Protein 2DM3 (pdb70)

Solvent-accessible surface area: 7410 Å² total; per-residue (Å²): 129,95,132,30,101,84,34,121,172,0,95,26,108,116,56,30,34,108,83,96,23,67,74,40,110,94,2,167,4,74,5,89,4,51,15,78,92,93,5,101,13,61,11,53,23,91,71,129,113,27,190,78,96,118,26,20,120,49,54,98,128,174,118,13,38,24,10,0,32,0,82,77,1,47,89,167,1,33,20,84,0,49,0,55,0,67,10,186,41,22,107,56,61,30,83,10,89,5,66,27,48,78,128,130,113,45,155,97,120,116

CATH classification: 2.60.40.10

GO terms:
  GO:0005634 nucleus (C, IDA)
  GO:0005884 actin filament (C, IDA)
  GO:0051371 muscle alpha-actinin binding (F, TAS)
  GO:0005515 protein binding (F, IPI)
  GO:0005829 cytosol (C, IDA)
  GO:0015629 actin cytoskeleton (C, IDA)
  GO:0005925 focal adhesion (C, HDA)
  GO:0001725 stress fiber (C, IDA)
  GO:0005925 focal adhesion (C, IDA)
  GO:0030018 Z disc (C, IDA)
  GO:0030027 lamellipodium (C, IDA)

Structure (mmCIF, N/CA/C/O backbone):
data_2DM3
#
_entry.id   2DM3
#
loop_
_atom_site.group_PDB
_atom_site.id
_atom_site.type_symbol
_atom_site.label_atom_id
_atom_site.label_alt_id
_atom_site.label_comp_id
_atom_site.label_asym_id
_atom_site.label_entity_id
_atom_site.label_seq_id
_atom_site.pdbx_PDB_ins_code
_atom_site.Cartn_x
_atom_site.Cartn_y
_atom_site.Cartn_z
_atom_site.occupancy
_atom_site.B_iso_or_equiv
_atom_site.auth_seq_id
_atom_site.auth_comp_id
_atom_site.auth_asym_id
_atom_site.auth_atom_id
_atom_site.pdbx_PDB_model_num
ATOM 1 N N . GLY A 1 1 ? -1.559 38.088 1.812 1.00 0.00 1 GLY A N 1
ATOM 2 C CA . GLY A 1 1 ? -0.182 37.893 1.399 1.00 0.00 1 GLY A CA 1
ATOM 3 C C . GLY A 1 1 ? -0.040 36.819 0.339 1.00 0.00 1 GLY A C 1
ATOM 4 O O . GLY A 1 1 ? -0.401 37.029 -0.819 1.00 0.00 1 GLY A O 1
ATOM 8 N N . SER A 1 2 ? 0.489 35.666 0.734 1.00 0.00 2 SER A N 1
ATOM 9 C CA . SER A 1 2 ? 0.683 34.556 -0.193 1.00 0.00 2 SER A CA 1
ATOM 10 C C . SER A 1 2 ? -0.638 34.152 -0.840 1.00 0.00 2 SER A C 1
ATOM 11 O O . SER A 1 2 ? -1.586 33.767 -0.155 1.00 0.00 2 SER A O 1
ATOM 19 N N . SER A 1 3 ? -0.693 34.243 -2.165 1.00 0.00 3 SER A N 1
ATOM 20 C CA . SER A 1 3 ? -1.899 33.891 -2.906 1.00 0.00 3 SER A CA 1
ATOM 21 C C . SER A 1 3 ? -2.574 32.667 -2.296 1.00 0.00 3 SER A C 1
ATOM 22 O O . SER A 1 3 ? -3.763 32.691 -1.984 1.00 0.00 3 SER A O 1
ATOM 30 N N . GLY A 1 4 ? -1.803 31.596 -2.128 1.00 0.00 4 GLY A N 1
ATOM 31 C CA . GLY A 1 4 ? -2.343 30.376 -1.556 1.00 0.00 4 GLY A CA 1
ATOM 32 C C . GLY A 1 4 ? -1.943 30.190 -0.105 1.00 0.00 4 GLY A C 1
ATOM 33 O O . GLY A 1 4 ? -1.771 31.164 0.628 1.00 0.00 4 GLY A O 1
ATOM 37 N N . SER A 1 5 ? -1.797 28.936 0.311 1.00 0.00 5 SER A N 1
ATOM 38 C CA . SER A 1 5 ? -1.421 28.625 1.685 1.00 0.00 5 SER A CA 1
ATOM 39 C C . SER A 1 5 ? -0.187 27.729 1.720 1.00 0.00 5 SER A C 1
ATOM 40 O O . SER A 1 5 ? 0.165 27.099 0.723 1.00 0.00 5 SER A O 1
ATOM 48 N N . SER A 1 6 ? 0.465 27.676 2.878 1.00 0.00 6 SER A N 1
ATOM 49 C CA . SER A 1 6 ? 1.662 26.860 3.044 1.00 0.00 6 SER A CA 1
ATOM 50 C C . SER A 1 6 ? 1.442 25.455 2.491 1.00 0.00 6 SER A C 1
ATOM 51 O O . SER A 1 6 ? 0.428 24.817 2.769 1.00 0.00 6 SER A O 1
ATOM 59 N N . GLY A 1 7 ? 2.403 24.978 1.705 1.00 0.00 7 GLY A N 1
ATOM 60 C CA . GLY A 1 7 ? 2.297 23.653 1.124 1.00 0.00 7 GLY A CA 1
ATOM 61 C C . GLY A 1 7 ? 3.624 23.144 0.595 1.00 0.00 7 GLY A C 1
ATOM 62 O O . GLY A 1 7 ? 4.340 23.863 -0.101 1.00 0.00 7 GLY A O 1
ATOM 66 N N . PHE A 1 8 ? 3.953 21.900 0.928 1.00 0.00 8 PHE A N 1
ATOM 67 C CA . PHE A 1 8 ? 5.204 21.296 0.485 1.00 0.00 8 PHE A CA 1
ATOM 68 C C . PHE A 1 8 ? 4.939 20.052 -0.358 1.00 0.00 8 PHE A C 1
ATOM 69 O O . PHE A 1 8 ? 3.925 19.376 -0.184 1.00 0.00 8 PHE A O 1
ATOM 86 N N . ARG A 1 9 ? 5.857 19.757 -1.273 1.00 0.00 9 ARG A N 1
ATOM 87 C CA . ARG A 1 9 ? 5.722 18.597 -2.145 1.00 0.00 9 ARG A CA 1
ATOM 88 C C . ARG A 1 9 ? 5.600 17.314 -1.327 1.00 0.00 9 ARG A C 1
ATOM 89 O O . ARG A 1 9 ? 6.130 17.200 -0.222 1.00 0.00 9 ARG A O 1
ATOM 110 N N . PRO A 1 10 ? 4.884 16.325 -1.882 1.00 0.00 10 PRO A N 1
ATOM 111 C CA . PRO A 1 10 ? 4.675 15.033 -1.222 1.00 0.00 10 PRO A CA 1
ATOM 112 C C . PRO A 1 10 ? 5.953 14.203 -1.154 1.00 0.00 10 PRO A C 1
ATOM 113 O O . PRO A 1 10 ? 6.476 13.767 -2.180 1.00 0.00 10 PRO A O 1
ATOM 124 N N . HIS A 1 11 ? 6.450 13.987 0.059 1.00 0.00 11 HIS A N 1
ATOM 125 C CA . HIS A 1 11 ? 7.666 13.208 0.260 1.00 0.00 11 HIS A CA 1
ATOM 126 C C . HIS A 1 11 ? 7.413 12.039 1.207 1.00 0.00 11 HIS A C 1
ATOM 127 O O . HIS A 1 11 ? 7.032 12.233 2.361 1.00 0.00 11 HIS A O 1
ATOM 141 N N . PHE A 1 12 ? 7.626 10.825 0.710 1.00 0.00 12 PHE A N 1
ATOM 142 C CA . PHE A 1 12 ? 7.418 9.624 1.511 1.00 0.00 12 PHE A CA 1
ATOM 143 C C . PHE A 1 12 ? 8.568 9.420 2.493 1.00 0.00 12 PHE A C 1
ATOM 144 O O . PHE A 1 12 ? 9.682 9.070 2.098 1.00 0.00 12 PHE A O 1
ATOM 161 N N . LEU A 1 13 ? 8.292 9.642 3.773 1.00 0.00 13 LEU A N 1
ATOM 162 C CA . LEU A 1 13 ? 9.303 9.483 4.813 1.00 0.00 13 LEU A CA 1
ATOM 163 C C . LEU A 1 13 ? 9.706 8.019 4.961 1.00 0.00 13 LEU A C 1
ATOM 164 O O . LEU A 1 13 ? 10.890 7.685 4.923 1.00 0.00 13 LEU A O 1
ATOM 180 N N . GLN A 1 14 ? 8.713 7.151 5.128 1.00 0.00 14 GLN A N 1
ATOM 181 C CA . GLN A 1 14 ? 8.965 5.723 5.281 1.00 0.00 14 GLN A CA 1
ATOM 182 C C . GLN A 1 14 ? 8.224 4.923 4.214 1.00 0.00 14 GLN A C 1
ATOM 183 O O . GLN A 1 14 ? 6.994 4.888 4.194 1.00 0.00 14 GLN A O 1
ATOM 197 N N . ALA A 1 15 ? 8.981 4.281 3.331 1.00 0.00 15 ALA A N 1
ATOM 198 C CA . ALA A 1 15 ? 8.396 3.480 2.263 1.00 0.00 15 ALA A CA 1
ATOM 199 C C . ALA A 1 15 ? 8.740 2.004 2.432 1.00 0.00 15 ALA A C 1
ATOM 200 O O . ALA A 1 15 ? 9.825 1.644 2.889 1.00 0.00 15 ALA A O 1
ATOM 207 N N . PRO A 1 16 ? 7.796 1.128 2.056 1.00 0.00 16 PRO A N 1
ATOM 208 C CA . PRO A 1 16 ? 7.978 -0.323 2.158 1.00 0.00 16 PRO A CA 1
ATOM 209 C C . PRO A 1 16 ? 9.003 -0.850 1.160 1.00 0.00 16 PRO A C 1
ATOM 210 O O . PRO A 1 16 ? 9.663 -0.077 0.466 1.00 0.00 16 PRO A O 1
ATOM 221 N N . GLY A 1 17 ? 9.130 -2.172 1.092 1.00 0.00 17 GLY A N 1
ATOM 222 C CA . GLY A 1 17 ? 10.077 -2.780 0.175 1.00 0.00 17 GLY A CA 1
ATOM 223 C C . GLY A 1 17 ? 9.598 -4.119 -0.350 1.00 0.00 17 GLY A C 1
ATOM 224 O O . GLY A 1 17 ? 8.539 -4.207 -0.970 1.00 0.00 17 GLY A O 1
ATOM 228 N N . ASP A 1 18 ? 10.381 -5.163 -0.102 1.00 0.00 18 ASP A N 1
ATOM 229 C CA . ASP A 1 18 ? 10.031 -6.505 -0.554 1.00 0.00 18 ASP A CA 1
ATOM 230 C C . ASP A 1 18 ? 9.651 -7.394 0.626 1.00 0.00 18 ASP A C 1
ATOM 231 O O . ASP A 1 18 ? 10.514 -7.847 1.379 1.00 0.00 18 ASP A O 1
ATOM 240 N N . LEU A 1 19 ? 8.355 -7.639 0.781 1.00 0.00 19 LEU A N 1
ATOM 241 C CA . LEU A 1 19 ? 7.859 -8.474 1.870 1.00 0.00 19 LEU A CA 1
ATOM 242 C C . LEU A 1 19 ? 7.466 -9.857 1.361 1.00 0.00 19 LEU A C 1
ATOM 243 O O . LEU A 1 19 ? 7.389 -10.088 0.154 1.00 0.00 19 LEU A O 1
ATOM 259 N N . THR A 1 20 ? 7.217 -10.775 2.290 1.00 0.00 20 THR A N 1
ATOM 260 C CA . THR A 1 20 ? 6.831 -12.135 1.936 1.00 0.00 20 THR A CA 1
ATOM 261 C C . THR A 1 20 ? 5.669 -12.618 2.796 1.00 0.00 20 THR A C 1
ATOM 262 O O . THR A 1 20 ? 5.729 -12.566 4.025 1.00 0.00 20 THR A O 1
ATOM 273 N N . VAL A 1 21 ? 4.611 -13.090 2.144 1.00 0.00 21 VAL A N 1
ATOM 274 C CA . VAL A 1 21 ? 3.435 -13.585 2.850 1.00 0.00 21 VAL A CA 1
ATOM 275 C C . VAL A 1 21 ? 2.882 -14.840 2.184 1.00 0.00 21 VAL A C 1
ATOM 276 O O . VAL A 1 21 ? 2.655 -14.864 0.975 1.00 0.00 21 VAL A O 1
ATOM 289 N N . GLN A 1 22 ? 2.668 -15.881 2.982 1.00 0.00 22 GLN A N 1
ATOM 290 C CA . GLN A 1 22 ? 2.141 -17.140 2.470 1.00 0.00 22 GLN A CA 1
ATOM 291 C C . GLN A 1 22 ? 0.661 -17.011 2.125 1.00 0.00 22 GLN A C 1
ATOM 292 O O . GLN A 1 22 ? -0.140 -16.568 2.946 1.00 0.00 22 GLN A O 1
ATOM 306 N N . GLU A 1 23 ? 0.307 -17.401 0.904 1.00 0.00 23 GLU A N 1
ATOM 307 C CA . GLU A 1 23 ? -1.077 -17.327 0.451 1.00 0.00 23 GLU A CA 1
ATOM 308 C C . GLU A 1 23 ? -2.041 -17.629 1.595 1.00 0.00 23 GLU A C 1
ATOM 309 O O . GLU A 1 23 ? -1.809 -18.536 2.393 1.00 0.00 23 GLU A O 1
ATOM 321 N N . GLY A 1 24 ? -3.124 -16.861 1.667 1.00 0.00 24 GLY A N 1
ATOM 322 C CA . GLY A 1 24 ? -4.106 -17.060 2.716 1.00 0.00 24 GLY A CA 1
ATOM 323 C C . GLY A 1 24 ? -3.655 -16.496 4.048 1.00 0.00 24 GLY A C 1
ATOM 324 O O . GLY A 1 24 ? -4.073 -16.968 5.105 1.00 0.00 24 GLY A O 1
ATOM 328 N N . LYS A 1 25 ? -2.796 -15.482 3.999 1.00 0.00 25 LYS A N 1
ATOM 329 C CA . LYS A 1 25 ? -2.286 -14.852 5.211 1.00 0.00 25 LYS A CA 1
ATOM 330 C C . LYS A 1 25 ? -2.595 -13.358 5.218 1.00 0.00 25 LYS A C 1
ATOM 331 O O . LYS A 1 25 ? -3.099 -12.813 4.235 1.00 0.00 25 LYS A O 1
ATOM 350 N N . LEU A 1 26 ? -2.290 -12.701 6.332 1.00 0.00 26 LEU A N 1
ATOM 351 C CA . LEU A 1 26 ? -2.534 -11.269 6.467 1.00 0.00 26 LEU A CA 1
ATOM 352 C C . LEU A 1 26 ? -1.367 -10.463 5.905 1.00 0.00 26 LEU A C 1
ATOM 353 O O . LEU A 1 26 ? -0.206 -10.744 6.203 1.00 0.00 26 LEU A O 1
ATOM 369 N N . CYS A 1 27 ? -1.684 -9.460 5.094 1.00 0.00 27 CYS A N 1
ATOM 370 C CA . CYS A 1 27 ? -0.662 -8.611 4.492 1.00 0.00 27 CYS A CA 1
ATOM 371 C C . CYS A 1 27 ? -0.924 -7.141 4.802 1.00 0.00 27 CYS A C 1
ATOM 372 O O . CYS A 1 27 ? -1.812 -6.522 4.215 1.00 0.00 27 CYS A O 1
ATOM 380 N N . ARG A 1 28 ? -0.148 -6.589 5.728 1.00 0.00 28 ARG A N 1
ATOM 381 C CA . ARG A 1 28 ? -0.298 -5.193 6.118 1.00 0.00 28 ARG A CA 1
ATOM 382 C C . ARG A 1 28 ? 0.818 -4.339 5.524 1.00 0.00 28 ARG A C 1
ATOM 383 O O . ARG A 1 28 ? 1.954 -4.793 5.386 1.00 0.00 28 ARG A O 1
ATOM 404 N N . MET A 1 29 ? 0.486 -3.101 5.172 1.00 0.00 29 MET A N 1
ATOM 405 C CA . MET A 1 29 ? 1.461 -2.184 4.593 1.00 0.00 29 MET A CA 1
ATOM 406 C C . MET A 1 29 ? 1.323 -0.790 5.198 1.00 0.00 29 MET A C 1
ATOM 407 O O . MET A 1 29 ? 0.213 -0.283 5.364 1.00 0.00 29 MET A O 1
ATOM 421 N N . ASP A 1 30 ? 2.455 -0.178 5.525 1.00 0.00 30 ASP A N 1
ATOM 422 C CA . ASP A 1 30 ? 2.460 1.158 6.111 1.00 0.00 30 ASP A CA 1
ATOM 423 C C . ASP A 1 30 ? 3.302 2.115 5.274 1.00 0.00 30 ASP A C 1
ATOM 424 O O . ASP A 1 30 ? 4.350 1.739 4.749 1.00 0.00 30 ASP A O 1
ATOM 433 N N . CYS A 1 31 ? 2.836 3.354 5.154 1.00 0.00 31 CYS A N 1
ATOM 434 C CA . CYS A 1 31 ? 3.545 4.365 4.378 1.00 0.00 31 CYS A CA 1
ATOM 435 C C . CYS A 1 31 ? 3.164 5.769 4.838 1.00 0.00 31 CYS A C 1
ATOM 436 O O . CYS A 1 31 ? 1.983 6.097 4.952 1.00 0.00 31 CYS A O 1
ATOM 444 N N . LYS A 1 32 ? 4.172 6.593 5.102 1.00 0.00 32 LYS A N 1
ATOM 445 C CA . LYS A 1 32 ? 3.945 7.962 5.550 1.00 0.00 32 LYS A CA 1
ATOM 446 C C . LYS A 1 32 ? 4.375 8.962 4.482 1.00 0.00 32 LYS A C 1
ATOM 447 O O . LYS A 1 32 ? 5.426 8.808 3.860 1.00 0.00 32 LYS A O 1
ATOM 466 N N . VAL A 1 33 ? 3.557 9.990 4.276 1.00 0.00 33 VAL A N 1
ATOM 467 C CA . VAL A 1 33 ? 3.854 11.017 3.286 1.00 0.00 33 VAL A CA 1
ATOM 468 C C . VAL A 1 33 ? 3.690 12.413 3.876 1.00 0.00 33 VAL A C 1
ATOM 469 O O . VAL A 1 33 ? 2.684 12.712 4.519 1.00 0.00 33 VAL A O 1
ATOM 482 N N . SER A 1 34 ? 4.686 13.265 3.652 1.00 0.00 34 SER A N 1
ATOM 483 C CA . SER A 1 34 ? 4.654 14.630 4.165 1.00 0.00 34 SER A CA 1
ATOM 484 C C . SER A 1 34 ? 4.196 15.605 3.084 1.00 0.00 34 SER A C 1
ATOM 485 O O . SER A 1 34 ? 4.598 15.500 1.926 1.00 0.00 34 SER A O 1
ATOM 493 N N . GLY A 1 35 ? 3.351 16.555 3.473 1.00 0.00 35 GLY A N 1
ATOM 494 C CA . GLY A 1 35 ? 2.851 17.536 2.527 1.00 0.00 35 GLY A CA 1
ATOM 495 C C . GLY A 1 35 ? 1.587 18.217 3.012 1.00 0.00 35 GLY A C 1
ATOM 496 O O . GLY A 1 35 ? 0.907 17.716 3.908 1.00 0.00 35 GLY A O 1
ATOM 500 N N . LEU A 1 36 ? 1.270 19.364 2.420 1.00 0.00 36 LEU A N 1
ATOM 501 C CA . LEU A 1 36 ? 0.079 20.116 2.798 1.00 0.00 36 LEU A CA 1
ATOM 502 C C . LEU A 1 36 ? -0.577 20.748 1.574 1.00 0.00 36 LEU A C 1
ATOM 503 O O . LEU A 1 36 ? 0.056 20.959 0.539 1.00 0.00 36 LEU A O 1
ATOM 519 N N . PRO A 1 37 ? -1.876 21.060 1.693 1.00 0.00 37 PRO A N 1
ATOM 520 C CA . PRO A 1 37 ? -2.640 20.813 2.920 1.00 0.00 37 PRO A CA 1
ATOM 521 C C . PRO A 1 37 ? -2.873 19.327 3.168 1.00 0.00 37 PRO A C 1
ATOM 522 O O . PRO A 1 37 ? -3.138 18.909 4.296 1.00 0.00 37 PRO A O 1
ATOM 533 N N . THR A 1 38 ? -2.772 18.531 2.108 1.00 0.00 38 THR A N 1
ATOM 534 C CA . THR A 1 38 ? -2.972 17.091 2.211 1.00 0.00 38 THR A CA 1
ATOM 535 C C . THR A 1 38 ? -2.692 16.400 0.881 1.00 0.00 38 THR A C 1
ATOM 536 O O . THR A 1 38 ? -3.486 16.464 -0.058 1.00 0.00 38 THR A O 1
ATOM 547 N N . PRO A 1 39 ? -1.538 15.723 0.797 1.00 0.00 39 PRO A N 1
ATOM 548 C CA . PRO A 1 39 ? -1.127 15.006 -0.414 1.00 0.00 39 PRO A CA 1
ATOM 549 C C . PRO A 1 39 ? -1.983 13.772 -0.675 1.00 0.00 39 PRO A C 1
ATOM 550 O O . PRO A 1 39 ? -1.978 12.823 0.110 1.00 0.00 39 PRO A O 1
ATOM 561 N N . ASP A 1 40 ? -2.717 13.790 -1.782 1.00 0.00 40 ASP A N 1
ATOM 562 C CA . ASP A 1 40 ? -3.578 12.671 -2.147 1.00 0.00 40 ASP A CA 1
ATOM 563 C C . ASP A 1 40 ? -2.806 11.633 -2.955 1.00 0.00 40 ASP A C 1
ATOM 564 O O . ASP A 1 40 ? -2.190 11.954 -3.972 1.00 0.00 40 ASP A O 1
ATOM 573 N N . LEU A 1 41 ? -2.842 10.387 -2.495 1.00 0.00 41 LEU A N 1
ATOM 574 C CA . LEU A 1 41 ? -2.144 9.300 -3.174 1.00 0.00 41 LEU A CA 1
ATOM 575 C C . LEU A 1 41 ? -3.121 8.211 -3.604 1.00 0.00 41 LEU A C 1
ATOM 576 O O . LEU A 1 41 ? -4.136 7.978 -2.947 1.00 0.00 41 LEU A O 1
ATOM 592 N N . SER A 1 42 ? -2.807 7.544 -4.710 1.00 0.00 42 SER A N 1
ATOM 593 C CA . SER A 1 42 ? -3.658 6.480 -5.229 1.00 0.00 42 SER A CA 1
ATOM 594 C C . SER A 1 42 ? -2.856 5.200 -5.446 1.00 0.00 42 SER A C 1
ATOM 595 O O . SER A 1 42 ? -1.723 5.239 -5.924 1.00 0.00 42 SER A O 1
ATOM 603 N N . TRP A 1 43 ? -3.453 4.068 -5.090 1.00 0.00 43 TRP A N 1
ATOM 604 C CA . TRP A 1 43 ? -2.795 2.776 -5.245 1.00 0.00 43 TRP A CA 1
ATOM 605 C C . TRP A 1 43 ? -2.958 2.249 -6.666 1.00 0.00 43 TRP A C 1
ATOM 606 O O . TRP A 1 43 ? -4.002 2.437 -7.290 1.00 0.00 43 TRP A O 1
ATOM 627 N N . GLN A 1 44 ? -1.921 1.589 -7.171 1.00 0.00 44 GLN A N 1
ATOM 628 C CA . GLN A 1 44 ? -1.952 1.035 -8.519 1.00 0.00 44 GLN A CA 1
ATOM 629 C C . GLN A 1 44 ? -1.258 -0.322 -8.567 1.00 0.00 44 GLN A C 1
ATOM 630 O O . GLN A 1 44 ? -0.106 -0.457 -8.151 1.00 0.00 44 GLN A O 1
ATOM 644 N N . LEU A 1 45 ? -1.965 -1.325 -9.075 1.00 0.00 45 LEU A N 1
ATOM 645 C CA . LEU A 1 45 ? -1.417 -2.673 -9.177 1.00 0.00 45 LEU A CA 1
ATOM 646 C C . LEU A 1 45 ? -1.288 -3.100 -10.635 1.00 0.00 45 LEU A C 1
ATOM 647 O O . LEU A 1 45 ? -2.285 -3.220 -11.348 1.00 0.00 45 LEU A O 1
ATOM 663 N N . ASP A 1 46 ? -0.055 -3.331 -11.072 1.00 0.00 46 ASP A N 1
ATOM 664 C CA . ASP A 1 46 ? 0.205 -3.748 -12.445 1.00 0.00 46 ASP A CA 1
ATOM 665 C C . ASP A 1 46 ? -0.330 -2.719 -13.436 1.00 0.00 46 ASP A C 1
ATOM 666 O O . ASP A 1 46 ? -0.996 -3.068 -14.410 1.00 0.00 46 ASP A O 1
ATOM 675 N N . GLY A 1 47 ? -0.035 -1.448 -13.179 1.00 0.00 47 GLY A N 1
ATOM 676 C CA . GLY A 1 47 ? -0.495 -0.388 -14.057 1.00 0.00 47 GLY A CA 1
ATOM 677 C C . GLY A 1 47 ? -2.007 -0.298 -14.114 1.00 0.00 47 GLY A C 1
ATOM 678 O O . GLY A 1 47 ? -2.583 -0.047 -15.174 1.00 0.00 47 GLY A O 1
ATOM 682 N N . LYS A 1 48 ? -2.655 -0.505 -12.972 1.00 0.00 48 LYS A N 1
ATOM 683 C CA . LYS A 1 48 ? -4.109 -0.447 -12.896 1.00 0.00 48 LYS A CA 1
ATOM 684 C C . LYS A 1 48 ? -4.562 0.083 -11.539 1.00 0.00 48 LYS A C 1
ATOM 685 O O . LYS A 1 48 ? -3.955 -0.192 -10.504 1.00 0.00 48 LYS A O 1
ATOM 704 N N . PRO A 1 49 ? -5.654 0.861 -11.541 1.00 0.00 49 PRO A N 1
ATOM 705 C CA . PRO A 1 49 ? -6.213 1.445 -10.317 1.00 0.00 49 PRO A CA 1
ATOM 706 C C . PRO A 1 49 ? -6.844 0.394 -9.410 1.00 0.00 49 PRO A C 1
ATOM 707 O O . PRO A 1 49 ? -7.951 -0.078 -9.666 1.00 0.00 49 PRO A O 1
ATOM 718 N N . VAL A 1 50 ? -6.131 0.031 -8.348 1.00 0.00 50 VAL A N 1
ATOM 719 C CA . VAL A 1 50 ? -6.621 -0.963 -7.401 1.00 0.00 50 VAL A CA 1
ATOM 720 C C . VAL A 1 50 ? -7.705 -0.378 -6.502 1.00 0.00 50 VAL A C 1
ATOM 721 O O . VAL A 1 50 ? -7.524 0.684 -5.906 1.00 0.00 50 VAL A O 1
ATOM 734 N N . ARG A 1 51 ? -8.830 -1.079 -6.407 1.00 0.00 51 ARG A N 1
ATOM 735 C CA . ARG A 1 51 ? -9.943 -0.628 -5.581 1.00 0.00 51 ARG A CA 1
ATOM 736 C C . ARG A 1 51 ? -10.093 -1.510 -4.344 1.00 0.00 51 ARG A C 1
ATOM 737 O O . ARG A 1 51 ? -9.879 -2.721 -4.385 1.00 0.00 51 ARG A O 1
ATOM 758 N N . PRO A 1 52 ? -10.470 -0.888 -3.216 1.00 0.00 52 PRO A N 1
ATOM 759 C CA . PRO A 1 52 ? -10.657 -1.596 -1.947 1.00 0.00 52 PRO A CA 1
ATOM 760 C C . PRO A 1 52 ? -11.877 -2.510 -1.967 1.00 0.00 52 PRO A C 1
ATOM 761 O O . PRO A 1 52 ? -12.981 -2.079 -2.302 1.00 0.00 52 PRO A O 1
ATOM 772 N N . ASP A 1 53 ? -11.672 -3.772 -1.606 1.00 0.00 53 ASP A N 1
ATOM 773 C CA . ASP A 1 53 ? -12.757 -4.746 -1.581 1.00 0.00 53 ASP A CA 1
ATOM 774 C C . ASP A 1 53 ? -12.753 -5.531 -0.274 1.00 0.00 53 ASP A C 1
ATOM 775 O O . ASP A 1 53 ? -11.917 -5.298 0.599 1.00 0.00 53 ASP A O 1
ATOM 784 N N . SER A 1 54 ? -13.693 -6.462 -0.145 1.00 0.00 54 SER A N 1
ATOM 785 C CA . SER A 1 54 ? -13.800 -7.278 1.059 1.00 0.00 54 SER A CA 1
ATOM 786 C C . SER A 1 54 ? -12.425 -7.757 1.515 1.00 0.00 54 SER A C 1
ATOM 787 O O . SER A 1 54 ? -12.184 -7.940 2.707 1.00 0.00 54 SER A O 1
ATOM 795 N N . ALA A 1 55 ? -11.528 -7.959 0.556 1.00 0.00 55 ALA A N 1
ATOM 796 C CA . ALA A 1 55 ? -10.177 -8.415 0.857 1.00 0.00 55 ALA A CA 1
ATOM 797 C C . ALA A 1 55 ? -9.223 -7.237 1.016 1.00 0.00 55 ALA A C 1
ATOM 798 O O . ALA A 1 55 ? -8.519 -7.125 2.021 1.00 0.00 55 ALA A O 1
ATOM 805 N N . HIS A 1 56 ? -9.202 -6.359 0.018 1.00 0.00 56 HIS A N 1
ATOM 806 C CA . HIS A 1 56 ? -8.333 -5.188 0.047 1.00 0.00 56 HIS A CA 1
ATOM 807 C C . HIS A 1 56 ? -8.975 -4.055 0.843 1.00 0.00 56 HIS A C 1
ATOM 808 O O . HIS A 1 56 ? -10.037 -3.550 0.479 1.00 0.00 56 HIS A O 1
ATOM 822 N N . LYS A 1 57 ? -8.323 -3.661 1.932 1.00 0.00 57 LYS A N 1
ATOM 823 C CA . LYS A 1 57 ? -8.828 -2.587 2.779 1.00 0.00 57 LYS A CA 1
ATOM 824 C C . LYS A 1 57 ? -7.825 -1.442 2.863 1.00 0.00 57 LYS A C 1
ATOM 825 O O . LYS A 1 57 ? -6.695 -1.626 3.315 1.00 0.00 57 LYS A O 1
ATOM 844 N N . MET A 1 58 ? -8.245 -0.259 2.426 1.00 0.00 58 MET A N 1
ATOM 845 C CA . MET A 1 58 ? -7.383 0.916 2.455 1.00 0.00 58 MET A CA 1
ATOM 846 C C . MET A 1 58 ? -7.679 1.778 3.679 1.00 0.00 58 MET A C 1
ATOM 847 O O . MET A 1 58 ? -8.839 2.009 4.023 1.00 0.00 58 MET A O 1
ATOM 861 N N . LEU A 1 59 ? -6.624 2.249 4.334 1.00 0.00 59 LEU A N 1
ATOM 862 C CA . LEU A 1 59 ? -6.770 3.085 5.520 1.00 0.00 59 LEU A CA 1
ATOM 863 C C . LEU A 1 59 ? -6.363 4.525 5.226 1.00 0.00 59 LEU A C 1
ATOM 864 O O . LEU A 1 59 ? -5.454 4.775 4.434 1.00 0.00 59 LEU A O 1
ATOM 880 N N . VAL A 1 60 ? -7.041 5.470 5.870 1.00 0.00 60 VAL A N 1
ATOM 881 C CA . VAL A 1 60 ? -6.749 6.886 5.679 1.00 0.00 60 VAL A CA 1
ATOM 882 C C . VAL A 1 60 ? -6.792 7.639 7.004 1.00 0.00 60 VAL A C 1
ATOM 883 O O . VAL A 1 60 ? -7.861 7.842 7.580 1.00 0.00 60 VAL A O 1
ATOM 896 N N . ARG A 1 61 ? -5.623 8.052 7.483 1.00 0.00 61 ARG A N 1
ATOM 897 C CA . ARG A 1 61 ? -5.527 8.782 8.741 1.00 0.00 61 ARG A CA 1
ATOM 898 C C . ARG A 1 61 ? -5.690 10.282 8.512 1.00 0.00 61 ARG A C 1
ATOM 899 O O . ARG A 1 61 ? -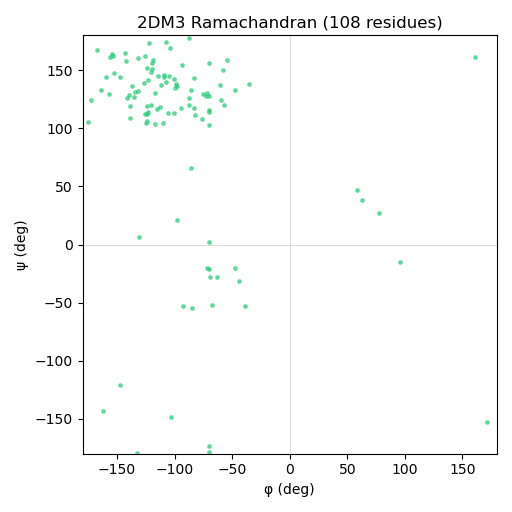5.837 10.734 7.377 1.00 0.00 61 ARG A O 1
ATOM 920 N N . GLU A 1 62 ? -5.661 11.048 9.599 1.00 0.00 62 GLU A N 1
ATOM 921 C CA . GLU A 1 62 ? -5.807 12.496 9.515 1.00 0.00 62 GLU A CA 1
ATOM 922 C C . GLU A 1 62 ? -4.445 13.183 9.558 1.00 0.00 62 GLU A C 1
ATOM 923 O O . GLU A 1 62 ? -4.344 14.363 9.890 1.00 0.00 62 GLU A O 1
ATOM 935 N N . ASN A 1 63 ? -3.400 12.434 9.221 1.00 0.00 63 ASN A N 1
ATOM 936 C CA . ASN A 1 63 ? -2.044 12.970 9.222 1.00 0.00 63 ASN A CA 1
ATOM 937 C C . ASN A 1 63 ? -1.331 12.648 7.912 1.00 0.00 63 ASN A C 1
ATOM 938 O O . ASN A 1 63 ? -0.138 12.911 7.761 1.00 0.00 63 ASN A O 1
ATOM 949 N N . GLY A 1 64 ? -2.071 12.078 6.966 1.00 0.00 64 GLY A N 1
ATOM 950 C CA . GLY A 1 64 ? -1.494 11.731 5.681 1.00 0.00 64 GLY A CA 1
ATOM 951 C C . GLY A 1 64 ? -1.057 10.281 5.614 1.00 0.00 64 GLY A C 1
ATOM 952 O O . GLY A 1 64 ? -0.812 9.747 4.532 1.00 0.00 64 GLY A O 1
ATOM 956 N N . VAL A 1 65 ? -0.959 9.640 6.775 1.00 0.00 65 VAL A N 1
ATOM 957 C CA . VAL A 1 65 ? -0.548 8.243 6.844 1.00 0.00 65 VAL A CA 1
ATOM 958 C C . VAL A 1 65 ? -1.521 7.346 6.088 1.00 0.00 65 VAL A C 1
ATOM 959 O O . VAL A 1 65 ? -2.738 7.506 6.191 1.00 0.00 65 VAL A O 1
ATOM 972 N N . HIS A 1 66 ? -0.978 6.400 5.328 1.00 0.00 66 HIS A N 1
ATOM 973 C CA . HIS A 1 66 ? -1.799 5.476 4.554 1.00 0.00 66 HIS A CA 1
ATOM 974 C C . HIS A 1 66 ? -1.342 4.035 4.767 1.00 0.00 66 HIS A C 1
ATOM 975 O O . HIS A 1 66 ? -0.218 3.788 5.203 1.00 0.00 66 HIS A O 1
ATOM 989 N N . SER A 1 67 ? -2.223 3.089 4.458 1.00 0.00 67 SER A N 1
ATOM 990 C CA . SER A 1 67 ? -1.912 1.673 4.620 1.00 0.00 67 SER A CA 1
ATOM 991 C C . SER A 1 67 ? -2.830 0.813 3.757 1.00 0.00 67 SER A C 1
ATOM 992 O O . SER A 1 67 ? -4.008 1.125 3.581 1.00 0.00 67 SER A O 1
ATOM 1000 N N . LEU A 1 68 ? -2.282 -0.271 3.220 1.00 0.00 68 LEU A N 1
ATOM 1001 C CA . LEU A 1 68 ? -3.050 -1.178 2.375 1.00 0.00 68 LEU A CA 1
ATOM 1002 C C . LEU A 1 68 ? -2.995 -2.604 2.914 1.00 0.00 68 LEU A C 1
ATOM 1003 O O . LEU A 1 68 ? -1.972 -3.281 2.800 1.00 0.00 68 LEU A O 1
ATOM 1019 N N . ILE A 1 69 ? -4.100 -3.054 3.499 1.00 0.00 69 ILE A N 1
ATOM 1020 C CA . ILE A 1 69 ? -4.177 -4.400 4.052 1.00 0.00 69 ILE A CA 1
ATOM 1021 C C . ILE A 1 69 ? -4.912 -5.342 3.105 1.00 0.00 69 ILE A C 1
ATOM 1022 O O . ILE A 1 69 ? -5.888 -4.955 2.461 1.00 0.00 69 ILE A O 1
ATOM 1038 N N . ILE A 1 70 ? -4.439 -6.581 3.027 1.00 0.00 70 ILE A N 1
ATOM 1039 C CA . ILE A 1 70 ? -5.053 -7.580 2.161 1.00 0.00 70 ILE A CA 1
ATOM 1040 C C . ILE A 1 70 ? -5.226 -8.908 2.890 1.00 0.00 70 ILE A C 1
ATOM 1041 O O . ILE A 1 70 ? -4.295 -9.406 3.521 1.00 0.00 70 ILE A O 1
ATOM 1057 N N . GLU A 1 71 ? -6.424 -9.476 2.796 1.00 0.00 71 GLU A N 1
ATOM 1058 C CA . GLU A 1 71 ? -6.719 -10.748 3.447 1.00 0.00 71 GLU A CA 1
ATOM 1059 C C . GLU A 1 71 ? -8.092 -11.267 3.030 1.00 0.00 71 GLU A C 1
ATOM 1060 O O . GLU A 1 71 ? -9.109 -10.587 3.171 1.00 0.00 71 GLU A O 1
ATOM 1072 N N . PRO A 1 72 ? -8.123 -12.500 2.504 1.00 0.00 72 PRO A N 1
ATOM 1073 C CA . PRO A 1 72 ? -6.919 -13.317 2.330 1.00 0.00 72 PRO A CA 1
ATOM 1074 C C . PRO A 1 72 ? -5.999 -12.771 1.244 1.00 0.00 72 PRO A C 1
ATOM 1075 O O . PRO A 1 72 ? -6.285 -11.740 0.635 1.00 0.00 72 PRO A O 1
ATOM 1086 N N . VAL A 1 73 ? -4.893 -13.468 1.005 1.00 0.00 73 VAL A N 1
ATOM 1087 C CA . VAL A 1 73 ? -3.931 -13.053 -0.009 1.00 0.00 73 VAL A CA 1
ATOM 1088 C C . VAL A 1 73 ? -3.818 -14.094 -1.118 1.00 0.00 73 VAL A C 1
ATOM 1089 O O . VAL A 1 73 ? -3.655 -15.285 -0.852 1.00 0.00 73 VAL A O 1
ATOM 1102 N N . THR A 1 74 ? -3.906 -13.636 -2.363 1.00 0.00 74 THR A N 1
ATOM 1103 C CA . THR A 1 74 ? -3.814 -14.526 -3.513 1.00 0.00 74 THR A CA 1
ATOM 1104 C C . THR A 1 74 ? -2.487 -14.350 -4.240 1.00 0.00 74 THR A C 1
ATOM 1105 O O . THR A 1 74 ? -1.699 -13.464 -3.909 1.00 0.00 74 THR A O 1
ATOM 1116 N N . SER A 1 75 ? -2.245 -15.198 -5.235 1.00 0.00 75 SER A N 1
ATOM 1117 C CA . SER A 1 75 ? -1.010 -15.137 -6.008 1.00 0.00 75 SER A CA 1
ATOM 1118 C C . SER A 1 75 ? -0.974 -13.883 -6.877 1.00 0.00 75 SER A C 1
ATOM 1119 O O . SER A 1 75 ? 0.097 -13.366 -7.195 1.00 0.00 75 SER A O 1
ATOM 1127 N N . ARG A 1 76 ? -2.152 -13.400 -7.256 1.00 0.00 76 ARG A N 1
ATOM 1128 C CA . ARG A 1 76 ? -2.257 -12.208 -8.088 1.00 0.00 76 ARG A CA 1
ATOM 1129 C C . ARG A 1 76 ? -1.893 -10.957 -7.294 1.00 0.00 76 ARG A C 1
ATOM 1130 O O . ARG A 1 76 ? -1.557 -9.921 -7.869 1.00 0.00 76 ARG A O 1
ATOM 1151 N N . ASP A 1 77 ? -1.962 -11.061 -5.972 1.00 0.00 77 ASP A N 1
ATOM 1152 C CA . ASP A 1 77 ? -1.639 -9.938 -5.099 1.00 0.00 77 ASP A CA 1
ATOM 1153 C C . ASP A 1 77 ? -0.176 -9.536 -5.249 1.00 0.00 77 ASP A C 1
ATOM 1154 O O . ASP A 1 77 ? 0.185 -8.379 -5.038 1.00 0.00 77 ASP A O 1
ATOM 1163 N N . ALA A 1 78 ? 0.663 -10.500 -5.614 1.00 0.00 78 ALA A N 1
ATOM 1164 C CA . ALA A 1 78 ? 2.087 -10.247 -5.794 1.00 0.00 78 ALA A CA 1
ATOM 1165 C C . ALA A 1 78 ? 2.345 -9.431 -7.056 1.00 0.00 78 ALA A C 1
ATOM 1166 O O . ALA A 1 78 ? 1.846 -9.760 -8.132 1.00 0.00 78 ALA A O 1
ATOM 1173 N N . GLY A 1 79 ? 3.127 -8.365 -6.917 1.00 0.00 79 GLY A N 1
ATOM 1174 C CA . GLY A 1 79 ? 3.436 -7.518 -8.055 1.00 0.00 79 GLY A CA 1
ATOM 1175 C C . GLY A 1 79 ? 4.164 -6.251 -7.653 1.00 0.00 79 GLY A C 1
ATOM 1176 O O . GLY A 1 79 ? 4.863 -6.223 -6.640 1.00 0.00 79 GLY A O 1
ATOM 1180 N N . ILE A 1 80 ? 4.000 -5.199 -8.449 1.00 0.00 80 ILE A N 1
ATOM 1181 C CA . ILE A 1 80 ? 4.648 -3.923 -8.171 1.00 0.00 80 ILE A CA 1
ATOM 1182 C C . ILE A 1 80 ? 3.618 -2.827 -7.923 1.00 0.00 80 ILE A C 1
ATOM 1183 O O . ILE A 1 80 ? 3.006 -2.311 -8.859 1.00 0.00 80 ILE A O 1
ATOM 1199 N N . TYR A 1 81 ? 3.432 -2.473 -6.656 1.00 0.00 81 TYR A N 1
ATOM 1200 C CA . TYR A 1 81 ? 2.475 -1.438 -6.284 1.00 0.00 81 TYR A CA 1
ATOM 1201 C C . TYR A 1 81 ? 3.080 -0.048 -6.462 1.00 0.00 81 TYR A C 1
ATOM 1202 O O . TYR A 1 81 ? 3.990 0.345 -5.731 1.00 0.00 81 TYR A O 1
ATOM 1220 N N . THR A 1 82 ? 2.566 0.692 -7.440 1.00 0.00 82 THR A N 1
ATOM 1221 C CA . THR A 1 82 ? 3.054 2.038 -7.716 1.00 0.00 82 THR A CA 1
ATOM 1222 C C . THR A 1 82 ? 2.062 3.091 -7.238 1.00 0.00 82 THR A C 1
ATOM 1223 O O . THR A 1 82 ? 0.961 3.210 -7.777 1.00 0.00 82 THR A O 1
ATOM 1234 N N . CYS A 1 83 ? 2.458 3.854 -6.225 1.00 0.00 83 CYS A N 1
ATOM 1235 C CA . CYS A 1 83 ? 1.602 4.898 -5.674 1.00 0.00 83 CYS A CA 1
ATOM 1236 C C . CYS A 1 83 ? 2.112 6.281 -6.064 1.00 0.00 83 CYS A C 1
ATOM 1237 O O . CYS A 1 83 ? 3.318 6.531 -6.067 1.00 0.00 83 CYS A O 1
ATOM 1245 N N . ILE A 1 84 ? 1.188 7.176 -6.395 1.00 0.00 84 ILE A N 1
ATOM 1246 C CA . ILE A 1 84 ? 1.545 8.534 -6.788 1.00 0.00 84 ILE A CA 1
ATOM 1247 C C . ILE A 1 84 ? 0.844 9.563 -5.908 1.00 0.00 84 ILE A C 1
ATOM 1248 O O . ILE A 1 84 ? -0.377 9.713 -5.963 1.00 0.00 84 ILE A O 1
ATOM 1264 N N . ALA A 1 85 ? 1.624 10.271 -5.098 1.00 0.00 85 ALA A N 1
ATOM 1265 C CA . ALA A 1 85 ? 1.079 11.289 -4.208 1.00 0.00 85 ALA A CA 1
ATOM 1266 C C . ALA A 1 85 ? 1.148 12.671 -4.849 1.00 0.00 85 ALA A C 1
ATOM 1267 O O . ALA A 1 85 ? 2.231 13.180 -5.138 1.00 0.00 85 ALA A O 1
ATOM 1274 N N . THR A 1 86 ? -0.016 13.275 -5.069 1.00 0.00 86 THR A N 1
ATOM 1275 C CA . THR A 1 86 ? -0.088 14.597 -5.678 1.00 0.00 86 THR A CA 1
ATOM 1276 C C . THR A 1 86 ? -0.596 15.634 -4.682 1.00 0.00 86 THR A C 1
ATOM 1277 O O . THR A 1 86 ? -1.717 15.533 -4.185 1.00 0.00 86 THR A O 1
ATOM 1288 N N . ASN A 1 87 ? 0.236 16.630 -4.395 1.00 0.00 87 ASN A N 1
ATOM 1289 C CA . ASN A 1 87 ? -0.131 17.685 -3.458 1.00 0.00 87 ASN A CA 1
ATOM 1290 C C . ASN A 1 87 ? -0.139 19.046 -4.147 1.00 0.00 87 ASN A C 1
ATOM 1291 O O . ASN A 1 87 ? 0.489 19.229 -5.190 1.00 0.00 87 ASN A O 1
ATOM 1302 N N . ARG A 1 88 ? -0.853 19.999 -3.557 1.00 0.00 88 ARG A N 1
ATOM 1303 C CA . ARG A 1 88 ? -0.944 21.343 -4.114 1.00 0.00 88 ARG A CA 1
ATOM 1304 C C . ARG A 1 88 ? 0.438 21.869 -4.491 1.00 0.00 88 ARG A C 1
ATOM 1305 O O . ARG A 1 88 ? 0.563 22.796 -5.290 1.00 0.00 88 ARG A O 1
ATOM 1326 N N . ALA A 1 89 ? 1.472 21.271 -3.909 1.00 0.00 89 ALA A N 1
ATOM 1327 C CA . ALA A 1 89 ? 2.845 21.678 -4.185 1.00 0.00 89 ALA A CA 1
ATOM 1328 C C . ALA A 1 89 ? 3.382 20.985 -5.432 1.00 0.00 89 ALA A C 1
ATOM 1329 O O . ALA A 1 89 ? 3.852 21.638 -6.363 1.00 0.00 89 ALA A O 1
ATOM 1336 N N . GLY A 1 90 ? 3.311 19.657 -5.444 1.00 0.00 90 GLY A N 1
ATOM 1337 C CA . GLY A 1 90 ? 3.795 18.898 -6.582 1.00 0.00 90 GLY A CA 1
ATOM 1338 C C . GLY A 1 90 ? 3.250 17.484 -6.610 1.00 0.00 90 GLY A C 1
ATOM 1339 O O . GLY A 1 90 ? 2.096 17.250 -6.252 1.00 0.00 90 GLY A O 1
ATOM 1343 N N . GLN A 1 91 ? 4.082 16.540 -7.038 1.00 0.00 91 GLN A N 1
ATOM 1344 C CA . GLN A 1 91 ? 3.675 15.142 -7.114 1.00 0.00 91 GLN A CA 1
ATOM 1345 C C . GLN A 1 91 ? 4.878 14.216 -6.967 1.00 0.00 91 GLN A C 1
ATOM 1346 O O . GLN A 1 91 ? 5.984 14.548 -7.392 1.00 0.00 91 GLN A O 1
ATOM 1360 N N . ASN A 1 92 ? 4.654 13.053 -6.363 1.00 0.00 92 ASN A N 1
ATOM 1361 C CA . ASN A 1 92 ? 5.721 12.079 -6.160 1.00 0.00 92 ASN A CA 1
ATOM 1362 C C . ASN A 1 92 ? 5.197 10.656 -6.328 1.00 0.00 92 ASN A C 1
ATOM 1363 O O . ASN A 1 92 ? 3.988 10.424 -6.321 1.00 0.00 92 ASN A O 1
ATOM 1374 N N . SER A 1 93 ? 6.116 9.707 -6.477 1.00 0.00 93 SER A N 1
ATOM 1375 C CA . SER A 1 93 ? 5.747 8.307 -6.650 1.00 0.00 93 SER A CA 1
ATOM 1376 C C . SER A 1 93 ? 6.870 7.388 -6.179 1.00 0.00 93 SER A C 1
ATOM 1377 O O . SER A 1 93 ? 8.008 7.821 -6.000 1.00 0.00 93 SER A O 1
ATOM 1385 N N . PHE A 1 94 ? 6.541 6.116 -5.980 1.00 0.00 94 PHE A N 1
ATOM 1386 C CA . PHE A 1 94 ? 7.520 5.134 -5.529 1.00 0.00 94 PHE A CA 1
ATOM 1387 C C . PHE A 1 94 ? 7.132 3.730 -5.984 1.00 0.00 94 PHE A C 1
ATOM 1388 O O . PHE A 1 94 ? 5.982 3.479 -6.346 1.00 0.00 94 PHE A O 1
ATOM 1405 N N . SER A 1 95 ? 8.099 2.819 -5.963 1.00 0.00 95 SER A N 1
ATOM 1406 C CA . SER A 1 95 ? 7.861 1.441 -6.376 1.00 0.00 95 SER A CA 1
ATOM 1407 C C . SER A 1 95 ? 8.138 0.474 -5.230 1.00 0.00 95 SER A C 1
ATOM 1408 O O . SER A 1 95 ? 8.897 0.784 -4.310 1.00 0.00 95 SER A O 1
ATOM 1416 N N . LEU A 1 96 ? 7.519 -0.700 -5.291 1.00 0.00 96 LEU A N 1
ATOM 1417 C CA . LEU A 1 96 ? 7.698 -1.715 -4.259 1.00 0.00 96 LEU A CA 1
ATOM 1418 C C . LEU A 1 96 ? 7.390 -3.106 -4.803 1.00 0.00 96 LEU A C 1
ATOM 1419 O O . LEU A 1 96 ? 6.723 -3.247 -5.827 1.00 0.00 96 LEU A O 1
ATOM 1435 N N . GLU A 1 97 ? 7.878 -4.129 -4.109 1.00 0.00 97 GLU A N 1
ATOM 1436 C CA . GLU A 1 97 ? 7.653 -5.509 -4.523 1.00 0.00 97 GLU A CA 1
ATOM 1437 C C . GLU A 1 97 ? 6.994 -6.312 -3.405 1.00 0.00 97 GLU A C 1
ATOM 1438 O O . GLU A 1 97 ? 7.176 -6.017 -2.223 1.00 0.00 97 GLU A O 1
ATOM 1450 N N . LEU A 1 98 ? 6.228 -7.327 -3.787 1.00 0.00 98 LEU A N 1
ATOM 1451 C CA . LEU A 1 98 ? 5.541 -8.174 -2.818 1.00 0.00 98 LEU A CA 1
ATOM 1452 C C . LEU A 1 98 ? 5.606 -9.640 -3.232 1.00 0.00 98 LEU A C 1
ATOM 1453 O O . LEU A 1 98 ? 5.117 -10.018 -4.297 1.00 0.00 98 LEU A O 1
ATOM 1469 N N . VAL A 1 99 ? 6.212 -10.464 -2.382 1.00 0.00 99 VAL A N 1
ATOM 1470 C CA . VAL A 1 99 ? 6.339 -11.890 -2.658 1.00 0.00 99 VAL A CA 1
ATOM 1471 C C . VAL A 1 99 ? 5.279 -12.690 -1.911 1.00 0.00 99 VAL A C 1
ATOM 1472 O O . VAL A 1 99 ? 5.040 -12.468 -0.724 1.00 0.00 99 VAL A O 1
ATOM 1485 N N . VAL A 1 100 ? 4.646 -13.624 -2.613 1.00 0.00 100 VAL A N 1
ATOM 1486 C CA . VAL A 1 100 ? 3.612 -14.461 -2.016 1.00 0.00 100 VAL A CA 1
ATOM 1487 C C . VAL A 1 100 ? 3.917 -15.941 -2.218 1.00 0.00 100 VAL A C 1
ATOM 1488 O O . VAL A 1 100 ? 3.881 -16.444 -3.340 1.00 0.00 100 VAL A O 1
ATOM 1501 N N . ALA A 1 101 ? 4.217 -16.632 -1.124 1.00 0.00 101 ALA A N 1
ATOM 1502 C CA . ALA A 1 101 ? 4.526 -18.056 -1.180 1.00 0.00 101 ALA A CA 1
ATOM 1503 C C . ALA A 1 101 ? 3.258 -18.897 -1.078 1.00 0.00 101 ALA A C 1
ATOM 1504 O O . ALA A 1 101 ? 2.526 -18.816 -0.092 1.00 0.00 101 ALA A O 1
ATOM 1511 N N . ALA A 1 102 ? 3.005 -19.704 -2.103 1.00 0.00 102 ALA A N 1
ATOM 1512 C CA . ALA A 1 102 ? 1.826 -20.561 -2.128 1.00 0.00 102 ALA A CA 1
ATOM 1513 C C . ALA A 1 102 ? 1.754 -21.430 -0.878 1.00 0.00 102 ALA A C 1
ATOM 1514 O O . ALA A 1 102 ? 2.760 -21.652 -0.203 1.00 0.00 102 ALA A O 1
ATOM 1521 N N . LYS A 1 103 ? 0.557 -21.921 -0.572 1.00 0.00 103 LYS A N 1
ATOM 1522 C CA . LYS A 1 103 ? 0.352 -22.768 0.597 1.00 0.00 103 LYS A CA 1
ATOM 1523 C C . LYS A 1 103 ? 1.001 -24.134 0.400 1.00 0.00 103 LYS A C 1
ATOM 1524 O O . LYS A 1 103 ? 1.204 -24.577 -0.730 1.00 0.00 103 LYS A O 1
ATOM 1543 N N . GLU A 1 104 ? 1.323 -24.797 1.507 1.00 0.00 104 GLU A N 1
ATOM 1544 C CA . GLU A 1 104 ? 1.947 -26.113 1.453 1.00 0.00 104 GLU A CA 1
ATOM 1545 C C . GLU A 1 104 ? 0.894 -27.211 1.333 1.00 0.00 104 GLU A C 1
ATOM 1546 O O . GLU A 1 104 ? 0.727 -28.028 2.239 1.00 0.00 104 GLU A O 1
ATOM 1558 N N . SER A 1 105 ? 0.186 -27.223 0.209 1.00 0.00 105 SER A N 1
ATOM 1559 C CA . SER A 1 105 ? -0.854 -28.216 -0.030 1.00 0.00 105 SER A CA 1
ATOM 1560 C C . SER A 1 105 ? -0.276 -29.628 0.010 1.00 0.00 105 SER A C 1
ATOM 1561 O O . SER A 1 105 ? 0.665 -29.946 -0.714 1.00 0.00 105 SER A O 1
ATOM 1569 N N . GLY A 1 106 ? -0.849 -30.471 0.864 1.00 0.00 106 GLY A N 1
ATOM 1570 C CA . GLY A 1 106 ? -0.379 -31.839 0.983 1.00 0.00 106 GLY A CA 1
ATOM 1571 C C . GLY A 1 106 ? -1.331 -32.712 1.776 1.00 0.00 106 GLY A C 1
ATOM 1572 O O . GLY A 1 106 ? -2.254 -32.227 2.430 1.00 0.00 106 GLY A O 1
ATOM 1576 N N . PRO A 1 107 ? -1.111 -34.034 1.723 1.00 0.00 107 PRO A N 1
ATOM 1577 C CA . PRO A 1 107 ? -1.947 -35.005 2.435 1.00 0.00 107 PRO A CA 1
ATOM 1578 C C . PRO A 1 107 ? -1.757 -34.936 3.946 1.00 0.00 107 PRO A C 1
ATOM 1579 O O . PRO A 1 107 ? -2.358 -35.708 4.693 1.00 0.00 107 PRO A O 1
ATOM 1590 N N . SER A 1 108 ? -0.917 -34.007 4.390 1.00 0.00 108 SER A N 1
ATOM 1591 C CA . SER A 1 108 ? -0.645 -33.839 5.813 1.00 0.00 108 SER A CA 1
ATOM 1592 C C . SER A 1 108 ? -1.562 -32.782 6.420 1.00 0.00 108 SER A C 1
ATOM 1593 O O . SER A 1 108 ? -2.049 -31.892 5.723 1.00 0.00 108 SER A O 1
ATOM 1601 N N . SER A 1 109 ? -1.792 -32.887 7.725 1.00 0.00 109 SER A N 1
ATOM 1602 C CA . SER A 1 109 ? -2.654 -31.943 8.428 1.00 0.00 109 SER A CA 1
ATOM 1603 C C . SER A 1 109 ? -1.825 -30.901 9.172 1.00 0.00 109 SER A C 1
ATOM 1604 O O . SER A 1 109 ? -1.119 -31.220 10.127 1.00 0.00 109 SER A O 1
ATOM 1612 N N . GLY A 1 110 ? -1.916 -29.652 8.726 1.00 0.00 110 GLY A N 1
ATOM 1613 C CA . GLY A 1 110 ? -1.170 -28.581 9.360 1.00 0.00 110 GLY A CA 1
ATOM 1614 C C . GLY A 1 110 ? -2.042 -27.711 10.244 1.00 0.00 110 GLY A C 1
ATOM 1615 O O . GLY A 1 110 ? -1.666 -26.590 10.587 1.00 0.00 110 GLY A O 1
ATOM 1619 N N . GLY A 1 1 ? -8.966 37.642 4.510 1.00 0.00 1 GLY A N 2
ATOM 1620 C CA . GLY A 1 1 ? -8.886 38.064 5.896 1.00 0.00 1 GLY A CA 2
ATOM 1621 C C . GLY A 1 1 ? -7.596 37.627 6.562 1.00 0.00 1 GLY A C 2
ATOM 1622 O O . GLY A 1 1 ? -6.678 38.428 6.738 1.00 0.00 1 GLY A O 2
ATOM 1626 N N . SER A 1 2 ? -7.526 36.353 6.934 1.00 0.00 2 SER A N 2
ATOM 1627 C CA . SER A 1 2 ? -6.341 35.812 7.590 1.00 0.00 2 SER A CA 2
ATOM 1628 C C . SER A 1 2 ? -5.229 35.556 6.577 1.00 0.00 2 SER A C 2
ATOM 1629 O O . SER A 1 2 ? -5.415 35.745 5.375 1.00 0.00 2 SER A O 2
ATOM 1637 N N . SER A 1 3 ? -4.073 35.127 7.072 1.00 0.00 3 SER A N 2
ATOM 1638 C CA . SER A 1 3 ? -2.929 34.848 6.212 1.00 0.00 3 SER A CA 2
ATOM 1639 C C . SER A 1 3 ? -2.010 33.811 6.849 1.00 0.00 3 SER A C 2
ATOM 1640 O O . SER A 1 3 ? -1.520 33.999 7.962 1.00 0.00 3 SER A O 2
ATOM 1648 N N . GLY A 1 4 ? -1.781 32.713 6.134 1.00 0.00 4 GLY A N 2
ATOM 1649 C CA . GLY A 1 4 ? -0.922 31.661 6.645 1.00 0.00 4 GLY A CA 2
ATOM 1650 C C . GLY A 1 4 ? -1.314 30.291 6.128 1.00 0.00 4 GLY A C 2
ATOM 1651 O O . GLY A 1 4 ? -1.683 29.409 6.904 1.00 0.00 4 GLY A O 2
ATOM 1655 N N . SER A 1 5 ? -1.236 30.111 4.813 1.00 0.00 5 SER A N 2
ATOM 1656 C CA . SER A 1 5 ? -1.591 28.840 4.193 1.00 0.00 5 SER A CA 2
ATOM 1657 C C . SER A 1 5 ? -0.486 28.366 3.255 1.00 0.00 5 SER A C 2
ATOM 1658 O O . SER A 1 5 ? -0.510 28.647 2.056 1.00 0.00 5 SER A O 2
ATOM 1666 N N . SER A 1 6 ? 0.484 27.645 3.809 1.00 0.00 6 SER A N 2
ATOM 1667 C CA . SER A 1 6 ? 1.601 27.135 3.024 1.00 0.00 6 SER A CA 2
ATOM 1668 C C . SER A 1 6 ? 1.490 25.624 2.839 1.00 0.00 6 SER A C 2
ATOM 1669 O O . SER A 1 6 ? 0.773 24.948 3.576 1.00 0.00 6 SER A O 2
ATOM 1677 N N . GLY A 1 7 ? 2.207 25.101 1.849 1.00 0.00 7 GLY A N 2
ATOM 1678 C CA . GLY A 1 7 ? 2.175 23.674 1.584 1.00 0.00 7 GLY A CA 2
ATOM 1679 C C . GLY A 1 7 ? 3.553 23.106 1.304 1.00 0.00 7 GLY A C 2
ATOM 1680 O O . GLY A 1 7 ? 4.432 23.808 0.805 1.00 0.00 7 GLY A O 2
ATOM 1684 N N . PHE A 1 8 ? 3.742 21.832 1.629 1.00 0.00 8 PHE A N 2
ATOM 1685 C CA . PHE A 1 8 ? 5.023 21.170 1.413 1.00 0.00 8 PHE A CA 2
ATOM 1686 C C . PHE A 1 8 ? 4.907 20.099 0.333 1.00 0.00 8 PHE A C 2
ATOM 1687 O O . PHE A 1 8 ? 3.872 19.444 0.202 1.00 0.00 8 PHE A O 2
ATOM 1704 N N . ARG A 1 9 ? 5.974 19.927 -0.440 1.00 0.00 9 ARG A N 2
ATOM 1705 C CA . ARG A 1 9 ? 5.992 18.937 -1.510 1.00 0.00 9 ARG A CA 2
ATOM 1706 C C . ARG A 1 9 ? 5.801 17.529 -0.952 1.00 0.00 9 ARG A C 2
ATOM 1707 O O . ARG A 1 9 ? 6.324 17.179 0.106 1.00 0.00 9 ARG A O 2
ATOM 1728 N N . PRO A 1 10 ? 5.034 16.703 -1.678 1.00 0.00 10 PRO A N 2
ATOM 1729 C CA . PRO A 1 10 ? 4.756 15.321 -1.276 1.00 0.00 10 PRO A CA 2
ATOM 1730 C C . PRO A 1 10 ? 5.988 14.429 -1.380 1.00 0.00 10 PRO A C 2
ATOM 1731 O O . PRO A 1 10 ? 6.383 14.025 -2.475 1.00 0.00 10 PRO A O 2
ATOM 1742 N N . HIS A 1 11 ? 6.591 14.123 -0.236 1.00 0.00 11 HIS A N 2
ATOM 1743 C CA . HIS A 1 11 ? 7.778 13.276 -0.199 1.00 0.00 11 HIS A CA 2
ATOM 1744 C C . HIS A 1 11 ? 7.581 12.105 0.758 1.00 0.00 11 HIS A C 2
ATOM 1745 O O . HIS A 1 11 ? 7.251 12.296 1.929 1.00 0.00 11 HIS A O 2
ATOM 1759 N N . PHE A 1 12 ? 7.784 10.893 0.253 1.00 0.00 12 PHE A N 2
ATOM 1760 C CA . PHE A 1 12 ? 7.626 9.690 1.063 1.00 0.00 12 PHE A CA 2
ATOM 1761 C C . PHE A 1 12 ? 8.828 9.493 1.982 1.00 0.00 12 PHE A C 2
ATOM 1762 O O . PHE A 1 12 ? 9.913 9.121 1.534 1.00 0.00 12 PHE A O 2
ATOM 1779 N N . LEU A 1 13 ? 8.626 9.745 3.271 1.00 0.00 13 LEU A N 2
ATOM 1780 C CA . LEU A 1 13 ? 9.693 9.596 4.255 1.00 0.00 13 LEU A CA 2
ATOM 1781 C C . LEU A 1 13 ? 9.945 8.124 4.566 1.00 0.00 13 LEU A C 2
ATOM 1782 O O . LEU A 1 13 ? 11.092 7.690 4.670 1.00 0.00 13 LEU A O 2
ATOM 1798 N N . GLN A 1 14 ? 8.866 7.361 4.710 1.00 0.00 14 GLN A N 2
ATOM 1799 C CA . GLN A 1 14 ? 8.972 5.937 5.007 1.00 0.00 14 GLN A CA 2
ATOM 1800 C C . GLN A 1 14 ? 8.214 5.109 3.975 1.00 0.00 14 GLN A C 2
ATOM 1801 O O . GLN A 1 14 ? 6.993 5.213 3.856 1.00 0.00 14 GLN A O 2
ATOM 1815 N N . ALA A 1 15 ? 8.945 4.285 3.231 1.00 0.00 15 ALA A N 2
ATOM 1816 C CA . ALA A 1 15 ? 8.342 3.437 2.211 1.00 0.00 15 ALA A CA 2
ATOM 1817 C C . ALA A 1 15 ? 8.671 1.968 2.452 1.00 0.00 15 ALA A C 2
ATOM 1818 O O . ALA A 1 15 ? 9.743 1.621 2.950 1.00 0.00 15 ALA A O 2
ATOM 1825 N N . PRO A 1 16 ? 7.730 1.083 2.093 1.00 0.00 16 PRO A N 2
ATOM 1826 C CA . PRO A 1 16 ? 7.899 -0.364 2.261 1.00 0.00 16 PRO A CA 2
ATOM 1827 C C . PRO A 1 16 ? 8.943 -0.940 1.311 1.00 0.00 16 PRO A C 2
ATOM 1828 O O . PRO A 1 16 ? 9.524 -0.220 0.500 1.00 0.00 16 PRO A O 2
ATOM 1839 N N . GLY A 1 17 ? 9.177 -2.245 1.417 1.00 0.00 17 GLY A N 2
ATOM 1840 C CA . GLY A 1 17 ? 10.151 -2.896 0.560 1.00 0.00 17 GLY A CA 2
ATOM 1841 C C . GLY A 1 17 ? 9.695 -4.266 0.101 1.00 0.00 17 GLY A C 2
ATOM 1842 O O . GLY A 1 17 ? 8.528 -4.457 -0.243 1.00 0.00 17 GLY A O 2
ATOM 1846 N N . ASP A 1 18 ? 10.617 -5.223 0.093 1.00 0.00 18 ASP A N 2
ATOM 1847 C CA . ASP A 1 18 ? 10.303 -6.583 -0.329 1.00 0.00 18 ASP A CA 2
ATOM 1848 C C . ASP A 1 18 ? 9.828 -7.423 0.853 1.00 0.00 18 ASP A C 2
ATOM 1849 O O . ASP A 1 18 ? 10.626 -7.833 1.697 1.00 0.00 18 ASP A O 2
ATOM 1858 N N . LEU A 1 19 ? 8.525 -7.674 0.907 1.00 0.00 19 LEU A N 2
ATOM 1859 C CA . LEU A 1 19 ? 7.943 -8.464 1.986 1.00 0.00 19 LEU A CA 2
ATOM 1860 C C . LEU A 1 19 ? 7.510 -9.838 1.483 1.00 0.00 19 LEU A C 2
ATOM 1861 O O . LEU A 1 19 ? 7.335 -10.045 0.282 1.00 0.00 19 LEU A O 2
ATOM 1877 N N . THR A 1 20 ? 7.337 -10.775 2.411 1.00 0.00 20 THR A N 2
ATOM 1878 C CA . THR A 1 20 ? 6.923 -12.128 2.062 1.00 0.00 20 THR A CA 2
ATOM 1879 C C . THR A 1 20 ? 5.701 -12.554 2.867 1.00 0.00 20 THR A C 2
ATOM 1880 O O . THR A 1 20 ? 5.667 -12.406 4.089 1.00 0.00 20 THR A O 2
ATOM 1891 N N . VAL A 1 21 ? 4.697 -13.084 2.175 1.00 0.00 21 VAL A N 2
ATOM 1892 C CA . VAL A 1 21 ? 3.473 -13.534 2.827 1.00 0.00 21 VAL A CA 2
ATOM 1893 C C . VAL A 1 21 ? 2.943 -14.809 2.181 1.00 0.00 21 VAL A C 2
ATOM 1894 O O . VAL A 1 21 ? 2.907 -14.927 0.957 1.00 0.00 21 VAL A O 2
ATOM 1907 N N . GLN A 1 22 ? 2.533 -15.761 3.013 1.00 0.00 22 GLN A N 2
ATOM 1908 C CA . GLN A 1 22 ? 2.005 -17.029 2.522 1.00 0.00 22 GLN A CA 2
ATOM 1909 C C . GLN A 1 22 ? 0.548 -16.883 2.098 1.00 0.00 22 GLN A C 2
ATOM 1910 O O . GLN A 1 22 ? -0.241 -16.220 2.771 1.00 0.00 22 GLN A O 2
ATOM 1924 N N . GLU A 1 23 ? 0.197 -17.508 0.978 1.00 0.00 23 GLU A N 2
ATOM 1925 C CA . GLU A 1 23 ? -1.166 -17.446 0.464 1.00 0.00 23 GLU A CA 2
ATOM 1926 C C . GLU A 1 23 ? -2.180 -17.626 1.590 1.00 0.00 23 GLU A C 2
ATOM 1927 O O . GLU A 1 23 ? -2.048 -18.522 2.422 1.00 0.00 23 GLU A O 2
ATOM 1939 N N . GLY A 1 24 ? -3.194 -16.765 1.609 1.00 0.00 24 GLY A N 2
ATOM 1940 C CA . GLY A 1 24 ? -4.216 -16.845 2.636 1.00 0.00 24 GLY A CA 2
ATOM 1941 C C . GLY A 1 24 ? -3.742 -16.299 3.969 1.00 0.00 24 GLY A C 2
ATOM 1942 O O . GLY A 1 24 ? -4.121 -16.804 5.026 1.00 0.00 24 GLY A O 2
ATOM 1946 N N . LYS A 1 25 ? -2.907 -15.266 3.920 1.00 0.00 25 LYS A N 2
ATOM 1947 C CA . LYS A 1 25 ? -2.379 -14.651 5.132 1.00 0.00 25 LYS A CA 2
ATOM 1948 C C . LYS A 1 25 ? -2.634 -13.147 5.134 1.00 0.00 25 LYS A C 2
ATOM 1949 O O . LYS A 1 25 ? -3.072 -12.580 4.132 1.00 0.00 25 LYS A O 2
ATOM 1968 N N . LEU A 1 26 ? -2.355 -12.506 6.263 1.00 0.00 26 LEU A N 2
ATOM 1969 C CA . LEU A 1 26 ? -2.552 -11.066 6.395 1.00 0.00 26 LEU A CA 2
ATOM 1970 C C . LEU A 1 26 ? -1.350 -10.300 5.852 1.00 0.00 26 LEU A C 2
ATOM 1971 O O . LEU A 1 26 ? -0.204 -10.605 6.186 1.00 0.00 26 LEU A O 2
ATOM 1987 N N . CYS A 1 27 ? -1.619 -9.305 5.015 1.00 0.00 27 CYS A N 2
ATOM 1988 C CA . CYS A 1 27 ? -0.559 -8.493 4.426 1.00 0.00 27 CYS A CA 2
ATOM 1989 C C . CYS A 1 27 ? -0.862 -7.007 4.581 1.00 0.00 27 CYS A C 2
ATOM 1990 O O . CYS A 1 27 ? -1.704 -6.457 3.871 1.00 0.00 27 CYS A O 2
ATOM 1998 N N . ARG A 1 28 ? -0.172 -6.362 5.516 1.00 0.00 28 ARG A N 2
ATOM 1999 C CA . ARG A 1 28 ? -0.369 -4.939 5.767 1.00 0.00 28 ARG A CA 2
ATOM 2000 C C . ARG A 1 28 ? 0.879 -4.144 5.397 1.00 0.00 28 ARG A C 2
ATOM 2001 O O . ARG A 1 28 ? 2.002 -4.618 5.565 1.00 0.00 28 ARG A O 2
ATOM 2022 N N . MET A 1 29 ? 0.674 -2.932 4.892 1.00 0.00 29 MET A N 2
ATOM 2023 C CA . MET A 1 29 ? 1.783 -2.070 4.499 1.00 0.00 29 MET A CA 2
ATOM 2024 C C . MET A 1 29 ? 1.680 -0.708 5.178 1.00 0.00 29 MET A C 2
ATOM 2025 O O . MET A 1 29 ? 0.618 -0.327 5.669 1.00 0.00 29 MET A O 2
ATOM 2039 N N . ASP A 1 30 ? 2.791 0.021 5.203 1.00 0.00 30 ASP A N 2
ATOM 2040 C CA . ASP A 1 30 ? 2.825 1.341 5.821 1.00 0.00 30 ASP A CA 2
ATOM 2041 C C . ASP A 1 30 ? 3.640 2.316 4.977 1.00 0.00 30 ASP A C 2
ATOM 2042 O O . ASP A 1 30 ? 4.708 1.971 4.470 1.00 0.00 30 ASP A O 2
ATOM 2051 N N . CYS A 1 31 ? 3.128 3.533 4.829 1.00 0.00 31 CYS A N 2
ATOM 2052 C CA . CYS A 1 31 ? 3.808 4.557 4.044 1.00 0.00 31 CYS A CA 2
ATOM 2053 C C . CYS A 1 31 ? 3.603 5.938 4.659 1.00 0.00 31 CYS A C 2
ATOM 2054 O O . CYS A 1 31 ? 2.474 6.354 4.917 1.00 0.00 31 CYS A O 2
ATOM 2062 N N . LYS A 1 32 ? 4.704 6.644 4.893 1.00 0.00 32 LYS A N 2
ATOM 2063 C CA . LYS A 1 32 ? 4.647 7.979 5.478 1.00 0.00 32 LYS A CA 2
ATOM 2064 C C . LYS A 1 32 ? 4.937 9.046 4.428 1.00 0.00 32 LYS A C 2
ATOM 2065 O O . LYS A 1 32 ? 5.976 9.017 3.769 1.00 0.00 32 LYS A O 2
ATOM 2084 N N . VAL A 1 33 ? 4.012 9.989 4.278 1.00 0.00 33 VAL A N 2
ATOM 2085 C CA . VAL A 1 33 ? 4.169 11.067 3.310 1.00 0.00 33 VAL A CA 2
ATOM 2086 C C . VAL A 1 33 ? 3.907 12.425 3.952 1.00 0.00 33 VAL A C 2
ATOM 2087 O O . VAL A 1 33 ? 2.953 12.590 4.711 1.00 0.00 33 VAL A O 2
ATOM 2100 N N . SER A 1 34 ? 4.761 13.395 3.641 1.00 0.00 34 SER A N 2
ATOM 2101 C CA . SER A 1 34 ? 4.624 14.739 4.191 1.00 0.00 34 SER A CA 2
ATOM 2102 C C . SER A 1 34 ? 4.082 15.703 3.140 1.00 0.00 34 SER A C 2
ATOM 2103 O O . SER A 1 34 ? 4.501 15.678 1.984 1.00 0.00 34 SER A O 2
ATOM 2111 N N . GLY A 1 35 ? 3.145 16.552 3.552 1.00 0.00 35 GLY A N 2
ATOM 2112 C CA . GLY A 1 35 ? 2.560 17.512 2.635 1.00 0.00 35 GLY A CA 2
ATOM 2113 C C . GLY A 1 35 ? 1.344 18.204 3.219 1.00 0.00 35 GLY A C 2
ATOM 2114 O O . GLY A 1 35 ? 0.665 17.655 4.088 1.00 0.00 35 GLY A O 2
ATOM 2118 N N . LEU A 1 36 ? 1.068 19.413 2.744 1.00 0.00 36 LEU A N 2
ATOM 2119 C CA . LEU A 1 36 ? -0.074 20.183 3.225 1.00 0.00 36 LEU A CA 2
ATOM 2120 C C . LEU A 1 36 ? -0.716 20.973 2.089 1.00 0.00 36 LEU A C 2
ATOM 2121 O O . LEU A 1 36 ? -0.071 21.783 1.422 1.00 0.00 36 LEU A O 2
ATOM 2137 N N . PRO A 1 37 ? -2.017 20.736 1.864 1.00 0.00 37 PRO A N 2
ATOM 2138 C CA . PRO A 1 37 ? -2.794 19.775 2.652 1.00 0.00 37 PRO A CA 2
ATOM 2139 C C . PRO A 1 37 ? -2.383 18.332 2.376 1.00 0.00 37 PRO A C 2
ATOM 2140 O O . PRO A 1 37 ? -1.520 18.071 1.537 1.00 0.00 37 PRO A O 2
ATOM 2151 N N . THR A 1 38 ? -3.007 17.398 3.086 1.00 0.00 38 THR A N 2
ATOM 2152 C CA . THR A 1 38 ? -2.705 15.982 2.918 1.00 0.00 38 THR A CA 2
ATOM 2153 C C . THR A 1 38 ? -2.570 15.620 1.443 1.00 0.00 38 THR A C 2
ATOM 2154 O O . THR A 1 38 ? -3.429 15.938 0.620 1.00 0.00 38 THR A O 2
ATOM 2165 N N . PRO A 1 39 ? -1.468 14.938 1.099 1.00 0.00 39 PRO A N 2
ATOM 2166 C CA . PRO A 1 39 ? -1.195 14.517 -0.279 1.00 0.00 39 PRO A CA 2
ATOM 2167 C C . PRO A 1 39 ? -2.141 13.415 -0.746 1.00 0.00 39 PRO A C 2
ATOM 2168 O O . PRO A 1 39 ? -2.255 12.370 -0.106 1.00 0.00 39 PRO A O 2
ATOM 2179 N N . ASP A 1 40 ? -2.816 13.656 -1.864 1.00 0.00 40 ASP A N 2
ATOM 2180 C CA . ASP A 1 40 ? -3.751 12.684 -2.418 1.00 0.00 40 ASP A CA 2
ATOM 2181 C C . ASP A 1 40 ? -3.023 11.669 -3.294 1.00 0.00 40 ASP A C 2
ATOM 2182 O O . ASP A 1 40 ? -2.682 11.955 -4.442 1.00 0.00 40 ASP A O 2
ATOM 2191 N N . LEU A 1 41 ? -2.788 10.482 -2.745 1.00 0.00 41 LEU A N 2
A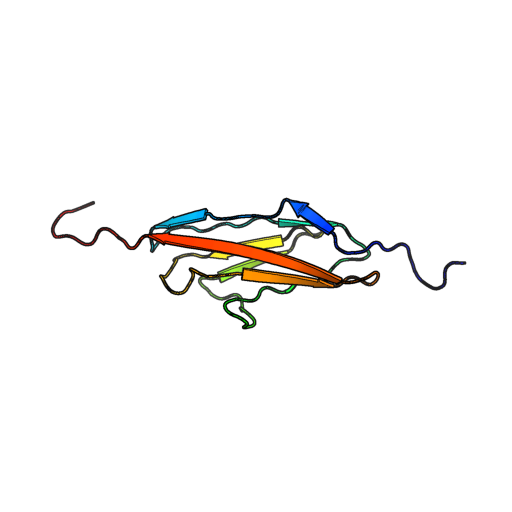TOM 2192 C CA . LEU A 1 41 ? -2.100 9.424 -3.475 1.00 0.00 41 LEU A CA 2
ATOM 2193 C C . LEU A 1 41 ? -3.077 8.334 -3.904 1.00 0.00 41 LEU A C 2
ATOM 2194 O O . LEU A 1 41 ? -4.151 8.185 -3.322 1.00 0.00 41 LEU A O 2
ATOM 2210 N N . SER A 1 42 ? -2.695 7.572 -4.924 1.00 0.00 42 SER A N 2
ATOM 2211 C CA . SER A 1 42 ? -3.538 6.496 -5.431 1.00 0.00 42 SER A CA 2
ATOM 2212 C C . SER A 1 42 ? -2.715 5.238 -5.692 1.00 0.00 42 SER A C 2
ATOM 2213 O O . SER A 1 42 ? -1.672 5.289 -6.343 1.00 0.00 42 SER A O 2
ATOM 2221 N N . TRP A 1 43 ? -3.193 4.109 -5.180 1.00 0.00 43 TRP A N 2
ATOM 2222 C CA . TRP A 1 43 ? -2.502 2.837 -5.357 1.00 0.00 43 TRP A CA 2
ATOM 2223 C C . TRP A 1 43 ? -2.740 2.278 -6.755 1.00 0.00 43 TRP A C 2
ATOM 2224 O O . TRP A 1 43 ? -3.816 2.450 -7.326 1.00 0.00 43 TRP A O 2
ATOM 2245 N N . GLN A 1 44 ? -1.729 1.610 -7.301 1.00 0.00 44 GLN A N 2
ATOM 2246 C CA . GLN A 1 44 ? -1.829 1.027 -8.633 1.00 0.00 44 GLN A CA 2
ATOM 2247 C C . GLN A 1 44 ? -1.143 -0.334 -8.685 1.00 0.00 44 GLN A C 2
ATOM 2248 O O . GLN A 1 44 ? 0.038 -0.458 -8.360 1.00 0.00 44 GLN A O 2
ATOM 2262 N N . LEU A 1 45 ? -1.891 -1.353 -9.096 1.00 0.00 45 LEU A N 2
ATOM 2263 C CA . LEU A 1 45 ? -1.355 -2.706 -9.190 1.00 0.00 45 LEU A CA 2
ATOM 2264 C C . LEU A 1 45 ? -1.180 -3.122 -10.647 1.00 0.00 45 LEU A C 2
ATOM 2265 O O . LEU A 1 45 ? -2.159 -3.349 -11.360 1.00 0.00 45 LEU A O 2
ATOM 2281 N N . ASP A 1 46 ? 0.070 -3.223 -11.083 1.00 0.00 46 ASP A N 2
ATOM 2282 C CA . ASP A 1 46 ? 0.373 -3.616 -12.454 1.00 0.00 46 ASP A CA 2
ATOM 2283 C C . ASP A 1 46 ? 0.011 -2.502 -13.431 1.00 0.00 46 ASP A C 2
ATOM 2284 O O . ASP A 1 46 ? -0.678 -2.732 -14.423 1.00 0.00 46 ASP A O 2
ATOM 2293 N N . GLY A 1 47 ? 0.481 -1.292 -13.141 1.00 0.00 47 GLY A N 2
ATOM 2294 C CA . GLY A 1 47 ? 0.195 -0.159 -14.003 1.00 0.00 47 GLY A CA 2
ATOM 2295 C C . GLY A 1 47 ? -1.287 0.149 -14.083 1.00 0.00 47 GLY A C 2
ATOM 2296 O O . GLY A 1 47 ? -1.717 0.960 -14.903 1.00 0.00 47 GLY A O 2
ATOM 2300 N N . LYS A 1 48 ? -2.072 -0.502 -13.231 1.00 0.00 48 LYS A N 2
ATOM 2301 C CA . LYS A 1 48 ? -3.515 -0.295 -13.209 1.00 0.00 48 LYS A CA 2
ATOM 2302 C C . LYS A 1 48 ? -3.983 0.117 -11.817 1.00 0.00 48 LYS A C 2
ATOM 2303 O O . LYS A 1 48 ? -3.350 -0.190 -10.806 1.00 0.00 48 LYS A O 2
ATOM 2322 N N . PRO A 1 49 ? -5.120 0.827 -11.760 1.00 0.00 49 PRO A N 2
ATOM 2323 C CA . PRO A 1 49 ? -5.699 1.294 -10.497 1.00 0.00 49 PRO A CA 2
ATOM 2324 C C . PRO A 1 49 ? -6.257 0.150 -9.657 1.00 0.00 49 PRO A C 2
ATOM 2325 O O . PRO A 1 49 ? -7.143 -0.583 -10.098 1.00 0.00 49 PRO A O 2
ATOM 2336 N N . VAL A 1 50 ? -5.734 0.002 -8.444 1.00 0.00 50 VAL A N 2
ATOM 2337 C CA . VAL A 1 50 ? -6.181 -1.052 -7.542 1.00 0.00 50 VAL A CA 2
ATOM 2338 C C . VAL A 1 50 ? -7.313 -0.564 -6.645 1.00 0.00 50 VAL A C 2
ATOM 2339 O O . VAL A 1 50 ? -7.092 0.214 -5.717 1.00 0.00 50 VAL A O 2
ATOM 2352 N N . ARG A 1 51 ? -8.526 -1.028 -6.927 1.00 0.00 51 ARG A N 2
ATOM 2353 C CA . ARG A 1 51 ? -9.694 -0.638 -6.146 1.00 0.00 51 ARG A CA 2
ATOM 2354 C C . ARG A 1 51 ? -9.865 -1.547 -4.932 1.00 0.00 51 ARG A C 2
ATOM 2355 O O . ARG A 1 51 ? -9.476 -2.715 -4.942 1.00 0.00 51 ARG A O 2
ATOM 2376 N N . PRO A 1 52 ? -10.460 -1.000 -3.862 1.00 0.00 52 PRO A N 2
ATOM 2377 C CA . PRO A 1 52 ? -10.696 -1.745 -2.621 1.00 0.00 52 PRO A CA 2
ATOM 2378 C C . PRO A 1 52 ? -11.761 -2.823 -2.786 1.00 0.00 52 PRO A C 2
ATOM 2379 O O . PRO A 1 52 ? -12.777 -2.610 -3.449 1.00 0.00 52 PRO A O 2
ATOM 2390 N N . ASP A 1 53 ? -11.524 -3.980 -2.178 1.00 0.00 53 ASP A N 2
ATOM 2391 C CA . ASP A 1 53 ? -12.465 -5.092 -2.256 1.00 0.00 53 ASP A CA 2
ATOM 2392 C C . ASP A 1 53 ? -12.600 -5.784 -0.903 1.00 0.00 53 ASP A C 2
ATOM 2393 O O . ASP A 1 53 ? -11.827 -5.525 0.019 1.00 0.00 53 ASP A O 2
ATOM 2402 N N . SER A 1 54 ? -13.589 -6.666 -0.793 1.00 0.00 54 SER A N 2
ATOM 2403 C CA . SER A 1 54 ? -13.829 -7.393 0.449 1.00 0.00 54 SER A CA 2
ATOM 2404 C C . SER A 1 54 ? -12.513 -7.827 1.088 1.00 0.00 54 SER A C 2
ATOM 2405 O O . SER A 1 54 ? -12.435 -8.029 2.299 1.00 0.00 54 SER A O 2
ATOM 2413 N N . ALA A 1 55 ? -11.480 -7.968 0.263 1.00 0.00 55 ALA A N 2
ATOM 2414 C CA . ALA A 1 55 ? -10.167 -8.376 0.746 1.00 0.00 55 ALA A CA 2
ATOM 2415 C C . ALA A 1 55 ? -9.224 -7.181 0.847 1.00 0.00 55 ALA A C 2
ATOM 2416 O O . ALA A 1 55 ? -8.599 -6.956 1.884 1.00 0.00 55 ALA A O 2
ATOM 2423 N N . HIS A 1 56 ? -9.125 -6.418 -0.237 1.00 0.00 56 HIS A N 2
ATOM 2424 C CA . HIS A 1 56 ? -8.258 -5.246 -0.270 1.00 0.00 56 HIS A CA 2
ATOM 2425 C C . HIS A 1 56 ? -8.923 -4.058 0.419 1.00 0.00 56 HIS A C 2
ATOM 2426 O O . HIS A 1 56 ? -9.877 -3.480 -0.101 1.00 0.00 56 HIS A O 2
ATOM 2440 N N . LYS A 1 57 ? -8.413 -3.699 1.592 1.00 0.00 57 LYS A N 2
ATOM 2441 C CA . LYS A 1 57 ? -8.957 -2.580 2.353 1.00 0.00 57 LYS A CA 2
ATOM 2442 C C . LYS A 1 57 ? -7.947 -1.440 2.440 1.00 0.00 57 LYS A C 2
ATOM 2443 O O . LYS A 1 57 ? -6.821 -1.629 2.900 1.00 0.00 57 LYS A O 2
ATOM 2462 N N . MET A 1 58 ? -8.358 -0.257 1.997 1.00 0.00 58 MET A N 2
ATOM 2463 C CA . MET A 1 58 ? -7.490 0.914 2.028 1.00 0.00 58 MET A CA 2
ATOM 2464 C C . MET A 1 58 ? -7.791 1.783 3.245 1.00 0.00 58 MET A C 2
ATOM 2465 O O . MET A 1 58 ? -8.931 2.199 3.457 1.00 0.00 58 MET A O 2
ATOM 2479 N N . LEU A 1 59 ? -6.763 2.052 4.043 1.00 0.00 59 LEU A N 2
ATOM 2480 C CA . LEU A 1 59 ? -6.918 2.871 5.240 1.00 0.00 59 LEU A CA 2
ATOM 2481 C C . LEU A 1 59 ? -6.375 4.278 5.011 1.00 0.00 59 LEU A C 2
ATOM 2482 O O . LEU A 1 59 ? -5.379 4.464 4.312 1.00 0.00 59 LEU A O 2
ATOM 2498 N N . VAL A 1 60 ? -7.034 5.266 5.608 1.00 0.00 60 VAL A N 2
ATOM 2499 C CA . VAL A 1 60 ? -6.615 6.656 5.472 1.00 0.00 60 VAL A CA 2
ATOM 2500 C C . VAL A 1 60 ? -6.623 7.366 6.821 1.00 0.00 60 VAL A C 2
ATOM 2501 O O . VAL A 1 60 ? -7.683 7.690 7.357 1.00 0.00 60 VAL A O 2
ATOM 2514 N N . ARG A 1 61 ? -5.434 7.606 7.364 1.00 0.00 61 ARG A N 2
ATOM 2515 C CA . ARG A 1 61 ? -5.304 8.278 8.652 1.00 0.00 61 ARG A CA 2
ATOM 2516 C C . ARG A 1 61 ? -5.406 9.792 8.488 1.00 0.00 61 ARG A C 2
ATOM 2517 O O . ARG A 1 61 ? -4.950 10.349 7.490 1.00 0.00 61 ARG A O 2
ATOM 2538 N N . GLU A 1 62 ? -6.008 10.449 9.474 1.00 0.00 62 GLU A N 2
ATOM 2539 C CA . GLU A 1 62 ? -6.170 11.898 9.437 1.00 0.00 62 GLU A CA 2
ATOM 2540 C C . GLU A 1 62 ? -4.841 12.587 9.146 1.00 0.00 62 GLU A C 2
ATOM 2541 O O . GLU A 1 62 ? -4.746 13.422 8.247 1.00 0.00 62 GLU A O 2
ATOM 2553 N N . ASN A 1 63 ? -3.815 12.232 9.913 1.00 0.00 63 ASN A N 2
ATOM 2554 C CA . ASN A 1 63 ? -2.491 12.817 9.739 1.00 0.00 63 ASN A CA 2
ATOM 2555 C C . ASN A 1 63 ? -2.097 12.841 8.265 1.00 0.00 63 ASN A C 2
ATOM 2556 O O . ASN A 1 63 ? -1.677 13.872 7.740 1.00 0.00 63 ASN A O 2
ATOM 2567 N N . GLY A 1 64 ? -2.237 11.697 7.602 1.00 0.00 64 GLY A N 2
ATOM 2568 C CA . GLY A 1 64 ? -1.892 11.608 6.195 1.00 0.00 64 GLY A CA 2
ATOM 2569 C C . GLY A 1 64 ? -1.310 10.258 5.825 1.00 0.00 64 GLY A C 2
ATOM 2570 O O . GLY A 1 64 ? -1.251 9.901 4.648 1.00 0.00 64 GLY A O 2
ATOM 2574 N N . VAL A 1 65 ? -0.876 9.507 6.831 1.00 0.00 65 VAL A N 2
ATOM 2575 C CA . VAL A 1 65 ? -0.294 8.189 6.606 1.00 0.00 65 VAL A CA 2
ATOM 2576 C C . VAL A 1 65 ? -1.320 7.230 6.013 1.00 0.00 65 VAL A C 2
ATOM 2577 O O . VAL A 1 65 ? -2.440 7.115 6.511 1.00 0.00 65 VAL A O 2
ATOM 2590 N N . HIS A 1 66 ? -0.930 6.541 4.944 1.00 0.00 66 HIS A N 2
ATOM 2591 C CA . HIS A 1 66 ? -1.816 5.590 4.282 1.00 0.00 66 HIS A CA 2
ATOM 2592 C C . HIS A 1 66 ? -1.288 4.166 4.426 1.00 0.00 66 HIS A C 2
ATOM 2593 O O . HIS A 1 66 ? -0.080 3.947 4.515 1.00 0.00 66 HIS A O 2
ATOM 2607 N N . SER A 1 67 ? -2.202 3.201 4.447 1.00 0.00 67 SER A N 2
ATOM 2608 C CA . SER A 1 67 ? -1.829 1.798 4.584 1.00 0.00 67 SER A CA 2
ATOM 2609 C C . SER A 1 67 ? -2.769 0.904 3.781 1.00 0.00 67 SER A C 2
ATOM 2610 O O . SER A 1 67 ? -3.972 1.159 3.705 1.00 0.00 67 SER A O 2
ATOM 2618 N N . LEU A 1 68 ? -2.213 -0.144 3.184 1.00 0.00 68 LEU A N 2
ATOM 2619 C CA . LEU A 1 68 ? -3.001 -1.077 2.386 1.00 0.00 68 LEU A CA 2
ATOM 2620 C C . LEU A 1 68 ? -2.979 -2.472 3.000 1.00 0.00 68 LEU A C 2
ATOM 2621 O O . LEU A 1 68 ? -1.952 -3.152 2.984 1.00 0.00 68 LEU A O 2
ATOM 2637 N N . ILE A 1 69 ? -4.118 -2.894 3.539 1.00 0.00 69 ILE A N 2
ATOM 2638 C CA . ILE A 1 69 ? -4.230 -4.210 4.156 1.00 0.00 69 ILE A CA 2
ATOM 2639 C C . ILE A 1 69 ? -5.007 -5.171 3.263 1.00 0.00 69 ILE A C 2
ATOM 2640 O O . ILE A 1 69 ? -6.140 -4.891 2.870 1.00 0.00 69 ILE A O 2
ATOM 2656 N N . ILE A 1 70 ? -4.391 -6.305 2.947 1.00 0.00 70 ILE A N 2
ATOM 2657 C CA . ILE A 1 70 ? -5.026 -7.309 2.103 1.00 0.00 70 ILE A CA 2
ATOM 2658 C C . ILE A 1 70 ? -5.236 -8.614 2.864 1.00 0.00 70 ILE A C 2
ATOM 2659 O O . ILE A 1 70 ? -4.294 -9.177 3.420 1.00 0.00 70 ILE A O 2
ATOM 2675 N N . GLU A 1 71 ? -6.478 -9.089 2.882 1.00 0.00 71 GLU A N 2
ATOM 2676 C CA . GLU A 1 71 ? -6.811 -10.329 3.574 1.00 0.00 71 GLU A CA 2
ATOM 2677 C C . GLU A 1 71 ? -8.208 -10.808 3.190 1.00 0.00 71 GLU A C 2
ATOM 2678 O O . GLU A 1 71 ? -9.197 -10.086 3.322 1.00 0.00 71 GLU A O 2
ATOM 2690 N N . PRO A 1 72 ? -8.293 -12.054 2.703 1.00 0.00 72 PRO A N 2
ATOM 2691 C CA . PRO A 1 72 ? -7.122 -12.922 2.541 1.00 0.00 72 PRO A CA 2
ATOM 2692 C C . PRO A 1 72 ? -6.197 -12.445 1.427 1.00 0.00 72 PRO A C 2
ATOM 2693 O O . PRO A 1 72 ? -6.408 -11.382 0.844 1.00 0.00 72 PRO A O 2
ATOM 2704 N N . VAL A 1 73 ? -5.170 -13.238 1.136 1.00 0.00 73 VAL A N 2
ATOM 2705 C CA . VAL A 1 73 ? -4.213 -12.897 0.091 1.00 0.00 73 VAL A CA 2
ATOM 2706 C C . VAL A 1 73 ? -4.134 -13.997 -0.962 1.00 0.00 73 VAL A C 2
ATOM 2707 O O . VAL A 1 73 ? -4.144 -15.185 -0.638 1.00 0.00 73 VAL A O 2
ATOM 2720 N N . THR A 1 74 ? -4.056 -13.594 -2.226 1.00 0.00 74 THR A N 2
ATOM 2721 C CA . THR A 1 74 ? -3.976 -14.545 -3.328 1.00 0.00 74 THR A CA 2
ATOM 2722 C C . THR A 1 74 ? -2.666 -14.391 -4.093 1.00 0.00 74 THR A C 2
ATOM 2723 O O . THR A 1 74 ? -1.866 -13.502 -3.801 1.00 0.00 74 THR A O 2
ATOM 2734 N N . SER A 1 75 ? -2.454 -15.261 -5.075 1.00 0.00 75 SER A N 2
ATOM 2735 C CA . SER A 1 75 ? -1.239 -15.223 -5.881 1.00 0.00 75 SER A CA 2
ATOM 2736 C C . SER A 1 75 ? -1.200 -13.968 -6.747 1.00 0.00 75 SER A C 2
ATOM 2737 O O . SER A 1 75 ? -0.130 -13.511 -7.150 1.00 0.00 75 SER A O 2
ATOM 2745 N N . ARG A 1 76 ? -2.375 -13.414 -7.028 1.00 0.00 76 ARG A N 2
ATOM 2746 C CA . ARG A 1 76 ? -2.477 -12.212 -7.847 1.00 0.00 76 ARG A CA 2
ATOM 2747 C C . ARG A 1 76 ? -2.064 -10.976 -7.052 1.00 0.00 76 ARG A C 2
ATOM 2748 O O . ARG A 1 76 ? -1.782 -9.924 -7.625 1.00 0.00 76 ARG A O 2
ATOM 2769 N N . ASP A 1 77 ? -2.030 -11.113 -5.732 1.00 0.00 77 ASP A N 2
ATOM 2770 C CA . ASP A 1 77 ? -1.651 -10.008 -4.858 1.00 0.00 77 ASP A CA 2
ATOM 2771 C C . ASP A 1 77 ? -0.200 -9.602 -5.095 1.00 0.00 77 ASP A C 2
ATOM 2772 O O . ASP A 1 77 ? 0.191 -8.469 -4.816 1.00 0.00 77 ASP A O 2
ATOM 2781 N N . ALA A 1 78 ? 0.594 -10.535 -5.610 1.00 0.00 78 ALA A N 2
ATOM 2782 C CA . ALA A 1 78 ? 2.001 -10.274 -5.885 1.00 0.00 78 ALA A CA 2
ATOM 2783 C C . ALA A 1 78 ? 2.164 -9.351 -7.088 1.00 0.00 78 ALA A C 2
ATOM 2784 O O . ALA A 1 78 ? 1.579 -9.585 -8.145 1.00 0.00 78 ALA A O 2
ATOM 2791 N N . GLY A 1 79 ? 2.961 -8.300 -6.920 1.00 0.00 79 GLY A N 2
ATOM 2792 C CA . GLY A 1 79 ? 3.185 -7.358 -8.000 1.00 0.00 79 GLY A CA 2
ATOM 2793 C C . GLY A 1 79 ? 3.870 -6.090 -7.531 1.00 0.00 79 GLY A C 2
ATOM 2794 O O . GLY A 1 79 ? 4.252 -5.978 -6.365 1.00 0.00 79 GLY A O 2
ATOM 2798 N N . ILE A 1 80 ? 4.029 -5.134 -8.440 1.00 0.00 80 ILE A N 2
ATOM 2799 C CA . ILE A 1 80 ? 4.674 -3.868 -8.112 1.00 0.00 80 ILE A CA 2
ATOM 2800 C C . ILE A 1 80 ? 3.641 -2.783 -7.827 1.00 0.00 80 ILE A C 2
ATOM 2801 O O . ILE A 1 80 ? 3.092 -2.177 -8.748 1.00 0.00 80 ILE A O 2
ATOM 2817 N N . TYR A 1 81 ? 3.383 -2.541 -6.547 1.00 0.00 81 TYR A N 2
ATOM 2818 C CA . TYR A 1 81 ? 2.416 -1.528 -6.140 1.00 0.00 81 TYR A CA 2
ATOM 2819 C C . TYR A 1 81 ? 3.014 -0.129 -6.251 1.00 0.00 81 TYR A C 2
ATOM 2820 O O . TYR A 1 81 ? 3.799 0.294 -5.402 1.00 0.00 81 TYR A O 2
ATOM 2838 N N . THR A 1 82 ? 2.635 0.587 -7.305 1.00 0.00 82 THR A N 2
ATOM 2839 C CA . THR A 1 82 ? 3.132 1.939 -7.529 1.00 0.00 82 THR A CA 2
ATOM 2840 C C . THR A 1 82 ? 2.077 2.979 -7.170 1.00 0.00 82 THR A C 2
ATOM 2841 O O . THR A 1 82 ? 0.972 2.970 -7.714 1.00 0.00 82 THR A O 2
ATOM 2852 N N . CYS A 1 83 ? 2.425 3.875 -6.253 1.00 0.00 83 CYS A N 2
ATOM 2853 C CA . CYS A 1 83 ? 1.507 4.923 -5.822 1.00 0.00 83 CYS A CA 2
ATOM 2854 C C . CYS A 1 83 ? 2.042 6.302 -6.194 1.00 0.00 83 CYS A C 2
ATOM 2855 O O . CYS A 1 83 ? 3.251 6.536 -6.174 1.00 0.00 83 CYS A O 2
ATOM 2863 N N . ILE A 1 84 ? 1.134 7.211 -6.535 1.00 0.00 84 ILE A N 2
ATOM 2864 C CA . ILE A 1 84 ? 1.516 8.566 -6.913 1.00 0.00 84 ILE A CA 2
ATOM 2865 C C . ILE A 1 84 ? 0.813 9.599 -6.039 1.00 0.00 84 ILE A C 2
ATOM 2866 O O . ILE A 1 84 ? -0.386 9.838 -6.184 1.00 0.00 84 ILE A O 2
ATOM 2882 N N . ALA A 1 85 ? 1.567 10.209 -5.131 1.00 0.00 85 ALA A N 2
ATOM 2883 C CA . ALA A 1 85 ? 1.018 11.220 -4.236 1.00 0.00 85 ALA A CA 2
ATOM 2884 C C . ALA A 1 85 ? 1.083 12.607 -4.866 1.00 0.00 85 ALA A C 2
ATOM 2885 O O . ALA A 1 85 ? 2.161 13.185 -5.010 1.00 0.00 85 ALA A O 2
ATOM 2892 N N . THR A 1 86 ? -0.077 13.135 -5.243 1.00 0.00 86 THR A N 2
ATOM 2893 C CA . THR A 1 86 ? -0.151 14.453 -5.861 1.00 0.00 86 THR A CA 2
ATOM 2894 C C . THR A 1 86 ? -0.772 15.471 -4.911 1.00 0.00 86 THR A C 2
ATOM 2895 O O . THR A 1 86 ? -1.946 15.370 -4.558 1.00 0.00 86 THR A O 2
ATOM 2906 N N . ASN A 1 87 ? 0.025 16.453 -4.500 1.00 0.00 87 ASN A N 2
ATOM 2907 C CA . ASN A 1 87 ? -0.447 17.490 -3.590 1.00 0.00 87 ASN A CA 2
ATOM 2908 C C . ASN A 1 87 ? -0.374 18.865 -4.247 1.00 0.00 87 ASN A C 2
ATOM 2909 O O . ASN A 1 87 ? 0.446 19.097 -5.136 1.00 0.00 87 ASN A O 2
ATOM 2920 N N . ARG A 1 88 ? -1.237 19.774 -3.804 1.00 0.00 88 ARG A N 2
ATOM 2921 C CA . ARG A 1 88 ? -1.271 21.125 -4.350 1.00 0.00 88 ARG A CA 2
ATOM 2922 C C . ARG A 1 88 ? 0.137 21.616 -4.673 1.00 0.00 88 ARG A C 2
ATOM 2923 O O . ARG A 1 88 ? 0.350 22.313 -5.665 1.00 0.00 88 ARG A O 2
ATOM 2944 N N . ALA A 1 89 ? 1.095 21.249 -3.828 1.00 0.00 89 ALA A N 2
ATOM 2945 C CA . ALA A 1 89 ? 2.483 21.650 -4.025 1.00 0.00 89 ALA A CA 2
ATOM 2946 C C . ALA A 1 89 ? 3.079 20.980 -5.258 1.00 0.00 89 ALA A C 2
ATOM 2947 O O . ALA A 1 89 ? 3.464 21.650 -6.215 1.00 0.00 89 ALA A O 2
ATOM 2954 N N . GLY A 1 90 ? 3.152 19.653 -5.228 1.00 0.00 90 GLY A N 2
ATOM 2955 C CA . GLY A 1 90 ? 3.703 18.915 -6.349 1.00 0.00 90 GLY A CA 2
ATOM 2956 C C . GLY A 1 90 ? 3.151 17.507 -6.444 1.00 0.00 90 GLY A C 2
ATOM 2957 O O . GLY A 1 90 ? 1.963 17.283 -6.212 1.00 0.00 90 GLY A O 2
ATOM 2961 N N . GLN A 1 91 ? 4.014 16.556 -6.788 1.00 0.00 91 GLN A N 2
ATOM 2962 C CA . GLN A 1 91 ? 3.603 15.163 -6.916 1.00 0.00 91 GLN A CA 2
ATOM 2963 C C . GLN A 1 91 ? 4.806 14.230 -6.816 1.00 0.00 91 GLN A C 2
ATOM 2964 O O . GLN A 1 91 ? 5.904 14.569 -7.253 1.00 0.00 91 GLN A O 2
ATOM 2978 N N . ASN A 1 92 ? 4.589 13.053 -6.238 1.00 0.00 92 ASN A N 2
ATOM 2979 C CA . ASN A 1 92 ? 5.656 12.071 -6.080 1.00 0.00 92 ASN A CA 2
ATOM 2980 C C . ASN A 1 92 ? 5.117 10.652 -6.236 1.00 0.00 92 ASN A C 2
ATOM 2981 O O . ASN A 1 92 ? 3.906 10.433 -6.230 1.00 0.00 92 ASN A O 2
ATOM 2992 N N . SER A 1 93 ? 6.026 9.692 -6.376 1.00 0.00 93 SER A N 2
ATOM 2993 C CA . SER A 1 93 ? 5.642 8.294 -6.537 1.00 0.00 93 SER A CA 2
ATOM 2994 C C . SER A 1 93 ? 6.749 7.367 -6.045 1.00 0.00 93 SER A C 2
ATOM 2995 O O . SER A 1 93 ? 7.922 7.741 -6.019 1.00 0.00 93 SER A O 2
ATOM 3003 N N . PHE A 1 94 ? 6.367 6.155 -5.654 1.00 0.00 94 PHE A N 2
ATOM 3004 C CA . PHE A 1 94 ? 7.326 5.174 -5.161 1.00 0.00 94 PHE A CA 2
ATOM 3005 C C . PHE A 1 94 ? 6.974 3.774 -5.657 1.00 0.00 94 PHE A C 2
ATOM 3006 O O . PHE A 1 94 ? 5.834 3.506 -6.037 1.00 0.00 94 PHE A O 2
ATOM 3023 N N . SER A 1 95 ? 7.962 2.885 -5.650 1.00 0.00 95 SER A N 2
ATOM 3024 C CA . SER A 1 95 ? 7.759 1.513 -6.102 1.00 0.00 95 SER A CA 2
ATOM 3025 C C . SER A 1 95 ? 8.039 0.523 -4.976 1.00 0.00 95 SER A C 2
ATOM 3026 O O . SER A 1 95 ? 8.841 0.792 -4.081 1.00 0.00 95 SER A O 2
ATOM 3034 N N . LEU A 1 96 ? 7.372 -0.625 -5.027 1.00 0.00 96 LEU A N 2
ATOM 3035 C CA . LEU A 1 96 ? 7.547 -1.658 -4.012 1.00 0.00 96 LEU A CA 2
ATOM 3036 C C . LEU A 1 96 ? 7.292 -3.044 -4.595 1.00 0.00 96 LEU A C 2
ATOM 3037 O O . LEU A 1 96 ? 6.610 -3.184 -5.609 1.00 0.00 96 LEU A O 2
ATOM 3053 N N . GLU A 1 97 ? 7.844 -4.064 -3.946 1.00 0.00 97 GLU A N 2
ATOM 3054 C CA . GLU A 1 97 ? 7.674 -5.439 -4.400 1.00 0.00 97 GLU A CA 2
ATOM 3055 C C . GLU A 1 97 ? 7.106 -6.314 -3.287 1.00 0.00 97 GLU A C 2
ATOM 3056 O O . GLU A 1 97 ? 7.421 -6.124 -2.111 1.00 0.00 97 GLU A O 2
ATOM 3068 N N . LEU A 1 98 ? 6.268 -7.273 -3.665 1.00 0.00 98 LEU A N 2
ATOM 3069 C CA . LEU A 1 98 ? 5.655 -8.179 -2.699 1.00 0.00 98 LEU A CA 2
ATOM 3070 C C . LEU A 1 98 ? 5.745 -9.625 -3.175 1.00 0.00 98 LEU A C 2
ATOM 3071 O O . LEU A 1 98 ? 5.368 -9.943 -4.303 1.00 0.00 98 LEU A O 2
ATOM 3087 N N . VAL A 1 99 ? 6.247 -10.498 -2.307 1.00 0.00 99 VAL A N 2
ATOM 3088 C CA . VAL A 1 99 ? 6.383 -11.912 -2.637 1.00 0.00 99 VAL A CA 2
ATOM 3089 C C . VAL A 1 99 ? 5.306 -12.743 -1.949 1.00 0.00 99 VAL A C 2
ATOM 3090 O O . VAL A 1 99 ? 4.898 -12.444 -0.827 1.00 0.00 99 VAL A O 2
ATOM 3103 N N . VAL A 1 100 ? 4.849 -13.789 -2.630 1.00 0.00 100 VAL A N 2
ATOM 3104 C CA . VAL A 1 100 ? 3.820 -14.666 -2.084 1.00 0.00 100 VAL A CA 2
ATOM 3105 C C . VAL A 1 100 ? 4.211 -16.132 -2.235 1.00 0.00 100 VAL A C 2
ATOM 3106 O O . VAL A 1 100 ? 4.681 -16.554 -3.290 1.00 0.00 100 VAL A O 2
ATOM 3119 N N . ALA A 1 101 ? 4.012 -16.904 -1.171 1.00 0.00 101 ALA A N 2
ATOM 3120 C CA . ALA A 1 101 ? 4.341 -18.324 -1.186 1.00 0.00 101 ALA A CA 2
ATOM 3121 C C . ALA A 1 101 ? 3.100 -19.178 -0.947 1.00 0.00 101 ALA A C 2
ATOM 3122 O O . ALA A 1 101 ? 2.459 -19.080 0.099 1.00 0.00 101 ALA A O 2
ATOM 3129 N N . ALA A 1 102 ? 2.766 -20.013 -1.925 1.00 0.00 102 ALA A N 2
ATOM 3130 C CA . ALA A 1 102 ? 1.602 -20.885 -1.821 1.00 0.00 102 ALA A CA 2
ATOM 3131 C C . ALA A 1 102 ? 1.660 -21.728 -0.552 1.00 0.00 102 ALA A C 2
ATOM 3132 O O . ALA A 1 102 ? 2.726 -22.196 -0.152 1.00 0.00 102 ALA A O 2
ATOM 3139 N N . LYS A 1 103 ? 0.506 -21.918 0.079 1.00 0.00 103 LYS A N 2
ATOM 3140 C CA . LYS A 1 103 ? 0.424 -22.706 1.304 1.00 0.00 103 LYS A CA 2
ATOM 3141 C C . LYS A 1 103 ? 1.413 -23.866 1.272 1.00 0.00 103 LYS A C 2
ATOM 3142 O O . LYS A 1 103 ? 2.185 -24.061 2.210 1.00 0.00 103 LYS A O 2
ATOM 3161 N N . GLU A 1 104 ? 1.384 -24.633 0.186 1.00 0.00 104 GLU A N 2
ATOM 3162 C CA . GLU A 1 104 ? 2.280 -25.773 0.033 1.00 0.00 104 GLU A CA 2
ATOM 3163 C C . GLU A 1 104 ? 2.231 -26.316 -1.393 1.00 0.00 104 GLU A C 2
ATOM 3164 O O . GLU A 1 104 ? 1.247 -26.125 -2.108 1.00 0.00 104 GLU A O 2
ATOM 3176 N N . SER A 1 105 ? 3.301 -26.993 -1.799 1.00 0.00 105 SER A N 2
ATOM 3177 C CA . SER A 1 105 ? 3.383 -27.559 -3.140 1.00 0.00 105 SER A CA 2
ATOM 3178 C C . SER A 1 105 ? 3.499 -29.080 -3.081 1.00 0.00 105 SER A C 2
ATOM 3179 O O . SER A 1 105 ? 4.412 -29.667 -3.659 1.00 0.00 105 SER A O 2
ATOM 3187 N N . GLY A 1 106 ? 2.564 -29.711 -2.377 1.00 0.00 106 GLY A N 2
ATOM 3188 C CA . GLY A 1 106 ? 2.579 -31.157 -2.255 1.00 0.00 106 GLY A CA 2
ATOM 3189 C C . GLY A 1 106 ? 1.293 -31.702 -1.664 1.00 0.00 106 GLY A C 2
ATOM 3190 O O . GLY A 1 106 ? 1.212 -32.007 -0.474 1.00 0.00 106 GLY A O 2
ATOM 3194 N N . PRO A 1 107 ? 0.258 -31.830 -2.508 1.00 0.00 107 PRO A N 2
ATOM 3195 C CA . PRO A 1 107 ? -1.049 -32.341 -2.084 1.00 0.00 107 PRO A CA 2
ATOM 3196 C C . PRO A 1 107 ? -1.010 -33.829 -1.751 1.00 0.00 107 PRO A C 2
ATOM 3197 O O . PRO A 1 107 ? -0.834 -34.668 -2.635 1.00 0.00 107 PRO A O 2
ATOM 3208 N N . SER A 1 108 ? -1.176 -34.149 -0.472 1.00 0.00 108 SER A N 2
ATOM 3209 C CA . SER A 1 108 ? -1.156 -35.535 -0.022 1.00 0.00 108 SER A CA 2
ATOM 3210 C C . SER A 1 108 ? 0.011 -36.293 -0.649 1.00 0.00 108 SER A C 2
ATOM 3211 O O . SER A 1 108 ? -0.112 -37.468 -0.994 1.00 0.00 108 SER A O 2
ATOM 3219 N N . SER A 1 109 ? 1.142 -35.611 -0.792 1.00 0.00 109 SER A N 2
ATOM 3220 C CA . SER A 1 109 ? 2.331 -36.217 -1.381 1.00 0.00 109 SER A CA 2
ATOM 3221 C C . SER A 1 109 ? 3.214 -36.839 -0.303 1.00 0.00 109 SER A C 2
ATOM 3222 O O . SER A 1 109 ? 3.380 -36.278 0.779 1.00 0.00 109 SER A O 2
ATOM 3230 N N . GLY A 1 110 ? 3.778 -38.003 -0.608 1.00 0.00 110 GLY A N 2
ATOM 3231 C CA . GLY A 1 110 ? 4.637 -38.684 0.343 1.00 0.00 110 GLY A CA 2
ATOM 3232 C C . GLY A 1 110 ? 4.312 -40.159 0.467 1.00 0.00 110 GLY A C 2
ATOM 3233 O O . GLY A 1 110 ? 3.661 -40.733 -0.406 1.00 0.00 110 GLY A O 2
ATOM 3237 N N . GLY A 1 1 ? 8.512 39.702 4.634 1.00 0.00 1 GLY A N 3
ATOM 3238 C CA . GLY A 1 1 ? 8.150 38.779 3.574 1.00 0.00 1 GLY A CA 3
ATOM 3239 C C . GLY A 1 1 ? 6.651 38.687 3.371 1.00 0.00 1 GLY A C 3
ATOM 3240 O O . GLY A 1 1 ? 5.897 39.514 3.884 1.00 0.00 1 GLY A O 3
ATOM 3244 N N . SER A 1 2 ? 6.217 37.681 2.619 1.00 0.00 2 SER A N 3
ATOM 3245 C CA . SER A 1 2 ? 4.798 37.488 2.345 1.00 0.00 2 SER A CA 3
ATOM 3246 C C . SER A 1 2 ? 4.213 36.406 3.247 1.00 0.00 2 SER A C 3
ATOM 3247 O O . SER A 1 2 ? 4.928 35.782 4.031 1.00 0.00 2 SER A O 3
ATOM 3255 N N . SER A 1 3 ? 2.907 36.189 3.130 1.00 0.00 3 SER A N 3
ATOM 3256 C CA . SER A 1 3 ? 2.223 35.186 3.938 1.00 0.00 3 SER A CA 3
ATOM 3257 C C . SER A 1 3 ? 0.842 34.878 3.366 1.00 0.00 3 SER A C 3
ATOM 3258 O O . SER A 1 3 ? 0.206 35.734 2.754 1.00 0.00 3 SER A O 3
ATOM 3266 N N . GLY A 1 4 ? 0.385 33.646 3.571 1.00 0.00 4 GLY A N 3
ATOM 3267 C CA . GLY A 1 4 ? -0.917 33.245 3.071 1.00 0.00 4 GLY A CA 3
ATOM 3268 C C . GLY A 1 4 ? -1.149 31.752 3.190 1.00 0.00 4 GLY A C 3
ATOM 3269 O O . GLY A 1 4 ? -1.713 31.281 4.178 1.00 0.00 4 GLY A O 3
ATOM 3273 N N . SER A 1 5 ? -0.714 31.004 2.181 1.00 0.00 5 SER A N 3
ATOM 3274 C CA . SER A 1 5 ? -0.883 29.556 2.175 1.00 0.00 5 SER A CA 3
ATOM 3275 C C . SER A 1 5 ? 0.377 28.864 1.662 1.00 0.00 5 SER A C 3
ATOM 3276 O O . SER A 1 5 ? 0.772 29.043 0.510 1.00 0.00 5 SER A O 3
ATOM 3284 N N . SER A 1 6 ? 1.004 28.073 2.527 1.00 0.00 6 SER A N 3
ATOM 3285 C CA . SER A 1 6 ? 2.221 27.357 2.165 1.00 0.00 6 SER A CA 3
ATOM 3286 C C . SER A 1 6 ? 1.979 25.851 2.140 1.00 0.00 6 SER A C 3
ATOM 3287 O O . SER A 1 6 ? 0.989 25.361 2.682 1.00 0.00 6 SER A O 3
ATOM 3295 N N . GLY A 1 7 ? 2.891 25.122 1.505 1.00 0.00 7 GLY A N 3
ATOM 3296 C CA . GLY A 1 7 ? 2.759 23.679 1.420 1.00 0.00 7 GLY A CA 3
ATOM 3297 C C . GLY A 1 7 ? 4.090 22.987 1.200 1.00 0.00 7 GLY A C 3
ATOM 3298 O O . GLY A 1 7 ? 5.088 23.632 0.879 1.00 0.00 7 GLY A O 3
ATOM 3302 N N . PHE A 1 8 ? 4.106 21.670 1.375 1.00 0.00 8 PHE A N 3
ATOM 3303 C CA . PHE A 1 8 ? 5.325 20.890 1.196 1.00 0.00 8 PHE A CA 3
ATOM 3304 C C . PHE A 1 8 ? 5.118 19.785 0.164 1.00 0.00 8 PHE A C 3
ATOM 3305 O O . PHE A 1 8 ? 4.084 19.116 0.154 1.00 0.00 8 PHE A O 3
ATOM 3322 N N . ARG A 1 9 ? 6.108 19.601 -0.704 1.00 0.00 9 ARG A N 3
ATOM 3323 C CA . ARG A 1 9 ? 6.034 18.579 -1.741 1.00 0.00 9 ARG A CA 3
ATOM 3324 C C . ARG A 1 9 ? 5.719 17.213 -1.138 1.00 0.00 9 ARG A C 3
ATOM 3325 O O . ARG A 1 9 ? 6.217 16.848 -0.073 1.00 0.00 9 ARG A O 3
ATOM 3346 N N . PRO A 1 10 ? 4.871 16.440 -1.833 1.00 0.00 10 PRO A N 3
ATOM 3347 C CA . PRO A 1 10 ? 4.470 15.103 -1.386 1.00 0.00 10 PRO A CA 3
ATOM 3348 C C . PRO A 1 10 ? 5.613 14.097 -1.471 1.00 0.00 10 PRO A C 3
ATOM 3349 O O . PRO A 1 10 ? 5.897 13.555 -2.540 1.00 0.00 10 PRO A O 3
ATOM 3360 N N . HIS A 1 11 ? 6.264 13.850 -0.339 1.00 0.00 11 HIS A N 3
ATOM 3361 C CA . HIS A 1 11 ? 7.375 12.907 -0.286 1.00 0.00 11 HIS A CA 3
ATOM 3362 C C . HIS A 1 11 ? 7.145 11.856 0.795 1.00 0.00 11 HIS A C 3
ATOM 3363 O O . HIS A 1 11 ? 6.762 12.180 1.920 1.00 0.00 11 HIS A O 3
ATOM 3377 N N . PHE A 1 12 ? 7.380 10.595 0.447 1.00 0.00 12 PHE A N 3
ATOM 3378 C CA . PHE A 1 12 ? 7.196 9.495 1.388 1.00 0.00 12 PHE A CA 3
ATOM 3379 C C . PHE A 1 12 ? 8.388 9.384 2.334 1.00 0.00 12 PHE A C 3
ATOM 3380 O O . PHE A 1 12 ? 9.462 8.922 1.947 1.00 0.00 12 PHE A O 3
ATOM 3397 N N . LEU A 1 13 ? 8.190 9.811 3.576 1.00 0.00 13 LEU A N 3
ATOM 3398 C CA . LEU A 1 13 ? 9.248 9.761 4.580 1.00 0.00 13 LEU A CA 3
ATOM 3399 C C . LEU A 1 13 ? 9.758 8.335 4.762 1.00 0.00 13 LEU A C 3
ATOM 3400 O O . LEU A 1 13 ? 10.953 8.071 4.626 1.00 0.00 13 LEU A O 3
ATOM 3416 N N . GLN A 1 14 ? 8.845 7.420 5.069 1.00 0.00 14 GLN A N 3
ATOM 3417 C CA . GLN A 1 14 ? 9.203 6.020 5.268 1.00 0.00 14 GLN A CA 3
ATOM 3418 C C . GLN A 1 14 ? 8.378 5.113 4.361 1.00 0.00 14 GLN A C 3
ATOM 3419 O O . GLN A 1 14 ? 7.163 4.999 4.519 1.00 0.00 14 GLN A O 3
ATOM 3433 N N . ALA A 1 15 ? 9.047 4.470 3.409 1.00 0.00 15 ALA A N 3
ATOM 3434 C CA . ALA A 1 15 ? 8.376 3.572 2.478 1.00 0.00 15 ALA A CA 3
ATOM 3435 C C . ALA A 1 15 ? 8.923 2.153 2.593 1.00 0.00 15 ALA A C 3
ATOM 3436 O O . ALA A 1 15 ? 10.117 1.937 2.800 1.00 0.00 15 ALA A O 3
ATOM 3443 N N . PRO A 1 16 ? 8.030 1.161 2.458 1.00 0.00 16 PRO A N 3
ATOM 3444 C CA . PRO A 1 16 ? 8.401 -0.255 2.544 1.00 0.00 16 PRO A CA 3
ATOM 3445 C C . PRO A 1 16 ? 9.234 -0.709 1.350 1.00 0.00 16 PRO A C 3
ATOM 3446 O O . PRO A 1 16 ? 9.562 0.087 0.471 1.00 0.00 16 PRO A O 3
ATOM 3457 N N . GLY A 1 17 ? 9.571 -1.995 1.324 1.00 0.00 17 GLY A N 3
ATOM 3458 C CA . GLY A 1 17 ? 10.363 -2.533 0.233 1.00 0.00 17 GLY A CA 3
ATOM 3459 C C . GLY A 1 17 ? 9.875 -3.894 -0.221 1.00 0.00 17 GLY A C 3
ATOM 3460 O O . GLY A 1 17 ? 8.790 -4.014 -0.790 1.00 0.00 17 GLY A O 3
ATOM 3464 N N . ASP A 1 18 ? 10.677 -4.922 0.030 1.00 0.00 18 ASP A N 3
ATOM 3465 C CA . ASP A 1 18 ? 10.322 -6.283 -0.357 1.00 0.00 18 ASP A CA 3
ATOM 3466 C C . ASP A 1 18 ? 9.768 -7.059 0.833 1.00 0.00 18 ASP A C 3
ATOM 3467 O O . ASP A 1 18 ? 10.329 -7.021 1.929 1.00 0.00 18 ASP A O 3
ATOM 3476 N N . LEU A 1 19 ? 8.663 -7.763 0.612 1.00 0.00 19 LEU A N 3
ATOM 3477 C CA . LEU A 1 19 ? 8.032 -8.549 1.666 1.00 0.00 19 LEU A CA 3
ATOM 3478 C C . LEU A 1 19 ? 7.635 -9.930 1.154 1.00 0.00 19 LEU A C 3
ATOM 3479 O O . LEU A 1 19 ? 7.540 -10.152 -0.054 1.00 0.00 19 LEU A O 3
ATOM 3495 N N . THR A 1 20 ? 7.402 -10.855 2.079 1.00 0.00 20 THR A N 3
ATOM 3496 C CA . THR A 1 20 ? 7.014 -12.213 1.722 1.00 0.00 20 THR A CA 3
ATOM 3497 C C . THR A 1 20 ? 5.857 -12.701 2.587 1.00 0.00 20 THR A C 3
ATOM 3498 O O . THR A 1 20 ? 6.000 -12.861 3.799 1.00 0.00 20 THR A O 3
ATOM 3509 N N . VAL A 1 21 ? 4.711 -12.936 1.957 1.00 0.00 21 VAL A N 3
ATOM 3510 C CA . VAL A 1 21 ? 3.529 -13.407 2.670 1.00 0.00 21 VAL A CA 3
ATOM 3511 C C . VAL A 1 21 ? 2.910 -14.612 1.970 1.00 0.00 21 VAL A C 3
ATOM 3512 O O . VAL A 1 21 ? 2.664 -14.583 0.765 1.00 0.00 21 VAL A O 3
ATOM 3525 N N . GLN A 1 22 ? 2.660 -15.669 2.736 1.00 0.00 22 GLN A N 3
ATOM 3526 C CA . GLN A 1 22 ? 2.069 -16.885 2.189 1.00 0.00 22 GLN A CA 3
ATOM 3527 C C . GLN A 1 22 ? 0.631 -16.639 1.743 1.00 0.00 22 GLN A C 3
ATOM 3528 O O . GLN A 1 22 ? -0.050 -15.761 2.272 1.00 0.00 22 GLN A O 3
ATOM 3542 N N . GLU A 1 23 ? 0.178 -17.419 0.767 1.00 0.00 23 GLU A N 3
ATOM 3543 C CA . GLU A 1 23 ? -1.179 -17.283 0.249 1.00 0.00 23 GLU A CA 3
ATOM 3544 C C . GLU A 1 23 ? -2.208 -17.587 1.334 1.00 0.00 23 GLU A C 3
ATOM 3545 O O . GLU A 1 23 ? -2.107 -18.593 2.036 1.00 0.00 23 GLU A O 3
ATOM 3557 N N . GLY A 1 24 ? -3.198 -16.709 1.466 1.00 0.00 24 GLY A N 3
ATOM 3558 C CA . GLY A 1 24 ? -4.231 -16.901 2.468 1.00 0.00 24 GLY A CA 3
ATOM 3559 C C . GLY A 1 24 ? -3.848 -16.318 3.814 1.00 0.00 24 GLY A C 3
ATOM 3560 O O . GLY A 1 24 ? -4.420 -16.681 4.841 1.00 0.00 24 GLY A O 3
ATOM 3564 N N . LYS A 1 25 ? -2.875 -15.413 3.810 1.00 0.00 25 LYS A N 3
ATOM 3565 C CA . LYS A 1 25 ? -2.415 -14.779 5.040 1.00 0.00 25 LYS A CA 3
ATOM 3566 C C . LYS A 1 25 ? -2.655 -13.273 4.998 1.00 0.00 25 LYS A C 3
ATOM 3567 O O . LYS A 1 25 ? -3.069 -12.728 3.974 1.00 0.00 25 LYS A O 3
ATOM 3586 N N . LEU A 1 26 ? -2.391 -12.606 6.116 1.00 0.00 26 LEU A N 3
ATOM 3587 C CA . LEU A 1 26 ? -2.577 -11.162 6.207 1.00 0.00 26 LEU A CA 3
ATOM 3588 C C . LEU A 1 26 ? -1.307 -10.422 5.799 1.00 0.00 26 LEU A C 3
ATOM 3589 O O . LEU A 1 26 ? -0.223 -10.701 6.313 1.00 0.00 26 LEU A O 3
ATOM 3605 N N . CYS A 1 27 ? -1.449 -9.478 4.876 1.00 0.00 27 CYS A N 3
ATOM 3606 C CA . CYS A 1 27 ? -0.312 -8.697 4.400 1.00 0.00 27 CYS A CA 3
ATOM 3607 C C . CYS A 1 27 ? -0.487 -7.220 4.742 1.00 0.00 27 CYS A C 3
ATOM 3608 O O . CYS A 1 27 ? -1.219 -6.499 4.065 1.00 0.00 27 CYS A O 3
ATOM 3616 N N . ARG A 1 28 ? 0.191 -6.778 5.796 1.00 0.00 28 ARG A N 3
ATOM 3617 C CA . ARG A 1 28 ? 0.108 -5.389 6.229 1.00 0.00 28 ARG A CA 3
ATOM 3618 C C . ARG A 1 28 ? 1.134 -4.529 5.496 1.00 0.00 28 ARG A C 3
ATOM 3619 O O . ARG A 1 28 ? 2.226 -4.992 5.170 1.00 0.00 28 ARG A O 3
ATOM 3640 N N . MET A 1 29 ? 0.773 -3.276 5.239 1.00 0.00 29 MET A N 3
ATOM 3641 C CA . MET A 1 29 ? 1.662 -2.352 4.545 1.00 0.00 29 MET A CA 3
ATOM 3642 C C . MET A 1 29 ? 1.339 -0.907 4.913 1.00 0.00 29 MET A C 3
ATOM 3643 O O . MET A 1 29 ? 0.219 -0.440 4.709 1.00 0.00 29 MET A O 3
ATOM 3657 N N . ASP A 1 30 ? 2.327 -0.205 5.457 1.00 0.00 30 ASP A N 3
ATOM 3658 C CA . ASP A 1 30 ? 2.149 1.187 5.852 1.00 0.00 30 ASP A CA 3
ATOM 3659 C C . ASP A 1 30 ? 3.074 2.102 5.056 1.00 0.00 30 ASP A C 3
ATOM 3660 O O . ASP A 1 30 ? 4.073 1.652 4.493 1.00 0.00 30 ASP A O 3
ATOM 3669 N N . CYS A 1 31 ? 2.734 3.385 5.011 1.00 0.00 31 CYS A N 3
ATOM 3670 C CA . CYS A 1 31 ? 3.533 4.363 4.281 1.00 0.00 31 CYS A CA 3
ATOM 3671 C C . CYS A 1 31 ? 3.311 5.767 4.834 1.00 0.00 31 CYS A C 3
ATOM 3672 O O . CYS A 1 31 ? 2.174 6.194 5.038 1.00 0.00 31 CYS A O 3
ATOM 3680 N N . LYS A 1 32 ? 4.405 6.481 5.076 1.00 0.00 32 LYS A N 3
ATOM 3681 C CA . LYS A 1 32 ? 4.332 7.838 5.605 1.00 0.00 32 LYS A CA 3
ATOM 3682 C C . LYS A 1 32 ? 4.605 8.865 4.511 1.00 0.00 32 LYS A C 3
ATOM 3683 O O . LYS A 1 32 ? 5.686 8.889 3.924 1.00 0.00 32 LYS A O 3
ATOM 3702 N N . VAL A 1 33 ? 3.617 9.713 4.242 1.00 0.00 33 VAL A N 3
ATOM 3703 C CA . VAL A 1 33 ? 3.751 10.744 3.220 1.00 0.00 33 VAL A CA 3
ATOM 3704 C C . VAL A 1 33 ? 3.579 12.136 3.817 1.00 0.00 33 VAL A C 3
ATOM 3705 O O . VAL A 1 33 ? 2.586 12.416 4.489 1.00 0.00 33 VAL A O 3
ATOM 3718 N N . SER A 1 34 ? 4.553 13.005 3.568 1.00 0.00 34 SER A N 3
ATOM 3719 C CA . SER A 1 34 ? 4.511 14.369 4.084 1.00 0.00 34 SER A CA 3
ATOM 3720 C C . SER A 1 34 ? 4.030 15.341 3.011 1.00 0.00 34 SER A C 3
ATOM 3721 O O . SER A 1 34 ? 4.333 15.179 1.830 1.00 0.00 34 SER A O 3
ATOM 3729 N N . GLY A 1 35 ? 3.277 16.353 3.433 1.00 0.00 35 GLY A N 3
ATOM 3730 C CA . GLY A 1 35 ? 2.766 17.337 2.497 1.00 0.00 35 GLY A CA 3
ATOM 3731 C C . GLY A 1 35 ? 1.464 17.959 2.964 1.00 0.00 35 GLY A C 3
ATOM 3732 O O . GLY A 1 35 ? 0.693 17.331 3.691 1.00 0.00 35 GLY A O 3
ATOM 3736 N N . LEU A 1 36 ? 1.220 19.197 2.548 1.00 0.00 36 LEU A N 3
ATOM 3737 C CA . LEU A 1 36 ? 0.003 19.905 2.930 1.00 0.00 36 LEU A CA 3
ATOM 3738 C C . LEU A 1 36 ? -0.629 20.591 1.723 1.00 0.00 36 LEU A C 3
ATOM 3739 O O . LEU A 1 36 ? 0.025 20.848 0.712 1.00 0.00 36 LEU A O 3
ATOM 3755 N N . PRO A 1 37 ? -1.930 20.897 1.830 1.00 0.00 37 PRO A N 3
ATOM 3756 C CA . PRO A 1 37 ? -2.719 20.595 3.028 1.00 0.00 37 PRO A CA 3
ATOM 3757 C C . PRO A 1 37 ? -2.955 19.100 3.205 1.00 0.00 37 PRO A C 3
ATOM 3758 O O . PRO A 1 37 ? -3.109 18.612 4.326 1.00 0.00 37 PRO A O 3
ATOM 3769 N N . THR A 1 38 ? -2.983 18.374 2.092 1.00 0.00 38 THR A N 3
ATOM 3770 C CA . THR A 1 38 ? -3.201 16.933 2.124 1.00 0.00 38 THR A CA 3
ATOM 3771 C C . THR A 1 38 ? -2.871 16.297 0.778 1.00 0.00 38 THR A C 3
ATOM 3772 O O . THR A 1 38 ? -3.581 16.476 -0.211 1.00 0.00 38 THR A O 3
ATOM 3783 N N . PRO A 1 39 ? -1.768 15.535 0.738 1.00 0.00 39 PRO A N 3
ATOM 3784 C CA . PRO A 1 39 ? -1.319 14.855 -0.481 1.00 0.00 39 PRO A CA 3
ATOM 3785 C C . PRO A 1 39 ? -2.243 13.710 -0.880 1.00 0.00 39 PRO A C 3
ATOM 3786 O O . PRO A 1 39 ? -2.350 12.710 -0.170 1.00 0.00 39 PRO A O 3
ATOM 3797 N N . ASP A 1 40 ? -2.908 13.863 -2.019 1.00 0.00 40 ASP A N 3
ATOM 3798 C CA . ASP A 1 40 ? -3.823 12.840 -2.514 1.00 0.00 40 ASP A CA 3
ATOM 3799 C C . ASP A 1 40 ? -3.070 11.773 -3.303 1.00 0.00 40 ASP A C 3
ATOM 3800 O O . ASP A 1 40 ? -2.640 12.009 -4.433 1.00 0.00 40 ASP A O 3
ATOM 3809 N N . LEU A 1 41 ? -2.913 10.600 -2.700 1.00 0.00 41 LEU A N 3
ATOM 3810 C CA . LEU A 1 41 ? -2.210 9.496 -3.346 1.00 0.00 41 LEU A CA 3
ATOM 3811 C C . LEU A 1 41 ? -3.175 8.367 -3.694 1.00 0.00 41 LEU A C 3
ATOM 3812 O O . LEU A 1 41 ? -4.210 8.201 -3.051 1.00 0.00 41 LEU A O 3
ATOM 3828 N N . SER A 1 42 ? -2.825 7.592 -4.716 1.00 0.00 42 SER A N 3
ATOM 3829 C CA . SER A 1 42 ? -3.661 6.478 -5.151 1.00 0.00 42 SER A CA 3
ATOM 3830 C C . SER A 1 42 ? -2.855 5.184 -5.207 1.00 0.00 42 SER A C 3
ATOM 3831 O O . SER A 1 42 ? -1.624 5.206 -5.198 1.00 0.00 42 SER A O 3
ATOM 3839 N N . TRP A 1 43 ? -3.558 4.059 -5.264 1.00 0.00 43 TRP A N 3
ATOM 3840 C CA . TRP A 1 43 ? -2.909 2.754 -5.321 1.00 0.00 43 TRP A CA 3
ATOM 3841 C C . TRP A 1 43 ? -3.079 2.121 -6.697 1.00 0.00 43 TRP A C 3
ATOM 3842 O O . TRP A 1 43 ? -4.186 2.068 -7.232 1.00 0.00 43 TRP A O 3
ATOM 3863 N N . GLN A 1 44 ? -1.977 1.642 -7.264 1.00 0.00 44 GLN A N 3
ATOM 3864 C CA . GLN A 1 44 ? -2.006 1.012 -8.579 1.00 0.00 44 GLN A CA 3
ATOM 3865 C C . GLN A 1 44 ? -1.242 -0.307 -8.568 1.00 0.00 44 GLN A C 3
ATOM 3866 O O . GLN A 1 44 ? -0.089 -0.365 -8.139 1.00 0.00 44 GLN A O 3
ATOM 3880 N N . LEU A 1 45 ? -1.890 -1.365 -9.043 1.00 0.00 45 LEU A N 3
ATOM 3881 C CA . LEU A 1 45 ? -1.271 -2.685 -9.088 1.00 0.00 45 LEU A CA 3
ATOM 3882 C C . LEU A 1 45 ? -1.185 -3.197 -10.522 1.00 0.00 45 LEU A C 3
ATOM 3883 O O . LEU A 1 45 ? -2.202 -3.358 -11.197 1.00 0.00 45 LEU A O 3
ATOM 3899 N N . ASP A 1 46 ? 0.036 -3.455 -10.980 1.00 0.00 46 ASP A N 3
ATOM 3900 C CA . ASP A 1 46 ? 0.255 -3.952 -12.333 1.00 0.00 46 ASP A CA 3
ATOM 3901 C C . ASP A 1 46 ? -0.361 -3.012 -13.365 1.00 0.00 46 ASP A C 3
ATOM 3902 O O . ASP A 1 46 ? -1.024 -3.452 -14.303 1.00 0.00 46 ASP A O 3
ATOM 3911 N N . GLY A 1 47 ? -0.138 -1.714 -13.182 1.00 0.00 47 GLY A N 3
ATOM 3912 C CA . GLY A 1 47 ? -0.679 -0.732 -14.104 1.00 0.00 47 GLY A CA 3
ATOM 3913 C C . GLY A 1 47 ? -2.195 -0.727 -14.121 1.00 0.00 47 GLY A C 3
ATOM 3914 O O . GLY A 1 47 ? -2.811 -0.580 -15.177 1.00 0.00 47 GLY A O 3
ATOM 3918 N N . LYS A 1 48 ? -2.799 -0.888 -12.949 1.00 0.00 48 LYS A N 3
ATOM 3919 C CA . LYS A 1 48 ? -4.252 -0.901 -12.832 1.00 0.00 48 LYS A CA 3
ATOM 3920 C C . LYS A 1 48 ? -4.698 -0.288 -11.508 1.00 0.00 48 LYS A C 3
ATOM 3921 O O . LYS A 1 48 ? -4.059 -0.463 -10.470 1.00 0.00 48 LYS A O 3
ATOM 3940 N N . PRO A 1 49 ? -5.819 0.446 -11.543 1.00 0.00 49 PRO A N 3
ATOM 3941 C CA . PRO A 1 49 ? -6.375 1.098 -10.353 1.00 0.00 49 PRO A CA 3
ATOM 3942 C C . PRO A 1 49 ? -6.946 0.096 -9.356 1.00 0.00 49 PRO A C 3
ATOM 3943 O O . PRO A 1 49 ? -8.041 -0.433 -9.549 1.00 0.00 49 PRO A O 3
ATOM 3954 N N . VAL A 1 50 ? -6.197 -0.162 -8.288 1.00 0.00 50 VAL A N 3
ATOM 3955 C CA . VAL A 1 50 ? -6.629 -1.100 -7.259 1.00 0.00 50 VAL A CA 3
ATOM 3956 C C . VAL A 1 50 ? -7.713 -0.489 -6.379 1.00 0.00 50 VAL A C 3
ATOM 3957 O O . VAL A 1 50 ? -7.536 0.593 -5.819 1.00 0.00 50 VAL A O 3
ATOM 3970 N N . ARG A 1 51 ? -8.836 -1.190 -6.259 1.00 0.00 51 ARG A N 3
ATOM 3971 C CA . ARG A 1 51 ? -9.950 -0.716 -5.447 1.00 0.00 51 ARG A CA 3
ATOM 3972 C C . ARG A 1 51 ? -10.134 -1.593 -4.212 1.00 0.00 51 ARG A C 3
ATOM 3973 O O . ARG A 1 51 ? -9.927 -2.807 -4.246 1.00 0.00 51 ARG A O 3
ATOM 3994 N N . PRO A 1 52 ? -10.533 -0.968 -3.095 1.00 0.00 52 PRO A N 3
ATOM 3995 C CA . PRO A 1 52 ? -10.754 -1.672 -1.829 1.00 0.00 52 PRO A CA 3
ATOM 3996 C C . PRO A 1 52 ? -11.980 -2.578 -1.876 1.00 0.00 52 PRO A C 3
ATOM 3997 O O . PRO A 1 52 ? -13.063 -2.152 -2.277 1.00 0.00 52 PRO A O 3
ATOM 4008 N N . ASP A 1 53 ? -11.802 -3.829 -1.464 1.00 0.00 53 ASP A N 3
ATOM 4009 C CA . ASP A 1 53 ? -12.894 -4.795 -1.458 1.00 0.00 53 ASP A CA 3
ATOM 4010 C C . ASP A 1 53 ? -12.903 -5.597 -0.161 1.00 0.00 53 ASP A C 3
ATOM 4011 O O . ASP A 1 53 ? -12.090 -5.361 0.732 1.00 0.00 53 ASP A O 3
ATOM 4020 N N . SER A 1 54 ? -13.830 -6.545 -0.063 1.00 0.00 54 SER A N 3
ATOM 4021 C CA . SER A 1 54 ? -13.948 -7.378 1.127 1.00 0.00 54 SER A CA 3
ATOM 4022 C C . SER A 1 54 ? -12.576 -7.845 1.602 1.00 0.00 54 SER A C 3
ATOM 4023 O O . SER A 1 54 ? -12.375 -8.115 2.786 1.00 0.00 54 SER A O 3
ATOM 4031 N N . ALA A 1 55 ? -11.634 -7.937 0.670 1.00 0.00 55 ALA A N 3
ATOM 4032 C CA . ALA A 1 55 ? -10.279 -8.369 0.992 1.00 0.00 55 ALA A CA 3
ATOM 4033 C C . ALA A 1 55 ? -9.337 -7.176 1.114 1.00 0.00 55 ALA A C 3
ATOM 4034 O O . ALA A 1 55 ? -8.598 -7.053 2.092 1.00 0.00 55 ALA A O 3
ATOM 4041 N N . HIS A 1 56 ? -9.368 -6.299 0.116 1.00 0.00 56 HIS A N 3
ATOM 4042 C CA . HIS A 1 56 ? -8.516 -5.115 0.112 1.00 0.00 56 HIS A CA 3
ATOM 4043 C C . HIS A 1 56 ? -9.168 -3.973 0.887 1.00 0.00 56 HIS A C 3
ATOM 4044 O O . HIS A 1 56 ? -10.189 -3.427 0.467 1.00 0.00 56 HIS A O 3
ATOM 4058 N N . LYS A 1 57 ? -8.574 -3.618 2.021 1.00 0.00 57 LYS A N 3
ATOM 4059 C CA . LYS A 1 57 ? -9.095 -2.542 2.855 1.00 0.00 57 LYS A CA 3
ATOM 4060 C C . LYS A 1 57 ? -8.076 -1.416 2.991 1.00 0.00 57 LYS A C 3
ATOM 4061 O O . LYS A 1 57 ? -7.012 -1.598 3.582 1.00 0.00 57 LYS A O 3
ATOM 4080 N N . MET A 1 58 ? -8.409 -0.253 2.441 1.00 0.00 58 MET A N 3
ATOM 4081 C CA . MET A 1 58 ? -7.522 0.903 2.504 1.00 0.00 58 MET A CA 3
ATOM 4082 C C . MET A 1 58 ? -7.974 1.876 3.589 1.00 0.00 58 MET A C 3
ATOM 4083 O O . MET A 1 58 ? -9.168 2.138 3.744 1.00 0.00 58 MET A O 3
ATOM 4097 N N . LEU A 1 59 ? -7.014 2.410 4.336 1.00 0.00 59 LEU A N 3
ATOM 4098 C CA . LEU A 1 59 ? -7.314 3.354 5.407 1.00 0.00 59 LEU A CA 3
ATOM 4099 C C . LEU A 1 59 ? -6.760 4.738 5.083 1.00 0.00 59 LEU A C 3
ATOM 4100 O O . LEU A 1 59 ? -5.858 4.880 4.257 1.00 0.00 59 LEU A O 3
ATOM 4116 N N . VAL A 1 60 ? -7.304 5.757 5.741 1.00 0.00 60 VAL A N 3
ATOM 4117 C CA . VAL A 1 60 ? -6.862 7.129 5.525 1.00 0.00 60 VAL A CA 3
ATOM 4118 C C . VAL A 1 60 ? -6.722 7.875 6.848 1.00 0.00 60 VAL A C 3
ATOM 4119 O O . VAL A 1 60 ? -7.667 7.949 7.633 1.00 0.00 60 VAL A O 3
ATOM 4132 N N . ARG A 1 61 ? -5.538 8.428 7.086 1.00 0.00 61 ARG A N 3
ATOM 4133 C CA . ARG A 1 61 ? -5.273 9.168 8.314 1.00 0.00 61 ARG A CA 3
ATOM 4134 C C . ARG A 1 61 ? -5.344 10.673 8.068 1.00 0.00 61 ARG A C 3
ATOM 4135 O O . ARG A 1 61 ? -5.204 11.133 6.935 1.00 0.00 61 ARG A O 3
ATOM 4156 N N . GLU A 1 62 ? -5.564 11.432 9.137 1.00 0.00 62 GLU A N 3
ATOM 4157 C CA . GLU A 1 62 ? -5.655 12.884 9.035 1.00 0.00 62 GLU A CA 3
ATOM 4158 C C . GLU A 1 62 ? -4.288 13.496 8.744 1.00 0.00 62 GLU A C 3
ATOM 4159 O O . GLU A 1 62 ? -4.035 13.981 7.643 1.00 0.00 62 GLU A O 3
ATOM 4171 N N . ASN A 1 63 ? -3.410 13.469 9.742 1.00 0.00 63 ASN A N 3
ATOM 4172 C CA . ASN A 1 63 ? -2.069 14.022 9.595 1.00 0.00 63 ASN A CA 3
ATOM 4173 C C . ASN A 1 63 ? -1.539 13.795 8.182 1.00 0.00 63 ASN A C 3
ATOM 4174 O O . ASN A 1 63 ? -1.026 14.714 7.545 1.00 0.00 63 ASN A O 3
ATOM 4185 N N . GLY A 1 64 ? -1.668 12.564 7.698 1.00 0.00 64 GLY A N 3
ATOM 4186 C CA . GLY A 1 64 ? -1.198 12.238 6.364 1.00 0.00 64 GLY A CA 3
ATOM 4187 C C . GLY A 1 64 ? -0.529 10.879 6.301 1.00 0.00 64 GLY A C 3
ATOM 4188 O O . GLY A 1 64 ? 0.684 10.784 6.116 1.00 0.00 64 GLY A O 3
ATOM 4192 N N . VAL A 1 65 ? -1.322 9.823 6.457 1.00 0.00 65 VAL A N 3
ATOM 4193 C CA . VAL A 1 65 ? -0.799 8.463 6.417 1.00 0.00 65 VAL A CA 3
ATOM 4194 C C . VAL A 1 65 ? -1.803 7.506 5.784 1.00 0.00 65 VAL A C 3
ATOM 4195 O O . VAL A 1 65 ? -3.015 7.686 5.914 1.00 0.00 65 VAL A O 3
ATOM 4208 N N . HIS A 1 66 ? -1.292 6.488 5.099 1.00 0.00 66 HIS A N 3
ATOM 4209 C CA . HIS A 1 66 ? -2.145 5.501 4.446 1.00 0.00 66 HIS A CA 3
ATOM 4210 C C . HIS A 1 66 ? -1.680 4.084 4.768 1.00 0.00 66 HIS A C 3
ATOM 4211 O O . HIS A 1 66 ? -0.511 3.859 5.079 1.00 0.00 66 HIS A O 3
ATOM 4225 N N . SER A 1 67 ? -2.605 3.132 4.693 1.00 0.00 67 SER A N 3
ATOM 4226 C CA . SER A 1 67 ? -2.291 1.737 4.981 1.00 0.00 67 SER A CA 3
ATOM 4227 C C . SER A 1 67 ? -3.120 0.802 4.105 1.00 0.00 67 SER A C 3
ATOM 4228 O O . SER A 1 67 ? -4.347 0.891 4.069 1.00 0.00 67 SER A O 3
ATOM 4236 N N . LEU A 1 68 ? -2.439 -0.095 3.400 1.00 0.00 68 LEU A N 3
ATOM 4237 C CA . LEU A 1 68 ? -3.110 -1.049 2.524 1.00 0.00 68 LEU A CA 3
ATOM 4238 C C . LEU A 1 68 ? -3.115 -2.444 3.139 1.00 0.00 68 LEU A C 3
ATOM 4239 O O . LEU A 1 68 ? -2.082 -3.112 3.194 1.00 0.00 68 LEU A O 3
ATOM 4255 N N . ILE A 1 69 ? -4.284 -2.879 3.598 1.00 0.00 69 ILE A N 3
ATOM 4256 C CA . ILE A 1 69 ? -4.423 -4.196 4.205 1.00 0.00 69 ILE A CA 3
ATOM 4257 C C . ILE A 1 69 ? -5.066 -5.184 3.237 1.00 0.00 69 ILE A C 3
ATOM 4258 O O . ILE A 1 69 ? -6.052 -4.864 2.573 1.00 0.00 69 ILE A O 3
ATOM 4274 N N . ILE A 1 70 ? -4.501 -6.384 3.163 1.00 0.00 70 ILE A N 3
ATOM 4275 C CA . ILE A 1 70 ? -5.021 -7.419 2.277 1.00 0.00 70 ILE A CA 3
ATOM 4276 C C . ILE A 1 70 ? -5.170 -8.747 3.012 1.00 0.00 70 ILE A C 3
ATOM 4277 O O . ILE A 1 70 ? -4.181 -9.358 3.415 1.00 0.00 70 ILE A O 3
ATOM 4293 N N . GLU A 1 71 ? -6.413 -9.187 3.181 1.00 0.00 71 GLU A N 3
ATOM 4294 C CA . GLU A 1 71 ? -6.691 -10.444 3.867 1.00 0.00 71 GLU A CA 3
ATOM 4295 C C . GLU A 1 71 ? -8.033 -11.020 3.424 1.00 0.00 71 GLU A C 3
ATOM 4296 O O . GLU A 1 71 ? -9.078 -10.380 3.533 1.00 0.00 71 GLU A O 3
ATOM 4308 N N . PRO A 1 72 ? -8.003 -12.259 2.910 1.00 0.00 72 PRO A N 3
ATOM 4309 C CA . PRO A 1 72 ? -6.764 -13.030 2.775 1.00 0.00 72 PRO A CA 3
ATOM 4310 C C . PRO A 1 72 ? -5.840 -12.459 1.704 1.00 0.00 72 PRO A C 3
ATOM 4311 O O . PRO A 1 72 ? -6.009 -11.321 1.267 1.00 0.00 72 PRO A O 3
ATOM 4322 N N . VAL A 1 73 ? -4.862 -13.257 1.286 1.00 0.00 73 VAL A N 3
ATOM 4323 C CA . VAL A 1 73 ? -3.912 -12.831 0.266 1.00 0.00 73 VAL A CA 3
ATOM 4324 C C . VAL A 1 73 ? -3.828 -13.849 -0.866 1.00 0.00 73 VAL A C 3
ATOM 4325 O O . VAL A 1 73 ? -3.669 -15.047 -0.629 1.00 0.00 73 VAL A O 3
ATOM 4338 N N . THR A 1 74 ? -3.936 -13.365 -2.099 1.00 0.00 74 THR A N 3
ATOM 4339 C CA . THR A 1 74 ? -3.873 -14.232 -3.269 1.00 0.00 74 THR A CA 3
ATOM 4340 C C . THR A 1 74 ? -2.584 -14.008 -4.051 1.00 0.00 74 THR A C 3
ATOM 4341 O O . THR A 1 74 ? -1.876 -13.026 -3.830 1.00 0.00 74 THR A O 3
ATOM 4352 N N . SER A 1 75 ? -2.284 -14.926 -4.965 1.00 0.00 75 SER A N 3
ATOM 4353 C CA . SER A 1 75 ? -1.078 -14.830 -5.778 1.00 0.00 75 SER A CA 3
ATOM 4354 C C . SER A 1 75 ? -1.144 -13.622 -6.708 1.00 0.00 75 SER A C 3
ATOM 4355 O O . SER A 1 75 ? -0.129 -13.192 -7.257 1.00 0.00 75 SER A O 3
ATOM 4363 N N . ARG A 1 76 ? -2.345 -13.079 -6.878 1.00 0.00 76 ARG A N 3
ATOM 4364 C CA . ARG A 1 76 ? -2.545 -11.922 -7.742 1.00 0.00 76 ARG A CA 3
ATOM 4365 C C . ARG A 1 76 ? -2.170 -10.632 -7.018 1.00 0.00 76 ARG A C 3
ATOM 4366 O O . ARG A 1 76 ? -1.934 -9.601 -7.648 1.00 0.00 76 ARG A O 3
ATOM 4387 N N . ASP A 1 77 ? -2.118 -10.698 -5.693 1.00 0.00 77 ASP A N 3
ATOM 4388 C CA . ASP A 1 77 ? -1.771 -9.536 -4.883 1.00 0.00 77 ASP A CA 3
ATOM 4389 C C . ASP A 1 77 ? -0.277 -9.238 -4.970 1.00 0.00 77 ASP A C 3
ATOM 4390 O O . ASP A 1 77 ? 0.162 -8.127 -4.677 1.00 0.00 77 ASP A O 3
ATOM 4399 N N . ALA A 1 78 ? 0.498 -10.239 -5.375 1.00 0.00 78 ALA A N 3
ATOM 4400 C CA . ALA A 1 78 ? 1.941 -10.084 -5.502 1.00 0.00 78 ALA A CA 3
ATOM 4401 C C . ALA A 1 78 ? 2.304 -9.357 -6.792 1.00 0.00 78 ALA A C 3
ATOM 4402 O O . ALA A 1 78 ? 1.729 -9.622 -7.848 1.00 0.00 78 ALA A O 3
ATOM 4409 N N . GLY A 1 79 ? 3.262 -8.439 -6.700 1.00 0.00 79 GLY A N 3
ATOM 4410 C CA . GLY A 1 79 ? 3.684 -7.688 -7.868 1.00 0.00 79 GLY A CA 3
ATOM 4411 C C . GLY A 1 79 ? 4.352 -6.377 -7.503 1.00 0.00 79 GLY A C 3
ATOM 4412 O O . GLY A 1 79 ? 4.915 -6.241 -6.417 1.00 0.00 79 GLY A O 3
ATOM 4416 N N . ILE A 1 80 ? 4.290 -5.410 -8.413 1.00 0.00 80 ILE A N 3
ATOM 4417 C CA . ILE A 1 80 ? 4.894 -4.104 -8.181 1.00 0.00 80 ILE A CA 3
ATOM 4418 C C . ILE A 1 80 ? 3.828 -3.037 -7.960 1.00 0.00 80 ILE A C 3
ATOM 4419 O O . ILE A 1 80 ? 3.085 -2.687 -8.878 1.00 0.00 80 ILE A O 3
ATOM 4435 N N . TYR A 1 81 ? 3.760 -2.521 -6.738 1.00 0.00 81 TYR A N 3
ATOM 4436 C CA . TYR A 1 81 ? 2.785 -1.493 -6.396 1.00 0.00 81 TYR A CA 3
ATOM 4437 C C . TYR A 1 81 ? 3.342 -0.100 -6.671 1.00 0.00 81 TYR A C 3
ATOM 4438 O O . TYR A 1 81 ? 4.268 0.356 -5.999 1.00 0.00 81 TYR A O 3
ATOM 4456 N N . THR A 1 82 ? 2.771 0.574 -7.665 1.00 0.00 82 THR A N 3
ATOM 4457 C CA . THR A 1 82 ? 3.209 1.915 -8.031 1.00 0.00 82 THR A CA 3
ATOM 4458 C C . THR A 1 82 ? 2.226 2.969 -7.535 1.00 0.00 82 THR A C 3
ATOM 4459 O O . THR A 1 82 ? 1.194 3.212 -8.161 1.00 0.00 82 THR A O 3
ATOM 4470 N N . CYS A 1 83 ? 2.553 3.593 -6.409 1.00 0.00 83 CYS A N 3
ATOM 4471 C CA . CYS A 1 83 ? 1.698 4.622 -5.829 1.00 0.00 83 CYS A CA 3
ATOM 4472 C C . CYS A 1 83 ? 2.196 6.015 -6.200 1.00 0.00 83 CYS A C 3
ATOM 4473 O O . CYS A 1 83 ? 3.401 6.250 -6.293 1.00 0.00 83 CYS A O 3
ATOM 4481 N N . ILE A 1 84 ? 1.261 6.935 -6.413 1.00 0.00 84 ILE A N 3
ATOM 4482 C CA . ILE A 1 84 ? 1.605 8.304 -6.775 1.00 0.00 84 ILE A CA 3
ATOM 4483 C C . ILE A 1 84 ? 0.890 9.306 -5.875 1.00 0.00 84 ILE A C 3
ATOM 4484 O O . ILE A 1 84 ? -0.336 9.406 -5.891 1.00 0.00 84 ILE A O 3
ATOM 4500 N N . ALA A 1 85 ? 1.666 10.048 -5.092 1.00 0.00 85 ALA A N 3
ATOM 4501 C CA . ALA A 1 85 ? 1.108 11.046 -4.188 1.00 0.00 85 ALA A CA 3
ATOM 4502 C C . ALA A 1 85 ? 1.132 12.434 -4.820 1.00 0.00 85 ALA A C 3
ATOM 4503 O O . ALA A 1 85 ? 2.198 12.975 -5.116 1.00 0.00 85 ALA A O 3
ATOM 4510 N N . THR A 1 86 ? -0.050 13.007 -5.025 1.00 0.00 86 THR A N 3
ATOM 4511 C CA . THR A 1 86 ? -0.165 14.331 -5.623 1.00 0.00 86 THR A CA 3
ATOM 4512 C C . THR A 1 86 ? -0.723 15.339 -4.625 1.00 0.00 86 THR A C 3
ATOM 4513 O O . THR A 1 86 ? -1.857 15.209 -4.167 1.00 0.00 86 THR A O 3
ATOM 4524 N N . ASN A 1 87 ? 0.081 16.343 -4.293 1.00 0.00 87 ASN A N 3
ATOM 4525 C CA . ASN A 1 87 ? -0.334 17.375 -3.349 1.00 0.00 87 ASN A CA 3
ATOM 4526 C C . ASN A 1 87 ? -0.349 18.747 -4.014 1.00 0.00 87 ASN A C 3
ATOM 4527 O O . ASN A 1 87 ? -0.104 18.869 -5.215 1.00 0.00 87 ASN A O 3
ATOM 4538 N N . ARG A 1 88 ? -0.636 19.778 -3.226 1.00 0.00 88 ARG A N 3
ATOM 4539 C CA . ARG A 1 88 ? -0.683 21.142 -3.738 1.00 0.00 88 ARG A CA 3
ATOM 4540 C C . ARG A 1 88 ? 0.701 21.603 -4.185 1.00 0.00 88 ARG A C 3
ATOM 4541 O O . ARG A 1 88 ? 0.831 22.397 -5.116 1.00 0.00 88 ARG A O 3
ATOM 4562 N N . ALA A 1 89 ? 1.732 21.100 -3.514 1.00 0.00 89 ALA A N 3
ATOM 4563 C CA . ALA A 1 89 ? 3.106 21.458 -3.843 1.00 0.00 89 ALA A CA 3
ATOM 4564 C C . ALA A 1 89 ? 3.555 20.786 -5.136 1.00 0.00 89 ALA A C 3
ATOM 4565 O O . ALA A 1 89 ? 4.009 21.449 -6.067 1.00 0.00 89 ALA A O 3
ATOM 4572 N N . GLY A 1 90 ? 3.424 19.464 -5.187 1.00 0.00 90 GLY A N 3
ATOM 4573 C CA . GLY A 1 90 ? 3.821 18.724 -6.370 1.00 0.00 90 GLY A CA 3
ATOM 4574 C C . GLY A 1 90 ? 3.279 17.308 -6.379 1.00 0.00 90 GLY A C 3
ATOM 4575 O O . GLY A 1 90 ? 2.162 17.063 -5.922 1.00 0.00 90 GLY A O 3
ATOM 4579 N N . GLN A 1 91 ? 4.070 16.376 -6.900 1.00 0.00 91 GLN A N 3
ATOM 4580 C CA . GLN A 1 91 ? 3.660 14.978 -6.967 1.00 0.00 91 GLN A CA 3
ATOM 4581 C C . GLN A 1 91 ? 4.870 14.052 -6.890 1.00 0.00 91 GLN A C 3
ATOM 4582 O O . GLN A 1 91 ? 5.967 14.412 -7.316 1.00 0.00 91 GLN A O 3
ATOM 4596 N N . ASN A 1 92 ? 4.661 12.858 -6.345 1.00 0.00 92 ASN A N 3
ATOM 4597 C CA . ASN A 1 92 ? 5.735 11.881 -6.212 1.00 0.00 92 ASN A CA 3
ATOM 4598 C C . ASN A 1 92 ? 5.201 10.460 -6.368 1.00 0.00 92 ASN A C 3
ATOM 4599 O O . ASN A 1 92 ? 3.992 10.232 -6.316 1.00 0.00 92 ASN A O 3
ATOM 4610 N N . SER A 1 93 ? 6.110 9.509 -6.558 1.00 0.00 93 SER A N 3
ATOM 4611 C CA . SER A 1 93 ? 5.730 8.111 -6.725 1.00 0.00 93 SER A CA 3
ATOM 4612 C C . SER A 1 93 ? 6.802 7.186 -6.157 1.00 0.00 93 SER A C 3
ATOM 4613 O O . SER A 1 93 ? 7.938 7.601 -5.926 1.00 0.00 93 SER A O 3
ATOM 4621 N N . PHE A 1 94 ? 6.432 5.929 -5.935 1.00 0.00 94 PHE A N 3
ATOM 4622 C CA . PHE A 1 94 ? 7.360 4.944 -5.393 1.00 0.00 94 PHE A CA 3
ATOM 4623 C C . PHE A 1 94 ? 6.894 3.526 -5.710 1.00 0.00 94 PHE A C 3
ATOM 4624 O O . PHE A 1 94 ? 5.713 3.205 -5.577 1.00 0.00 94 PHE A O 3
ATOM 4641 N N . SER A 1 95 ? 7.830 2.681 -6.130 1.00 0.00 95 SER A N 3
ATOM 4642 C CA . SER A 1 95 ? 7.516 1.298 -6.470 1.00 0.00 95 SER A CA 3
ATOM 4643 C C . SER A 1 95 ? 8.098 0.339 -5.437 1.00 0.00 95 SER A C 3
ATOM 4644 O O . SER A 1 95 ? 9.147 0.603 -4.848 1.00 0.00 95 SER A O 3
ATOM 4652 N N . LEU A 1 96 ? 7.409 -0.777 -5.221 1.00 0.00 96 LEU A N 3
ATOM 4653 C CA . LEU A 1 96 ? 7.856 -1.778 -4.259 1.00 0.00 96 LEU A CA 3
ATOM 4654 C C . LEU A 1 96 ? 7.571 -3.187 -4.767 1.00 0.00 96 LEU A C 3
ATOM 4655 O O . LEU A 1 96 ? 6.695 -3.388 -5.608 1.00 0.00 96 LEU A O 3
ATOM 4671 N N . GLU A 1 97 ? 8.316 -4.159 -4.250 1.00 0.00 97 GLU A N 3
ATOM 4672 C CA . GLU A 1 97 ? 8.142 -5.550 -4.651 1.00 0.00 97 GLU A CA 3
ATOM 4673 C C . GLU A 1 97 ? 7.474 -6.357 -3.541 1.00 0.00 97 GLU A C 3
ATOM 4674 O O . GLU A 1 97 ? 7.740 -6.145 -2.358 1.00 0.00 97 GLU A O 3
ATOM 4686 N N . LEU A 1 98 ? 6.605 -7.283 -3.932 1.00 0.00 98 LEU A N 3
ATOM 4687 C CA . LEU A 1 98 ? 5.897 -8.122 -2.971 1.00 0.00 98 LEU A CA 3
ATOM 4688 C C . LEU A 1 98 ? 5.895 -9.580 -3.420 1.00 0.00 98 LEU A C 3
ATOM 4689 O O . LEU A 1 98 ? 5.354 -9.915 -4.474 1.00 0.00 98 LEU A O 3
ATOM 4705 N N . VAL A 1 99 ? 6.501 -10.444 -2.612 1.00 0.00 99 VAL A N 3
ATOM 4706 C CA . VAL A 1 99 ? 6.566 -11.866 -2.923 1.00 0.00 99 VAL A CA 3
ATOM 4707 C C . VAL A 1 99 ? 5.500 -12.645 -2.162 1.00 0.00 99 VAL A C 3
ATOM 4708 O O . VAL A 1 99 ? 5.219 -12.359 -0.997 1.00 0.00 99 VAL A O 3
ATOM 4721 N N . VAL A 1 100 ? 4.907 -13.632 -2.826 1.00 0.00 100 VAL A N 3
ATOM 4722 C CA . VAL A 1 100 ? 3.872 -14.455 -2.212 1.00 0.00 100 VAL A CA 3
ATOM 4723 C C . VAL A 1 100 ? 4.113 -15.936 -2.483 1.00 0.00 100 VAL A C 3
ATOM 4724 O O . VAL A 1 100 ? 4.313 -16.343 -3.627 1.00 0.00 100 VAL A O 3
ATOM 4737 N N . ALA A 1 101 ? 4.092 -16.737 -1.423 1.00 0.00 101 ALA A N 3
ATOM 4738 C CA . ALA A 1 101 ? 4.306 -18.173 -1.547 1.00 0.00 101 ALA A CA 3
ATOM 4739 C C . ALA A 1 101 ? 2.989 -18.935 -1.448 1.00 0.00 101 ALA A C 3
ATOM 4740 O O . ALA A 1 101 ? 2.220 -18.744 -0.506 1.00 0.00 101 ALA A O 3
ATOM 4747 N N . ALA A 1 102 ? 2.734 -19.797 -2.426 1.00 0.00 102 ALA A N 3
ATOM 4748 C CA . ALA A 1 102 ? 1.510 -20.589 -2.448 1.00 0.00 102 ALA A CA 3
ATOM 4749 C C . ALA A 1 102 ? 1.320 -21.342 -1.135 1.00 0.00 102 ALA A C 3
ATOM 4750 O O . ALA A 1 102 ? 2.218 -21.380 -0.293 1.00 0.00 102 ALA A O 3
ATOM 4757 N N . LYS A 1 103 ? 0.146 -21.941 -0.967 1.00 0.00 103 LYS A N 3
ATOM 4758 C CA . LYS A 1 103 ? -0.163 -22.694 0.242 1.00 0.00 103 LYS A CA 3
ATOM 4759 C C . LYS A 1 103 ? -0.224 -24.190 -0.049 1.00 0.00 103 LYS A C 3
ATOM 4760 O O . LYS A 1 103 ? -1.272 -24.715 -0.423 1.00 0.00 103 LYS A O 3
ATOM 4779 N N . GLU A 1 104 ? 0.905 -24.870 0.126 1.00 0.00 104 GLU A N 3
ATOM 4780 C CA . GLU A 1 104 ? 0.977 -26.305 -0.118 1.00 0.00 104 GLU A CA 3
ATOM 4781 C C . GLU A 1 104 ? -0.163 -27.035 0.587 1.00 0.00 104 GLU A C 3
ATOM 4782 O O . GLU A 1 104 ? -0.588 -26.643 1.673 1.00 0.00 104 GLU A O 3
ATOM 4794 N N . SER A 1 105 ? -0.654 -28.099 -0.041 1.00 0.00 105 SER A N 3
ATOM 4795 C CA . SER A 1 105 ? -1.748 -28.882 0.523 1.00 0.00 105 SER A CA 3
ATOM 4796 C C . SER A 1 105 ? -1.245 -29.793 1.639 1.00 0.00 105 SER A C 3
ATOM 4797 O O . SER A 1 105 ? -1.407 -31.011 1.581 1.00 0.00 105 SER A O 3
ATOM 4805 N N . GLY A 1 106 ? -0.633 -29.191 2.655 1.00 0.00 106 GLY A N 3
ATOM 4806 C CA . GLY A 1 106 ? -0.115 -29.962 3.770 1.00 0.00 106 GLY A CA 3
ATOM 4807 C C . GLY A 1 106 ? -0.837 -29.660 5.068 1.00 0.00 106 GLY A C 3
ATOM 4808 O O . GLY A 1 106 ? -0.396 -28.838 5.872 1.00 0.00 106 GLY A O 3
ATOM 4812 N N . PRO A 1 107 ? -1.975 -30.334 5.288 1.00 0.00 107 PRO A N 3
ATOM 4813 C CA . PRO A 1 107 ? -2.784 -30.150 6.496 1.00 0.00 107 PRO A CA 3
ATOM 4814 C C . PRO A 1 107 ? -2.101 -30.704 7.741 1.00 0.00 107 PRO A C 3
ATOM 4815 O O . PRO A 1 107 ? -1.395 -31.710 7.678 1.00 0.00 107 PRO A O 3
ATOM 4826 N N . SER A 1 108 ? -2.317 -30.041 8.874 1.00 0.00 108 SER A N 3
ATOM 4827 C CA . SER A 1 108 ? -1.718 -30.467 10.134 1.00 0.00 108 SER A CA 3
ATOM 4828 C C . SER A 1 108 ? -2.796 -30.798 11.162 1.00 0.00 108 SER A C 3
ATOM 4829 O O . SER A 1 108 ? -3.988 -30.773 10.858 1.00 0.00 108 SER A O 3
ATOM 4837 N N . SER A 1 109 ? -2.366 -31.109 12.381 1.00 0.00 109 SER A N 3
ATOM 4838 C CA . SER A 1 109 ? -3.293 -31.450 13.454 1.00 0.00 109 SER A CA 3
ATOM 4839 C C . SER A 1 109 ? -4.400 -30.407 13.567 1.00 0.00 109 SER A C 3
ATOM 4840 O O . SER A 1 109 ? -4.209 -29.242 13.221 1.00 0.00 109 SER A O 3
ATOM 4848 N N . GLY A 1 110 ? -5.561 -30.835 14.055 1.00 0.00 110 GLY A N 3
ATOM 4849 C CA . GLY A 1 110 ? -6.683 -29.927 14.205 1.00 0.00 110 GLY A CA 3
ATOM 4850 C C . GLY A 1 110 ? -6.983 -29.613 15.657 1.00 0.00 110 GLY A C 3
ATOM 4851 O O . GLY A 1 110 ? -8.145 -29.496 16.046 1.00 0.00 110 GLY A O 3
ATOM 4855 N N . GLY A 1 1 ? 3.623 26.602 -9.270 1.00 0.00 1 GLY A N 4
ATOM 4856 C CA . GLY A 1 1 ? 4.241 27.853 -8.871 1.00 0.00 1 GLY A CA 4
ATOM 4857 C C . GLY A 1 1 ? 3.652 28.408 -7.589 1.00 0.00 1 GLY A C 4
ATOM 4858 O O . GLY A 1 1 ? 3.089 29.502 -7.579 1.00 0.00 1 GLY A O 4
ATOM 4862 N N . SER A 1 2 ? 3.780 27.650 -6.504 1.00 0.00 2 SER A N 4
ATOM 4863 C CA . SER A 1 2 ? 3.251 28.070 -5.212 1.00 0.00 2 SER A CA 4
ATOM 4864 C C . SER A 1 2 ? 4.005 29.288 -4.686 1.00 0.00 2 SER A C 4
ATOM 4865 O O . SER A 1 2 ? 5.037 29.156 -4.028 1.00 0.00 2 SER A O 4
ATOM 4873 N N . SER A 1 3 ? 3.481 30.473 -4.982 1.00 0.00 3 SER A N 4
ATOM 4874 C CA . SER A 1 3 ? 4.105 31.716 -4.543 1.00 0.00 3 SER A CA 4
ATOM 4875 C C . SER A 1 3 ? 3.961 31.893 -3.034 1.00 0.00 3 SER A C 4
ATOM 4876 O O . SER A 1 3 ? 3.040 32.556 -2.561 1.00 0.00 3 SER A O 4
ATOM 4884 N N . GLY A 1 4 ? 4.881 31.293 -2.284 1.00 0.00 4 GLY A N 4
ATOM 4885 C CA . GLY A 1 4 ? 4.839 31.396 -0.837 1.00 0.00 4 GLY A CA 4
ATOM 4886 C C . GLY A 1 4 ? 5.102 30.068 -0.154 1.00 0.00 4 GLY A C 4
ATOM 4887 O O . GLY A 1 4 ? 5.237 29.038 -0.815 1.00 0.00 4 GLY A O 4
ATOM 4891 N N . SER A 1 5 ? 5.175 30.091 1.173 1.00 0.00 5 SER A N 4
ATOM 4892 C CA . SER A 1 5 ? 5.428 28.881 1.946 1.00 0.00 5 SER A CA 4
ATOM 4893 C C . SER A 1 5 ? 4.119 28.218 2.362 1.00 0.00 5 SER A C 4
ATOM 4894 O O . SER A 1 5 ? 3.947 27.829 3.517 1.00 0.00 5 SER A O 4
ATOM 4902 N N . SER A 1 6 ? 3.198 28.094 1.412 1.00 0.00 6 SER A N 4
ATOM 4903 C CA . SER A 1 6 ? 1.901 27.482 1.679 1.00 0.00 6 SER A CA 4
ATOM 4904 C C . SER A 1 6 ? 1.865 26.043 1.173 1.00 0.00 6 SER A C 4
ATOM 4905 O O . SER A 1 6 ? 1.429 25.778 0.053 1.00 0.00 6 SER A O 4
ATOM 4913 N N . GLY A 1 7 ? 2.326 25.116 2.007 1.00 0.00 7 GLY A N 4
ATOM 4914 C CA . GLY A 1 7 ? 2.338 23.716 1.627 1.00 0.00 7 GLY A CA 4
ATOM 4915 C C . GLY A 1 7 ? 3.727 23.224 1.271 1.00 0.00 7 GLY A C 4
ATOM 4916 O O . GLY A 1 7 ? 4.648 24.020 1.086 1.00 0.00 7 GLY A O 4
ATOM 4920 N N . PHE A 1 8 ? 3.880 21.907 1.177 1.00 0.00 8 PHE A N 4
ATOM 4921 C CA . PHE A 1 8 ? 5.168 21.309 0.844 1.00 0.00 8 PHE A CA 4
ATOM 4922 C C . PHE A 1 8 ? 5.001 20.201 -0.192 1.00 0.00 8 PHE A C 4
ATOM 4923 O O . PHE A 1 8 ? 3.899 19.695 -0.403 1.00 0.00 8 PHE A O 4
ATOM 4940 N N . ARG A 1 9 ? 6.103 19.831 -0.836 1.00 0.00 9 ARG A N 4
ATOM 4941 C CA . ARG A 1 9 ? 6.080 18.785 -1.851 1.00 0.00 9 ARG A CA 4
ATOM 4942 C C . ARG A 1 9 ? 5.820 17.420 -1.220 1.00 0.00 9 ARG A C 4
ATOM 4943 O O . ARG A 1 9 ? 6.327 17.100 -0.144 1.00 0.00 9 ARG A O 4
ATOM 4964 N N . PRO A 1 10 ? 5.012 16.596 -1.903 1.00 0.00 10 PRO A N 4
ATOM 4965 C CA . PRO A 1 10 ? 4.667 15.253 -1.428 1.00 0.00 10 PRO A CA 4
ATOM 4966 C C . PRO A 1 10 ? 5.852 14.295 -1.484 1.00 0.00 10 PRO A C 4
ATOM 4967 O O . PRO A 1 10 ? 6.344 13.964 -2.563 1.00 0.00 10 PRO A O 4
ATOM 4978 N N . HIS A 1 11 ? 6.306 13.853 -0.316 1.00 0.00 11 HIS A N 4
ATOM 4979 C CA . HIS A 1 11 ? 7.434 12.932 -0.233 1.00 0.00 11 HIS A CA 4
ATOM 4980 C C . HIS A 1 11 ? 7.203 11.887 0.854 1.00 0.00 11 HIS A C 4
ATOM 4981 O O . HIS A 1 11 ? 7.063 12.221 2.031 1.00 0.00 11 HIS A O 4
ATOM 4995 N N . PHE A 1 12 ? 7.164 10.621 0.452 1.00 0.00 12 PHE A N 4
ATOM 4996 C CA . PHE A 1 12 ? 6.949 9.527 1.392 1.00 0.00 12 PHE A CA 4
ATOM 4997 C C . PHE A 1 12 ? 8.147 9.365 2.322 1.00 0.00 12 PHE A C 4
ATOM 4998 O O . PHE A 1 12 ? 9.198 8.863 1.919 1.00 0.00 12 PHE A O 4
ATOM 5015 N N . LEU A 1 13 ? 7.983 9.793 3.569 1.00 0.00 13 LEU A N 4
ATOM 5016 C CA . LEU A 1 13 ? 9.051 9.696 4.558 1.00 0.00 13 LEU A CA 4
ATOM 5017 C C . LEU A 1 13 ? 9.431 8.240 4.809 1.00 0.00 13 LEU A C 4
ATOM 5018 O O . LEU A 1 13 ? 10.606 7.878 4.754 1.00 0.00 13 LEU A O 4
ATOM 5034 N N . GLN A 1 14 ? 8.429 7.411 5.081 1.00 0.00 14 GLN A N 4
ATOM 5035 C CA . GLN A 1 14 ? 8.658 5.994 5.338 1.00 0.00 14 GLN A CA 4
ATOM 5036 C C . GLN A 1 14 ? 7.965 5.131 4.290 1.00 0.00 14 GLN A C 4
ATOM 5037 O O . GLN A 1 14 ? 6.751 5.218 4.104 1.00 0.00 14 GLN A O 4
ATOM 5051 N N . ALA A 1 15 ? 8.744 4.299 3.606 1.00 0.00 15 ALA A N 4
ATOM 5052 C CA . ALA A 1 15 ? 8.204 3.419 2.577 1.00 0.00 15 ALA A CA 4
ATOM 5053 C C . ALA A 1 15 ? 8.642 1.976 2.804 1.00 0.00 15 ALA A C 4
ATOM 5054 O O . ALA A 1 15 ? 9.749 1.703 3.269 1.00 0.00 15 ALA A O 4
ATOM 5061 N N . PRO A 1 16 ? 7.754 1.028 2.470 1.00 0.00 16 PRO A N 4
ATOM 5062 C CA . PRO A 1 16 ? 8.027 -0.404 2.628 1.00 0.00 16 PRO A CA 4
ATOM 5063 C C . PRO A 1 16 ? 9.080 -0.906 1.646 1.00 0.00 16 PRO A C 4
ATOM 5064 O O . PRO A 1 16 ? 9.777 -0.115 1.011 1.00 0.00 16 PRO A O 4
ATOM 5075 N N . GLY A 1 17 ? 9.191 -2.225 1.527 1.00 0.00 17 GLY A N 4
ATOM 5076 C CA . GLY A 1 17 ? 10.162 -2.809 0.620 1.00 0.00 17 GLY A CA 4
ATOM 5077 C C . GLY A 1 17 ? 9.785 -4.214 0.193 1.00 0.00 17 GLY A C 4
ATOM 5078 O O . GLY A 1 17 ? 8.607 -4.518 0.004 1.00 0.00 17 GLY A O 4
ATOM 5082 N N . ASP A 1 18 ? 10.787 -5.073 0.040 1.00 0.00 18 ASP A N 4
ATOM 5083 C CA . ASP A 1 18 ? 10.555 -6.453 -0.368 1.00 0.00 18 ASP A CA 4
ATOM 5084 C C . ASP A 1 18 ? 10.071 -7.294 0.810 1.00 0.00 18 ASP A C 4
ATOM 5085 O O . ASP A 1 18 ? 10.840 -7.608 1.719 1.00 0.00 18 ASP A O 4
ATOM 5094 N N . LEU A 1 19 ? 8.793 -7.654 0.787 1.00 0.00 19 LEU A N 4
ATOM 5095 C CA . LEU A 1 19 ? 8.205 -8.458 1.854 1.00 0.00 19 LEU A CA 4
ATOM 5096 C C . LEU A 1 19 ? 7.665 -9.776 1.308 1.00 0.00 19 LEU A C 4
ATOM 5097 O O . LEU A 1 19 ? 7.378 -9.897 0.116 1.00 0.00 19 LEU A O 4
ATOM 5113 N N . THR A 1 20 ? 7.526 -10.762 2.188 1.00 0.00 20 THR A N 4
ATOM 5114 C CA . THR A 1 20 ? 7.018 -12.071 1.795 1.00 0.00 20 THR A CA 4
ATOM 5115 C C . THR A 1 20 ? 5.835 -12.485 2.662 1.00 0.00 20 THR A C 4
ATOM 5116 O O . THR A 1 20 ? 5.917 -12.469 3.891 1.00 0.00 20 THR A O 4
ATOM 5127 N N . VAL A 1 21 ? 4.734 -12.855 2.015 1.00 0.00 21 VAL A N 4
ATOM 5128 C CA . VAL A 1 21 ? 3.533 -13.276 2.728 1.00 0.00 21 VAL A CA 4
ATOM 5129 C C . VAL A 1 21 ? 2.943 -14.539 2.112 1.00 0.00 21 VAL A C 4
ATOM 5130 O O . VAL A 1 21 ? 2.547 -14.547 0.947 1.00 0.00 21 VAL A O 4
ATOM 5143 N N . GLN A 1 22 ? 2.888 -15.606 2.904 1.00 0.00 22 GLN A N 4
ATOM 5144 C CA . GLN A 1 22 ? 2.346 -16.876 2.436 1.00 0.00 22 GLN A CA 4
ATOM 5145 C C . GLN A 1 22 ? 0.868 -16.741 2.084 1.00 0.00 22 GLN A C 4
ATOM 5146 O O . GLN A 1 22 ? 0.060 -16.318 2.910 1.00 0.00 22 GLN A O 4
ATOM 5160 N N . GLU A 1 23 ? 0.522 -17.102 0.852 1.00 0.00 23 GLU A N 4
ATOM 5161 C CA . GLU A 1 23 ? -0.859 -17.019 0.392 1.00 0.00 23 GLU A CA 4
ATOM 5162 C C . GLU A 1 23 ? -1.830 -17.355 1.520 1.00 0.00 23 GLU A C 4
ATOM 5163 O O . GLU A 1 23 ? -1.561 -18.225 2.347 1.00 0.00 23 GLU A O 4
ATOM 5175 N N . GLY A 1 24 ? -2.960 -16.656 1.548 1.00 0.00 24 GLY A N 4
ATOM 5176 C CA . GLY A 1 24 ? -3.954 -16.892 2.579 1.00 0.00 24 GLY A CA 4
ATOM 5177 C C . GLY A 1 24 ? -3.542 -16.326 3.923 1.00 0.00 24 GLY A C 4
ATOM 5178 O O . GLY A 1 24 ? -3.977 -16.807 4.969 1.00 0.00 24 GLY A O 4
ATOM 5182 N N . LYS A 1 25 ? -2.697 -15.300 3.896 1.00 0.00 25 LYS A N 4
ATOM 5183 C CA . LYS A 1 25 ? -2.225 -14.666 5.121 1.00 0.00 25 LYS A CA 4
ATOM 5184 C C . LYS A 1 25 ? -2.584 -13.184 5.141 1.00 0.00 25 LYS A C 4
ATOM 5185 O O . LYS A 1 25 ? -3.057 -12.636 4.144 1.00 0.00 25 LYS A O 4
ATOM 5204 N N . LEU A 1 26 ? -2.355 -12.539 6.280 1.00 0.00 26 LEU A N 4
ATOM 5205 C CA . LEU A 1 26 ? -2.653 -11.119 6.428 1.00 0.00 26 LEU A CA 4
ATOM 5206 C C . LEU A 1 26 ? -1.517 -10.263 5.875 1.00 0.00 26 LEU A C 4
ATOM 5207 O O . LEU A 1 26 ? -0.353 -10.458 6.225 1.00 0.00 26 LEU A O 4
ATOM 5223 N N . CYS A 1 27 ? -1.864 -9.315 5.012 1.00 0.00 27 CYS A N 4
ATOM 5224 C CA . CYS A 1 27 ? -0.874 -8.428 4.412 1.00 0.00 27 CYS A CA 4
ATOM 5225 C C . CYS A 1 27 ? -1.167 -6.972 4.758 1.00 0.00 27 CYS A C 4
ATOM 5226 O O . CYS A 1 27 ? -2.268 -6.475 4.517 1.00 0.00 27 CYS A O 4
ATOM 5234 N N . ARG A 1 28 ? -0.176 -6.293 5.327 1.00 0.00 28 ARG A N 4
ATOM 5235 C CA . ARG A 1 28 ? -0.329 -4.895 5.710 1.00 0.00 28 ARG A CA 4
ATOM 5236 C C . ARG A 1 28 ? 0.907 -4.087 5.322 1.00 0.00 28 ARG A C 4
ATOM 5237 O O . ARG A 1 28 ? 2.037 -4.544 5.493 1.00 0.00 28 ARG A O 4
ATOM 5258 N N . MET A 1 29 ? 0.682 -2.886 4.800 1.00 0.00 29 MET A N 4
ATOM 5259 C CA . MET A 1 29 ? 1.777 -2.015 4.390 1.00 0.00 29 MET A CA 4
ATOM 5260 C C . MET A 1 29 ? 1.659 -0.645 5.050 1.00 0.00 29 MET A C 4
ATOM 5261 O O . MET A 1 29 ? 0.591 -0.032 5.044 1.00 0.00 29 MET A O 4
ATOM 5275 N N . ASP A 1 30 ? 2.762 -0.170 5.618 1.00 0.00 30 ASP A N 4
ATOM 5276 C CA . ASP A 1 30 ? 2.782 1.128 6.282 1.00 0.00 30 ASP A CA 4
ATOM 5277 C C . ASP A 1 30 ? 3.664 2.114 5.522 1.00 0.00 30 ASP A C 4
ATOM 5278 O O . ASP A 1 30 ? 4.818 1.817 5.212 1.00 0.00 30 ASP A O 4
ATOM 5287 N N . CYS A 1 31 ? 3.113 3.285 5.225 1.00 0.00 31 CYS A N 4
ATOM 5288 C CA . CYS A 1 31 ? 3.849 4.314 4.499 1.00 0.00 31 CYS A CA 4
ATOM 5289 C C . CYS A 1 31 ? 3.427 5.707 4.953 1.00 0.00 31 CYS A C 4
ATOM 5290 O O . CYS A 1 31 ? 2.237 6.014 5.028 1.00 0.00 31 CYS A O 4
ATOM 5298 N N . LYS A 1 32 ? 4.410 6.548 5.258 1.00 0.00 32 LYS A N 4
ATOM 5299 C CA . LYS A 1 32 ? 4.142 7.909 5.706 1.00 0.00 32 LYS A CA 4
ATOM 5300 C C . LYS A 1 32 ? 4.465 8.917 4.607 1.00 0.00 32 LYS A C 4
ATOM 5301 O O . LYS A 1 32 ? 5.480 8.798 3.921 1.00 0.00 32 LYS A O 4
ATOM 5320 N N . VAL A 1 33 ? 3.595 9.909 4.447 1.00 0.00 33 VAL A N 4
ATOM 5321 C CA . VAL A 1 33 ? 3.789 10.940 3.434 1.00 0.00 33 VAL A CA 4
ATOM 5322 C C . VAL A 1 33 ? 3.560 12.331 4.014 1.00 0.00 33 VAL A C 4
ATOM 5323 O O . VAL A 1 33 ? 2.551 12.582 4.672 1.00 0.00 33 VAL A O 4
ATOM 5336 N N . SER A 1 34 ? 4.505 13.232 3.764 1.00 0.00 34 SER A N 4
ATOM 5337 C CA . SER A 1 34 ? 4.408 14.599 4.264 1.00 0.00 34 SER A CA 4
ATOM 5338 C C . SER A 1 34 ? 3.944 15.548 3.164 1.00 0.00 34 SER A C 4
ATOM 5339 O O . SER A 1 34 ? 4.258 15.358 1.990 1.00 0.00 34 SER A O 4
ATOM 5347 N N . GLY A 1 35 ? 3.191 16.573 3.554 1.00 0.00 35 GLY A N 4
ATOM 5348 C CA . GLY A 1 35 ? 2.694 17.538 2.591 1.00 0.00 35 GLY A CA 4
ATOM 5349 C C . GLY A 1 35 ? 1.475 18.285 3.094 1.00 0.00 35 GLY A C 4
ATOM 5350 O O . GLY A 1 35 ? 0.739 17.785 3.946 1.00 0.00 35 GLY A O 4
ATOM 5354 N N . LEU A 1 36 ? 1.260 19.485 2.568 1.00 0.00 36 LEU A N 4
ATOM 5355 C CA . LEU A 1 36 ? 0.122 20.304 2.971 1.00 0.00 36 LEU A CA 4
ATOM 5356 C C . LEU A 1 36 ? -0.442 21.075 1.781 1.00 0.00 36 LEU A C 4
ATOM 5357 O O . LEU A 1 36 ? 0.266 21.812 1.096 1.00 0.00 36 LEU A O 4
ATOM 5373 N N . PRO A 1 37 ? -1.749 20.903 1.530 1.00 0.00 37 PRO A N 4
ATOM 5374 C CA . PRO A 1 37 ? -2.602 20.027 2.339 1.00 0.00 37 PRO A CA 4
ATOM 5375 C C . PRO A 1 37 ? -2.269 18.552 2.142 1.00 0.00 37 PRO A C 4
ATOM 5376 O O . PRO A 1 37 ? -1.348 18.205 1.403 1.00 0.00 37 PRO A O 4
ATOM 5387 N N . THR A 1 38 ? -3.026 17.685 2.809 1.00 0.00 38 THR A N 4
ATOM 5388 C CA . THR A 1 38 ? -2.812 16.247 2.708 1.00 0.00 38 THR A CA 4
ATOM 5389 C C . THR A 1 38 ? -2.612 15.822 1.258 1.00 0.00 38 THR A C 4
ATOM 5390 O O . THR A 1 38 ? -3.422 16.119 0.381 1.00 0.00 38 THR A O 4
ATOM 5401 N N . PRO A 1 39 ? -1.506 15.108 0.997 1.00 0.00 39 PRO A N 4
ATOM 5402 C CA . PRO A 1 39 ? -1.175 14.625 -0.347 1.00 0.00 39 PRO A CA 4
ATOM 5403 C C . PRO A 1 39 ? -2.117 13.521 -0.815 1.00 0.00 39 PRO A C 4
ATOM 5404 O O . PRO A 1 39 ? -2.265 12.495 -0.150 1.00 0.00 39 PRO A O 4
ATOM 5415 N N . ASP A 1 40 ? -2.751 13.738 -1.962 1.00 0.00 40 ASP A N 4
ATOM 5416 C CA . ASP A 1 40 ? -3.678 12.760 -2.520 1.00 0.00 40 ASP A CA 4
ATOM 5417 C C . ASP A 1 40 ? -2.927 11.670 -3.277 1.00 0.00 40 ASP A C 4
ATOM 5418 O O . ASP A 1 40 ? -2.442 11.892 -4.388 1.00 0.00 40 ASP A O 4
ATOM 5427 N N . LEU A 1 41 ? -2.833 10.492 -2.670 1.00 0.00 41 LEU A N 4
ATOM 5428 C CA . LEU A 1 41 ? -2.140 9.366 -3.287 1.00 0.00 41 LEU A CA 4
ATOM 5429 C C . LEU A 1 41 ? -3.134 8.345 -3.829 1.00 0.00 41 LEU A C 4
ATOM 5430 O O . LEU A 1 41 ? -4.251 8.223 -3.325 1.00 0.00 41 LEU A O 4
ATOM 5446 N N . SER A 1 42 ? -2.720 7.611 -4.857 1.00 0.00 42 SER A N 4
ATOM 5447 C CA . SER A 1 42 ? -3.576 6.601 -5.468 1.00 0.00 42 SER A CA 4
ATOM 5448 C C . SER A 1 42 ? -2.791 5.323 -5.749 1.00 0.00 42 SER A C 4
ATOM 5449 O O . SER A 1 42 ? -1.769 5.347 -6.434 1.00 0.00 42 SER A O 4
ATOM 5457 N N . TRP A 1 43 ? -3.278 4.208 -5.215 1.00 0.00 43 TRP A N 4
ATOM 5458 C CA . TRP A 1 43 ? -2.622 2.919 -5.407 1.00 0.00 43 TRP A CA 4
ATOM 5459 C C . TRP A 1 43 ? -2.813 2.420 -6.835 1.00 0.00 43 TRP A C 4
ATOM 5460 O O . TRP A 1 43 ? -3.874 2.608 -7.431 1.00 0.00 43 TRP A O 4
ATOM 5481 N N . GLN A 1 44 ? -1.781 1.783 -7.378 1.00 0.00 44 GLN A N 4
ATOM 5482 C CA . GLN A 1 44 ? -1.836 1.257 -8.736 1.00 0.00 44 GLN A CA 4
ATOM 5483 C C . GLN A 1 44 ? -1.142 -0.098 -8.824 1.00 0.00 44 GLN A C 4
ATOM 5484 O O . GLN A 1 44 ? 0.030 -0.231 -8.471 1.00 0.00 44 GLN A O 4
ATOM 5498 N N . LEU A 1 45 ? -1.872 -1.102 -9.298 1.00 0.00 45 LEU A N 4
ATOM 5499 C CA . LEU A 1 45 ? -1.327 -2.448 -9.432 1.00 0.00 45 LEU A CA 4
ATOM 5500 C C . LEU A 1 45 ? -1.271 -2.869 -10.897 1.00 0.00 45 LEU A C 4
ATOM 5501 O O . LEU A 1 45 ? -2.172 -2.562 -11.677 1.00 0.00 45 LEU A O 4
ATOM 5517 N N . ASP A 1 46 ? -0.207 -3.576 -11.264 1.00 0.00 46 ASP A N 4
ATOM 5518 C CA . ASP A 1 46 ? -0.034 -4.042 -12.635 1.00 0.00 46 ASP A CA 4
ATOM 5519 C C . ASP A 1 46 ? -0.315 -2.920 -13.630 1.00 0.00 46 ASP A C 4
ATOM 5520 O O . ASP A 1 46 ? -0.776 -3.166 -14.744 1.00 0.00 46 ASP A O 4
ATOM 5529 N N . GLY A 1 47 ? -0.033 -1.687 -13.219 1.00 0.00 47 GLY A N 4
ATOM 5530 C CA . GLY A 1 47 ? -0.263 -0.546 -14.086 1.00 0.00 47 GLY A CA 4
ATOM 5531 C C . GLY A 1 47 ? -1.732 -0.196 -14.206 1.00 0.00 47 GLY A C 4
ATOM 5532 O O . GLY A 1 47 ? -2.172 0.328 -15.230 1.00 0.00 47 GLY A O 4
ATOM 5536 N N . LYS A 1 48 ? -2.496 -0.486 -13.158 1.00 0.00 48 LYS A N 4
ATOM 5537 C CA . LYS A 1 48 ? -3.925 -0.199 -13.149 1.00 0.00 48 LYS A CA 4
ATOM 5538 C C . LYS A 1 48 ? -4.366 0.328 -11.788 1.00 0.00 48 LYS A C 4
ATOM 5539 O O . LYS A 1 48 ? -3.791 -0.004 -10.751 1.00 0.00 48 LYS A O 4
ATOM 5558 N N . PRO A 1 49 ? -5.412 1.169 -11.787 1.00 0.00 49 PRO A N 4
ATOM 5559 C CA . PRO A 1 49 ? -5.954 1.758 -10.559 1.00 0.00 49 PRO A CA 4
ATOM 5560 C C . PRO A 1 49 ? -6.657 0.727 -9.684 1.00 0.00 49 PRO A C 4
ATOM 5561 O O . PRO A 1 49 ? -7.787 0.326 -9.964 1.00 0.00 49 PRO A O 4
ATOM 5572 N N . VAL A 1 50 ? -5.983 0.301 -8.620 1.00 0.00 50 VAL A N 4
ATOM 5573 C CA . VAL A 1 50 ? -6.544 -0.683 -7.702 1.00 0.00 50 VAL A CA 4
ATOM 5574 C C . VAL A 1 50 ? -7.619 -0.059 -6.819 1.00 0.00 50 VAL A C 4
ATOM 5575 O O . VAL A 1 50 ? -7.482 1.077 -6.365 1.00 0.00 50 VAL A O 4
ATOM 5588 N N . ARG A 1 51 ? -8.689 -0.810 -6.579 1.00 0.00 51 ARG A N 4
ATOM 5589 C CA . ARG A 1 51 ? -9.788 -0.331 -5.750 1.00 0.00 51 ARG A CA 4
ATOM 5590 C C . ARG A 1 51 ? -9.993 -1.238 -4.541 1.00 0.00 51 ARG A C 4
ATOM 5591 O O . ARG A 1 51 ? -9.793 -2.451 -4.603 1.00 0.00 51 ARG A O 4
ATOM 5612 N N . PRO A 1 52 ? -10.401 -0.638 -3.413 1.00 0.00 52 PRO A N 4
ATOM 5613 C CA . PRO A 1 52 ? -10.642 -1.373 -2.167 1.00 0.00 52 PRO A CA 4
ATOM 5614 C C . PRO A 1 52 ? -11.873 -2.269 -2.252 1.00 0.00 52 PRO A C 4
ATOM 5615 O O . PRO A 1 52 ? -12.958 -1.817 -2.619 1.00 0.00 52 PRO A O 4
ATOM 5626 N N . ASP A 1 53 ? -11.698 -3.541 -1.910 1.00 0.00 53 ASP A N 4
ATOM 5627 C CA . ASP A 1 53 ? -12.795 -4.501 -1.946 1.00 0.00 53 ASP A CA 4
ATOM 5628 C C . ASP A 1 53 ? -12.922 -5.232 -0.613 1.00 0.00 53 ASP A C 4
ATOM 5629 O O . ASP A 1 53 ? -12.165 -4.973 0.323 1.00 0.00 53 ASP A O 4
ATOM 5638 N N . SER A 1 54 ? -13.884 -6.145 -0.533 1.00 0.00 54 SER A N 4
ATOM 5639 C CA . SER A 1 54 ? -14.113 -6.910 0.687 1.00 0.00 54 SER A CA 4
ATOM 5640 C C . SER A 1 54 ? -12.792 -7.381 1.289 1.00 0.00 54 SER A C 4
ATOM 5641 O O . SER A 1 54 ? -12.663 -7.507 2.506 1.00 0.00 54 SER A O 4
ATOM 5649 N N . ALA A 1 55 ? -11.815 -7.638 0.426 1.00 0.00 55 ALA A N 4
ATOM 5650 C CA . ALA A 1 55 ? -10.503 -8.092 0.872 1.00 0.00 55 ALA A CA 4
ATOM 5651 C C . ALA A 1 55 ? -9.516 -6.932 0.946 1.00 0.00 55 ALA A C 4
ATOM 5652 O O . ALA A 1 55 ? -8.888 -6.703 1.980 1.00 0.00 55 ALA A O 4
ATOM 5659 N N . HIS A 1 56 ? -9.383 -6.203 -0.158 1.00 0.00 56 HIS A N 4
ATOM 5660 C CA . HIS A 1 56 ? -8.471 -5.066 -0.217 1.00 0.00 56 HIS A CA 4
ATOM 5661 C C . HIS A 1 56 ? -9.086 -3.842 0.454 1.00 0.00 56 HIS A C 4
ATOM 5662 O O . HIS A 1 56 ? -10.076 -3.288 -0.025 1.00 0.00 56 HIS A O 4
ATOM 5676 N N . LYS A 1 57 ? -8.492 -3.423 1.567 1.00 0.00 57 LYS A N 4
ATOM 5677 C CA . LYS A 1 57 ? -8.979 -2.264 2.305 1.00 0.00 57 LYS A CA 4
ATOM 5678 C C . LYS A 1 57 ? -7.893 -1.200 2.426 1.00 0.00 57 LYS A C 4
ATOM 5679 O O . LYS A 1 57 ? -6.737 -1.510 2.711 1.00 0.00 57 LYS A O 4
ATOM 5698 N N . MET A 1 58 ? -8.274 0.055 2.210 1.00 0.00 58 MET A N 4
ATOM 5699 C CA . MET A 1 58 ? -7.331 1.164 2.298 1.00 0.00 58 MET A CA 4
ATOM 5700 C C . MET A 1 58 ? -7.631 2.037 3.512 1.00 0.00 58 MET A C 4
ATOM 5701 O O . MET A 1 58 ? -8.705 2.631 3.613 1.00 0.00 58 MET A O 4
ATOM 5715 N N . LEU A 1 59 ? -6.676 2.109 4.433 1.00 0.00 59 LEU A N 4
ATOM 5716 C CA . LEU A 1 59 ? -6.838 2.909 5.642 1.00 0.00 59 LEU A CA 4
ATOM 5717 C C . LEU A 1 59 ? -6.157 4.266 5.492 1.00 0.00 59 LEU A C 4
ATOM 5718 O O . LEU A 1 59 ? -5.062 4.365 4.938 1.00 0.00 59 LEU A O 4
ATOM 5734 N N . VAL A 1 60 ? -6.811 5.309 5.992 1.00 0.00 60 VAL A N 4
ATOM 5735 C CA . VAL A 1 60 ? -6.268 6.660 5.917 1.00 0.00 60 VAL A CA 4
ATOM 5736 C C . VAL A 1 60 ? -6.332 7.354 7.273 1.00 0.00 60 VAL A C 4
ATOM 5737 O O . VAL A 1 60 ? -7.407 7.731 7.739 1.00 0.00 60 VAL A O 4
ATOM 5750 N N . ARG A 1 61 ? -5.172 7.521 7.902 1.00 0.00 61 ARG A N 4
ATOM 5751 C CA . ARG A 1 61 ? -5.096 8.169 9.205 1.00 0.00 61 ARG A CA 4
ATOM 5752 C C . ARG A 1 61 ? -5.147 9.687 9.061 1.00 0.00 61 ARG A C 4
ATOM 5753 O O . ARG A 1 61 ? -4.548 10.253 8.147 1.00 0.00 61 ARG A O 4
ATOM 5774 N N . GLU A 1 62 ? -5.866 10.339 9.969 1.00 0.00 62 GLU A N 4
ATOM 5775 C CA . GLU A 1 62 ? -5.995 11.792 9.941 1.00 0.00 62 GLU A CA 4
ATOM 5776 C C . GLU A 1 62 ? -4.630 12.457 9.795 1.00 0.00 62 GLU A C 4
ATOM 5777 O O . GLU A 1 62 ? -4.395 13.218 8.858 1.00 0.00 62 GLU A O 4
ATOM 5789 N N . ASN A 1 63 ? -3.732 12.163 10.730 1.00 0.00 63 ASN A N 4
ATOM 5790 C CA . ASN A 1 63 ? -2.390 12.733 10.707 1.00 0.00 63 ASN A CA 4
ATOM 5791 C C . ASN A 1 63 ? -1.861 12.821 9.279 1.00 0.00 63 ASN A C 4
ATOM 5792 O O . ASN A 1 63 ? -1.354 13.859 8.856 1.00 0.00 63 ASN A O 4
ATOM 5803 N N . GLY A 1 64 ? -1.982 11.722 8.540 1.00 0.00 64 GLY A N 4
ATOM 5804 C CA . GLY A 1 64 ? -1.513 11.696 7.167 1.00 0.00 64 GLY A CA 4
ATOM 5805 C C . GLY A 1 64 ? -0.694 10.458 6.858 1.00 0.00 64 GLY A C 4
ATOM 5806 O O . GLY A 1 64 ? 0.436 10.555 6.378 1.00 0.00 64 GLY A O 4
ATOM 5810 N N . VAL A 1 65 ? -1.264 9.289 7.134 1.00 0.00 65 VAL A N 4
ATOM 5811 C CA . VAL A 1 65 ? -0.579 8.026 6.883 1.00 0.00 65 VAL A CA 4
ATOM 5812 C C . VAL A 1 65 ? -1.526 7.001 6.270 1.00 0.00 65 VAL A C 4
ATOM 5813 O O . VAL A 1 65 ? -2.589 6.713 6.821 1.00 0.00 65 VAL A O 4
ATOM 5826 N N . HIS A 1 66 ? -1.132 6.451 5.125 1.00 0.00 66 HIS A N 4
ATOM 5827 C CA . HIS A 1 66 ? -1.945 5.456 4.436 1.00 0.00 66 HIS A CA 4
ATOM 5828 C C . HIS A 1 66 ? -1.413 4.049 4.691 1.00 0.00 66 HIS A C 4
ATOM 5829 O O . HIS A 1 66 ? -0.250 3.870 5.053 1.00 0.00 66 HIS A O 4
ATOM 5843 N N . SER A 1 67 ? -2.272 3.052 4.500 1.00 0.00 67 SER A N 4
ATOM 5844 C CA . SER A 1 67 ? -1.890 1.662 4.714 1.00 0.00 67 SER A CA 4
ATOM 5845 C C . SER A 1 67 ? -2.785 0.723 3.911 1.00 0.00 67 SER A C 4
ATOM 5846 O O . SER A 1 67 ? -3.989 0.633 4.156 1.00 0.00 67 SER A O 4
ATOM 5854 N N . LEU A 1 68 ? -2.189 0.024 2.952 1.00 0.00 68 LEU A N 4
ATOM 5855 C CA . LEU A 1 68 ? -2.931 -0.910 2.111 1.00 0.00 68 LEU A CA 4
ATOM 5856 C C . LEU A 1 68 ? -2.939 -2.306 2.725 1.00 0.00 68 LEU A C 4
ATOM 5857 O O . LEU A 1 68 ? -1.917 -2.992 2.744 1.00 0.00 68 LEU A O 4
ATOM 5873 N N . ILE A 1 69 ? -4.099 -2.721 3.223 1.00 0.00 69 ILE A N 4
ATOM 5874 C CA . ILE A 1 69 ? -4.241 -4.037 3.833 1.00 0.00 69 ILE A CA 4
ATOM 5875 C C . ILE A 1 69 ? -5.000 -4.990 2.916 1.00 0.00 69 ILE A C 4
ATOM 5876 O O . ILE A 1 69 ? -5.958 -4.595 2.251 1.00 0.00 69 ILE A O 4
ATOM 5892 N N . ILE A 1 70 ? -4.567 -6.246 2.888 1.00 0.00 70 ILE A N 4
ATOM 5893 C CA . ILE A 1 70 ? -5.208 -7.256 2.055 1.00 0.00 70 ILE A CA 4
ATOM 5894 C C . ILE A 1 70 ? -5.375 -8.568 2.813 1.00 0.00 70 ILE A C 4
ATOM 5895 O O . ILE A 1 70 ? -4.405 -9.130 3.322 1.00 0.00 70 ILE A O 4
ATOM 5911 N N . GLU A 1 71 ? -6.611 -9.053 2.881 1.00 0.00 71 GLU A N 4
ATOM 5912 C CA . GLU A 1 71 ? -6.904 -10.300 3.576 1.00 0.00 71 GLU A CA 4
ATOM 5913 C C . GLU A 1 71 ? -8.260 -10.855 3.149 1.00 0.00 71 GLU A C 4
ATOM 5914 O O . GLU A 1 71 ? -9.289 -10.184 3.235 1.00 0.00 71 GLU A O 4
ATOM 5926 N N . PRO A 1 72 ? -8.263 -12.111 2.677 1.00 0.00 72 PRO A N 4
ATOM 5927 C CA . PRO A 1 72 ? -7.045 -12.919 2.569 1.00 0.00 72 PRO A CA 4
ATOM 5928 C C . PRO A 1 72 ? -6.105 -12.408 1.483 1.00 0.00 72 PRO A C 4
ATOM 5929 O O . PRO A 1 72 ? -6.253 -11.287 0.996 1.00 0.00 72 PRO A O 4
ATOM 5940 N N . VAL A 1 73 ? -5.136 -13.237 1.107 1.00 0.00 73 VAL A N 4
ATOM 5941 C CA . VAL A 1 73 ? -4.172 -12.870 0.077 1.00 0.00 73 VAL A CA 4
ATOM 5942 C C . VAL A 1 73 ? -4.028 -13.978 -0.961 1.00 0.00 73 VAL A C 4
ATOM 5943 O O . VAL A 1 73 ? -3.887 -15.152 -0.617 1.00 0.00 73 VAL A O 4
ATOM 5956 N N . THR A 1 74 ? -4.064 -13.597 -2.234 1.00 0.00 74 THR A N 4
ATOM 5957 C CA . THR A 1 74 ? -3.937 -14.557 -3.323 1.00 0.00 74 THR A CA 4
ATOM 5958 C C . THR A 1 74 ? -2.645 -14.339 -4.101 1.00 0.00 74 THR A C 4
ATOM 5959 O O . THR A 1 74 ? -2.100 -13.235 -4.123 1.00 0.00 74 THR A O 4
ATOM 5970 N N . SER A 1 75 ? -2.157 -15.399 -4.739 1.00 0.00 75 SER A N 4
ATOM 5971 C CA . SER A 1 75 ? -0.926 -15.325 -5.515 1.00 0.00 75 SER A CA 4
ATOM 5972 C C . SER A 1 75 ? -0.983 -14.174 -6.516 1.00 0.00 75 SER A C 4
ATOM 5973 O O . SER A 1 75 ? 0.043 -13.738 -7.036 1.00 0.00 75 SER A O 4
ATOM 5981 N N . ARG A 1 76 ? -2.192 -13.688 -6.780 1.00 0.00 76 ARG A N 4
ATOM 5982 C CA . ARG A 1 76 ? -2.385 -12.589 -7.718 1.00 0.00 76 ARG A CA 4
ATOM 5983 C C . ARG A 1 76 ? -1.914 -11.269 -7.115 1.00 0.00 76 ARG A C 4
ATOM 5984 O O . ARG A 1 76 ? -1.377 -10.411 -7.815 1.00 0.00 76 ARG A O 4
ATOM 6005 N N . ASP A 1 77 ? -2.119 -11.114 -5.811 1.00 0.00 77 ASP A N 4
ATOM 6006 C CA . ASP A 1 77 ? -1.715 -9.899 -5.113 1.00 0.00 77 ASP A CA 4
ATOM 6007 C C . ASP A 1 77 ? -0.217 -9.657 -5.266 1.00 0.00 77 ASP A C 4
ATOM 6008 O O . ASP A 1 77 ? 0.278 -8.568 -4.978 1.00 0.00 77 ASP A O 4
ATOM 6017 N N . ALA A 1 78 ? 0.499 -10.679 -5.722 1.00 0.00 78 ALA A N 4
ATOM 6018 C CA . ALA A 1 78 ? 1.940 -10.576 -5.915 1.00 0.00 78 ALA A CA 4
ATOM 6019 C C . ALA A 1 78 ? 2.271 -9.758 -7.159 1.00 0.00 78 ALA A C 4
ATOM 6020 O O . ALA A 1 78 ? 1.933 -10.146 -8.277 1.00 0.00 78 ALA A O 4
ATOM 6027 N N . GLY A 1 79 ? 2.933 -8.623 -6.957 1.00 0.00 79 GLY A N 4
ATOM 6028 C CA . GLY A 1 79 ? 3.297 -7.768 -8.071 1.00 0.00 79 GLY A CA 4
ATOM 6029 C C . GLY A 1 79 ? 3.967 -6.484 -7.622 1.00 0.00 79 GLY A C 4
ATOM 6030 O O . GLY A 1 79 ? 4.606 -6.445 -6.570 1.00 0.00 79 GLY A O 4
ATOM 6034 N N . ILE A 1 80 ? 3.823 -5.433 -8.421 1.00 0.00 80 ILE A N 4
ATOM 6035 C CA . ILE A 1 80 ? 4.420 -4.143 -8.100 1.00 0.00 80 ILE A CA 4
ATOM 6036 C C . ILE A 1 80 ? 3.350 -3.111 -7.759 1.00 0.00 80 ILE A C 4
ATOM 6037 O O . ILE A 1 80 ? 2.493 -2.793 -8.585 1.00 0.00 80 ILE A O 4
ATOM 6053 N N . TYR A 1 81 ? 3.405 -2.591 -6.538 1.00 0.00 81 TYR A N 4
ATOM 6054 C CA . TYR A 1 81 ? 2.441 -1.595 -6.087 1.00 0.00 81 TYR A CA 4
ATOM 6055 C C . TYR A 1 81 ? 2.972 -0.182 -6.309 1.00 0.00 81 TYR A C 4
ATOM 6056 O O . TYR A 1 81 ? 3.821 0.301 -5.559 1.00 0.00 81 TYR A O 4
ATOM 6074 N N . THR A 1 82 ? 2.464 0.478 -7.346 1.00 0.00 82 THR A N 4
ATOM 6075 C CA . THR A 1 82 ? 2.886 1.835 -7.668 1.00 0.00 82 THR A CA 4
ATOM 6076 C C . THR A 1 82 ? 1.893 2.861 -7.135 1.00 0.00 82 THR A C 4
ATOM 6077 O O . THR A 1 82 ? 0.692 2.770 -7.393 1.00 0.00 82 THR A O 4
ATOM 6088 N N . CYS A 1 83 ? 2.401 3.837 -6.390 1.00 0.00 83 CYS A N 4
ATOM 6089 C CA . CYS A 1 83 ? 1.557 4.882 -5.820 1.00 0.00 83 CYS A CA 4
ATOM 6090 C C . CYS A 1 83 ? 1.963 6.255 -6.344 1.00 0.00 83 CYS A C 4
ATOM 6091 O O . CYS A 1 83 ? 3.138 6.505 -6.614 1.00 0.00 83 CYS A O 4
ATOM 6099 N N . ILE A 1 84 ? 0.983 7.141 -6.487 1.00 0.00 84 ILE A N 4
ATOM 6100 C CA . ILE A 1 84 ? 1.238 8.489 -6.980 1.00 0.00 84 ILE A CA 4
ATOM 6101 C C . ILE A 1 84 ? 0.665 9.538 -6.034 1.00 0.00 84 ILE A C 4
ATOM 6102 O O . ILE A 1 84 ? -0.529 9.834 -6.069 1.00 0.00 84 ILE A O 4
ATOM 6118 N N . ALA A 1 85 ? 1.525 10.099 -5.189 1.00 0.00 85 ALA A N 4
ATOM 6119 C CA . ALA A 1 85 ? 1.104 11.118 -4.236 1.00 0.00 85 ALA A CA 4
ATOM 6120 C C . ALA A 1 85 ? 1.194 12.512 -4.848 1.00 0.00 85 ALA A C 4
ATOM 6121 O O . ALA A 1 85 ? 2.287 13.037 -5.067 1.00 0.00 85 ALA A O 4
ATOM 6128 N N . THR A 1 86 ? 0.038 13.109 -5.122 1.00 0.00 86 THR A N 4
ATOM 6129 C CA . THR A 1 86 ? -0.014 14.441 -5.710 1.00 0.00 86 THR A CA 4
ATOM 6130 C C . THR A 1 86 ? -0.626 15.446 -4.741 1.00 0.00 86 THR A C 4
ATOM 6131 O O . THR A 1 86 ? -1.757 15.277 -4.290 1.00 0.00 86 THR A O 4
ATOM 6142 N N . ASN A 1 87 ? 0.130 16.493 -4.427 1.00 0.00 87 ASN A N 4
ATOM 6143 C CA . ASN A 1 87 ? -0.338 17.527 -3.511 1.00 0.00 87 ASN A CA 4
ATOM 6144 C C . ASN A 1 87 ? -0.386 18.886 -4.202 1.00 0.00 87 ASN A C 4
ATOM 6145 O O . ASN A 1 87 ? -0.120 18.994 -5.399 1.00 0.00 87 ASN A O 4
ATOM 6156 N N . ARG A 1 88 ? -0.725 19.920 -3.440 1.00 0.00 88 ARG A N 4
ATOM 6157 C CA . ARG A 1 88 ? -0.807 21.272 -3.979 1.00 0.00 88 ARG A CA 4
ATOM 6158 C C . ARG A 1 88 ? 0.570 21.773 -4.403 1.00 0.00 88 ARG A C 4
ATOM 6159 O O . ARG A 1 88 ? 0.690 22.594 -5.312 1.00 0.00 88 ARG A O 4
ATOM 6180 N N . ALA A 1 89 ? 1.606 21.275 -3.737 1.00 0.00 89 ALA A N 4
ATOM 6181 C CA . ALA A 1 89 ? 2.975 21.671 -4.046 1.00 0.00 89 ALA A CA 4
ATOM 6182 C C . ALA A 1 89 ? 3.480 20.966 -5.300 1.00 0.00 89 ALA A C 4
ATOM 6183 O O . ALA A 1 89 ? 4.002 21.602 -6.214 1.00 0.00 89 ALA A O 4
ATOM 6190 N N . GLY A 1 90 ? 3.322 19.646 -5.336 1.00 0.00 90 GLY A N 4
ATOM 6191 C CA . GLY A 1 90 ? 3.769 18.876 -6.482 1.00 0.00 90 GLY A CA 4
ATOM 6192 C C . GLY A 1 90 ? 3.200 17.471 -6.495 1.00 0.00 90 GLY A C 4
ATOM 6193 O O . GLY A 1 90 ? 2.036 17.264 -6.154 1.00 0.00 90 GLY A O 4
ATOM 6197 N N . GLN A 1 91 ? 4.022 16.505 -6.890 1.00 0.00 91 GLN A N 4
ATOM 6198 C CA . GLN A 1 91 ? 3.593 15.113 -6.948 1.00 0.00 91 GLN A CA 4
ATOM 6199 C C . GLN A 1 91 ? 4.793 14.173 -6.982 1.00 0.00 91 GLN A C 4
ATOM 6200 O O . GLN A 1 91 ? 5.897 14.574 -7.348 1.00 0.00 91 GLN A O 4
ATOM 6214 N N . ASN A 1 92 ? 4.569 12.921 -6.597 1.00 0.00 92 ASN A N 4
ATOM 6215 C CA . ASN A 1 92 ? 5.634 11.924 -6.583 1.00 0.00 92 ASN A CA 4
ATOM 6216 C C . ASN A 1 92 ? 5.057 10.513 -6.538 1.00 0.00 92 ASN A C 4
ATOM 6217 O O . ASN A 1 92 ? 3.851 10.329 -6.374 1.00 0.00 92 ASN A O 4
ATOM 6228 N N . SER A 1 93 ? 5.927 9.518 -6.686 1.00 0.00 93 SER A N 4
ATOM 6229 C CA . SER A 1 93 ? 5.503 8.123 -6.666 1.00 0.00 93 SER A CA 4
ATOM 6230 C C . SER A 1 93 ? 6.623 7.223 -6.153 1.00 0.00 93 SER A C 4
ATOM 6231 O O . SER A 1 93 ? 7.782 7.633 -6.083 1.00 0.00 93 SER A O 4
ATOM 6239 N N . PHE A 1 94 ? 6.269 5.993 -5.796 1.00 0.00 94 PHE A N 4
ATOM 6240 C CA . PHE A 1 94 ? 7.243 5.034 -5.288 1.00 0.00 94 PHE A CA 4
ATOM 6241 C C . PHE A 1 94 ? 6.872 3.612 -5.700 1.00 0.00 94 PHE A C 4
ATOM 6242 O O . PHE A 1 94 ? 5.693 3.268 -5.790 1.00 0.00 94 PHE A O 4
ATOM 6259 N N . SER A 1 95 ? 7.887 2.791 -5.951 1.00 0.00 95 SER A N 4
ATOM 6260 C CA . SER A 1 95 ? 7.668 1.408 -6.358 1.00 0.00 95 SER A CA 4
ATOM 6261 C C . SER A 1 95 ? 8.127 0.443 -5.270 1.00 0.00 95 SER A C 4
ATOM 6262 O O . SER A 1 95 ? 9.061 0.731 -4.520 1.00 0.00 95 SER A O 4
ATOM 6270 N N . LEU A 1 96 ? 7.462 -0.705 -5.188 1.00 0.00 96 LEU A N 4
ATOM 6271 C CA . LEU A 1 96 ? 7.800 -1.715 -4.192 1.00 0.00 96 LEU A CA 4
ATOM 6272 C C . LEU A 1 96 ? 7.502 -3.117 -4.714 1.00 0.00 96 LEU A C 4
ATOM 6273 O O . LEU A 1 96 ? 6.734 -3.286 -5.661 1.00 0.00 96 LEU A O 4
ATOM 6289 N N . GLU A 1 97 ? 8.113 -4.119 -4.089 1.00 0.00 97 GLU A N 4
ATOM 6290 C CA . GLU A 1 97 ? 7.911 -5.506 -4.491 1.00 0.00 97 GLU A CA 4
ATOM 6291 C C . GLU A 1 97 ? 7.313 -6.322 -3.349 1.00 0.00 97 GLU A C 4
ATOM 6292 O O . GLU A 1 97 ? 7.593 -6.067 -2.176 1.00 0.00 97 GLU A O 4
ATOM 6304 N N . LEU A 1 98 ? 6.490 -7.304 -3.698 1.00 0.00 98 LEU A N 4
ATOM 6305 C CA . LEU A 1 98 ? 5.851 -8.158 -2.703 1.00 0.00 98 LEU A CA 4
ATOM 6306 C C . LEU A 1 98 ? 5.822 -9.610 -3.170 1.00 0.00 98 LEU A C 4
ATOM 6307 O O . LEU A 1 98 ? 5.222 -9.931 -4.195 1.00 0.00 98 LEU A O 4
ATOM 6323 N N . VAL A 1 99 ? 6.474 -10.484 -2.409 1.00 0.00 99 VAL A N 4
ATOM 6324 C CA . VAL A 1 99 ? 6.520 -11.903 -2.743 1.00 0.00 99 VAL A CA 4
ATOM 6325 C C . VAL A 1 99 ? 5.423 -12.674 -2.017 1.00 0.00 99 VAL A C 4
ATOM 6326 O O . VAL A 1 99 ? 5.126 -12.405 -0.853 1.00 0.00 99 VAL A O 4
ATOM 6339 N N . VAL A 1 100 ? 4.824 -13.635 -2.712 1.00 0.00 100 VAL A N 4
ATOM 6340 C CA . VAL A 1 100 ? 3.761 -14.448 -2.134 1.00 0.00 100 VAL A CA 4
ATOM 6341 C C . VAL A 1 100 ? 3.966 -15.926 -2.447 1.00 0.00 100 VAL A C 4
ATOM 6342 O O . VAL A 1 100 ? 4.090 -16.313 -3.608 1.00 0.00 100 VAL A O 4
ATOM 6355 N N . ALA A 1 101 ? 4.001 -16.747 -1.402 1.00 0.00 101 ALA A N 4
ATOM 6356 C CA . ALA A 1 101 ? 4.189 -18.183 -1.566 1.00 0.00 101 ALA A CA 4
ATOM 6357 C C . ALA A 1 101 ? 2.854 -18.919 -1.531 1.00 0.00 101 ALA A C 4
ATOM 6358 O O . ALA A 1 101 ? 2.112 -18.834 -0.553 1.00 0.00 101 ALA A O 4
ATOM 6365 N N . ALA A 1 102 ? 2.553 -19.640 -2.606 1.00 0.00 102 ALA A N 4
ATOM 6366 C CA . ALA A 1 102 ? 1.308 -20.392 -2.698 1.00 0.00 102 ALA A CA 4
ATOM 6367 C C . ALA A 1 102 ? 0.991 -21.093 -1.381 1.00 0.00 102 ALA A C 4
ATOM 6368 O O . ALA A 1 102 ? 1.887 -21.371 -0.583 1.00 0.00 102 ALA A O 4
ATOM 6375 N N . LYS A 1 103 ? -0.288 -21.377 -1.160 1.00 0.00 103 LYS A N 4
ATOM 6376 C CA . LYS A 1 103 ? -0.723 -22.047 0.060 1.00 0.00 103 LYS A CA 4
ATOM 6377 C C . LYS A 1 103 ? -0.143 -23.455 0.144 1.00 0.00 103 LYS A C 4
ATOM 6378 O O . LYS A 1 103 ? 0.401 -23.850 1.174 1.00 0.00 103 LYS A O 4
ATOM 6397 N N . GLU A 1 104 ? -0.263 -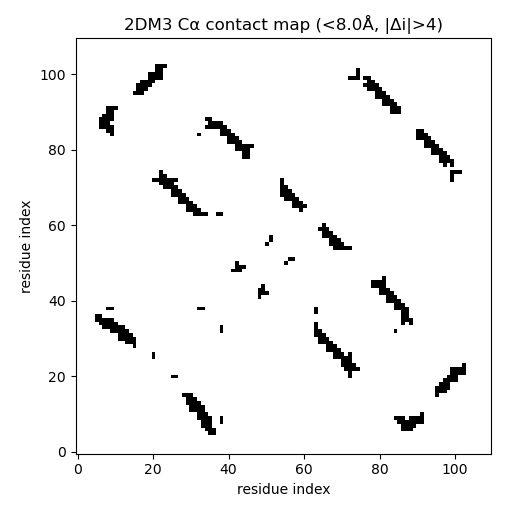24.206 -0.946 1.00 0.00 104 GLU A N 4
ATOM 6398 C CA . GLU A 1 104 ? 0.250 -25.570 -0.994 1.00 0.00 104 GLU A CA 4
ATOM 6399 C C . GLU A 1 104 ? 1.385 -25.688 -2.007 1.00 0.00 104 GLU A C 4
ATOM 6400 O O . GLU A 1 104 ? 1.290 -25.181 -3.124 1.00 0.00 104 GLU A O 4
ATOM 6412 N N . SER A 1 105 ? 2.459 -26.362 -1.607 1.00 0.00 105 SER A N 4
ATOM 6413 C CA . SER A 1 105 ? 3.615 -26.544 -2.477 1.00 0.00 105 SER A CA 4
ATOM 6414 C C . SER A 1 105 ? 3.524 -27.866 -3.232 1.00 0.00 105 SER A C 4
ATOM 6415 O O . SER A 1 105 ? 3.159 -28.895 -2.664 1.00 0.00 105 SER A O 4
ATOM 6423 N N . GLY A 1 106 ? 3.858 -27.830 -4.519 1.00 0.00 106 GLY A N 4
ATOM 6424 C CA . GLY A 1 106 ? 3.807 -29.031 -5.332 1.00 0.00 106 GLY A CA 4
ATOM 6425 C C . GLY A 1 106 ? 3.409 -28.743 -6.766 1.00 0.00 106 GLY A C 4
ATOM 6426 O O . GLY A 1 106 ? 2.651 -27.816 -7.048 1.00 0.00 106 GLY A O 4
ATOM 6430 N N . PRO A 1 107 ? 3.929 -29.551 -7.702 1.00 0.00 107 PRO A N 4
ATOM 6431 C CA . PRO A 1 107 ? 3.639 -29.398 -9.131 1.00 0.00 107 PRO A CA 4
ATOM 6432 C C . PRO A 1 107 ? 2.199 -29.767 -9.472 1.00 0.00 107 PRO A C 4
ATOM 6433 O O . PRO A 1 107 ? 1.913 -30.901 -9.854 1.00 0.00 107 PRO A O 4
ATOM 6444 N N . SER A 1 108 ? 1.297 -28.801 -9.334 1.00 0.00 108 SER A N 4
ATOM 6445 C CA . SER A 1 108 ? -0.114 -29.025 -9.625 1.00 0.00 108 SER A CA 4
ATOM 6446 C C . SER A 1 108 ? -0.732 -29.983 -8.611 1.00 0.00 108 SER A C 4
ATOM 6447 O O . SER A 1 108 ? -1.446 -30.916 -8.977 1.00 0.00 108 SER A O 4
ATOM 6455 N N . SER A 1 109 ? -0.452 -29.744 -7.333 1.00 0.00 109 SER A N 4
ATOM 6456 C CA . SER A 1 109 ? -0.977 -30.586 -6.265 1.00 0.00 109 SER A CA 4
ATOM 6457 C C . SER A 1 109 ? -2.275 -30.011 -5.707 1.00 0.00 109 SER A C 4
ATOM 6458 O O . SER A 1 109 ? -3.308 -30.679 -5.694 1.00 0.00 109 SER A O 4
ATOM 6466 N N . GLY A 1 110 ? -2.213 -28.765 -5.246 1.00 0.00 110 GLY A N 4
ATOM 6467 C CA . GLY A 1 110 ? -3.389 -28.120 -4.693 1.00 0.00 110 GLY A CA 4
ATOM 6468 C C . GLY A 1 110 ? -3.399 -26.624 -4.938 1.00 0.00 110 GLY A C 4
ATOM 6469 O O . GLY A 1 110 ? -3.306 -25.833 -3.999 1.00 0.00 110 GLY A O 4
ATOM 6473 N N . GLY A 1 1 ? 7.537 32.363 -6.691 1.00 0.00 1 GLY A N 5
ATOM 6474 C CA . GLY A 1 1 ? 6.312 31.599 -6.541 1.00 0.00 1 GLY A CA 5
ATOM 6475 C C . GLY A 1 1 ? 5.107 32.481 -6.279 1.00 0.00 1 GLY A C 5
ATOM 6476 O O . GLY A 1 1 ? 5.245 33.604 -5.794 1.00 0.00 1 GLY A O 5
ATOM 6480 N N . SER A 1 2 ? 3.922 31.974 -6.603 1.00 0.00 2 SER A N 5
ATOM 6481 C CA . SER A 1 2 ? 2.689 32.725 -6.405 1.00 0.00 2 SER A CA 5
ATOM 6482 C C . SER A 1 2 ? 2.563 33.193 -4.959 1.00 0.00 2 SER A C 5
ATOM 6483 O O . SER A 1 2 ? 2.678 32.398 -4.026 1.00 0.00 2 SER A O 5
ATOM 6491 N N . SER A 1 3 ? 2.327 34.489 -4.781 1.00 0.00 3 SER A N 5
ATOM 6492 C CA . SER A 1 3 ? 2.190 35.065 -3.448 1.00 0.00 3 SER A CA 5
ATOM 6493 C C . SER A 1 3 ? 1.231 34.239 -2.596 1.00 0.00 3 SER A C 5
ATOM 6494 O O . SER A 1 3 ? 0.024 34.229 -2.832 1.00 0.00 3 SER A O 5
ATOM 6502 N N . GLY A 1 4 ? 1.779 33.546 -1.602 1.00 0.00 4 GLY A N 5
ATOM 6503 C CA . GLY A 1 4 ? 0.960 32.726 -0.729 1.00 0.00 4 GLY A CA 5
ATOM 6504 C C . GLY A 1 4 ? 1.308 31.254 -0.820 1.00 0.00 4 GLY A C 5
ATOM 6505 O O . GLY A 1 4 ? 0.428 30.396 -0.758 1.00 0.00 4 GLY A O 5
ATOM 6509 N N . SER A 1 5 ? 2.596 30.961 -0.970 1.00 0.00 5 SER A N 5
ATOM 6510 C CA . SER A 1 5 ? 3.058 29.582 -1.076 1.00 0.00 5 SER A CA 5
ATOM 6511 C C . SER A 1 5 ? 2.886 28.847 0.250 1.00 0.00 5 SER A C 5
ATOM 6512 O O . SER A 1 5 ? 3.763 28.888 1.113 1.00 0.00 5 SER A O 5
ATOM 6520 N N . SER A 1 6 ? 1.749 28.176 0.405 1.00 0.00 6 SER A N 5
ATOM 6521 C CA . SER A 1 6 ? 1.459 27.436 1.627 1.00 0.00 6 SER A CA 5
ATOM 6522 C C . SER A 1 6 ? 1.290 25.948 1.333 1.00 0.00 6 SER A C 5
ATOM 6523 O O . SER A 1 6 ? 0.173 25.456 1.183 1.00 0.00 6 SER A O 5
ATOM 6531 N N . GLY A 1 7 ? 2.411 25.236 1.252 1.00 0.00 7 GLY A N 5
ATOM 6532 C CA . GLY A 1 7 ? 2.366 23.812 0.977 1.00 0.00 7 GLY A CA 5
ATOM 6533 C C . GLY A 1 7 ? 3.747 23.189 0.923 1.00 0.00 7 GLY A C 5
ATOM 6534 O O . GLY A 1 7 ? 4.723 23.853 0.572 1.00 0.00 7 GLY A O 5
ATOM 6538 N N . PHE A 1 8 ? 3.831 21.909 1.273 1.00 0.00 8 PHE A N 5
ATOM 6539 C CA . PHE A 1 8 ? 5.103 21.197 1.265 1.00 0.00 8 PHE A CA 5
ATOM 6540 C C . PHE A 1 8 ? 5.054 20.006 0.312 1.00 0.00 8 PHE A C 5
ATOM 6541 O O . PHE A 1 8 ? 4.218 19.114 0.460 1.00 0.00 8 PHE A O 5
ATOM 6558 N N . ARG A 1 9 ? 5.954 20.000 -0.665 1.00 0.00 9 ARG A N 5
ATOM 6559 C CA . ARG A 1 9 ? 6.013 18.920 -1.643 1.00 0.00 9 ARG A CA 5
ATOM 6560 C C . ARG A 1 9 ? 5.761 17.570 -0.978 1.00 0.00 9 ARG A C 5
ATOM 6561 O O . ARG A 1 9 ? 6.241 17.292 0.121 1.00 0.00 9 ARG A O 5
ATOM 6582 N N . PRO A 1 10 ? 4.989 16.710 -1.659 1.00 0.00 10 PRO A N 5
ATOM 6583 C CA . PRO A 1 10 ? 4.655 15.375 -1.154 1.00 0.00 10 PRO A CA 5
ATOM 6584 C C . PRO A 1 10 ? 5.860 14.440 -1.146 1.00 0.00 10 PRO A C 5
ATOM 6585 O O . PRO A 1 10 ? 6.320 13.995 -2.199 1.00 0.00 10 PRO A O 5
ATOM 6596 N N . HIS A 1 11 ? 6.368 14.146 0.046 1.00 0.00 11 HIS A N 5
ATOM 6597 C CA . HIS A 1 11 ? 7.519 13.262 0.190 1.00 0.00 11 HIS A CA 5
ATOM 6598 C C . HIS A 1 11 ? 7.199 12.100 1.126 1.00 0.00 11 HIS A C 5
ATOM 6599 O O . HIS A 1 11 ? 6.579 12.286 2.173 1.00 0.00 11 HIS A O 5
ATOM 6613 N N . PHE A 1 12 ? 7.625 10.902 0.740 1.00 0.00 12 PHE A N 5
ATOM 6614 C CA . PHE A 1 12 ? 7.382 9.709 1.544 1.00 0.00 12 PHE A CA 5
ATOM 6615 C C . PHE A 1 12 ? 8.495 9.507 2.567 1.00 0.00 12 PHE A C 5
ATOM 6616 O O . PHE A 1 12 ? 9.605 9.099 2.221 1.00 0.00 12 PHE A O 5
ATOM 6633 N N . LEU A 1 13 ? 8.192 9.795 3.828 1.00 0.00 13 LEU A N 5
ATOM 6634 C CA . LEU A 1 13 ? 9.166 9.645 4.903 1.00 0.00 13 LEU A CA 5
ATOM 6635 C C . LEU A 1 13 ? 9.742 8.233 4.923 1.00 0.00 13 LEU A C 5
ATOM 6636 O O . LEU A 1 13 ? 10.959 8.049 4.911 1.00 0.00 13 LEU A O 5
ATOM 6652 N N . GLN A 1 14 ? 8.860 7.240 4.952 1.00 0.00 14 GLN A N 5
ATOM 6653 C CA . GLN A 1 14 ? 9.281 5.844 4.972 1.00 0.00 14 GLN A CA 5
ATOM 6654 C C . GLN A 1 14 ? 8.384 4.992 4.080 1.00 0.00 14 GLN A C 5
ATOM 6655 O O . GLN A 1 14 ? 7.170 4.940 4.273 1.00 0.00 14 GLN A O 5
ATOM 6669 N N . ALA A 1 15 ? 8.991 4.325 3.104 1.00 0.00 15 ALA A N 5
ATOM 6670 C CA . ALA A 1 15 ? 8.247 3.473 2.183 1.00 0.0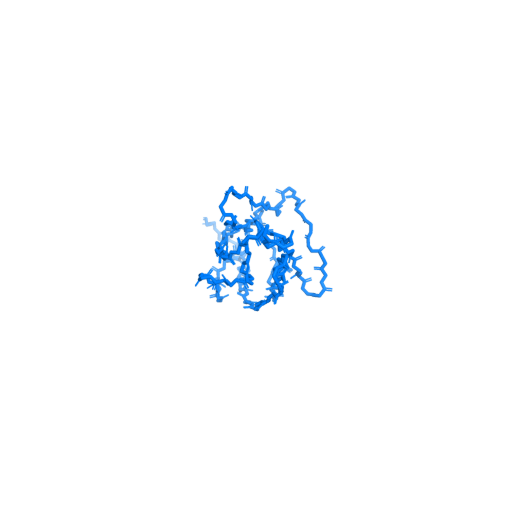0 15 ALA A CA 5
ATOM 6671 C C . ALA A 1 15 ? 8.653 2.012 2.338 1.00 0.00 15 ALA A C 5
ATOM 6672 O O . ALA A 1 15 ? 9.771 1.692 2.745 1.00 0.00 15 ALA A O 5
ATOM 6679 N N . PRO A 1 16 ? 7.726 1.101 2.008 1.00 0.00 16 PRO A N 5
ATOM 6680 C CA . PRO A 1 16 ? 7.964 -0.342 2.102 1.00 0.00 16 PRO A CA 5
ATOM 6681 C C . PRO A 1 16 ? 8.961 -0.835 1.059 1.00 0.00 16 PRO A C 5
ATOM 6682 O O . PRO A 1 16 ? 9.436 -0.063 0.227 1.00 0.00 16 PRO A O 5
ATOM 6693 N N . GLY A 1 17 ? 9.272 -2.127 1.107 1.00 0.00 17 GLY A N 5
ATOM 6694 C CA . GLY A 1 17 ? 10.211 -2.700 0.160 1.00 0.00 17 GLY A CA 5
ATOM 6695 C C . GLY A 1 17 ? 9.807 -4.091 -0.287 1.00 0.00 17 GLY A C 5
ATOM 6696 O O . GLY A 1 17 ? 8.703 -4.291 -0.793 1.00 0.00 17 GLY A O 5
ATOM 6700 N N . ASP A 1 18 ? 10.703 -5.053 -0.101 1.00 0.00 18 ASP A N 5
ATOM 6701 C CA . ASP A 1 18 ? 10.435 -6.433 -0.490 1.00 0.00 18 ASP A CA 5
ATOM 6702 C C . ASP A 1 18 ? 9.955 -7.250 0.706 1.00 0.00 18 ASP A C 5
ATOM 6703 O O . ASP A 1 18 ? 10.702 -7.473 1.659 1.00 0.00 18 ASP A O 5
ATOM 6712 N N . LEU A 1 19 ? 8.704 -7.694 0.649 1.00 0.00 19 LEU A N 5
ATOM 6713 C CA . LEU A 1 19 ? 8.123 -8.486 1.727 1.00 0.00 19 LEU A CA 5
ATOM 6714 C C . LEU A 1 19 ? 7.595 -9.817 1.201 1.00 0.00 19 LEU A C 5
ATOM 6715 O O . LEU A 1 19 ? 7.291 -9.953 0.016 1.00 0.00 19 LEU A O 5
ATOM 6731 N N . THR A 1 20 ? 7.486 -10.798 2.092 1.00 0.00 20 THR A N 5
ATOM 6732 C CA . THR A 1 20 ? 6.994 -12.118 1.719 1.00 0.00 20 THR A CA 5
ATOM 6733 C C . THR A 1 20 ? 5.840 -12.549 2.617 1.00 0.00 20 THR A C 5
ATOM 6734 O O . THR A 1 20 ? 5.926 -12.459 3.842 1.00 0.00 20 THR A O 5
ATOM 6745 N N . VAL A 1 21 ? 4.760 -13.018 2.001 1.00 0.00 21 VAL A N 5
ATOM 6746 C CA . VAL A 1 21 ? 3.588 -13.465 2.745 1.00 0.00 21 VAL A CA 5
ATOM 6747 C C . VAL A 1 21 ? 3.006 -14.737 2.141 1.00 0.00 21 VAL A C 5
ATOM 6748 O O . VAL A 1 21 ? 2.656 -14.771 0.961 1.00 0.00 21 VAL A O 5
ATOM 6761 N N . GLN A 1 22 ? 2.904 -15.781 2.958 1.00 0.00 22 GLN A N 5
ATOM 6762 C CA . GLN A 1 22 ? 2.363 -17.056 2.503 1.00 0.00 22 GLN A CA 5
ATOM 6763 C C . GLN A 1 22 ? 0.880 -16.930 2.167 1.00 0.00 22 GLN A C 5
ATOM 6764 O O . GLN A 1 22 ? 0.082 -16.494 2.995 1.00 0.00 22 GLN A O 5
ATOM 6778 N N . GLU A 1 23 ? 0.521 -17.314 0.946 1.00 0.00 23 GLU A N 5
ATOM 6779 C CA . GLU A 1 23 ? -0.866 -17.242 0.501 1.00 0.00 23 GLU A CA 5
ATOM 6780 C C . GLU A 1 23 ? -1.823 -17.545 1.651 1.00 0.00 23 GLU A C 5
ATOM 6781 O O . GLU A 1 23 ? -1.572 -18.435 2.463 1.00 0.00 23 GLU A O 5
ATOM 6793 N N . GLY A 1 24 ? -2.921 -16.798 1.712 1.00 0.00 24 GLY A N 5
ATOM 6794 C CA . GLY A 1 24 ? -3.898 -17.001 2.765 1.00 0.00 24 GLY A CA 5
ATOM 6795 C C . GLY A 1 24 ? -3.432 -16.459 4.102 1.00 0.00 24 GLY A C 5
ATOM 6796 O O . GLY A 1 24 ? -3.793 -16.985 5.155 1.00 0.00 24 GLY A O 5
ATOM 6800 N N . LYS A 1 25 ? -2.625 -15.404 4.061 1.00 0.00 25 LYS A N 5
ATOM 6801 C CA . LYS A 1 25 ? -2.107 -14.789 5.278 1.00 0.00 25 LYS A CA 5
ATOM 6802 C C . LYS A 1 25 ? -2.391 -13.291 5.293 1.00 0.00 25 LYS A C 5
ATOM 6803 O O . LYS A 1 25 ? -2.878 -12.731 4.310 1.00 0.00 25 LYS A O 5
ATOM 6822 N N . LEU A 1 26 ? -2.083 -12.647 6.413 1.00 0.00 26 LEU A N 5
ATOM 6823 C CA . LEU A 1 26 ? -2.304 -11.212 6.556 1.00 0.00 26 LEU A CA 5
ATOM 6824 C C . LEU A 1 26 ? -1.153 -10.420 5.943 1.00 0.00 26 LEU A C 5
ATOM 6825 O O . LEU A 1 26 ? 0.014 -10.658 6.256 1.00 0.00 26 LEU A O 5
ATOM 6841 N N . CYS A 1 27 ? -1.490 -9.477 5.070 1.00 0.00 27 CYS A N 5
ATOM 6842 C CA . CYS A 1 27 ? -0.485 -8.649 4.414 1.00 0.00 27 CYS A CA 5
ATOM 6843 C C . CYS A 1 27 ? -0.710 -7.172 4.724 1.00 0.00 27 CYS A C 5
ATOM 6844 O O . CYS A 1 27 ? -1.593 -6.535 4.151 1.00 0.00 27 CYS A O 5
ATOM 6852 N N . ARG A 1 28 ? 0.094 -6.636 5.637 1.00 0.00 28 ARG A N 5
ATOM 6853 C CA . ARG A 1 28 ? -0.019 -5.236 6.026 1.00 0.00 28 ARG A CA 5
ATOM 6854 C C . ARG A 1 28 ? 1.017 -4.384 5.299 1.00 0.00 28 ARG A C 5
ATOM 6855 O O . ARG A 1 28 ? 2.043 -4.890 4.845 1.00 0.00 28 ARG A O 5
ATOM 6876 N N . MET A 1 29 ? 0.740 -3.089 5.191 1.00 0.00 29 MET A N 5
ATOM 6877 C CA . MET A 1 29 ? 1.648 -2.167 4.519 1.00 0.00 29 MET A CA 5
ATOM 6878 C C . MET A 1 29 ? 1.380 -0.728 4.950 1.00 0.00 29 MET A C 5
ATOM 6879 O O . MET A 1 29 ? 0.296 -0.193 4.718 1.00 0.00 29 MET A O 5
ATOM 6893 N N . ASP A 1 30 ? 2.373 -0.109 5.579 1.00 0.00 30 ASP A N 5
ATOM 6894 C CA . ASP A 1 30 ? 2.244 1.268 6.041 1.00 0.00 30 ASP A CA 5
ATOM 6895 C C . ASP A 1 30 ? 3.220 2.182 5.307 1.00 0.00 30 ASP A C 5
ATOM 6896 O O . ASP A 1 30 ? 4.343 1.784 4.993 1.00 0.00 30 ASP A O 5
ATOM 6905 N N . CYS A 1 31 ? 2.785 3.407 5.035 1.00 0.00 31 CYS A N 5
ATOM 6906 C CA . CYS A 1 31 ? 3.620 4.378 4.335 1.00 0.00 31 CYS A CA 5
ATOM 6907 C C . CYS A 1 31 ? 3.362 5.789 4.852 1.00 0.00 31 CYS A C 5
ATOM 6908 O O . CYS A 1 31 ? 2.214 6.210 4.997 1.00 0.00 31 CYS A O 5
ATOM 6916 N N . LYS A 1 32 ? 4.438 6.517 5.131 1.00 0.00 32 LYS A N 5
ATOM 6917 C CA . LYS A 1 32 ? 4.331 7.882 5.633 1.00 0.00 32 LYS A CA 5
ATOM 6918 C C . LYS A 1 32 ? 4.609 8.892 4.525 1.00 0.00 32 LYS A C 5
ATOM 6919 O O . LYS A 1 32 ? 5.557 8.738 3.754 1.00 0.00 32 LYS A O 5
ATOM 6938 N N . VAL A 1 33 ? 3.779 9.928 4.452 1.00 0.00 33 VAL A N 5
ATOM 6939 C CA . VAL A 1 33 ? 3.937 10.965 3.439 1.00 0.00 33 VAL A CA 5
ATOM 6940 C C . VAL A 1 33 ? 3.600 12.340 4.005 1.00 0.00 33 VAL A C 5
ATOM 6941 O O . VAL A 1 33 ? 2.536 12.538 4.592 1.00 0.00 33 VAL A O 5
ATOM 6954 N N . SER A 1 34 ? 4.513 13.289 3.823 1.00 0.00 34 SER A N 5
ATOM 6955 C CA . SER A 1 34 ? 4.314 14.646 4.317 1.00 0.00 34 SER A CA 5
ATOM 6956 C C . SER A 1 34 ? 3.803 15.559 3.207 1.00 0.00 34 SER A C 5
ATOM 6957 O O . SER A 1 34 ? 4.025 15.302 2.025 1.00 0.00 34 SER A O 5
ATOM 6965 N N . GLY A 1 35 ? 3.116 16.629 3.598 1.00 0.00 35 GLY A N 5
ATOM 6966 C CA . GLY A 1 35 ? 2.583 17.564 2.626 1.00 0.00 35 GLY A CA 5
ATOM 6967 C C . GLY A 1 35 ? 1.390 18.335 3.155 1.00 0.00 35 GLY A C 5
ATOM 6968 O O . GLY A 1 35 ? 0.675 17.857 4.038 1.00 0.00 35 GLY A O 5
ATOM 6972 N N . LEU A 1 36 ? 1.173 19.530 2.618 1.00 0.00 36 LEU A N 5
ATOM 6973 C CA . LEU A 1 36 ? 0.058 20.369 3.043 1.00 0.00 36 LEU A CA 5
ATOM 6974 C C . LEU A 1 36 ? -0.569 21.086 1.852 1.00 0.00 36 LEU A C 5
ATOM 6975 O O . LEU A 1 36 ? 0.088 21.842 1.135 1.00 0.00 36 LEU A O 5
ATOM 6991 N N . PRO A 1 37 ? -1.871 20.847 1.635 1.00 0.00 37 PRO A N 5
ATOM 6992 C CA . PRO A 1 37 ? -2.662 19.949 2.481 1.00 0.00 37 PRO A CA 5
ATOM 6993 C C . PRO A 1 37 ? -2.263 18.487 2.307 1.00 0.00 37 PRO A C 5
ATOM 6994 O O . PRO A 1 37 ? -1.212 18.182 1.742 1.00 0.00 37 PRO A O 5
ATOM 7005 N N . THR A 1 38 ? -3.109 17.585 2.795 1.00 0.00 38 THR A N 5
ATOM 7006 C CA . THR A 1 38 ? -2.845 16.156 2.694 1.00 0.00 38 THR A CA 5
ATOM 7007 C C . THR A 1 38 ? -2.775 15.711 1.237 1.00 0.00 38 THR A C 5
ATOM 7008 O O . THR A 1 38 ? -3.677 15.969 0.440 1.00 0.00 38 THR A O 5
ATOM 7019 N N . PRO A 1 39 ? -1.679 15.026 0.879 1.00 0.00 39 PRO A N 5
ATOM 7020 C CA . PRO A 1 39 ? -1.465 14.530 -0.484 1.00 0.00 39 PRO A CA 5
ATOM 7021 C C . PRO A 1 39 ? -2.414 13.391 -0.841 1.00 0.00 39 PRO A C 5
ATOM 7022 O O . PRO A 1 39 ? -2.565 12.435 -0.080 1.00 0.00 39 PRO A O 5
ATOM 7033 N N . ASP A 1 40 ? -3.050 13.499 -2.002 1.00 0.00 40 ASP A N 5
ATOM 7034 C CA . ASP A 1 40 ? -3.983 12.476 -2.461 1.00 0.00 40 ASP A CA 5
ATOM 7035 C C . ASP A 1 40 ? -3.295 11.499 -3.409 1.00 0.00 40 ASP A C 5
ATOM 7036 O O . ASP A 1 40 ? -3.168 11.763 -4.605 1.00 0.00 40 ASP A O 5
ATOM 7045 N N . LEU A 1 41 ? -2.851 10.370 -2.867 1.00 0.00 41 LEU A N 5
ATOM 7046 C CA . LEU A 1 41 ? -2.174 9.353 -3.664 1.00 0.00 41 LEU A CA 5
ATOM 7047 C C . LEU A 1 41 ? -3.152 8.271 -4.110 1.00 0.00 41 LEU A C 5
ATOM 7048 O O . LEU A 1 41 ? -4.179 8.046 -3.469 1.00 0.00 41 LEU A O 5
ATOM 7064 N N . SER A 1 42 ? -2.825 7.601 -5.210 1.00 0.00 42 SER A N 5
ATOM 7065 C CA . SER A 1 42 ? -3.675 6.543 -5.743 1.00 0.00 42 SER A CA 5
ATOM 7066 C C . SER A 1 42 ? -2.905 5.230 -5.851 1.00 0.00 42 SER A C 5
ATOM 7067 O O . SER A 1 42 ? -1.781 5.197 -6.352 1.00 0.00 42 SER A O 5
ATOM 7075 N N . TRP A 1 43 ? -3.518 4.152 -5.378 1.00 0.00 43 TRP A N 5
ATOM 7076 C CA . TRP A 1 43 ? -2.891 2.836 -5.421 1.00 0.00 43 TRP A CA 5
ATOM 7077 C C . TRP A 1 43 ? -2.955 2.248 -6.827 1.00 0.00 43 TRP A C 5
ATOM 7078 O O . TRP A 1 43 ? -3.938 2.437 -7.543 1.00 0.00 43 TRP A O 5
ATOM 7099 N N . GLN A 1 44 ? -1.901 1.536 -7.214 1.00 0.00 44 GLN A N 5
ATOM 7100 C CA . GLN A 1 44 ? -1.839 0.922 -8.535 1.00 0.00 44 GLN A CA 5
ATOM 7101 C C . GLN A 1 44 ? -1.143 -0.433 -8.473 1.00 0.00 44 GLN A C 5
ATOM 7102 O O . GLN A 1 44 ? -0.011 -0.541 -7.997 1.00 0.00 44 GLN A O 5
ATOM 7116 N N . LEU A 1 45 ? -1.824 -1.466 -8.956 1.00 0.00 45 LEU A N 5
ATOM 7117 C CA . LEU A 1 45 ? -1.271 -2.816 -8.955 1.00 0.00 45 LEU A CA 5
ATOM 7118 C C . LEU A 1 45 ? -0.936 -3.267 -10.373 1.00 0.00 45 LEU A C 5
ATOM 7119 O O . LEU A 1 45 ? -1.748 -3.131 -11.287 1.00 0.00 45 LEU A O 5
ATOM 7135 N N . ASP A 1 46 ? 0.265 -3.808 -10.547 1.00 0.00 46 ASP A N 5
ATOM 7136 C CA . ASP A 1 46 ? 0.707 -4.283 -11.853 1.00 0.00 46 ASP A CA 5
ATOM 7137 C C . ASP A 1 46 ? 0.377 -3.267 -12.942 1.00 0.00 46 ASP A C 5
ATOM 7138 O O . ASP A 1 46 ? -0.146 -3.621 -13.997 1.00 0.00 46 ASP A O 5
ATOM 7147 N N . GLY A 1 47 ? 0.687 -2.001 -12.676 1.00 0.00 47 GLY A N 5
ATOM 7148 C CA . GLY A 1 47 ? 0.415 -0.953 -13.642 1.00 0.00 47 GLY A CA 5
ATOM 7149 C C . GLY A 1 47 ? -1.064 -0.809 -13.941 1.00 0.00 47 GLY A C 5
ATOM 7150 O O . GLY A 1 47 ? -1.457 -0.622 -15.093 1.00 0.00 47 GLY A O 5
ATOM 7154 N N . LYS A 1 48 ? -1.887 -0.899 -12.902 1.00 0.00 48 LYS A N 5
ATOM 7155 C CA . LYS A 1 48 ? -3.332 -0.779 -13.057 1.00 0.00 48 LYS A CA 5
ATOM 7156 C C . LYS A 1 48 ? -3.971 -0.220 -11.790 1.00 0.00 48 LYS A C 5
ATOM 7157 O O . LYS A 1 48 ? -3.469 -0.403 -10.681 1.00 0.00 48 LYS A O 5
ATOM 7176 N N . PRO A 1 49 ? -5.105 0.477 -11.955 1.00 0.00 49 PRO A N 5
ATOM 7177 C CA . PRO A 1 49 ? -5.837 1.074 -10.835 1.00 0.00 49 PRO A CA 5
ATOM 7178 C C . PRO A 1 49 ? -6.496 0.024 -9.947 1.00 0.00 49 PRO A C 5
ATOM 7179 O O . PRO A 1 49 ? -7.505 -0.575 -10.321 1.00 0.00 49 PRO A O 5
ATOM 7190 N N . VAL A 1 50 ? -5.921 -0.195 -8.769 1.00 0.00 50 VAL A N 5
ATOM 7191 C CA . VAL A 1 50 ? -6.453 -1.172 -7.828 1.00 0.00 50 VAL A CA 5
ATOM 7192 C C . VAL A 1 50 ? -7.614 -0.589 -7.029 1.00 0.00 50 VAL A C 5
ATOM 7193 O O . VAL A 1 50 ? -7.549 0.546 -6.557 1.00 0.00 50 VAL A O 5
ATOM 7206 N N . ARG A 1 51 ? -8.677 -1.374 -6.882 1.00 0.00 51 ARG A N 5
ATOM 7207 C CA . ARG A 1 51 ? -9.853 -0.936 -6.140 1.00 0.00 51 ARG A CA 5
ATOM 7208 C C . ARG A 1 51 ? -10.071 -1.804 -4.904 1.00 0.00 51 ARG A C 5
ATOM 7209 O O . ARG A 1 51 ? -9.776 -2.999 -4.894 1.00 0.00 51 ARG A O 5
ATOM 7230 N N . PRO A 1 52 ? -10.599 -1.189 -3.835 1.00 0.00 52 PRO A N 5
ATOM 7231 C CA . PRO A 1 52 ? -10.868 -1.886 -2.574 1.00 0.00 52 PRO A CA 5
ATOM 7232 C C . PRO A 1 52 ? -12.019 -2.879 -2.694 1.00 0.00 52 PRO A C 5
ATOM 7233 O O . PRO A 1 52 ? -13.002 -2.623 -3.391 1.00 0.00 52 PRO A O 5
ATOM 7244 N N . ASP A 1 53 ? -11.892 -4.011 -2.011 1.00 0.00 53 ASP A N 5
ATOM 7245 C CA . ASP A 1 53 ? -12.923 -5.042 -2.041 1.00 0.00 53 ASP A CA 5
ATOM 7246 C C . ASP A 1 53 ? -13.055 -5.717 -0.679 1.00 0.00 53 ASP A C 5
ATOM 7247 O O . ASP A 1 53 ? -12.332 -5.388 0.261 1.00 0.00 53 ASP A O 5
ATOM 7256 N N . SER A 1 54 ? -13.983 -6.663 -0.581 1.00 0.00 54 SER A N 5
ATOM 7257 C CA . SER A 1 54 ? -14.214 -7.382 0.667 1.00 0.00 54 SER A CA 5
ATOM 7258 C C . SER A 1 54 ? -12.893 -7.817 1.295 1.00 0.00 54 SER A C 5
ATOM 7259 O O . SER A 1 54 ? -12.808 -8.029 2.504 1.00 0.00 54 SER A O 5
ATOM 7267 N N . ALA A 1 55 ? -11.864 -7.948 0.463 1.00 0.00 55 ALA A N 5
ATOM 7268 C CA . ALA A 1 55 ? -10.547 -8.355 0.936 1.00 0.00 55 ALA A CA 5
ATOM 7269 C C . ALA A 1 55 ? -9.599 -7.164 1.013 1.00 0.00 55 ALA A C 5
ATOM 7270 O O . ALA A 1 55 ? -8.967 -6.926 2.043 1.00 0.00 55 ALA A O 5
ATOM 7277 N N . HIS A 1 56 ? -9.503 -6.417 -0.082 1.00 0.00 56 HIS A N 5
ATOM 7278 C CA . HIS A 1 56 ? -8.631 -5.249 -0.138 1.00 0.00 56 HIS A CA 5
ATOM 7279 C C . HIS A 1 56 ? -9.255 -4.070 0.601 1.00 0.00 56 HIS A C 5
ATOM 7280 O O . HIS A 1 56 ? -10.278 -3.529 0.180 1.00 0.00 56 HIS A O 5
ATOM 7294 N N . LYS A 1 57 ? -8.633 -3.675 1.707 1.00 0.00 57 LYS A N 5
ATOM 7295 C CA . LYS A 1 57 ? -9.125 -2.559 2.506 1.00 0.00 57 LYS A CA 5
ATOM 7296 C C . LYS A 1 57 ? -8.076 -1.457 2.607 1.00 0.00 57 LYS A C 5
ATOM 7297 O O . LYS A 1 57 ? -6.983 -1.674 3.131 1.00 0.00 57 LYS A O 5
ATOM 7316 N N . MET A 1 58 ? -8.415 -0.275 2.105 1.00 0.00 58 MET A N 5
ATOM 7317 C CA . MET A 1 58 ? -7.502 0.862 2.142 1.00 0.00 58 MET A CA 5
ATOM 7318 C C . MET A 1 58 ? -7.820 1.776 3.321 1.00 0.00 58 MET A C 5
ATOM 7319 O O . MET A 1 58 ? -8.980 2.114 3.563 1.00 0.00 58 MET A O 5
ATOM 7333 N N . LEU A 1 59 ? -6.784 2.174 4.051 1.00 0.00 59 LEU A N 5
ATOM 7334 C CA . LEU A 1 59 ? -6.953 3.050 5.205 1.00 0.00 59 LEU A CA 5
ATOM 7335 C C . LEU A 1 59 ? -6.477 4.465 4.890 1.00 0.00 59 LEU A C 5
ATOM 7336 O O . LEU A 1 59 ? -5.614 4.664 4.034 1.00 0.00 59 LEU A O 5
ATOM 7352 N N . VAL A 1 60 ? -7.043 5.444 5.589 1.00 0.00 60 VAL A N 5
ATOM 7353 C CA . VAL A 1 60 ? -6.673 6.840 5.386 1.00 0.00 60 VAL A CA 5
ATOM 7354 C C . VAL A 1 60 ? -6.572 7.580 6.715 1.00 0.00 60 VAL A C 5
ATOM 7355 O O . VAL A 1 60 ? -7.581 7.835 7.373 1.00 0.00 60 VAL A O 5
ATOM 7368 N N . ARG A 1 61 ? -5.348 7.922 7.103 1.00 0.00 61 ARG A N 5
ATOM 7369 C CA . ARG A 1 61 ? -5.115 8.633 8.355 1.00 0.00 61 ARG A CA 5
ATOM 7370 C C . ARG A 1 61 ? -5.211 10.142 8.149 1.00 0.00 61 ARG A C 5
ATOM 7371 O O . ARG A 1 61 ? -4.569 10.698 7.259 1.00 0.00 61 ARG A O 5
ATOM 7392 N N . GLU A 1 62 ? -6.018 10.797 8.978 1.00 0.00 62 GLU A N 5
ATOM 7393 C CA . GLU A 1 62 ? -6.198 12.241 8.885 1.00 0.00 62 GLU A CA 5
ATOM 7394 C C . GLU A 1 62 ? -4.862 12.943 8.662 1.00 0.00 62 GLU A C 5
ATOM 7395 O O . GLU A 1 62 ? -4.666 13.623 7.656 1.00 0.00 62 GLU A O 5
ATOM 7407 N N . ASN A 1 63 ? -3.945 12.773 9.610 1.00 0.00 63 ASN A N 5
ATOM 7408 C CA . ASN A 1 63 ? -2.627 13.391 9.519 1.00 0.00 63 ASN A CA 5
ATOM 7409 C C . ASN A 1 63 ? -2.046 13.228 8.117 1.00 0.00 63 ASN A C 5
ATOM 7410 O O . ASN A 1 63 ? -1.535 14.181 7.531 1.00 0.00 63 ASN A O 5
ATOM 7421 N N . GLY A 1 64 ? -2.129 12.012 7.586 1.00 0.00 64 GLY A N 5
ATOM 7422 C CA . GLY A 1 64 ? -1.608 11.746 6.258 1.00 0.00 64 GLY A CA 5
ATOM 7423 C C . GLY A 1 64 ? -0.808 10.460 6.196 1.00 0.00 64 GLY A C 5
ATOM 7424 O O . GLY A 1 64 ? 0.405 10.484 5.987 1.00 0.00 64 GLY A O 5
ATOM 7428 N N . VAL A 1 65 ? -1.487 9.332 6.380 1.00 0.00 65 VAL A N 5
ATOM 7429 C CA . VAL A 1 65 ? -0.832 8.030 6.344 1.00 0.00 65 VAL A CA 5
ATOM 7430 C C . VAL A 1 65 ? -1.786 6.948 5.851 1.00 0.00 65 VAL A C 5
ATOM 7431 O O . VAL A 1 65 ? -2.780 6.636 6.507 1.00 0.00 65 VAL A O 5
ATOM 7444 N N . HIS A 1 66 ? -1.477 6.379 4.690 1.00 0.00 66 HIS A N 5
ATOM 7445 C CA . HIS A 1 66 ? -2.306 5.330 4.108 1.00 0.00 66 HIS A CA 5
ATOM 7446 C C . HIS A 1 66 ? -1.754 3.949 4.448 1.00 0.00 66 HIS A C 5
ATOM 7447 O O . HIS A 1 66 ? -0.577 3.805 4.779 1.00 0.00 66 HIS A O 5
ATOM 7461 N N . SER A 1 67 ? -2.611 2.937 4.365 1.00 0.00 67 SER A N 5
ATOM 7462 C CA . SER A 1 67 ? -2.210 1.568 4.668 1.00 0.00 67 SER A CA 5
ATOM 7463 C C . SER A 1 67 ? -3.062 0.568 3.893 1.00 0.00 67 SER A C 5
ATOM 7464 O O . SER A 1 67 ? -4.274 0.481 4.093 1.00 0.00 67 SER A O 5
ATOM 7472 N N . LEU A 1 68 ? -2.420 -0.186 3.008 1.00 0.00 68 LEU A N 5
ATOM 7473 C CA . LEU A 1 68 ? -3.117 -1.182 2.201 1.00 0.00 68 LEU A CA 5
ATOM 7474 C C . LEU A 1 68 ? -3.191 -2.519 2.931 1.00 0.00 68 LEU A C 5
ATOM 7475 O O . LEU A 1 68 ? -2.194 -3.232 3.043 1.00 0.00 68 LEU A O 5
ATOM 7491 N N . ILE A 1 69 ? -4.379 -2.853 3.424 1.00 0.00 69 ILE A N 5
ATOM 7492 C CA . ILE A 1 69 ? -4.583 -4.106 4.140 1.00 0.00 69 ILE A CA 5
ATOM 7493 C C . ILE A 1 69 ? -5.273 -5.139 3.255 1.00 0.00 69 ILE A C 5
ATOM 7494 O O . ILE A 1 69 ? -6.406 -4.937 2.816 1.00 0.00 69 ILE A O 5
ATOM 7510 N N . ILE A 1 70 ? -4.584 -6.245 2.998 1.00 0.00 70 ILE A N 5
ATOM 7511 C CA . ILE A 1 70 ? -5.132 -7.311 2.168 1.00 0.00 70 ILE A CA 5
ATOM 7512 C C . ILE A 1 70 ? -5.296 -8.600 2.965 1.00 0.00 70 ILE A C 5
ATOM 7513 O O . ILE A 1 70 ? -4.330 -9.125 3.519 1.00 0.00 70 ILE A O 5
ATOM 7529 N N . GLU A 1 71 ? -6.524 -9.106 3.018 1.00 0.00 71 GLU A N 5
ATOM 7530 C CA . GLU A 1 71 ? -6.813 -10.335 3.747 1.00 0.00 71 GLU A CA 5
ATOM 7531 C C . GLU A 1 71 ? -8.177 -10.893 3.354 1.00 0.00 71 GLU A C 5
ATOM 7532 O O . GLU A 1 71 ? -9.203 -10.219 3.448 1.00 0.00 71 GLU A O 5
ATOM 7544 N N . PRO A 1 72 ? -8.192 -12.156 2.901 1.00 0.00 72 PRO A N 5
ATOM 7545 C CA . PRO A 1 72 ? -6.977 -12.968 2.784 1.00 0.00 72 PRO A CA 5
ATOM 7546 C C . PRO A 1 72 ? -6.056 -12.476 1.673 1.00 0.00 72 PRO A C 5
ATOM 7547 O O . PRO A 1 72 ? -6.352 -11.491 0.997 1.00 0.00 72 PRO A O 5
ATOM 7558 N N . VAL A 1 73 ? -4.936 -13.169 1.488 1.00 0.00 73 VAL A N 5
ATOM 7559 C CA . VAL A 1 73 ? -3.972 -12.803 0.458 1.00 0.00 73 VAL A CA 5
ATOM 7560 C C . VAL A 1 73 ? -3.950 -13.834 -0.665 1.00 0.00 73 VAL A C 5
ATOM 7561 O O . VAL A 1 73 ? -3.916 -15.040 -0.417 1.00 0.00 73 VAL A O 5
ATOM 7574 N N . THR A 1 74 ? -3.969 -13.352 -1.904 1.00 0.00 74 THR A N 5
ATOM 7575 C CA . THR A 1 74 ? -3.952 -14.231 -3.067 1.00 0.00 74 THR A CA 5
ATOM 7576 C C . THR A 1 74 ? -2.706 -13.999 -3.913 1.00 0.00 74 THR A C 5
ATOM 7577 O O . THR A 1 74 ? -1.992 -13.014 -3.727 1.00 0.00 74 THR A O 5
ATOM 7588 N N . SER A 1 75 ? -2.450 -14.913 -4.844 1.00 0.00 75 SER A N 5
ATOM 7589 C CA . SER A 1 75 ? -1.287 -14.809 -5.717 1.00 0.00 75 SER A CA 5
ATOM 7590 C C . SER A 1 75 ? -1.396 -13.588 -6.624 1.00 0.00 75 SER A C 5
ATOM 7591 O O . SER A 1 75 ? -0.436 -13.214 -7.298 1.00 0.00 75 SER A O 5
ATOM 7599 N N . ARG A 1 76 ? -2.573 -12.970 -6.636 1.00 0.00 76 ARG A N 5
ATOM 7600 C CA . ARG A 1 76 ? -2.809 -11.792 -7.461 1.00 0.00 76 ARG A CA 5
ATOM 7601 C C . ARG A 1 76 ? -2.363 -10.524 -6.739 1.00 0.00 76 ARG A C 5
ATOM 7602 O O . ARG A 1 76 ? -2.224 -9.465 -7.351 1.00 0.00 76 ARG A O 5
ATOM 7623 N N . ASP A 1 77 ? -2.140 -10.640 -5.434 1.00 0.00 77 ASP A N 5
ATOM 7624 C CA . ASP A 1 77 ? -1.708 -9.504 -4.628 1.00 0.00 77 ASP A CA 5
ATOM 7625 C C . ASP A 1 77 ? -0.230 -9.206 -4.857 1.00 0.00 77 ASP A C 5
ATOM 7626 O O . ASP A 1 77 ? 0.219 -8.072 -4.687 1.00 0.00 77 ASP A O 5
ATOM 7635 N N . ALA A 1 78 ? 0.523 -10.231 -5.243 1.00 0.00 78 ALA A N 5
ATOM 7636 C CA . ALA A 1 78 ? 1.950 -10.078 -5.497 1.00 0.00 78 ALA A CA 5
ATOM 7637 C C . ALA A 1 78 ? 2.199 -9.349 -6.812 1.00 0.00 78 ALA A C 5
ATOM 7638 O O . ALA A 1 78 ? 1.899 -9.867 -7.887 1.00 0.00 78 ALA A O 5
ATOM 7645 N N . GLY A 1 79 ? 2.751 -8.143 -6.720 1.00 0.00 79 GLY A N 5
ATOM 7646 C CA . GLY A 1 79 ? 3.030 -7.361 -7.911 1.00 0.00 79 GLY A CA 5
ATOM 7647 C C . GLY A 1 79 ? 3.831 -6.110 -7.609 1.00 0.00 79 GLY A C 5
ATOM 7648 O O . GLY A 1 79 ? 4.565 -6.059 -6.622 1.00 0.00 79 GLY A O 5
ATOM 7652 N N . ILE A 1 80 ? 3.691 -5.100 -8.460 1.00 0.00 80 ILE A N 5
ATOM 7653 C CA . ILE A 1 80 ? 4.408 -3.844 -8.280 1.00 0.00 80 ILE A CA 5
ATOM 7654 C C . ILE A 1 80 ? 3.454 -2.716 -7.901 1.00 0.00 80 ILE A C 5
ATOM 7655 O O . ILE A 1 80 ? 2.839 -2.093 -8.767 1.00 0.00 80 ILE A O 5
ATOM 7671 N N . TYR A 1 81 ? 3.337 -2.458 -6.604 1.00 0.00 81 TYR A N 5
ATOM 7672 C CA . TYR A 1 81 ? 2.457 -1.405 -6.110 1.00 0.00 81 TYR A CA 5
ATOM 7673 C C . TYR A 1 81 ? 3.085 -0.030 -6.316 1.00 0.00 81 TYR A C 5
ATOM 7674 O O . TYR A 1 81 ? 4.125 0.284 -5.737 1.00 0.00 81 TYR A O 5
ATOM 7692 N N . THR A 1 82 ? 2.444 0.788 -7.146 1.00 0.00 82 THR A N 5
ATOM 7693 C CA . THR A 1 82 ? 2.939 2.129 -7.429 1.00 0.00 82 THR A CA 5
ATOM 7694 C C . THR A 1 82 ? 1.961 3.191 -6.938 1.00 0.00 82 THR A C 5
ATOM 7695 O O . THR A 1 82 ? 0.828 3.273 -7.415 1.00 0.00 82 THR A O 5
ATOM 7706 N N . CYS A 1 83 ? 2.405 4.000 -5.983 1.00 0.00 83 CYS A N 5
ATOM 7707 C CA . CYS A 1 83 ? 1.568 5.058 -5.427 1.00 0.00 83 CYS A CA 5
ATOM 7708 C C . CYS A 1 83 ? 2.067 6.432 -5.863 1.00 0.00 83 CYS A C 5
ATOM 7709 O O . CYS A 1 83 ? 3.242 6.758 -5.695 1.00 0.00 83 CYS A O 5
ATOM 7717 N N . ILE A 1 84 ? 1.166 7.231 -6.425 1.00 0.00 84 ILE A N 5
ATOM 7718 C CA . ILE A 1 84 ? 1.515 8.569 -6.885 1.00 0.00 84 ILE A CA 5
ATOM 7719 C C . ILE A 1 84 ? 0.778 9.636 -6.083 1.00 0.00 84 ILE A C 5
ATOM 7720 O O . ILE A 1 84 ? -0.381 9.944 -6.359 1.00 0.00 84 ILE A O 5
ATOM 7736 N N . ALA A 1 85 ? 1.459 10.198 -5.090 1.00 0.00 85 ALA A N 5
ATOM 7737 C CA . ALA A 1 85 ? 0.870 11.234 -4.250 1.00 0.00 85 ALA A CA 5
ATOM 7738 C C . ALA A 1 85 ? 1.118 12.621 -4.834 1.00 0.00 85 ALA A C 5
ATOM 7739 O O . ALA A 1 85 ? 2.235 13.137 -4.782 1.00 0.00 85 ALA A O 5
ATOM 7746 N N . THR A 1 86 ? 0.070 13.220 -5.390 1.00 0.00 86 THR A N 5
ATOM 7747 C CA . THR A 1 86 ? 0.175 14.547 -5.985 1.00 0.00 86 THR A CA 5
ATOM 7748 C C . THR A 1 86 ? -0.530 15.591 -5.127 1.00 0.00 86 THR A C 5
ATOM 7749 O O . THR A 1 86 ? -1.758 15.633 -5.067 1.00 0.00 86 THR A O 5
ATOM 7760 N N . ASN A 1 87 ? 0.256 16.434 -4.465 1.00 0.00 87 ASN A N 5
ATOM 7761 C CA . ASN A 1 87 ? -0.294 17.480 -3.610 1.00 0.00 87 ASN A CA 5
ATOM 7762 C C . ASN A 1 87 ? -0.171 18.848 -4.275 1.00 0.00 87 ASN A C 5
ATOM 7763 O O . ASN A 1 87 ? 0.494 18.992 -5.301 1.00 0.00 87 ASN A O 5
ATOM 7774 N N . ARG A 1 88 ? -0.817 19.847 -3.684 1.00 0.00 88 ARG A N 5
ATOM 7775 C CA . ARG A 1 88 ? -0.781 21.203 -4.220 1.00 0.00 88 ARG A CA 5
ATOM 7776 C C . ARG A 1 88 ? 0.655 21.644 -4.488 1.00 0.00 88 ARG A C 5
ATOM 7777 O O . ARG A 1 88 ? 0.930 22.334 -5.468 1.00 0.00 88 ARG A O 5
ATOM 7798 N N . ALA A 1 89 ? 1.566 21.240 -3.608 1.00 0.00 89 ALA A N 5
ATOM 7799 C CA . ALA A 1 89 ? 2.974 21.592 -3.751 1.00 0.00 89 ALA A CA 5
ATOM 7800 C C . ALA A 1 89 ? 3.605 20.864 -4.933 1.00 0.00 89 ALA A C 5
ATOM 7801 O O . ALA A 1 89 ? 4.098 21.491 -5.869 1.00 0.00 89 ALA A O 5
ATOM 7808 N N . GLY A 1 90 ? 3.586 19.535 -4.882 1.00 0.00 90 GLY A N 5
ATOM 7809 C CA . GLY A 1 90 ? 4.161 18.744 -5.954 1.00 0.00 90 GLY A CA 5
ATOM 7810 C C . GLY A 1 90 ? 3.605 17.334 -5.997 1.00 0.00 90 GLY A C 5
ATOM 7811 O O . GLY A 1 90 ? 2.452 17.104 -5.633 1.00 0.00 90 GLY A O 5
ATOM 7815 N N . GLN A 1 91 ? 4.426 16.389 -6.443 1.00 0.00 91 GLN A N 5
ATOM 7816 C CA . GLN A 1 91 ? 4.008 14.995 -6.534 1.00 0.00 91 GLN A CA 5
ATOM 7817 C C . GLN A 1 91 ? 5.215 14.072 -6.660 1.00 0.00 91 GLN A C 5
ATOM 7818 O O . GLN A 1 91 ? 6.255 14.464 -7.188 1.00 0.00 91 GLN A O 5
ATOM 7832 N N . ASN A 1 92 ? 5.069 12.844 -6.172 1.00 0.00 92 ASN A N 5
ATOM 7833 C CA . ASN A 1 92 ? 6.148 11.865 -6.230 1.00 0.00 92 ASN A CA 5
ATOM 7834 C C . ASN A 1 92 ? 5.606 10.477 -6.556 1.00 0.00 92 ASN A C 5
ATOM 7835 O O . ASN A 1 92 ? 4.394 10.272 -6.621 1.00 0.00 92 ASN A O 5
ATOM 7846 N N . SER A 1 93 ? 6.513 9.526 -6.758 1.00 0.00 93 SER A N 5
ATOM 7847 C CA . SER A 1 93 ? 6.127 8.157 -7.080 1.00 0.00 93 SER A CA 5
ATOM 7848 C C . SER A 1 93 ? 7.139 7.161 -6.521 1.00 0.00 93 SER A C 5
ATOM 7849 O O . SER A 1 93 ? 8.338 7.436 -6.480 1.00 0.00 93 SER A O 5
ATOM 7857 N N . PHE A 1 94 ? 6.646 6.004 -6.093 1.00 0.00 94 PHE A N 5
ATOM 7858 C CA . PHE A 1 94 ? 7.506 4.966 -5.536 1.00 0.00 94 PHE A CA 5
ATOM 7859 C C . PHE A 1 94 ? 6.950 3.578 -5.839 1.00 0.00 94 PHE A C 5
ATOM 7860 O O . PHE A 1 94 ? 5.748 3.340 -5.721 1.00 0.00 94 PHE A O 5
ATOM 7877 N N . SER A 1 95 ? 7.834 2.666 -6.231 1.00 0.00 95 SER A N 5
ATOM 7878 C CA . SER A 1 95 ? 7.432 1.302 -6.555 1.00 0.00 95 SER A CA 5
ATOM 7879 C C . SER A 1 95 ? 7.978 0.316 -5.528 1.00 0.00 95 SER A C 5
ATOM 7880 O O . SER A 1 95 ? 8.928 0.617 -4.804 1.00 0.00 95 SER A O 5
ATOM 7888 N N . LEU A 1 96 ? 7.371 -0.865 -5.469 1.00 0.00 96 LEU A N 5
ATOM 7889 C CA . LEU A 1 96 ? 7.795 -1.898 -4.531 1.00 0.00 96 LEU A CA 5
ATOM 7890 C C . LEU A 1 96 ? 7.413 -3.284 -5.038 1.00 0.00 96 LEU A C 5
ATOM 7891 O O . LEU A 1 96 ? 6.515 -3.426 -5.867 1.00 0.00 96 LEU A O 5
ATOM 7907 N N . GLU A 1 97 ? 8.100 -4.304 -4.532 1.00 0.00 97 GLU A N 5
ATOM 7908 C CA . GLU A 1 97 ? 7.831 -5.680 -4.934 1.00 0.00 97 GLU A CA 5
ATOM 7909 C C . GLU A 1 97 ? 7.325 -6.502 -3.752 1.00 0.00 97 GLU A C 5
ATOM 7910 O O . GLU A 1 97 ? 7.777 -6.326 -2.620 1.00 0.00 97 GLU A O 5
ATOM 7922 N N . LEU A 1 98 ? 6.385 -7.400 -4.024 1.00 0.00 98 LEU A N 5
ATOM 7923 C CA . LEU A 1 98 ? 5.816 -8.251 -2.984 1.00 0.00 98 LEU A CA 5
ATOM 7924 C C . LEU A 1 98 ? 5.837 -9.716 -3.407 1.00 0.00 98 LEU A C 5
ATOM 7925 O O . LEU A 1 98 ? 5.253 -10.089 -4.424 1.00 0.00 98 LEU A O 5
ATOM 7941 N N . VAL A 1 99 ? 6.514 -10.545 -2.618 1.00 0.00 99 VAL A N 5
ATOM 7942 C CA . VAL A 1 99 ? 6.609 -11.970 -2.908 1.00 0.00 99 VAL A CA 5
ATOM 7943 C C . VAL A 1 99 ? 5.543 -12.757 -2.154 1.00 0.00 99 VAL A C 5
ATOM 7944 O O . VAL A 1 99 ? 5.211 -12.437 -1.012 1.00 0.00 99 VAL A O 5
ATOM 7957 N N . VAL A 1 100 ? 5.010 -13.789 -2.799 1.00 0.00 100 VAL A N 5
ATOM 7958 C CA . VAL A 1 100 ? 3.982 -14.624 -2.189 1.00 0.00 100 VAL A CA 5
ATOM 7959 C C . VAL A 1 100 ? 4.289 -16.105 -2.385 1.00 0.00 100 VAL A C 5
ATOM 7960 O O . VAL A 1 100 ? 4.695 -16.527 -3.467 1.00 0.00 100 VAL A O 5
ATOM 7973 N N . ALA A 1 101 ? 4.091 -16.889 -1.330 1.00 0.00 101 ALA A N 5
ATOM 7974 C CA . ALA A 1 101 ? 4.344 -18.323 -1.387 1.00 0.00 101 ALA A CA 5
ATOM 7975 C C . ALA A 1 101 ? 3.042 -19.114 -1.308 1.00 0.00 101 ALA A C 5
ATOM 7976 O O . ALA A 1 101 ? 2.265 -18.955 -0.368 1.00 0.00 101 ALA A O 5
ATOM 7983 N N . ALA A 1 102 ? 2.811 -19.965 -2.302 1.00 0.00 102 ALA A N 5
ATOM 7984 C CA . ALA A 1 102 ? 1.604 -20.781 -2.344 1.00 0.00 102 ALA A CA 5
ATOM 7985 C C . ALA A 1 102 ? 1.447 -21.595 -1.065 1.00 0.00 102 ALA A C 5
ATOM 7986 O O . ALA A 1 102 ? 2.433 -21.969 -0.429 1.00 0.00 102 ALA A O 5
ATOM 7993 N N . LYS A 1 103 ? 0.201 -21.867 -0.691 1.00 0.00 103 LYS A N 5
ATOM 7994 C CA . LYS A 1 103 ? -0.086 -22.637 0.513 1.00 0.00 103 LYS A CA 5
ATOM 7995 C C . LYS A 1 103 ? 0.178 -24.122 0.284 1.00 0.00 103 LYS A C 5
ATOM 7996 O O . LYS A 1 103 ? -0.226 -24.684 -0.733 1.00 0.00 103 LYS A O 5
ATOM 8015 N N . GLU A 1 104 ? 0.857 -24.752 1.238 1.00 0.00 104 GLU A N 5
ATOM 8016 C CA . GLU A 1 104 ? 1.173 -26.172 1.139 1.00 0.00 104 GLU A CA 5
ATOM 8017 C C . GLU A 1 104 ? -0.020 -26.959 0.604 1.00 0.00 104 GLU A C 5
ATOM 8018 O O . GLU A 1 104 ? -1.149 -26.783 1.061 1.00 0.00 104 GLU A O 5
ATOM 8030 N N . SER A 1 105 ? 0.240 -27.828 -0.368 1.00 0.00 105 SER A N 5
ATOM 8031 C CA . SER A 1 105 ? -0.811 -28.639 -0.970 1.00 0.00 105 SER A CA 5
ATOM 8032 C C . SER A 1 105 ? -0.217 -29.807 -1.751 1.00 0.00 105 SER A C 5
ATOM 8033 O O . SER A 1 105 ? 0.886 -29.711 -2.288 1.00 0.00 105 SER A O 5
ATOM 8041 N N . GLY A 1 106 ? -0.957 -30.910 -1.809 1.00 0.00 106 GLY A N 5
ATOM 8042 C CA . GLY A 1 106 ? -0.488 -32.081 -2.526 1.00 0.00 106 GLY A CA 5
ATOM 8043 C C . GLY A 1 106 ? -0.873 -33.375 -1.838 1.00 0.00 106 GLY A C 5
ATOM 8044 O O . GLY A 1 106 ? -1.521 -33.377 -0.791 1.00 0.00 106 GLY A O 5
ATOM 8048 N N . PRO A 1 107 ? -0.472 -34.508 -2.433 1.00 0.00 107 PRO A N 5
ATOM 8049 C CA . PRO A 1 107 ? -0.769 -35.836 -1.888 1.00 0.00 107 PRO A CA 5
ATOM 8050 C C . PRO A 1 107 ? 0.001 -36.122 -0.604 1.00 0.00 107 PRO A C 5
ATOM 8051 O O . PRO A 1 107 ? -0.404 -36.961 0.201 1.00 0.00 107 PRO A O 5
ATOM 8062 N N . SER A 1 108 ? 1.113 -35.419 -0.417 1.00 0.00 108 SER A N 5
ATOM 8063 C CA . SER A 1 108 ? 1.943 -35.599 0.769 1.00 0.00 108 SER A CA 5
ATOM 8064 C C . SER A 1 108 ? 2.229 -34.260 1.441 1.00 0.00 108 SER A C 5
ATOM 8065 O O . SER A 1 108 ? 2.098 -33.203 0.823 1.00 0.00 108 SER A O 5
ATOM 8073 N N . SER A 1 109 ? 2.620 -34.313 2.710 1.00 0.00 109 SER A N 5
ATOM 8074 C CA . SER A 1 109 ? 2.921 -33.105 3.468 1.00 0.00 109 SER A CA 5
ATOM 8075 C C . SER A 1 109 ? 4.364 -32.665 3.238 1.00 0.00 109 SER A C 5
ATOM 8076 O O . SER A 1 109 ? 5.305 -33.357 3.624 1.00 0.00 109 SER A O 5
ATOM 8084 N N . GLY A 1 110 ? 4.530 -31.507 2.606 1.00 0.00 110 GLY A N 5
ATOM 8085 C CA . GLY A 1 110 ? 5.860 -30.993 2.335 1.00 0.00 110 GLY A CA 5
ATOM 8086 C C . GLY A 1 110 ? 6.097 -30.749 0.858 1.00 0.00 110 GLY A C 5
ATOM 8087 O O . GLY A 1 110 ? 5.566 -31.467 0.011 1.00 0.00 110 GLY A O 5
ATOM 8091 N N . GLY A 1 1 ? 11.183 35.904 -2.449 1.00 0.00 1 GLY A N 6
ATOM 8092 C CA . GLY A 1 1 ? 11.339 34.956 -3.537 1.00 0.00 1 GLY A CA 6
ATOM 8093 C C . GLY A 1 1 ? 10.792 33.585 -3.195 1.00 0.00 1 GLY A C 6
ATOM 8094 O O . GLY A 1 1 ? 11.553 32.649 -2.952 1.00 0.00 1 GLY A O 6
ATOM 8098 N N . SER A 1 2 ? 9.469 33.465 -3.176 1.00 0.00 2 SER A N 6
ATOM 8099 C CA . SER A 1 2 ? 8.820 32.199 -2.855 1.00 0.00 2 SER A CA 6
ATOM 8100 C C . SER A 1 2 ? 9.147 31.767 -1.429 1.00 0.00 2 SER A C 6
ATOM 8101 O O . SER A 1 2 ? 9.423 30.595 -1.172 1.00 0.00 2 SER A O 6
ATOM 8109 N N . SER A 1 3 ? 9.113 32.722 -0.506 1.00 0.00 3 SER A N 6
ATOM 8110 C CA . SER A 1 3 ? 9.410 32.443 0.895 1.00 0.00 3 SER A CA 6
ATOM 8111 C C . SER A 1 3 ? 8.128 32.179 1.679 1.00 0.00 3 SER A C 6
ATOM 8112 O O . SER A 1 3 ? 7.117 32.852 1.483 1.00 0.00 3 SER A O 6
ATOM 8120 N N . GLY A 1 4 ? 8.178 31.192 2.569 1.00 0.00 4 GLY A N 6
ATOM 8121 C CA . GLY A 1 4 ? 7.016 30.856 3.370 1.00 0.00 4 GLY A CA 6
ATOM 8122 C C . GLY A 1 4 ? 6.920 29.370 3.657 1.00 0.00 4 GLY A C 6
ATOM 8123 O O . GLY A 1 4 ? 7.463 28.551 2.915 1.00 0.00 4 GLY A O 6
ATOM 8127 N N . SER A 1 5 ? 6.229 29.021 4.738 1.00 0.00 5 SER A N 6
ATOM 8128 C CA . SER A 1 5 ? 6.069 27.625 5.125 1.00 0.00 5 SER A CA 6
ATOM 8129 C C . SER A 1 5 ? 4.658 27.134 4.816 1.00 0.00 5 SER A C 6
ATOM 8130 O O . SER A 1 5 ? 4.005 26.519 5.659 1.00 0.00 5 SER A O 6
ATOM 8138 N N . SER A 1 6 ? 4.195 27.410 3.601 1.00 0.00 6 SER A N 6
ATOM 8139 C CA . SER A 1 6 ? 2.860 27.001 3.181 1.00 0.00 6 SER A CA 6
ATOM 8140 C C . SER A 1 6 ? 2.933 25.842 2.191 1.00 0.00 6 SER A C 6
ATOM 8141 O O . SER A 1 6 ? 3.355 26.014 1.048 1.00 0.00 6 SER A O 6
ATOM 8149 N N . GLY A 1 7 ? 2.519 24.661 2.639 1.00 0.00 7 GLY A N 6
ATOM 8150 C CA . GLY A 1 7 ? 2.546 23.491 1.781 1.00 0.00 7 GLY A CA 6
ATOM 8151 C C . GLY A 1 7 ? 3.938 22.909 1.637 1.00 0.00 7 GLY A C 6
ATOM 8152 O O . GLY A 1 7 ? 4.929 23.639 1.658 1.00 0.00 7 GLY A O 6
ATOM 8156 N N . PHE A 1 8 ? 4.015 21.590 1.494 1.00 0.00 8 PHE A N 6
ATOM 8157 C CA . PHE A 1 8 ? 5.296 20.910 1.349 1.00 0.00 8 PHE A CA 6
ATOM 8158 C C . PHE A 1 8 ? 5.218 19.825 0.279 1.00 0.00 8 PHE A C 6
ATOM 8159 O O . PHE A 1 8 ? 4.216 19.120 0.166 1.00 0.00 8 PHE A O 6
ATOM 8176 N N . ARG A 1 9 ? 6.284 19.699 -0.506 1.00 0.00 9 ARG A N 6
ATOM 8177 C CA . ARG A 1 9 ? 6.336 18.702 -1.568 1.00 0.00 9 ARG A CA 6
ATOM 8178 C C . ARG A 1 9 ? 6.074 17.304 -1.016 1.00 0.00 9 ARG A C 6
ATOM 8179 O O . ARG A 1 9 ? 6.543 16.938 0.062 1.00 0.00 9 ARG A O 6
ATOM 8200 N N . PRO A 1 10 ? 5.307 16.504 -1.771 1.00 0.00 10 PRO A N 6
ATOM 8201 C CA . PRO A 1 10 ? 4.965 15.134 -1.377 1.00 0.00 10 PRO A CA 6
ATOM 8202 C C . PRO A 1 10 ? 6.168 14.197 -1.433 1.00 0.00 10 PRO A C 6
ATOM 8203 O O . PRO A 1 10 ? 6.586 13.771 -2.509 1.00 0.00 10 PRO A O 6
ATOM 8214 N N . HIS A 1 11 ? 6.720 13.881 -0.266 1.00 0.00 11 HIS A N 6
ATOM 8215 C CA . HIS A 1 11 ? 7.875 12.994 -0.182 1.00 0.00 11 HIS A CA 6
ATOM 8216 C C . HIS A 1 11 ? 7.645 11.900 0.858 1.00 0.00 11 HIS A C 6
ATOM 8217 O O . HIS A 1 11 ? 7.436 12.185 2.037 1.00 0.00 11 HIS A O 6
ATOM 8231 N N . PHE A 1 12 ? 7.685 10.649 0.412 1.00 0.00 12 PHE A N 6
ATOM 8232 C CA . PHE A 1 12 ? 7.480 9.513 1.303 1.00 0.00 12 PHE A CA 6
ATOM 8233 C C . PHE A 1 12 ? 8.670 9.337 2.242 1.00 0.00 12 PHE A C 6
ATOM 8234 O O . PHE A 1 12 ? 9.735 8.873 1.833 1.00 0.00 12 PHE A O 6
ATOM 8251 N N . LEU A 1 13 ? 8.481 9.710 3.503 1.00 0.00 13 LEU A N 6
ATOM 8252 C CA . LEU A 1 13 ? 9.538 9.594 4.502 1.00 0.00 13 LEU A CA 6
ATOM 8253 C C . LEU A 1 13 ? 9.833 8.131 4.814 1.00 0.00 13 LEU A C 6
ATOM 8254 O O . LEU A 1 13 ? 10.992 7.734 4.929 1.00 0.00 13 LEU A O 6
ATOM 8270 N N . GLN A 1 14 ? 8.778 7.335 4.949 1.00 0.00 14 GLN A N 6
ATOM 8271 C CA . GLN A 1 14 ? 8.925 5.915 5.247 1.00 0.00 14 GLN A CA 6
ATOM 8272 C C . GLN A 1 14 ? 8.109 5.068 4.277 1.00 0.00 14 GLN A C 6
ATOM 8273 O O . GLN A 1 14 ? 6.880 5.131 4.265 1.00 0.00 14 GLN A O 6
ATOM 8287 N N . ALA A 1 15 ? 8.801 4.277 3.463 1.00 0.00 15 ALA A N 6
ATOM 8288 C CA . ALA A 1 15 ? 8.140 3.416 2.491 1.00 0.00 15 ALA A CA 6
ATOM 8289 C C . ALA A 1 15 ? 8.618 1.974 2.620 1.00 0.00 15 ALA A C 6
ATOM 8290 O O . ALA A 1 15 ? 9.773 1.704 2.951 1.00 0.00 15 ALA A O 6
ATOM 8297 N N . PRO A 1 16 ? 7.711 1.022 2.353 1.00 0.00 16 PRO A N 6
ATOM 8298 C CA . PRO A 1 16 ? 8.017 -0.409 2.433 1.00 0.00 16 PRO A CA 6
ATOM 8299 C C . PRO A 1 16 ? 8.963 -0.862 1.325 1.00 0.00 16 PRO A C 6
ATOM 8300 O O . PRO A 1 16 ? 9.448 -0.049 0.539 1.00 0.00 16 PRO A O 6
ATOM 8311 N N . GLY A 1 17 ? 9.219 -2.165 1.268 1.00 0.00 17 GLY A N 6
ATOM 8312 C CA . GLY A 1 17 ? 10.105 -2.704 0.253 1.00 0.00 17 GLY A CA 6
ATOM 8313 C C . GLY A 1 17 ? 9.678 -4.079 -0.219 1.00 0.00 17 GLY A C 6
ATOM 8314 O O . GLY A 1 17 ? 8.574 -4.250 -0.736 1.00 0.00 17 GLY A O 6
ATOM 8318 N N . ASP A 1 18 ? 10.554 -5.062 -0.044 1.00 0.00 18 ASP A N 6
ATOM 8319 C CA . ASP A 1 18 ? 10.262 -6.430 -0.457 1.00 0.00 18 ASP A CA 6
ATOM 8320 C C . ASP A 1 18 ? 9.773 -7.261 0.725 1.00 0.00 18 ASP A C 6
ATOM 8321 O O . ASP A 1 18 ? 10.561 -7.669 1.580 1.00 0.00 18 ASP A O 6
ATOM 8330 N N . LEU A 1 19 ? 8.468 -7.508 0.768 1.00 0.00 19 LEU A N 6
ATOM 8331 C CA . LEU A 1 19 ? 7.873 -8.290 1.846 1.00 0.00 19 LEU A CA 6
ATOM 8332 C C . LEU A 1 19 ? 7.437 -9.663 1.346 1.00 0.00 19 LEU A C 6
ATOM 8333 O O . LEU A 1 19 ? 7.377 -9.907 0.140 1.00 0.00 19 LEU A O 6
ATOM 8349 N N . THR A 1 20 ? 7.130 -10.558 2.280 1.00 0.00 20 THR A N 6
ATOM 8350 C CA . THR A 1 20 ? 6.698 -11.906 1.934 1.00 0.00 20 THR A CA 6
ATOM 8351 C C . THR A 1 20 ? 5.480 -12.320 2.752 1.00 0.00 20 THR A C 6
ATOM 8352 O O . THR A 1 20 ? 5.429 -12.100 3.963 1.00 0.00 20 THR A O 6
ATOM 8363 N N . VAL A 1 21 ? 4.500 -12.921 2.085 1.00 0.00 21 VAL A N 6
ATOM 8364 C CA . VAL A 1 21 ? 3.283 -13.367 2.751 1.00 0.00 21 VAL A CA 6
ATOM 8365 C C . VAL A 1 21 ? 2.677 -14.572 2.039 1.00 0.00 21 VAL A C 6
ATOM 8366 O O . VAL A 1 21 ? 2.310 -14.492 0.867 1.00 0.00 21 VAL A O 6
ATOM 8379 N N . GLN A 1 22 ? 2.575 -15.686 2.756 1.00 0.00 22 GLN A N 6
ATOM 8380 C CA . GLN A 1 22 ? 2.014 -16.908 2.192 1.00 0.00 22 GLN A CA 6
ATOM 8381 C C . GLN A 1 22 ? 0.559 -16.701 1.783 1.00 0.00 22 GLN A C 6
ATOM 8382 O O . GLN A 1 22 ? -0.205 -16.042 2.487 1.00 0.00 22 GLN A O 6
ATOM 8396 N N . GLU A 1 23 ? 0.185 -17.266 0.639 1.00 0.00 23 GLU A N 6
ATOM 8397 C CA . GLU A 1 23 ? -1.178 -17.141 0.136 1.00 0.00 23 GLU A CA 6
ATOM 8398 C C . GLU A 1 23 ? -2.192 -17.513 1.213 1.00 0.00 23 GLU A C 6
ATOM 8399 O O . GLU A 1 23 ? -2.165 -18.620 1.751 1.00 0.00 23 GLU A O 6
ATOM 8411 N N . GLY A 1 24 ? -3.086 -16.579 1.525 1.00 0.00 24 GLY A N 6
ATOM 8412 C CA . GLY A 1 24 ? -4.096 -16.827 2.537 1.00 0.00 24 GLY A CA 6
ATOM 8413 C C . GLY A 1 24 ? -3.712 -16.262 3.890 1.00 0.00 24 GLY A C 6
ATOM 8414 O O . GLY A 1 24 ? -4.333 -16.581 4.904 1.00 0.00 24 GLY A O 6
ATOM 8418 N N . LYS A 1 25 ? -2.685 -15.419 3.907 1.00 0.00 25 LYS A N 6
ATOM 8419 C CA . LYS A 1 25 ? -2.217 -14.807 5.145 1.00 0.00 25 LYS A CA 6
ATOM 8420 C C . LYS A 1 25 ? -2.521 -13.312 5.162 1.00 0.00 25 LYS A C 6
ATOM 8421 O O . LYS A 1 25 ? -2.946 -12.744 4.155 1.00 0.00 25 LYS A O 6
ATOM 8440 N N . LEU A 1 26 ? -2.300 -12.681 6.309 1.00 0.00 26 LEU A N 6
ATOM 8441 C CA . LEU A 1 26 ? -2.548 -11.251 6.456 1.00 0.00 26 LEU A CA 6
ATOM 8442 C C . LEU A 1 26 ? -1.365 -10.437 5.943 1.00 0.00 26 LEU A C 6
ATOM 8443 O O . LEU A 1 26 ? -0.213 -10.726 6.269 1.00 0.00 26 LEU A O 6
ATOM 8459 N N . CYS A 1 27 ? -1.657 -9.418 5.143 1.00 0.00 27 CYS A N 6
ATOM 8460 C CA . CYS A 1 27 ? -0.617 -8.561 4.586 1.00 0.00 27 CYS A CA 6
ATOM 8461 C C . CYS A 1 27 ? -0.912 -7.092 4.871 1.00 0.00 27 CYS A C 6
ATOM 8462 O O . CYS A 1 27 ? -1.864 -6.524 4.334 1.00 0.00 27 CYS A O 6
ATOM 8470 N N . ARG A 1 28 ? -0.092 -6.482 5.720 1.00 0.00 28 ARG A N 6
ATOM 8471 C CA . ARG A 1 28 ? -0.267 -5.080 6.079 1.00 0.00 28 ARG A CA 6
ATOM 8472 C C . ARG A 1 28 ? 0.894 -4.237 5.560 1.00 0.00 28 ARG A C 6
ATOM 8473 O O . ARG A 1 28 ? 2.010 -4.730 5.402 1.00 0.00 28 ARG A O 6
ATOM 8494 N N . MET A 1 29 ? 0.622 -2.963 5.297 1.00 0.00 29 MET A N 6
ATOM 8495 C CA . MET A 1 29 ? 1.644 -2.051 4.796 1.00 0.00 29 MET A CA 6
ATOM 8496 C C . MET A 1 29 ? 1.426 -0.641 5.336 1.00 0.00 29 MET A C 6
ATOM 8497 O O . MET A 1 29 ? 0.292 -0.175 5.441 1.00 0.00 29 MET A O 6
ATOM 8511 N N . ASP A 1 30 ? 2.520 0.032 5.678 1.00 0.00 30 ASP A N 6
ATOM 8512 C CA . ASP A 1 30 ? 2.448 1.389 6.206 1.00 0.00 30 ASP A CA 6
ATOM 8513 C C . ASP A 1 30 ? 3.422 2.308 5.476 1.00 0.00 30 ASP A C 6
ATOM 8514 O O . ASP A 1 30 ? 4.567 1.936 5.217 1.00 0.00 30 ASP A O 6
ATOM 8523 N N . CYS A 1 31 ? 2.960 3.509 5.147 1.00 0.00 31 CYS A N 6
ATOM 8524 C CA . CYS A 1 31 ? 3.790 4.482 4.445 1.00 0.00 31 CYS A CA 6
ATOM 8525 C C . CYS A 1 31 ? 3.562 5.887 4.993 1.00 0.00 31 CYS A C 6
ATOM 8526 O O . CYS A 1 31 ? 2.423 6.329 5.145 1.00 0.00 31 CYS A O 6
ATOM 8534 N N . LYS A 1 32 ? 4.653 6.585 5.289 1.00 0.00 32 LYS A N 6
ATOM 8535 C CA . LYS A 1 32 ? 4.574 7.940 5.821 1.00 0.00 32 LYS A CA 6
ATOM 8536 C C . LYS A 1 32 ? 4.965 8.965 4.760 1.00 0.00 32 LYS A C 6
ATOM 8537 O O . LYS A 1 32 ? 6.115 9.013 4.323 1.00 0.00 32 LYS A O 6
ATOM 8556 N N . VAL A 1 33 ? 4.001 9.783 4.351 1.00 0.00 33 VAL A N 6
ATOM 8557 C CA . VAL A 1 33 ? 4.245 10.808 3.343 1.00 0.00 33 VAL A CA 6
ATOM 8558 C C . VAL A 1 33 ? 3.952 12.200 3.892 1.00 0.00 33 VAL A C 6
ATOM 8559 O O . VAL A 1 33 ? 2.883 12.445 4.452 1.00 0.00 33 VAL A O 6
ATOM 8572 N N . SER A 1 34 ? 4.908 13.108 3.728 1.00 0.00 34 SER A N 6
ATOM 8573 C CA . SER A 1 34 ? 4.754 14.476 4.211 1.00 0.00 34 SER A CA 6
ATOM 8574 C C . SER A 1 34 ? 4.143 15.366 3.134 1.00 0.00 34 SER A C 6
ATOM 8575 O O . SER A 1 34 ? 4.301 15.114 1.940 1.00 0.00 34 SER A O 6
ATOM 8583 N N . GLY A 1 35 ? 3.443 16.411 3.565 1.00 0.00 35 GLY A N 6
ATOM 8584 C CA . GLY A 1 35 ? 2.818 17.325 2.626 1.00 0.00 35 GLY A CA 6
ATOM 8585 C C . GLY A 1 35 ? 1.600 18.013 3.211 1.00 0.00 35 GLY A C 6
ATOM 8586 O O . GLY A 1 35 ? 0.946 17.479 4.107 1.00 0.00 35 GLY A O 6
ATOM 8590 N N . LEU A 1 36 ? 1.295 19.202 2.703 1.00 0.00 36 LEU A N 6
ATOM 8591 C CA . LEU A 1 36 ? 0.148 19.967 3.182 1.00 0.00 36 LEU A CA 6
ATOM 8592 C C . LEU A 1 36 ? -0.505 20.740 2.041 1.00 0.00 36 LEU A C 6
ATOM 8593 O O . LEU A 1 36 ? 0.134 21.533 1.349 1.00 0.00 36 LEU A O 6
ATOM 8609 N N . PRO A 1 37 ? -1.810 20.506 1.838 1.00 0.00 37 PRO A N 6
ATOM 8610 C CA . PRO A 1 37 ? -2.581 19.564 2.654 1.00 0.00 37 PRO A CA 6
ATOM 8611 C C . PRO A 1 37 ? -2.182 18.114 2.399 1.00 0.00 37 PRO A C 6
ATOM 8612 O O . PRO A 1 37 ? -1.244 17.840 1.650 1.00 0.00 37 PRO A O 6
ATOM 8623 N N . THR A 1 38 ? -2.901 17.188 3.026 1.00 0.00 38 THR A N 6
ATOM 8624 C CA . THR A 1 38 ? -2.621 15.767 2.867 1.00 0.00 38 THR A CA 6
ATOM 8625 C C . THR A 1 38 ? -2.659 15.359 1.398 1.00 0.00 38 THR A C 6
ATOM 8626 O O . THR A 1 38 ? -3.652 15.559 0.699 1.00 0.00 38 THR A O 6
ATOM 8637 N N . PRO A 1 39 ? -1.552 14.774 0.918 1.00 0.00 39 PRO A N 6
ATOM 8638 C CA . PRO A 1 39 ? -1.434 14.325 -0.473 1.00 0.00 39 PRO A CA 6
ATOM 8639 C C . PRO A 1 39 ? -2.320 13.120 -0.770 1.00 0.00 39 PRO A C 6
ATOM 8640 O O . PRO A 1 39 ? -2.310 12.133 -0.033 1.00 0.00 39 PRO A O 6
ATOM 8651 N N . ASP A 1 40 ? -3.084 13.205 -1.853 1.00 0.00 40 ASP A N 6
ATOM 8652 C CA . ASP A 1 40 ? -3.974 12.120 -2.249 1.00 0.00 40 ASP A CA 6
ATOM 8653 C C . ASP A 1 40 ? -3.289 11.190 -3.246 1.00 0.00 40 ASP A C 6
ATOM 8654 O O . ASP A 1 40 ? -3.306 11.436 -4.453 1.00 0.00 40 ASP A O 6
ATOM 8663 N N . LEU A 1 41 ? -2.686 10.123 -2.734 1.00 0.00 41 LEU A N 6
ATOM 8664 C CA . LEU A 1 41 ? -1.994 9.157 -3.579 1.00 0.00 41 LEU A CA 6
ATOM 8665 C C . LEU A 1 41 ? -2.965 8.113 -4.121 1.00 0.00 41 LEU A C 6
ATOM 8666 O O . LEU A 1 41 ? -3.945 7.762 -3.465 1.00 0.00 41 LEU A O 6
ATOM 8682 N N . SER A 1 42 ? -2.685 7.620 -5.324 1.00 0.00 42 SER A N 6
ATOM 8683 C CA . SER A 1 42 ? -3.535 6.618 -5.956 1.00 0.00 42 SER A CA 6
ATOM 8684 C C . SER A 1 42 ? -2.826 5.268 -6.022 1.00 0.00 42 SER A C 6
ATOM 8685 O O . SER A 1 42 ? -1.729 5.158 -6.569 1.00 0.00 42 SER A O 6
ATOM 8693 N N . TRP A 1 43 ? -3.461 4.246 -5.461 1.00 0.00 43 TRP A N 6
ATOM 8694 C CA . TRP A 1 43 ? -2.892 2.903 -5.456 1.00 0.00 43 TRP A CA 6
ATOM 8695 C C . TRP A 1 43 ? -2.967 2.275 -6.843 1.00 0.00 43 TRP A C 6
ATOM 8696 O O . TRP A 1 43 ? -3.912 2.517 -7.593 1.00 0.00 43 TRP A O 6
ATOM 8717 N N . GLN A 1 44 ? -1.965 1.468 -7.178 1.00 0.00 44 GLN A N 6
ATOM 8718 C CA . GLN A 1 44 ? -1.919 0.806 -8.476 1.00 0.00 44 GLN A CA 6
ATOM 8719 C C . GLN A 1 44 ? -1.168 -0.519 -8.385 1.00 0.00 44 GLN A C 6
ATOM 8720 O O . GLN A 1 44 ? -0.016 -0.563 -7.953 1.00 0.00 44 GLN A O 6
ATOM 8734 N N . LEU A 1 45 ? -1.829 -1.596 -8.794 1.00 0.00 45 LEU A N 6
ATOM 8735 C CA . LEU A 1 45 ? -1.224 -2.924 -8.759 1.00 0.00 45 LEU A CA 6
ATOM 8736 C C . LEU A 1 45 ? -0.862 -3.394 -10.164 1.00 0.00 45 LEU A C 6
ATOM 8737 O O . LEU A 1 45 ? -1.727 -3.519 -11.030 1.00 0.00 45 LEU A O 6
ATOM 8753 N N . ASP A 1 46 ? 0.422 -3.657 -10.381 1.00 0.00 46 ASP A N 6
ATOM 8754 C CA . ASP A 1 46 ? 0.899 -4.118 -11.680 1.00 0.00 46 ASP A CA 6
ATOM 8755 C C . ASP A 1 46 ? 0.609 -3.084 -12.763 1.00 0.00 46 ASP A C 6
ATOM 8756 O O . ASP A 1 46 ? 0.219 -3.431 -13.878 1.00 0.00 46 ASP A O 6
ATOM 8765 N N . GLY A 1 47 ? 0.800 -1.812 -12.427 1.00 0.00 47 GLY A N 6
ATOM 8766 C CA . GLY A 1 47 ? 0.552 -0.747 -13.382 1.00 0.00 47 GLY A CA 6
ATOM 8767 C C . GLY A 1 47 ? -0.925 -0.556 -13.667 1.00 0.00 47 GLY A C 6
ATOM 8768 O O . GLY A 1 47 ? -1.298 0.171 -14.588 1.00 0.00 47 GLY A O 6
ATOM 8772 N N . LYS A 1 48 ? -1.768 -1.212 -12.877 1.00 0.00 48 LYS A N 6
ATOM 8773 C CA . LYS A 1 48 ? -3.212 -1.112 -13.048 1.00 0.00 48 LYS A CA 6
ATOM 8774 C C . LYS A 1 48 ? -3.861 -0.466 -11.829 1.00 0.00 48 LYS A C 6
ATOM 8775 O O . LYS A 1 48 ? -3.372 -0.575 -10.704 1.00 0.00 48 LYS A O 6
ATOM 8794 N N . PRO A 1 49 ? -4.991 0.222 -12.053 1.00 0.00 49 PRO A N 6
ATOM 8795 C CA . PRO A 1 49 ? -5.732 0.897 -10.984 1.00 0.00 49 PRO A CA 6
ATOM 8796 C C . PRO A 1 49 ? -6.405 -0.088 -10.033 1.00 0.00 49 PRO A C 6
ATOM 8797 O O . PRO A 1 49 ? -7.458 -0.645 -10.344 1.00 0.00 49 PRO A O 6
ATOM 8808 N N . VAL A 1 50 ? -5.790 -0.298 -8.874 1.00 0.00 50 VAL A N 6
ATOM 8809 C CA . VAL A 1 50 ? -6.330 -1.214 -7.877 1.00 0.00 50 VAL A CA 6
ATOM 8810 C C . VAL A 1 50 ? -7.540 -0.610 -7.174 1.00 0.00 50 VAL A C 6
ATOM 8811 O O . VAL A 1 50 ? -7.512 0.545 -6.749 1.00 0.00 50 VAL A O 6
ATOM 8824 N N . ARG A 1 51 ? -8.603 -1.400 -7.054 1.00 0.00 51 ARG A N 6
ATOM 8825 C CA . ARG A 1 51 ? -9.825 -0.942 -6.402 1.00 0.00 51 ARG A CA 6
ATOM 8826 C C . ARG A 1 51 ? -10.024 -1.647 -5.064 1.00 0.00 51 ARG A C 6
ATOM 8827 O O . ARG A 1 51 ? -9.701 -2.824 -4.900 1.00 0.00 51 ARG A O 6
ATOM 8848 N N . PRO A 1 52 ? -10.567 -0.912 -4.083 1.00 0.00 52 PRO A N 6
ATOM 8849 C CA . PRO A 1 52 ? -10.821 -1.446 -2.741 1.00 0.00 52 PRO A CA 6
ATOM 8850 C C . PRO A 1 52 ? -11.949 -2.473 -2.730 1.00 0.00 52 PRO A C 6
ATOM 8851 O O . PRO A 1 52 ? -12.954 -2.312 -3.422 1.00 0.00 52 PRO A O 6
ATOM 8862 N N . ASP A 1 53 ? -11.774 -3.527 -1.941 1.00 0.00 53 ASP A N 6
ATOM 8863 C CA . ASP A 1 53 ? -12.778 -4.580 -1.838 1.00 0.00 53 ASP A CA 6
ATOM 8864 C C . ASP A 1 53 ? -12.697 -5.278 -0.484 1.00 0.00 53 ASP A C 6
ATOM 8865 O O . ASP A 1 53 ? -11.818 -4.985 0.325 1.00 0.00 53 ASP A O 6
ATOM 8874 N N . SER A 1 54 ? -13.622 -6.203 -0.245 1.00 0.00 54 SER A N 6
ATOM 8875 C CA . SER A 1 54 ? -13.658 -6.939 1.013 1.00 0.00 54 SER A CA 6
ATOM 8876 C C . SER A 1 54 ? -12.260 -7.402 1.412 1.00 0.00 54 SER A C 6
ATOM 8877 O O . SER A 1 54 ? -11.902 -7.386 2.589 1.00 0.00 54 SER A O 6
ATOM 8885 N N . ALA A 1 55 ? -11.475 -7.814 0.422 1.00 0.00 55 ALA A N 6
ATOM 8886 C CA . ALA A 1 55 ? -10.116 -8.280 0.669 1.00 0.00 55 ALA A CA 6
ATOM 8887 C C . ALA A 1 55 ? -9.145 -7.109 0.772 1.00 0.00 55 ALA A C 6
ATOM 8888 O O . ALA A 1 55 ? -8.420 -6.976 1.758 1.00 0.00 55 ALA A O 6
ATOM 8895 N N . HIS A 1 56 ? -9.135 -6.262 -0.252 1.00 0.00 56 HIS A N 6
ATOM 8896 C CA . HIS A 1 56 ? -8.252 -5.101 -0.276 1.00 0.00 56 HIS A CA 6
ATOM 8897 C C . HIS A 1 56 ? -8.880 -3.926 0.466 1.00 0.00 56 HIS A C 6
ATOM 8898 O O . HIS A 1 56 ? -9.839 -3.318 -0.010 1.00 0.00 56 HIS A O 6
ATOM 8912 N N . LYS A 1 57 ? -8.333 -3.611 1.635 1.00 0.00 57 LYS A N 6
ATOM 8913 C CA . LYS A 1 57 ? -8.838 -2.508 2.445 1.00 0.00 57 LYS A CA 6
ATOM 8914 C C . LYS A 1 57 ? -7.796 -1.401 2.567 1.00 0.00 57 LYS A C 6
ATOM 8915 O O . LYS A 1 57 ? -6.745 -1.590 3.179 1.00 0.00 57 LYS A O 6
ATOM 8934 N N . MET A 1 58 ? -8.095 -0.246 1.982 1.00 0.00 58 MET A N 6
ATOM 8935 C CA . MET A 1 58 ? -7.184 0.892 2.028 1.00 0.00 58 MET A CA 6
ATOM 8936 C C . MET A 1 58 ? -7.557 1.842 3.163 1.00 0.00 58 MET A C 6
ATOM 8937 O O . MET A 1 58 ? -8.705 2.275 3.270 1.00 0.00 58 MET A O 6
ATOM 8951 N N . LEU A 1 59 ? -6.582 2.160 4.006 1.00 0.00 59 LEU A N 6
ATOM 8952 C CA . LEU A 1 59 ? -6.809 3.058 5.133 1.00 0.00 59 LEU A CA 6
ATOM 8953 C C . LEU A 1 59 ? -6.137 4.407 4.898 1.00 0.00 59 LEU A C 6
ATOM 8954 O O . LEU A 1 59 ? -5.036 4.477 4.352 1.00 0.00 59 LEU A O 6
ATOM 8970 N N . VAL A 1 60 ? -6.806 5.477 5.317 1.00 0.00 60 VAL A N 6
ATOM 8971 C CA . VAL A 1 60 ? -6.272 6.824 5.155 1.00 0.00 60 VAL A CA 6
ATOM 8972 C C . VAL A 1 60 ? -6.423 7.633 6.439 1.00 0.00 60 VAL A C 6
ATOM 8973 O O . VAL A 1 60 ? -7.459 8.255 6.674 1.00 0.00 60 VAL A O 6
ATOM 8986 N N . ARG A 1 61 ? -5.382 7.621 7.265 1.00 0.00 61 ARG A N 6
ATOM 8987 C CA . ARG A 1 61 ? -5.400 8.353 8.526 1.00 0.00 61 ARG A CA 6
ATOM 8988 C C . ARG A 1 61 ? -5.375 9.858 8.281 1.00 0.00 61 ARG A C 6
ATOM 8989 O O . ARG A 1 61 ? -4.683 10.339 7.383 1.00 0.00 61 ARG A O 6
ATOM 9010 N N . GLU A 1 62 ? -6.134 10.597 9.084 1.00 0.00 62 GLU A N 6
ATOM 9011 C CA . GLU A 1 62 ? -6.200 12.047 8.952 1.00 0.00 62 GLU A CA 6
ATOM 9012 C C . GLU A 1 62 ? -4.817 12.671 9.116 1.00 0.00 62 GLU A C 6
ATOM 9013 O O . GLU A 1 62 ? -4.592 13.818 8.731 1.00 0.00 62 GLU A O 6
ATOM 9025 N N . ASN A 1 63 ? -3.893 11.907 9.691 1.00 0.00 63 ASN A N 6
ATOM 9026 C CA . ASN A 1 63 ? -2.532 12.385 9.907 1.00 0.00 63 ASN A CA 6
ATOM 9027 C C . ASN A 1 63 ? -1.755 12.423 8.595 1.00 0.00 63 ASN A C 6
ATOM 9028 O O . ASN A 1 63 ? -0.809 13.195 8.445 1.00 0.00 63 ASN A O 6
ATOM 9039 N N . GLY A 1 64 ? -2.162 11.585 7.647 1.00 0.00 64 GLY A N 6
ATOM 9040 C CA . GLY A 1 64 ? -1.493 11.539 6.360 1.00 0.00 64 GLY A CA 6
ATOM 9041 C C . GLY A 1 64 ? -0.861 10.189 6.082 1.00 0.00 64 GLY A C 6
ATOM 9042 O O . GLY A 1 64 ? -0.288 9.972 5.015 1.00 0.00 64 GLY A O 6
ATOM 9046 N N . VAL A 1 65 ? -0.963 9.280 7.047 1.00 0.00 65 VAL A N 6
ATOM 9047 C CA . VAL A 1 65 ? -0.397 7.945 6.902 1.00 0.00 65 VAL A CA 6
ATOM 9048 C C . VAL A 1 65 ? -1.402 6.986 6.272 1.00 0.00 65 VAL A C 6
ATOM 9049 O O . VAL A 1 65 ? -2.515 6.821 6.772 1.00 0.00 65 VAL A O 6
ATOM 9062 N N . HIS A 1 66 ? -1.002 6.357 5.172 1.00 0.00 66 HIS A N 6
ATOM 9063 C CA . HIS A 1 66 ? -1.868 5.413 4.474 1.00 0.00 66 HIS A CA 6
ATOM 9064 C C . HIS A 1 66 ? -1.381 3.981 4.671 1.00 0.00 66 HIS A C 6
ATOM 9065 O O . HIS A 1 66 ? -0.189 3.741 4.865 1.00 0.00 66 HIS A O 6
ATOM 9079 N N . SER A 1 67 ? -2.311 3.032 4.622 1.00 0.00 67 SER A N 6
ATOM 9080 C CA . SER A 1 67 ? -1.977 1.624 4.800 1.00 0.00 67 SER A CA 6
ATOM 9081 C C . SER A 1 67 ? -2.884 0.739 3.950 1.00 0.00 67 SER A C 6
ATOM 9082 O O . SER A 1 67 ? -4.106 0.889 3.963 1.00 0.00 67 SER A O 6
ATOM 9090 N N . LEU A 1 68 ? -2.276 -0.183 3.212 1.00 0.00 68 LEU A N 6
ATOM 9091 C CA . LEU A 1 68 ? -3.028 -1.094 2.355 1.00 0.00 68 LEU A CA 6
ATOM 9092 C C . LEU A 1 68 ? -3.016 -2.510 2.922 1.00 0.00 68 LEU A C 6
ATOM 9093 O O . LEU A 1 68 ? -2.055 -3.256 2.734 1.00 0.00 68 LEU A O 6
ATOM 9109 N N . ILE A 1 69 ? -4.090 -2.873 3.615 1.00 0.00 69 ILE A N 6
ATOM 9110 C CA . ILE A 1 69 ? -4.204 -4.200 4.206 1.00 0.00 69 ILE A CA 6
ATOM 9111 C C . ILE A 1 69 ? -4.954 -5.152 3.280 1.00 0.00 69 ILE A C 6
ATOM 9112 O O . ILE A 1 69 ? -6.046 -4.840 2.804 1.00 0.00 69 ILE A O 6
ATOM 9128 N N . ILE A 1 70 ? -4.361 -6.315 3.030 1.00 0.00 70 ILE A N 6
ATOM 9129 C CA . ILE A 1 70 ? -4.974 -7.313 2.164 1.00 0.00 70 ILE A CA 6
ATOM 9130 C C . ILE A 1 70 ? -5.176 -8.632 2.902 1.00 0.00 70 ILE A C 6
ATOM 9131 O O . ILE A 1 70 ? -4.228 -9.208 3.435 1.00 0.00 70 ILE A O 6
ATOM 9147 N N . GLU A 1 71 ? -6.418 -9.105 2.927 1.00 0.00 71 GLU A N 6
ATOM 9148 C CA . GLU A 1 71 ? -6.744 -10.358 3.600 1.00 0.00 71 GLU A CA 6
ATOM 9149 C C . GLU A 1 71 ? -8.128 -10.852 3.187 1.00 0.00 71 GLU A C 6
ATOM 9150 O O . GLU A 1 71 ? -9.131 -10.151 3.319 1.00 0.00 71 GLU A O 6
ATOM 9162 N N . PRO A 1 72 ? -8.184 -12.091 2.675 1.00 0.00 72 PRO A N 6
ATOM 9163 C CA . PRO A 1 72 ? -6.997 -12.935 2.513 1.00 0.00 72 PRO A CA 6
ATOM 9164 C C . PRO A 1 72 ? -6.064 -12.421 1.422 1.00 0.00 72 PRO A C 6
ATOM 9165 O O . PRO A 1 72 ? -6.246 -11.319 0.904 1.00 0.00 72 PRO A O 6
ATOM 9176 N N . VAL A 1 73 ? -5.065 -13.226 1.076 1.00 0.00 73 VAL A N 6
ATOM 9177 C CA . VAL A 1 73 ? -4.104 -12.853 0.045 1.00 0.00 73 VAL A CA 6
ATOM 9178 C C . VAL A 1 73 ? -4.030 -13.914 -1.047 1.00 0.00 73 VAL A C 6
ATOM 9179 O O . VAL A 1 73 ? -4.060 -15.113 -0.767 1.00 0.00 73 VAL A O 6
ATOM 9192 N N . THR A 1 74 ? -3.932 -13.466 -2.295 1.00 0.00 74 THR A N 6
ATOM 9193 C CA . THR A 1 74 ? -3.854 -14.376 -3.431 1.00 0.00 74 THR A CA 6
ATOM 9194 C C . THR A 1 74 ? -2.553 -14.184 -4.201 1.00 0.00 74 THR A C 6
ATOM 9195 O O . THR A 1 74 ? -1.875 -13.168 -4.049 1.00 0.00 74 THR A O 6
ATOM 9206 N N . SER A 1 75 ? -2.210 -15.166 -5.028 1.00 0.00 75 SER A N 6
ATOM 9207 C CA . SER A 1 75 ? -0.987 -15.106 -5.821 1.00 0.00 75 SER A CA 6
ATOM 9208 C C . SER A 1 75 ? -0.895 -13.785 -6.578 1.00 0.00 75 SER A C 6
ATOM 9209 O O . SER A 1 75 ? 0.186 -13.214 -6.723 1.00 0.00 75 SER A O 6
ATOM 9217 N N . ARG A 1 76 ? -2.037 -13.305 -7.059 1.00 0.00 76 ARG A N 6
ATOM 9218 C CA . ARG A 1 76 ? -2.086 -12.052 -7.802 1.00 0.00 76 ARG A CA 6
ATOM 9219 C C . ARG A 1 76 ? -1.595 -10.890 -6.943 1.00 0.00 76 ARG A C 6
ATOM 9220 O O . ARG A 1 76 ? -0.851 -10.029 -7.413 1.00 0.00 76 ARG A O 6
ATOM 9241 N N . ASP A 1 77 ? -2.017 -10.873 -5.684 1.00 0.00 77 ASP A N 6
ATOM 9242 C CA . ASP A 1 77 ? -1.620 -9.818 -4.759 1.00 0.00 77 ASP A CA 6
ATOM 9243 C C . ASP A 1 77 ? -0.157 -9.439 -4.962 1.00 0.00 77 ASP A C 6
ATOM 9244 O O . ASP A 1 77 ? 0.208 -8.266 -4.881 1.00 0.00 77 ASP A O 6
ATOM 9253 N N . ALA A 1 78 ? 0.677 -10.439 -5.226 1.00 0.00 78 ALA A N 6
ATOM 9254 C CA . ALA A 1 78 ? 2.101 -10.211 -5.442 1.00 0.00 78 ALA A CA 6
ATOM 9255 C C . ALA A 1 78 ? 2.341 -9.415 -6.720 1.00 0.00 78 ALA A C 6
ATOM 9256 O O . ALA A 1 78 ? 2.031 -9.876 -7.818 1.00 0.00 78 ALA A O 6
ATOM 9263 N N . GLY A 1 79 ? 2.895 -8.215 -6.570 1.00 0.00 79 GLY A N 6
ATOM 9264 C CA . GLY A 1 79 ? 3.166 -7.374 -7.720 1.00 0.00 79 GLY A CA 6
ATOM 9265 C C . GLY A 1 79 ? 3.897 -6.099 -7.347 1.00 0.00 79 GLY A C 6
ATOM 9266 O O . GLY A 1 79 ? 4.430 -5.982 -6.243 1.00 0.00 79 GLY A O 6
ATOM 9270 N N . ILE A 1 80 ? 3.922 -5.142 -8.268 1.00 0.00 80 ILE A N 6
ATOM 9271 C CA . ILE A 1 80 ? 4.593 -3.870 -8.030 1.00 0.00 80 ILE A CA 6
ATOM 9272 C C . ILE A 1 80 ? 3.591 -2.778 -7.676 1.00 0.00 80 ILE A C 6
ATOM 9273 O O . ILE A 1 80 ? 3.018 -2.136 -8.557 1.00 0.00 80 ILE A O 6
ATOM 9289 N N . TYR A 1 81 ? 3.384 -2.569 -6.380 1.00 0.00 81 TYR A N 6
ATOM 9290 C CA . TYR A 1 81 ? 2.450 -1.554 -5.909 1.00 0.00 81 TYR A CA 6
ATOM 9291 C C . TYR A 1 81 ? 3.052 -0.158 -6.036 1.00 0.00 81 TYR A C 6
ATOM 9292 O O . TYR A 1 81 ? 3.991 0.194 -5.321 1.00 0.00 81 TYR A O 6
ATOM 9310 N N . THR A 1 82 ? 2.505 0.634 -6.952 1.00 0.00 82 THR A N 6
ATOM 9311 C CA . THR A 1 82 ? 2.987 1.992 -7.175 1.00 0.00 82 THR A CA 6
ATOM 9312 C C . THR A 1 82 ? 1.915 3.019 -6.831 1.00 0.00 82 THR A C 6
ATOM 9313 O O . THR A 1 82 ? 0.743 2.845 -7.168 1.00 0.00 82 THR A O 6
ATOM 9324 N N . CYS A 1 83 ? 2.323 4.090 -6.159 1.00 0.00 83 CYS A N 6
ATOM 9325 C CA . CYS A 1 83 ? 1.396 5.147 -5.769 1.00 0.00 83 CYS A CA 6
ATOM 9326 C C . CYS A 1 83 ? 1.863 6.500 -6.294 1.00 0.00 83 CYS A C 6
ATOM 9327 O O . CYS A 1 83 ? 3.057 6.719 -6.501 1.00 0.00 83 CYS A O 6
ATOM 9335 N N . ILE A 1 84 ? 0.914 7.405 -6.509 1.00 0.00 84 ILE A N 6
ATOM 9336 C CA . ILE A 1 84 ? 1.228 8.737 -7.010 1.00 0.00 84 ILE A CA 6
ATOM 9337 C C . ILE A 1 84 ? 0.544 9.814 -6.176 1.00 0.00 84 ILE A C 6
ATOM 9338 O O . ILE A 1 84 ? -0.636 10.106 -6.366 1.00 0.00 84 ILE A O 6
ATOM 9354 N N . ALA A 1 85 ? 1.295 10.404 -5.251 1.00 0.00 85 ALA A N 6
ATOM 9355 C CA . ALA A 1 85 ? 0.762 11.452 -4.389 1.00 0.00 85 ALA A CA 6
ATOM 9356 C C . ALA A 1 85 ? 0.923 12.826 -5.032 1.00 0.00 85 ALA A C 6
ATOM 9357 O O . ALA A 1 85 ? 2.024 13.374 -5.083 1.00 0.00 85 ALA A O 6
ATOM 9364 N N . THR A 1 86 ? -0.182 13.377 -5.523 1.00 0.00 86 THR A N 6
ATOM 9365 C CA . THR A 1 86 ? -0.164 14.686 -6.164 1.00 0.00 86 THR A CA 6
ATOM 9366 C C . THR A 1 86 ? -0.988 15.697 -5.376 1.00 0.00 86 THR A C 6
ATOM 9367 O O . THR A 1 86 ? -2.212 15.592 -5.303 1.00 0.00 86 THR A O 6
ATOM 9378 N N . ASN A 1 87 ? -0.310 16.676 -4.786 1.00 0.00 87 ASN A N 6
ATOM 9379 C CA . ASN A 1 87 ? -0.981 17.706 -4.002 1.00 0.00 87 ASN A CA 6
ATOM 9380 C C . ASN A 1 87 ? -0.818 19.077 -4.653 1.00 0.00 87 ASN A C 6
ATOM 9381 O O . ASN A 1 87 ? -0.269 19.194 -5.749 1.00 0.00 87 ASN A O 6
ATOM 9392 N N . ARG A 1 88 ? -1.300 20.110 -3.970 1.00 0.00 88 ARG A N 6
ATOM 9393 C CA . ARG A 1 88 ? -1.209 21.473 -4.482 1.00 0.00 88 ARG A CA 6
ATOM 9394 C C . ARG A 1 88 ? 0.244 21.859 -4.746 1.00 0.00 88 ARG A C 6
ATOM 9395 O O . ARG A 1 88 ? 0.543 22.573 -5.702 1.00 0.00 88 ARG A O 6
ATOM 9416 N N . ALA A 1 89 ? 1.142 21.381 -3.891 1.00 0.00 89 ALA A N 6
ATOM 9417 C CA . ALA A 1 89 ? 2.563 21.675 -4.032 1.00 0.00 89 ALA A CA 6
ATOM 9418 C C . ALA A 1 89 ? 3.131 21.040 -5.297 1.00 0.00 89 ALA A C 6
ATOM 9419 O O . ALA A 1 89 ? 3.561 21.739 -6.214 1.00 0.00 89 ALA A O 6
ATOM 9426 N N . GLY A 1 90 ? 3.132 19.711 -5.338 1.00 0.00 90 GLY A N 6
ATOM 9427 C CA . GLY A 1 90 ? 3.651 19.005 -6.495 1.00 0.00 90 GLY A CA 6
ATOM 9428 C C . GLY A 1 90 ? 3.117 17.590 -6.599 1.00 0.00 90 GLY A C 6
ATOM 9429 O O . GLY A 1 90 ? 1.926 17.354 -6.401 1.00 0.00 90 GLY A O 6
ATOM 9433 N N . GLN A 1 91 ? 4.001 16.648 -6.911 1.00 0.00 91 GLN A N 6
ATOM 9434 C CA . GLN A 1 91 ? 3.610 15.249 -7.042 1.00 0.00 91 GLN A CA 6
ATOM 9435 C C . GLN A 1 91 ? 4.827 14.334 -6.955 1.00 0.00 91 GLN A C 6
ATOM 9436 O O . GLN A 1 91 ? 5.949 14.747 -7.245 1.00 0.00 91 GLN A O 6
ATOM 9450 N N . ASN A 1 92 ? 4.596 13.088 -6.554 1.00 0.00 92 ASN A N 6
ATOM 9451 C CA . ASN A 1 92 ? 5.674 12.114 -6.428 1.00 0.00 92 ASN A CA 6
ATOM 9452 C C . ASN A 1 92 ? 5.154 10.696 -6.644 1.00 0.00 92 ASN A C 6
ATOM 9453 O O . ASN A 1 92 ? 3.950 10.479 -6.782 1.00 0.00 92 ASN A O 6
ATOM 9464 N N . SER A 1 93 ? 6.070 9.733 -6.670 1.00 0.00 93 SER A N 6
ATOM 9465 C CA . SER A 1 93 ? 5.705 8.335 -6.871 1.00 0.00 93 SER A CA 6
ATOM 9466 C C . SER A 1 93 ? 6.745 7.407 -6.251 1.00 0.00 93 SER A C 6
ATOM 9467 O O . SER A 1 93 ? 7.897 7.792 -6.051 1.00 0.00 93 SER A O 6
ATOM 9475 N N . PHE A 1 94 ? 6.329 6.182 -5.949 1.00 0.00 94 PHE A N 6
ATOM 9476 C CA . PHE A 1 94 ? 7.223 5.197 -5.350 1.00 0.00 94 PHE A CA 6
ATOM 9477 C C . PHE A 1 94 ? 6.800 3.780 -5.725 1.00 0.00 94 PHE A C 6
ATOM 9478 O O . PHE A 1 94 ? 5.612 3.494 -5.874 1.00 0.00 94 PHE A O 6
ATOM 9495 N N . SER A 1 95 ? 7.781 2.896 -5.875 1.00 0.00 95 SER A N 6
ATOM 9496 C CA . SER A 1 95 ? 7.512 1.509 -6.237 1.00 0.00 95 SER A CA 6
ATOM 9497 C C . SER A 1 95 ? 7.908 0.566 -5.104 1.00 0.00 95 SER A C 6
ATOM 9498 O O . SER A 1 95 ? 8.720 0.914 -4.246 1.00 0.00 95 SER A O 6
ATOM 9506 N N . LEU A 1 96 ? 7.327 -0.629 -5.108 1.00 0.00 96 LEU A N 6
ATOM 9507 C CA . LEU A 1 96 ? 7.618 -1.624 -4.082 1.00 0.00 96 LEU A CA 6
ATOM 9508 C C . LEU A 1 96 ? 7.390 -3.036 -4.612 1.00 0.00 96 LEU A C 6
ATOM 9509 O O . LEU A 1 96 ? 6.682 -3.231 -5.599 1.00 0.00 96 LEU A O 6
ATOM 9525 N N . GLU A 1 97 ? 7.995 -4.017 -3.949 1.00 0.00 97 GLU A N 6
ATOM 9526 C CA . GLU A 1 97 ? 7.856 -5.411 -4.353 1.00 0.00 97 GLU A CA 6
ATOM 9527 C C . GLU A 1 97 ? 7.220 -6.239 -3.241 1.00 0.00 97 GLU A C 6
ATOM 9528 O O . GLU A 1 97 ? 7.447 -5.988 -2.057 1.00 0.00 97 GLU A O 6
ATOM 9540 N N . LEU A 1 98 ? 6.422 -7.228 -3.630 1.00 0.00 98 LEU A N 6
ATOM 9541 C CA . LEU A 1 98 ? 5.752 -8.095 -2.667 1.00 0.00 98 LEU A CA 6
ATOM 9542 C C . LEU A 1 98 ? 5.728 -9.538 -3.158 1.00 0.00 98 LEU A C 6
ATOM 9543 O O . LEU A 1 98 ? 5.193 -9.833 -4.227 1.00 0.00 98 LEU A O 6
ATOM 9559 N N . VAL A 1 99 ? 6.310 -10.436 -2.369 1.00 0.00 99 VAL A N 6
ATOM 9560 C CA . VAL A 1 99 ? 6.353 -11.850 -2.722 1.00 0.00 99 VAL A CA 6
ATOM 9561 C C . VAL A 1 99 ? 5.264 -12.631 -1.995 1.00 0.00 99 VAL A C 6
ATOM 9562 O O . VAL A 1 99 ? 4.981 -12.379 -0.824 1.00 0.00 99 VAL A O 6
ATOM 9575 N N . VAL A 1 100 ? 4.656 -13.582 -2.697 1.00 0.00 100 VAL A N 6
ATOM 9576 C CA . VAL A 1 100 ? 3.598 -14.402 -2.118 1.00 0.00 100 VAL A CA 6
ATOM 9577 C C . VAL A 1 100 ? 3.792 -15.874 -2.465 1.00 0.00 100 VAL A C 6
ATOM 9578 O O . VAL A 1 100 ? 3.815 -16.248 -3.637 1.00 0.00 100 VAL A O 6
ATOM 9591 N N . ALA A 1 101 ? 3.930 -16.705 -1.437 1.00 0.00 101 ALA A N 6
ATOM 9592 C CA . ALA A 1 101 ? 4.119 -18.137 -1.633 1.00 0.00 101 ALA A CA 6
ATOM 9593 C C . ALA A 1 101 ? 2.858 -18.912 -1.267 1.00 0.00 101 ALA A C 6
ATOM 9594 O O . ALA A 1 101 ? 2.322 -18.762 -0.170 1.00 0.00 101 ALA A O 6
ATOM 9601 N N . ALA A 1 102 ? 2.388 -19.741 -2.194 1.00 0.00 102 ALA A N 6
ATOM 9602 C CA . ALA A 1 102 ? 1.191 -20.541 -1.968 1.00 0.00 102 ALA A CA 6
ATOM 9603 C C . ALA A 1 102 ? 1.251 -21.250 -0.620 1.00 0.00 102 ALA A C 6
ATOM 9604 O O . ALA A 1 102 ? 2.328 -21.443 -0.055 1.00 0.00 102 ALA A O 6
ATOM 9611 N N . LYS A 1 103 ? 0.087 -21.635 -0.107 1.00 0.00 103 LYS A N 6
ATOM 9612 C CA . LYS A 1 103 ? 0.006 -22.324 1.176 1.00 0.00 103 LYS A CA 6
ATOM 9613 C C . LYS A 1 103 ? 0.375 -23.797 1.027 1.00 0.00 103 LYS A C 6
ATOM 9614 O O . LYS A 1 103 ? 0.896 -24.412 1.957 1.00 0.00 103 LYS A O 6
ATOM 9633 N N . GLU A 1 104 ? 0.103 -24.354 -0.148 1.00 0.00 104 GLU A N 6
ATOM 9634 C CA . GLU A 1 104 ? 0.407 -25.755 -0.417 1.00 0.00 104 GLU A CA 6
ATOM 9635 C C . GLU A 1 104 ? 0.892 -25.940 -1.852 1.00 0.00 104 GLU A C 6
ATOM 9636 O O . GLU A 1 104 ? 0.818 -25.021 -2.668 1.00 0.00 104 GLU A O 6
ATOM 9648 N N . SER A 1 105 ? 1.389 -27.136 -2.153 1.00 0.00 105 SER A N 6
ATOM 9649 C CA . SER A 1 105 ? 1.891 -27.442 -3.488 1.00 0.00 105 SER A CA 6
ATOM 9650 C C . SER A 1 105 ? 2.108 -28.942 -3.656 1.00 0.00 105 SER A C 6
ATOM 9651 O O . SER A 1 105 ? 3.007 -29.523 -3.050 1.00 0.00 105 SER A O 6
ATOM 9659 N N . GLY A 1 106 ? 1.275 -29.565 -4.485 1.00 0.00 106 GLY A N 6
ATOM 9660 C CA . GLY A 1 106 ? 1.391 -30.993 -4.719 1.00 0.00 106 GLY A CA 6
ATOM 9661 C C . GLY A 1 106 ? 0.158 -31.574 -5.382 1.00 0.00 106 GLY A C 6
ATOM 9662 O O . GLY A 1 106 ? -0.967 -31.134 -5.144 1.00 0.00 106 GLY A O 6
ATOM 9666 N N . PRO A 1 107 ? 0.363 -32.586 -6.237 1.00 0.00 107 PRO A N 6
ATOM 9667 C CA . PRO A 1 107 ? -0.729 -33.249 -6.956 1.00 0.00 107 PRO A CA 6
ATOM 9668 C C . PRO A 1 107 ? -1.611 -34.081 -6.030 1.00 0.00 107 PRO A C 6
ATOM 9669 O O . PRO A 1 107 ? -1.247 -35.191 -5.642 1.00 0.00 107 PRO A O 6
ATOM 9680 N N . SER A 1 108 ? -2.772 -33.537 -5.680 1.00 0.00 108 SER A N 6
ATOM 9681 C CA . SER A 1 108 ? -3.705 -34.227 -4.797 1.00 0.00 108 SER A CA 6
ATOM 9682 C C . SER A 1 108 ? -4.692 -35.068 -5.601 1.00 0.00 108 SER A C 6
ATOM 9683 O O . SER A 1 108 ? -5.325 -34.578 -6.536 1.00 0.00 108 SER A O 6
ATOM 9691 N N . SER A 1 109 ? -4.819 -36.338 -5.229 1.00 0.00 109 SER A N 6
ATOM 9692 C CA . SER A 1 109 ? -5.726 -37.249 -5.916 1.00 0.00 109 SER A CA 6
ATOM 9693 C C . SER A 1 109 ? -7.097 -36.608 -6.108 1.00 0.00 109 SER A C 6
ATOM 9694 O O . SER A 1 109 ? -7.694 -36.703 -7.180 1.00 0.00 109 SER A O 6
ATOM 9702 N N . GLY A 1 110 ? -7.590 -35.955 -5.061 1.00 0.00 110 GLY A N 6
ATOM 9703 C CA . GLY A 1 110 ? -8.887 -35.308 -5.133 1.00 0.00 110 GLY A CA 6
ATOM 9704 C C . GLY A 1 110 ? -8.893 -33.944 -4.471 1.00 0.00 110 GLY A C 6
ATOM 9705 O O . GLY A 1 110 ? -7.842 -33.325 -4.302 1.00 0.00 110 GLY A O 6
ATOM 9709 N N . GLY A 1 1 ? -6.727 37.739 -2.199 1.00 0.00 1 GLY A N 7
ATOM 9710 C CA . GLY A 1 1 ? -6.382 36.898 -1.068 1.00 0.00 1 GLY A CA 7
ATOM 9711 C C . GLY A 1 1 ? -4.889 36.663 -0.955 1.00 0.00 1 GLY A C 7
ATOM 9712 O O . GLY A 1 1 ? -4.209 37.316 -0.163 1.00 0.00 1 GLY A O 7
ATOM 9716 N N . SER A 1 2 ? -4.377 35.727 -1.747 1.00 0.00 2 SER A N 7
ATOM 9717 C CA . SER A 1 2 ? -2.955 35.404 -1.728 1.00 0.00 2 SER A CA 7
ATOM 9718 C C . SER A 1 2 ? -2.509 34.834 -3.072 1.00 0.00 2 SER A C 7
ATOM 9719 O O . SER A 1 2 ? -3.291 34.198 -3.778 1.00 0.00 2 SER A O 7
ATOM 9727 N N . SER A 1 3 ? -1.247 35.068 -3.417 1.00 0.00 3 SER A N 7
ATOM 9728 C CA . SER A 1 3 ? -0.697 34.582 -4.677 1.00 0.00 3 SER A CA 7
ATOM 9729 C C . SER A 1 3 ? 0.052 33.269 -4.472 1.00 0.00 3 SER A C 7
ATOM 9730 O O . SER A 1 3 ? 0.559 32.993 -3.385 1.00 0.00 3 SER A O 7
ATOM 9738 N N . GLY A 1 4 ? 0.118 32.461 -5.526 1.00 0.00 4 GLY A N 7
ATOM 9739 C CA . GLY A 1 4 ? 0.807 31.186 -5.442 1.00 0.00 4 GLY A CA 7
ATOM 9740 C C . GLY A 1 4 ? 0.085 30.194 -4.552 1.00 0.00 4 GLY A C 7
ATOM 9741 O O . GLY A 1 4 ? -0.990 30.488 -4.029 1.00 0.00 4 GLY A O 7
ATOM 9745 N N . SER A 1 5 ? 0.675 29.016 -4.381 1.00 0.00 5 SER A N 7
ATOM 9746 C CA . SER A 1 5 ? 0.078 27.975 -3.553 1.00 0.00 5 SER A CA 7
ATOM 9747 C C . SER A 1 5 ? 1.054 27.513 -2.474 1.00 0.00 5 SER A C 7
ATOM 9748 O O . SER A 1 5 ? 2.143 27.025 -2.775 1.00 0.00 5 SER A O 7
ATOM 9756 N N . SER A 1 6 ? 0.653 27.671 -1.217 1.00 0.00 6 SER A N 7
ATOM 9757 C CA . SER A 1 6 ? 1.493 27.274 -0.092 1.00 0.00 6 SER A CA 7
ATOM 9758 C C . SER A 1 6 ? 1.308 25.793 0.227 1.00 0.00 6 SER A C 7
ATOM 9759 O O . SER A 1 6 ? 0.197 25.269 0.176 1.00 0.00 6 SER A O 7
ATOM 9767 N N . GLY A 1 7 ? 2.409 25.124 0.558 1.00 0.00 7 GLY A N 7
ATOM 9768 C CA . GLY A 1 7 ? 2.348 23.711 0.881 1.00 0.00 7 GLY A CA 7
ATOM 9769 C C . GLY A 1 7 ? 3.708 23.043 0.820 1.00 0.00 7 GLY A C 7
ATOM 9770 O O . GLY A 1 7 ? 4.701 23.673 0.454 1.00 0.00 7 GLY A O 7
ATOM 9774 N N . PHE A 1 8 ? 3.755 21.765 1.181 1.00 0.00 8 PHE A N 7
ATOM 9775 C CA . PHE A 1 8 ? 5.004 21.013 1.168 1.00 0.00 8 PHE A CA 7
ATOM 9776 C C . PHE A 1 8 ? 4.931 19.854 0.178 1.00 0.00 8 PHE A C 7
ATOM 9777 O O . PHE A 1 8 ? 4.009 19.040 0.226 1.00 0.00 8 PHE A O 7
ATOM 9794 N N . ARG A 1 9 ? 5.909 19.788 -0.720 1.00 0.00 9 ARG A N 7
ATOM 9795 C CA . ARG A 1 9 ? 5.955 18.731 -1.723 1.00 0.00 9 ARG A CA 7
ATOM 9796 C C . ARG A 1 9 ? 5.730 17.364 -1.083 1.00 0.00 9 ARG A C 7
ATOM 9797 O O . ARG A 1 9 ? 6.228 17.070 0.004 1.00 0.00 9 ARG A O 7
ATOM 9818 N N . PRO A 1 10 ? 4.960 16.508 -1.772 1.00 0.00 10 PRO A N 7
ATOM 9819 C CA . PRO A 1 10 ? 4.651 15.158 -1.290 1.00 0.00 10 PRO A CA 7
ATOM 9820 C C . PRO A 1 10 ? 5.868 14.240 -1.318 1.00 0.00 10 PRO A C 7
ATOM 9821 O O . PRO A 1 10 ? 6.278 13.767 -2.379 1.00 0.00 10 PRO A O 7
ATOM 9832 N N . HIS A 1 11 ? 6.443 13.991 -0.145 1.00 0.00 11 HIS A N 7
ATOM 9833 C CA . HIS A 1 11 ? 7.613 13.127 -0.036 1.00 0.00 11 HIS A CA 7
ATOM 9834 C C . HIS A 1 11 ? 7.390 12.040 1.011 1.00 0.00 11 HIS A C 7
ATOM 9835 O O . HIS A 1 11 ? 7.148 12.332 2.183 1.00 0.00 11 HIS A O 7
ATOM 9849 N N . PHE A 1 12 ? 7.471 10.785 0.581 1.00 0.00 12 PHE A N 7
ATOM 9850 C CA . PHE A 1 12 ? 7.276 9.654 1.480 1.00 0.00 12 PHE A CA 7
ATOM 9851 C C . PHE A 1 12 ? 8.426 9.549 2.478 1.00 0.00 12 PHE A C 7
ATOM 9852 O O . PHE A 1 12 ? 9.534 9.142 2.126 1.00 0.00 12 PHE A O 7
ATOM 9869 N N . LEU A 1 13 ? 8.155 9.919 3.725 1.00 0.00 13 LEU A N 7
ATOM 9870 C CA . LEU A 1 13 ? 9.165 9.867 4.776 1.00 0.00 13 LEU A CA 7
ATOM 9871 C C . LEU A 1 13 ? 9.785 8.476 4.867 1.00 0.00 13 LEU A C 7
ATOM 9872 O O . LEU A 1 13 ? 11.007 8.328 4.845 1.00 0.00 13 LEU A O 7
ATOM 9888 N N . GLN A 1 14 ? 8.934 7.460 4.966 1.00 0.00 14 GLN A N 7
ATOM 9889 C CA . GLN A 1 14 ? 9.399 6.081 5.059 1.00 0.00 14 GLN A CA 7
ATOM 9890 C C . GLN A 1 14 ? 8.605 5.175 4.123 1.00 0.00 14 GLN A C 7
ATOM 9891 O O . GLN A 1 14 ? 7.375 5.157 4.156 1.00 0.00 14 GLN A O 7
ATOM 9905 N N . ALA A 1 15 ? 9.318 4.425 3.289 1.00 0.00 15 ALA A N 7
ATOM 9906 C CA . ALA A 1 15 ? 8.680 3.515 2.345 1.00 0.00 15 ALA A CA 7
ATOM 9907 C C . ALA A 1 15 ? 9.056 2.067 2.640 1.00 0.00 15 ALA A C 7
ATOM 9908 O O . ALA A 1 15 ? 10.144 1.770 3.132 1.00 0.00 15 ALA A O 7
ATOM 9915 N N . PRO A 1 16 ? 8.134 1.142 2.332 1.00 0.00 16 PRO A N 7
ATOM 9916 C CA . PRO A 1 16 ? 8.346 -0.292 2.556 1.00 0.00 16 PRO A CA 7
ATOM 9917 C C . PRO A 1 16 ? 9.391 -0.877 1.612 1.00 0.00 16 PRO A C 7
ATOM 9918 O O . PRO A 1 16 ? 10.074 -0.146 0.896 1.00 0.00 16 PRO A O 7
ATOM 9929 N N . GLY A 1 17 ? 9.510 -2.201 1.616 1.00 0.00 17 GLY A N 7
ATOM 9930 C CA . GLY A 1 17 ? 10.473 -2.862 0.755 1.00 0.00 17 GLY A CA 7
ATOM 9931 C C . GLY A 1 17 ? 9.930 -4.143 0.153 1.00 0.00 17 GLY A C 7
ATOM 9932 O O . GLY A 1 17 ? 8.886 -4.136 -0.500 1.00 0.00 17 GLY A O 7
ATOM 9936 N N . ASP A 1 18 ? 10.640 -5.245 0.370 1.00 0.00 18 ASP A N 7
ATOM 9937 C CA . ASP A 1 18 ? 10.223 -6.539 -0.157 1.00 0.00 18 ASP A CA 7
ATOM 9938 C C . ASP A 1 18 ? 9.792 -7.471 0.971 1.00 0.00 18 ASP A C 7
ATOM 9939 O O . ASP A 1 18 ? 10.623 -7.963 1.736 1.00 0.00 18 ASP A O 7
ATOM 9948 N N . LEU A 1 19 ? 8.489 -7.710 1.068 1.00 0.00 19 LEU A N 7
ATOM 9949 C CA . LEU A 1 19 ? 7.946 -8.583 2.104 1.00 0.00 19 LEU A CA 7
ATOM 9950 C C . LEU A 1 19 ? 7.539 -9.932 1.520 1.00 0.00 19 LEU A C 7
ATOM 9951 O O . LEU A 1 19 ? 7.436 -10.089 0.303 1.00 0.00 19 LEU A O 7
ATOM 9967 N N . THR A 1 20 ? 7.307 -10.905 2.396 1.00 0.00 20 THR A N 7
ATOM 9968 C CA . THR A 1 20 ? 6.910 -12.240 1.968 1.00 0.00 20 THR A CA 7
ATOM 9969 C C . THR A 1 20 ? 5.715 -12.742 2.771 1.00 0.00 20 THR A C 7
ATOM 9970 O O . THR A 1 20 ? 5.828 -13.014 3.966 1.00 0.00 20 THR A O 7
ATOM 9981 N N . VAL A 1 21 ? 4.570 -12.864 2.106 1.00 0.00 21 VAL A N 7
ATOM 9982 C CA . VAL A 1 21 ? 3.355 -13.335 2.758 1.00 0.00 21 VAL A CA 7
ATOM 9983 C C . VAL A 1 21 ? 2.760 -14.527 2.016 1.00 0.00 21 VAL A C 7
ATOM 9984 O O . VAL A 1 21 ? 2.475 -14.447 0.821 1.00 0.00 21 VAL A O 7
ATOM 9997 N N . GLN A 1 22 ? 2.575 -15.631 2.732 1.00 0.00 22 GLN A N 7
ATOM 9998 C CA . GLN A 1 22 ? 2.014 -16.840 2.141 1.00 0.00 22 GLN A CA 7
ATOM 9999 C C . GLN A 1 22 ? 0.538 -16.648 1.807 1.00 0.00 22 GLN A C 7
ATOM 10000 O O . GLN A 1 22 ? -0.257 -16.268 2.666 1.00 0.00 22 GLN A O 7
ATOM 10014 N N . GLU A 1 23 ? 0.180 -16.915 0.555 1.00 0.00 23 GLU A N 7
ATOM 10015 C CA . GLU A 1 23 ? -1.201 -16.770 0.109 1.00 0.00 23 GLU A CA 7
ATOM 10016 C C . GLU A 1 23 ? -2.174 -17.151 1.221 1.00 0.00 23 GLU A C 7
ATOM 10017 O O . GLU A 1 23 ? -1.958 -18.122 1.945 1.00 0.00 23 GLU A O 7
ATOM 10029 N N . GLY A 1 24 ? -3.248 -16.377 1.350 1.00 0.00 24 GLY A N 7
ATOM 10030 C CA . GLY A 1 24 ? -4.239 -16.649 2.375 1.00 0.00 24 GLY A CA 7
ATOM 10031 C C . GLY A 1 24 ? -3.807 -16.157 3.743 1.00 0.00 24 GLY A C 7
ATOM 10032 O O . GLY A 1 24 ? -4.248 -16.680 4.767 1.00 0.00 24 GLY A O 7
ATOM 10036 N N . LYS A 1 25 ? -2.940 -15.150 3.762 1.00 0.00 25 LYS A N 7
ATOM 10037 C CA . LYS A 1 25 ? -2.447 -14.588 5.013 1.00 0.00 25 LYS A CA 7
ATOM 10038 C C . LYS A 1 25 ? -2.683 -13.082 5.063 1.00 0.00 25 LYS A C 7
ATOM 10039 O O . LYS A 1 25 ? -3.114 -12.478 4.080 1.00 0.00 25 LYS A O 7
ATOM 10058 N N . LEU A 1 26 ? -2.396 -12.480 6.212 1.00 0.00 26 LEU A N 7
ATOM 10059 C CA . LEU A 1 26 ? -2.575 -11.043 6.389 1.00 0.00 26 LEU A CA 7
ATOM 10060 C C . LEU A 1 26 ? -1.372 -10.275 5.852 1.00 0.00 26 LEU A C 7
ATOM 10061 O O . LEU A 1 26 ? -0.225 -10.611 6.150 1.00 0.00 26 LEU A O 7
ATOM 10077 N N . CYS A 1 27 ? -1.642 -9.241 5.062 1.00 0.00 27 CYS A N 7
ATOM 10078 C CA . CYS A 1 27 ? -0.581 -8.423 4.485 1.00 0.00 27 CYS A CA 7
ATOM 10079 C C . CYS A 1 27 ? -0.801 -6.947 4.800 1.00 0.00 27 CYS A C 7
ATOM 10080 O O . CYS A 1 27 ? -1.598 -6.274 4.145 1.00 0.00 27 CYS A O 7
ATOM 10088 N N . ARG A 1 28 ? -0.090 -6.450 5.806 1.00 0.00 28 ARG A N 7
ATOM 10089 C CA . ARG A 1 28 ? -0.210 -5.054 6.210 1.00 0.00 28 ARG A CA 7
ATOM 10090 C C . ARG A 1 28 ? 0.948 -4.228 5.658 1.00 0.00 28 ARG A C 7
ATOM 10091 O O . ARG A 1 28 ? 2.062 -4.727 5.504 1.00 0.00 28 ARG A O 7
ATOM 10112 N N . MET A 1 29 ? 0.676 -2.961 5.362 1.00 0.00 29 MET A N 7
ATOM 10113 C CA . MET A 1 29 ? 1.696 -2.065 4.828 1.00 0.00 29 MET A CA 7
ATOM 10114 C C . MET A 1 29 ? 1.648 -0.710 5.526 1.00 0.00 29 MET A C 7
ATOM 10115 O O . MET A 1 29 ? 0.580 -0.243 5.923 1.00 0.00 29 MET A O 7
ATOM 10129 N N . ASP A 1 30 ? 2.810 -0.083 5.671 1.00 0.00 30 ASP A N 7
ATOM 10130 C CA . ASP A 1 30 ? 2.901 1.220 6.321 1.00 0.00 30 ASP A CA 7
ATOM 10131 C C . ASP A 1 30 ? 3.699 2.199 5.466 1.00 0.00 30 ASP A C 7
ATOM 10132 O O . ASP A 1 30 ? 4.774 1.867 4.965 1.00 0.00 30 ASP A O 7
ATOM 10141 N N . CYS A 1 31 ? 3.165 3.404 5.302 1.00 0.00 31 CYS A N 7
ATOM 10142 C CA . CYS A 1 31 ? 3.826 4.431 4.505 1.00 0.00 31 CYS A CA 7
ATOM 10143 C C . CYS A 1 31 ? 3.398 5.825 4.951 1.00 0.00 31 CYS A C 7
ATOM 10144 O O . CYS A 1 31 ? 2.206 6.124 5.033 1.00 0.00 31 CYS A O 7
ATOM 10152 N N . LYS A 1 32 ? 4.377 6.676 5.240 1.00 0.00 32 LYS A N 7
ATOM 10153 C CA . LYS A 1 32 ? 4.103 8.039 5.679 1.00 0.00 32 LYS A CA 7
ATOM 10154 C C . LYS A 1 32 ? 4.474 9.045 4.594 1.00 0.00 32 LYS A C 7
ATOM 10155 O O . LYS A 1 32 ? 5.475 8.879 3.897 1.00 0.00 32 LYS A O 7
ATOM 10174 N N . VAL A 1 33 ? 3.662 10.088 4.458 1.00 0.00 33 VAL A N 7
ATOM 10175 C CA . VAL A 1 33 ? 3.907 11.122 3.460 1.00 0.00 33 VAL A CA 7
ATOM 10176 C C . VAL A 1 33 ? 3.586 12.507 4.012 1.00 0.00 33 VAL A C 7
ATOM 10177 O O . VAL A 1 33 ? 2.494 12.742 4.529 1.00 0.00 33 VAL A O 7
ATOM 10190 N N . SER A 1 34 ? 4.545 13.420 3.900 1.00 0.00 34 SER A N 7
ATOM 10191 C CA . SER A 1 34 ? 4.366 14.781 4.391 1.00 0.00 34 SER A CA 7
ATOM 10192 C C . SER A 1 34 ? 3.900 15.706 3.270 1.00 0.00 34 SER A C 7
ATOM 10193 O O . SER A 1 34 ? 4.413 15.654 2.153 1.00 0.00 34 SER A O 7
ATOM 10201 N N . GLY A 1 35 ? 2.923 16.554 3.578 1.00 0.00 35 GLY A N 7
ATOM 10202 C CA . GLY A 1 35 ? 2.404 17.479 2.588 1.00 0.00 35 GLY A CA 7
ATOM 10203 C C . GLY A 1 35 ? 1.198 18.248 3.089 1.00 0.00 35 GLY A C 7
ATOM 10204 O O . GLY A 1 35 ? 0.472 17.777 3.965 1.00 0.00 35 GLY A O 7
ATOM 10208 N N . LEU A 1 36 ? 0.983 19.435 2.533 1.00 0.00 36 LEU A N 7
ATOM 10209 C CA . LEU A 1 36 ? -0.144 20.273 2.930 1.00 0.00 36 LEU A CA 7
ATOM 10210 C C . LEU A 1 36 ? -0.711 21.027 1.732 1.00 0.00 36 LEU A C 7
ATOM 10211 O O . LEU A 1 36 ? -0.004 21.758 1.037 1.00 0.00 36 LEU A O 7
ATOM 10227 N N . PRO A 1 37 ? -2.017 20.849 1.483 1.00 0.00 37 PRO A N 7
ATOM 10228 C CA . PRO A 1 37 ? -2.867 19.980 2.303 1.00 0.00 37 PRO A CA 7
ATOM 10229 C C . PRO A 1 37 ? -2.531 18.504 2.124 1.00 0.00 37 PRO A C 7
ATOM 10230 O O . PRO A 1 37 ? -1.494 18.156 1.557 1.00 0.00 37 PRO A O 7
ATOM 10241 N N . THR A 1 38 ? -3.414 17.637 2.610 1.00 0.00 38 THR A N 7
ATOM 10242 C CA . THR A 1 38 ? -3.211 16.198 2.505 1.00 0.00 38 THR A CA 7
ATOM 10243 C C . THR A 1 38 ? -2.960 15.783 1.059 1.00 0.00 38 THR A C 7
ATOM 10244 O O . THR A 1 38 ? -3.766 16.043 0.165 1.00 0.00 38 THR A O 7
ATOM 10255 N N . PRO A 1 39 ? -1.818 15.121 0.822 1.00 0.00 39 PRO A N 7
ATOM 10256 C CA . PRO A 1 39 ? -1.436 14.654 -0.514 1.00 0.00 39 PRO A CA 7
ATOM 10257 C C . PRO A 1 39 ? -2.316 13.508 -1.001 1.00 0.00 39 PRO A C 7
ATOM 10258 O O . PRO A 1 39 ? -2.373 12.448 -0.377 1.00 0.00 39 PRO A O 7
ATOM 10269 N N . ASP A 1 40 ? -3.000 13.727 -2.118 1.00 0.00 40 ASP A N 7
ATOM 10270 C CA . ASP A 1 40 ? -3.876 12.711 -2.690 1.00 0.00 40 ASP A CA 7
ATOM 10271 C C . ASP A 1 40 ? -3.068 11.656 -3.439 1.00 0.00 40 ASP A C 7
ATOM 10272 O O . ASP A 1 40 ? -2.504 11.927 -4.500 1.00 0.00 40 ASP A O 7
ATOM 10281 N N . LEU A 1 41 ? -3.015 10.452 -2.880 1.00 0.00 41 LEU A N 7
ATOM 10282 C CA . LEU A 1 41 ? -2.275 9.355 -3.493 1.00 0.00 41 LEU A CA 7
ATOM 10283 C C . LEU A 1 41 ? -3.214 8.220 -3.891 1.00 0.00 41 LEU A C 7
ATOM 10284 O O . LEU A 1 41 ? -4.292 8.064 -3.319 1.00 0.00 41 LEU A O 7
ATOM 10300 N N . SER A 1 42 ? -2.795 7.430 -4.874 1.00 0.00 42 SER A N 7
ATOM 10301 C CA . SER A 1 42 ? -3.599 6.310 -5.350 1.00 0.00 42 SER A CA 7
ATOM 10302 C C . SER A 1 42 ? -2.734 5.071 -5.560 1.00 0.00 42 SER A C 7
ATOM 10303 O O . SER A 1 42 ? -1.616 5.160 -6.067 1.00 0.00 42 SER A O 7
ATOM 10311 N N . TRP A 1 43 ? -3.260 3.917 -5.167 1.00 0.00 43 TRP A N 7
ATOM 10312 C CA . TRP A 1 43 ? -2.537 2.658 -5.312 1.00 0.00 43 TRP A CA 7
ATOM 10313 C C . TRP A 1 43 ? -2.774 2.050 -6.690 1.00 0.00 43 TRP A C 7
ATOM 10314 O O . TRP A 1 43 ? -3.861 2.175 -7.254 1.00 0.00 43 TRP A O 7
ATOM 10335 N N . GLN A 1 44 ? -1.752 1.391 -7.225 1.00 0.00 44 GLN A N 7
ATOM 10336 C CA . GLN A 1 44 ? -1.851 0.763 -8.538 1.00 0.00 44 GLN A CA 7
ATOM 10337 C C . GLN A 1 44 ? -1.220 -0.625 -8.526 1.00 0.00 44 GLN A C 7
ATOM 10338 O O . GLN A 1 44 ? -0.098 -0.805 -8.051 1.00 0.00 44 GLN A O 7
ATOM 10352 N N . LEU A 1 45 ? -1.948 -1.604 -9.052 1.00 0.00 45 LEU A N 7
ATOM 10353 C CA . LEU A 1 45 ? -1.460 -2.978 -9.103 1.00 0.00 45 LEU A CA 7
ATOM 10354 C C . LEU A 1 45 ? -1.392 -3.479 -10.542 1.00 0.00 45 LEU A C 7
ATOM 10355 O O . LEU A 1 45 ? -2.399 -3.504 -11.249 1.00 0.00 45 LEU A O 7
ATOM 10371 N N . ASP A 1 46 ? -0.199 -3.880 -10.967 1.00 0.00 46 ASP A N 7
ATOM 10372 C CA . ASP A 1 46 ? 0.000 -4.384 -12.321 1.00 0.00 46 ASP A CA 7
ATOM 10373 C C . ASP A 1 46 ? -0.370 -3.326 -13.355 1.00 0.00 46 ASP A C 7
ATOM 10374 O O . ASP A 1 46 ? -1.030 -3.620 -14.351 1.00 0.00 46 ASP A O 7
ATOM 10383 N N . GLY A 1 47 ? 0.058 -2.091 -13.111 1.00 0.00 47 GLY A N 7
ATOM 10384 C CA . GLY A 1 47 ? -0.239 -1.007 -14.029 1.00 0.00 47 GLY A CA 7
ATOM 10385 C C . GLY A 1 47 ? -1.726 -0.735 -14.142 1.00 0.00 47 GLY A C 7
ATOM 10386 O O . GLY A 1 47 ? -2.235 -0.464 -15.230 1.00 0.00 47 GLY A O 7
ATOM 10390 N N . LYS A 1 48 ? -2.427 -0.808 -13.015 1.00 0.00 48 LYS A N 7
ATOM 10391 C CA . LYS A 1 48 ? -3.865 -0.567 -12.991 1.00 0.00 48 LYS A CA 7
ATOM 10392 C C . LYS A 1 48 ? -4.303 -0.023 -11.635 1.00 0.00 48 LYS A C 7
ATOM 10393 O O . LYS A 1 48 ? -3.693 -0.300 -10.602 1.00 0.00 48 LYS A O 7
ATOM 10412 N N . PRO A 1 49 ? -5.385 0.770 -11.637 1.00 0.00 49 PRO A N 7
ATOM 10413 C CA . PRO A 1 49 ? -5.929 1.368 -10.414 1.00 0.00 49 PRO A CA 7
ATOM 10414 C C . PRO A 1 49 ? -6.568 0.332 -9.496 1.00 0.00 49 PRO A C 7
ATOM 10415 O O . PRO A 1 49 ? -7.638 -0.200 -9.793 1.00 0.00 49 PRO A O 7
ATOM 10426 N N . VAL A 1 50 ? -5.906 0.049 -8.379 1.00 0.00 50 VAL A N 7
ATOM 10427 C CA . VAL A 1 50 ? -6.410 -0.923 -7.417 1.00 0.00 50 VAL A CA 7
ATOM 10428 C C . VAL A 1 50 ? -7.471 -0.303 -6.513 1.00 0.00 50 VAL A C 7
ATOM 10429 O O . VAL A 1 50 ? -7.226 0.708 -5.856 1.00 0.00 50 VAL A O 7
ATOM 10442 N N . ARG A 1 51 ? -8.649 -0.917 -6.486 1.00 0.00 51 ARG A N 7
ATOM 10443 C CA . ARG A 1 51 ? -9.748 -0.425 -5.664 1.00 0.00 51 ARG A CA 7
ATOM 10444 C C . ARG A 1 51 ? -9.928 -1.292 -4.421 1.00 0.00 51 ARG A C 7
ATOM 10445 O O . ARG A 1 51 ? -9.616 -2.483 -4.415 1.00 0.00 51 ARG A O 7
ATOM 10466 N N . PRO A 1 52 ? -10.442 -0.681 -3.343 1.00 0.00 52 PRO A N 7
ATOM 10467 C CA . PRO A 1 52 ? -10.675 -1.379 -2.075 1.00 0.00 52 PRO A CA 7
ATOM 10468 C C . PRO A 1 52 ? -11.814 -2.388 -2.169 1.00 0.00 52 PRO A C 7
ATOM 10469 O O . PRO A 1 52 ? -12.886 -2.082 -2.692 1.00 0.00 52 PRO A O 7
ATOM 10480 N N . ASP A 1 53 ? -11.576 -3.591 -1.658 1.00 0.00 53 ASP A N 7
ATOM 10481 C CA . ASP A 1 53 ? -12.583 -4.645 -1.683 1.00 0.00 53 ASP A CA 7
ATOM 10482 C C . ASP A 1 53 ? -12.531 -5.477 -0.406 1.00 0.00 53 ASP A C 7
ATOM 10483 O O . ASP A 1 53 ? -11.751 -5.190 0.502 1.00 0.00 53 ASP A O 7
ATOM 10492 N N . SER A 1 54 ? -13.369 -6.507 -0.342 1.00 0.00 54 SER A N 7
ATOM 10493 C CA . SER A 1 54 ? -13.422 -7.378 0.827 1.00 0.00 54 SER A CA 7
ATOM 10494 C C . SER A 1 54 ? -12.017 -7.724 1.311 1.00 0.00 54 SER A C 7
ATOM 10495 O O . SER A 1 54 ? -11.756 -7.766 2.512 1.00 0.00 54 SER A O 7
ATOM 10503 N N . ALA A 1 55 ? -11.117 -7.971 0.365 1.00 0.00 55 ALA A N 7
ATOM 10504 C CA . ALA A 1 55 ? -9.738 -8.311 0.693 1.00 0.00 55 ALA A CA 7
ATOM 10505 C C . ALA A 1 55 ? -8.873 -7.060 0.795 1.00 0.00 55 ALA A C 7
ATOM 10506 O O . ALA A 1 55 ? -8.142 -6.875 1.769 1.00 0.00 55 ALA A O 7
ATOM 10513 N N . HIS A 1 56 ? -8.959 -6.202 -0.217 1.00 0.00 56 HIS A N 7
ATOM 10514 C CA . HIS A 1 56 ? -8.183 -4.967 -0.241 1.00 0.00 56 HIS A CA 7
ATOM 10515 C C . HIS A 1 56 ? -8.829 -3.903 0.642 1.00 0.00 56 HIS A C 7
ATOM 10516 O O . HIS A 1 56 ? -9.856 -3.326 0.286 1.00 0.00 56 HIS A O 7
ATOM 10530 N N . LYS A 1 57 ? -8.219 -3.648 1.795 1.00 0.00 57 LYS A N 7
ATOM 10531 C CA . LYS A 1 57 ? -8.733 -2.654 2.729 1.00 0.00 57 LYS A CA 7
ATOM 10532 C C . LYS A 1 57 ? -7.734 -1.515 2.915 1.00 0.00 57 LYS A C 7
ATOM 10533 O O . LYS A 1 57 ? -6.711 -1.678 3.580 1.00 0.00 57 LYS A O 7
ATOM 10552 N N . MET A 1 58 ? -8.039 -0.364 2.325 1.00 0.00 58 MET A N 7
ATOM 10553 C CA . MET A 1 58 ? -7.169 0.801 2.429 1.00 0.00 58 MET A CA 7
ATOM 10554 C C . MET A 1 58 ? -7.593 1.694 3.592 1.00 0.00 58 MET A C 7
ATOM 10555 O O . MET A 1 58 ? -8.732 2.159 3.647 1.00 0.00 58 MET A O 7
ATOM 10569 N N . LEU A 1 59 ? -6.670 1.929 4.518 1.00 0.00 59 LEU A N 7
ATOM 10570 C CA . LEU A 1 59 ? -6.948 2.766 5.680 1.00 0.00 59 LEU A CA 7
ATOM 10571 C C . LEU A 1 59 ? -6.461 4.194 5.452 1.00 0.00 59 LEU A C 7
ATOM 10572 O O . LEU A 1 59 ? -5.544 4.430 4.665 1.00 0.00 59 LEU A O 7
ATOM 10588 N N . VAL A 1 60 ? -7.080 5.143 6.146 1.00 0.00 60 VAL A N 7
ATOM 10589 C CA . VAL A 1 60 ? -6.708 6.547 6.022 1.00 0.00 60 VAL A CA 7
ATOM 10590 C C . VAL A 1 60 ? -6.493 7.182 7.391 1.00 0.00 60 VAL A C 7
ATOM 10591 O O . VAL A 1 60 ? -7.449 7.446 8.121 1.00 0.00 60 VAL A O 7
ATOM 10604 N N . ARG A 1 61 ? -5.232 7.425 7.734 1.00 0.00 61 ARG A N 7
ATOM 10605 C CA . ARG A 1 61 ? -4.891 8.028 9.016 1.00 0.00 61 ARG A CA 7
ATOM 10606 C C . ARG A 1 61 ? -5.144 9.532 8.994 1.00 0.00 61 ARG A C 7
ATOM 10607 O O . ARG A 1 61 ? -5.214 10.143 7.928 1.00 0.00 61 ARG A O 7
ATOM 10628 N N . GLU A 1 62 ? -5.281 10.122 10.177 1.00 0.00 62 GLU A N 7
ATOM 10629 C CA . GLU A 1 62 ? -5.528 11.555 10.292 1.00 0.00 62 GLU A CA 7
ATOM 10630 C C . GLU A 1 62 ? -4.232 12.344 10.137 1.00 0.00 62 GLU A C 7
ATOM 10631 O O . GLU A 1 62 ? -4.002 12.985 9.112 1.00 0.00 62 GLU A O 7
ATOM 10643 N N . ASN A 1 63 ? -3.388 12.293 11.163 1.00 0.00 63 ASN A N 7
ATOM 10644 C CA . ASN A 1 63 ? -2.115 13.004 11.142 1.00 0.00 63 ASN A CA 7
ATOM 10645 C C . ASN A 1 63 ? -1.531 13.032 9.733 1.00 0.00 63 ASN A C 7
ATOM 10646 O O . ASN A 1 63 ? -0.890 14.004 9.335 1.00 0.00 63 ASN A O 7
ATOM 10657 N N . GLY A 1 64 ? -1.758 11.959 8.982 1.00 0.00 64 GLY A N 7
ATOM 10658 C CA . GLY A 1 64 ? -1.249 11.881 7.626 1.00 0.00 64 GLY A CA 7
ATOM 10659 C C . GLY A 1 64 ? -0.473 10.604 7.371 1.00 0.00 64 GLY A C 7
ATOM 10660 O O . GLY A 1 64 ? 0.756 10.619 7.303 1.00 0.00 64 GLY A O 7
ATOM 10664 N N . VAL A 1 65 ? -1.191 9.494 7.230 1.00 0.00 65 VAL A N 7
ATOM 10665 C CA . VAL A 1 65 ? -0.562 8.202 6.982 1.00 0.00 65 VAL A CA 7
ATOM 10666 C C . VAL A 1 65 ? -1.532 7.241 6.304 1.00 0.00 65 VAL A C 7
ATOM 10667 O O . VAL A 1 65 ? -2.719 7.208 6.628 1.00 0.00 65 VAL A O 7
ATOM 10680 N N . HIS A 1 66 ? -1.017 6.458 5.361 1.00 0.00 66 HIS A N 7
ATOM 10681 C CA . HIS A 1 66 ? -1.837 5.493 4.636 1.00 0.00 66 HIS A CA 7
ATOM 10682 C C . HIS A 1 66 ? -1.347 4.070 4.883 1.00 0.00 66 HIS A C 7
ATOM 10683 O O . HIS A 1 66 ? -0.195 3.856 5.259 1.00 0.00 66 HIS A O 7
ATOM 10697 N N . SER A 1 67 ? -2.231 3.100 4.671 1.00 0.00 67 SER A N 7
ATOM 10698 C CA . SER A 1 67 ? -1.890 1.697 4.875 1.00 0.00 67 SER A CA 7
ATOM 10699 C C . SER A 1 67 ? -2.720 0.798 3.964 1.00 0.00 67 SER A C 7
ATOM 10700 O O . SER A 1 67 ? -3.950 0.798 4.025 1.00 0.00 67 SER A O 7
ATOM 10708 N N . LEU A 1 68 ? -2.038 0.032 3.119 1.00 0.00 68 LEU A N 7
ATOM 10709 C CA . LEU A 1 68 ? -2.711 -0.873 2.194 1.00 0.00 68 LEU A CA 7
ATOM 10710 C C . LEU A 1 68 ? -2.708 -2.301 2.730 1.00 0.00 68 LEU A C 7
ATOM 10711 O O . LEU A 1 68 ? -1.714 -3.018 2.609 1.00 0.00 68 LEU A O 7
ATOM 10727 N N . ILE A 1 69 ? -3.826 -2.708 3.322 1.00 0.00 69 ILE A N 7
ATOM 10728 C CA . ILE A 1 69 ? -3.953 -4.051 3.873 1.00 0.00 69 ILE A CA 7
ATOM 10729 C C . ILE A 1 69 ? -4.666 -4.981 2.897 1.00 0.00 69 ILE A C 7
ATOM 10730 O O . ILE A 1 69 ? -5.619 -4.582 2.227 1.00 0.00 69 ILE A O 7
ATOM 10746 N N . ILE A 1 70 ? -4.198 -6.223 2.823 1.00 0.00 70 ILE A N 7
ATOM 10747 C CA . ILE A 1 70 ? -4.793 -7.210 1.931 1.00 0.00 70 ILE A CA 7
ATOM 10748 C C . ILE A 1 70 ? -4.977 -8.549 2.637 1.00 0.00 70 ILE A C 7
ATOM 10749 O O . ILE A 1 70 ? -4.007 -9.251 2.920 1.00 0.00 70 ILE A O 7
ATOM 10765 N N . GLU A 1 71 ? -6.229 -8.897 2.918 1.00 0.00 71 GLU A N 7
ATOM 10766 C CA . GLU A 1 71 ? -6.540 -10.153 3.590 1.00 0.00 71 GLU A CA 7
ATOM 10767 C C . GLU A 1 71 ? -7.958 -10.610 3.260 1.00 0.00 71 GLU A C 7
ATOM 10768 O O . GLU A 1 71 ? -8.933 -9.885 3.459 1.00 0.00 71 GLU A O 7
ATOM 10780 N N . PRO A 1 72 ? -8.077 -11.842 2.743 1.00 0.00 72 PRO A N 7
ATOM 10781 C CA . PRO A 1 72 ? -6.923 -12.713 2.502 1.00 0.00 72 PRO A CA 7
ATOM 10782 C C . PRO A 1 72 ? -6.047 -12.212 1.359 1.00 0.00 72 PRO A C 7
ATOM 10783 O O . PRO A 1 72 ? -6.339 -11.187 0.743 1.00 0.00 72 PRO A O 7
ATOM 10794 N N . VAL A 1 73 ? -4.971 -12.941 1.080 1.00 0.00 73 VAL A N 7
ATOM 10795 C CA . VAL A 1 73 ? -4.052 -12.571 0.010 1.00 0.00 73 VAL A CA 7
ATOM 10796 C C . VAL A 1 73 ? -4.114 -13.572 -1.138 1.00 0.00 73 VAL A C 7
ATOM 10797 O O . VAL A 1 73 ? -4.213 -14.779 -0.920 1.00 0.00 73 VAL A O 7
ATOM 10810 N N . THR A 1 74 ? -4.055 -13.062 -2.364 1.00 0.00 74 THR A N 7
ATOM 10811 C CA . THR A 1 74 ? -4.105 -13.910 -3.548 1.00 0.00 74 THR A CA 7
ATOM 10812 C C . THR A 1 74 ? -2.793 -13.853 -4.322 1.00 0.00 74 THR A C 7
ATOM 10813 O O . THR A 1 74 ? -1.978 -12.954 -4.114 1.00 0.00 74 THR A O 7
ATOM 10824 N N . SER A 1 75 ? -2.595 -14.817 -5.214 1.00 0.00 75 SER A N 7
ATOM 10825 C CA . SER A 1 75 ? -1.379 -14.878 -6.017 1.00 0.00 75 SER A CA 7
ATOM 10826 C C . SER A 1 75 ? -1.309 -13.702 -6.986 1.00 0.00 75 SER A C 7
ATOM 10827 O O . SER A 1 75 ? -0.281 -13.468 -7.622 1.00 0.00 75 SER A O 7
ATOM 10835 N N . ARG A 1 76 ? -2.409 -12.965 -7.093 1.00 0.00 76 ARG A N 7
ATOM 10836 C CA . ARG A 1 76 ? -2.474 -11.813 -7.985 1.00 0.00 76 ARG A CA 7
ATOM 10837 C C . ARG A 1 76 ? -2.045 -10.540 -7.262 1.00 0.00 76 ARG A C 7
ATOM 10838 O O . ARG A 1 76 ? -1.637 -9.564 -7.891 1.00 0.00 76 ARG A O 7
ATOM 10859 N N . ASP A 1 77 ? -2.142 -10.558 -5.937 1.00 0.00 77 ASP A N 7
ATOM 10860 C CA . ASP A 1 77 ? -1.764 -9.406 -5.127 1.00 0.00 77 ASP A CA 7
ATOM 10861 C C . ASP A 1 77 ? -0.257 -9.174 -5.182 1.00 0.00 77 ASP A C 7
ATOM 10862 O O . ASP A 1 77 ? 0.224 -8.080 -4.887 1.00 0.00 77 ASP A O 7
ATOM 10871 N N . ALA A 1 78 ? 0.482 -10.211 -5.561 1.00 0.00 78 ALA A N 7
ATOM 10872 C CA . ALA A 1 78 ? 1.934 -10.120 -5.655 1.00 0.00 78 ALA A CA 7
ATOM 10873 C C . ALA A 1 78 ? 2.359 -9.454 -6.959 1.00 0.00 78 ALA A C 7
ATOM 10874 O O . ALA A 1 78 ? 2.121 -9.983 -8.044 1.00 0.00 78 ALA A O 7
ATOM 10881 N N . GLY A 1 79 ? 2.990 -8.289 -6.846 1.00 0.00 79 GLY A N 7
ATOM 10882 C CA . GLY A 1 79 ? 3.437 -7.570 -8.024 1.00 0.00 79 GLY A CA 7
ATOM 10883 C C . GLY A 1 79 ? 4.188 -6.300 -7.678 1.00 0.00 79 GLY A C 7
ATOM 10884 O O . GLY A 1 79 ? 4.873 -6.235 -6.656 1.00 0.00 79 GLY A O 7
ATOM 10888 N N . ILE A 1 80 ? 4.063 -5.289 -8.531 1.00 0.00 80 ILE A N 7
ATOM 10889 C CA . ILE A 1 80 ? 4.736 -4.015 -8.309 1.00 0.00 80 ILE A CA 7
ATOM 10890 C C . ILE A 1 80 ? 3.731 -2.902 -8.035 1.00 0.00 80 ILE A C 7
ATOM 10891 O O . ILE A 1 80 ? 3.142 -2.341 -8.960 1.00 0.00 80 ILE A O 7
ATOM 10907 N N . TYR A 1 81 ? 3.540 -2.585 -6.759 1.00 0.00 81 TYR A N 7
ATOM 10908 C CA . TYR A 1 81 ? 2.605 -1.539 -6.363 1.00 0.00 81 TYR A CA 7
ATOM 10909 C C . TYR A 1 81 ? 3.219 -0.157 -6.561 1.00 0.00 81 TYR A C 7
ATOM 10910 O O . TYR A 1 81 ? 4.084 0.268 -5.794 1.00 0.00 81 TYR A O 7
ATOM 10928 N N . THR A 1 82 ? 2.764 0.543 -7.596 1.00 0.00 82 THR A N 7
ATOM 10929 C CA . THR A 1 82 ? 3.267 1.877 -7.897 1.00 0.00 82 THR A CA 7
ATOM 10930 C C . THR A 1 82 ? 2.295 2.951 -7.423 1.00 0.00 82 THR A C 7
ATOM 10931 O O . THR A 1 82 ? 1.253 3.174 -8.039 1.00 0.00 82 THR A O 7
ATOM 10942 N N . CYS A 1 83 ? 2.643 3.614 -6.326 1.00 0.00 83 CYS A N 7
ATOM 10943 C CA . CYS A 1 83 ? 1.800 4.666 -5.768 1.00 0.00 83 CYS A CA 7
ATOM 10944 C C . CYS A 1 83 ? 2.246 6.039 -6.261 1.00 0.00 83 CYS A C 7
ATOM 10945 O O . CYS A 1 83 ? 3.414 6.239 -6.596 1.00 0.00 83 CYS A O 7
ATOM 10953 N N . ILE A 1 84 ? 1.309 6.979 -6.305 1.00 0.00 84 ILE A N 7
ATOM 10954 C CA . ILE A 1 84 ? 1.606 8.333 -6.757 1.00 0.00 84 ILE A CA 7
ATOM 10955 C C . ILE A 1 84 ? 0.900 9.370 -5.890 1.00 0.00 84 ILE A C 7
ATOM 10956 O O . ILE A 1 84 ? -0.310 9.566 -6.001 1.00 0.00 84 ILE A O 7
ATOM 10972 N N . ALA A 1 85 ? 1.665 10.032 -5.029 1.00 0.00 85 ALA A N 7
ATOM 10973 C CA . ALA A 1 85 ? 1.114 11.052 -4.146 1.00 0.00 85 ALA A CA 7
ATOM 10974 C C . ALA A 1 85 ? 1.150 12.427 -4.805 1.00 0.00 85 ALA A C 7
ATOM 10975 O O . ALA A 1 85 ? 2.211 13.039 -4.933 1.00 0.00 85 ALA A O 7
ATOM 10982 N N . THR A 1 86 ? -0.017 12.909 -5.223 1.00 0.00 86 THR A N 7
ATOM 10983 C CA . THR A 1 86 ? -0.118 14.210 -5.871 1.00 0.00 86 THR A CA 7
ATOM 10984 C C . THR A 1 86 ? -0.739 15.243 -4.937 1.00 0.00 86 THR A C 7
ATOM 10985 O O . THR A 1 86 ? -1.882 15.096 -4.506 1.00 0.00 86 THR A O 7
ATOM 10996 N N . ASN A 1 87 ? 0.022 16.288 -4.627 1.00 0.00 87 ASN A N 7
ATOM 10997 C CA . ASN A 1 87 ? -0.455 17.345 -3.744 1.00 0.00 87 ASN A CA 7
ATOM 10998 C C . ASN A 1 87 ? -0.489 18.687 -4.470 1.00 0.00 87 ASN A C 7
ATOM 10999 O O . ASN A 1 87 ? 0.041 18.821 -5.573 1.00 0.00 87 ASN A O 7
ATOM 11010 N N . ARG A 1 88 ? -1.115 19.677 -3.842 1.00 0.00 88 ARG A N 7
ATOM 11011 C CA . ARG A 1 88 ? -1.219 21.008 -4.428 1.00 0.00 88 ARG A CA 7
ATOM 11012 C C . ARG A 1 88 ? 0.162 21.560 -4.772 1.00 0.00 88 ARG A C 7
ATOM 11013 O O . ARG A 1 88 ? 0.294 22.448 -5.613 1.00 0.00 88 ARG A O 7
ATOM 11034 N N . ALA A 1 89 ? 1.186 21.028 -4.113 1.00 0.00 89 ALA A N 7
ATOM 11035 C CA . ALA A 1 89 ? 2.556 21.466 -4.350 1.00 0.00 89 ALA A CA 7
ATOM 11036 C C . ALA A 1 89 ? 3.164 20.744 -5.548 1.00 0.00 89 ALA A C 7
ATOM 11037 O O . ALA A 1 89 ? 3.554 21.373 -6.531 1.00 0.00 89 ALA A O 7
ATOM 11044 N N . GLY A 1 90 ? 3.243 19.420 -5.458 1.00 0.00 90 GLY A N 7
ATOM 11045 C CA . GLY A 1 90 ? 3.806 18.635 -6.541 1.00 0.00 90 GLY A CA 7
ATOM 11046 C C . GLY A 1 90 ? 3.252 17.225 -6.584 1.00 0.00 90 GLY A C 7
ATOM 11047 O O . GLY A 1 90 ? 2.073 17.006 -6.309 1.00 0.00 90 GLY A O 7
ATOM 11051 N N . GLN A 1 91 ? 4.106 16.266 -6.930 1.00 0.00 91 GLN A N 7
ATOM 11052 C CA . GLN A 1 91 ? 3.693 14.870 -7.010 1.00 0.00 91 GLN A CA 7
ATOM 11053 C C . GLN A 1 91 ? 4.894 13.939 -6.874 1.00 0.00 91 GLN A C 7
ATOM 11054 O O . GLN A 1 91 ? 5.989 14.252 -7.340 1.00 0.00 91 GLN A O 7
ATOM 11068 N N . ASN A 1 92 ? 4.680 12.795 -6.232 1.00 0.00 92 ASN A N 7
ATOM 11069 C CA . ASN A 1 92 ? 5.746 11.819 -6.034 1.00 0.00 92 ASN A CA 7
ATOM 11070 C C . ASN A 1 92 ? 5.223 10.398 -6.216 1.00 0.00 92 ASN A C 7
ATOM 11071 O O . ASN A 1 92 ? 4.023 10.147 -6.099 1.00 0.00 92 ASN A O 7
ATOM 11082 N N . SER A 1 93 ? 6.131 9.471 -6.502 1.00 0.00 93 SER A N 7
ATOM 11083 C CA . SER A 1 93 ? 5.761 8.074 -6.703 1.00 0.00 93 SER A CA 7
ATOM 11084 C C . SER A 1 93 ? 6.817 7.143 -6.116 1.00 0.00 93 SER A C 7
ATOM 11085 O O . SER A 1 93 ? 7.937 7.561 -5.824 1.00 0.00 93 SER A O 7
ATOM 11093 N N . PHE A 1 94 ? 6.451 5.876 -5.947 1.00 0.00 94 PHE A N 7
ATOM 11094 C CA . PHE A 1 94 ? 7.366 4.884 -5.394 1.00 0.00 94 PHE A CA 7
ATOM 11095 C C . PHE A 1 94 ? 6.897 3.470 -5.724 1.00 0.00 94 PHE A C 7
ATOM 11096 O O . PHE A 1 94 ? 5.708 3.164 -5.646 1.00 0.00 94 PHE A O 7
ATOM 11113 N N . SER A 1 95 ? 7.843 2.611 -6.094 1.00 0.00 95 SER A N 7
ATOM 11114 C CA . SER A 1 95 ? 7.528 1.230 -6.441 1.00 0.00 95 SER A CA 7
ATOM 11115 C C . SER A 1 95 ? 8.045 0.271 -5.374 1.00 0.00 95 SER A C 7
ATOM 11116 O O . SER A 1 95 ? 9.079 0.516 -4.750 1.00 0.00 95 SER A O 7
ATOM 11124 N N . LEU A 1 96 ? 7.320 -0.823 -5.169 1.00 0.00 96 LEU A N 7
ATOM 11125 C CA . LEU A 1 96 ? 7.705 -1.822 -4.178 1.00 0.00 96 LEU A CA 7
ATOM 11126 C C . LEU A 1 96 ? 7.484 -3.233 -4.712 1.00 0.00 96 LEU A C 7
ATOM 11127 O O . LEU A 1 96 ? 6.769 -3.430 -5.694 1.00 0.00 96 LEU A O 7
ATOM 11143 N N . GLU A 1 97 ? 8.100 -4.212 -4.057 1.00 0.00 97 GLU A N 7
ATOM 11144 C CA . GLU A 1 97 ? 7.969 -5.605 -4.466 1.00 0.00 97 GLU A CA 7
ATOM 11145 C C . GLU A 1 97 ? 7.322 -6.438 -3.363 1.00 0.00 97 GLU A C 7
ATOM 11146 O O . GLU A 1 97 ? 7.599 -6.242 -2.179 1.00 0.00 97 GLU A O 7
ATOM 11158 N N . LEU A 1 98 ? 6.459 -7.367 -3.760 1.00 0.00 98 LEU A N 7
ATOM 11159 C CA . LEU A 1 98 ? 5.771 -8.230 -2.805 1.00 0.00 98 LEU A CA 7
ATOM 11160 C C . LEU A 1 98 ? 5.691 -9.661 -3.325 1.00 0.00 98 LEU A C 7
ATOM 11161 O O . LEU A 1 98 ? 5.166 -9.910 -4.411 1.00 0.00 98 LEU A O 7
ATOM 11177 N N . VAL A 1 99 ? 6.214 -10.600 -2.543 1.00 0.00 99 VAL A N 7
ATOM 11178 C CA . VAL A 1 99 ? 6.199 -12.008 -2.922 1.00 0.00 99 VAL A CA 7
ATOM 11179 C C . VAL A 1 99 ? 5.123 -12.771 -2.158 1.00 0.00 99 VAL A C 7
ATOM 11180 O O . VAL A 1 99 ? 5.002 -12.643 -0.940 1.00 0.00 99 VAL A O 7
ATOM 11193 N N . VAL A 1 100 ? 4.343 -13.567 -2.883 1.00 0.00 100 VAL A N 7
ATOM 11194 C CA . VAL A 1 100 ? 3.277 -14.354 -2.274 1.00 0.00 100 VAL A CA 7
ATOM 11195 C C . VAL A 1 100 ? 3.502 -15.846 -2.492 1.00 0.00 100 VAL A C 7
ATOM 11196 O O . VAL A 1 100 ? 3.444 -16.334 -3.620 1.00 0.00 100 VAL A O 7
ATOM 11209 N N . ALA A 1 101 ? 3.757 -16.565 -1.404 1.00 0.00 101 ALA A N 7
ATOM 11210 C CA . ALA A 1 101 ? 3.988 -18.003 -1.476 1.00 0.00 101 ALA A CA 7
ATOM 11211 C C . ALA A 1 101 ? 2.678 -18.776 -1.362 1.00 0.00 101 ALA A C 7
ATOM 11212 O O . ALA A 1 101 ? 1.963 -18.660 -0.368 1.00 0.00 101 ALA A O 7
ATOM 11219 N N . ALA A 1 102 ? 2.371 -19.563 -2.388 1.00 0.00 102 ALA A N 7
ATOM 11220 C CA . ALA A 1 102 ? 1.147 -20.356 -2.402 1.00 0.00 102 ALA A CA 7
ATOM 11221 C C . ALA A 1 102 ? 1.098 -21.311 -1.215 1.00 0.00 102 ALA A C 7
ATOM 11222 O O . ALA A 1 102 ? 2.054 -22.041 -0.951 1.00 0.00 102 ALA A O 7
ATOM 11229 N N . LYS A 1 103 ? -0.021 -21.301 -0.499 1.00 0.00 103 LYS A N 7
ATOM 11230 C CA . LYS A 1 103 ? -0.196 -22.166 0.661 1.00 0.00 103 LYS A CA 7
ATOM 11231 C C . LYS A 1 103 ? 0.221 -23.598 0.340 1.00 0.00 103 LYS A C 7
ATOM 11232 O O . LYS A 1 103 ? 0.809 -24.285 1.174 1.00 0.00 103 LYS A O 7
ATOM 11251 N N . GLU A 1 104 ? -0.087 -24.041 -0.876 1.00 0.00 104 GLU A N 7
ATOM 11252 C CA . GLU A 1 104 ? 0.257 -25.391 -1.306 1.00 0.00 104 GLU A CA 7
ATOM 11253 C C . GLU A 1 104 ? 0.129 -25.528 -2.821 1.00 0.00 104 GLU A C 7
ATOM 11254 O O . GLU A 1 104 ? -0.889 -25.156 -3.405 1.00 0.00 104 GLU A O 7
ATOM 11266 N N . SER A 1 105 ? 1.169 -26.065 -3.450 1.00 0.00 105 SER A N 7
ATOM 11267 C CA . SER A 1 105 ? 1.175 -26.248 -4.897 1.00 0.00 105 SER A CA 7
ATOM 11268 C C . SER A 1 105 ? -0.068 -27.004 -5.354 1.00 0.00 105 SER A C 7
ATOM 11269 O O . SER A 1 105 ? -0.366 -28.090 -4.858 1.00 0.00 105 SER A O 7
ATOM 11277 N N . GLY A 1 106 ? -0.791 -26.421 -6.306 1.00 0.00 106 GLY A N 7
ATOM 11278 C CA . GLY A 1 106 ? -1.995 -27.053 -6.815 1.00 0.00 106 GLY A CA 7
ATOM 11279 C C . GLY A 1 106 ? -2.012 -27.130 -8.329 1.00 0.00 106 GLY A C 7
ATOM 11280 O O . GLY A 1 106 ? -1.540 -28.096 -8.928 1.00 0.00 106 GLY A O 7
ATOM 11284 N N . PRO A 1 107 ? -2.571 -26.094 -8.971 1.00 0.00 107 PRO A N 7
ATOM 11285 C CA . PRO A 1 107 ? -2.663 -26.025 -10.433 1.00 0.00 107 PRO A CA 7
ATOM 11286 C C . PRO A 1 107 ? -1.302 -25.827 -11.091 1.00 0.00 107 PRO A C 7
ATOM 11287 O O . PRO A 1 107 ? -1.042 -26.354 -12.173 1.00 0.00 107 PRO A O 7
ATOM 11298 N N . SER A 1 108 ? -0.436 -25.064 -10.431 1.00 0.00 108 SER A N 7
ATOM 11299 C CA . SER A 1 108 ? 0.898 -24.794 -10.954 1.00 0.00 108 SER A CA 7
ATOM 11300 C C . SER A 1 108 ? 1.500 -26.047 -11.581 1.00 0.00 108 SER A C 7
ATOM 11301 O O . SER A 1 108 ? 1.335 -27.153 -11.066 1.00 0.00 108 SER A O 7
ATOM 11309 N N . SER A 1 109 ? 2.200 -25.866 -12.697 1.00 0.00 109 SER A N 7
ATOM 11310 C CA . SER A 1 109 ? 2.824 -26.982 -13.397 1.00 0.00 109 SER A CA 7
ATOM 11311 C C . SER A 1 109 ? 4.345 -26.890 -13.319 1.00 0.00 109 SER A C 7
ATOM 11312 O O . SER A 1 109 ? 4.967 -26.092 -14.019 1.00 0.00 109 SER A O 7
ATOM 11320 N N . GLY A 1 110 ? 4.938 -27.714 -12.460 1.00 0.00 110 GLY A N 7
ATOM 11321 C CA . GLY A 1 110 ? 6.381 -27.710 -12.305 1.00 0.00 110 GLY A CA 7
ATOM 11322 C C . GLY A 1 110 ? 7.007 -29.042 -12.669 1.00 0.00 110 GLY A C 7
ATOM 11323 O O . GLY A 1 110 ? 6.331 -29.933 -13.183 1.00 0.00 110 GLY A O 7
ATOM 11327 N N . GLY A 1 1 ? 10.841 37.308 -1.653 1.00 0.00 1 GLY A N 8
ATOM 11328 C CA . GLY A 1 1 ? 9.462 37.110 -2.061 1.00 0.00 1 GLY A CA 8
ATOM 11329 C C . GLY A 1 1 ? 8.487 37.287 -0.913 1.00 0.00 1 GLY A C 8
ATOM 11330 O O . GLY A 1 1 ? 8.341 36.400 -0.072 1.00 0.00 1 GLY A O 8
ATOM 11334 N N . SER A 1 2 ? 7.820 38.436 -0.877 1.00 0.00 2 SER A N 8
ATOM 11335 C CA . SER A 1 2 ? 6.858 38.728 0.179 1.00 0.00 2 SER A CA 8
ATOM 11336 C C . SER A 1 2 ? 5.655 37.793 0.093 1.00 0.00 2 SER A C 8
ATOM 11337 O O . SER A 1 2 ? 5.216 37.234 1.098 1.00 0.00 2 SER A O 8
ATOM 11345 N N . SER A 1 3 ? 5.127 37.628 -1.116 1.00 0.00 3 SER A N 8
ATOM 11346 C CA . SER A 1 3 ? 3.973 36.764 -1.334 1.00 0.00 3 SER A CA 8
ATOM 11347 C C . SER A 1 3 ? 4.336 35.301 -1.091 1.00 0.00 3 SER A C 8
ATOM 11348 O O . SER A 1 3 ? 5.362 34.817 -1.567 1.00 0.00 3 SER A O 8
ATOM 11356 N N . GLY A 1 4 ? 3.484 34.603 -0.346 1.00 0.00 4 GLY A N 8
ATOM 11357 C CA . GLY A 1 4 ? 3.731 33.204 -0.052 1.00 0.00 4 GLY A CA 8
ATOM 11358 C C . GLY A 1 4 ? 2.452 32.396 0.039 1.00 0.00 4 GLY A C 8
ATOM 11359 O O . GLY A 1 4 ? 1.373 32.951 0.250 1.00 0.00 4 GLY A O 8
ATOM 11363 N N . SER A 1 5 ? 2.570 31.082 -0.121 1.00 0.00 5 SER A N 8
ATOM 11364 C CA . SER A 1 5 ? 1.413 30.197 -0.061 1.00 0.00 5 SER A CA 8
ATOM 11365 C C . SER A 1 5 ? 1.743 28.923 0.711 1.00 0.00 5 SER A C 8
ATOM 11366 O O . SER A 1 5 ? 2.672 28.195 0.361 1.00 0.00 5 SER A O 8
ATOM 11374 N N . SER A 1 6 ? 0.975 28.660 1.764 1.00 0.00 6 SER A N 8
ATOM 11375 C CA . SER A 1 6 ? 1.187 27.477 2.589 1.00 0.00 6 SER A CA 8
ATOM 11376 C C . SER A 1 6 ? 1.110 26.207 1.747 1.00 0.00 6 SER A C 8
ATOM 11377 O O . SER A 1 6 ? 0.226 26.060 0.904 1.00 0.00 6 SER A O 8
ATOM 11385 N N . GLY A 1 7 ? 2.045 25.291 1.982 1.00 0.00 7 GLY A N 8
ATOM 11386 C CA . GLY A 1 7 ? 2.066 24.045 1.238 1.00 0.00 7 GLY A CA 8
ATOM 11387 C C . GLY A 1 7 ? 3.437 23.398 1.230 1.00 0.00 7 GLY A C 8
ATOM 11388 O O . GLY A 1 7 ? 4.455 24.082 1.334 1.00 0.00 7 GLY A O 8
ATOM 11392 N N . PHE A 1 8 ? 3.464 22.075 1.108 1.00 0.00 8 PHE A N 8
ATOM 11393 C CA . PHE A 1 8 ? 4.720 21.334 1.090 1.00 0.00 8 PHE A CA 8
ATOM 11394 C C . PHE A 1 8 ? 4.680 20.220 0.048 1.00 0.00 8 PHE A C 8
ATOM 11395 O O . PHE A 1 8 ? 3.646 19.584 -0.156 1.00 0.00 8 PHE A O 8
ATOM 11412 N N . ARG A 1 9 ? 5.812 19.991 -0.609 1.00 0.00 9 ARG A N 8
ATOM 11413 C CA . ARG A 1 9 ? 5.906 18.956 -1.631 1.00 0.00 9 ARG A CA 8
ATOM 11414 C C . ARG A 1 9 ? 5.624 17.579 -1.037 1.00 0.00 9 ARG A C 8
ATOM 11415 O O . ARG A 1 9 ? 6.052 17.252 0.070 1.00 0.00 9 ARG A O 8
ATOM 11436 N N . PRO A 1 10 ? 4.884 16.750 -1.790 1.00 0.00 10 PRO A N 8
ATOM 11437 C CA . PRO A 1 10 ? 4.527 15.396 -1.359 1.00 0.00 10 PRO A CA 8
ATOM 11438 C C . PRO A 1 10 ? 5.730 14.459 -1.336 1.00 0.00 10 PRO A C 8
ATOM 11439 O O . PRO A 1 10 ? 6.266 14.095 -2.384 1.00 0.00 10 PRO A O 8
ATOM 11450 N N . HIS A 1 11 ? 6.150 14.071 -0.136 1.00 0.00 11 HIS A N 8
ATOM 11451 C CA . HIS A 1 11 ? 7.290 13.175 0.022 1.00 0.00 11 HIS A CA 8
ATOM 11452 C C . HIS A 1 11 ? 6.989 12.090 1.052 1.00 0.00 11 HIS A C 8
ATOM 11453 O O . HIS A 1 11 ? 6.513 12.377 2.150 1.00 0.00 11 HIS A O 8
ATOM 11467 N N . PHE A 1 12 ? 7.270 10.843 0.689 1.00 0.00 12 PHE A N 8
ATOM 11468 C CA . PHE A 1 12 ? 7.028 9.714 1.580 1.00 0.00 12 PHE A CA 8
ATOM 11469 C C . PHE A 1 12 ? 8.143 9.588 2.613 1.00 0.00 12 PHE A C 8
ATOM 11470 O O . PHE A 1 12 ? 9.251 9.152 2.298 1.00 0.00 12 PHE A O 8
ATOM 11487 N N . LEU A 1 13 ? 7.843 9.973 3.849 1.00 0.00 13 LEU A N 8
ATOM 11488 C CA . LEU A 1 13 ? 8.820 9.904 4.930 1.00 0.00 13 LEU A CA 8
ATOM 11489 C C . LEU A 1 13 ? 9.390 8.496 5.060 1.00 0.00 13 LEU A C 8
ATOM 11490 O O . LEU A 1 13 ? 10.604 8.313 5.144 1.00 0.00 13 LEU A O 8
ATOM 11506 N N . GLN A 1 14 ? 8.506 7.504 5.074 1.00 0.00 14 GLN A N 8
ATOM 11507 C CA . GLN A 1 14 ? 8.922 6.111 5.192 1.00 0.00 14 GLN A CA 8
ATOM 11508 C C . GLN A 1 14 ? 8.203 5.240 4.167 1.00 0.00 14 GLN A C 8
ATOM 11509 O O . GLN A 1 14 ? 6.977 5.261 4.071 1.00 0.00 14 GLN A O 8
ATOM 11523 N N . ALA A 1 15 ? 8.976 4.473 3.404 1.00 0.00 15 ALA A N 8
ATOM 11524 C CA . ALA A 1 15 ? 8.412 3.593 2.388 1.00 0.00 15 ALA A CA 8
ATOM 11525 C C . ALA A 1 15 ? 8.855 2.150 2.605 1.00 0.00 15 ALA A C 8
ATOM 11526 O O . ALA A 1 15 ? 9.980 1.877 3.025 1.00 0.00 15 ALA A O 8
ATOM 11533 N N . PRO A 1 16 ? 7.952 1.202 2.313 1.00 0.00 16 PRO A N 8
ATOM 11534 C CA . PRO A 1 16 ? 8.228 -0.229 2.469 1.00 0.00 16 PRO A CA 8
ATOM 11535 C C . PRO A 1 16 ? 9.238 -0.739 1.447 1.00 0.00 16 PRO A C 8
ATOM 11536 O O . PRO A 1 16 ? 9.762 0.028 0.641 1.00 0.00 16 PRO A O 8
ATOM 11547 N N . GLY A 1 17 ? 9.506 -2.041 1.485 1.00 0.00 17 GLY A N 8
ATOM 11548 C CA . GLY A 1 17 ? 10.453 -2.631 0.557 1.00 0.00 17 GLY A CA 8
ATOM 11549 C C . GLY A 1 17 ? 9.979 -3.966 0.017 1.00 0.00 17 GLY A C 8
ATOM 11550 O O . GLY A 1 17 ? 8.998 -4.031 -0.724 1.00 0.00 17 GLY A O 8
ATOM 11554 N N . ASP A 1 18 ? 10.678 -5.033 0.386 1.00 0.00 18 ASP A N 8
ATOM 11555 C CA . ASP A 1 18 ? 10.324 -6.374 -0.067 1.00 0.00 18 ASP A CA 8
ATOM 11556 C C . ASP A 1 18 ? 9.768 -7.207 1.083 1.00 0.00 18 ASP A C 8
ATOM 11557 O O . ASP A 1 18 ? 10.332 -7.228 2.178 1.00 0.00 18 ASP A O 8
ATOM 11566 N N . LEU A 1 19 ? 8.658 -7.891 0.828 1.00 0.00 19 LEU A N 8
ATOM 11567 C CA . LEU A 1 19 ? 8.024 -8.726 1.843 1.00 0.00 19 LEU A CA 8
ATOM 11568 C C . LEU A 1 19 ? 7.556 -10.049 1.245 1.00 0.00 19 LEU A C 8
ATOM 11569 O O . LEU A 1 19 ? 7.445 -10.188 0.026 1.00 0.00 19 LEU A O 8
ATOM 11585 N N . THR A 1 20 ? 7.281 -11.019 2.111 1.00 0.00 20 THR A N 8
ATOM 11586 C CA . THR A 1 20 ? 6.824 -12.331 1.669 1.00 0.00 20 THR A CA 8
ATOM 11587 C C . THR A 1 20 ? 5.622 -12.797 2.482 1.00 0.00 20 THR A C 8
ATOM 11588 O O . THR A 1 20 ? 5.712 -12.972 3.697 1.00 0.00 20 THR A O 8
ATOM 11599 N N . VAL A 1 21 ? 4.496 -12.997 1.804 1.00 0.00 21 VAL A N 8
ATOM 11600 C CA . VAL A 1 21 ? 3.276 -13.445 2.464 1.00 0.00 21 VAL A CA 8
ATOM 11601 C C . VAL A 1 21 ? 2.674 -14.650 1.748 1.00 0.00 21 VAL A C 8
ATOM 11602 O O . VAL A 1 21 ? 2.323 -14.572 0.571 1.00 0.00 21 VAL A O 8
ATOM 11615 N N . GLN A 1 22 ? 2.559 -15.762 2.467 1.00 0.00 22 GLN A N 8
ATOM 11616 C CA . GLN A 1 22 ? 2.000 -16.983 1.900 1.00 0.00 22 GLN A CA 8
ATOM 11617 C C . GLN A 1 22 ? 0.499 -16.840 1.673 1.00 0.00 22 GLN A C 8
ATOM 11618 O O . GLN A 1 22 ? -0.231 -16.389 2.555 1.00 0.00 22 GLN A O 8
ATOM 11632 N N . GLU A 1 23 ? 0.045 -17.229 0.486 1.00 0.00 23 GLU A N 8
ATOM 11633 C CA . GLU A 1 23 ? -1.370 -17.143 0.144 1.00 0.00 23 GLU A CA 8
ATOM 11634 C C . GLU A 1 23 ? -2.242 -17.521 1.338 1.00 0.00 23 GLU A C 8
ATOM 11635 O O . GLU A 1 23 ? -1.920 -18.441 2.088 1.00 0.00 23 GLU A O 8
ATOM 11647 N N . GLY A 1 24 ? -3.348 -16.803 1.507 1.00 0.00 24 GLY A N 8
ATOM 11648 C CA . GLY A 1 24 ? -4.249 -17.077 2.611 1.00 0.00 24 GLY A CA 8
ATOM 11649 C C . GLY A 1 24 ? -3.747 -16.511 3.924 1.00 0.00 24 GLY A C 8
ATOM 11650 O O . GLY A 1 24 ? -4.164 -16.947 4.997 1.00 0.00 24 GLY A O 8
ATOM 11654 N N . LYS A 1 25 ? -2.847 -15.537 3.840 1.00 0.00 25 LYS A N 8
ATOM 11655 C CA . LYS A 1 25 ? -2.285 -14.910 5.031 1.00 0.00 25 LYS A CA 8
ATOM 11656 C C . LYS A 1 25 ? -2.615 -13.421 5.069 1.00 0.00 25 LYS A C 8
ATOM 11657 O O . LYS A 1 25 ? -3.129 -12.864 4.097 1.00 0.00 25 LYS A O 8
ATOM 11676 N N . LEU A 1 26 ? -2.316 -12.782 6.194 1.00 0.00 26 LEU A N 8
ATOM 11677 C CA . LEU A 1 26 ? -2.579 -11.357 6.357 1.00 0.00 26 LEU A CA 8
ATOM 11678 C C . LEU A 1 26 ? -1.402 -10.524 5.859 1.00 0.00 26 LEU A C 8
ATOM 11679 O O . LEU A 1 26 ? -0.257 -10.755 6.250 1.00 0.00 26 LEU A O 8
ATOM 11695 N N . CYS A 1 27 ? -1.691 -9.556 4.997 1.00 0.00 27 CYS A N 8
ATOM 11696 C CA . CYS A 1 27 ? -0.657 -8.688 4.446 1.00 0.00 27 CYS A CA 8
ATOM 11697 C C . CYS A 1 27 ? -0.937 -7.227 4.782 1.00 0.00 27 CYS A C 8
ATOM 11698 O O . CYS A 1 27 ? -1.980 -6.685 4.416 1.00 0.00 27 CYS A O 8
ATOM 11706 N N . ARG A 1 28 ? 0.000 -6.596 5.482 1.00 0.00 28 ARG A N 8
ATOM 11707 C CA . ARG A 1 28 ? -0.148 -5.198 5.870 1.00 0.00 28 ARG A CA 8
ATOM 11708 C C . ARG A 1 28 ? 1.056 -4.378 5.415 1.00 0.00 28 ARG A C 8
ATOM 11709 O O . ARG A 1 28 ? 2.159 -4.904 5.271 1.00 0.00 28 ARG A O 8
ATOM 11730 N N . MET A 1 29 ? 0.834 -3.087 5.191 1.00 0.00 29 MET A N 8
ATOM 11731 C CA . MET A 1 29 ? 1.901 -2.194 4.754 1.00 0.00 29 MET A CA 8
ATOM 11732 C C . MET A 1 29 ? 1.873 -0.887 5.540 1.00 0.00 29 MET A C 8
ATOM 11733 O O . MET A 1 29 ? 0.828 -0.479 6.047 1.00 0.00 29 MET A O 8
ATOM 11747 N N . ASP A 1 30 ? 3.027 -0.236 5.639 1.00 0.00 30 ASP A N 8
ATOM 11748 C CA . ASP A 1 30 ? 3.134 1.025 6.363 1.00 0.00 30 ASP A CA 8
ATOM 11749 C C . ASP A 1 30 ? 3.887 2.064 5.538 1.00 0.00 30 ASP A C 8
ATOM 11750 O O . ASP A 1 30 ? 4.951 1.780 4.987 1.00 0.00 30 ASP A O 8
ATOM 11759 N N . CYS A 1 31 ? 3.328 3.266 5.456 1.00 0.00 31 CYS A N 8
ATOM 11760 C CA . CYS A 1 31 ? 3.945 4.347 4.696 1.00 0.00 31 CYS A CA 8
ATOM 11761 C C . CYS A 1 31 ? 3.405 5.702 5.141 1.00 0.00 31 CYS A C 8
ATOM 11762 O O . CYS A 1 31 ? 2.197 5.880 5.297 1.00 0.00 31 CYS A O 8
ATOM 11770 N N . LYS A 1 32 ? 4.308 6.655 5.346 1.00 0.00 32 LYS A N 8
ATOM 11771 C CA . LYS A 1 32 ? 3.924 7.994 5.774 1.00 0.00 32 LYS A CA 8
ATOM 11772 C C . LYS A 1 32 ? 4.326 9.034 4.732 1.00 0.00 32 LYS A C 8
ATOM 11773 O O . LYS A 1 32 ? 5.455 9.031 4.241 1.00 0.00 32 LYS A O 8
ATOM 11792 N N . VAL A 1 33 ? 3.395 9.924 4.401 1.00 0.00 33 VAL A N 8
ATOM 11793 C CA . VAL A 1 33 ? 3.654 10.971 3.420 1.00 0.00 33 VAL A CA 8
ATOM 11794 C C . VAL A 1 33 ? 3.325 12.348 3.986 1.00 0.00 33 VAL A C 8
ATOM 11795 O O . VAL A 1 33 ? 2.283 12.540 4.613 1.00 0.00 33 VAL A O 8
ATOM 11808 N N . SER A 1 34 ? 4.220 13.303 3.760 1.00 0.00 34 SER A N 8
ATOM 11809 C CA . SER A 1 34 ? 4.027 14.663 4.251 1.00 0.00 34 SER A CA 8
ATOM 11810 C C . SER A 1 34 ? 3.624 15.598 3.115 1.00 0.00 34 SER A C 8
ATOM 11811 O O . SER A 1 34 ? 4.060 15.434 1.976 1.00 0.00 34 SER A O 8
ATOM 11819 N N . GLY A 1 35 ? 2.788 16.582 3.435 1.00 0.00 35 GLY A N 8
ATOM 11820 C CA . GLY A 1 35 ? 2.339 17.529 2.432 1.00 0.00 35 GLY A CA 8
ATOM 11821 C C . GLY A 1 35 ? 1.150 18.346 2.897 1.00 0.00 35 GLY A C 8
ATOM 11822 O O . GLY A 1 35 ? 0.454 17.963 3.837 1.00 0.00 35 GLY A O 8
ATOM 11826 N N . LEU A 1 36 ? 0.917 19.476 2.238 1.00 0.00 36 LEU A N 8
ATOM 11827 C CA . LEU A 1 36 ? -0.196 20.351 2.590 1.00 0.00 36 LEU A CA 8
ATOM 11828 C C . LEU A 1 36 ? -0.696 21.115 1.369 1.00 0.00 36 LEU A C 8
ATOM 11829 O O . LEU A 1 36 ? 0.058 21.815 0.693 1.00 0.00 36 LEU A O 8
ATOM 11845 N N . PRO A 1 37 ? -1.998 20.981 1.078 1.00 0.00 37 PRO A N 8
ATOM 11846 C CA . PRO A 1 37 ? -2.905 20.150 1.875 1.00 0.00 37 PRO A CA 8
ATOM 11847 C C . PRO A 1 37 ? -2.616 18.661 1.718 1.00 0.00 37 PRO A C 8
ATOM 11848 O O . PRO A 1 37 ? -1.723 18.267 0.967 1.00 0.00 37 PRO A O 8
ATOM 11859 N N . THR A 1 38 ? -3.378 17.836 2.430 1.00 0.00 38 THR A N 8
ATOM 11860 C CA . THR A 1 38 ? -3.203 16.390 2.370 1.00 0.00 38 THR A CA 8
ATOM 11861 C C . THR A 1 38 ? -2.981 15.923 0.936 1.00 0.00 38 THR A C 8
ATOM 11862 O O . THR A 1 38 ? -3.788 16.179 0.042 1.00 0.00 38 THR A O 8
ATOM 11873 N N . PRO A 1 39 ? -1.861 15.220 0.709 1.00 0.00 39 PRO A N 8
ATOM 11874 C CA . PRO A 1 39 ? -1.508 14.700 -0.616 1.00 0.00 39 PRO A CA 8
ATOM 11875 C C . PRO A 1 39 ? -2.427 13.566 -1.057 1.00 0.00 39 PRO A C 8
ATOM 11876 O O . PRO A 1 39 ? -2.581 12.568 -0.353 1.00 0.00 39 PRO A O 8
ATOM 11887 N N . ASP A 1 40 ? -3.036 13.726 -2.227 1.00 0.00 40 ASP A N 8
ATOM 11888 C CA . ASP A 1 40 ? -3.939 12.714 -2.764 1.00 0.00 40 ASP A CA 8
ATOM 11889 C C . ASP A 1 40 ? -3.169 11.665 -3.559 1.00 0.00 40 ASP A C 8
ATOM 11890 O O . ASP A 1 40 ? -2.750 11.911 -4.691 1.00 0.00 40 ASP A O 8
ATOM 11899 N N . LEU A 1 41 ? -2.983 10.494 -2.959 1.00 0.00 41 LEU A N 8
ATOM 11900 C CA . LEU A 1 41 ? -2.262 9.406 -3.610 1.00 0.00 41 LEU A CA 8
ATOM 11901 C C . LEU A 1 41 ? -3.221 8.307 -4.055 1.00 0.00 41 LEU A C 8
ATOM 11902 O O . LEU A 1 41 ? -4.322 8.175 -3.520 1.00 0.00 41 LEU A O 8
ATOM 11918 N N . SER A 1 42 ? -2.794 7.517 -5.035 1.00 0.00 42 SER A N 8
ATOM 11919 C CA . SER A 1 42 ? -3.615 6.430 -5.554 1.00 0.00 42 SER A CA 8
ATOM 11920 C C . SER A 1 42 ? -2.794 5.152 -5.701 1.00 0.00 42 SER A C 8
ATOM 11921 O O . SER A 1 42 ? -1.710 5.161 -6.284 1.00 0.00 42 SER A O 8
ATOM 11929 N N . TRP A 1 43 ? -3.319 4.055 -5.168 1.00 0.00 43 TRP A N 8
ATOM 11930 C CA . TRP A 1 43 ? -2.636 2.768 -5.239 1.00 0.00 43 TRP A CA 8
ATOM 11931 C C . TRP A 1 43 ? -2.781 2.151 -6.626 1.00 0.00 43 TRP A C 8
ATOM 11932 O O . TRP A 1 43 ? -3.804 2.324 -7.287 1.00 0.00 43 TRP A O 8
ATOM 11953 N N . GLN A 1 44 ? -1.751 1.431 -7.059 1.00 0.00 44 GLN A N 8
ATOM 11954 C CA . GLN A 1 44 ? -1.765 0.789 -8.368 1.00 0.00 44 GLN A CA 8
ATOM 11955 C C . GLN A 1 44 ? -1.087 -0.576 -8.313 1.00 0.00 44 GLN A C 8
ATOM 11956 O O . GLN A 1 44 ? 0.049 -0.698 -7.851 1.00 0.00 44 GLN A O 8
ATOM 11970 N N . LEU A 1 45 ? -1.789 -1.600 -8.785 1.00 0.00 45 LEU A N 8
ATOM 11971 C CA . LEU A 1 45 ? -1.254 -2.957 -8.789 1.00 0.00 45 LEU A CA 8
ATOM 11972 C C . LEU A 1 45 ? -1.175 -3.507 -10.209 1.00 0.00 45 LEU A C 8
ATOM 11973 O O . LEU A 1 45 ? -2.193 -3.657 -10.885 1.00 0.00 45 LEU A O 8
ATOM 11989 N N . ASP A 1 46 ? 0.040 -3.806 -10.655 1.00 0.00 46 ASP A N 8
ATOM 11990 C CA . ASP A 1 46 ? 0.253 -4.343 -11.994 1.00 0.00 46 ASP A CA 8
ATOM 11991 C C . ASP A 1 46 ? -0.173 -3.335 -13.057 1.00 0.00 46 ASP A C 8
ATOM 11992 O O . ASP A 1 46 ? -0.871 -3.680 -14.010 1.00 0.00 46 ASP A O 8
ATOM 12001 N N . GLY A 1 47 ? 0.252 -2.087 -12.886 1.00 0.00 47 GLY A N 8
ATOM 12002 C CA . GLY A 1 47 ? -0.097 -1.048 -13.838 1.00 0.00 47 GLY A CA 8
ATOM 12003 C C . GLY A 1 47 ? -1.595 -0.853 -13.960 1.00 0.00 47 GLY A C 8
ATOM 12004 O O . GLY A 1 47 ? -2.102 -0.544 -15.039 1.00 0.00 47 GLY A O 8
ATOM 12008 N N . LYS A 1 48 ? -2.306 -1.035 -12.853 1.00 0.00 48 LYS A N 8
ATOM 12009 C CA . LYS A 1 48 ? -3.756 -0.877 -12.840 1.00 0.00 48 LYS A CA 8
ATOM 12010 C C . LYS A 1 48 ? -4.232 -0.342 -11.493 1.00 0.00 48 LYS A C 8
ATOM 12011 O O . LYS A 1 48 ? -3.628 -0.590 -10.450 1.00 0.00 48 LYS A O 8
ATOM 12030 N N . PRO A 1 49 ? -5.343 0.410 -11.514 1.00 0.00 49 PRO A N 8
ATOM 12031 C CA . PRO A 1 49 ? -5.926 0.995 -10.303 1.00 0.00 49 PRO A CA 8
ATOM 12032 C C . PRO A 1 49 ? -6.540 -0.060 -9.388 1.00 0.00 49 PRO A C 8
ATOM 12033 O O . PRO A 1 49 ? -7.496 -0.739 -9.761 1.00 0.00 49 PRO A O 8
ATOM 12044 N N . VAL A 1 50 ? -5.984 -0.191 -8.188 1.00 0.00 50 VAL A N 8
ATOM 12045 C CA . VAL A 1 50 ? -6.477 -1.162 -7.219 1.00 0.00 50 VAL A CA 8
ATOM 12046 C C . VAL A 1 50 ? -7.562 -0.555 -6.336 1.00 0.00 50 VAL A C 8
ATOM 12047 O O . VAL A 1 50 ? -7.371 0.507 -5.742 1.00 0.00 50 VAL A O 8
ATOM 12060 N N . ARG A 1 51 ? -8.700 -1.236 -6.253 1.00 0.00 51 ARG A N 8
ATOM 12061 C CA . ARG A 1 51 ? -9.816 -0.763 -5.443 1.00 0.00 51 ARG A CA 8
ATOM 12062 C C . ARG A 1 51 ? -10.013 -1.651 -4.218 1.00 0.00 51 ARG A C 8
ATOM 12063 O O . ARG A 1 51 ? -9.737 -2.851 -4.240 1.00 0.00 51 ARG A O 8
ATOM 12084 N N . PRO A 1 52 ? -10.501 -1.050 -3.123 1.00 0.00 52 PRO A N 8
ATOM 12085 C CA . PRO A 1 52 ? -10.746 -1.767 -1.868 1.00 0.00 52 PRO A CA 8
ATOM 12086 C C . PRO A 1 52 ? -11.916 -2.740 -1.975 1.00 0.00 52 PRO A C 8
ATOM 12087 O O . PRO A 1 52 ? -12.879 -2.489 -2.700 1.00 0.00 52 PRO A O 8
ATOM 12098 N N . ASP A 1 53 ? -11.825 -3.849 -1.250 1.00 0.00 53 ASP A N 8
ATOM 12099 C CA . ASP A 1 53 ? -12.877 -4.859 -1.262 1.00 0.00 53 ASP A CA 8
ATOM 12100 C C . ASP A 1 53 ? -12.936 -5.598 0.071 1.00 0.00 53 ASP A C 8
ATOM 12101 O O . ASP A 1 53 ? -12.157 -5.318 0.982 1.00 0.00 53 ASP A O 8
ATOM 12110 N N . SER A 1 54 ? -13.865 -6.543 0.177 1.00 0.00 54 SER A N 8
ATOM 12111 C CA . SER A 1 54 ? -14.028 -7.320 1.400 1.00 0.00 54 SER A CA 8
ATOM 12112 C C . SER A 1 54 ? -12.678 -7.798 1.925 1.00 0.00 54 SER A C 8
ATOM 12113 O O . SER A 1 54 ? -12.528 -8.090 3.111 1.00 0.00 54 SER A O 8
ATOM 12121 N N . ALA A 1 55 ? -11.697 -7.877 1.031 1.00 0.00 55 ALA A N 8
ATOM 12122 C CA . ALA A 1 55 ? -10.358 -8.317 1.403 1.00 0.00 55 ALA A CA 8
ATOM 12123 C C . ALA A 1 55 ? -9.398 -7.137 1.497 1.00 0.00 55 ALA A C 8
ATOM 12124 O O . ALA A 1 55 ? -8.670 -6.992 2.480 1.00 0.00 55 ALA A O 8
ATOM 12131 N N . HIS A 1 56 ? -9.400 -6.295 0.468 1.00 0.00 56 HIS A N 8
ATOM 12132 C CA . HIS A 1 56 ? -8.529 -5.126 0.435 1.00 0.00 56 HIS A CA 8
ATOM 12133 C C . HIS A 1 56 ? -9.112 -3.989 1.270 1.00 0.00 56 HIS A C 8
ATOM 12134 O O . HIS A 1 56 ? -10.199 -3.489 0.983 1.00 0.00 56 HIS A O 8
ATOM 12148 N N . LYS A 1 57 ? -8.382 -3.587 2.305 1.00 0.00 57 LYS A N 8
ATOM 12149 C CA . LYS A 1 57 ? -8.825 -2.510 3.182 1.00 0.00 57 LYS A CA 8
ATOM 12150 C C . LYS A 1 57 ? -7.754 -1.431 3.302 1.00 0.00 57 LYS A C 8
ATOM 12151 O O . LYS A 1 57 ? -6.699 -1.654 3.896 1.00 0.00 57 LYS A O 8
ATOM 12170 N N . MET A 1 58 ? -8.033 -0.261 2.737 1.00 0.00 58 MET A N 8
ATOM 12171 C CA . MET A 1 58 ? -7.093 0.853 2.784 1.00 0.00 58 MET A CA 8
ATOM 12172 C C . MET A 1 58 ? -7.406 1.779 3.956 1.00 0.00 58 MET A C 8
ATOM 12173 O O . MET A 1 58 ? -8.570 1.995 4.296 1.00 0.00 58 MET A O 8
ATOM 12187 N N . LEU A 1 59 ? -6.361 2.324 4.569 1.00 0.00 59 LEU A N 8
ATOM 12188 C CA . LEU A 1 59 ? -6.525 3.227 5.703 1.00 0.00 59 LEU A CA 8
ATOM 12189 C C . LEU A 1 59 ? -6.019 4.625 5.363 1.00 0.00 59 LEU A C 8
ATOM 12190 O O . LEU A 1 59 ? -5.017 4.782 4.665 1.00 0.00 59 LEU A O 8
ATOM 12206 N N . VAL A 1 60 ? -6.718 5.639 5.863 1.00 0.00 60 VAL A N 8
ATOM 12207 C CA . VAL A 1 60 ? -6.338 7.025 5.616 1.00 0.00 60 VAL A CA 8
ATOM 12208 C C . VAL A 1 60 ? -6.267 7.816 6.917 1.00 0.00 60 VAL A C 8
ATOM 12209 O O . VAL A 1 60 ? -7.276 8.333 7.397 1.00 0.00 60 VAL A O 8
ATOM 12222 N N . ARG A 1 61 ? -5.068 7.907 7.483 1.00 0.00 61 ARG A N 8
ATOM 12223 C CA . ARG A 1 61 ? -4.865 8.636 8.729 1.00 0.00 61 ARG A CA 8
ATOM 12224 C C . ARG A 1 61 ? -4.660 10.124 8.463 1.00 0.00 61 ARG A C 8
ATOM 12225 O O . ARG A 1 61 ? -3.727 10.515 7.762 1.00 0.00 61 ARG A O 8
ATOM 12246 N N . GLU A 1 62 ? -5.538 10.948 9.026 1.00 0.00 62 GLU A N 8
ATOM 12247 C CA . GLU A 1 62 ? -5.454 12.392 8.847 1.00 0.00 62 GLU A CA 8
ATOM 12248 C C . GLU A 1 62 ? -4.014 12.875 8.998 1.00 0.00 62 GLU A C 8
ATOM 12249 O O . GLU A 1 62 ? -3.498 13.597 8.145 1.00 0.00 62 GLU A O 8
ATOM 12261 N N . ASN A 1 63 ? -3.372 12.472 10.089 1.00 0.00 63 ASN A N 8
ATOM 12262 C CA . ASN A 1 63 ? -1.992 12.864 10.353 1.00 0.00 63 ASN A CA 8
ATOM 12263 C C . ASN A 1 63 ? -1.158 12.811 9.077 1.00 0.00 63 ASN A C 8
ATOM 12264 O O . ASN A 1 63 ? -0.263 13.630 8.873 1.00 0.00 63 ASN A O 8
ATOM 12275 N N . GLY A 1 64 ? -1.458 11.840 8.220 1.00 0.00 64 GLY A N 8
ATOM 12276 C CA . GLY A 1 64 ? -0.728 11.698 6.974 1.00 0.00 64 GLY A CA 8
ATOM 12277 C C . GLY A 1 64 ? -0.020 10.362 6.866 1.00 0.00 64 GLY A C 8
ATOM 12278 O O . GLY A 1 64 ? 1.193 10.309 6.661 1.00 0.00 64 GLY A O 8
ATOM 12282 N N . VAL A 1 65 ? -0.777 9.279 7.007 1.00 0.00 65 VAL A N 8
ATOM 12283 C CA . VAL A 1 65 ? -0.215 7.936 6.925 1.00 0.00 65 VAL A CA 8
ATOM 12284 C C . VAL A 1 65 ? -1.189 6.972 6.257 1.00 0.00 65 VAL A C 8
ATOM 12285 O O . VAL A 1 65 ? -2.341 6.848 6.675 1.00 0.00 65 VAL A O 8
ATOM 12298 N N . HIS A 1 66 ? -0.719 6.291 5.217 1.00 0.00 66 HIS A N 8
ATOM 12299 C CA . HIS A 1 66 ? -1.549 5.336 4.491 1.00 0.00 66 HIS A CA 8
ATOM 12300 C C . HIS A 1 66 ? -1.108 3.904 4.780 1.00 0.00 66 HIS A C 8
ATOM 12301 O O . HIS A 1 66 ? 0.016 3.667 5.222 1.00 0.00 66 HIS A O 8
ATOM 12315 N N . SER A 1 67 ? -2.001 2.952 4.526 1.00 0.00 67 SER A N 8
ATOM 12316 C CA . SER A 1 67 ? -1.706 1.544 4.763 1.00 0.00 67 SER A CA 8
ATOM 12317 C C . SER A 1 67 ? -2.606 0.650 3.915 1.00 0.00 67 SER A C 8
ATOM 12318 O O . SER A 1 67 ? -3.820 0.849 3.856 1.00 0.00 67 SER A O 8
ATOM 12326 N N . LEU A 1 68 ? -2.002 -0.335 3.260 1.00 0.00 68 LEU A N 8
ATOM 12327 C CA . LEU A 1 68 ? -2.747 -1.261 2.415 1.00 0.00 68 LEU A CA 8
ATOM 12328 C C . LEU A 1 68 ? -2.824 -2.643 3.056 1.00 0.00 68 LEU A C 8
ATOM 12329 O O . LEU A 1 68 ? -1.806 -3.311 3.238 1.00 0.00 68 LEU A O 8
ATOM 12345 N N . ILE A 1 69 ? -4.038 -3.065 3.396 1.00 0.00 69 ILE A N 8
ATOM 12346 C CA . ILE A 1 69 ? -4.248 -4.368 4.014 1.00 0.00 69 ILE A CA 8
ATOM 12347 C C . ILE A 1 69 ? -4.975 -5.315 3.066 1.00 0.00 69 ILE A C 8
ATOM 12348 O O . ILE A 1 69 ? -5.931 -4.925 2.395 1.00 0.00 69 ILE A O 8
ATOM 12364 N N . ILE A 1 70 ? -4.517 -6.562 3.017 1.00 0.00 70 ILE A N 8
ATOM 12365 C CA . ILE A 1 70 ? -5.126 -7.566 2.154 1.00 0.00 70 ILE A CA 8
ATOM 12366 C C . ILE A 1 70 ? -5.271 -8.899 2.878 1.00 0.00 70 ILE A C 8
ATOM 12367 O O . ILE A 1 70 ? -4.288 -9.469 3.351 1.00 0.00 70 ILE A O 8
ATOM 12383 N N . GLU A 1 71 ? -6.503 -9.391 2.960 1.00 0.00 71 GLU A N 8
ATOM 12384 C CA . GLU A 1 71 ? -6.776 -10.659 3.627 1.00 0.00 71 GLU A CA 8
ATOM 12385 C C . GLU A 1 71 ? -8.175 -11.164 3.285 1.00 0.00 71 GLU A C 8
ATOM 12386 O O . GLU A 1 71 ? -9.177 -10.478 3.489 1.00 0.00 71 GLU A O 8
ATOM 12398 N N . PRO A 1 72 ? -8.246 -12.392 2.751 1.00 0.00 72 PRO A N 8
ATOM 12399 C CA . PRO A 1 72 ? -7.060 -13.218 2.503 1.00 0.00 72 PRO A CA 8
ATOM 12400 C C . PRO A 1 72 ? -6.198 -12.669 1.371 1.00 0.00 72 PRO A C 8
ATOM 12401 O O . PRO A 1 72 ? -6.563 -11.691 0.717 1.00 0.00 72 PRO A O 8
ATOM 12412 N N . VAL A 1 73 ? -5.053 -13.304 1.143 1.00 0.00 73 VAL A N 8
ATOM 12413 C CA . VAL A 1 73 ? -4.140 -12.881 0.088 1.00 0.00 73 VAL A CA 8
ATOM 12414 C C . VAL A 1 73 ? -4.187 -13.838 -1.097 1.00 0.00 73 VAL A C 8
ATOM 12415 O O . VAL A 1 73 ? -4.127 -15.056 -0.929 1.00 0.00 73 VAL A O 8
ATOM 12428 N N . THR A 1 74 ? -4.295 -13.279 -2.299 1.00 0.00 74 THR A N 8
ATOM 12429 C CA . THR A 1 74 ? -4.352 -14.082 -3.513 1.00 0.00 74 THR A CA 8
ATOM 12430 C C . THR A 1 74 ? -3.030 -14.026 -4.271 1.00 0.00 74 THR A C 8
ATOM 12431 O O . THR A 1 74 ? -2.132 -13.262 -3.917 1.00 0.00 74 THR A O 8
ATOM 12442 N N . SER A 1 75 ? -2.918 -14.840 -5.316 1.00 0.00 75 SER A N 8
ATOM 12443 C CA . SER A 1 75 ? -1.704 -14.886 -6.122 1.00 0.00 75 SER A CA 8
ATOM 12444 C C . SER A 1 75 ? -1.538 -13.601 -6.927 1.00 0.00 75 SER A C 8
ATOM 12445 O O . SER A 1 75 ? -0.433 -13.258 -7.350 1.00 0.00 75 SER A O 8
ATOM 12453 N N . ARG A 1 76 ? -2.643 -12.893 -7.135 1.00 0.00 76 ARG A N 8
ATOM 12454 C CA . ARG A 1 76 ? -2.622 -11.646 -7.890 1.00 0.00 76 ARG A CA 8
ATOM 12455 C C . ARG A 1 76 ? -2.003 -10.522 -7.066 1.00 0.00 76 ARG A C 8
ATOM 12456 O O . ARG A 1 76 ? -1.456 -9.565 -7.614 1.00 0.00 76 ARG A O 8
ATOM 12477 N N . ASP A 1 77 ? -2.094 -10.644 -5.746 1.00 0.00 77 ASP A N 8
ATOM 12478 C CA . ASP A 1 77 ? -1.542 -9.639 -4.845 1.00 0.00 77 ASP A CA 8
ATOM 12479 C C . ASP A 1 77 ? -0.048 -9.452 -5.088 1.00 0.00 77 ASP A C 8
ATOM 12480 O O . ASP A 1 77 ? 0.476 -8.345 -4.974 1.00 0.00 77 ASP A O 8
ATOM 12489 N N . ALA A 1 78 ? 0.632 -10.544 -5.423 1.00 0.00 78 ALA A N 8
ATOM 12490 C CA . ALA A 1 78 ? 2.066 -10.500 -5.683 1.00 0.00 78 ALA A CA 8
ATOM 12491 C C . ALA A 1 78 ? 2.371 -9.699 -6.944 1.00 0.00 78 ALA A C 8
ATOM 12492 O O . ALA A 1 78 ? 2.047 -10.121 -8.053 1.00 0.00 78 ALA A O 8
ATOM 12499 N N . GLY A 1 79 ? 2.997 -8.540 -6.766 1.00 0.00 79 GLY A N 8
ATOM 12500 C CA . GLY A 1 79 ? 3.335 -7.698 -7.899 1.00 0.00 79 GLY A CA 8
ATOM 12501 C C . GLY A 1 79 ? 4.116 -6.464 -7.492 1.00 0.00 79 GLY A C 8
ATOM 12502 O O . GLY A 1 79 ? 4.709 -6.425 -6.413 1.00 0.00 79 GLY A O 8
ATOM 12506 N N . ILE A 1 80 ? 4.118 -5.455 -8.356 1.00 0.00 80 ILE A N 8
ATOM 12507 C CA . ILE A 1 80 ? 4.833 -4.215 -8.081 1.00 0.00 80 ILE A CA 8
ATOM 12508 C C . ILE A 1 80 ? 3.863 -3.059 -7.860 1.00 0.00 80 ILE A C 8
ATOM 12509 O O . ILE A 1 80 ? 3.355 -2.470 -8.815 1.00 0.00 80 ILE A O 8
ATOM 12525 N N . TYR A 1 81 ? 3.612 -2.738 -6.596 1.00 0.00 81 TYR A N 8
ATOM 12526 C CA . TYR A 1 81 ? 2.702 -1.653 -6.249 1.00 0.00 81 TYR A CA 8
ATOM 12527 C C . TYR A 1 81 ? 3.370 -0.296 -6.454 1.00 0.00 81 TYR A C 8
ATOM 12528 O O . TYR A 1 81 ? 4.498 -0.072 -6.012 1.00 0.00 81 TYR A O 8
ATOM 12546 N N . THR A 1 82 ? 2.665 0.608 -7.127 1.00 0.00 82 THR A N 8
ATOM 12547 C CA . THR A 1 82 ? 3.187 1.942 -7.392 1.00 0.00 82 THR A CA 8
ATOM 12548 C C . THR A 1 82 ? 2.173 3.015 -7.013 1.00 0.00 82 THR A C 8
ATOM 12549 O O . THR A 1 82 ? 1.059 3.043 -7.538 1.00 0.00 82 THR A O 8
ATOM 12560 N N . CYS A 1 83 ? 2.564 3.896 -6.099 1.00 0.00 83 CYS A N 8
ATOM 12561 C CA . CYS A 1 83 ? 1.688 4.972 -5.650 1.00 0.00 83 CYS A CA 8
ATOM 12562 C C . CYS A 1 83 ? 2.236 6.332 -6.071 1.00 0.00 83 CYS A C 8
ATOM 12563 O O . CYS A 1 83 ? 3.449 6.540 -6.103 1.00 0.00 83 CYS A O 8
ATOM 12571 N N . ILE A 1 84 ? 1.335 7.252 -6.396 1.00 0.00 84 ILE A N 8
ATOM 12572 C CA . ILE A 1 84 ? 1.728 8.592 -6.816 1.00 0.00 84 ILE A CA 8
ATOM 12573 C C . ILE A 1 84 ? 0.992 9.658 -6.013 1.00 0.00 84 ILE A C 8
ATOM 12574 O O . ILE A 1 84 ? -0.179 9.942 -6.265 1.00 0.00 84 ILE A O 8
ATOM 12590 N N . ALA A 1 85 ? 1.687 10.248 -5.045 1.00 0.00 85 ALA A N 8
ATOM 12591 C CA . ALA A 1 85 ? 1.100 11.286 -4.207 1.00 0.00 85 ALA A CA 8
ATOM 12592 C C . ALA A 1 85 ? 1.277 12.664 -4.836 1.00 0.00 85 ALA A C 8
ATOM 12593 O O . ALA A 1 85 ? 2.372 13.228 -4.825 1.00 0.00 85 ALA A O 8
ATOM 12600 N N . THR A 1 86 ? 0.193 13.202 -5.386 1.00 0.00 86 THR A N 8
ATOM 12601 C CA . THR A 1 86 ? 0.228 14.513 -6.022 1.00 0.00 86 THR A CA 8
ATOM 12602 C C . THR A 1 86 ? -0.495 15.554 -5.176 1.00 0.00 86 THR A C 8
ATOM 12603 O O . THR A 1 86 ? -1.717 15.514 -5.036 1.00 0.00 86 THR A O 8
ATOM 12614 N N . ASN A 1 87 ? 0.267 16.487 -4.614 1.00 0.00 87 ASN A N 8
ATOM 12615 C CA . ASN A 1 87 ? -0.303 17.540 -3.781 1.00 0.00 87 ASN A CA 8
ATOM 12616 C C . ASN A 1 87 ? -0.185 18.898 -4.465 1.00 0.00 87 ASN A C 8
ATOM 12617 O O . ASN A 1 87 ? 0.602 19.069 -5.396 1.00 0.00 87 ASN A O 8
ATOM 12628 N N . ARG A 1 88 ? -0.971 19.862 -3.996 1.00 0.00 88 ARG A N 8
ATOM 12629 C CA . ARG A 1 88 ? -0.954 21.205 -4.562 1.00 0.00 88 ARG A CA 8
ATOM 12630 C C . ARG A 1 88 ? 0.473 21.650 -4.865 1.00 0.00 88 ARG A C 8
ATOM 12631 O O . ARG A 1 88 ? 0.737 22.263 -5.899 1.00 0.00 88 ARG A O 8
ATOM 12652 N N . ALA A 1 89 ? 1.391 21.338 -3.955 1.00 0.00 89 ALA A N 8
ATOM 12653 C CA . ALA A 1 89 ? 2.791 21.704 -4.126 1.00 0.00 89 ALA A CA 8
ATOM 12654 C C . ALA A 1 89 ? 3.409 20.973 -5.313 1.00 0.00 89 ALA A C 8
ATOM 12655 O O . ALA A 1 89 ? 3.818 21.595 -6.293 1.00 0.00 89 ALA A O 8
ATOM 12662 N N . GLY A 1 90 ? 3.474 19.649 -5.219 1.00 0.00 90 GLY A N 8
ATOM 12663 C CA . GLY A 1 90 ? 4.045 18.856 -6.292 1.00 0.00 90 GLY A CA 8
ATOM 12664 C C . GLY A 1 90 ? 3.489 17.446 -6.329 1.00 0.00 90 GLY A C 8
ATOM 12665 O O . GLY A 1 90 ? 2.323 17.223 -6.006 1.00 0.00 90 GLY A O 8
ATOM 12669 N N . GLN A 1 91 ? 4.326 16.492 -6.726 1.00 0.00 91 GLN A N 8
ATOM 12670 C CA . GLN A 1 91 ? 3.910 15.097 -6.807 1.00 0.00 91 GLN A CA 8
ATOM 12671 C C . GLN A 1 91 ? 5.120 14.171 -6.873 1.00 0.00 91 GLN A C 8
ATOM 12672 O O . GLN A 1 91 ? 6.165 14.538 -7.408 1.00 0.00 91 GLN A O 8
ATOM 12686 N N . ASN A 1 92 ? 4.970 12.969 -6.326 1.00 0.00 92 ASN A N 8
ATOM 12687 C CA . ASN A 1 92 ? 6.051 11.991 -6.323 1.00 0.00 92 ASN A CA 8
ATOM 12688 C C . ASN A 1 92 ? 5.512 10.583 -6.558 1.00 0.00 92 ASN A C 8
ATOM 12689 O O . ASN A 1 92 ? 4.300 10.372 -6.611 1.00 0.00 92 ASN A O 8
ATOM 12700 N N . SER A 1 93 ? 6.420 9.623 -6.696 1.00 0.00 93 SER A N 8
ATOM 12701 C CA . SER A 1 93 ? 6.036 8.235 -6.929 1.00 0.00 93 SER A CA 8
ATOM 12702 C C . SER A 1 93 ? 7.008 7.280 -6.242 1.00 0.00 93 SER A C 8
ATOM 12703 O O . SER A 1 93 ? 8.174 7.612 -6.026 1.00 0.00 93 SER A O 8
ATOM 12711 N N . PHE A 1 94 ? 6.519 6.093 -5.900 1.00 0.00 94 PHE A N 8
ATOM 12712 C CA . PHE A 1 94 ? 7.343 5.089 -5.236 1.00 0.00 94 PHE A CA 8
ATOM 12713 C C . PHE A 1 94 ? 6.835 3.682 -5.539 1.00 0.00 94 PHE A C 8
ATOM 12714 O O . PHE A 1 94 ? 5.633 3.421 -5.489 1.00 0.00 94 PHE A O 8
ATOM 12731 N N . SER A 1 95 ? 7.760 2.781 -5.853 1.00 0.00 95 SER A N 8
ATOM 12732 C CA . SER A 1 95 ? 7.407 1.402 -6.168 1.00 0.00 95 SER A CA 8
ATOM 12733 C C . SER A 1 95 ? 7.905 0.452 -5.084 1.00 0.00 95 SER A C 8
ATOM 12734 O O . SER A 1 95 ? 8.692 0.837 -4.218 1.00 0.00 95 SER A O 8
ATOM 12742 N N . LEU A 1 96 ? 7.440 -0.792 -5.136 1.00 0.00 96 LEU A N 8
ATOM 12743 C CA . LEU A 1 96 ? 7.838 -1.799 -4.159 1.00 0.00 96 LEU A CA 8
ATOM 12744 C C . LEU A 1 96 ? 7.628 -3.206 -4.710 1.00 0.00 96 LEU A C 8
ATOM 12745 O O . LEU A 1 96 ? 6.879 -3.402 -5.666 1.00 0.00 96 LEU A O 8
ATOM 12761 N N . GLU A 1 97 ? 8.293 -4.181 -4.098 1.00 0.00 97 GLU A N 8
ATOM 12762 C CA . GLU A 1 97 ? 8.177 -5.570 -4.528 1.00 0.00 97 GLU A CA 8
ATOM 12763 C C . GLU A 1 97 ? 7.523 -6.422 -3.444 1.00 0.00 97 GLU A C 8
ATOM 12764 O O . GLU A 1 97 ? 7.889 -6.343 -2.271 1.00 0.00 97 GLU A O 8
ATOM 12776 N N . LEU A 1 98 ? 6.552 -7.235 -3.845 1.00 0.00 98 LEU A N 8
ATOM 12777 C CA . LEU A 1 98 ? 5.846 -8.103 -2.909 1.00 0.00 98 LEU A CA 8
ATOM 12778 C C . LEU A 1 98 ? 5.714 -9.516 -3.469 1.00 0.00 98 LEU A C 8
ATOM 12779 O O . LEU A 1 98 ? 5.145 -9.719 -4.541 1.00 0.00 98 LEU A O 8
ATOM 12795 N N . VAL A 1 99 ? 6.243 -10.489 -2.734 1.00 0.00 99 VAL A N 8
ATOM 12796 C CA . VAL A 1 99 ? 6.182 -11.884 -3.155 1.00 0.00 99 VAL A CA 8
ATOM 12797 C C . VAL A 1 99 ? 5.141 -12.655 -2.353 1.00 0.00 99 VAL A C 8
ATOM 12798 O O . VAL A 1 99 ? 4.949 -12.406 -1.163 1.00 0.00 99 VAL A O 8
ATOM 12811 N N . VAL A 1 100 ? 4.470 -13.594 -3.012 1.00 0.00 100 VAL A N 8
ATOM 12812 C CA . VAL A 1 100 ? 3.448 -14.404 -2.360 1.00 0.00 100 VAL A CA 8
ATOM 12813 C C . VAL A 1 100 ? 3.654 -15.887 -2.651 1.00 0.00 100 VAL A C 8
ATOM 12814 O O . VAL A 1 100 ? 3.545 -16.326 -3.795 1.00 0.00 100 VAL A O 8
ATOM 12827 N N . ALA A 1 101 ? 3.950 -16.653 -1.606 1.00 0.00 101 ALA A N 8
ATOM 12828 C CA . ALA A 1 101 ? 4.169 -18.087 -1.749 1.00 0.00 101 ALA A CA 8
ATOM 12829 C C . ALA A 1 101 ? 2.860 -18.858 -1.612 1.00 0.00 101 ALA A C 8
ATOM 12830 O O . ALA A 1 101 ? 2.210 -18.814 -0.568 1.00 0.00 101 ALA A O 8
ATOM 12837 N N . ALA A 1 102 ? 2.480 -19.563 -2.672 1.00 0.00 102 ALA A N 8
ATOM 1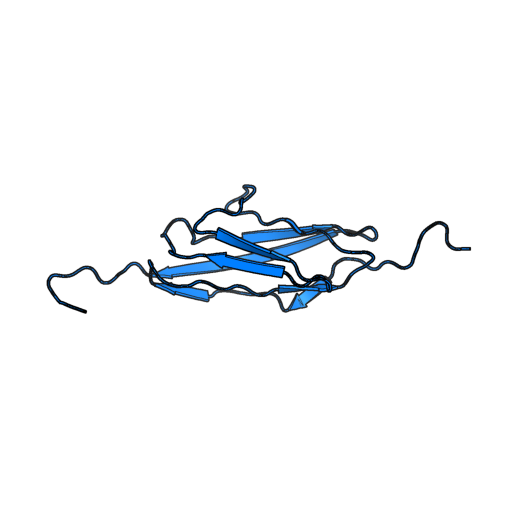2838 C CA . ALA A 1 102 ? 1.250 -20.345 -2.669 1.00 0.00 102 ALA A CA 8
ATOM 12839 C C . ALA A 1 102 ? 1.091 -21.113 -1.362 1.00 0.00 102 ALA A C 8
ATOM 12840 O O . ALA A 1 102 ? 2.052 -21.290 -0.612 1.00 0.00 102 ALA A O 8
ATOM 12847 N N . LYS A 1 103 ? -0.128 -21.569 -1.093 1.00 0.00 103 LYS A N 8
ATOM 12848 C CA . LYS A 1 103 ? -0.413 -22.319 0.124 1.00 0.00 103 LYS A CA 8
ATOM 12849 C C . LYS A 1 103 ? 0.049 -23.767 -0.008 1.00 0.00 103 LYS A C 8
ATOM 12850 O O . LYS A 1 103 ? 0.039 -24.333 -1.101 1.00 0.00 103 LYS A O 8
ATOM 12869 N N . GLU A 1 104 ? 0.453 -24.359 1.111 1.00 0.00 104 GLU A N 8
ATOM 12870 C CA . GLU A 1 104 ? 0.918 -25.741 1.118 1.00 0.00 104 GLU A CA 8
ATOM 12871 C C . GLU A 1 104 ? 0.505 -26.448 2.406 1.00 0.00 104 GLU A C 8
ATOM 12872 O O . GLU A 1 104 ? 0.291 -25.809 3.436 1.00 0.00 104 GLU A O 8
ATOM 12884 N N . SER A 1 105 ? 0.394 -27.771 2.339 1.00 0.00 105 SER A N 8
ATOM 12885 C CA . SER A 1 105 ? 0.002 -28.565 3.498 1.00 0.00 105 SER A CA 8
ATOM 12886 C C . SER A 1 105 ? 0.913 -29.778 3.658 1.00 0.00 105 SER A C 8
ATOM 12887 O O . SER A 1 105 ? 1.586 -30.192 2.714 1.00 0.00 105 SER A O 8
ATOM 12895 N N . GLY A 1 106 ? 0.928 -30.345 4.860 1.00 0.00 106 GLY A N 8
ATOM 12896 C CA . GLY A 1 106 ? 1.759 -31.505 5.123 1.00 0.00 106 GLY A CA 8
ATOM 12897 C C . GLY A 1 106 ? 3.069 -31.141 5.792 1.00 0.00 106 GLY A C 8
ATOM 12898 O O . GLY A 1 106 ? 3.347 -29.973 6.067 1.00 0.00 106 GLY A O 8
ATOM 12902 N N . PRO A 1 107 ? 3.902 -32.156 6.065 1.00 0.00 107 PRO A N 8
ATOM 12903 C CA . PRO A 1 107 ? 5.204 -31.961 6.710 1.00 0.00 107 PRO A CA 8
ATOM 12904 C C . PRO A 1 107 ? 6.203 -31.259 5.797 1.00 0.00 107 PRO A C 8
ATOM 12905 O O . PRO A 1 107 ? 6.001 -31.178 4.586 1.00 0.00 107 PRO A O 8
ATOM 12916 N N . SER A 1 108 ? 7.282 -30.753 6.387 1.00 0.00 108 SER A N 8
ATOM 12917 C CA . SER A 1 108 ? 8.312 -30.055 5.627 1.00 0.00 108 SER A CA 8
ATOM 12918 C C . SER A 1 108 ? 9.697 -30.346 6.195 1.00 0.00 108 SER A C 8
ATOM 12919 O O . SER A 1 108 ? 9.852 -30.583 7.393 1.00 0.00 108 SER A O 8
ATOM 12927 N N . SER A 1 109 ? 10.703 -30.326 5.325 1.00 0.00 109 SER A N 8
ATOM 12928 C CA . SER A 1 109 ? 12.076 -30.591 5.738 1.00 0.00 109 SER A CA 8
ATOM 12929 C C . SER A 1 109 ? 12.392 -29.892 7.056 1.00 0.00 109 SER A C 8
ATOM 12930 O O . SER A 1 109 ? 12.206 -28.683 7.191 1.00 0.00 109 SER A O 8
ATOM 12938 N N . GLY A 1 110 ? 12.871 -30.663 8.028 1.00 0.00 110 GLY A N 8
ATOM 12939 C CA . GLY A 1 110 ? 13.206 -30.101 9.324 1.00 0.00 110 GLY A CA 8
ATOM 12940 C C . GLY A 1 110 ? 12.122 -30.340 10.356 1.00 0.00 110 GLY A C 8
ATOM 12941 O O . GLY A 1 110 ? 12.013 -31.435 10.909 1.00 0.00 110 GLY A O 8
ATOM 12945 N N . GLY A 1 1 ? 17.856 21.890 -11.236 1.00 0.00 1 GLY A N 9
ATOM 12946 C CA . GLY A 1 1 ? 17.961 21.365 -9.887 1.00 0.00 1 GLY A CA 9
ATOM 12947 C C . GLY A 1 1 ? 16.606 21.113 -9.256 1.00 0.00 1 GLY A C 9
ATOM 12948 O O . GLY A 1 1 ? 16.116 19.983 -9.251 1.00 0.00 1 GLY A O 9
ATOM 12952 N N . SER A 1 2 ? 15.999 22.167 -8.720 1.00 0.00 2 SER A N 9
ATOM 12953 C CA . SER A 1 2 ? 14.695 22.054 -8.078 1.00 0.00 2 SER A CA 9
ATOM 12954 C C . SER A 1 2 ? 14.118 23.432 -7.773 1.00 0.00 2 SER A C 9
ATOM 12955 O O . SER A 1 2 ? 14.850 24.419 -7.687 1.00 0.00 2 SER A O 9
ATOM 12963 N N . SER A 1 3 ? 12.800 23.493 -7.611 1.00 0.00 3 SER A N 9
ATOM 12964 C CA . SER A 1 3 ? 12.122 24.751 -7.319 1.00 0.00 3 SER A CA 9
ATOM 12965 C C . SER A 1 3 ? 11.491 24.718 -5.931 1.00 0.00 3 SER A C 9
ATOM 12966 O O . SER A 1 3 ? 11.644 23.748 -5.189 1.00 0.00 3 SER A O 9
ATOM 12974 N N . GLY A 1 4 ? 10.780 25.787 -5.586 1.00 0.00 4 GLY A N 9
ATOM 12975 C CA . GLY A 1 4 ? 10.135 25.862 -4.288 1.00 0.00 4 GLY A CA 9
ATOM 12976 C C . GLY A 1 4 ? 8.823 26.620 -4.335 1.00 0.00 4 GLY A C 9
ATOM 12977 O O . GLY A 1 4 ? 8.650 27.526 -5.149 1.00 0.00 4 GLY A O 9
ATOM 12981 N N . SER A 1 5 ? 7.894 26.247 -3.460 1.00 0.00 5 SER A N 9
ATOM 12982 C CA . SER A 1 5 ? 6.588 26.894 -3.408 1.00 0.00 5 SER A CA 9
ATOM 12983 C C . SER A 1 5 ? 5.908 26.639 -2.067 1.00 0.00 5 SER A C 9
ATOM 12984 O O . SER A 1 5 ? 6.455 25.955 -1.201 1.00 0.00 5 SER A O 9
ATOM 12992 N N . SER A 1 6 ? 4.711 27.193 -1.902 1.00 0.00 6 SER A N 9
ATOM 12993 C CA . SER A 1 6 ? 3.957 27.030 -0.666 1.00 0.00 6 SER A CA 9
ATOM 12994 C C . SER A 1 6 ? 3.829 25.555 -0.298 1.00 0.00 6 SER A C 9
ATOM 12995 O O . SER A 1 6 ? 4.389 24.686 -0.966 1.00 0.00 6 SER A O 9
ATOM 13003 N N . GLY A 1 7 ? 3.088 25.279 0.771 1.00 0.00 7 GLY A N 9
ATOM 13004 C CA . GLY A 1 7 ? 2.900 23.909 1.211 1.00 0.00 7 GLY A CA 9
ATOM 13005 C C . GLY A 1 7 ? 4.198 23.128 1.245 1.00 0.00 7 GLY A C 9
ATOM 13006 O O . GLY A 1 7 ? 5.283 23.710 1.209 1.00 0.00 7 GLY A O 9
ATOM 13010 N N . PHE A 1 8 ? 4.090 21.805 1.315 1.00 0.00 8 PHE A N 9
ATOM 13011 C CA . PHE A 1 8 ? 5.264 20.943 1.357 1.00 0.00 8 PHE A CA 9
ATOM 13012 C C . PHE A 1 8 ? 5.164 19.836 0.310 1.00 0.00 8 PHE A C 9
ATOM 13013 O O . PHE A 1 8 ? 4.201 19.070 0.293 1.00 0.00 8 PHE A O 9
ATOM 13030 N N . ARG A 1 9 ? 6.166 19.761 -0.560 1.00 0.00 9 ARG A N 9
ATOM 13031 C CA . ARG A 1 9 ? 6.190 18.751 -1.611 1.00 0.00 9 ARG A CA 9
ATOM 13032 C C . ARG A 1 9 ? 5.943 17.360 -1.034 1.00 0.00 9 ARG A C 9
ATOM 13033 O O . ARG A 1 9 ? 6.447 17.004 0.032 1.00 0.00 9 ARG A O 9
ATOM 13054 N N . PRO A 1 10 ? 5.147 16.554 -1.753 1.00 0.00 10 PRO A N 9
ATOM 13055 C CA . PRO A 1 10 ? 4.815 15.190 -1.332 1.00 0.00 10 PRO A CA 9
ATOM 13056 C C . PRO A 1 10 ? 6.011 14.248 -1.418 1.00 0.00 10 PRO A C 9
ATOM 13057 O O . PRO A 1 10 ? 6.551 14.012 -2.499 1.00 0.00 10 PRO A O 9
ATOM 13068 N N . HIS A 1 11 ? 6.421 13.712 -0.272 1.00 0.00 11 HIS A N 9
ATOM 13069 C CA . HIS A 1 11 ? 7.553 12.795 -0.219 1.00 0.00 11 HIS A CA 9
ATOM 13070 C C . HIS A 1 11 ? 7.345 11.737 0.860 1.00 0.00 11 HIS A C 9
ATOM 13071 O O . HIS A 1 11 ? 7.080 12.060 2.018 1.00 0.00 11 HIS A O 9
ATOM 13085 N N . PHE A 1 12 ? 7.467 10.472 0.472 1.00 0.00 12 PHE A N 9
ATOM 13086 C CA . PHE A 1 12 ? 7.291 9.366 1.406 1.00 0.00 12 PHE A CA 9
ATOM 13087 C C . PHE A 1 12 ? 8.502 9.230 2.324 1.00 0.00 12 PHE A C 9
ATOM 13088 O O . PHE A 1 12 ? 9.569 8.784 1.901 1.00 0.00 12 PHE A O 9
ATOM 13105 N N . LEU A 1 13 ? 8.329 9.619 3.583 1.00 0.00 13 LEU A N 9
ATOM 13106 C CA . LEU A 1 13 ? 9.408 9.542 4.562 1.00 0.00 13 LEU A CA 9
ATOM 13107 C C . LEU A 1 13 ? 9.730 8.091 4.905 1.00 0.00 13 LEU A C 9
ATOM 13108 O O . LEU A 1 13 ? 10.893 7.728 5.077 1.00 0.00 13 LEU A O 9
ATOM 13124 N N . GLN A 1 14 ? 8.692 7.267 4.999 1.00 0.00 14 GLN A N 9
ATOM 13125 C CA . GLN A 1 14 ? 8.865 5.855 5.320 1.00 0.00 14 GLN A CA 9
ATOM 13126 C C . GLN A 1 14 ? 8.035 4.979 4.387 1.00 0.00 14 GLN A C 9
ATOM 13127 O O . GLN A 1 14 ? 6.805 5.023 4.410 1.00 0.00 14 GLN A O 9
ATOM 13141 N N . ALA A 1 15 ? 8.715 4.184 3.568 1.00 0.00 15 ALA A N 9
ATOM 13142 C CA . ALA A 1 15 ? 8.040 3.296 2.629 1.00 0.00 15 ALA A CA 9
ATOM 13143 C C . ALA A 1 15 ? 8.565 1.870 2.748 1.00 0.00 15 ALA A C 9
ATOM 13144 O O . ALA A 1 15 ? 9.740 1.636 3.032 1.00 0.00 15 ALA A O 9
ATOM 13151 N N . PRO A 1 16 ? 7.675 0.891 2.527 1.00 0.00 16 PRO A N 9
ATOM 13152 C CA . PRO A 1 16 ? 8.026 -0.530 2.604 1.00 0.00 16 PRO A CA 9
ATOM 13153 C C . PRO A 1 16 ? 8.936 -0.966 1.461 1.00 0.00 16 PRO A C 9
ATOM 13154 O O . PRO A 1 16 ? 9.253 -0.176 0.572 1.00 0.00 16 PRO A O 9
ATOM 13165 N N . GLY A 1 17 ? 9.352 -2.228 1.489 1.00 0.00 17 GLY A N 9
ATOM 13166 C CA . GLY A 1 17 ? 10.221 -2.746 0.449 1.00 0.00 17 GLY A CA 9
ATOM 13167 C C . GLY A 1 17 ? 9.874 -4.169 0.058 1.00 0.00 17 GLY A C 9
ATOM 13168 O O . GLY A 1 17 ? 8.703 -4.501 -0.124 1.00 0.00 17 GLY A O 9
ATOM 13172 N N . ASP A 1 18 ? 10.894 -5.010 -0.073 1.00 0.00 18 ASP A N 9
ATOM 13173 C CA . ASP A 1 18 ? 10.691 -6.406 -0.445 1.00 0.00 18 ASP A CA 9
ATOM 13174 C C . ASP A 1 18 ? 10.122 -7.203 0.725 1.00 0.00 18 ASP A C 9
ATOM 13175 O O . ASP A 1 18 ? 10.833 -7.518 1.680 1.00 0.00 18 ASP A O 9
ATOM 13184 N N . LEU A 1 19 ? 8.836 -7.525 0.644 1.00 0.00 19 LEU A N 9
ATOM 13185 C CA . LEU A 1 19 ? 8.170 -8.286 1.697 1.00 0.00 19 LEU A CA 9
ATOM 13186 C C . LEU A 1 19 ? 7.723 -9.651 1.183 1.00 0.00 19 LEU A C 9
ATOM 13187 O O . LEU A 1 19 ? 7.542 -9.845 -0.019 1.00 0.00 19 LEU A O 9
ATOM 13203 N N . THR A 1 20 ? 7.546 -10.594 2.103 1.00 0.00 20 THR A N 9
ATOM 13204 C CA . THR A 1 20 ? 7.119 -11.941 1.744 1.00 0.00 20 THR A CA 9
ATOM 13205 C C . THR A 1 20 ? 5.945 -12.393 2.604 1.00 0.00 20 THR A C 9
ATOM 13206 O O . THR A 1 20 ? 5.979 -12.280 3.829 1.00 0.00 20 THR A O 9
ATOM 13217 N N . VAL A 1 21 ? 4.905 -12.907 1.954 1.00 0.00 21 VAL A N 9
ATOM 13218 C CA . VAL A 1 21 ? 3.719 -13.378 2.660 1.00 0.00 21 VAL A CA 9
ATOM 13219 C C . VAL A 1 21 ? 3.075 -14.551 1.930 1.00 0.00 21 VAL A C 9
ATOM 13220 O O . VAL A 1 21 ? 2.800 -14.473 0.733 1.00 0.00 21 VAL A O 9
ATOM 13233 N N . GLN A 1 22 ? 2.837 -15.636 2.660 1.00 0.00 22 GLN A N 9
ATOM 13234 C CA . GLN A 1 22 ? 2.225 -16.826 2.081 1.00 0.00 22 GLN A CA 9
ATOM 13235 C C . GLN A 1 22 ? 0.766 -16.566 1.718 1.00 0.00 22 GLN A C 9
ATOM 13236 O O . GLN A 1 22 ? 0.119 -15.696 2.299 1.00 0.00 22 GLN A O 9
ATOM 13250 N N . GLU A 1 23 ? 0.256 -17.327 0.755 1.00 0.00 23 GLU A N 9
ATOM 13251 C CA . GLU A 1 23 ? -1.126 -17.177 0.315 1.00 0.00 23 GLU A CA 9
ATOM 13252 C C . GLU A 1 23 ? -2.093 -17.404 1.473 1.00 0.00 23 GLU A C 9
ATOM 13253 O O . GLU A 1 23 ? -1.837 -18.217 2.360 1.00 0.00 23 GLU A O 9
ATOM 13265 N N . GLY A 1 24 ? -3.206 -16.677 1.457 1.00 0.00 24 GLY A N 9
ATOM 13266 C CA . GLY A 1 24 ? -4.195 -16.812 2.511 1.00 0.00 24 GLY A CA 9
ATOM 13267 C C . GLY A 1 24 ? -3.699 -16.286 3.843 1.00 0.00 24 GLY A C 9
ATOM 13268 O O . GLY A 1 24 ? -4.088 -16.784 4.900 1.00 0.00 24 GLY A O 9
ATOM 13272 N N . LYS A 1 25 ? -2.835 -15.278 3.794 1.00 0.00 25 LYS A N 9
ATOM 13273 C CA . LYS A 1 25 ? -2.283 -14.683 5.006 1.00 0.00 25 LYS A CA 9
ATOM 13274 C C . LYS A 1 25 ? -2.555 -13.183 5.048 1.00 0.00 25 LYS A C 9
ATOM 13275 O O . LYS A 1 25 ? -3.022 -12.599 4.070 1.00 0.00 25 LYS A O 9
ATOM 13294 N N . LEU A 1 26 ? -2.259 -12.565 6.186 1.00 0.00 26 LEU A N 9
ATOM 13295 C CA . LEU A 1 26 ? -2.470 -11.131 6.355 1.00 0.00 26 LEU A CA 9
ATOM 13296 C C . LEU A 1 26 ? -1.290 -10.338 5.804 1.00 0.00 26 LEU A C 9
ATOM 13297 O O . LEU A 1 26 ? -0.132 -10.665 6.068 1.00 0.00 26 LEU A O 9
ATOM 13313 N N . CYS A 1 27 ? -1.591 -9.294 5.040 1.00 0.00 27 CYS A N 9
ATOM 13314 C CA . CYS A 1 27 ? -0.554 -8.452 4.453 1.00 0.00 27 CYS A CA 9
ATOM 13315 C C . CYS A 1 27 ? -0.834 -6.977 4.722 1.00 0.00 27 CYS A C 9
ATOM 13316 O O . CYS A 1 27 ? -1.710 -6.377 4.099 1.00 0.00 27 CYS A O 9
ATOM 13324 N N . ARG A 1 28 ? -0.085 -6.399 5.656 1.00 0.00 28 ARG A N 9
ATOM 13325 C CA . ARG A 1 28 ? -0.254 -4.995 6.010 1.00 0.00 28 ARG A CA 9
ATOM 13326 C C . ARG A 1 28 ? 0.911 -4.159 5.489 1.00 0.00 28 ARG A C 9
ATOM 13327 O O . ARG A 1 28 ? 2.046 -4.629 5.426 1.00 0.00 28 ARG A O 9
ATOM 13348 N N . MET A 1 29 ? 0.620 -2.916 5.116 1.00 0.00 29 MET A N 9
ATOM 13349 C CA . MET A 1 29 ? 1.644 -2.015 4.601 1.00 0.00 29 MET A CA 9
ATOM 13350 C C . MET A 1 29 ? 1.394 -0.584 5.070 1.00 0.00 29 MET A C 9
ATOM 13351 O O . MET A 1 29 ? 0.333 -0.014 4.814 1.00 0.00 29 MET A O 9
ATOM 13365 N N . ASP A 1 30 ? 2.377 -0.011 5.755 1.00 0.00 30 ASP A N 9
ATOM 13366 C CA . ASP A 1 30 ? 2.263 1.353 6.259 1.00 0.00 30 ASP A CA 9
ATOM 13367 C C . ASP A 1 30 ? 3.293 2.263 5.598 1.00 0.00 30 ASP A C 9
ATOM 13368 O O . ASP A 1 30 ? 4.477 1.931 5.531 1.00 0.00 30 ASP A O 9
ATOM 13377 N N . CYS A 1 31 ? 2.835 3.411 5.111 1.00 0.00 31 CYS A N 9
ATOM 13378 C CA . CYS A 1 31 ? 3.717 4.369 4.454 1.00 0.00 31 CYS A CA 9
ATOM 13379 C C . CYS A 1 31 ? 3.465 5.782 4.969 1.00 0.00 31 CYS A C 9
ATOM 13380 O O . CYS A 1 31 ? 2.319 6.208 5.113 1.00 0.00 31 CYS A O 9
ATOM 13388 N N . LYS A 1 32 ? 4.544 6.505 5.248 1.00 0.00 32 LYS A N 9
ATOM 13389 C CA . LYS A 1 32 ? 4.442 7.871 5.749 1.00 0.00 32 LYS A CA 9
ATOM 13390 C C . LYS A 1 32 ? 4.739 8.879 4.643 1.00 0.00 32 LYS A C 9
ATOM 13391 O O . LYS A 1 32 ? 5.763 8.789 3.965 1.00 0.00 32 LYS A O 9
ATOM 13410 N N . VAL A 1 33 ? 3.837 9.840 4.467 1.00 0.00 33 VAL A N 9
ATOM 13411 C CA . VAL A 1 33 ? 4.004 10.867 3.446 1.00 0.00 33 VAL A CA 9
ATOM 13412 C C . VAL A 1 33 ? 3.653 12.247 3.991 1.00 0.00 33 VAL A C 9
ATOM 13413 O O . VAL A 1 33 ? 2.630 12.423 4.652 1.00 0.00 33 VAL A O 9
ATOM 13426 N N . SER A 1 34 ? 4.510 13.224 3.709 1.00 0.00 34 SER A N 9
ATOM 13427 C CA . SER A 1 34 ? 4.293 14.588 4.175 1.00 0.00 34 SER A CA 9
ATOM 13428 C C . SER A 1 34 ? 3.819 15.483 3.033 1.00 0.00 34 SER A C 9
ATOM 13429 O O . SER A 1 34 ? 4.144 15.248 1.870 1.00 0.00 34 SER A O 9
ATOM 13437 N N . GLY A 1 35 ? 3.048 16.511 3.375 1.00 0.00 35 GLY A N 9
ATOM 13438 C CA . GLY A 1 35 ? 2.542 17.425 2.368 1.00 0.00 35 GLY A CA 9
ATOM 13439 C C . GLY A 1 35 ? 1.336 18.207 2.849 1.00 0.00 35 GLY A C 9
ATOM 13440 O O . GLY A 1 35 ? 0.491 17.676 3.572 1.00 0.00 35 GLY A O 9
ATOM 13444 N N . LEU A 1 36 ? 1.254 19.471 2.450 1.00 0.00 36 LEU A N 9
ATOM 13445 C CA . LEU A 1 36 ? 0.142 20.328 2.846 1.00 0.00 36 LEU A CA 9
ATOM 13446 C C . LEU A 1 36 ? -0.448 21.048 1.638 1.00 0.00 36 LEU A C 9
ATOM 13447 O O . LEU A 1 36 ? 0.246 21.748 0.901 1.00 0.00 36 LEU A O 9
ATOM 13463 N N . PRO A 1 37 ? -1.762 20.874 1.429 1.00 0.00 37 PRO A N 9
ATOM 13464 C CA . PRO A 1 37 ? -2.599 20.042 2.299 1.00 0.00 37 PRO A CA 9
ATOM 13465 C C . PRO A 1 37 ? -2.281 18.557 2.162 1.00 0.00 37 PRO A C 9
ATOM 13466 O O . PRO A 1 37 ? -1.321 18.176 1.491 1.00 0.00 37 PRO A O 9
ATOM 13477 N N . THR A 1 38 ? -3.093 17.721 2.802 1.00 0.00 38 THR A N 9
ATOM 13478 C CA . THR A 1 38 ? -2.898 16.278 2.752 1.00 0.00 38 THR A CA 9
ATOM 13479 C C . THR A 1 38 ? -2.698 15.800 1.318 1.00 0.00 38 THR A C 9
ATOM 13480 O O . THR A 1 38 ? -3.532 16.025 0.441 1.00 0.00 38 THR A O 9
ATOM 13491 N N . PRO A 1 39 ? -1.567 15.122 1.072 1.00 0.00 39 PRO A N 9
ATOM 13492 C CA . PRO A 1 39 ? -1.232 14.597 -0.255 1.00 0.00 39 PRO A CA 9
ATOM 13493 C C . PRO A 1 39 ? -2.132 13.436 -0.663 1.00 0.00 39 PRO A C 9
ATOM 13494 O O . PRO A 1 39 ? -2.251 12.446 0.061 1.00 0.00 39 PRO A O 9
ATOM 13505 N N . ASP A 1 40 ? -2.763 13.562 -1.825 1.00 0.00 40 ASP A N 9
ATOM 13506 C CA . ASP A 1 40 ? -3.652 12.522 -2.330 1.00 0.00 40 ASP A CA 9
ATOM 13507 C C . ASP A 1 40 ? -2.867 11.461 -3.095 1.00 0.00 40 ASP A C 9
ATOM 13508 O O . ASP A 1 40 ? -2.199 11.762 -4.086 1.00 0.00 40 ASP A O 9
ATOM 13517 N N . LEU A 1 41 ? -2.950 10.220 -2.629 1.00 0.00 41 LEU A N 9
ATOM 13518 C CA . LEU A 1 41 ? -2.247 9.113 -3.269 1.00 0.00 41 LEU A CA 9
ATOM 13519 C C . LEU A 1 41 ? -3.223 8.022 -3.697 1.00 0.00 41 LEU A C 9
ATOM 13520 O O . LEU A 1 41 ? -4.289 7.862 -3.103 1.00 0.00 41 LEU A O 9
ATOM 13536 N N . SER A 1 42 ? -2.849 7.273 -4.729 1.00 0.00 42 SER A N 9
ATOM 13537 C CA . SER A 1 42 ? -3.693 6.197 -5.238 1.00 0.00 42 SER A CA 9
ATOM 13538 C C . SER A 1 42 ? -2.881 4.922 -5.443 1.00 0.00 42 SER A C 9
ATOM 13539 O O . SER A 1 42 ? -1.780 4.956 -5.993 1.00 0.00 42 SER A O 9
ATOM 13547 N N . TRP A 1 43 ? -3.433 3.799 -4.998 1.00 0.00 43 TRP A N 9
ATOM 13548 C CA . TRP A 1 43 ? -2.761 2.511 -5.132 1.00 0.00 43 TRP A CA 9
ATOM 13549 C C . TRP A 1 43 ? -3.004 1.912 -6.513 1.00 0.00 43 TRP A C 9
ATOM 13550 O O . TRP A 1 43 ? -4.107 1.999 -7.050 1.00 0.00 43 TRP A O 9
ATOM 13571 N N . GLN A 1 44 ? -1.967 1.305 -7.080 1.00 0.00 44 GLN A N 9
ATOM 13572 C CA . GLN A 1 44 ? -2.069 0.692 -8.399 1.00 0.00 44 GLN A CA 9
ATOM 13573 C C . GLN A 1 44 ? -1.372 -0.665 -8.425 1.00 0.00 44 GLN A C 9
ATOM 13574 O O . GLN A 1 44 ? -0.203 -0.781 -8.056 1.00 0.00 44 GLN A O 9
ATOM 13588 N N . LEU A 1 45 ? -2.097 -1.689 -8.862 1.00 0.00 45 LEU A N 9
ATOM 13589 C CA . LEU A 1 45 ? -1.549 -3.038 -8.935 1.00 0.00 45 LEU A CA 9
ATOM 13590 C C . LEU A 1 45 ? -1.551 -3.550 -10.372 1.00 0.00 45 LEU A C 9
ATOM 13591 O O . LEU A 1 45 ? -2.600 -3.626 -11.013 1.00 0.00 45 LEU A O 9
ATOM 13607 N N . ASP A 1 46 ? -0.371 -3.900 -10.872 1.00 0.00 46 ASP A N 9
ATOM 13608 C CA . ASP A 1 46 ? -0.238 -4.408 -12.233 1.00 0.00 46 ASP A CA 9
ATOM 13609 C C . ASP A 1 46 ? -0.872 -3.449 -13.235 1.00 0.00 46 ASP A C 9
ATOM 13610 O O . ASP A 1 46 ? -1.668 -3.855 -14.081 1.00 0.00 46 ASP A O 9
ATOM 13619 N N . GLY A 1 47 ? -0.514 -2.172 -13.134 1.00 0.00 47 GLY A N 9
ATOM 13620 C CA . GLY A 1 47 ? -1.059 -1.175 -14.037 1.00 0.00 47 GLY A CA 9
ATOM 13621 C C . GLY A 1 47 ? -2.573 -1.110 -13.984 1.00 0.00 47 GLY A C 9
ATOM 13622 O O . GLY A 1 47 ? -3.230 -0.917 -15.007 1.00 0.00 47 GLY A O 9
ATOM 13626 N N . LYS A 1 48 ? -3.129 -1.273 -12.788 1.00 0.00 48 LYS A N 9
ATOM 13627 C CA . LYS A 1 48 ? -4.575 -1.233 -12.605 1.00 0.00 48 LYS A CA 9
ATOM 13628 C C . LYS A 1 48 ? -4.935 -0.612 -11.259 1.00 0.00 48 LYS A C 9
ATOM 13629 O O . LYS A 1 48 ? -4.240 -0.792 -10.259 1.00 0.00 48 LYS A O 9
ATOM 13648 N N . PRO A 1 49 ? -6.049 0.136 -11.230 1.00 0.00 49 PRO A N 9
ATOM 13649 C CA . PRO A 1 49 ? -6.527 0.796 -10.013 1.00 0.00 49 PRO A CA 9
ATOM 13650 C C . PRO A 1 49 ? -7.051 -0.198 -8.981 1.00 0.00 49 PRO A C 9
ATOM 13651 O O . PRO A 1 49 ? -8.039 -0.893 -9.220 1.00 0.00 49 PRO A O 9
ATOM 13662 N N . VAL A 1 50 ? -6.383 -0.260 -7.834 1.00 0.00 50 VAL A N 9
ATOM 13663 C CA . VAL A 1 50 ? -6.782 -1.168 -6.765 1.00 0.00 50 VAL A CA 9
ATOM 13664 C C . VAL A 1 50 ? -7.636 -0.452 -5.726 1.00 0.00 50 VAL A C 9
ATOM 13665 O O . VAL A 1 50 ? -7.122 0.293 -4.891 1.00 0.00 50 VAL A O 9
ATOM 13678 N N . ARG A 1 51 ? -8.944 -0.683 -5.782 1.00 0.00 51 ARG A N 9
ATOM 13679 C CA . ARG A 1 51 ? -9.871 -0.059 -4.846 1.00 0.00 51 ARG A CA 9
ATOM 13680 C C . ARG A 1 51 ? -10.338 -1.060 -3.794 1.00 0.00 51 ARG A C 9
ATOM 13681 O O . ARG A 1 51 ? -10.479 -2.255 -4.058 1.00 0.00 51 ARG A O 9
ATOM 13702 N N . PRO A 1 52 ? -10.583 -0.565 -2.572 1.00 0.00 52 PRO A N 9
ATOM 13703 C CA . PRO A 1 52 ? -11.037 -1.399 -1.456 1.00 0.00 52 PRO A CA 9
ATOM 13704 C C . PRO A 1 52 ? -12.466 -1.896 -1.647 1.00 0.00 52 PRO A C 9
ATOM 13705 O O . PRO A 1 52 ? -13.417 -1.116 -1.595 1.00 0.00 52 PRO A O 9
ATOM 13716 N N . ASP A 1 53 ? -12.609 -3.198 -1.869 1.00 0.00 53 ASP A N 9
ATOM 13717 C CA . ASP A 1 53 ? -13.923 -3.799 -2.067 1.00 0.00 53 ASP A CA 9
ATOM 13718 C C . ASP A 1 53 ? -14.277 -4.726 -0.909 1.00 0.00 53 ASP A C 9
ATOM 13719 O O . ASP A 1 53 ? -15.211 -4.461 -0.152 1.00 0.00 53 ASP A O 9
ATOM 13728 N N . SER A 1 54 ? -13.525 -5.814 -0.777 1.00 0.00 54 SER A N 9
ATOM 13729 C CA . SER A 1 54 ? -13.762 -6.783 0.287 1.00 0.00 54 SER A CA 9
ATOM 13730 C C . SER A 1 54 ? -12.451 -7.193 0.951 1.00 0.00 54 SER A C 9
ATOM 13731 O O . SER A 1 54 ? -12.279 -7.036 2.160 1.00 0.00 54 SER A O 9
ATOM 13739 N N . ALA A 1 55 ? -11.529 -7.718 0.151 1.00 0.00 55 ALA A N 9
ATOM 13740 C CA . ALA A 1 55 ? -10.232 -8.148 0.660 1.00 0.00 55 ALA A CA 9
ATOM 13741 C C . ALA A 1 55 ? -9.308 -6.957 0.885 1.00 0.00 55 ALA A C 9
ATOM 13742 O O . ALA A 1 55 ? -8.592 -6.894 1.885 1.00 0.00 55 ALA A O 9
ATOM 13749 N N . HIS A 1 56 ? -9.327 -6.013 -0.051 1.00 0.00 56 HIS A N 9
ATOM 13750 C CA . HIS A 1 56 ? -8.490 -4.823 0.046 1.00 0.00 56 HIS A CA 9
ATOM 13751 C C . HIS A 1 56 ? -9.086 -3.818 1.027 1.00 0.00 56 HIS A C 9
ATOM 13752 O O . HIS A 1 56 ? -10.211 -3.351 0.848 1.00 0.00 56 HIS A O 9
ATOM 13766 N N . LYS A 1 57 ? -8.324 -3.489 2.065 1.00 0.00 57 LYS A N 9
ATOM 13767 C CA . LYS A 1 57 ? -8.776 -2.539 3.075 1.00 0.00 57 LYS A CA 9
ATOM 13768 C C . LYS A 1 57 ? -7.838 -1.339 3.151 1.00 0.00 57 LYS A C 9
ATOM 13769 O O . LYS A 1 57 ? -6.727 -1.440 3.673 1.00 0.00 57 LYS A O 9
ATOM 13788 N N . MET A 1 58 ? -8.292 -0.204 2.630 1.00 0.00 58 MET A N 9
ATOM 13789 C CA . MET A 1 58 ? -7.493 1.016 2.642 1.00 0.00 58 MET A CA 9
ATOM 13790 C C . MET A 1 58 ? -8.074 2.037 3.615 1.00 0.00 58 MET A C 9
ATOM 13791 O O . MET A 1 58 ? -9.270 2.331 3.581 1.00 0.00 58 MET A O 9
ATOM 13805 N N . LEU A 1 59 ? -7.222 2.574 4.481 1.00 0.00 59 LEU A N 9
ATOM 13806 C CA . LEU A 1 59 ? -7.652 3.562 5.464 1.00 0.00 59 LEU A CA 9
ATOM 13807 C C . LEU A 1 59 ? -6.935 4.891 5.250 1.00 0.00 59 LEU A C 9
ATOM 13808 O O . LEU A 1 59 ? -5.859 4.939 4.653 1.00 0.00 59 LEU A O 9
ATOM 13824 N N . VAL A 1 60 ? -7.537 5.969 5.741 1.00 0.00 60 VAL A N 9
ATOM 13825 C CA . VAL A 1 60 ? -6.955 7.299 5.606 1.00 0.00 60 VAL A CA 9
ATOM 13826 C C . VAL A 1 60 ? -6.744 7.947 6.970 1.00 0.00 60 VAL A C 9
ATOM 13827 O O . VAL A 1 60 ? -7.699 8.369 7.622 1.00 0.00 60 VAL A O 9
ATOM 13840 N N . ARG A 1 61 ? -5.487 8.024 7.394 1.00 0.00 61 ARG A N 9
ATOM 13841 C CA . ARG A 1 61 ? -5.150 8.621 8.681 1.00 0.00 61 ARG A CA 9
ATOM 13842 C C . ARG A 1 61 ? -5.495 10.107 8.698 1.00 0.00 61 ARG A C 9
ATOM 13843 O O . ARG A 1 61 ? -6.016 10.643 7.721 1.00 0.00 61 ARG A O 9
ATOM 13864 N N . GLU A 1 62 ? -5.201 10.765 9.815 1.00 0.00 62 GLU A N 9
ATOM 13865 C CA . GLU A 1 62 ? -5.482 12.188 9.959 1.00 0.00 62 GLU A CA 9
ATOM 13866 C C . GLU A 1 62 ? -4.319 13.028 9.437 1.00 0.00 62 GLU A C 9
ATOM 13867 O O . GLU A 1 62 ? -4.494 14.189 9.072 1.00 0.00 62 GLU A O 9
ATOM 13879 N N . ASN A 1 63 ? -3.133 12.430 9.408 1.00 0.00 63 ASN A N 9
ATOM 13880 C CA . ASN A 1 63 ? -1.940 13.123 8.932 1.00 0.00 63 ASN A CA 9
ATOM 13881 C C . ASN A 1 63 ? -1.642 12.758 7.481 1.00 0.00 63 ASN A C 9
ATOM 13882 O O . ASN A 1 63 ? -0.538 12.985 6.987 1.00 0.00 63 ASN A O 9
ATOM 13893 N N . GLY A 1 64 ? -2.636 12.193 6.802 1.00 0.00 64 GLY A N 9
ATOM 13894 C CA . GLY A 1 64 ? -2.460 11.807 5.414 1.00 0.00 64 GLY A CA 9
ATOM 13895 C C . GLY A 1 64 ? -2.021 10.364 5.265 1.00 0.00 64 GLY A C 9
ATOM 13896 O O . GLY A 1 64 ? -2.342 9.709 4.273 1.00 0.00 64 GLY A O 9
ATOM 13900 N N . VAL A 1 65 ? -1.281 9.867 6.251 1.00 0.00 65 VAL A N 9
ATOM 13901 C CA . VAL A 1 65 ? -0.796 8.492 6.225 1.00 0.00 65 VAL A CA 9
ATOM 13902 C C . VAL A 1 65 ? -1.876 7.537 5.730 1.00 0.00 65 VAL A C 9
ATOM 13903 O O . VAL A 1 65 ? -3.068 7.773 5.930 1.00 0.00 65 VAL A O 9
ATOM 13916 N N . HIS A 1 66 ? -1.451 6.457 5.082 1.00 0.00 66 HIS A N 9
ATOM 13917 C CA . HIS A 1 66 ? -2.383 5.464 4.558 1.00 0.00 66 HIS A CA 9
ATOM 13918 C C . HIS A 1 66 ? -1.980 4.059 4.994 1.00 0.00 66 HIS A C 9
ATOM 13919 O O . HIS A 1 66 ? -0.839 3.824 5.391 1.00 0.00 66 HIS A O 9
ATOM 13933 N N . SER A 1 67 ? -2.926 3.127 4.918 1.00 0.00 67 SER A N 9
ATOM 13934 C CA . SER A 1 67 ? -2.671 1.746 5.309 1.00 0.00 67 SER A CA 9
ATOM 13935 C C . SER A 1 67 ? -3.424 0.777 4.402 1.00 0.00 67 SER A C 9
ATOM 13936 O O . SER A 1 67 ? -4.655 0.764 4.374 1.00 0.00 67 SER A O 9
ATOM 13944 N N . LEU A 1 68 ? -2.675 -0.033 3.662 1.00 0.00 68 LEU A N 9
ATOM 13945 C CA . LEU A 1 68 ? -3.270 -1.007 2.753 1.00 0.00 68 LEU A CA 9
ATOM 13946 C C . LEU A 1 68 ? -3.201 -2.413 3.340 1.00 0.00 68 LEU A C 9
ATOM 13947 O O . LEU A 1 68 ? -2.134 -3.027 3.381 1.00 0.00 68 LEU A O 9
ATOM 13963 N N . ILE A 1 69 ? -4.345 -2.917 3.790 1.00 0.00 69 ILE A N 9
ATOM 13964 C CA . ILE A 1 69 ? -4.414 -4.252 4.371 1.00 0.00 69 ILE A CA 9
ATOM 13965 C C . ILE A 1 69 ? -5.157 -5.214 3.451 1.00 0.00 69 ILE A C 9
ATOM 13966 O O . ILE A 1 69 ? -6.331 -5.010 3.140 1.00 0.00 69 ILE A O 9
ATOM 13982 N N . ILE A 1 70 ? -4.466 -6.264 3.019 1.00 0.00 70 ILE A N 9
ATOM 13983 C CA . ILE A 1 70 ? -5.062 -7.260 2.137 1.00 0.00 70 ILE A CA 9
ATOM 13984 C C . ILE A 1 70 ? -5.236 -8.595 2.853 1.00 0.00 70 ILE A C 9
ATOM 13985 O O . ILE A 1 70 ? -4.276 -9.158 3.378 1.00 0.00 70 ILE A O 9
ATOM 14001 N N . GLU A 1 71 ? -6.467 -9.096 2.868 1.00 0.00 71 GLU A N 9
ATOM 14002 C CA . GLU A 1 71 ? -6.766 -10.366 3.518 1.00 0.00 71 GLU A CA 9
ATOM 14003 C C . GLU A 1 71 ? -8.123 -10.902 3.069 1.00 0.00 71 GLU A C 9
ATOM 14004 O O . GLU A 1 71 ? -9.150 -10.232 3.179 1.00 0.00 71 GLU A O 9
ATOM 14016 N N . PRO A 1 72 ? -8.128 -12.138 2.549 1.00 0.00 72 PRO A N 9
ATOM 14017 C CA . PRO A 1 72 ? -6.911 -12.944 2.412 1.00 0.00 72 PRO A CA 9
ATOM 14018 C C . PRO A 1 72 ? -5.968 -12.394 1.347 1.00 0.00 72 PRO A C 9
ATOM 14019 O O . PRO A 1 72 ? -6.154 -11.281 0.854 1.00 0.00 72 PRO A O 9
ATOM 14030 N N . VAL A 1 73 ? -4.955 -13.180 0.996 1.00 0.00 73 VAL A N 9
ATOM 14031 C CA . VAL A 1 73 ? -3.984 -12.772 -0.011 1.00 0.00 73 VAL A CA 9
ATOM 14032 C C . VAL A 1 73 ? -3.897 -13.796 -1.137 1.00 0.00 73 VAL A C 9
ATOM 14033 O O . VAL A 1 73 ? -3.914 -15.004 -0.896 1.00 0.00 73 VAL A O 9
ATOM 14046 N N . THR A 1 74 ? -3.802 -13.307 -2.370 1.00 0.00 74 THR A N 9
ATOM 14047 C CA . THR A 1 74 ? -3.713 -14.179 -3.534 1.00 0.00 74 THR A CA 9
ATOM 14048 C C . THR A 1 74 ? -2.465 -13.873 -4.355 1.00 0.00 74 THR A C 9
ATOM 14049 O O . THR A 1 74 ? -1.823 -12.841 -4.165 1.00 0.00 74 THR A O 9
ATOM 14060 N N . SER A 1 75 ? -2.128 -14.778 -5.269 1.00 0.00 75 SER A N 9
ATOM 14061 C CA . SER A 1 75 ? -0.955 -14.606 -6.118 1.00 0.00 75 SER A CA 9
ATOM 14062 C C . SER A 1 75 ? -1.022 -13.284 -6.876 1.00 0.00 75 SER A C 9
ATOM 14063 O O . SER A 1 75 ? -0.015 -12.801 -7.394 1.00 0.00 75 SER A O 9
ATOM 14071 N N . ARG A 1 76 ? -2.216 -12.704 -6.937 1.00 0.00 76 ARG A N 9
ATOM 14072 C CA . ARG A 1 76 ? -2.416 -11.438 -7.632 1.00 0.00 76 ARG A CA 9
ATOM 14073 C C . ARG A 1 76 ? -1.854 -10.276 -6.819 1.00 0.00 76 ARG A C 9
ATOM 14074 O O . ARG A 1 76 ? -1.302 -9.326 -7.375 1.00 0.00 76 ARG A O 9
ATOM 14095 N N . ASP A 1 77 ? -1.998 -10.359 -5.501 1.00 0.00 77 ASP A N 9
ATOM 14096 C CA . ASP A 1 77 ? -1.504 -9.314 -4.611 1.00 0.00 77 ASP A CA 9
ATOM 14097 C C . ASP A 1 77 ? -0.005 -9.104 -4.799 1.00 0.00 77 ASP A C 9
ATOM 14098 O O . ASP A 1 77 ? 0.506 -8.002 -4.605 1.00 0.00 77 ASP A O 9
ATOM 14107 N N . ALA A 1 78 ? 0.694 -10.170 -5.175 1.00 0.00 78 ALA A N 9
ATOM 14108 C CA . ALA A 1 78 ? 2.134 -10.103 -5.390 1.00 0.00 78 ALA A CA 9
ATOM 14109 C C . ALA A 1 78 ? 2.460 -9.428 -6.718 1.00 0.00 78 ALA A C 9
ATOM 14110 O O . ALA A 1 78 ? 1.980 -9.845 -7.771 1.00 0.00 78 ALA A O 9
ATOM 14117 N N . GLY A 1 79 ? 3.280 -8.383 -6.660 1.00 0.00 79 GLY A N 9
ATOM 14118 C CA . GLY A 1 79 ? 3.655 -7.667 -7.866 1.00 0.00 79 GLY A CA 9
ATOM 14119 C C . GLY A 1 79 ? 4.296 -6.326 -7.568 1.00 0.00 79 GLY A C 9
ATOM 14120 O O . GLY A 1 79 ? 4.831 -6.115 -6.479 1.00 0.00 79 GLY A O 9
ATOM 14124 N N . ILE A 1 80 ? 4.245 -5.419 -8.537 1.00 0.00 80 ILE A N 9
ATOM 14125 C CA . ILE A 1 80 ? 4.826 -4.093 -8.373 1.00 0.00 80 ILE A CA 9
ATOM 14126 C C . ILE A 1 80 ? 3.751 -3.056 -8.063 1.00 0.00 80 ILE A C 9
ATOM 14127 O O . ILE A 1 80 ? 3.112 -2.519 -8.968 1.00 0.00 80 ILE A O 9
ATOM 14143 N N . TYR A 1 81 ? 3.558 -2.779 -6.778 1.00 0.00 81 TYR A N 9
ATOM 14144 C CA . TYR A 1 81 ? 2.560 -1.807 -6.347 1.00 0.00 81 TYR A CA 9
ATOM 14145 C C . TYR A 1 81 ? 3.039 -0.383 -6.609 1.00 0.00 81 TYR A C 9
ATOM 14146 O O . TYR A 1 81 ? 3.948 0.113 -5.942 1.00 0.00 81 TYR A O 9
ATOM 14164 N N . THR A 1 82 ? 2.420 0.273 -7.586 1.00 0.00 82 THR A N 9
ATOM 14165 C CA . THR A 1 82 ? 2.781 1.640 -7.937 1.00 0.00 82 THR A CA 9
ATOM 14166 C C . THR A 1 82 ? 1.858 2.645 -7.258 1.00 0.00 82 THR A C 9
ATOM 14167 O O . THR A 1 82 ? 0.637 2.481 -7.261 1.00 0.00 82 THR A O 9
ATOM 14178 N N . CYS A 1 83 ? 2.447 3.685 -6.679 1.00 0.00 83 CYS A N 9
ATOM 14179 C CA . CYS A 1 83 ? 1.676 4.718 -5.995 1.00 0.00 83 CYS A CA 9
ATOM 14180 C C . CYS A 1 83 ? 2.129 6.109 -6.426 1.00 0.00 83 CYS A C 9
ATOM 14181 O O . CYS A 1 83 ? 3.306 6.328 -6.712 1.00 0.00 83 CYS A O 9
ATOM 14189 N N . ILE A 1 84 ? 1.187 7.045 -6.470 1.00 0.00 84 ILE A N 9
ATOM 14190 C CA . ILE A 1 84 ? 1.490 8.415 -6.866 1.00 0.00 84 ILE A CA 9
ATOM 14191 C C . ILE A 1 84 ? 0.806 9.418 -5.943 1.00 0.00 84 ILE A C 9
ATOM 14192 O O . ILE A 1 84 ? -0.420 9.511 -5.911 1.00 0.00 84 ILE A O 9
ATOM 14208 N N . ALA A 1 85 ? 1.609 10.167 -5.195 1.00 0.00 85 ALA A N 9
ATOM 14209 C CA . ALA A 1 85 ? 1.081 11.167 -4.274 1.00 0.00 85 ALA A CA 9
ATOM 14210 C C . ALA A 1 85 ? 1.110 12.558 -4.897 1.00 0.00 85 ALA A C 9
ATOM 14211 O O . ALA A 1 85 ? 2.178 13.134 -5.107 1.00 0.00 85 ALA A O 9
ATOM 14218 N N . THR A 1 86 ? -0.070 13.093 -5.194 1.00 0.00 86 THR A N 9
ATOM 14219 C CA . THR A 1 86 ? -0.180 14.416 -5.796 1.00 0.00 86 THR A CA 9
ATOM 14220 C C . THR A 1 86 ? -0.692 15.438 -4.787 1.00 0.00 86 THR A C 9
ATOM 14221 O O . THR A 1 86 ? -1.826 15.347 -4.319 1.00 0.00 86 THR A O 9
ATOM 14232 N N . ASN A 1 87 ? 0.150 16.412 -4.458 1.00 0.00 87 ASN A N 9
ATOM 14233 C CA . ASN A 1 87 ? -0.219 17.452 -3.505 1.00 0.00 87 ASN A CA 9
ATOM 14234 C C . ASN A 1 87 ? -0.157 18.831 -4.154 1.00 0.00 87 ASN A C 9
ATOM 14235 O O . ASN A 1 87 ? 0.588 19.046 -5.111 1.00 0.00 87 ASN A O 9
ATOM 14246 N N . ARG A 1 88 ? -0.943 19.764 -3.626 1.00 0.00 88 ARG A N 9
ATOM 14247 C CA . ARG A 1 88 ? -0.979 21.122 -4.154 1.00 0.00 88 ARG A CA 9
ATOM 14248 C C . ARG A 1 88 ? 0.425 21.605 -4.506 1.00 0.00 88 ARG A C 9
ATOM 14249 O O . ARG A 1 88 ? 0.597 22.483 -5.351 1.00 0.00 88 ARG A O 9
ATOM 14270 N N . ALA A 1 89 ? 1.426 21.026 -3.851 1.00 0.00 89 ALA A N 9
ATOM 14271 C CA . ALA A 1 89 ? 2.815 21.396 -4.096 1.00 0.00 89 ALA A CA 9
ATOM 14272 C C . ALA A 1 89 ? 3.341 20.741 -5.368 1.00 0.00 89 ALA A C 9
ATOM 14273 O O . ALA A 1 89 ? 3.719 21.425 -6.319 1.00 0.00 89 ALA A O 9
ATOM 14280 N N . GLY A 1 90 ? 3.364 19.412 -5.379 1.00 0.00 90 GLY A N 9
ATOM 14281 C CA . GLY A 1 90 ? 3.848 18.688 -6.539 1.00 0.00 90 GLY A CA 9
ATOM 14282 C C . GLY A 1 90 ? 3.311 17.271 -6.604 1.00 0.00 90 GLY A C 9
ATOM 14283 O O . GLY A 1 90 ? 2.168 17.017 -6.225 1.00 0.00 90 GLY A O 9
ATOM 14287 N N . GLN A 1 91 ? 4.136 16.349 -7.087 1.00 0.00 91 GLN A N 9
ATOM 14288 C CA . GLN A 1 91 ? 3.736 14.951 -7.202 1.00 0.00 91 GLN A CA 9
ATOM 14289 C C . GLN A 1 91 ? 4.931 14.025 -7.005 1.00 0.00 91 GLN A C 9
ATOM 14290 O O . GLN A 1 91 ? 6.059 14.368 -7.356 1.00 0.00 91 GLN A O 9
ATOM 14304 N N . ASN A 1 92 ? 4.676 12.849 -6.440 1.00 0.00 92 ASN A N 9
ATOM 14305 C CA . ASN A 1 92 ? 5.731 11.873 -6.195 1.00 0.00 92 ASN A CA 9
ATOM 14306 C C . ASN A 1 92 ? 5.238 10.457 -6.474 1.00 0.00 92 ASN A C 9
ATOM 14307 O O . ASN A 1 92 ? 4.038 10.223 -6.618 1.00 0.00 92 ASN A O 9
ATOM 14318 N N . SER A 1 93 ? 6.172 9.514 -6.549 1.00 0.00 93 SER A N 9
ATOM 14319 C CA . SER A 1 93 ? 5.834 8.121 -6.815 1.00 0.00 93 SER A CA 9
ATOM 14320 C C . SER A 1 93 ? 6.892 7.185 -6.238 1.00 0.00 93 SER A C 9
ATOM 14321 O O . SER A 1 93 ? 8.043 7.577 -6.042 1.00 0.00 93 SER A O 9
ATOM 14329 N N . PHE A 1 94 ? 6.493 5.947 -5.968 1.00 0.00 94 PHE A N 9
ATOM 14330 C CA . PHE A 1 94 ? 7.406 4.954 -5.412 1.00 0.00 94 PHE A CA 9
ATOM 14331 C C . PHE A 1 94 ? 6.971 3.542 -5.794 1.00 0.00 94 PHE A C 9
ATOM 14332 O O . PHE A 1 94 ? 5.783 3.222 -5.781 1.00 0.00 94 PHE A O 9
ATOM 14349 N N . SER A 1 95 ? 7.943 2.702 -6.134 1.00 0.00 95 SER A N 9
ATOM 14350 C CA . SER A 1 95 ? 7.662 1.325 -6.524 1.00 0.00 95 SER A CA 9
ATOM 14351 C C . SER A 1 95 ? 8.167 0.347 -5.467 1.00 0.00 95 SER A C 9
ATOM 14352 O O . SER A 1 95 ? 9.121 0.635 -4.743 1.00 0.00 95 SER A O 9
ATOM 14360 N N . LEU A 1 96 ? 7.520 -0.810 -5.384 1.00 0.00 96 LEU A N 9
ATOM 14361 C CA . LEU A 1 96 ? 7.903 -1.833 -4.416 1.00 0.00 96 LEU A CA 9
ATOM 14362 C C . LEU A 1 96 ? 7.592 -3.228 -4.947 1.00 0.00 96 LEU A C 9
ATO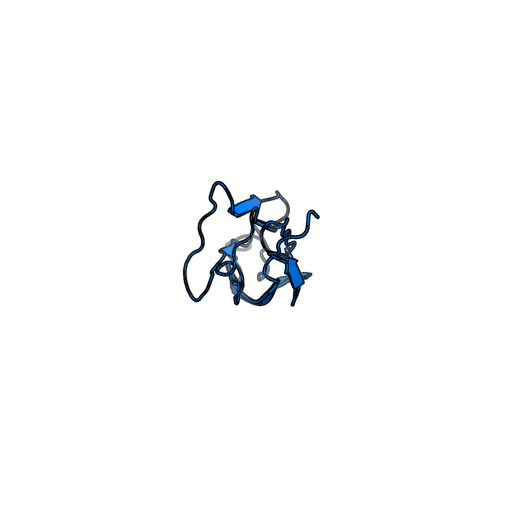M 14363 O O . LEU A 1 96 ? 6.706 -3.401 -5.783 1.00 0.00 96 LEU A O 9
ATOM 14379 N N . GLU A 1 97 ? 8.325 -4.221 -4.453 1.00 0.00 97 GLU A N 9
ATOM 14380 C CA . GLU A 1 97 ? 8.126 -5.602 -4.877 1.00 0.00 97 GLU A CA 9
ATOM 14381 C C . GLU A 1 97 ? 7.597 -6.453 -3.726 1.00 0.00 97 GLU A C 9
ATOM 14382 O O . GLU A 1 97 ? 8.107 -6.391 -2.607 1.00 0.00 97 GLU A O 9
ATOM 14394 N N . LEU A 1 98 ? 6.571 -7.248 -4.010 1.00 0.00 98 LEU A N 9
ATOM 14395 C CA . LEU A 1 98 ? 5.971 -8.113 -2.999 1.00 0.00 98 LEU A CA 9
ATOM 14396 C C . LEU A 1 98 ? 5.902 -9.556 -3.489 1.00 0.00 98 LEU A C 9
ATOM 14397 O O . LEU A 1 98 ? 5.318 -9.841 -4.534 1.00 0.00 98 LEU A O 9
ATOM 14413 N N . VAL A 1 99 ? 6.502 -10.464 -2.725 1.00 0.00 99 VAL A N 9
ATOM 14414 C CA . VAL A 1 99 ? 6.506 -11.878 -3.079 1.00 0.00 99 VAL A CA 9
ATOM 14415 C C . VAL A 1 99 ? 5.464 -12.649 -2.276 1.00 0.00 99 VAL A C 9
ATOM 14416 O O . VAL A 1 99 ? 5.242 -12.371 -1.098 1.00 0.00 99 VAL A O 9
ATOM 14429 N N . VAL A 1 100 ? 4.826 -13.619 -2.923 1.00 0.00 100 VAL A N 9
ATOM 14430 C CA . VAL A 1 100 ? 3.807 -14.432 -2.270 1.00 0.00 100 VAL A CA 9
ATOM 14431 C C . VAL A 1 100 ? 3.978 -15.907 -2.612 1.00 0.00 100 VAL A C 9
ATOM 14432 O O . VAL A 1 100 ? 3.937 -16.293 -3.780 1.00 0.00 100 VAL A O 9
ATOM 14445 N N . ALA A 1 101 ? 4.169 -16.729 -1.586 1.00 0.00 101 ALA A N 9
ATOM 14446 C CA . ALA A 1 101 ? 4.344 -18.164 -1.778 1.00 0.00 101 ALA A CA 9
ATOM 14447 C C . ALA A 1 101 ? 3.012 -18.899 -1.665 1.00 0.00 101 ALA A C 9
ATOM 14448 O O . ALA A 1 101 ? 2.330 -18.814 -0.645 1.00 0.00 101 ALA A O 9
ATOM 14455 N N . ALA A 1 102 ? 2.648 -19.619 -2.721 1.00 0.00 102 ALA A N 9
ATOM 14456 C CA . ALA A 1 102 ? 1.399 -20.370 -2.740 1.00 0.00 102 ALA A CA 9
ATOM 14457 C C . ALA A 1 102 ? 1.482 -21.597 -1.839 1.00 0.00 102 ALA A C 9
ATOM 14458 O O . ALA A 1 102 ? 2.563 -22.139 -1.608 1.00 0.00 102 ALA A O 9
ATOM 14465 N N . LYS A 1 103 ? 0.334 -22.030 -1.329 1.00 0.00 103 LYS A N 9
ATOM 14466 C CA . LYS A 1 103 ? 0.276 -23.193 -0.453 1.00 0.00 103 LYS A CA 9
ATOM 14467 C C . LYS A 1 103 ? 1.263 -24.265 -0.904 1.00 0.00 103 LYS A C 9
ATOM 14468 O O . LYS A 1 103 ? 1.882 -24.937 -0.080 1.00 0.00 103 LYS A O 9
ATOM 14487 N N . GLU A 1 104 ? 1.407 -24.416 -2.217 1.00 0.00 104 GLU A N 9
ATOM 14488 C CA . GLU A 1 104 ? 2.320 -25.405 -2.777 1.00 0.00 104 GLU A CA 9
ATOM 14489 C C . GLU A 1 104 ? 2.976 -24.881 -4.051 1.00 0.00 104 GLU A C 9
ATOM 14490 O O . GLU A 1 104 ? 2.295 -24.527 -5.013 1.00 0.00 104 GLU A O 9
ATOM 14502 N N . SER A 1 105 ? 4.305 -24.833 -4.049 1.00 0.00 105 SER A N 9
ATOM 14503 C CA . SER A 1 105 ? 5.054 -24.348 -5.202 1.00 0.00 105 SER A CA 9
ATOM 14504 C C . SER A 1 105 ? 6.367 -25.110 -5.356 1.00 0.00 105 SER A C 9
ATOM 14505 O O . SER A 1 105 ? 7.034 -25.425 -4.372 1.00 0.00 105 SER A O 9
ATOM 14513 N N . GLY A 1 106 ? 6.731 -25.404 -6.601 1.00 0.00 106 GLY A N 9
ATOM 14514 C CA . GLY A 1 106 ? 7.961 -26.127 -6.863 1.00 0.00 106 GLY A CA 9
ATOM 14515 C C . GLY A 1 106 ? 8.599 -25.727 -8.179 1.00 0.00 106 GLY A C 9
ATOM 14516 O O . GLY A 1 106 ? 8.524 -26.447 -9.174 1.00 0.00 106 GLY A O 9
ATOM 14520 N N . PRO A 1 107 ? 9.244 -24.551 -8.195 1.00 0.00 107 PRO A N 9
ATOM 14521 C CA . PRO A 1 107 ? 9.910 -24.029 -9.392 1.00 0.00 107 PRO A CA 9
ATOM 14522 C C . PRO A 1 107 ? 11.155 -24.829 -9.758 1.00 0.00 107 PRO A C 9
ATOM 14523 O O . PRO A 1 107 ? 12.109 -24.899 -8.983 1.00 0.00 107 PRO A O 9
ATOM 14534 N N . SER A 1 108 ? 11.141 -25.429 -10.944 1.00 0.00 108 SER A N 9
ATOM 14535 C CA . SER A 1 108 ? 12.269 -26.227 -11.411 1.00 0.00 108 SER A CA 9
ATOM 14536 C C . SER A 1 108 ? 13.453 -25.335 -11.769 1.00 0.00 108 SER A C 9
ATOM 14537 O O . SER A 1 108 ? 13.337 -24.432 -12.598 1.00 0.00 108 SER A O 9
ATOM 14545 N N . SER A 1 109 ? 14.594 -25.595 -11.139 1.00 0.00 109 SER A N 9
ATOM 14546 C CA . SER A 1 109 ? 15.800 -24.814 -11.387 1.00 0.00 109 SER A CA 9
ATOM 14547 C C . SER A 1 109 ? 16.258 -24.967 -12.834 1.00 0.00 109 SER A C 9
ATOM 14548 O O . SER A 1 109 ? 16.131 -26.038 -13.427 1.00 0.00 109 SER A O 9
ATOM 14556 N N . GLY A 1 110 ? 16.792 -23.887 -13.397 1.00 0.00 110 GLY A N 9
ATOM 14557 C CA . GLY A 1 110 ? 17.261 -23.921 -14.770 1.00 0.00 110 GLY A CA 9
ATOM 14558 C C . GLY A 1 110 ? 16.330 -24.697 -15.681 1.00 0.00 110 GLY A C 9
ATOM 14559 O O . GLY A 1 110 ? 15.901 -24.190 -16.718 1.00 0.00 110 GLY A O 9
ATOM 14563 N N . GLY A 1 1 ? 5.809 31.267 -0.224 1.00 0.00 1 GLY A N 10
ATOM 14564 C CA . GLY A 1 1 ? 5.256 29.925 -0.215 1.00 0.00 1 GLY A CA 10
ATOM 14565 C C . GLY A 1 1 ? 3.798 29.896 -0.627 1.00 0.00 1 GLY A C 10
ATOM 14566 O O . GLY A 1 1 ? 3.314 30.816 -1.288 1.00 0.00 1 GLY A O 10
ATOM 14570 N N . SER A 1 2 ? 3.095 28.837 -0.239 1.00 0.00 2 SER A N 10
ATOM 14571 C CA . SER A 1 2 ? 1.685 28.689 -0.577 1.00 0.00 2 SER A CA 10
ATOM 14572 C C . SER A 1 2 ? 0.901 29.942 -0.198 1.00 0.00 2 SER A C 10
ATOM 14573 O O . SER A 1 2 ? 1.429 30.845 0.450 1.00 0.00 2 SER A O 10
ATOM 14581 N N . SER A 1 3 ? -0.363 29.988 -0.606 1.00 0.00 3 SER A N 10
ATOM 14582 C CA . SER A 1 3 ? -1.220 31.130 -0.313 1.00 0.00 3 SER A CA 10
ATOM 14583 C C . SER A 1 3 ? -1.838 31.004 1.076 1.00 0.00 3 SER A C 10
ATOM 14584 O O . SER A 1 3 ? -1.784 31.934 1.879 1.00 0.00 3 SER A O 10
ATOM 14592 N N . GLY A 1 4 ? -2.426 29.844 1.352 1.00 0.00 4 GLY A N 10
ATOM 14593 C CA . GLY A 1 4 ? -3.046 29.615 2.644 1.00 0.00 4 GLY A CA 10
ATOM 14594 C C . GLY A 1 4 ? -2.135 28.875 3.602 1.00 0.00 4 GLY A C 10
ATOM 14595 O O . GLY A 1 4 ? -1.178 29.447 4.126 1.00 0.00 4 GLY A O 10
ATOM 14599 N N . SER A 1 5 ? -2.431 27.600 3.834 1.00 0.00 5 SER A N 10
ATOM 14600 C CA . SER A 1 5 ? -1.634 26.782 4.740 1.00 0.00 5 SER A CA 10
ATOM 14601 C C . SER A 1 5 ? -0.318 26.372 4.086 1.00 0.00 5 SER A C 10
ATOM 14602 O O . SER A 1 5 ? -0.308 25.719 3.042 1.00 0.00 5 SER A O 10
ATOM 14610 N N . SER A 1 6 ? 0.791 26.759 4.708 1.00 0.00 6 SER A N 10
ATOM 14611 C CA . SER A 1 6 ? 2.113 26.435 4.186 1.00 0.00 6 SER A CA 10
ATOM 14612 C C . SER A 1 6 ? 2.154 25.004 3.660 1.00 0.00 6 SER A C 10
ATOM 14613 O O . SER A 1 6 ? 2.072 24.046 4.427 1.00 0.00 6 SER A O 10
ATOM 14621 N N . GLY A 1 7 ? 2.281 24.867 2.343 1.00 0.00 7 GLY A N 10
ATOM 14622 C CA . GLY A 1 7 ? 2.330 23.550 1.736 1.00 0.00 7 GLY A CA 10
ATOM 14623 C C . GLY A 1 7 ? 3.747 23.105 1.430 1.00 0.00 7 GLY A C 10
ATOM 14624 O O . GLY A 1 7 ? 4.632 23.933 1.214 1.00 0.00 7 GLY A O 10
ATOM 14628 N N . PHE A 1 8 ? 3.963 21.794 1.412 1.00 0.00 8 PHE A N 10
ATOM 14629 C CA . PHE A 1 8 ? 5.283 21.240 1.133 1.00 0.00 8 PHE A CA 10
ATOM 14630 C C . PHE A 1 8 ? 5.190 20.090 0.135 1.00 0.00 8 PHE A C 10
ATOM 14631 O O . PHE A 1 8 ? 4.228 19.322 0.144 1.00 0.00 8 PHE A O 10
ATOM 14648 N N . ARG A 1 9 ? 6.197 19.979 -0.725 1.00 0.00 9 ARG A N 10
ATOM 14649 C CA . ARG A 1 9 ? 6.229 18.924 -1.732 1.00 0.00 9 ARG A CA 10
ATOM 14650 C C . ARG A 1 9 ? 5.945 17.563 -1.102 1.00 0.00 9 ARG A C 10
ATOM 14651 O O . ARG A 1 9 ? 6.415 17.248 -0.009 1.00 0.00 9 ARG A O 10
ATOM 14672 N N . PRO A 1 10 ? 5.158 16.738 -1.807 1.00 0.00 10 PRO A N 10
ATOM 14673 C CA . PRO A 1 10 ? 4.794 15.398 -1.337 1.00 0.00 10 PRO A CA 10
ATOM 14674 C C . PRO A 1 10 ? 5.978 14.437 -1.350 1.00 0.00 10 PRO A C 10
ATOM 14675 O O . PRO A 1 10 ? 6.504 14.099 -2.410 1.00 0.00 10 PRO A O 10
ATOM 14686 N N . HIS A 1 11 ? 6.393 14.001 -0.164 1.00 0.00 11 HIS A N 10
ATOM 14687 C CA . HIS A 1 11 ? 7.516 13.078 -0.040 1.00 0.00 11 HIS A CA 10
ATOM 14688 C C . HIS A 1 11 ? 7.219 11.999 0.997 1.00 0.00 11 HIS A C 10
ATOM 14689 O O . HIS A 1 11 ? 6.723 12.289 2.085 1.00 0.00 11 HIS A O 10
ATOM 14703 N N . PHE A 1 12 ? 7.525 10.753 0.650 1.00 0.00 12 PHE A N 10
ATOM 14704 C CA . PHE A 1 12 ? 7.289 9.629 1.550 1.00 0.00 12 PHE A CA 10
ATOM 14705 C C . PHE A 1 12 ? 8.420 9.499 2.566 1.00 0.00 12 PHE A C 10
ATOM 14706 O O . PHE A 1 12 ? 9.553 9.172 2.212 1.00 0.00 12 PHE A O 10
ATOM 14723 N N . LEU A 1 13 ? 8.104 9.759 3.830 1.00 0.00 13 LEU A N 10
ATOM 14724 C CA . LEU A 1 13 ? 9.093 9.672 4.899 1.00 0.00 13 LEU A CA 10
ATOM 14725 C C . LEU A 1 13 ? 9.460 8.220 5.184 1.00 0.00 13 LEU A C 10
ATOM 14726 O O . LEU A 1 13 ? 10.636 7.884 5.329 1.00 0.00 13 LEU A O 10
ATOM 14742 N N . GLN A 1 14 ? 8.448 7.362 5.260 1.00 0.00 14 GLN A N 10
ATOM 14743 C CA . GLN A 1 14 ? 8.665 5.945 5.526 1.00 0.00 14 GLN A CA 10
ATOM 14744 C C . GLN A 1 14 ? 7.920 5.081 4.514 1.00 0.00 14 GLN A C 10
ATOM 14745 O O . GLN A 1 14 ? 6.690 5.087 4.465 1.00 0.00 14 GLN A O 10
ATOM 14759 N N . ALA A 1 15 ? 8.673 4.339 3.709 1.00 0.00 15 ALA A N 10
ATOM 14760 C CA . ALA A 1 15 ? 8.083 3.468 2.700 1.00 0.00 15 ALA A CA 10
ATOM 14761 C C . ALA A 1 15 ? 8.549 2.027 2.878 1.00 0.00 15 ALA A C 10
ATOM 14762 O O . ALA A 1 15 ? 9.690 1.760 3.255 1.00 0.00 15 ALA A O 10
ATOM 14769 N N . PRO A 1 16 ? 7.646 1.074 2.602 1.00 0.00 16 PRO A N 10
ATOM 14770 C CA . PRO A 1 16 ? 7.942 -0.357 2.725 1.00 0.00 16 PRO A CA 10
ATOM 14771 C C . PRO A 1 16 ? 8.922 -0.839 1.661 1.00 0.00 16 PRO A C 10
ATOM 14772 O O . PRO A 1 16 ? 9.399 -0.056 0.841 1.00 0.00 16 PRO A O 10
ATOM 14783 N N . GLY A 1 17 ? 9.218 -2.136 1.680 1.00 0.00 17 GLY A N 10
ATOM 14784 C CA . GLY A 1 17 ? 10.140 -2.700 0.712 1.00 0.00 17 GLY A CA 10
ATOM 14785 C C . GLY A 1 17 ? 9.695 -4.061 0.213 1.00 0.00 17 GLY A C 10
ATOM 14786 O O . GLY A 1 17 ? 8.560 -4.225 -0.234 1.00 0.00 17 GLY A O 10
ATOM 14790 N N . ASP A 1 18 ? 10.591 -5.038 0.288 1.00 0.00 18 ASP A N 10
ATOM 14791 C CA . ASP A 1 18 ? 10.286 -6.392 -0.161 1.00 0.00 18 ASP A CA 10
ATOM 14792 C C . ASP A 1 18 ? 9.664 -7.210 0.967 1.00 0.00 18 ASP A C 10
ATOM 14793 O O . ASP A 1 18 ? 10.338 -7.564 1.936 1.00 0.00 18 ASP A O 10
ATOM 14802 N N . LEU A 1 19 ? 8.376 -7.507 0.835 1.00 0.00 19 LEU A N 10
ATOM 14803 C CA . LEU A 1 19 ? 7.663 -8.283 1.844 1.00 0.00 19 LEU A CA 10
ATOM 14804 C C . LEU A 1 19 ? 7.419 -9.709 1.361 1.00 0.00 19 LEU A C 10
ATOM 14805 O O . LEU A 1 19 ? 7.399 -9.975 0.159 1.00 0.00 19 LEU A O 10
ATOM 14821 N N . THR A 1 20 ? 7.231 -10.625 2.307 1.00 0.00 20 THR A N 10
ATOM 14822 C CA . THR A 1 20 ? 6.987 -12.024 1.979 1.00 0.00 20 THR A CA 10
ATOM 14823 C C . THR A 1 20 ? 5.810 -12.577 2.773 1.00 0.00 20 THR A C 10
ATOM 14824 O O . THR A 1 20 ? 5.862 -12.664 4.000 1.00 0.00 20 THR A O 10
ATOM 14835 N N . VAL A 1 21 ? 4.748 -12.952 2.066 1.00 0.00 21 VAL A N 10
ATOM 14836 C CA . VAL A 1 21 ? 3.558 -13.500 2.705 1.00 0.00 21 VAL A CA 10
ATOM 14837 C C . VAL A 1 21 ? 3.021 -14.698 1.932 1.00 0.00 21 VAL A C 10
ATOM 14838 O O . VAL A 1 21 ? 2.930 -14.667 0.705 1.00 0.00 21 VAL A O 10
ATOM 14851 N N . GLN A 1 22 ? 2.665 -15.753 2.658 1.00 0.00 22 GLN A N 10
ATOM 14852 C CA . GLN A 1 22 ? 2.136 -16.963 2.038 1.00 0.00 22 GLN A CA 10
ATOM 14853 C C . GLN A 1 22 ? 0.665 -16.790 1.675 1.00 0.00 22 GLN A C 10
ATOM 14854 O O . GLN A 1 22 ? -0.146 -16.388 2.508 1.00 0.00 22 GLN A O 10
ATOM 14868 N N . GLU A 1 23 ? 0.329 -17.097 0.426 1.00 0.00 23 GLU A N 10
ATOM 14869 C CA . GLU A 1 23 ? -1.045 -16.974 -0.047 1.00 0.00 23 GLU A CA 10
ATOM 14870 C C . GLU A 1 23 ? -2.034 -17.358 1.050 1.00 0.00 23 GLU A C 10
ATOM 14871 O O . GLU A 1 23 ? -1.866 -18.373 1.725 1.00 0.00 23 GLU A O 10
ATOM 14883 N N . GLY A 1 24 ? -3.066 -16.538 1.221 1.00 0.00 24 GLY A N 10
ATOM 14884 C CA . GLY A 1 24 ? -4.067 -16.807 2.237 1.00 0.00 24 GLY A CA 10
ATOM 14885 C C . GLY A 1 24 ? -3.599 -16.426 3.628 1.00 0.00 24 GLY A C 10
ATOM 14886 O O . GLY A 1 24 ? -3.960 -17.072 4.612 1.00 0.00 24 GLY A O 10
ATOM 14890 N N . LYS A 1 25 ? -2.791 -15.374 3.711 1.00 0.00 25 LYS A N 10
ATOM 14891 C CA . LYS A 1 25 ? -2.272 -14.907 4.990 1.00 0.00 25 LYS A CA 10
ATOM 14892 C C . LYS A 1 25 ? -2.569 -13.424 5.189 1.00 0.00 25 LYS A C 10
ATOM 14893 O O . LYS A 1 25 ? -3.071 -12.754 4.285 1.00 0.00 25 LYS A O 10
ATOM 14912 N N . LEU A 1 26 ? -2.256 -12.917 6.376 1.00 0.00 26 LEU A N 10
ATOM 14913 C CA . LEU A 1 26 ? -2.488 -11.512 6.693 1.00 0.00 26 LEU A CA 10
ATOM 14914 C C . LEU A 1 26 ? -1.350 -10.640 6.173 1.00 0.00 26 LEU A C 10
ATOM 14915 O O . LEU A 1 26 ? -0.177 -10.918 6.426 1.00 0.00 26 LEU A O 10
ATOM 14931 N N . CYS A 1 27 ? -1.703 -9.586 5.446 1.00 0.00 27 CYS A N 10
ATOM 14932 C CA . CYS A 1 27 ? -0.711 -8.673 4.891 1.00 0.00 27 CYS A CA 10
ATOM 14933 C C . CYS A 1 27 ? -1.009 -7.233 5.297 1.00 0.00 27 CYS A C 10
ATOM 14934 O O . CYS A 1 27 ? -2.146 -6.771 5.195 1.00 0.00 27 CYS A O 10
ATOM 14942 N N . ARG A 1 28 ? 0.019 -6.530 5.761 1.00 0.00 28 ARG A N 10
ATOM 14943 C CA . ARG A 1 28 ? -0.134 -5.143 6.186 1.00 0.00 28 ARG A CA 10
ATOM 14944 C C . ARG A 1 28 ? 1.028 -4.290 5.685 1.00 0.00 28 ARG A C 10
ATOM 14945 O O . ARG A 1 28 ? 2.192 -4.600 5.937 1.00 0.00 28 ARG A O 10
ATOM 14966 N N . MET A 1 29 ? 0.703 -3.215 4.975 1.00 0.00 29 MET A N 10
ATOM 14967 C CA . MET A 1 29 ? 1.719 -2.317 4.439 1.00 0.00 29 MET A CA 10
ATOM 14968 C C . MET A 1 29 ? 1.437 -0.874 4.843 1.00 0.00 29 MET A C 10
ATOM 14969 O O . MET A 1 29 ? 0.407 -0.307 4.478 1.00 0.00 29 MET A O 10
ATOM 14983 N N . ASP A 1 30 ? 2.357 -0.285 5.599 1.00 0.00 30 ASP A N 10
ATOM 14984 C CA . ASP A 1 30 ? 2.207 1.093 6.052 1.00 0.00 30 ASP A CA 10
ATOM 14985 C C . ASP A 1 30 ? 3.156 2.020 5.298 1.00 0.00 30 ASP A C 10
ATOM 14986 O O . ASP A 1 30 ? 4.249 1.615 4.901 1.00 0.00 30 ASP A O 10
ATOM 14995 N N . CYS A 1 31 ? 2.729 3.263 5.103 1.00 0.00 31 CYS A N 10
ATOM 14996 C CA . CYS A 1 31 ? 3.540 4.246 4.394 1.00 0.00 31 CYS A CA 10
ATOM 14997 C C . CYS A 1 31 ? 3.171 5.664 4.820 1.00 0.00 31 CYS A C 10
ATOM 14998 O O . CYS A 1 31 ? 1.999 6.042 4.809 1.00 0.00 31 CYS A O 10
ATOM 15006 N N . LYS A 1 32 ? 4.178 6.444 5.196 1.00 0.00 32 LYS A N 10
ATOM 15007 C CA . LYS A 1 32 ? 3.961 7.820 5.627 1.00 0.00 32 LYS A CA 10
ATOM 15008 C C . LYS A 1 32 ? 4.301 8.800 4.508 1.00 0.00 32 LYS A C 10
ATOM 15009 O O . LYS A 1 32 ? 5.135 8.513 3.650 1.00 0.00 32 LYS A O 10
ATOM 15028 N N . VAL A 1 33 ? 3.651 9.959 4.526 1.00 0.00 33 VAL A N 10
ATOM 15029 C CA . VAL A 1 33 ? 3.886 10.983 3.514 1.00 0.00 33 VAL A CA 10
ATOM 15030 C C . VAL A 1 33 ? 3.701 12.381 4.094 1.00 0.00 33 VAL A C 10
ATOM 15031 O O . VAL A 1 33 ? 2.709 12.659 4.767 1.00 0.00 33 VAL A O 10
ATOM 15044 N N . SER A 1 34 ? 4.664 13.258 3.828 1.00 0.00 34 SER A N 10
ATOM 15045 C CA . SER A 1 34 ? 4.610 14.627 4.327 1.00 0.00 34 SER A CA 10
ATOM 15046 C C . SER A 1 34 ? 4.168 15.588 3.227 1.00 0.00 34 SER A C 10
ATOM 15047 O O . SER A 1 34 ? 4.690 15.558 2.114 1.00 0.00 34 SER A O 10
ATOM 15055 N N . GLY A 1 35 ? 3.201 16.442 3.550 1.00 0.00 35 GLY A N 10
ATOM 15056 C CA . GLY A 1 35 ? 2.704 17.400 2.580 1.00 0.00 35 GLY A CA 10
ATOM 15057 C C . GLY A 1 35 ? 1.477 18.141 3.074 1.00 0.00 35 GLY A C 10
ATOM 15058 O O . GLY A 1 35 ? 0.681 17.598 3.840 1.00 0.00 35 GLY A O 10
ATOM 15062 N N . LEU A 1 36 ? 1.325 19.386 2.636 1.00 0.00 36 LEU A N 10
ATOM 15063 C CA . LEU A 1 36 ? 0.187 20.205 3.040 1.00 0.00 36 LEU A CA 10
ATOM 15064 C C . LEU A 1 36 ? -0.386 20.966 1.849 1.00 0.00 36 LEU A C 10
ATOM 15065 O O . LEU A 1 36 ? 0.316 21.702 1.155 1.00 0.00 36 LEU A O 10
ATOM 15081 N N . PRO A 1 37 ? -1.694 20.789 1.606 1.00 0.00 37 PRO A N 10
ATOM 15082 C CA . PRO A 1 37 ? -2.539 19.915 2.426 1.00 0.00 37 PRO A CA 10
ATOM 15083 C C . PRO A 1 37 ? -2.204 18.440 2.236 1.00 0.00 37 PRO A C 10
ATOM 15084 O O . PRO A 1 37 ? -1.219 18.095 1.581 1.00 0.00 37 PRO A O 10
ATOM 15095 N N . THR A 1 38 ? -3.028 17.571 2.813 1.00 0.00 38 THR A N 10
ATOM 15096 C CA . THR A 1 38 ? -2.818 16.133 2.709 1.00 0.00 38 THR A CA 10
ATOM 15097 C C . THR A 1 38 ? -2.650 15.706 1.255 1.00 0.00 38 THR A C 10
ATOM 15098 O O . THR A 1 38 ? -3.518 15.933 0.412 1.00 0.00 38 THR A O 10
ATOM 15109 N N . PRO A 1 39 ? -1.508 15.072 0.952 1.00 0.00 39 PRO A N 10
ATOM 15110 C CA . PRO A 1 39 ? -1.200 14.599 -0.401 1.00 0.00 39 PRO A CA 10
ATOM 15111 C C . PRO A 1 39 ? -2.077 13.423 -0.817 1.00 0.00 39 PRO A C 10
ATOM 15112 O O . PRO A 1 39 ? -2.138 12.406 -0.126 1.00 0.00 39 PRO A O 10
ATOM 15123 N N . ASP A 1 40 ? -2.754 13.569 -1.951 1.00 0.00 40 ASP A N 10
ATOM 15124 C CA . ASP A 1 40 ? -3.627 12.518 -2.461 1.00 0.00 40 ASP A CA 10
ATOM 15125 C C . ASP A 1 40 ? -2.824 11.463 -3.215 1.00 0.00 40 ASP A C 10
ATOM 15126 O O . ASP A 1 40 ? -2.151 11.766 -4.201 1.00 0.00 40 ASP A O 10
ATOM 15135 N N . LEU A 1 41 ? -2.899 10.223 -2.745 1.00 0.00 41 LEU A N 10
ATOM 15136 C CA . LEU A 1 41 ? -2.178 9.121 -3.374 1.00 0.00 41 LEU A CA 10
ATOM 15137 C C . LEU A 1 41 ? -3.142 8.034 -3.837 1.00 0.00 41 LEU A C 10
ATOM 15138 O O . LEU A 1 41 ? -4.184 7.810 -3.221 1.00 0.00 41 LEU A O 10
ATOM 15154 N N . SER A 1 42 ? -2.786 7.359 -4.925 1.00 0.00 42 SER A N 10
ATOM 15155 C CA . SER A 1 42 ? -3.620 6.295 -5.472 1.00 0.00 42 SER A CA 10
ATOM 15156 C C . SER A 1 42 ? -2.810 5.019 -5.675 1.00 0.00 42 SER A C 10
ATOM 15157 O O . SER A 1 42 ? -1.681 5.059 -6.164 1.00 0.00 42 SER A O 10
ATOM 15165 N N . TRP A 1 43 ? -3.394 3.888 -5.295 1.00 0.00 43 TRP A N 10
ATOM 15166 C CA . TRP A 1 43 ? -2.726 2.599 -5.434 1.00 0.00 43 TRP A CA 10
ATOM 15167 C C . TRP A 1 43 ? -2.938 2.025 -6.831 1.00 0.00 43 TRP A C 10
ATOM 15168 O O . TRP A 1 43 ? -4.063 1.972 -7.325 1.00 0.00 43 TRP A O 10
ATOM 15189 N N . GLN A 1 44 ? -1.849 1.595 -7.461 1.00 0.00 44 GLN A N 10
ATOM 15190 C CA . GLN A 1 44 ? -1.917 1.025 -8.801 1.00 0.00 44 GLN A CA 10
ATOM 15191 C C . GLN A 1 44 ? -1.217 -0.329 -8.853 1.00 0.00 44 GLN A C 10
ATOM 15192 O O . GLN A 1 44 ? -0.043 -0.446 -8.501 1.00 0.00 44 GLN A O 10
ATOM 15206 N N . LEU A 1 45 ? -1.945 -1.349 -9.294 1.00 0.00 45 LEU A N 10
ATOM 15207 C CA . LEU A 1 45 ? -1.394 -2.696 -9.392 1.00 0.00 45 LEU A CA 10
ATOM 15208 C C . LEU A 1 45 ? -1.303 -3.142 -10.848 1.00 0.00 45 LEU A C 10
ATOM 15209 O O . LEU A 1 45 ? -2.318 -3.282 -11.530 1.00 0.00 45 LEU A O 10
ATOM 15225 N N . ASP A 1 46 ? -0.080 -3.366 -11.317 1.00 0.00 46 ASP A N 10
ATOM 15226 C CA . ASP A 1 46 ? 0.144 -3.800 -12.691 1.00 0.00 46 ASP A CA 10
ATOM 15227 C C . ASP A 1 46 ? -0.395 -2.772 -13.681 1.00 0.00 46 ASP A C 10
ATOM 15228 O O . ASP A 1 46 ? -0.991 -3.126 -14.697 1.00 0.00 46 ASP A O 10
ATOM 15237 N N . GLY A 1 47 ? -0.181 -1.495 -13.375 1.00 0.00 47 GLY A N 10
ATOM 15238 C CA . GLY A 1 47 ? -0.652 -0.435 -14.247 1.00 0.00 47 GLY A CA 10
ATOM 15239 C C . GLY A 1 47 ? -2.164 -0.335 -14.273 1.00 0.00 47 GLY A C 10
ATOM 15240 O O . GLY A 1 47 ? -2.761 -0.107 -15.326 1.00 0.00 47 GLY A O 10
ATOM 15244 N N . LYS A 1 48 ? -2.787 -0.509 -13.113 1.00 0.00 48 LYS A N 10
ATOM 15245 C CA . LYS A 1 48 ? -4.240 -0.438 -13.006 1.00 0.00 48 LYS A CA 10
ATOM 15246 C C . LYS A 1 48 ? -4.661 0.031 -11.616 1.00 0.00 48 LYS A C 10
ATOM 15247 O O . LYS A 1 48 ? -4.030 -0.291 -10.609 1.00 0.00 48 LYS A O 10
ATOM 15266 N N . PRO A 1 49 ? -5.752 0.808 -11.559 1.00 0.00 49 PRO A N 10
ATOM 15267 C CA . PRO A 1 49 ? -6.282 1.335 -10.298 1.00 0.00 49 PRO A CA 10
ATOM 15268 C C . PRO A 1 49 ? -6.893 0.245 -9.425 1.00 0.00 49 PRO A C 10
ATOM 15269 O O . PRO A 1 49 ? -7.910 -0.352 -9.779 1.00 0.00 49 PRO A O 10
ATOM 15280 N N . VAL A 1 50 ? -6.266 -0.011 -8.281 1.00 0.00 50 VAL A N 10
ATOM 15281 C CA . VAL A 1 50 ? -6.749 -1.029 -7.355 1.00 0.00 50 VAL A CA 10
ATOM 15282 C C . VAL A 1 50 ? -7.893 -0.496 -6.500 1.00 0.00 50 VAL A C 10
ATOM 15283 O O . VAL A 1 50 ? -7.776 0.559 -5.876 1.00 0.00 50 VAL A O 10
ATOM 15296 N N . ARG A 1 51 ? -8.999 -1.233 -6.474 1.00 0.00 51 ARG A N 10
ATOM 15297 C CA . ARG A 1 51 ? -10.165 -0.834 -5.695 1.00 0.00 51 ARG A CA 10
ATOM 15298 C C . ARG A 1 51 ? -10.284 -1.673 -4.426 1.00 0.00 51 ARG A C 10
ATOM 15299 O O . ARG A 1 51 ? -9.974 -2.864 -4.409 1.00 0.00 51 ARG A O 10
ATOM 15320 N N . PRO A 1 52 ? -10.743 -1.038 -3.338 1.00 0.00 52 PRO A N 10
ATOM 15321 C CA . PRO A 1 52 ? -10.914 -1.706 -2.045 1.00 0.00 52 PRO A CA 10
ATOM 15322 C C . PRO A 1 52 ? -12.058 -2.714 -2.059 1.00 0.00 52 PRO A C 10
ATOM 15323 O O . PRO A 1 52 ? -13.071 -2.508 -2.728 1.00 0.00 52 PRO A O 10
ATOM 15334 N N . ASP A 1 53 ? -11.889 -3.804 -1.319 1.00 0.00 53 ASP A N 10
ATOM 15335 C CA . ASP A 1 53 ? -12.909 -4.844 -1.246 1.00 0.00 53 ASP A CA 10
ATOM 15336 C C . ASP A 1 53 ? -12.848 -5.571 0.094 1.00 0.00 53 ASP A C 10
ATOM 15337 O O . ASP A 1 53 ? -12.053 -5.222 0.966 1.00 0.00 53 ASP A O 10
ATOM 15346 N N . SER A 1 54 ? -13.695 -6.584 0.251 1.00 0.00 54 SER A N 10
ATOM 15347 C CA . SER A 1 54 ? -13.741 -7.358 1.486 1.00 0.00 54 SER A CA 10
ATOM 15348 C C . SER A 1 54 ? -12.345 -7.826 1.886 1.00 0.00 54 SER A C 10
ATOM 15349 O O . SER A 1 54 ? -12.048 -7.987 3.070 1.00 0.00 54 SER A O 10
ATOM 15357 N N . ALA A 1 55 ? -11.492 -8.042 0.890 1.00 0.00 55 ALA A N 10
ATOM 15358 C CA . ALA A 1 55 ? -10.127 -8.489 1.138 1.00 0.00 55 ALA A CA 10
ATOM 15359 C C . ALA A 1 55 ? -9.165 -7.307 1.203 1.00 0.00 55 ALA A C 10
ATOM 15360 O O . ALA A 1 55 ? -8.338 -7.216 2.111 1.00 0.00 55 ALA A O 10
ATOM 15367 N N . HIS A 1 56 ? -9.279 -6.404 0.234 1.00 0.00 56 HIS A N 10
ATOM 15368 C CA . HIS A 1 56 ? -8.419 -5.227 0.182 1.00 0.00 56 HIS A CA 10
ATOM 15369 C C . HIS A 1 56 ? -8.990 -4.098 1.035 1.00 0.00 56 HIS A C 10
ATOM 15370 O O . HIS A 1 56 ? -9.959 -3.443 0.649 1.00 0.00 56 HIS A O 10
ATOM 15384 N N . LYS A 1 57 ? -8.385 -3.876 2.197 1.00 0.00 57 LYS A N 10
ATOM 15385 C CA . LYS A 1 57 ? -8.832 -2.827 3.105 1.00 0.00 57 LYS A CA 10
ATOM 15386 C C . LYS A 1 57 ? -7.844 -1.665 3.121 1.00 0.00 57 LYS A C 10
ATOM 15387 O O . LYS A 1 57 ? -6.703 -1.814 3.557 1.00 0.00 57 LYS A O 10
ATOM 15406 N N . MET A 1 58 ? -8.292 -0.507 2.646 1.00 0.00 58 MET A N 10
ATOM 15407 C CA . MET A 1 58 ? -7.448 0.681 2.609 1.00 0.00 58 MET A CA 10
ATOM 15408 C C . MET A 1 58 ? -7.748 1.598 3.790 1.00 0.00 58 MET A C 10
ATOM 15409 O O . MET A 1 58 ? -8.906 1.786 4.165 1.00 0.00 58 MET A O 10
ATOM 15423 N N . LEU A 1 59 ? -6.699 2.167 4.373 1.00 0.00 59 LEU A N 10
ATOM 15424 C CA . LEU A 1 59 ? -6.850 3.065 5.513 1.00 0.00 59 LEU A CA 10
ATOM 15425 C C . LEU A 1 59 ? -6.357 4.467 5.171 1.00 0.00 59 LEU A C 10
ATOM 15426 O O . LEU A 1 59 ? -5.395 4.632 4.421 1.00 0.00 59 LEU A O 10
ATOM 15442 N N . VAL A 1 60 ? -7.022 5.475 5.727 1.00 0.00 60 VAL A N 10
ATOM 15443 C CA . VAL A 1 60 ? -6.649 6.863 5.484 1.00 0.00 60 VAL A CA 10
ATOM 15444 C C . VAL A 1 60 ? -6.528 7.637 6.792 1.00 0.00 60 VAL A C 10
ATOM 15445 O O . VAL A 1 60 ? -7.521 8.128 7.329 1.00 0.00 60 VAL A O 10
ATOM 15458 N N . ARG A 1 61 ? -5.304 7.742 7.300 1.00 0.00 61 ARG A N 10
ATOM 15459 C CA . ARG A 1 61 ? -5.053 8.455 8.546 1.00 0.00 61 ARG A CA 10
ATOM 15460 C C . ARG A 1 61 ? -5.263 9.956 8.365 1.00 0.00 61 ARG A C 10
ATOM 15461 O O . ARG A 1 61 ? -5.374 10.445 7.242 1.00 0.00 61 ARG A O 10
ATOM 15482 N N . GLU A 1 62 ? -5.316 10.679 9.479 1.00 0.00 62 GLU A N 10
ATOM 15483 C CA . GLU A 1 62 ? -5.514 12.124 9.442 1.00 0.00 62 GLU A CA 10
ATOM 15484 C C . GLU A 1 62 ? -4.185 12.859 9.591 1.00 0.00 62 GLU A C 10
ATOM 15485 O O . GLU A 1 62 ? -4.116 14.077 9.430 1.00 0.00 62 GLU A O 10
ATOM 15497 N N . ASN A 1 63 ? -3.132 12.109 9.900 1.00 0.00 63 ASN A N 10
ATOM 15498 C CA . ASN A 1 63 ? -1.805 12.689 10.072 1.00 0.00 63 ASN A CA 10
ATOM 15499 C C . ASN A 1 63 ? -0.922 12.394 8.864 1.00 0.00 63 ASN A C 10
ATOM 15500 O O . ASN A 1 63 ? 0.284 12.192 8.998 1.00 0.00 63 ASN A O 10
ATOM 15511 N N . GLY A 1 64 ? -1.532 12.371 7.683 1.00 0.00 64 GLY A N 10
ATOM 15512 C CA . GLY A 1 64 ? -0.787 12.100 6.467 1.00 0.00 64 GLY A CA 10
ATOM 15513 C C . GLY A 1 64 ? -0.156 10.722 6.469 1.00 0.00 64 GLY A C 10
ATOM 15514 O O . GLY A 1 64 ? 1.066 10.590 6.528 1.00 0.00 64 GLY A O 10
ATOM 15518 N N . VAL A 1 65 ? -0.992 9.690 6.405 1.00 0.00 65 VAL A N 10
ATOM 15519 C CA . VAL A 1 65 ? -0.510 8.314 6.400 1.00 0.00 65 VAL A CA 10
ATOM 15520 C C . VAL A 1 65 ? -1.532 7.376 5.768 1.00 0.00 65 VAL A C 10
ATOM 15521 O O . VAL A 1 65 ? -2.739 7.547 5.942 1.00 0.00 65 VAL A O 10
ATOM 15534 N N . HIS A 1 66 ? -1.041 6.383 5.033 1.00 0.00 66 HIS A N 10
ATOM 15535 C CA . HIS A 1 66 ? -1.911 5.416 4.375 1.00 0.00 66 HIS A CA 10
ATOM 15536 C C . HIS A 1 66 ? -1.400 3.994 4.586 1.00 0.00 66 HIS A C 10
ATOM 15537 O O . HIS A 1 66 ? -0.214 3.781 4.838 1.00 0.00 66 HIS A O 10
ATOM 15551 N N . SER A 1 67 ? -2.303 3.024 4.480 1.00 0.00 67 SER A N 10
ATOM 15552 C CA . SER A 1 67 ? -1.944 1.622 4.663 1.00 0.00 67 SER A CA 10
ATOM 15553 C C . SER A 1 67 ? -2.815 0.720 3.793 1.00 0.00 67 SER A C 10
ATOM 15554 O O . SER A 1 67 ? -4.007 0.972 3.616 1.00 0.00 67 SER A O 10
ATOM 15562 N N . LEU A 1 68 ? -2.210 -0.332 3.253 1.00 0.00 68 LEU A N 10
ATOM 15563 C CA . LEU A 1 68 ? -2.929 -1.273 2.401 1.00 0.00 68 LEU A CA 10
ATOM 15564 C C . LEU A 1 68 ? -2.894 -2.679 2.991 1.00 0.00 68 LEU A C 10
ATOM 15565 O O . LEU A 1 68 ? -1.918 -3.411 2.819 1.00 0.00 68 LEU A O 10
ATOM 15581 N N . ILE A 1 69 ? -3.964 -3.050 3.686 1.00 0.00 69 ILE A N 10
ATOM 15582 C CA . ILE A 1 69 ? -4.056 -4.369 4.299 1.00 0.00 69 ILE A CA 10
ATOM 15583 C C . ILE A 1 69 ? -4.893 -5.315 3.444 1.00 0.00 69 ILE A C 10
ATOM 15584 O O . ILE A 1 69 ? -6.071 -5.061 3.190 1.00 0.00 69 ILE A O 10
ATOM 15600 N N . ILE A 1 70 ? -4.277 -6.407 3.004 1.00 0.00 70 ILE A N 10
ATOM 15601 C CA . ILE A 1 70 ? -4.965 -7.392 2.180 1.00 0.00 70 ILE A CA 10
ATOM 15602 C C . ILE A 1 70 ? -5.112 -8.719 2.917 1.00 0.00 70 ILE A C 10
ATOM 15603 O O . ILE A 1 70 ? -4.120 -9.371 3.244 1.00 0.00 70 ILE A O 10
ATOM 15619 N N . GLU A 1 71 ? -6.355 -9.114 3.173 1.00 0.00 71 GLU A N 10
ATOM 15620 C CA . GLU A 1 71 ? -6.631 -10.365 3.870 1.00 0.00 71 GLU A CA 10
ATOM 15621 C C . GLU A 1 71 ? -8.040 -10.860 3.562 1.00 0.00 71 GLU A C 10
ATOM 15622 O O . GLU A 1 71 ? -9.032 -10.165 3.783 1.00 0.00 71 GLU A O 10
ATOM 15634 N N . PRO A 1 72 ? -8.133 -12.091 3.038 1.00 0.00 72 PRO A N 10
ATOM 15635 C CA . PRO A 1 72 ? -6.959 -12.928 2.770 1.00 0.00 72 PRO A CA 10
ATOM 15636 C C . PRO A 1 72 ? -6.118 -12.393 1.615 1.00 0.00 72 PRO A C 10
ATOM 15637 O O . PRO A 1 72 ? -6.495 -11.425 0.956 1.00 0.00 72 PRO A O 10
ATOM 15648 N N . VAL A 1 73 ? -4.977 -13.032 1.376 1.00 0.00 73 VAL A N 10
ATOM 15649 C CA . VAL A 1 73 ? -4.083 -12.621 0.300 1.00 0.00 73 VAL A CA 10
ATOM 15650 C C . VAL A 1 73 ? -4.152 -13.593 -0.873 1.00 0.00 73 VAL A C 10
ATOM 15651 O O . VAL A 1 73 ? -4.229 -14.807 -0.684 1.00 0.00 73 VAL A O 10
ATOM 15664 N N . THR A 1 74 ? -4.125 -13.050 -2.086 1.00 0.00 74 THR A N 10
ATOM 15665 C CA . THR A 1 74 ? -4.185 -13.868 -3.291 1.00 0.00 74 THR A CA 10
ATOM 15666 C C . THR A 1 74 ? -2.976 -13.620 -4.185 1.00 0.00 74 THR A C 10
ATOM 15667 O O . THR A 1 74 ? -2.368 -12.551 -4.141 1.00 0.00 74 THR A O 10
ATOM 15678 N N . SER A 1 75 ? -2.632 -14.615 -4.997 1.00 0.00 75 SER A N 10
ATOM 15679 C CA . SER A 1 75 ? -1.493 -14.506 -5.900 1.00 0.00 75 SER A CA 10
ATOM 15680 C C . SER A 1 75 ? -1.487 -13.153 -6.606 1.00 0.00 75 SER A C 10
ATOM 15681 O O . SER A 1 75 ? -0.437 -12.530 -6.768 1.00 0.00 75 SER A O 10
ATOM 15689 N N . ARG A 1 76 ? -2.666 -12.705 -7.023 1.00 0.00 76 ARG A N 10
ATOM 15690 C CA . ARG A 1 76 ? -2.798 -11.427 -7.712 1.00 0.00 76 ARG A CA 10
ATOM 15691 C C . ARG A 1 76 ? -2.163 -10.302 -6.898 1.00 0.00 76 ARG A C 10
ATOM 15692 O O . ARG A 1 76 ? -1.569 -9.379 -7.455 1.00 0.00 76 ARG A O 10
ATOM 15713 N N . ASP A 1 77 ? -2.294 -10.387 -5.579 1.00 0.00 77 ASP A N 10
ATOM 15714 C CA . ASP A 1 77 ? -1.733 -9.378 -4.688 1.00 0.00 77 ASP A CA 10
ATOM 15715 C C . ASP A 1 77 ? -0.258 -9.140 -4.997 1.00 0.00 77 ASP A C 10
ATOM 15716 O O . ASP A 1 77 ? 0.264 -8.048 -4.776 1.00 0.00 77 ASP A O 10
ATOM 15725 N N . ALA A 1 78 ? 0.408 -10.170 -5.508 1.00 0.00 78 ALA A N 10
ATOM 15726 C CA . ALA A 1 78 ? 1.822 -10.073 -5.848 1.00 0.00 78 ALA A CA 10
ATOM 15727 C C . ALA A 1 78 ? 2.031 -9.205 -7.084 1.00 0.00 78 ALA A C 10
ATOM 15728 O O . ALA A 1 78 ? 1.316 -9.338 -8.076 1.00 0.00 78 ALA A O 10
ATOM 15735 N N . GLY A 1 79 ? 3.016 -8.314 -7.016 1.00 0.00 79 GLY A N 10
ATOM 15736 C CA . GLY A 1 79 ? 3.300 -7.437 -8.137 1.00 0.00 79 GLY A CA 10
ATOM 15737 C C . GLY A 1 79 ? 4.030 -6.177 -7.715 1.00 0.00 79 GLY A C 10
ATOM 15738 O O . GLY A 1 79 ? 4.478 -6.063 -6.574 1.00 0.00 79 GLY A O 10
ATOM 15742 N N . ILE A 1 80 ? 4.152 -5.229 -8.638 1.00 0.00 80 ILE A N 10
ATOM 15743 C CA . ILE A 1 80 ? 4.833 -3.971 -8.356 1.00 0.00 80 ILE A CA 10
ATOM 15744 C C . ILE A 1 80 ? 3.834 -2.857 -8.066 1.00 0.00 80 ILE A C 10
ATOM 15745 O O . ILE A 1 80 ? 3.243 -2.285 -8.983 1.00 0.00 80 ILE A O 10
ATOM 15761 N N . TYR A 1 81 ? 3.650 -2.553 -6.786 1.00 0.00 81 TYR A N 10
ATOM 15762 C CA . TYR A 1 81 ? 2.721 -1.507 -6.375 1.00 0.00 81 TYR A CA 10
ATOM 15763 C C . TYR A 1 81 ? 3.344 -0.126 -6.549 1.00 0.00 81 TYR A C 10
ATOM 15764 O O . TYR A 1 81 ? 4.293 0.234 -5.852 1.00 0.00 81 TYR A O 10
ATOM 15782 N N . THR A 1 82 ? 2.802 0.647 -7.486 1.00 0.00 82 THR A N 10
ATOM 15783 C CA . THR A 1 82 ? 3.303 1.989 -7.754 1.00 0.00 82 THR A CA 10
ATOM 15784 C C . THR A 1 82 ? 2.280 3.047 -7.358 1.00 0.00 82 THR A C 10
ATOM 15785 O O . THR A 1 82 ? 1.305 3.281 -8.073 1.00 0.00 82 THR A O 10
ATOM 15796 N N . CYS A 1 83 ? 2.508 3.684 -6.215 1.00 0.00 83 CYS A N 10
ATOM 15797 C CA . CYS A 1 83 ? 1.605 4.719 -5.723 1.00 0.00 83 CYS A CA 10
ATOM 15798 C C . CYS A 1 83 ? 2.139 6.109 -6.055 1.00 0.00 83 CYS A C 10
ATOM 15799 O O . CYS A 1 83 ? 3.329 6.382 -5.893 1.00 0.00 83 CYS A O 10
ATOM 15807 N N . ILE A 1 84 ? 1.252 6.982 -6.521 1.00 0.00 84 ILE A N 10
ATOM 15808 C CA . ILE A 1 84 ? 1.635 8.343 -6.876 1.00 0.00 84 ILE A CA 10
ATOM 15809 C C . ILE A 1 84 ? 0.874 9.364 -6.037 1.00 0.00 84 ILE A C 10
ATOM 15810 O O . ILE A 1 84 ? -0.355 9.424 -6.078 1.00 0.00 84 ILE A O 10
ATOM 15826 N N . ALA A 1 85 ? 1.613 10.167 -5.278 1.00 0.00 85 ALA A N 10
ATOM 15827 C CA . ALA A 1 85 ? 1.008 11.189 -4.433 1.00 0.00 85 ALA A CA 10
ATOM 15828 C C . ALA A 1 85 ? 1.067 12.559 -5.100 1.00 0.00 85 ALA A C 10
ATOM 15829 O O . ALA A 1 85 ? 2.147 13.108 -5.321 1.00 0.00 85 ALA A O 10
ATOM 15836 N N . THR A 1 86 ? -0.101 13.107 -5.420 1.00 0.00 86 THR A N 10
ATOM 15837 C CA . THR A 1 86 ? -0.182 14.412 -6.064 1.00 0.00 86 THR A CA 10
ATOM 15838 C C . THR A 1 86 ? -0.776 15.453 -5.123 1.00 0.00 86 THR A C 10
ATOM 15839 O O . THR A 1 86 ? -1.956 15.395 -4.783 1.00 0.00 86 THR A O 10
ATOM 15850 N N . ASN A 1 87 ? 0.051 16.407 -4.706 1.00 0.00 87 ASN A N 10
ATOM 15851 C CA . ASN A 1 87 ? -0.394 17.463 -3.803 1.00 0.00 87 ASN A CA 10
ATOM 15852 C C . ASN A 1 87 ? -0.316 18.827 -4.481 1.00 0.00 87 ASN A C 10
ATOM 15853 O O . ASN A 1 87 ? 0.446 19.018 -5.429 1.00 0.00 87 ASN A O 10
ATOM 15864 N N . ARG A 1 88 ? -1.110 19.773 -3.989 1.00 0.00 88 ARG A N 10
ATOM 15865 C CA . ARG A 1 88 ? -1.131 21.119 -4.548 1.00 0.00 88 ARG A CA 10
ATOM 15866 C C . ARG A 1 88 ? 0.285 21.615 -4.827 1.00 0.00 88 ARG A C 10
ATOM 15867 O O . ARG A 1 88 ? 0.497 22.459 -5.697 1.00 0.00 88 ARG A O 10
ATOM 15888 N N . ALA A 1 89 ? 1.249 21.084 -4.083 1.00 0.00 89 ALA A N 10
ATOM 15889 C CA . ALA A 1 89 ? 2.645 21.470 -4.252 1.00 0.00 89 ALA A CA 10
ATOM 15890 C C . ALA A 1 89 ? 3.259 20.791 -5.471 1.00 0.00 89 ALA A C 10
ATOM 15891 O O . ALA A 1 89 ? 3.729 21.456 -6.393 1.00 0.00 89 ALA A O 10
ATOM 15898 N N . GLY A 1 90 ? 3.253 19.461 -5.468 1.00 0.00 90 GLY A N 10
ATOM 15899 C CA . GLY A 1 90 ? 3.814 18.715 -6.578 1.00 0.00 90 GLY A CA 10
ATOM 15900 C C . GLY A 1 90 ? 3.288 17.295 -6.647 1.00 0.00 90 GLY A C 10
ATOM 15901 O O . GLY A 1 90 ? 2.168 17.020 -6.216 1.00 0.00 90 GLY A O 10
ATOM 15905 N N . GLN A 1 91 ? 4.096 16.391 -7.191 1.00 0.00 91 GLN A N 10
ATOM 15906 C CA . GLN A 1 91 ? 3.704 14.992 -7.316 1.00 0.00 91 GLN A CA 10
ATOM 15907 C C . GLN A 1 91 ? 4.899 14.070 -7.099 1.00 0.00 91 GLN A C 10
ATOM 15908 O O . GLN A 1 91 ? 6.025 14.400 -7.469 1.00 0.00 91 GLN A O 10
ATOM 15922 N N . ASN A 1 92 ? 4.645 12.913 -6.496 1.00 0.00 92 ASN A N 10
ATOM 15923 C CA . ASN A 1 92 ? 5.701 11.943 -6.228 1.00 0.00 92 ASN A CA 10
ATOM 15924 C C . ASN A 1 92 ? 5.188 10.517 -6.407 1.00 0.00 92 ASN A C 10
ATOM 15925 O O . ASN A 1 92 ? 3.980 10.278 -6.414 1.00 0.00 92 ASN A O 10
ATOM 15936 N N . SER A 1 93 ? 6.114 9.575 -6.552 1.00 0.00 93 SER A N 10
ATOM 15937 C CA . SER A 1 93 ? 5.756 8.173 -6.734 1.00 0.00 93 SER A CA 10
ATOM 15938 C C . SER A 1 93 ? 6.825 7.258 -6.145 1.00 0.00 93 SER A C 10
ATOM 15939 O O . SER A 1 93 ? 7.955 7.682 -5.899 1.00 0.00 93 SER A O 10
ATOM 15947 N N . PHE A 1 94 ? 6.461 6.000 -5.921 1.00 0.00 94 PHE A N 10
ATOM 15948 C CA . PHE A 1 94 ? 7.387 5.024 -5.360 1.00 0.00 94 PHE A CA 10
ATOM 15949 C C . PHE A 1 94 ? 6.988 3.605 -5.755 1.00 0.00 94 PHE A C 10
ATOM 15950 O O . PHE A 1 94 ? 5.805 3.263 -5.770 1.00 0.00 94 PHE A O 10
ATOM 15967 N N . SER A 1 95 ? 7.983 2.784 -6.075 1.00 0.00 95 SER A N 10
ATOM 15968 C CA . SER A 1 95 ? 7.736 1.403 -6.474 1.00 0.00 95 SER A CA 10
ATOM 15969 C C . SER A 1 95 ? 8.206 0.433 -5.395 1.00 0.00 95 SER A C 10
ATOM 15970 O O . SER A 1 95 ? 9.187 0.691 -4.696 1.00 0.00 95 SER A O 10
ATOM 15978 N N . LEU A 1 96 ? 7.498 -0.683 -5.264 1.00 0.00 96 LEU A N 10
ATOM 15979 C CA . LEU A 1 96 ? 7.841 -1.694 -4.269 1.00 0.00 96 LEU A CA 10
ATOM 15980 C C . LEU A 1 96 ? 7.552 -3.096 -4.796 1.00 0.00 96 LEU A C 10
ATOM 15981 O O . LEU A 1 96 ? 6.806 -3.266 -5.759 1.00 0.00 96 LEU A O 10
ATOM 15997 N N . GLU A 1 97 ? 8.148 -4.098 -4.156 1.00 0.00 97 GLU A N 10
ATOM 15998 C CA . GLU A 1 97 ? 7.953 -5.485 -4.560 1.00 0.00 97 GLU A CA 10
ATOM 15999 C C . GLU A 1 97 ? 7.346 -6.303 -3.424 1.00 0.00 97 GLU A C 10
ATOM 16000 O O . GLU A 1 97 ? 7.672 -6.099 -2.254 1.00 0.00 97 GLU A O 10
ATOM 16012 N N . LEU A 1 98 ? 6.460 -7.227 -3.777 1.00 0.00 98 LEU A N 10
ATOM 16013 C CA . LEU A 1 98 ? 5.805 -8.076 -2.788 1.00 0.00 98 LEU A CA 10
ATOM 16014 C C . LEU A 1 98 ? 5.799 -9.533 -3.240 1.00 0.00 98 LEU A C 10
ATOM 16015 O O . LEU A 1 98 ? 5.104 -9.898 -4.189 1.00 0.00 98 LEU A O 10
ATOM 16031 N N . VAL A 1 99 ? 6.576 -10.364 -2.552 1.00 0.00 99 VAL A N 10
ATOM 16032 C CA . VAL A 1 99 ? 6.658 -11.782 -2.880 1.00 0.00 99 VAL A CA 10
ATOM 16033 C C . VAL A 1 99 ? 5.589 -12.579 -2.142 1.00 0.00 99 VAL A C 10
ATOM 16034 O O . VAL A 1 99 ? 5.314 -12.332 -0.968 1.00 0.00 99 VAL A O 10
ATOM 16047 N N . VAL A 1 100 ? 4.987 -13.538 -2.839 1.00 0.00 100 VAL A N 10
ATOM 16048 C CA . VAL A 1 100 ? 3.948 -14.374 -2.250 1.00 0.00 100 VAL A CA 10
ATOM 16049 C C . VAL A 1 100 ? 4.163 -15.844 -2.595 1.00 0.00 100 VAL A C 10
ATOM 16050 O O . VAL A 1 100 ? 4.260 -16.209 -3.766 1.00 0.00 100 VAL A O 10
ATOM 16063 N N . ALA A 1 101 ? 4.237 -16.682 -1.567 1.00 0.00 101 ALA A N 10
ATOM 16064 C CA . ALA A 1 101 ? 4.438 -18.113 -1.760 1.00 0.00 101 ALA A CA 10
ATOM 16065 C C . ALA A 1 101 ? 3.109 -18.861 -1.750 1.00 0.00 101 ALA A C 10
ATOM 16066 O O . ALA A 1 101 ? 2.360 -18.799 -0.776 1.00 0.00 101 ALA A O 10
ATOM 16073 N N . ALA A 1 102 ? 2.824 -19.566 -2.839 1.00 0.00 102 ALA A N 10
ATOM 16074 C CA . ALA A 1 102 ? 1.586 -20.326 -2.954 1.00 0.00 102 ALA A CA 10
ATOM 16075 C C . ALA A 1 102 ? 1.369 -21.210 -1.731 1.00 0.00 102 ALA A C 10
ATOM 16076 O O . ALA A 1 102 ? 2.325 -21.671 -1.107 1.00 0.00 102 ALA A O 10
ATOM 16083 N N . LYS A 1 103 ? 0.105 -21.442 -1.391 1.00 0.00 103 LYS A N 10
ATOM 16084 C CA . LYS A 1 103 ? -0.238 -22.271 -0.242 1.00 0.00 103 LYS A CA 10
ATOM 16085 C C . LYS A 1 103 ? 0.578 -23.560 -0.237 1.00 0.00 103 LYS A C 10
ATOM 16086 O O . LYS A 1 103 ? 0.991 -24.047 -1.288 1.00 0.00 103 LYS A O 10
ATOM 16105 N N . GLU A 1 104 ? 0.805 -24.106 0.954 1.00 0.00 104 GLU A N 10
ATOM 16106 C CA . GLU A 1 104 ? 1.572 -25.339 1.094 1.00 0.00 104 GLU A CA 10
ATOM 16107 C C . GLU A 1 104 ? 1.235 -26.319 -0.026 1.00 0.00 104 GLU A C 10
ATOM 16108 O O . GLU A 1 104 ? 0.078 -26.449 -0.425 1.00 0.00 104 GLU A O 10
ATOM 16120 N N . SER A 1 105 ? 2.255 -27.007 -0.529 1.00 0.00 105 SER A N 10
ATOM 16121 C CA . SER A 1 105 ? 2.069 -27.972 -1.606 1.00 0.00 105 SER A CA 10
ATOM 16122 C C . SER A 1 105 ? 1.452 -29.263 -1.078 1.00 0.00 105 SER A C 10
ATOM 16123 O O . SER A 1 105 ? 1.339 -29.461 0.131 1.00 0.00 105 SER A O 10
ATOM 16131 N N . GLY A 1 106 ? 1.054 -30.140 -1.994 1.00 0.00 106 GLY A N 10
ATOM 16132 C CA . GLY A 1 106 ? 0.453 -31.402 -1.602 1.00 0.00 106 GLY A CA 10
ATOM 16133 C C . GLY A 1 106 ? -1.035 -31.279 -1.343 1.00 0.00 106 GLY A C 10
ATOM 16134 O O . GLY A 1 106 ? -1.629 -30.213 -1.504 1.00 0.00 106 GLY A O 10
ATOM 16138 N N . PRO A 1 107 ? -1.662 -32.392 -0.933 1.00 0.00 107 PRO A N 10
ATOM 16139 C CA . PRO A 1 107 ? -3.099 -32.430 -0.643 1.00 0.00 107 PRO A CA 10
ATOM 16140 C C . PRO A 1 107 ? -3.458 -31.647 0.615 1.00 0.00 107 PRO A C 10
ATOM 16141 O O . PRO A 1 107 ? -2.769 -31.737 1.631 1.00 0.00 107 PRO A O 10
ATOM 16152 N N . SER A 1 108 ? -4.539 -30.878 0.539 1.00 0.00 108 SER A N 10
ATOM 16153 C CA . SER A 1 108 ? -4.988 -30.076 1.672 1.00 0.00 108 SER A CA 10
ATOM 16154 C C . SER A 1 108 ? -4.967 -30.894 2.959 1.00 0.00 108 SER A C 10
ATOM 16155 O O . SER A 1 108 ? -5.023 -32.124 2.927 1.00 0.00 108 SER A O 10
ATOM 16163 N N . SER A 1 109 ? -4.885 -30.203 4.091 1.00 0.00 109 SER A N 10
ATOM 16164 C CA . SER A 1 109 ? -4.853 -30.864 5.390 1.00 0.00 109 SER A CA 10
ATOM 16165 C C . SER A 1 109 ? -6.210 -31.476 5.722 1.00 0.00 109 SER A C 10
ATOM 16166 O O . SER A 1 109 ? -7.202 -30.766 5.880 1.00 0.00 109 SER A O 10
ATOM 16174 N N . GLY A 1 110 ? -6.245 -32.802 5.827 1.00 0.00 110 GLY A N 10
ATOM 16175 C CA . GLY A 1 110 ? -7.485 -33.489 6.139 1.00 0.00 110 GLY A CA 10
ATOM 16176 C C . GLY A 1 110 ? -7.533 -33.975 7.574 1.00 0.00 110 GLY A C 10
ATOM 16177 O O . GLY A 1 110 ? -6.922 -34.988 7.914 1.00 0.00 110 GLY A O 10
ATOM 16181 N N . GLY A 1 1 ? 3.958 43.370 2.276 1.00 0.00 1 GLY A N 11
ATOM 16182 C CA . GLY A 1 1 ? 5.196 42.738 2.691 1.00 0.00 1 GLY A CA 11
ATOM 16183 C C . GLY A 1 1 ? 4.979 41.684 3.759 1.00 0.00 1 GLY A C 11
ATOM 16184 O O . GLY A 1 1 ? 5.048 41.977 4.953 1.00 0.00 1 GLY A O 11
ATOM 16188 N N . SER A 1 2 ? 4.715 40.454 3.330 1.00 0.00 2 SER A N 11
ATOM 16189 C CA . SER A 1 2 ? 4.482 39.354 4.259 1.00 0.00 2 SER A CA 11
ATOM 16190 C C . SER A 1 2 ? 5.191 38.088 3.789 1.00 0.00 2 SER A C 11
ATOM 16191 O O . SER A 1 2 ? 5.770 38.053 2.703 1.00 0.00 2 SER A O 11
ATOM 16199 N N . SER A 1 3 ? 5.142 37.048 4.616 1.00 0.00 3 SER A N 11
ATOM 16200 C CA . SER A 1 3 ? 5.782 35.780 4.289 1.00 0.00 3 SER A CA 11
ATOM 16201 C C . SER A 1 3 ? 4.741 34.714 3.962 1.00 0.00 3 SER A C 11
ATOM 16202 O O . SER A 1 3 ? 3.561 34.866 4.275 1.00 0.00 3 SER A O 11
ATOM 16210 N N . GLY A 1 4 ? 5.188 33.633 3.329 1.00 0.00 4 GLY A N 11
ATOM 16211 C CA . GLY A 1 4 ? 4.283 32.557 2.968 1.00 0.00 4 GLY A CA 11
ATOM 16212 C C . GLY A 1 4 ? 4.776 31.204 3.440 1.00 0.00 4 GLY A C 11
ATOM 16213 O O . GLY A 1 4 ? 4.241 30.640 4.395 1.00 0.00 4 GLY A O 11
ATOM 16217 N N . SER A 1 5 ? 5.796 30.680 2.769 1.00 0.00 5 SER A N 11
ATOM 16218 C CA . SER A 1 5 ? 6.357 29.381 3.122 1.00 0.00 5 SER A CA 11
ATOM 16219 C C . SER A 1 5 ? 5.252 28.387 3.466 1.00 0.00 5 SER A C 11
ATOM 16220 O O . SER A 1 5 ? 5.379 27.602 4.406 1.00 0.00 5 SER A O 11
ATOM 16228 N N . SER A 1 6 ? 4.168 28.428 2.698 1.00 0.00 6 SER A N 11
ATOM 16229 C CA . SER A 1 6 ? 3.038 27.534 2.923 1.00 0.00 6 SER A CA 11
ATOM 16230 C C . SER A 1 6 ? 3.020 26.411 1.891 1.00 0.00 6 SER A C 11
ATOM 16231 O O . SER A 1 6 ? 3.187 26.648 0.696 1.00 0.00 6 SER A O 11
ATOM 16239 N N . GLY A 1 7 ? 2.816 25.185 2.364 1.00 0.00 7 GLY A N 11
ATOM 16240 C CA . GLY A 1 7 ? 2.779 24.042 1.470 1.00 0.00 7 GLY A CA 11
ATOM 16241 C C . GLY A 1 7 ? 4.148 23.423 1.265 1.00 0.00 7 GLY A C 11
ATOM 16242 O O . GLY A 1 7 ? 5.131 24.131 1.044 1.00 0.00 7 GLY A O 11
ATOM 16246 N N . PHE A 1 8 ? 4.213 22.098 1.339 1.00 0.00 8 PHE A N 11
ATOM 16247 C CA . PHE A 1 8 ? 5.472 21.383 1.162 1.00 0.00 8 PHE A CA 11
ATOM 16248 C C . PHE A 1 8 ? 5.322 20.264 0.136 1.00 0.00 8 PHE A C 11
ATOM 16249 O O . PHE A 1 8 ? 4.245 19.689 -0.019 1.00 0.00 8 PHE A O 11
ATOM 16266 N N . ARG A 1 9 ? 6.412 19.960 -0.562 1.00 0.00 9 ARG A N 11
ATOM 16267 C CA . ARG A 1 9 ? 6.402 18.911 -1.575 1.00 0.00 9 ARG A CA 11
ATOM 16268 C C . ARG A 1 9 ? 6.071 17.558 -0.952 1.00 0.00 9 ARG A C 11
ATOM 16269 O O . ARG A 1 9 ? 6.534 17.218 0.138 1.00 0.00 9 ARG A O 11
ATOM 16290 N N . PRO A 1 10 ? 5.251 16.765 -1.658 1.00 0.00 10 PRO A N 11
ATOM 16291 C CA . PRO A 1 10 ? 4.840 15.437 -1.195 1.00 0.00 10 PRO A CA 11
ATOM 16292 C C . PRO A 1 10 ? 5.989 14.434 -1.218 1.00 0.00 10 PRO A C 11
ATOM 16293 O O . PRO A 1 10 ? 6.733 14.349 -2.195 1.00 0.00 10 PRO A O 11
ATOM 16304 N N . HIS A 1 11 ? 6.127 13.675 -0.135 1.00 0.00 11 HIS A N 11
ATOM 16305 C CA . HIS A 1 11 ? 7.185 12.676 -0.032 1.00 0.00 11 HIS A CA 11
ATOM 16306 C C . HIS A 1 11 ? 6.841 11.626 1.020 1.00 0.00 11 HIS A C 11
ATOM 16307 O O . HIS A 1 11 ? 6.276 11.944 2.067 1.00 0.00 11 HIS A O 11
ATOM 16321 N N . PHE A 1 12 ? 7.184 10.375 0.734 1.00 0.00 12 PHE A N 11
ATOM 16322 C CA . PHE A 1 12 ? 6.909 9.278 1.655 1.00 0.00 12 PHE A CA 11
ATOM 16323 C C . PHE A 1 12 ? 7.959 9.221 2.761 1.00 0.00 12 PHE A C 11
ATOM 16324 O O . PHE A 1 12 ? 9.094 8.799 2.535 1.00 0.00 12 PHE A O 11
ATOM 16341 N N . LEU A 1 13 ? 7.572 9.649 3.958 1.00 0.00 13 LEU A N 11
ATOM 16342 C CA . LEU A 1 13 ? 8.478 9.648 5.101 1.00 0.00 13 LEU A CA 11
ATOM 16343 C C . LEU A 1 13 ? 9.122 8.277 5.284 1.00 0.00 13 LEU A C 11
ATOM 16344 O O . LEU A 1 13 ? 10.312 8.174 5.578 1.00 0.00 13 LEU A O 11
ATOM 16360 N N . GLN A 1 14 ? 8.326 7.227 5.106 1.00 0.00 14 GLN A N 11
ATOM 16361 C CA . GLN A 1 14 ? 8.819 5.862 5.251 1.00 0.00 14 GLN A CA 11
ATOM 16362 C C . GLN A 1 14 ? 8.069 4.911 4.324 1.00 0.00 14 GLN A C 11
ATOM 16363 O O . GLN A 1 14 ? 6.867 4.700 4.477 1.00 0.00 14 GLN A O 11
ATOM 16377 N N . ALA A 1 15 ? 8.788 4.341 3.363 1.00 0.00 15 ALA A N 11
ATOM 16378 C CA . ALA A 1 15 ? 8.190 3.411 2.412 1.00 0.00 15 ALA A CA 11
ATOM 16379 C C . ALA A 1 15 ? 8.767 2.009 2.579 1.00 0.00 15 ALA A C 11
ATOM 16380 O O . ALA A 1 15 ? 9.943 1.829 2.896 1.00 0.00 15 ALA A O 11
ATOM 16387 N N . PRO A 1 16 ? 7.921 0.991 2.362 1.00 0.00 16 PRO A N 11
ATOM 16388 C CA . PRO A 1 16 ? 8.325 -0.413 2.483 1.00 0.00 16 PRO A CA 11
ATOM 16389 C C . PRO A 1 16 ? 9.278 -0.840 1.372 1.00 0.00 16 PRO A C 11
ATOM 16390 O O . PRO A 1 16 ? 9.809 -0.004 0.642 1.00 0.00 16 PRO A O 11
ATOM 16401 N N . GLY A 1 17 ? 9.491 -2.147 1.251 1.00 0.00 17 GLY A N 11
ATOM 16402 C CA . GLY A 1 17 ? 10.380 -2.661 0.226 1.00 0.00 17 GLY A CA 11
ATOM 16403 C C . GLY A 1 17 ? 9.943 -4.016 -0.294 1.00 0.00 17 GLY A C 11
ATOM 16404 O O . GLY A 1 17 ? 8.859 -4.150 -0.862 1.00 0.00 17 GLY A O 11
ATOM 16408 N N . ASP A 1 18 ? 10.788 -5.023 -0.102 1.00 0.00 18 ASP A N 11
ATOM 16409 C CA . ASP A 1 18 ? 10.483 -6.375 -0.556 1.00 0.00 18 ASP A CA 11
ATOM 16410 C C . ASP A 1 18 ? 10.056 -7.258 0.612 1.00 0.00 18 ASP A C 11
ATOM 16411 O O . ASP A 1 18 ? 10.865 -7.594 1.478 1.00 0.00 18 ASP A O 11
ATOM 16420 N N . LEU A 1 19 ? 8.781 -7.630 0.631 1.00 0.00 19 LEU A N 11
ATOM 16421 C CA . LEU A 1 19 ? 8.246 -8.473 1.694 1.00 0.00 19 LEU A CA 11
ATOM 16422 C C . LEU A 1 19 ? 7.755 -9.806 1.136 1.00 0.00 19 LEU A C 11
ATOM 16423 O O . LEU A 1 19 ? 7.524 -9.942 -0.066 1.00 0.00 19 LEU A O 11
ATOM 16439 N N . THR A 1 20 ? 7.597 -10.788 2.018 1.00 0.00 20 THR A N 11
ATOM 16440 C CA . THR A 1 20 ? 7.133 -12.109 1.615 1.00 0.00 20 THR A CA 11
ATOM 16441 C C . THR A 1 20 ? 5.945 -12.557 2.460 1.00 0.00 20 THR A C 11
ATOM 16442 O O . THR A 1 20 ? 6.022 -12.590 3.688 1.00 0.00 20 THR A O 11
ATOM 16453 N N . VAL A 1 21 ? 4.847 -12.900 1.794 1.00 0.00 21 VAL A N 11
ATOM 16454 C CA . VAL A 1 21 ? 3.643 -13.347 2.485 1.00 0.00 21 VAL A CA 11
ATOM 16455 C C . VAL A 1 21 ? 3.030 -14.558 1.791 1.00 0.00 21 VAL A C 11
ATOM 16456 O O . VAL A 1 21 ? 2.692 -14.502 0.609 1.00 0.00 21 VAL A O 11
ATOM 16469 N N . GLN A 1 22 ? 2.889 -15.651 2.534 1.00 0.00 22 GLN A N 11
ATOM 16470 C CA . GLN A 1 22 ? 2.316 -16.876 1.989 1.00 0.00 22 GLN A CA 11
ATOM 16471 C C . GLN A 1 22 ? 0.851 -16.673 1.616 1.00 0.00 22 GLN A C 11
ATOM 16472 O O . GLN A 1 22 ? 0.107 -15.999 2.328 1.00 0.00 22 GLN A O 11
ATOM 16486 N N . GLU A 1 23 ? 0.444 -17.259 0.494 1.00 0.00 23 GLU A N 11
ATOM 16487 C CA . GLU A 1 23 ? -0.932 -17.140 0.026 1.00 0.00 23 GLU A CA 11
ATOM 16488 C C . GLU A 1 23 ? -1.915 -17.559 1.115 1.00 0.00 23 GLU A C 11
ATOM 16489 O O . GLU A 1 23 ? -1.812 -18.651 1.673 1.00 0.00 23 GLU A O 11
ATOM 16501 N N . GLY A 1 24 ? -2.869 -16.682 1.414 1.00 0.00 24 GLY A N 11
ATOM 16502 C CA . GLY A 1 24 ? -3.856 -16.978 2.435 1.00 0.00 24 GLY A CA 11
ATOM 16503 C C . GLY A 1 24 ? -3.440 -16.482 3.805 1.00 0.00 24 GLY A C 11
ATOM 16504 O O . GLY A 1 24 ? -4.001 -16.894 4.821 1.00 0.00 24 GLY A O 11
ATOM 16508 N N . LYS A 1 25 ? -2.451 -15.595 3.836 1.00 0.00 25 LYS A N 11
ATOM 16509 C CA . LYS A 1 25 ? -1.958 -15.041 5.092 1.00 0.00 25 LYS A CA 11
ATOM 16510 C C . LYS A 1 25 ? -2.317 -13.564 5.213 1.00 0.00 25 LYS A C 11
ATOM 16511 O O . LYS A 1 25 ? -2.829 -12.960 4.269 1.00 0.00 25 LYS A O 11
ATOM 16530 N N . LEU A 1 26 ? -2.045 -12.987 6.378 1.00 0.00 26 LEU A N 11
ATOM 16531 C CA . LEU A 1 26 ? -2.338 -11.579 6.622 1.00 0.00 26 LEU A CA 11
ATOM 16532 C C . LEU A 1 26 ? -1.220 -10.689 6.086 1.00 0.00 26 LEU A C 11
ATOM 16533 O O . LEU A 1 26 ? -0.046 -10.902 6.389 1.00 0.00 26 LEU A O 11
ATOM 16549 N N . CYS A 1 27 ? -1.594 -9.692 5.292 1.00 0.00 27 CYS A N 11
ATOM 16550 C CA . CYS A 1 27 ? -0.623 -8.769 4.715 1.00 0.00 27 CYS A CA 11
ATOM 16551 C C . CYS A 1 27 ? -0.914 -7.335 5.147 1.00 0.00 27 CYS A C 11
ATOM 16552 O O . CYS A 1 27 ? -2.044 -6.860 5.035 1.00 0.00 27 CYS A O 11
ATOM 16560 N N . ARG A 1 28 ? 0.113 -6.652 5.642 1.00 0.00 28 ARG A N 11
ATOM 16561 C CA . ARG A 1 28 ? -0.033 -5.273 6.093 1.00 0.00 28 ARG A CA 11
ATOM 16562 C C . ARG A 1 28 ? 1.097 -4.402 5.552 1.00 0.00 28 ARG A C 11
ATOM 16563 O O . ARG A 1 28 ? 2.254 -4.818 5.523 1.00 0.00 28 ARG A O 11
ATOM 16584 N N . MET A 1 29 ? 0.752 -3.191 5.126 1.00 0.00 29 MET A N 11
ATOM 16585 C CA . MET A 1 29 ? 1.738 -2.261 4.588 1.00 0.00 29 MET A CA 11
ATOM 16586 C C . MET A 1 29 ? 1.534 -0.862 5.160 1.00 0.00 29 MET A C 11
ATOM 16587 O O . MET A 1 29 ? 0.474 -0.260 4.991 1.00 0.00 29 MET A O 11
ATOM 16601 N N . ASP A 1 30 ? 2.556 -0.351 5.837 1.00 0.00 30 ASP A N 11
ATOM 16602 C CA . ASP A 1 30 ? 2.490 0.978 6.434 1.00 0.00 30 ASP A CA 11
ATOM 16603 C C . ASP A 1 30 ? 3.317 1.977 5.630 1.00 0.00 30 ASP A C 11
ATOM 16604 O O . ASP A 1 30 ? 4.465 1.705 5.278 1.00 0.00 30 ASP A O 11
ATOM 16613 N N . CYS A 1 31 ? 2.726 3.131 5.343 1.00 0.00 31 CYS A N 11
ATOM 16614 C CA . CYS A 1 31 ? 3.407 4.170 4.579 1.00 0.00 31 CYS A CA 11
ATOM 16615 C C . CYS A 1 31 ? 2.957 5.557 5.025 1.00 0.00 31 CYS A C 11
ATOM 16616 O O . CYS A 1 31 ? 1.762 5.847 5.079 1.00 0.00 31 CYS A O 11
ATOM 16624 N N . LYS A 1 32 ? 3.923 6.411 5.347 1.00 0.00 32 LYS A N 11
ATOM 16625 C CA . LYS A 1 32 ? 3.628 7.769 5.790 1.00 0.00 32 LYS A CA 11
ATOM 16626 C C . LYS A 1 32 ? 4.115 8.792 4.769 1.00 0.00 32 LYS A C 11
ATOM 16627 O O . LYS A 1 32 ? 5.213 8.668 4.226 1.00 0.00 32 LYS A O 11
ATOM 16646 N N . VAL A 1 33 ? 3.293 9.805 4.514 1.00 0.00 33 VAL A N 11
ATOM 16647 C CA . VAL A 1 33 ? 3.641 10.851 3.560 1.00 0.00 33 VAL A CA 11
ATOM 16648 C C . VAL A 1 33 ? 3.406 12.236 4.153 1.00 0.00 33 VAL A C 11
ATOM 16649 O O . VAL A 1 33 ? 2.457 12.446 4.908 1.00 0.00 33 VAL A O 11
ATOM 16662 N N . SER A 1 34 ? 4.277 13.178 3.806 1.00 0.00 34 SER A N 11
ATOM 16663 C CA . SER A 1 34 ? 4.166 14.543 4.307 1.00 0.00 34 SER A CA 11
ATOM 16664 C C . SER A 1 34 ? 3.795 15.506 3.183 1.00 0.00 34 SER A C 11
ATOM 16665 O O . SER A 1 34 ? 4.116 15.271 2.018 1.00 0.00 34 SER A O 11
ATOM 16673 N N . GLY A 1 35 ? 3.116 16.591 3.541 1.00 0.00 35 GLY A N 11
ATOM 16674 C CA . GLY A 1 35 ? 2.712 17.574 2.552 1.00 0.00 35 GLY A CA 11
ATOM 16675 C C . GLY A 1 35 ? 1.457 18.321 2.957 1.00 0.00 35 GLY A C 11
ATOM 16676 O O . GLY A 1 35 ? 0.546 17.743 3.552 1.00 0.00 35 GLY A O 11
ATOM 16680 N N . LEU A 1 36 ? 1.407 19.608 2.635 1.00 0.00 36 LEU A N 11
ATOM 16681 C CA . LEU A 1 36 ? 0.254 20.437 2.970 1.00 0.00 36 LEU A CA 11
ATOM 16682 C C . LEU A 1 36 ? -0.260 21.177 1.739 1.00 0.00 36 LEU A C 11
ATOM 16683 O O . LEU A 1 36 ? 0.476 21.899 1.066 1.00 0.00 36 LEU A O 11
ATOM 16699 N N . PRO A 1 37 ? -1.555 20.998 1.439 1.00 0.00 37 PRO A N 11
ATOM 16700 C CA . PRO A 1 37 ? -2.441 20.141 2.232 1.00 0.00 37 PRO A CA 11
ATOM 16701 C C . PRO A 1 37 ? -2.101 18.662 2.086 1.00 0.00 37 PRO A C 11
ATOM 16702 O O . PRO A 1 37 ? -1.022 18.306 1.610 1.00 0.00 37 PRO A O 11
ATOM 16713 N N . THR A 1 38 ? -3.028 17.803 2.496 1.00 0.00 38 THR A N 11
ATOM 16714 C CA . THR A 1 38 ? -2.826 16.362 2.411 1.00 0.00 38 THR A CA 11
ATOM 16715 C C . THR A 1 38 ? -2.651 15.915 0.964 1.00 0.00 38 THR A C 11
ATOM 16716 O O . THR A 1 38 ? -3.521 16.120 0.117 1.00 0.00 38 THR A O 11
ATOM 16727 N N . PRO A 1 39 ? -1.501 15.291 0.672 1.00 0.00 39 PRO A N 11
ATOM 16728 C CA . PRO A 1 39 ? -1.186 14.801 -0.674 1.00 0.00 39 PRO A CA 11
ATOM 16729 C C . PRO A 1 39 ? -2.048 13.609 -1.074 1.00 0.00 39 PRO A C 11
ATOM 16730 O O . PRO A 1 39 ? -2.025 12.566 -0.420 1.00 0.00 39 PRO A O 11
ATOM 16741 N N . ASP A 1 40 ? -2.809 13.771 -2.151 1.00 0.00 40 ASP A N 11
ATOM 16742 C CA . ASP A 1 40 ? -3.678 12.707 -2.639 1.00 0.00 40 ASP A CA 11
ATOM 16743 C C . ASP A 1 40 ? -2.879 11.666 -3.417 1.00 0.00 40 ASP A C 11
ATOM 16744 O O . ASP A 1 40 ? -2.223 11.985 -4.409 1.00 0.00 40 ASP A O 11
ATOM 16753 N N . LEU A 1 41 ? -2.938 10.420 -2.959 1.00 0.00 41 LEU A N 11
ATOM 16754 C CA . LEU A 1 41 ? -2.219 9.331 -3.611 1.00 0.00 41 LEU A CA 11
ATOM 16755 C C . LEU A 1 41 ? -3.187 8.268 -4.123 1.00 0.00 41 LEU A C 11
ATOM 16756 O O . LEU A 1 41 ? -4.328 8.185 -3.669 1.00 0.00 41 LEU A O 11
ATOM 16772 N N . SER A 1 42 ? -2.722 7.458 -5.068 1.00 0.00 42 SER A N 11
ATOM 16773 C CA . SER A 1 42 ? -3.546 6.401 -5.642 1.00 0.00 42 SER A CA 11
ATOM 16774 C C . SER A 1 42 ? -2.741 5.117 -5.816 1.00 0.00 42 SER A C 11
ATOM 16775 O O . SER A 1 42 ? -1.641 5.132 -6.369 1.00 0.00 42 SER A O 11
ATOM 16783 N N . TRP A 1 43 ? -3.296 4.009 -5.340 1.00 0.00 43 TRP A N 11
ATOM 16784 C CA . TRP A 1 43 ? -2.630 2.715 -5.442 1.00 0.00 43 TRP A CA 11
ATOM 16785 C C . TRP A 1 43 ? -2.885 2.078 -6.804 1.00 0.00 43 TRP A C 11
ATOM 16786 O O . TRP A 1 43 ? -3.965 2.227 -7.375 1.00 0.00 43 TRP A O 11
ATOM 16807 N N . GLN A 1 44 ? -1.884 1.370 -7.317 1.00 0.00 44 GLN A N 11
ATOM 16808 C CA . GLN A 1 44 ? -2.002 0.711 -8.612 1.00 0.00 44 GLN A CA 11
ATOM 16809 C C . GLN A 1 44 ? -1.289 -0.638 -8.604 1.00 0.00 44 GLN A C 11
ATOM 16810 O O . GLN A 1 44 ? -0.108 -0.725 -8.266 1.00 0.00 44 GLN A O 11
ATOM 16824 N N . LEU A 1 45 ? -2.014 -1.687 -8.977 1.00 0.00 45 LEU A N 11
ATOM 16825 C CA . LEU A 1 45 ? -1.451 -3.032 -9.012 1.00 0.00 45 LEU A CA 11
ATOM 16826 C C . LEU A 1 45 ? -1.301 -3.522 -10.448 1.00 0.00 45 LEU A C 11
ATOM 16827 O O . LEU A 1 45 ? -2.291 -3.759 -11.140 1.00 0.00 45 LEU A O 11
ATOM 16843 N N . ASP A 1 46 ? -0.057 -3.674 -10.889 1.00 0.00 46 ASP A N 11
ATOM 16844 C CA . ASP A 1 46 ? 0.223 -4.139 -12.243 1.00 0.00 46 ASP A CA 11
ATOM 16845 C C . ASP A 1 46 ? -0.252 -3.123 -13.276 1.00 0.00 46 ASP A C 11
ATOM 16846 O O . ASP A 1 46 ? -0.837 -3.486 -14.296 1.00 0.00 46 ASP A O 11
ATOM 16855 N N . GLY A 1 47 ? 0.003 -1.846 -13.004 1.00 0.00 47 GLY A N 11
ATOM 16856 C CA . GLY A 1 47 ? -0.406 -0.797 -13.919 1.00 0.00 47 GLY A CA 11
ATOM 16857 C C . GLY A 1 47 ? -1.911 -0.622 -13.965 1.00 0.00 47 GLY A C 11
ATOM 16858 O O . GLY A 1 47 ? -2.443 0.013 -14.876 1.00 0.00 47 GLY A O 11
ATOM 16862 N N . LYS A 1 48 ? -2.601 -1.186 -12.979 1.00 0.00 48 LYS A N 11
ATOM 16863 C CA . LYS A 1 48 ? -4.054 -1.091 -12.909 1.00 0.00 48 LYS A CA 11
ATOM 16864 C C . LYS A 1 48 ? -4.496 -0.490 -11.579 1.00 0.00 48 LYS A C 11
ATOM 16865 O O . LYS A 1 48 ? -3.839 -0.649 -10.550 1.00 0.00 48 LYS A O 11
ATOM 16884 N N . PRO A 1 49 ? -5.637 0.215 -11.597 1.00 0.00 49 PRO A N 11
ATOM 16885 C CA . PRO A 1 49 ? -6.193 0.852 -10.399 1.00 0.00 49 PRO A CA 11
ATOM 16886 C C . PRO A 1 49 ? -6.724 -0.166 -9.395 1.00 0.00 49 PRO A C 11
ATOM 16887 O O . PRO A 1 49 ? -7.796 -0.740 -9.585 1.00 0.00 49 PRO A O 11
ATOM 16898 N N . VAL A 1 50 ? -5.966 -0.386 -8.325 1.00 0.00 50 VAL A N 11
ATOM 16899 C CA . VAL A 1 50 ? -6.361 -1.334 -7.290 1.00 0.00 50 VAL A CA 11
ATOM 16900 C C . VAL A 1 50 ? -7.453 -0.752 -6.400 1.00 0.00 50 VAL A C 11
ATOM 16901 O O . VAL A 1 50 ? -7.227 0.219 -5.678 1.00 0.00 50 VAL A O 11
ATOM 16914 N N . ARG A 1 51 ? -8.637 -1.352 -6.456 1.00 0.00 51 ARG A N 11
ATOM 16915 C CA . ARG A 1 51 ? -9.766 -0.893 -5.656 1.00 0.00 51 ARG A CA 11
ATOM 16916 C C . ARG A 1 51 ? -9.922 -1.744 -4.399 1.00 0.00 51 ARG A C 11
ATOM 16917 O O . ARG A 1 51 ? -9.690 -2.953 -4.405 1.00 0.00 51 ARG A O 11
ATOM 16938 N N . PRO A 1 52 ? -10.325 -1.099 -3.294 1.00 0.00 52 PRO A N 11
ATOM 16939 C CA . PRO A 1 52 ? -10.522 -1.776 -2.009 1.00 0.00 52 PRO A CA 11
ATOM 16940 C C . PRO A 1 52 ? -11.729 -2.708 -2.024 1.00 0.00 52 PRO A C 11
ATOM 16941 O O . PRO A 1 52 ? -12.817 -2.323 -2.451 1.00 0.00 52 PRO A O 11
ATOM 16952 N N . ASP A 1 53 ? -11.529 -3.935 -1.555 1.00 0.00 53 ASP A N 11
ATOM 16953 C CA . ASP A 1 53 ? -12.602 -4.922 -1.512 1.00 0.00 53 ASP A CA 11
ATOM 16954 C C . ASP A 1 53 ? -12.665 -5.598 -0.147 1.00 0.00 53 ASP A C 11
ATOM 16955 O O . ASP A 1 53 ? -11.864 -5.303 0.741 1.00 0.00 53 ASP A O 11
ATOM 16964 N N . SER A 1 54 ? -13.622 -6.506 0.015 1.00 0.00 54 SER A N 11
ATOM 16965 C CA . SER A 1 54 ? -13.793 -7.221 1.274 1.00 0.00 54 SER A CA 11
ATOM 16966 C C . SER A 1 54 ? -12.440 -7.580 1.883 1.00 0.00 54 SER A C 11
ATOM 16967 O O . SER A 1 54 ? -12.259 -7.520 3.099 1.00 0.00 54 SER A O 11
ATOM 16975 N N . ALA A 1 55 ? -11.494 -7.953 1.028 1.00 0.00 55 ALA A N 11
ATOM 16976 C CA . ALA A 1 55 ? -10.158 -8.319 1.480 1.00 0.00 55 ALA A CA 11
ATOM 16977 C C . ALA A 1 55 ? -9.231 -7.108 1.492 1.00 0.00 55 ALA A C 11
ATOM 16978 O O . ALA A 1 55 ? -8.638 -6.778 2.519 1.00 0.00 55 ALA A O 11
ATOM 16985 N N . HIS A 1 56 ? -9.110 -6.450 0.344 1.00 0.00 56 HIS A N 11
ATOM 16986 C CA . HIS A 1 56 ? -8.254 -5.275 0.223 1.00 0.00 56 HIS A CA 11
ATOM 16987 C C . HIS A 1 56 ? -8.923 -4.050 0.839 1.00 0.00 56 HIS A C 11
ATOM 16988 O O . HIS A 1 56 ? -9.887 -3.514 0.291 1.00 0.00 56 HIS A O 11
ATOM 17002 N N . LYS A 1 57 ? -8.406 -3.611 1.982 1.00 0.00 57 LYS A N 11
ATOM 17003 C CA . LYS A 1 57 ? -8.952 -2.450 2.673 1.00 0.00 57 LYS A CA 11
ATOM 17004 C C . LYS A 1 57 ? -7.926 -1.324 2.739 1.00 0.00 57 LYS A C 11
ATOM 17005 O O . LYS A 1 57 ? -6.774 -1.542 3.115 1.00 0.00 57 LYS A O 11
ATOM 17024 N N . MET A 1 58 ? -8.351 -0.119 2.373 1.00 0.00 58 MET A N 11
ATOM 17025 C CA . MET A 1 58 ? -7.469 1.042 2.394 1.00 0.00 58 MET A CA 11
ATOM 17026 C C . MET A 1 58 ? -7.835 1.983 3.537 1.00 0.00 58 MET A C 11
ATOM 17027 O O . MET A 1 58 ? -8.963 2.472 3.615 1.00 0.00 58 MET A O 11
ATOM 17041 N N . LEU A 1 59 ? -6.876 2.232 4.422 1.00 0.00 59 LEU A N 11
ATOM 17042 C CA . LEU A 1 59 ? -7.097 3.115 5.562 1.00 0.00 59 LEU A CA 11
ATOM 17043 C C . LEU A 1 59 ? -6.596 4.525 5.264 1.00 0.00 59 LEU A C 11
ATOM 17044 O O . LEU A 1 59 ? -5.646 4.710 4.504 1.00 0.00 59 LEU A O 11
ATOM 17060 N N . VAL A 1 60 ? -7.241 5.517 5.871 1.00 0.00 60 VAL A N 11
ATOM 17061 C CA . VAL A 1 60 ? -6.858 6.910 5.674 1.00 0.00 60 VAL A CA 11
ATOM 17062 C C . VAL A 1 60 ? -6.815 7.661 7.000 1.00 0.00 60 VAL A C 11
ATOM 17063 O O . VAL A 1 60 ? -7.738 7.566 7.809 1.00 0.00 60 VAL A O 11
ATOM 17076 N N . ARG A 1 61 ? -5.737 8.407 7.216 1.00 0.00 61 ARG A N 11
ATOM 17077 C CA . ARG A 1 61 ? -5.573 9.174 8.445 1.00 0.00 61 ARG A CA 11
ATOM 17078 C C . ARG A 1 61 ? -5.269 10.637 8.136 1.00 0.00 61 ARG A C 11
ATOM 17079 O O . ARG A 1 61 ? -4.221 10.958 7.577 1.00 0.00 61 ARG A O 11
ATOM 17100 N N . GLU A 1 62 ? -6.193 11.519 8.505 1.00 0.00 62 GLU A N 11
ATOM 17101 C CA . GLU A 1 62 ? -6.024 12.947 8.265 1.00 0.00 62 GLU A CA 11
ATOM 17102 C C . GLU A 1 62 ? -4.562 13.356 8.422 1.00 0.00 62 GLU A C 11
ATOM 17103 O O . GLU A 1 62 ? -3.963 13.919 7.507 1.00 0.00 62 GLU A O 11
ATOM 17115 N N . ASN A 1 63 ? -3.995 13.068 9.589 1.00 0.00 63 ASN A N 11
ATOM 17116 C CA . ASN A 1 63 ? -2.604 13.406 9.866 1.00 0.00 63 ASN A CA 11
ATOM 17117 C C . ASN A 1 63 ? -1.749 13.265 8.610 1.00 0.00 63 ASN A C 11
ATOM 17118 O O . ASN A 1 63 ? -0.951 14.145 8.288 1.00 0.00 63 ASN A O 11
ATOM 17129 N N . GLY A 1 64 ? -1.922 12.152 7.904 1.00 0.00 64 GLY A N 11
ATOM 17130 C CA . GLY A 1 64 ? -1.161 11.917 6.691 1.00 0.00 64 GLY A CA 11
ATOM 17131 C C . GLY A 1 64 ? -0.515 10.545 6.669 1.00 0.00 64 GLY A C 11
ATOM 17132 O O . GLY A 1 64 ? 0.636 10.399 6.257 1.00 0.00 64 GLY A O 11
ATOM 17136 N N . VAL A 1 65 ? -1.256 9.537 7.116 1.00 0.00 65 VAL A N 11
ATOM 17137 C CA . VAL A 1 65 ? -0.749 8.170 7.146 1.00 0.00 65 VAL A CA 11
ATOM 17138 C C . VAL A 1 65 ? -1.737 7.203 6.502 1.00 0.00 65 VAL A C 11
ATOM 17139 O O . VAL A 1 65 ? -2.853 7.023 6.989 1.00 0.00 65 VAL A O 11
ATOM 17152 N N . HIS A 1 66 ? -1.318 6.582 5.404 1.00 0.00 66 HIS A N 11
ATOM 17153 C CA . HIS A 1 66 ? -2.165 5.632 4.693 1.00 0.00 66 HIS A CA 11
ATOM 17154 C C . HIS A 1 66 ? -1.658 4.205 4.881 1.00 0.00 66 HIS A C 11
ATOM 17155 O O . HIS A 1 66 ? -0.462 3.981 5.068 1.00 0.00 66 HIS A O 11
ATOM 17169 N N . SER A 1 67 ? -2.575 3.244 4.831 1.00 0.00 67 SER A N 11
ATOM 17170 C CA . SER A 1 67 ? -2.221 1.840 5.001 1.00 0.00 67 SER A CA 11
ATOM 17171 C C . SER A 1 67 ? -3.017 0.960 4.042 1.00 0.00 67 SER A C 11
ATOM 17172 O O . SER A 1 67 ? -4.124 1.311 3.631 1.00 0.00 67 SER A O 11
ATOM 17180 N N . LEU A 1 68 ? -2.446 -0.187 3.689 1.00 0.00 68 LEU A N 11
ATOM 17181 C CA . LEU A 1 68 ? -3.100 -1.119 2.778 1.00 0.00 68 LEU A CA 11
ATOM 17182 C C . LEU A 1 68 ? -3.037 -2.544 3.320 1.00 0.00 68 LEU A C 11
ATOM 17183 O O . LEU A 1 68 ? -1.999 -3.202 3.242 1.00 0.00 68 LEU A O 11
ATOM 17199 N N . ILE A 1 69 ? -4.153 -3.014 3.865 1.00 0.00 69 ILE A N 11
ATOM 17200 C CA . ILE A 1 69 ? -4.225 -4.362 4.416 1.00 0.00 69 ILE A CA 11
ATOM 17201 C C . ILE A 1 69 ? -5.010 -5.291 3.496 1.00 0.00 69 ILE A C 11
ATOM 17202 O O . ILE A 1 69 ? -5.984 -4.879 2.866 1.00 0.00 69 ILE A O 11
ATOM 17218 N N . ILE A 1 70 ? -4.579 -6.546 3.424 1.00 0.00 70 ILE A N 11
ATOM 17219 C CA . ILE A 1 70 ? -5.243 -7.534 2.583 1.00 0.00 70 ILE A CA 11
ATOM 17220 C C . ILE A 1 70 ? -5.366 -8.874 3.301 1.00 0.00 70 ILE A C 11
ATOM 17221 O O . ILE A 1 70 ? -4.372 -9.433 3.763 1.00 0.00 70 ILE A O 11
ATOM 17237 N N . GLU A 1 71 ? -6.591 -9.382 3.388 1.00 0.00 71 GLU A N 11
ATOM 17238 C CA . GLU A 1 71 ? -6.842 -10.658 4.049 1.00 0.00 71 GLU A CA 11
ATOM 17239 C C . GLU A 1 71 ? -8.225 -11.194 3.689 1.00 0.00 71 GLU A C 11
ATOM 17240 O O . GLU A 1 71 ? -9.244 -10.530 3.880 1.00 0.00 71 GLU A O 11
ATOM 17252 N N . PRO A 1 72 ? -8.262 -12.423 3.155 1.00 0.00 72 PRO A N 11
ATOM 17253 C CA . PRO A 1 72 ? -7.055 -13.222 2.923 1.00 0.00 72 PRO A CA 11
ATOM 17254 C C . PRO A 1 72 ? -6.191 -12.655 1.802 1.00 0.00 72 PRO A C 11
ATOM 17255 O O . PRO A 1 72 ? -6.452 -11.563 1.295 1.00 0.00 72 PRO A O 11
ATOM 17266 N N . VAL A 1 73 ? -5.161 -13.402 1.418 1.00 0.00 73 VAL A N 11
ATOM 17267 C CA . VAL A 1 73 ? -4.259 -12.974 0.355 1.00 0.00 73 VAL A CA 11
ATOM 17268 C C . VAL A 1 73 ? -4.164 -14.028 -0.743 1.00 0.00 73 VAL A C 11
ATOM 17269 O O . VAL A 1 73 ? -4.143 -15.228 -0.467 1.00 0.00 73 VAL A O 11
ATOM 17282 N N . THR A 1 74 ? -4.106 -13.571 -1.990 1.00 0.00 74 THR A N 11
ATOM 17283 C CA . THR A 1 74 ? -4.014 -14.474 -3.131 1.00 0.00 74 THR A CA 11
ATOM 17284 C C . THR A 1 74 ? -2.786 -14.165 -3.978 1.00 0.00 74 THR A C 11
ATOM 17285 O O . THR A 1 74 ? -2.044 -13.224 -3.694 1.00 0.00 74 THR A O 11
ATOM 17296 N N . SER A 1 75 ? -2.576 -14.962 -5.021 1.00 0.00 75 SER A N 11
ATOM 17297 C CA . SER A 1 75 ? -1.435 -14.775 -5.909 1.00 0.00 75 SER A CA 11
ATOM 17298 C C . SER A 1 75 ? -1.569 -13.477 -6.700 1.00 0.00 75 SER A C 11
ATOM 17299 O O . SER A 1 75 ? -0.582 -12.940 -7.204 1.00 0.00 75 SER A O 11
ATOM 17307 N N . ARG A 1 76 ? -2.796 -12.979 -6.804 1.00 0.00 76 ARG A N 11
ATOM 17308 C CA . ARG A 1 76 ? -3.061 -11.745 -7.534 1.00 0.00 76 ARG A CA 11
ATOM 17309 C C . ARG A 1 76 ? -2.418 -10.551 -6.833 1.00 0.00 76 ARG A C 11
ATOM 17310 O O . ARG A 1 76 ? -2.098 -9.545 -7.468 1.00 0.00 76 ARG A O 11
ATOM 17331 N N . ASP A 1 77 ? -2.234 -10.669 -5.523 1.00 0.00 77 ASP A N 11
ATOM 17332 C CA . ASP A 1 77 ? -1.629 -9.600 -4.737 1.00 0.00 77 ASP A CA 11
ATOM 17333 C C . ASP A 1 77 ? -0.145 -9.462 -5.058 1.00 0.00 77 ASP A C 11
ATOM 17334 O O . ASP A 1 77 ? 0.484 -8.461 -4.716 1.00 0.00 77 ASP A O 11
ATOM 17343 N N . ALA A 1 78 ? 0.410 -10.474 -5.717 1.00 0.00 78 ALA A N 11
ATOM 17344 C CA . ALA A 1 78 ? 1.820 -10.464 -6.086 1.00 0.00 78 ALA A CA 11
ATOM 17345 C C . ALA A 1 78 ? 2.069 -9.550 -7.280 1.00 0.00 78 ALA A C 11
ATOM 17346 O O . ALA A 1 78 ? 1.517 -9.757 -8.360 1.00 0.00 78 ALA A O 11
ATOM 17353 N N . GLY A 1 79 ? 2.905 -8.535 -7.079 1.00 0.00 79 GLY A N 11
ATOM 17354 C CA . GLY A 1 79 ? 3.212 -7.603 -8.149 1.00 0.00 79 GLY A CA 11
ATOM 17355 C C . GLY A 1 79 ? 3.874 -6.337 -7.642 1.00 0.00 79 GLY A C 11
ATOM 17356 O O . GLY A 1 79 ? 4.191 -6.226 -6.458 1.00 0.00 79 GLY A O 11
ATOM 17360 N N . ILE A 1 80 ? 4.083 -5.381 -8.541 1.00 0.00 80 ILE A N 11
ATOM 17361 C CA . ILE A 1 80 ? 4.712 -4.117 -8.178 1.00 0.00 80 ILE A CA 11
ATOM 17362 C C . ILE A 1 80 ? 3.672 -3.017 -8.001 1.00 0.00 80 ILE A C 11
ATOM 17363 O O . ILE A 1 80 ? 3.035 -2.588 -8.964 1.00 0.00 80 ILE A O 11
ATOM 17379 N N . TYR A 1 81 ? 3.505 -2.562 -6.764 1.00 0.00 81 TYR A N 11
ATOM 17380 C CA . TYR A 1 81 ? 2.541 -1.510 -6.459 1.00 0.00 81 TYR A CA 11
ATOM 17381 C C . TYR A 1 81 ? 3.134 -0.132 -6.734 1.00 0.00 81 TYR A C 11
ATOM 17382 O O . TYR A 1 81 ? 4.143 0.254 -6.143 1.00 0.00 81 TYR A O 11
ATOM 17400 N N . THR A 1 82 ? 2.499 0.609 -7.637 1.00 0.00 82 THR A N 11
ATOM 17401 C CA . THR A 1 82 ? 2.961 1.945 -7.992 1.00 0.00 82 THR A CA 11
ATOM 17402 C C . THR A 1 82 ? 2.006 3.013 -7.474 1.00 0.00 82 THR A C 11
ATOM 17403 O O . THR A 1 82 ? 0.865 3.112 -7.927 1.00 0.00 82 THR A O 11
ATOM 17414 N N . CYS A 1 83 ? 2.479 3.811 -6.523 1.00 0.00 83 CYS A N 11
ATOM 17415 C CA . CYS A 1 83 ? 1.665 4.874 -5.943 1.00 0.00 83 CYS A CA 11
ATOM 17416 C C . CYS A 1 83 ? 2.231 6.246 -6.295 1.00 0.00 83 CYS A C 11
ATOM 17417 O O . CYS A 1 83 ? 3.447 6.437 -6.325 1.00 0.00 83 CYS A O 11
ATOM 17425 N N . ILE A 1 84 ? 1.342 7.197 -6.561 1.00 0.00 84 ILE A N 11
ATOM 17426 C CA . ILE A 1 84 ? 1.754 8.550 -6.912 1.00 0.00 84 ILE A CA 11
ATOM 17427 C C . ILE A 1 84 ? 0.959 9.587 -6.126 1.00 0.00 84 ILE A C 11
ATOM 17428 O O . ILE A 1 84 ? -0.259 9.691 -6.270 1.00 0.00 84 ILE A O 11
ATOM 17444 N N . ALA A 1 85 ? 1.656 10.355 -5.295 1.00 0.00 85 ALA A N 11
ATOM 17445 C CA . ALA A 1 85 ? 1.016 11.387 -4.489 1.00 0.00 85 ALA A CA 11
ATOM 17446 C C . ALA A 1 85 ? 1.151 12.757 -5.144 1.00 0.00 85 ALA A C 11
ATOM 17447 O O . ALA A 1 85 ? 2.251 13.301 -5.251 1.00 0.00 85 ALA A O 11
ATOM 17454 N N . THR A 1 86 ? 0.025 13.312 -5.583 1.00 0.00 86 THR A N 11
ATOM 17455 C CA . THR A 1 86 ? 0.018 14.618 -6.229 1.00 0.00 86 THR A CA 11
ATOM 17456 C C . THR A 1 86 ? -0.735 15.643 -5.389 1.00 0.00 86 THR A C 11
ATOM 17457 O O . THR A 1 86 ? -1.951 15.551 -5.224 1.00 0.00 86 THR A O 11
ATOM 17468 N N . ASN A 1 87 ? -0.005 16.620 -4.861 1.00 0.00 87 ASN A N 11
ATOM 17469 C CA . ASN A 1 87 ? -0.606 17.663 -4.037 1.00 0.00 87 ASN A CA 11
ATOM 17470 C C . ASN A 1 87 ? -0.383 19.040 -4.656 1.00 0.00 87 ASN A C 11
ATOM 17471 O O . ASN A 1 87 ? 0.170 19.158 -5.749 1.00 0.00 87 ASN A O 11
ATOM 17482 N N . ARG A 1 88 ? -0.817 20.078 -3.948 1.00 0.00 88 ARG A N 11
ATOM 17483 C CA . ARG A 1 88 ? -0.665 21.446 -4.427 1.00 0.00 88 ARG A CA 11
ATOM 17484 C C . ARG A 1 88 ? 0.795 21.751 -4.751 1.00 0.00 88 ARG A C 11
ATOM 17485 O O . ARG A 1 88 ? 1.100 22.359 -5.776 1.00 0.00 88 ARG A O 11
ATOM 17506 N N . ALA A 1 89 ? 1.692 21.323 -3.869 1.00 0.00 89 ALA A N 11
ATOM 17507 C CA . ALA A 1 89 ? 3.119 21.549 -4.061 1.00 0.00 89 ALA A CA 11
ATOM 17508 C C . ALA A 1 89 ? 3.597 20.950 -5.380 1.00 0.00 89 ALA A C 11
ATOM 17509 O O . ALA A 1 89 ? 4.001 21.672 -6.291 1.00 0.00 89 ALA A O 11
ATOM 17516 N N . GLY A 1 90 ? 3.548 19.625 -5.475 1.00 0.00 90 GLY A N 11
ATOM 17517 C CA . GLY A 1 90 ? 3.979 18.951 -6.686 1.00 0.00 90 GLY A CA 11
ATOM 17518 C C . GLY A 1 90 ? 3.432 17.542 -6.792 1.00 0.00 90 GLY A C 11
ATOM 17519 O O . GLY A 1 90 ? 2.223 17.331 -6.708 1.00 0.00 90 GLY A O 11
ATOM 17523 N N . GLN A 1 91 ? 4.325 16.575 -6.979 1.00 0.00 91 GLN A N 11
ATOM 17524 C CA . GLN A 1 91 ? 3.924 15.178 -7.099 1.00 0.00 91 GLN A CA 11
ATOM 17525 C C . GLN A 1 91 ? 5.084 14.248 -6.761 1.00 0.00 91 GLN A C 11
ATOM 17526 O O . GLN A 1 91 ? 6.247 14.588 -6.973 1.00 0.00 91 GLN A O 11
ATOM 17540 N N . ASN A 1 92 ? 4.759 13.072 -6.234 1.00 0.00 92 ASN A N 11
ATOM 17541 C CA . ASN A 1 92 ? 5.774 12.092 -5.866 1.00 0.00 92 ASN A CA 11
ATOM 17542 C C . ASN A 1 92 ? 5.292 10.674 -6.155 1.00 0.00 92 ASN A C 11
ATOM 17543 O O . ASN A 1 92 ? 4.096 10.436 -6.325 1.00 0.00 92 ASN A O 11
ATOM 17554 N N . SER A 1 93 ? 6.231 9.735 -6.210 1.00 0.00 93 SER A N 11
ATOM 17555 C CA . SER A 1 93 ? 5.904 8.340 -6.482 1.00 0.00 93 SER A CA 11
ATOM 17556 C C . SER A 1 93 ? 6.950 7.408 -5.878 1.00 0.00 93 SER A C 11
ATOM 17557 O O . SER A 1 93 ? 8.021 7.847 -5.459 1.00 0.00 93 SER A O 11
ATOM 17565 N N . PHE A 1 94 ? 6.630 6.119 -5.835 1.00 0.00 94 PHE A N 11
ATOM 17566 C CA . PHE A 1 94 ? 7.541 5.124 -5.282 1.00 0.00 94 PHE A CA 11
ATOM 17567 C C . PHE A 1 94 ? 7.121 3.715 -5.691 1.00 0.00 94 PHE A C 11
ATOM 17568 O O . PHE A 1 94 ? 5.932 3.400 -5.741 1.00 0.00 94 PHE A O 11
ATOM 17585 N N . SER A 1 95 ? 8.105 2.871 -5.982 1.00 0.00 95 SER A N 11
ATOM 17586 C CA . SER A 1 95 ? 7.839 1.497 -6.391 1.00 0.00 95 SER A CA 11
ATOM 17587 C C . SER A 1 95 ? 8.250 0.516 -5.298 1.00 0.00 95 SER A C 11
ATOM 17588 O O . SER A 1 95 ? 9.137 0.801 -4.492 1.00 0.00 95 SER A O 11
ATOM 17596 N N . LEU A 1 96 ? 7.599 -0.642 -5.276 1.00 0.00 96 LEU A N 11
ATOM 17597 C CA . LEU A 1 96 ? 7.895 -1.668 -4.282 1.00 0.00 96 LEU A CA 11
ATOM 17598 C C . LEU A 1 96 ? 7.611 -3.061 -4.836 1.00 0.00 96 LEU A C 11
ATOM 17599 O O . LEU A 1 96 ? 6.869 -3.214 -5.805 1.00 0.00 96 LEU A O 11
ATOM 17615 N N . GLU A 1 97 ? 8.205 -4.072 -4.211 1.00 0.00 97 GLU A N 11
ATOM 17616 C CA . GLU A 1 97 ? 8.014 -5.453 -4.641 1.00 0.00 97 GLU A CA 11
ATOM 17617 C C . GLU A 1 97 ? 7.349 -6.278 -3.543 1.00 0.00 97 GLU A C 11
ATOM 17618 O O . GLU A 1 97 ? 7.575 -6.046 -2.355 1.00 0.00 97 GLU A O 11
ATOM 17630 N N . LEU A 1 98 ? 6.529 -7.240 -3.949 1.00 0.00 98 LEU A N 11
ATOM 17631 C CA . LEU A 1 98 ? 5.830 -8.101 -3.001 1.00 0.00 98 LEU A CA 11
ATOM 17632 C C . LEU A 1 98 ? 5.780 -9.539 -3.505 1.00 0.00 98 LEU A C 11
ATOM 17633 O O . LEU A 1 98 ? 5.149 -9.830 -4.522 1.00 0.00 98 LEU A O 11
ATOM 17649 N N . VAL A 1 99 ? 6.448 -10.436 -2.787 1.00 0.00 99 VAL A N 11
ATOM 17650 C CA . VAL A 1 99 ? 6.477 -11.846 -3.159 1.00 0.00 99 VAL A CA 11
ATOM 17651 C C . VAL A 1 99 ? 5.406 -12.633 -2.414 1.00 0.00 99 VAL A C 11
ATOM 17652 O O . VAL A 1 99 ? 5.112 -12.355 -1.251 1.00 0.00 99 VAL A O 11
ATOM 17665 N N . VAL A 1 100 ? 4.825 -13.619 -3.091 1.00 0.00 100 VAL A N 11
ATOM 17666 C CA . VAL A 1 100 ? 3.786 -14.449 -2.492 1.00 0.00 100 VAL A CA 11
ATOM 17667 C C . VAL A 1 100 ? 4.086 -15.931 -2.689 1.00 0.00 100 VAL A C 11
ATOM 17668 O O . VAL A 1 100 ? 4.194 -16.408 -3.818 1.00 0.00 100 VAL A O 11
ATOM 17681 N N . ALA A 1 101 ? 4.219 -16.654 -1.582 1.00 0.00 101 ALA A N 11
ATOM 17682 C CA . ALA A 1 101 ? 4.503 -18.083 -1.633 1.00 0.00 101 ALA A CA 11
ATOM 17683 C C . ALA A 1 101 ? 3.218 -18.901 -1.569 1.00 0.00 101 ALA A C 11
ATOM 17684 O O . ALA A 1 101 ? 2.474 -18.831 -0.591 1.00 0.00 101 ALA A O 11
ATOM 17691 N N . ALA A 1 102 ? 2.963 -19.676 -2.618 1.00 0.00 102 ALA A N 11
ATOM 17692 C CA . ALA A 1 102 ? 1.768 -20.509 -2.680 1.00 0.00 102 ALA A CA 11
ATOM 17693 C C . ALA A 1 102 ? 1.764 -21.547 -1.563 1.00 0.00 102 ALA A C 11
ATOM 17694 O O . ALA A 1 102 ? 2.815 -22.052 -1.167 1.00 0.00 102 ALA A O 11
ATOM 17701 N N . LYS A 1 103 ? 0.576 -21.862 -1.058 1.00 0.00 103 LYS A N 11
ATOM 17702 C CA . LYS A 1 103 ? 0.434 -22.841 0.013 1.00 0.00 103 LYS A CA 11
ATOM 17703 C C . LYS A 1 103 ? 1.149 -24.142 -0.340 1.00 0.00 103 LYS A C 11
ATOM 17704 O O . LYS A 1 103 ? 2.037 -24.589 0.385 1.00 0.00 103 LYS A O 11
ATOM 17723 N N . GLU A 1 104 ? 0.756 -24.742 -1.460 1.00 0.00 104 GLU A N 11
ATOM 17724 C CA . GLU A 1 104 ? 1.361 -25.991 -1.908 1.00 0.00 104 GLU A CA 11
ATOM 17725 C C . GLU A 1 104 ? 2.122 -25.789 -3.215 1.00 0.00 104 GLU A C 11
ATOM 17726 O O . GLU A 1 104 ? 1.619 -26.103 -4.294 1.00 0.00 104 GLU A O 11
ATOM 17738 N N . SER A 1 105 ? 3.337 -25.260 -3.110 1.00 0.00 105 SER A N 11
ATOM 17739 C CA . SER A 1 105 ? 4.167 -25.011 -4.283 1.00 0.00 105 SER A CA 11
ATOM 17740 C C . SER A 1 105 ? 4.443 -26.307 -5.038 1.00 0.00 105 SER A C 11
ATOM 17741 O O . SER A 1 105 ? 4.757 -27.334 -4.437 1.00 0.00 105 SER A O 11
ATOM 17749 N N . GLY A 1 106 ? 4.324 -26.251 -6.361 1.00 0.00 106 GLY A N 11
ATOM 17750 C CA . GLY A 1 106 ? 4.564 -27.426 -7.178 1.00 0.00 106 GLY A CA 11
ATOM 17751 C C . GLY A 1 106 ? 3.376 -27.777 -8.052 1.00 0.00 106 GLY A C 11
ATOM 17752 O O . GLY A 1 106 ? 2.382 -27.052 -8.105 1.00 0.00 106 GLY A O 11
ATOM 17756 N N . PRO A 1 107 ? 3.471 -28.913 -8.759 1.00 0.00 107 PRO A N 11
ATOM 17757 C CA . PRO A 1 107 ? 2.405 -29.384 -9.648 1.00 0.00 107 PRO A CA 11
ATOM 17758 C C . PRO A 1 107 ? 1.173 -29.850 -8.881 1.00 0.00 107 PRO A C 11
ATOM 17759 O O . PRO A 1 107 ? 1.249 -30.766 -8.062 1.00 0.00 107 PRO A O 11
ATOM 17770 N N . SER A 1 108 ? 0.037 -29.213 -9.150 1.00 0.00 108 SER A N 11
ATOM 17771 C CA . SER A 1 108 ? -1.211 -29.561 -8.482 1.00 0.00 108 SER A CA 11
ATOM 17772 C C . SER A 1 108 ? -2.412 -29.060 -9.279 1.00 0.00 108 SER A C 11
ATOM 17773 O O . SER A 1 108 ? -2.585 -27.856 -9.470 1.00 0.00 108 SER A O 11
ATOM 17781 N N . SER A 1 109 ? -3.238 -29.992 -9.742 1.00 0.00 109 SER A N 11
ATOM 17782 C CA . SER A 1 109 ? -4.420 -29.647 -10.522 1.00 0.00 109 SER A CA 11
ATOM 17783 C C . SER A 1 109 ? -5.694 -29.932 -9.732 1.00 0.00 109 SER A C 11
ATOM 17784 O O . SER A 1 109 ? -5.842 -30.996 -9.134 1.00 0.00 109 SER A O 11
ATOM 17792 N N . GLY A 1 110 ? -6.613 -28.970 -9.735 1.00 0.00 110 GLY A N 11
ATOM 17793 C CA . GLY A 1 110 ? -7.862 -29.136 -9.016 1.00 0.00 110 GLY A CA 11
ATOM 17794 C C . GLY A 1 110 ? -8.166 -27.964 -8.104 1.00 0.00 110 GLY A C 11
ATOM 17795 O O . GLY A 1 110 ? -8.592 -26.905 -8.564 1.00 0.00 110 GLY A O 11
ATOM 17799 N N . GLY A 1 1 ? 11.396 28.801 2.437 1.00 0.00 1 GLY A N 12
ATOM 17800 C CA . GLY A 1 1 ? 11.392 28.097 1.168 1.00 0.00 1 GLY A CA 12
ATOM 17801 C C . GLY A 1 1 ? 10.017 27.578 0.798 1.00 0.00 1 GLY A C 12
ATOM 17802 O O . GLY A 1 1 ? 9.754 26.378 0.887 1.00 0.00 1 GLY A O 12
ATOM 17806 N N . SER A 1 2 ? 9.136 28.483 0.384 1.00 0.00 2 SER A N 12
ATOM 17807 C CA . SER A 1 2 ? 7.778 28.110 0.004 1.00 0.00 2 SER A CA 12
ATOM 17808 C C . SER A 1 2 ? 7.363 28.811 -1.286 1.00 0.00 2 SER A C 12
ATOM 17809 O O . SER A 1 2 ? 7.841 29.903 -1.594 1.00 0.00 2 SER A O 12
ATOM 17817 N N . SER A 1 3 ? 6.470 28.174 -2.037 1.00 0.00 3 SER A N 12
ATOM 17818 C CA . SER A 1 3 ? 5.993 28.733 -3.296 1.00 0.00 3 SER A CA 12
ATOM 17819 C C . SER A 1 3 ? 4.747 29.585 -3.074 1.00 0.00 3 SER A C 12
ATOM 17820 O O . SER A 1 3 ? 3.822 29.576 -3.885 1.00 0.00 3 SER A O 12
ATOM 17828 N N . GLY A 1 4 ? 4.731 30.322 -1.967 1.00 0.00 4 GLY A N 12
ATOM 17829 C CA . GLY A 1 4 ? 3.595 31.170 -1.657 1.00 0.00 4 GLY A CA 12
ATOM 17830 C C . GLY A 1 4 ? 2.580 30.477 -0.770 1.00 0.00 4 GLY A C 12
ATOM 17831 O O . GLY A 1 4 ? 2.628 30.600 0.454 1.00 0.00 4 GLY A O 12
ATOM 17835 N N . SER A 1 5 ? 1.655 29.749 -1.389 1.00 0.00 5 SER A N 12
ATOM 17836 C CA . SER A 1 5 ? 0.620 29.039 -0.648 1.00 0.00 5 SER A CA 12
ATOM 17837 C C . SER A 1 5 ? 1.236 28.007 0.293 1.00 0.00 5 SER A C 12
ATOM 17838 O O . SER A 1 5 ? 2.117 27.242 -0.099 1.00 0.00 5 SER A O 12
ATOM 17846 N N . SER A 1 6 ? 0.765 27.993 1.536 1.00 0.00 6 SER A N 12
ATOM 17847 C CA . SER A 1 6 ? 1.271 27.059 2.534 1.00 0.00 6 SER A CA 12
ATOM 17848 C C . SER A 1 6 ? 1.241 25.628 2.005 1.00 0.00 6 SER A C 12
ATOM 17849 O O . SER A 1 6 ? 0.228 25.171 1.477 1.00 0.00 6 SER A O 12
ATOM 17857 N N . GLY A 1 7 ? 2.361 24.926 2.151 1.00 0.00 7 GLY A N 12
ATOM 17858 C CA . GLY A 1 7 ? 2.443 23.555 1.682 1.00 0.00 7 GLY A CA 12
ATOM 17859 C C . GLY A 1 7 ? 3.862 23.141 1.349 1.00 0.00 7 GLY A C 12
ATOM 17860 O O . GLY A 1 7 ? 4.708 23.983 1.046 1.00 0.00 7 GLY A O 12
ATOM 17864 N N . PHE A 1 8 ? 4.126 21.839 1.405 1.00 0.00 8 PHE A N 12
ATOM 17865 C CA . PHE A 1 8 ? 5.454 21.314 1.109 1.00 0.00 8 PHE A CA 12
ATOM 17866 C C . PHE A 1 8 ? 5.372 20.151 0.125 1.00 0.00 8 PHE A C 12
ATOM 17867 O O . PHE A 1 8 ? 4.392 19.406 0.108 1.00 0.00 8 PHE A O 12
ATOM 17884 N N . ARG A 1 9 ? 6.408 20.003 -0.693 1.00 0.00 9 ARG A N 12
ATOM 17885 C CA . ARG A 1 9 ? 6.454 18.932 -1.682 1.00 0.00 9 ARG A CA 12
ATOM 17886 C C . ARG A 1 9 ? 6.174 17.580 -1.033 1.00 0.00 9 ARG A C 12
ATOM 17887 O O . ARG A 1 9 ? 6.640 17.284 0.068 1.00 0.00 9 ARG A O 12
ATOM 17908 N N . PRO A 1 10 ? 5.393 16.740 -1.728 1.00 0.00 10 PRO A N 12
ATOM 17909 C CA . PRO A 1 10 ? 5.033 15.406 -1.238 1.00 0.00 10 PRO A CA 12
ATOM 17910 C C . PRO A 1 10 ? 6.222 14.451 -1.230 1.00 0.00 10 PRO A C 12
ATOM 17911 O O . PRO A 1 10 ? 6.692 14.019 -2.284 1.00 0.00 10 PRO A O 12
ATOM 17922 N N . HIS A 1 11 ? 6.705 14.124 -0.036 1.00 0.00 11 HIS A N 12
ATOM 17923 C CA . HIS A 1 11 ? 7.840 13.219 0.109 1.00 0.00 11 HIS A CA 12
ATOM 17924 C C . HIS A 1 11 ? 7.536 12.127 1.131 1.00 0.00 11 HIS A C 12
ATOM 17925 O O . HIS A 1 11 ? 7.091 12.410 2.243 1.00 0.00 11 HIS A O 12
ATOM 17939 N N . PHE A 1 12 ? 7.779 10.879 0.745 1.00 0.00 12 PHE A N 12
ATOM 17940 C CA . PHE A 1 12 ? 7.530 9.744 1.626 1.00 0.00 12 PHE A CA 12
ATOM 17941 C C . PHE A 1 12 ? 8.654 9.593 2.648 1.00 0.00 12 PHE A C 12
ATOM 17942 O O . PHE A 1 12 ? 9.752 9.144 2.318 1.00 0.00 12 PHE A O 12
ATOM 17959 N N . LEU A 1 13 ? 8.370 9.970 3.890 1.00 0.00 13 LEU A N 12
ATOM 17960 C CA . LEU A 1 13 ? 9.355 9.878 4.962 1.00 0.00 13 LEU A CA 12
ATOM 17961 C C . LEU A 1 13 ? 9.841 8.442 5.133 1.00 0.00 13 LEU A C 12
ATOM 17962 O O . LEU A 1 13 ? 11.033 8.197 5.316 1.00 0.00 13 LEU A O 12
ATOM 17978 N N . GLN A 1 14 ? 8.909 7.496 5.069 1.00 0.00 14 GLN A N 12
ATOM 17979 C CA . GLN A 1 14 ? 9.242 6.084 5.216 1.00 0.00 14 GLN A CA 12
ATOM 17980 C C . GLN A 1 14 ? 8.386 5.224 4.292 1.00 0.00 14 GLN A C 12
ATOM 17981 O O . GLN A 1 14 ? 7.167 5.154 4.446 1.00 0.00 14 GLN A O 12
ATOM 17995 N N . ALA A 1 15 ? 9.033 4.571 3.332 1.00 0.00 15 ALA A N 12
ATOM 17996 C CA . ALA A 1 15 ? 8.332 3.714 2.385 1.00 0.00 15 ALA A CA 12
ATOM 17997 C C . ALA A 1 15 ? 8.808 2.270 2.494 1.00 0.00 15 ALA A C 12
ATOM 17998 O O . ALA A 1 15 ? 9.984 1.995 2.733 1.00 0.00 15 ALA A O 12
ATOM 18005 N N . PRO A 1 16 ? 7.875 1.323 2.315 1.00 0.00 16 PRO A N 12
ATOM 18006 C CA . PRO A 1 16 ? 8.177 -0.110 2.389 1.00 0.00 16 PRO A CA 12
ATOM 18007 C C . PRO A 1 16 ? 9.025 -0.585 1.214 1.00 0.00 16 PRO A C 12
ATOM 18008 O O . PRO A 1 16 ? 9.413 0.206 0.356 1.00 0.00 16 PRO A O 12
ATOM 18019 N N . GLY A 1 17 ? 9.308 -1.884 1.181 1.00 0.00 17 GLY A N 12
ATOM 18020 C CA . GLY A 1 17 ? 10.108 -2.442 0.107 1.00 0.00 17 GLY A CA 12
ATOM 18021 C C . GLY A 1 17 ? 9.606 -3.799 -0.345 1.00 0.00 17 GLY A C 12
ATOM 18022 O O . GLY A 1 17 ? 8.510 -3.912 -0.894 1.00 0.00 17 GLY A O 12
ATOM 18026 N N . ASP A 1 18 ? 10.410 -4.831 -0.116 1.00 0.00 18 ASP A N 12
ATOM 18027 C CA . ASP A 1 18 ? 10.042 -6.188 -0.504 1.00 0.00 18 ASP A CA 12
ATOM 18028 C C . ASP A 1 18 ? 9.636 -7.011 0.715 1.00 0.00 18 ASP A C 12
ATOM 18029 O O . ASP A 1 18 ? 10.314 -6.992 1.744 1.00 0.00 18 ASP A O 12
ATOM 18038 N N . LEU A 1 19 ? 8.527 -7.731 0.594 1.00 0.00 19 LEU A N 12
ATOM 18039 C CA . LEU A 1 19 ? 8.030 -8.560 1.686 1.00 0.00 19 LEU A CA 12
ATOM 18040 C C . LEU A 1 19 ? 7.643 -9.948 1.184 1.00 0.00 19 LEU A C 12
ATOM 18041 O O . LEU A 1 19 ? 7.548 -10.180 -0.021 1.00 0.00 19 LEU A O 12
ATOM 18057 N N . THR A 1 20 ? 7.418 -10.868 2.117 1.00 0.00 20 THR A N 12
ATOM 18058 C CA . THR A 1 20 ? 7.040 -12.232 1.770 1.00 0.00 20 THR A CA 12
ATOM 18059 C C . THR A 1 20 ? 5.907 -12.732 2.659 1.00 0.00 20 THR A C 12
ATOM 18060 O O . THR A 1 20 ? 6.059 -12.833 3.877 1.00 0.00 20 THR A O 12
ATOM 18071 N N . VAL A 1 21 ? 4.771 -13.043 2.044 1.00 0.00 21 VAL A N 12
ATOM 18072 C CA . VAL A 1 21 ? 3.612 -13.535 2.780 1.00 0.00 21 VAL A CA 12
ATOM 18073 C C . VAL A 1 21 ? 2.962 -14.711 2.059 1.00 0.00 21 VAL A C 12
ATOM 18074 O O . VAL A 1 21 ? 2.669 -14.635 0.867 1.00 0.00 21 VAL A O 12
ATOM 18087 N N . GLN A 1 22 ? 2.739 -15.797 2.793 1.00 0.00 22 GLN A N 12
ATOM 18088 C CA . GLN A 1 22 ? 2.124 -16.989 2.223 1.00 0.00 22 GLN A CA 12
ATOM 18089 C C . GLN A 1 22 ? 0.667 -16.727 1.854 1.00 0.00 22 GLN A C 12
ATOM 18090 O O . GLN A 1 22 ? 0.053 -15.782 2.349 1.00 0.00 22 GLN A O 12
ATOM 18104 N N . GLU A 1 23 ? 0.121 -17.569 0.983 1.00 0.00 23 GLU A N 12
ATOM 18105 C CA . GLU A 1 23 ? -1.263 -17.426 0.548 1.00 0.00 23 GLU A CA 12
ATOM 18106 C C . GLU A 1 23 ? -2.226 -17.690 1.702 1.00 0.00 23 GLU A C 12
ATOM 18107 O O . GLU A 1 23 ? -2.031 -18.614 2.489 1.00 0.00 23 GLU A O 12
ATOM 18119 N N . GLY A 1 24 ? -3.267 -16.868 1.795 1.00 0.00 24 GLY A N 12
ATOM 18120 C CA . GLY A 1 24 ? -4.245 -17.027 2.856 1.00 0.00 24 GLY A CA 12
ATOM 18121 C C . GLY A 1 24 ? -3.730 -16.543 4.197 1.00 0.00 24 GLY A C 12
ATOM 18122 O O . GLY A 1 24 ? -4.084 -17.092 5.241 1.00 0.00 24 GLY A O 12
ATOM 18126 N N . LYS A 1 25 ? -2.889 -15.515 4.170 1.00 0.00 25 LYS A N 12
ATOM 18127 C CA . LYS A 1 25 ? -2.323 -14.957 5.392 1.00 0.00 25 LYS A CA 12
ATOM 18128 C C . LYS A 1 25 ? -2.606 -13.461 5.490 1.00 0.00 25 LYS A C 12
ATOM 18129 O O . LYS A 1 25 ? -3.098 -12.849 4.541 1.00 0.00 25 LYS A O 12
ATOM 18148 N N . LEU A 1 26 ? -2.290 -12.878 6.640 1.00 0.00 26 LEU A N 12
ATOM 18149 C CA . LEU A 1 26 ? -2.509 -11.452 6.861 1.00 0.00 26 LEU A CA 12
ATOM 18150 C C . LEU A 1 26 ? -1.348 -10.631 6.309 1.00 0.00 26 LEU A C 12
ATOM 18151 O O . LEU A 1 26 ? -0.186 -10.889 6.625 1.00 0.00 26 LEU A O 12
ATOM 18167 N N . CYS A 1 27 ? -1.670 -9.641 5.483 1.00 0.00 27 CYS A N 12
ATOM 18168 C CA . CYS A 1 27 ? -0.654 -8.781 4.888 1.00 0.00 27 CYS A CA 12
ATOM 18169 C C . CYS A 1 27 ? -0.956 -7.312 5.164 1.00 0.00 27 CYS A C 12
ATOM 18170 O O . CYS A 1 27 ? -2.045 -6.824 4.861 1.00 0.00 27 CYS A O 12
ATOM 18178 N N . ARG A 1 28 ? 0.015 -6.612 5.742 1.00 0.00 28 ARG A N 12
ATOM 18179 C CA . ARG A 1 28 ? -0.148 -5.199 6.062 1.00 0.00 28 ARG A CA 12
ATOM 18180 C C . ARG A 1 28 ? 0.952 -4.364 5.412 1.00 0.00 28 ARG A C 12
ATOM 18181 O O . ARG A 1 28 ? 2.076 -4.832 5.233 1.00 0.00 28 ARG A O 12
ATOM 18202 N N . MET A 1 29 ? 0.618 -3.127 5.060 1.00 0.00 29 MET A N 12
ATOM 18203 C CA . MET A 1 29 ? 1.577 -2.227 4.430 1.00 0.00 29 MET A CA 12
ATOM 18204 C C . MET A 1 29 ? 1.292 -0.777 4.808 1.00 0.00 29 MET A C 12
ATOM 18205 O O . MET A 1 29 ? 0.235 -0.237 4.481 1.00 0.00 29 MET A O 12
ATOM 18219 N N . ASP A 1 30 ? 2.240 -0.153 5.498 1.00 0.00 30 ASP A N 12
ATOM 18220 C CA . ASP A 1 30 ? 2.090 1.235 5.920 1.00 0.00 30 ASP A CA 12
ATOM 18221 C C . ASP A 1 30 ? 3.134 2.123 5.250 1.00 0.00 30 ASP A C 12
ATOM 18222 O O . ASP A 1 30 ? 4.252 1.684 4.976 1.00 0.00 30 ASP A O 12
ATOM 18231 N N . CYS A 1 31 ? 2.761 3.370 4.987 1.00 0.00 31 CYS A N 12
ATOM 18232 C CA . CYS A 1 31 ? 3.665 4.319 4.346 1.00 0.00 31 CYS A CA 12
ATOM 18233 C C . CYS A 1 31 ? 3.418 5.735 4.858 1.00 0.00 31 CYS A C 12
ATOM 18234 O O . CYS A 1 31 ? 2.276 6.191 4.930 1.00 0.00 31 CYS A O 12
ATOM 18242 N N . LYS A 1 32 ? 4.496 6.427 5.212 1.00 0.00 32 LYS A N 12
ATOM 18243 C CA . LYS A 1 32 ? 4.398 7.791 5.717 1.00 0.00 32 LYS A CA 12
ATOM 18244 C C . LYS A 1 32 ? 4.754 8.800 4.631 1.00 0.00 32 LYS A C 12
ATOM 18245 O O . LYS A 1 32 ? 5.721 8.616 3.892 1.00 0.00 32 LYS A O 12
ATOM 18264 N N . VAL A 1 33 ? 3.968 9.868 4.540 1.00 0.00 33 VAL A N 12
ATOM 18265 C CA . VAL A 1 33 ? 4.202 10.908 3.546 1.00 0.00 33 VAL A CA 12
ATOM 18266 C C . VAL A 1 33 ? 3.833 12.283 4.091 1.00 0.00 33 VAL A C 12
ATOM 18267 O O . VAL A 1 33 ? 2.721 12.493 4.576 1.00 0.00 33 VAL A O 12
ATOM 18280 N N . SER A 1 34 ? 4.775 13.218 4.009 1.00 0.00 34 SER A N 12
ATOM 18281 C CA . SER A 1 34 ? 4.550 14.574 4.498 1.00 0.00 34 SER A CA 12
ATOM 18282 C C . SER A 1 34 ? 4.000 15.466 3.390 1.00 0.00 34 SER A C 12
ATOM 18283 O O . SER A 1 34 ? 3.958 15.074 2.224 1.00 0.00 34 SER A O 12
ATOM 18291 N N . GLY A 1 35 ? 3.578 16.671 3.763 1.00 0.00 35 GLY A N 12
ATOM 18292 C CA . GLY A 1 35 ? 3.036 17.601 2.791 1.00 0.00 35 GLY A CA 12
ATOM 18293 C C . GLY A 1 35 ? 1.762 18.266 3.272 1.00 0.00 35 GLY A C 12
ATOM 18294 O O . GLY A 1 35 ? 1.009 17.688 4.058 1.00 0.00 35 GLY A O 12
ATOM 18298 N N . LEU A 1 36 ? 1.519 19.485 2.803 1.00 0.00 36 LEU A N 12
ATOM 18299 C CA . LEU A 1 36 ? 0.327 20.231 3.192 1.00 0.00 36 LEU A CA 12
ATOM 18300 C C . LEU A 1 36 ? -0.252 20.991 2.003 1.00 0.00 36 LEU A C 12
ATOM 18301 O O . LEU A 1 36 ? 0.446 21.730 1.308 1.00 0.00 36 LEU A O 12
ATOM 18317 N N . PRO A 1 37 ? -1.559 20.809 1.764 1.00 0.00 37 PRO A N 12
ATOM 18318 C CA . PRO A 1 37 ? -2.400 19.932 2.584 1.00 0.00 37 PRO A CA 12
ATOM 18319 C C . PRO A 1 37 ? -2.059 18.458 2.393 1.00 0.00 37 PRO A C 12
ATOM 18320 O O . PRO A 1 37 ? -1.083 18.117 1.724 1.00 0.00 37 PRO A O 12
ATOM 18331 N N . THR A 1 38 ? -2.871 17.586 2.984 1.00 0.00 38 THR A N 12
ATOM 18332 C CA . THR A 1 38 ? -2.655 16.149 2.879 1.00 0.00 38 THR A CA 12
ATOM 18333 C C . THR A 1 38 ? -2.599 15.706 1.421 1.00 0.00 38 THR A C 12
ATOM 18334 O O . THR A 1 38 ? -3.538 15.906 0.650 1.00 0.00 38 THR A O 12
ATOM 18345 N N . PRO A 1 39 ? -1.474 15.090 1.032 1.00 0.00 39 PRO A N 12
ATOM 18346 C CA . PRO A 1 39 ? -1.269 14.605 -0.336 1.00 0.00 39 PRO A CA 12
ATOM 18347 C C . PRO A 1 39 ? -2.155 13.408 -0.665 1.00 0.00 39 PRO A C 12
ATOM 18348 O O . PRO A 1 39 ? -2.160 12.411 0.056 1.00 0.00 39 PRO A O 12
ATOM 18359 N N . ASP A 1 40 ? -2.902 13.513 -1.759 1.00 0.00 40 ASP A N 12
ATOM 18360 C CA . ASP A 1 40 ? -3.790 12.438 -2.185 1.00 0.00 40 ASP A CA 12
ATOM 18361 C C . ASP A 1 40 ? -3.074 11.485 -3.136 1.00 0.00 40 ASP A C 12
ATOM 18362 O O . ASP A 1 40 ? -2.773 11.839 -4.277 1.00 0.00 40 ASP A O 12
ATOM 18371 N N . LEU A 1 41 ? -2.801 10.275 -2.659 1.00 0.00 41 LEU A N 12
ATOM 18372 C CA . LEU A 1 41 ? -2.118 9.271 -3.466 1.00 0.00 41 LEU A CA 12
ATOM 18373 C C . LEU A 1 41 ? -3.078 8.158 -3.877 1.00 0.00 41 LEU A C 12
ATOM 18374 O O . LEU A 1 41 ? -4.024 7.842 -3.155 1.00 0.00 41 LEU A O 12
ATOM 18390 N N . SER A 1 42 ? -2.826 7.566 -5.040 1.00 0.00 42 SER A N 12
ATOM 18391 C CA . SER A 1 42 ? -3.668 6.490 -5.548 1.00 0.00 42 SER A CA 12
ATOM 18392 C C . SER A 1 42 ? -2.866 5.203 -5.712 1.00 0.00 42 SER A C 12
ATOM 18393 O O . SER A 1 42 ? -1.739 5.220 -6.207 1.00 0.00 42 SER A O 12
ATOM 18401 N N . TRP A 1 43 ? -3.454 4.089 -5.291 1.00 0.00 43 TRP A N 12
ATOM 18402 C CA . TRP A 1 43 ? -2.794 2.792 -5.390 1.00 0.00 43 TRP A CA 12
ATOM 18403 C C . TRP A 1 43 ? -2.971 2.196 -6.782 1.00 0.00 43 TRP A C 12
ATOM 18404 O O . TRP A 1 43 ? -4.031 2.330 -7.393 1.00 0.00 43 TRP A O 12
ATOM 18425 N N . GLN A 1 44 ? -1.927 1.539 -7.277 1.00 0.00 44 GLN A N 12
ATOM 18426 C CA . GLN A 1 44 ? -1.969 0.923 -8.598 1.00 0.00 44 GLN A CA 12
ATOM 18427 C C . GLN A 1 44 ? -1.352 -0.471 -8.569 1.00 0.00 44 GLN A C 12
ATOM 18428 O O . GLN A 1 44 ? -0.211 -0.648 -8.139 1.00 0.00 44 GLN A O 12
ATOM 18442 N N . LEU A 1 45 ? -2.112 -1.459 -9.027 1.00 0.00 45 LEU A N 12
ATOM 18443 C CA . LEU A 1 45 ? -1.640 -2.839 -9.053 1.00 0.00 45 LEU A CA 12
ATOM 18444 C C . LEU A 1 45 ? -1.416 -3.311 -10.486 1.00 0.00 45 LEU A C 12
ATOM 18445 O O . LEU A 1 45 ? -2.338 -3.309 -11.302 1.00 0.00 45 LEU A O 12
ATOM 18461 N N . ASP A 1 46 ? -0.187 -3.716 -10.785 1.00 0.00 46 ASP A N 12
ATOM 18462 C CA . ASP A 1 46 ? 0.158 -4.194 -12.118 1.00 0.00 46 ASP A CA 12
ATOM 18463 C C . ASP A 1 46 ? -0.363 -3.241 -13.189 1.00 0.00 46 ASP A C 12
ATOM 18464 O O . ASP A 1 46 ? -1.048 -3.655 -14.124 1.00 0.00 46 ASP A O 12
ATOM 18473 N N . GLY A 1 47 ? -0.035 -1.960 -13.045 1.00 0.00 47 GLY A N 12
ATOM 18474 C CA . GLY A 1 47 ? -0.480 -0.968 -14.006 1.00 0.00 47 GLY A CA 12
ATOM 18475 C C . GLY A 1 47 ? -1.988 -0.932 -14.147 1.00 0.00 47 GLY A C 12
ATOM 18476 O O . GLY A 1 47 ? -2.513 -0.756 -15.247 1.00 0.00 47 GLY A O 12
ATOM 18480 N N . LYS A 1 48 ? -2.690 -1.103 -13.032 1.00 0.00 48 LYS A N 12
ATOM 18481 C CA . LYS A 1 48 ? -4.148 -1.090 -13.034 1.00 0.00 48 LYS A CA 12
ATOM 18482 C C . LYS A 1 48 ? -4.689 -0.485 -11.743 1.00 0.00 48 LYS A C 12
ATOM 18483 O O . LYS A 1 48 ? -4.071 -0.572 -10.682 1.00 0.00 48 LYS A O 12
ATOM 18502 N N . PRO A 1 49 ? -5.872 0.142 -11.833 1.00 0.00 49 PRO A N 12
ATOM 18503 C CA . PRO A 1 49 ? -6.523 0.771 -10.680 1.00 0.00 49 PRO A CA 12
ATOM 18504 C C . PRO A 1 49 ? -7.031 -0.252 -9.671 1.00 0.00 49 PRO A C 12
ATOM 18505 O O . PRO A 1 49 ? -8.031 -0.930 -9.909 1.00 0.00 49 PRO A O 12
ATOM 18516 N N . VAL A 1 50 ? -6.337 -0.358 -8.542 1.00 0.00 50 VAL A N 12
ATOM 18517 C CA . VAL A 1 50 ? -6.719 -1.298 -7.495 1.00 0.00 50 VAL A CA 12
ATOM 18518 C C . VAL A 1 50 ? -7.840 -0.732 -6.630 1.00 0.00 50 VAL A C 12
ATOM 18519 O O . VAL A 1 50 ? -7.701 0.340 -6.041 1.00 0.00 50 VAL A O 12
ATOM 18532 N N . ARG A 1 51 ? -8.950 -1.459 -6.559 1.00 0.00 51 ARG A N 12
ATOM 18533 C CA . ARG A 1 51 ? -10.095 -1.028 -5.766 1.00 0.00 51 ARG A CA 12
ATOM 18534 C C . ARG A 1 51 ? -10.247 -1.892 -4.517 1.00 0.00 51 ARG A C 12
ATOM 18535 O O . ARG A 1 51 ? -9.917 -3.078 -4.509 1.00 0.00 51 ARG A O 12
ATOM 18556 N N . PRO A 1 52 ? -10.759 -1.285 -3.436 1.00 0.00 52 PRO A N 12
ATOM 18557 C CA . PRO A 1 52 ? -10.967 -1.979 -2.162 1.00 0.00 52 PRO A CA 12
ATOM 18558 C C . PRO A 1 52 ? -12.091 -3.006 -2.238 1.00 0.00 52 PRO A C 12
ATOM 18559 O O . PRO A 1 52 ? -13.188 -2.705 -2.709 1.00 0.00 52 PRO A O 12
ATOM 18570 N N . ASP A 1 53 ? -11.812 -4.218 -1.772 1.00 0.00 53 ASP A N 12
ATOM 18571 C CA . ASP A 1 53 ? -12.801 -5.290 -1.787 1.00 0.00 53 ASP A CA 12
ATOM 18572 C C . ASP A 1 53 ? -12.750 -6.094 -0.491 1.00 0.00 53 ASP A C 12
ATOM 18573 O O . ASP A 1 53 ? -11.951 -5.804 0.400 1.00 0.00 53 ASP A O 12
ATOM 18582 N N . SER A 1 54 ? -13.608 -7.104 -0.393 1.00 0.00 54 SER A N 12
ATOM 18583 C CA . SER A 1 54 ? -13.664 -7.947 0.795 1.00 0.00 54 SER A CA 12
ATOM 18584 C C . SER A 1 54 ? -12.262 -8.353 1.240 1.00 0.00 54 SER A C 12
ATOM 18585 O O . SER A 1 54 ? -12.034 -8.656 2.411 1.00 0.00 54 SER A O 12
ATOM 18593 N N . ALA A 1 55 ? -11.326 -8.356 0.296 1.00 0.00 55 ALA A N 12
ATOM 18594 C CA . ALA A 1 55 ? -9.946 -8.722 0.590 1.00 0.00 55 ALA A CA 12
ATOM 18595 C C . ALA A 1 55 ? -9.069 -7.483 0.735 1.00 0.00 55 ALA A C 12
ATOM 18596 O O . ALA A 1 55 ? -8.338 -7.339 1.716 1.00 0.00 55 ALA A O 12
ATOM 18603 N N . HIS A 1 56 ? -9.145 -6.591 -0.247 1.00 0.00 56 HIS A N 12
ATOM 18604 C CA . HIS A 1 56 ? -8.357 -5.364 -0.228 1.00 0.00 56 HIS A CA 12
ATOM 18605 C C . HIS A 1 56 ? -9.039 -4.293 0.619 1.00 0.00 56 HIS A C 12
ATOM 18606 O O . HIS A 1 56 ? -10.135 -3.835 0.295 1.00 0.00 56 HIS A O 12
ATOM 18620 N N . LYS A 1 57 ? -8.383 -3.899 1.705 1.00 0.00 57 LYS A N 12
ATOM 18621 C CA . LYS A 1 57 ? -8.925 -2.882 2.599 1.00 0.00 57 LYS A CA 12
ATOM 18622 C C . LYS A 1 57 ? -7.954 -1.715 2.748 1.00 0.00 57 LYS A C 12
ATOM 18623 O O . LYS A 1 57 ? -6.880 -1.861 3.330 1.00 0.00 57 LYS A O 12
ATOM 18642 N N . MET A 1 58 ? -8.340 -0.558 2.219 1.00 0.00 58 MET A N 12
ATOM 18643 C CA . MET A 1 58 ? -7.503 0.634 2.297 1.00 0.00 58 MET A CA 12
ATOM 18644 C C . MET A 1 58 ? -7.890 1.492 3.497 1.00 0.00 58 MET A C 12
ATOM 18645 O O . MET A 1 58 ? -9.029 1.447 3.964 1.00 0.00 58 MET A O 12
ATOM 18659 N N . LEU A 1 59 ? -6.936 2.273 3.992 1.00 0.00 59 LEU A N 12
ATOM 18660 C CA . LEU A 1 59 ? -7.177 3.142 5.139 1.00 0.00 59 LEU A CA 12
ATOM 18661 C C . LEU A 1 59 ? -6.693 4.561 4.858 1.00 0.00 59 LEU A C 12
ATOM 18662 O O . LEU A 1 59 ? -5.755 4.767 4.088 1.00 0.00 59 LEU A O 12
ATOM 18678 N N . VAL A 1 60 ? -7.339 5.537 5.488 1.00 0.00 60 VAL A N 12
ATOM 18679 C CA . VAL A 1 60 ? -6.973 6.936 5.309 1.00 0.00 60 VAL A CA 12
ATOM 18680 C C . VAL A 1 60 ? -6.896 7.660 6.648 1.00 0.00 60 VAL A C 12
ATOM 18681 O O . VAL A 1 60 ? -7.848 7.645 7.429 1.00 0.00 60 VAL A O 12
ATOM 18694 N N . ARG A 1 61 ? -5.757 8.294 6.908 1.00 0.00 61 ARG A N 12
ATOM 18695 C CA . ARG A 1 61 ? -5.556 9.024 8.154 1.00 0.00 61 ARG A CA 12
ATOM 18696 C C . ARG A 1 61 ? -5.392 10.518 7.889 1.00 0.00 61 ARG A C 12
ATOM 18697 O O . ARG A 1 61 ? -4.741 10.919 6.925 1.00 0.00 61 ARG A O 12
ATOM 18718 N N . GLU A 1 62 ? -5.989 11.335 8.751 1.00 0.00 62 GLU A N 12
ATOM 18719 C CA . GLU A 1 62 ? -5.911 12.784 8.608 1.00 0.00 62 GLU A CA 12
ATOM 18720 C C . GLU A 1 62 ? -4.464 13.236 8.429 1.00 0.00 62 GLU A C 12
ATOM 18721 O O . GLU A 1 62 ? -4.093 13.769 7.385 1.00 0.00 62 GLU A O 12
ATOM 18733 N N . ASN A 1 63 ? -3.651 13.018 9.458 1.00 0.00 63 ASN A N 12
ATOM 18734 C CA . ASN A 1 63 ? -2.245 13.403 9.416 1.00 0.00 63 ASN A CA 12
ATOM 18735 C C . ASN A 1 63 ? -1.668 13.205 8.018 1.00 0.00 63 ASN A C 12
ATOM 18736 O O . ASN A 1 63 ? -0.947 14.060 7.506 1.00 0.00 63 ASN A O 12
ATOM 18747 N N . GLY A 1 64 ? -1.992 12.071 7.405 1.00 0.00 64 GLY A N 12
ATOM 18748 C CA . GLY A 1 64 ? -1.499 11.781 6.071 1.00 0.00 64 GLY A CA 12
ATOM 18749 C C . GLY A 1 64 ? -0.711 10.487 6.013 1.00 0.00 64 GLY A C 12
ATOM 18750 O O . GLY A 1 64 ? 0.474 10.488 5.681 1.00 0.00 64 GLY A O 12
ATOM 18754 N N . VAL A 1 65 ? -1.370 9.380 6.338 1.00 0.00 65 VAL A N 12
ATOM 18755 C CA . VAL A 1 65 ? -0.724 8.072 6.322 1.00 0.00 65 VAL A CA 12
ATOM 18756 C C . VAL A 1 65 ? -1.656 7.006 5.758 1.00 0.00 65 VAL A C 12
ATOM 18757 O O . VAL A 1 65 ? -2.646 6.634 6.389 1.00 0.00 65 VAL A O 12
ATOM 18770 N N . HIS A 1 66 ? -1.332 6.516 4.565 1.00 0.00 66 HIS A N 12
ATOM 18771 C CA . HIS A 1 66 ? -2.140 5.490 3.915 1.00 0.00 66 HIS A CA 12
ATOM 18772 C C . HIS A 1 66 ? -1.581 4.099 4.197 1.00 0.00 66 HIS A C 12
ATOM 18773 O O . HIS A 1 66 ? -0.392 3.942 4.473 1.00 0.00 66 HIS A O 12
ATOM 18787 N N . SER A 1 67 ? -2.447 3.093 4.126 1.00 0.00 67 SER A N 12
ATOM 18788 C CA . SER A 1 67 ? -2.040 1.715 4.378 1.00 0.00 67 SER A CA 12
ATOM 18789 C C . SER A 1 67 ? -2.934 0.738 3.621 1.00 0.00 67 SER A C 12
ATOM 18790 O O . SER A 1 67 ? -4.153 0.904 3.570 1.00 0.00 67 SER A O 12
ATOM 18798 N N . LEU A 1 68 ? -2.319 -0.282 3.032 1.00 0.00 68 LEU A N 12
ATOM 18799 C CA . LEU A 1 68 ? -3.057 -1.288 2.277 1.00 0.00 68 LEU A CA 12
ATOM 18800 C C . LEU A 1 68 ? -3.099 -2.613 3.031 1.00 0.00 68 LEU A C 12
ATOM 18801 O O . LEU A 1 68 ? -2.078 -3.284 3.183 1.00 0.00 68 LEU A O 12
ATOM 18817 N N . ILE A 1 69 ? -4.286 -2.984 3.499 1.00 0.00 69 ILE A N 12
ATOM 18818 C CA . ILE A 1 69 ? -4.461 -4.231 4.233 1.00 0.00 69 ILE A CA 12
ATOM 18819 C C . ILE A 1 69 ? -5.130 -5.291 3.365 1.00 0.00 69 ILE A C 12
ATOM 18820 O O . ILE A 1 69 ? -6.321 -5.203 3.067 1.00 0.00 69 ILE A O 12
ATOM 18836 N N . ILE A 1 70 ? -4.356 -6.294 2.965 1.00 0.00 70 ILE A N 12
ATOM 18837 C CA . ILE A 1 70 ? -4.874 -7.374 2.134 1.00 0.00 70 ILE A CA 12
ATOM 18838 C C . ILE A 1 70 ? -5.074 -8.647 2.948 1.00 0.00 70 ILE A C 12
ATOM 18839 O O . ILE A 1 70 ? -4.152 -9.124 3.609 1.00 0.00 70 ILE A O 12
ATOM 18855 N N . GLU A 1 71 ? -6.285 -9.194 2.894 1.00 0.00 71 GLU A N 12
ATOM 18856 C CA . GLU A 1 71 ? -6.605 -10.413 3.627 1.00 0.00 71 GLU A CA 12
ATOM 18857 C C . GLU A 1 71 ? -7.996 -10.921 3.256 1.00 0.00 71 GLU A C 12
ATOM 18858 O O . GLU A 1 71 ? -8.994 -10.208 3.363 1.00 0.00 71 GLU A O 12
ATOM 18870 N N . PRO A 1 72 ? -8.064 -12.183 2.808 1.00 0.00 72 PRO A N 12
ATOM 18871 C CA . PRO A 1 72 ? -6.883 -13.041 2.676 1.00 0.00 72 PRO A CA 12
ATOM 18872 C C . PRO A 1 72 ? -5.961 -12.588 1.549 1.00 0.00 72 PRO A C 12
ATOM 18873 O O . PRO A 1 72 ? -6.189 -11.551 0.926 1.00 0.00 72 PRO A O 12
ATOM 18884 N N . VAL A 1 73 ? -4.919 -13.372 1.292 1.00 0.00 73 VAL A N 12
ATOM 18885 C CA . VAL A 1 73 ? -3.963 -13.052 0.239 1.00 0.00 73 VAL A CA 12
ATOM 18886 C C . VAL A 1 73 ? -3.940 -14.137 -0.832 1.00 0.00 73 VAL A C 12
ATOM 18887 O O . VAL A 1 73 ? -4.275 -15.293 -0.568 1.00 0.00 73 VAL A O 12
ATOM 18900 N N . THR A 1 74 ? -3.542 -13.759 -2.042 1.00 0.00 74 THR A N 12
ATOM 18901 C CA . THR A 1 74 ? -3.476 -14.699 -3.154 1.00 0.00 74 THR A CA 12
ATOM 18902 C C . THR A 1 74 ? -2.178 -14.535 -3.937 1.00 0.00 74 THR A C 12
ATOM 18903 O O . THR A 1 74 ? -1.328 -13.718 -3.583 1.00 0.00 74 THR A O 12
ATOM 18914 N N . SER A 1 75 ? -2.032 -15.316 -5.002 1.00 0.00 75 SER A N 12
ATOM 18915 C CA . SER A 1 75 ? -0.836 -15.259 -5.834 1.00 0.00 75 SER A CA 12
ATOM 18916 C C . SER A 1 75 ? -0.861 -14.031 -6.739 1.00 0.00 75 SER A C 12
ATOM 18917 O O . SER A 1 75 ? 0.177 -13.581 -7.222 1.00 0.00 75 SER A O 12
ATOM 18925 N N . ARG A 1 76 ? -2.056 -13.495 -6.964 1.00 0.00 76 ARG A N 12
ATOM 18926 C CA . ARG A 1 76 ? -2.219 -12.320 -7.812 1.00 0.00 76 ARG A CA 12
ATOM 18927 C C . ARG A 1 76 ? -1.849 -11.048 -7.055 1.00 0.00 76 ARG A C 12
ATOM 18928 O O . ARG A 1 76 ? -1.435 -10.055 -7.654 1.00 0.00 76 ARG A O 12
ATOM 18949 N N . ASP A 1 77 ? -2.004 -11.084 -5.736 1.00 0.00 77 ASP A N 12
ATOM 18950 C CA . ASP A 1 77 ? -1.686 -9.935 -4.896 1.00 0.00 77 ASP A CA 12
ATOM 18951 C C . ASP A 1 77 ? -0.244 -9.485 -5.114 1.00 0.00 77 ASP A C 12
ATOM 18952 O O . ASP A 1 77 ? 0.072 -8.302 -4.993 1.00 0.00 77 ASP A O 12
ATOM 18961 N N . ALA A 1 78 ? 0.625 -10.438 -5.435 1.00 0.00 78 ALA A N 12
ATOM 18962 C CA . ALA A 1 78 ? 2.033 -10.140 -5.670 1.00 0.00 78 ALA A CA 12
ATOM 18963 C C . ALA A 1 78 ? 2.215 -9.317 -6.941 1.00 0.00 78 ALA A C 12
ATOM 18964 O O . ALA A 1 78 ? 1.672 -9.653 -7.993 1.00 0.00 78 ALA A O 12
ATOM 18971 N N . GLY A 1 79 ? 2.981 -8.236 -6.836 1.00 0.00 79 GLY A N 12
ATOM 18972 C CA . GLY A 1 79 ? 3.220 -7.381 -7.985 1.00 0.00 79 GLY A CA 12
ATOM 18973 C C . GLY A 1 79 ? 3.979 -6.120 -7.622 1.00 0.00 79 GLY A C 12
ATOM 18974 O O . GLY A 1 79 ? 4.637 -6.062 -6.583 1.00 0.00 79 GLY A O 12
ATOM 18978 N N . ILE A 1 80 ? 3.889 -5.110 -8.480 1.00 0.00 80 ILE A N 12
ATOM 18979 C CA . ILE A 1 80 ? 4.573 -3.845 -8.243 1.00 0.00 80 ILE A CA 12
ATOM 18980 C C . ILE A 1 80 ? 3.580 -2.735 -7.915 1.00 0.00 80 ILE A C 12
ATOM 18981 O O . ILE A 1 80 ? 3.045 -2.082 -8.811 1.00 0.00 80 ILE A O 12
ATOM 18997 N N . TYR A 1 81 ? 3.340 -2.527 -6.626 1.00 0.00 81 TYR A N 12
ATOM 18998 C CA . TYR A 1 81 ? 2.410 -1.496 -6.178 1.00 0.00 81 TYR A CA 12
ATOM 18999 C C . TYR A 1 81 ? 3.026 -0.108 -6.321 1.00 0.00 81 TYR A C 12
ATOM 19000 O O . TYR A 1 81 ? 3.924 0.267 -5.566 1.00 0.00 81 TYR A O 12
ATOM 19018 N N . THR A 1 82 ? 2.536 0.653 -7.294 1.00 0.00 82 THR A N 12
ATOM 19019 C CA . THR A 1 82 ? 3.037 2.000 -7.538 1.00 0.00 82 THR A CA 12
ATOM 19020 C C . THR A 1 82 ? 2.012 3.051 -7.127 1.00 0.00 82 THR A C 12
ATOM 19021 O O . THR A 1 82 ? 0.859 3.008 -7.558 1.00 0.00 82 THR A O 12
ATOM 19032 N N . CYS A 1 83 ? 2.439 3.992 -6.293 1.00 0.00 83 CYS A N 12
ATOM 19033 C CA . CYS A 1 83 ? 1.556 5.055 -5.824 1.00 0.00 83 CYS A CA 12
ATOM 19034 C C . CYS A 1 83 ? 2.044 6.418 -6.305 1.00 0.00 83 CYS A C 12
ATOM 19035 O O . CYS A 1 83 ? 3.235 6.611 -6.551 1.00 0.00 83 CYS A O 12
ATOM 19043 N N . ILE A 1 84 ? 1.115 7.359 -6.439 1.00 0.00 84 ILE A N 12
ATOM 19044 C CA . ILE A 1 84 ? 1.450 8.704 -6.891 1.00 0.00 84 ILE A CA 12
ATOM 19045 C C . ILE A 1 84 ? 0.764 9.760 -6.032 1.00 0.00 84 ILE A C 12
ATOM 19046 O O . ILE A 1 84 ? -0.440 9.987 -6.152 1.00 0.00 84 ILE A O 12
ATOM 19062 N N . ALA A 1 85 ? 1.538 10.404 -5.165 1.00 0.00 85 ALA A N 12
ATOM 19063 C CA . ALA A 1 85 ? 1.006 11.440 -4.288 1.00 0.00 85 ALA A CA 12
ATOM 19064 C C . ALA A 1 85 ? 1.087 12.812 -4.947 1.00 0.00 85 ALA A C 12
ATOM 19065 O O . ALA A 1 85 ? 2.164 13.400 -5.054 1.00 0.00 85 ALA A O 12
ATOM 19072 N N . THR A 1 86 ? -0.060 13.320 -5.389 1.00 0.00 86 THR A N 12
ATOM 19073 C CA . THR A 1 86 ? -0.119 14.623 -6.040 1.00 0.00 86 THR A CA 12
ATOM 19074 C C . THR A 1 86 ? -0.856 15.637 -5.173 1.00 0.00 86 THR A C 12
ATOM 19075 O O . THR A 1 86 ? -2.066 15.535 -4.974 1.00 0.00 86 THR A O 12
ATOM 19086 N N . ASN A 1 87 ? -0.119 16.617 -4.660 1.00 0.00 87 ASN A N 12
ATOM 19087 C CA . ASN A 1 87 ? -0.704 17.651 -3.814 1.00 0.00 87 ASN A CA 12
ATOM 19088 C C . ASN A 1 87 ? -0.524 19.031 -4.439 1.00 0.00 87 ASN A C 12
ATOM 19089 O O . ASN A 1 87 ? -0.023 19.157 -5.557 1.00 0.00 87 ASN A O 12
ATOM 19100 N N . ARG A 1 88 ? -0.936 20.063 -3.710 1.00 0.00 88 ARG A N 12
ATOM 19101 C CA . ARG A 1 88 ? -0.822 21.434 -4.193 1.00 0.00 88 ARG A CA 12
ATOM 19102 C C . ARG A 1 88 ? 0.623 21.763 -4.557 1.00 0.00 88 ARG A C 12
ATOM 19103 O O . ARG A 1 88 ? 0.886 22.426 -5.560 1.00 0.00 88 ARG A O 12
ATOM 19124 N N . ALA A 1 89 ? 1.556 21.296 -3.734 1.00 0.00 89 ALA A N 12
ATOM 19125 C CA . ALA A 1 89 ? 2.974 21.539 -3.969 1.00 0.00 89 ALA A CA 12
ATOM 19126 C C . ALA A 1 89 ? 3.419 20.944 -5.300 1.00 0.00 89 ALA A C 12
ATOM 19127 O O . ALA A 1 89 ? 3.824 21.666 -6.210 1.00 0.00 89 ALA A O 12
ATOM 19134 N N . GLY A 1 90 ? 3.343 19.621 -5.407 1.00 0.00 90 GLY A N 12
ATOM 19135 C CA . GLY A 1 90 ? 3.742 18.951 -6.631 1.00 0.00 90 GLY A CA 12
ATOM 19136 C C . GLY A 1 90 ? 3.191 17.542 -6.727 1.00 0.00 90 GLY A C 12
ATOM 19137 O O . GLY A 1 90 ? 1.993 17.325 -6.553 1.00 0.00 90 GLY A O 12
ATOM 19141 N N . GLN A 1 91 ? 4.068 16.583 -7.006 1.00 0.00 91 GLN A N 12
ATOM 19142 C CA . GLN A 1 91 ? 3.662 15.188 -7.127 1.00 0.00 91 GLN A CA 12
ATOM 19143 C C . GLN A 1 91 ? 4.837 14.253 -6.861 1.00 0.00 91 GLN A C 12
ATOM 19144 O O . GLN A 1 91 ? 5.983 14.578 -7.169 1.00 0.00 91 GLN A O 12
ATOM 19158 N N . ASN A 1 92 ? 4.544 13.091 -6.287 1.00 0.00 92 ASN A N 12
ATOM 19159 C CA . ASN A 1 92 ? 5.577 12.109 -5.978 1.00 0.00 92 ASN A CA 12
ATOM 19160 C C . ASN A 1 92 ? 5.141 10.709 -6.403 1.00 0.00 92 ASN A C 12
ATOM 19161 O O . ASN A 1 92 ? 3.979 10.485 -6.739 1.00 0.00 92 ASN A O 12
ATOM 19172 N N . SER A 1 93 ? 6.083 9.771 -6.384 1.00 0.00 93 SER A N 12
ATOM 19173 C CA . SER A 1 93 ? 5.798 8.394 -6.770 1.00 0.00 93 SER A CA 12
ATOM 19174 C C . SER A 1 93 ? 6.764 7.429 -6.091 1.00 0.00 93 SER A C 12
ATOM 19175 O O . SER A 1 93 ? 7.834 7.826 -5.629 1.00 0.00 93 SER A O 12
ATOM 19183 N N . PHE A 1 94 ? 6.379 6.158 -6.035 1.00 0.00 94 PHE A N 12
ATOM 19184 C CA . PHE A 1 94 ? 7.210 5.134 -5.412 1.00 0.00 94 PHE A CA 12
ATOM 19185 C C . PHE A 1 94 ? 6.655 3.740 -5.689 1.00 0.00 94 PHE A C 12
ATOM 19186 O O . PHE A 1 94 ? 5.452 3.506 -5.575 1.00 0.00 94 PHE A O 12
ATOM 19203 N N . SER A 1 95 ? 7.540 2.819 -6.053 1.00 0.00 95 SER A N 12
ATOM 19204 C CA . SER A 1 95 ? 7.139 1.449 -6.351 1.00 0.00 95 SER A CA 12
ATOM 19205 C C . SER A 1 95 ? 7.662 0.487 -5.289 1.00 0.00 95 SER A C 12
ATOM 19206 O O . SER A 1 95 ? 8.617 0.792 -4.573 1.00 0.00 95 SER A O 12
ATOM 19214 N N . LEU A 1 96 ? 7.029 -0.677 -5.191 1.00 0.00 96 LEU A N 12
ATOM 19215 C CA . LEU A 1 96 ? 7.429 -1.686 -4.216 1.00 0.00 96 LEU A CA 12
ATOM 19216 C C . LEU A 1 96 ? 7.125 -3.090 -4.730 1.00 0.00 96 LEU A C 12
ATOM 19217 O O . LEU A 1 96 ? 6.236 -3.278 -5.560 1.00 0.00 96 LEU A O 12
ATOM 19233 N N . GLU A 1 97 ? 7.868 -4.072 -4.228 1.00 0.00 97 GLU A N 12
ATOM 19234 C CA . GLU A 1 97 ? 7.676 -5.459 -4.636 1.00 0.00 97 GLU A CA 12
ATOM 19235 C C . GLU A 1 97 ? 7.051 -6.276 -3.508 1.00 0.00 97 GLU A C 12
ATOM 19236 O O . GLU A 1 97 ? 7.235 -5.970 -2.329 1.00 0.00 97 GLU A O 12
ATOM 19248 N N . LEU A 1 98 ? 6.312 -7.315 -3.878 1.00 0.00 98 LEU A N 12
ATOM 19249 C CA . LEU A 1 98 ? 5.659 -8.177 -2.899 1.00 0.00 98 LEU A CA 12
ATOM 19250 C C . LEU A 1 98 ? 5.655 -9.629 -3.368 1.00 0.00 98 LEU A C 12
ATOM 19251 O O . LEU A 1 98 ? 5.102 -9.951 -4.419 1.00 0.00 98 LEU A O 12
ATOM 19267 N N . VAL A 1 99 ? 6.274 -10.502 -2.580 1.00 0.00 99 VAL A N 12
ATOM 19268 C CA . VAL A 1 99 ? 6.340 -11.920 -2.912 1.00 0.00 99 VAL A CA 12
ATOM 19269 C C . VAL A 1 99 ? 5.319 -12.720 -2.111 1.00 0.00 99 VAL A C 12
ATOM 19270 O O . VAL A 1 99 ? 5.079 -12.441 -0.936 1.00 0.00 99 VAL A O 12
ATOM 19283 N N . VAL A 1 100 ? 4.719 -13.716 -2.754 1.00 0.00 100 VAL A N 12
ATOM 19284 C CA . VAL A 1 100 ? 3.724 -14.559 -2.101 1.00 0.00 100 VAL A CA 12
ATOM 19285 C C . VAL A 1 100 ? 3.981 -16.034 -2.386 1.00 0.00 100 VAL A C 12
ATOM 19286 O O . VAL A 1 100 ? 4.167 -16.431 -3.536 1.00 0.00 100 VAL A O 12
ATOM 19299 N N . ALA A 1 101 ? 3.989 -16.842 -1.331 1.00 0.00 101 ALA A N 12
ATOM 19300 C CA . ALA A 1 101 ? 4.221 -18.275 -1.468 1.00 0.00 101 ALA A CA 12
ATOM 19301 C C . ALA A 1 101 ? 2.903 -19.040 -1.534 1.00 0.00 101 ALA A C 12
ATOM 19302 O O . ALA A 1 101 ? 2.071 -18.940 -0.633 1.00 0.00 101 ALA A O 12
ATOM 19309 N N . ALA A 1 102 ? 2.721 -19.804 -2.606 1.00 0.00 102 ALA A N 12
ATOM 19310 C CA . ALA A 1 102 ? 1.505 -20.587 -2.788 1.00 0.00 102 ALA A CA 12
ATOM 19311 C C . ALA A 1 102 ? 1.350 -21.625 -1.683 1.00 0.00 102 ALA A C 12
ATOM 19312 O O . ALA A 1 102 ? 2.334 -22.188 -1.203 1.00 0.00 102 ALA A O 12
ATOM 19319 N N . LYS A 1 103 ? 0.108 -21.875 -1.282 1.00 0.00 103 LYS A N 12
ATOM 19320 C CA . LYS A 1 103 ? -0.177 -22.846 -0.232 1.00 0.00 103 LYS A CA 12
ATOM 19321 C C . LYS A 1 103 ? 0.634 -24.122 -0.437 1.00 0.00 103 LYS A C 12
ATOM 19322 O O . LYS A 1 103 ? 1.142 -24.705 0.520 1.00 0.00 103 LYS A O 12
ATOM 19341 N N . GLU A 1 104 ? 0.750 -24.549 -1.691 1.00 0.00 104 GLU A N 12
ATOM 19342 C CA . GLU A 1 104 ? 1.500 -25.755 -2.020 1.00 0.00 104 GLU A CA 12
ATOM 19343 C C . GLU A 1 104 ? 2.812 -25.408 -2.717 1.00 0.00 104 GLU A C 12
ATOM 19344 O O . GLU A 1 104 ? 2.817 -24.776 -3.773 1.00 0.00 104 GLU A O 12
ATOM 19356 N N . SER A 1 105 ? 3.923 -25.825 -2.118 1.00 0.00 105 SER A N 12
ATOM 19357 C CA . SER A 1 105 ? 5.241 -25.554 -2.678 1.00 0.00 105 SER A CA 12
ATOM 19358 C C . SER A 1 105 ? 5.480 -26.387 -3.934 1.00 0.00 105 SER A C 12
ATOM 19359 O O . SER A 1 105 ? 4.943 -27.485 -4.075 1.00 0.00 105 SER A O 12
ATOM 19367 N N . GLY A 1 106 ? 6.289 -25.855 -4.845 1.00 0.00 106 GLY A N 12
ATOM 19368 C CA . GLY A 1 106 ? 6.585 -26.562 -6.077 1.00 0.00 106 GLY A CA 12
ATOM 19369 C C . GLY A 1 106 ? 7.181 -27.934 -5.830 1.00 0.00 106 GLY A C 12
ATOM 19370 O O . GLY A 1 106 ? 6.990 -28.536 -4.774 1.00 0.00 106 GLY A O 12
ATOM 19374 N N . PRO A 1 107 ? 7.922 -28.449 -6.823 1.00 0.00 107 PRO A N 12
ATOM 19375 C CA . PRO A 1 107 ? 8.562 -29.764 -6.732 1.00 0.00 107 PRO A CA 12
ATOM 19376 C C . PRO A 1 107 ? 9.713 -29.781 -5.733 1.00 0.00 107 PRO A C 12
ATOM 19377 O O . PRO A 1 107 ? 10.226 -28.732 -5.344 1.00 0.00 107 PRO A O 12
ATOM 19388 N N . SER A 1 108 ? 10.116 -30.979 -5.320 1.00 0.00 108 SER A N 12
ATOM 19389 C CA . SER A 1 108 ? 11.205 -31.132 -4.363 1.00 0.00 108 SER A CA 12
ATOM 19390 C C . SER A 1 108 ? 12.513 -30.597 -4.938 1.00 0.00 108 SER A C 12
ATOM 19391 O O . SER A 1 108 ? 12.684 -30.523 -6.155 1.00 0.00 108 SER A O 12
ATOM 19399 N N . SER A 1 109 ? 13.433 -30.226 -4.054 1.00 0.00 109 SER A N 12
ATOM 19400 C CA . SER A 1 109 ? 14.725 -29.694 -4.472 1.00 0.00 109 SER A CA 12
ATOM 19401 C C . SER A 1 109 ? 15.846 -30.678 -4.154 1.00 0.00 109 SER A C 12
ATOM 19402 O O . SER A 1 109 ? 15.718 -31.516 -3.262 1.00 0.00 109 SER A O 12
ATOM 19410 N N . GLY A 1 110 ? 16.947 -30.570 -4.891 1.00 0.00 110 GLY A N 12
ATOM 19411 C CA . GLY A 1 110 ? 18.076 -31.456 -4.673 1.00 0.00 110 GLY A CA 12
ATOM 19412 C C . GLY A 1 110 ? 18.641 -32.004 -5.969 1.00 0.00 110 GLY A C 12
ATOM 19413 O O . GLY A 1 110 ? 17.976 -32.765 -6.671 1.00 0.00 110 GLY A O 12
ATOM 19417 N N . GLY A 1 1 ? -4.862 39.340 5.808 1.00 0.00 1 GLY A N 13
ATOM 19418 C CA . GLY A 1 1 ? -4.840 37.968 5.334 1.00 0.00 1 GLY A CA 13
ATOM 19419 C C . GLY A 1 1 ? -4.068 37.815 4.038 1.00 0.00 1 GLY A C 13
ATOM 19420 O O . GLY A 1 1 ? -4.654 37.808 2.956 1.00 0.00 1 GLY A O 13
ATOM 19424 N N . SER A 1 2 ? -2.749 37.694 4.148 1.00 0.00 2 SER A N 13
ATOM 19425 C CA . SER A 1 2 ? -1.895 37.546 2.975 1.00 0.00 2 SER A CA 13
ATOM 19426 C C . SER A 1 2 ? -1.082 36.257 3.054 1.00 0.00 2 SER A C 13
ATOM 19427 O O . SER A 1 2 ? -0.562 35.902 4.112 1.00 0.00 2 SER A O 13
ATOM 19435 N N . SER A 1 3 ? -0.978 35.561 1.927 1.00 0.00 3 SER A N 13
ATOM 19436 C CA . SER A 1 3 ? -0.232 34.309 1.868 1.00 0.00 3 SER A CA 13
ATOM 19437 C C . SER A 1 3 ? -0.040 33.859 0.423 1.00 0.00 3 SER A C 13
ATOM 19438 O O . SER A 1 3 ? -0.953 33.955 -0.396 1.00 0.00 3 SER A O 13
ATOM 19446 N N . GLY A 1 4 ? 1.157 33.366 0.118 1.00 0.00 4 GLY A N 13
ATOM 19447 C CA . GLY A 1 4 ? 1.449 32.908 -1.228 1.00 0.00 4 GLY A CA 13
ATOM 19448 C C . GLY A 1 4 ? 1.260 31.413 -1.386 1.00 0.00 4 GLY A C 13
ATOM 19449 O O . GLY A 1 4 ? 0.180 30.953 -1.757 1.00 0.00 4 GLY A O 13
ATOM 19453 N N . SER A 1 5 ? 2.313 30.652 -1.104 1.00 0.00 5 SER A N 13
ATOM 19454 C CA . SER A 1 5 ? 2.259 29.199 -1.222 1.00 0.00 5 SER A CA 13
ATOM 19455 C C . SER A 1 5 ? 2.529 28.534 0.124 1.00 0.00 5 SER A C 13
ATOM 19456 O O . SER A 1 5 ? 3.624 28.646 0.676 1.00 0.00 5 SER A O 13
ATOM 19464 N N . SER A 1 6 ? 1.522 27.842 0.648 1.00 0.00 6 SER A N 13
ATOM 19465 C CA . SER A 1 6 ? 1.648 27.162 1.931 1.00 0.00 6 SER A CA 13
ATOM 19466 C C . SER A 1 6 ? 1.524 25.651 1.760 1.00 0.00 6 SER A C 13
ATOM 19467 O O . SER A 1 6 ? 0.438 25.088 1.891 1.00 0.00 6 SER A O 13
ATOM 19475 N N . GLY A 1 7 ? 2.646 25.001 1.466 1.00 0.00 7 GLY A N 13
ATOM 19476 C CA . GLY A 1 7 ? 2.643 23.562 1.282 1.00 0.00 7 GLY A CA 13
ATOM 19477 C C . GLY A 1 7 ? 4.042 22.984 1.202 1.00 0.00 7 GLY A C 13
ATOM 19478 O O . GLY A 1 7 ? 5.025 23.723 1.150 1.00 0.00 7 GLY A O 13
ATOM 19482 N N . PHE A 1 8 ? 4.133 21.658 1.195 1.00 0.00 8 PHE A N 13
ATOM 19483 C CA . PHE A 1 8 ? 5.423 20.981 1.124 1.00 0.00 8 PHE A CA 13
ATOM 19484 C C . PHE A 1 8 ? 5.377 19.826 0.127 1.00 0.00 8 PHE A C 13
ATOM 19485 O O . PHE A 1 8 ? 4.430 19.040 0.115 1.00 0.00 8 PHE A O 13
ATOM 19502 N N . ARG A 1 9 ? 6.407 19.732 -0.708 1.00 0.00 9 ARG A N 13
ATOM 19503 C CA . ARG A 1 9 ? 6.484 18.676 -1.709 1.00 0.00 9 ARG A CA 13
ATOM 19504 C C . ARG A 1 9 ? 6.174 17.316 -1.090 1.00 0.00 9 ARG A C 13
ATOM 19505 O O . ARG A 1 9 ? 6.596 17.002 0.023 1.00 0.00 9 ARG A O 13
ATOM 19526 N N . PRO A 1 10 ? 5.419 16.488 -1.827 1.00 0.00 10 PRO A N 13
ATOM 19527 C CA . PRO A 1 10 ? 5.036 15.148 -1.371 1.00 0.00 10 PRO A CA 13
ATOM 19528 C C . PRO A 1 10 ? 6.221 14.189 -1.330 1.00 0.00 10 PRO A C 13
ATOM 19529 O O . PRO A 1 10 ? 6.709 13.745 -2.369 1.00 0.00 10 PRO A O 13
ATOM 19540 N N . HIS A 1 11 ? 6.678 13.873 -0.122 1.00 0.00 11 HIS A N 13
ATOM 19541 C CA . HIS A 1 11 ? 7.806 12.964 0.054 1.00 0.00 11 HIS A CA 13
ATOM 19542 C C . HIS A 1 11 ? 7.493 11.908 1.109 1.00 0.00 11 HIS A C 13
ATOM 19543 O O . HIS A 1 11 ? 6.993 12.223 2.189 1.00 0.00 11 HIS A O 13
ATOM 19557 N N . PHE A 1 12 ? 7.789 10.653 0.789 1.00 0.00 12 PHE A N 13
ATOM 19558 C CA . PHE A 1 12 ? 7.537 9.549 1.708 1.00 0.00 12 PHE A CA 13
ATOM 19559 C C . PHE A 1 12 ? 8.721 9.345 2.649 1.00 0.00 12 PHE A C 13
ATOM 19560 O O . PHE A 1 12 ? 9.781 8.870 2.238 1.00 0.00 12 PHE A O 13
ATOM 19577 N N . LEU A 1 13 ? 8.533 9.707 3.913 1.00 0.00 13 LEU A N 13
ATOM 19578 C CA . LEU A 1 13 ? 9.585 9.564 4.914 1.00 0.00 13 LEU A CA 13
ATOM 19579 C C . LEU A 1 13 ? 9.935 8.096 5.131 1.00 0.00 13 LEU A C 13
ATOM 19580 O O . LEU A 1 13 ? 11.109 7.728 5.175 1.00 0.00 13 LEU A O 13
ATOM 19596 N N . GLN A 1 14 ? 8.909 7.261 5.263 1.00 0.00 14 GLN A N 13
ATOM 19597 C CA . GLN A 1 14 ? 9.109 5.832 5.473 1.00 0.00 14 GLN A CA 13
ATOM 19598 C C . GLN A 1 14 ? 8.325 5.017 4.451 1.00 0.00 14 GLN A C 13
ATOM 19599 O O . GLN A 1 14 ? 7.097 5.086 4.397 1.00 0.00 14 GLN A O 13
ATOM 19613 N N . ALA A 1 15 ? 9.043 4.245 3.641 1.00 0.00 15 ALA A N 13
ATOM 19614 C CA . ALA A 1 15 ? 8.414 3.415 2.621 1.00 0.00 15 ALA A CA 13
ATOM 19615 C C . ALA A 1 15 ? 8.850 1.960 2.752 1.00 0.00 15 ALA A C 13
ATOM 19616 O O . ALA A 1 15 ? 9.993 1.657 3.095 1.00 0.00 15 ALA A O 13
ATOM 19623 N N . PRO A 1 16 ? 7.919 1.035 2.473 1.00 0.00 16 PRO A N 13
ATOM 19624 C CA . PRO A 1 16 ? 8.185 -0.405 2.553 1.00 0.00 16 PRO A CA 13
ATOM 19625 C C . PRO A 1 16 ? 9.129 -0.882 1.455 1.00 0.00 16 PRO A C 13
ATOM 19626 O O . PRO A 1 16 ? 9.585 -0.093 0.629 1.00 0.00 16 PRO A O 13
ATOM 19637 N N . GLY A 1 17 ? 9.418 -2.180 1.452 1.00 0.00 17 GLY A N 13
ATOM 19638 C CA . GLY A 1 17 ? 10.306 -2.740 0.450 1.00 0.00 17 GLY A CA 13
ATOM 19639 C C . GLY A 1 17 ? 9.885 -4.129 0.013 1.00 0.00 17 GLY A C 13
ATOM 19640 O O . GLY A 1 17 ? 8.706 -4.376 -0.243 1.00 0.00 17 GLY A O 13
ATOM 19644 N N . ASP A 1 18 ? 10.850 -5.038 -0.074 1.00 0.00 18 ASP A N 13
ATOM 19645 C CA . ASP A 1 18 ? 10.574 -6.410 -0.483 1.00 0.00 18 ASP A CA 13
ATOM 19646 C C . ASP A 1 18 ? 10.049 -7.232 0.690 1.00 0.00 18 ASP A C 13
ATOM 19647 O O . ASP A 1 18 ? 10.697 -7.330 1.733 1.00 0.00 18 ASP A O 13
ATOM 19656 N N . LEU A 1 19 ? 8.871 -7.820 0.513 1.00 0.00 19 LEU A N 13
ATOM 19657 C CA . LEU A 1 19 ? 8.257 -8.633 1.557 1.00 0.00 19 LEU A CA 13
ATOM 19658 C C . LEU A 1 19 ? 7.783 -9.970 0.998 1.00 0.00 19 LEU A C 13
ATOM 19659 O O . LEU A 1 19 ? 7.482 -10.088 -0.190 1.00 0.00 19 LEU A O 13
ATOM 19675 N N . THR A 1 20 ? 7.716 -10.978 1.863 1.00 0.00 20 THR A N 13
ATOM 19676 C CA . THR A 1 20 ? 7.277 -12.307 1.457 1.00 0.00 20 THR A CA 13
ATOM 19677 C C . THR A 1 20 ? 6.164 -12.819 2.362 1.00 0.00 20 THR A C 13
ATOM 19678 O O . THR A 1 20 ? 6.384 -13.089 3.543 1.00 0.00 20 THR A O 13
ATOM 19689 N N . VAL A 1 21 ? 4.965 -12.952 1.802 1.00 0.00 21 VAL A N 13
ATOM 19690 C CA . VAL A 1 21 ? 3.817 -13.434 2.559 1.00 0.00 21 VAL A CA 13
ATOM 19691 C C . VAL A 1 21 ? 3.136 -14.597 1.845 1.00 0.00 21 VAL A C 13
ATOM 19692 O O . VAL A 1 21 ? 2.857 -14.524 0.648 1.00 0.00 21 VAL A O 13
ATOM 19705 N N . GLN A 1 22 ? 2.872 -15.667 2.587 1.00 0.00 22 GLN A N 13
ATOM 19706 C CA . GLN A 1 22 ? 2.224 -16.846 2.023 1.00 0.00 22 GLN A CA 13
ATOM 19707 C C . GLN A 1 22 ? 0.785 -16.537 1.624 1.00 0.00 22 GLN A C 13
ATOM 19708 O O . GLN A 1 22 ? 0.166 -15.619 2.161 1.00 0.00 22 GLN A O 13
ATOM 19722 N N . GLU A 1 23 ? 0.260 -17.310 0.679 1.00 0.00 23 GLU A N 13
ATOM 19723 C CA . GLU A 1 23 ? -1.107 -17.117 0.207 1.00 0.00 23 GLU A CA 13
ATOM 19724 C C . GLU A 1 23 ? -2.112 -17.431 1.311 1.00 0.00 23 GLU A C 13
ATOM 19725 O O . GLU A 1 23 ? -2.000 -18.445 1.998 1.00 0.00 23 GLU A O 13
ATOM 19737 N N . GLY A 1 24 ? -3.096 -16.552 1.476 1.00 0.00 24 GLY A N 13
ATOM 19738 C CA . GLY A 1 24 ? -4.107 -16.752 2.497 1.00 0.00 24 GLY A CA 13
ATOM 19739 C C . GLY A 1 24 ? -3.672 -16.231 3.853 1.00 0.00 24 GLY A C 13
ATOM 19740 O O . GLY A 1 24 ? -4.270 -16.565 4.876 1.00 0.00 24 GLY A O 13
ATOM 19744 N N . LYS A 1 25 ? -2.626 -15.412 3.863 1.00 0.00 25 LYS A N 13
ATOM 19745 C CA . LYS A 1 25 ? -2.110 -14.844 5.103 1.00 0.00 25 LYS A CA 13
ATOM 19746 C C . LYS A 1 25 ? -2.441 -13.358 5.200 1.00 0.00 25 LYS A C 13
ATOM 19747 O O . LYS A 1 25 ? -2.934 -12.758 4.244 1.00 0.00 25 LYS A O 13
ATOM 19766 N N . LEU A 1 26 ? -2.165 -12.770 6.358 1.00 0.00 26 LEU A N 13
ATOM 19767 C CA . LEU A 1 26 ? -2.431 -11.353 6.580 1.00 0.00 26 LEU A CA 13
ATOM 19768 C C . LEU A 1 26 ? -1.281 -10.495 6.063 1.00 0.00 26 LEU A C 13
ATOM 19769 O O . LEU A 1 26 ? -0.119 -10.732 6.397 1.00 0.00 26 LEU A O 13
ATOM 19785 N N . CYS A 1 27 ? -1.612 -9.498 5.251 1.00 0.00 27 CYS A N 13
ATOM 19786 C CA . CYS A 1 27 ? -0.606 -8.603 4.689 1.00 0.00 27 CYS A CA 13
ATOM 19787 C C . CYS A 1 27 ? -0.858 -7.162 5.122 1.00 0.00 27 CYS A C 13
ATOM 19788 O O . CYS A 1 27 ? -1.886 -6.574 4.787 1.00 0.00 27 CYS A O 13
ATOM 19796 N N . ARG A 1 28 ? 0.087 -6.600 5.869 1.00 0.00 28 ARG A N 13
ATOM 19797 C CA . ARG A 1 28 ? -0.034 -5.229 6.349 1.00 0.00 28 ARG A CA 13
ATOM 19798 C C . ARG A 1 28 ? 1.040 -4.339 5.731 1.00 0.00 28 ARG A C 13
ATOM 19799 O O . ARG A 1 28 ? 2.180 -4.765 5.543 1.00 0.00 28 ARG A O 13
ATOM 19820 N N . MET A 1 29 ? 0.668 -3.103 5.417 1.00 0.00 29 MET A N 13
ATOM 19821 C CA . MET A 1 29 ? 1.600 -2.153 4.820 1.00 0.00 29 MET A CA 13
ATOM 19822 C C . MET A 1 29 ? 1.425 -0.765 5.428 1.00 0.00 29 MET A C 13
ATOM 19823 O O . MET A 1 29 ? 0.303 -0.289 5.598 1.00 0.00 29 MET A O 13
ATOM 19837 N N . ASP A 1 30 ? 2.541 -0.121 5.753 1.00 0.00 30 ASP A N 13
ATOM 19838 C CA . ASP A 1 30 ? 2.510 1.213 6.341 1.00 0.00 30 ASP A CA 13
ATOM 19839 C C . ASP A 1 30 ? 3.339 2.190 5.514 1.00 0.00 30 ASP A C 13
ATOM 19840 O O . ASP A 1 30 ? 4.450 1.872 5.087 1.00 0.00 30 ASP A O 13
ATOM 19849 N N . CYS A 1 31 ? 2.792 3.380 5.291 1.00 0.00 31 CYS A N 13
ATOM 19850 C CA . CYS A 1 31 ? 3.480 4.404 4.512 1.00 0.00 31 CYS A CA 13
ATOM 19851 C C . CYS A 1 31 ? 3.035 5.800 4.936 1.00 0.00 31 CYS A C 13
ATOM 19852 O O . CYS A 1 31 ? 1.841 6.097 4.976 1.00 0.00 31 CYS A O 13
ATOM 19860 N N . LYS A 1 32 ? 4.003 6.653 5.254 1.00 0.00 32 LYS A N 13
ATOM 19861 C CA . LYS A 1 32 ? 3.712 8.018 5.675 1.00 0.00 32 LYS A CA 13
ATOM 19862 C C . LYS A 1 32 ? 4.284 9.027 4.684 1.00 0.00 32 LYS A C 13
ATOM 19863 O O . LYS A 1 32 ? 5.459 8.960 4.323 1.00 0.00 32 LYS A O 13
ATOM 19882 N N . VAL A 1 33 ? 3.446 9.963 4.250 1.00 0.00 33 VAL A N 13
ATOM 19883 C CA . VAL A 1 33 ? 3.869 10.988 3.302 1.00 0.00 33 VAL A CA 13
ATOM 19884 C C . VAL A 1 33 ? 3.702 12.383 3.892 1.00 0.00 33 VAL A C 13
ATOM 19885 O O . VAL A 1 33 ? 2.647 12.720 4.429 1.00 0.00 33 VAL A O 13
ATOM 19898 N N . SER A 1 34 ? 4.751 13.193 3.788 1.00 0.00 34 SER A N 13
ATOM 19899 C CA . SER A 1 34 ? 4.722 14.553 4.314 1.00 0.00 34 SER A CA 13
ATOM 19900 C C . SER A 1 34 ? 4.318 15.547 3.229 1.00 0.00 34 SER A C 13
ATOM 19901 O O . SER A 1 34 ? 4.810 15.488 2.103 1.00 0.00 34 SER A O 13
ATOM 19909 N N . GLY A 1 35 ? 3.417 16.460 3.578 1.00 0.00 35 GLY A N 13
ATOM 19910 C CA . GLY A 1 35 ? 2.960 17.454 2.624 1.00 0.00 35 GLY A CA 13
ATOM 19911 C C . GLY A 1 35 ? 1.749 18.219 3.120 1.00 0.00 35 GLY A C 13
ATOM 19912 O O . GLY A 1 35 ? 1.115 17.826 4.099 1.00 0.00 35 GLY A O 13
ATOM 19916 N N . LEU A 1 36 ? 1.428 19.317 2.443 1.00 0.00 36 LEU A N 13
ATOM 19917 C CA . LEU A 1 36 ? 0.285 20.141 2.821 1.00 0.00 36 LEU A CA 13
ATOM 19918 C C . LEU A 1 36 ? -0.228 20.940 1.627 1.00 0.00 36 LEU A C 13
ATOM 19919 O O . LEU A 1 36 ? 0.524 21.636 0.945 1.00 0.00 36 LEU A O 13
ATOM 19935 N N . PRO A 1 37 ? -1.540 20.841 1.369 1.00 0.00 37 PRO A N 13
ATOM 19936 C CA . PRO A 1 37 ? -2.445 20.015 2.173 1.00 0.00 37 PRO A CA 13
ATOM 19937 C C . PRO A 1 37 ? -2.195 18.523 1.980 1.00 0.00 37 PRO A C 13
ATOM 19938 O O . PRO A 1 37 ? -1.348 18.123 1.180 1.00 0.00 37 PRO A O 13
ATOM 19949 N N . THR A 1 38 ? -2.936 17.703 2.718 1.00 0.00 38 THR A N 13
ATOM 19950 C CA . THR A 1 38 ? -2.794 16.255 2.628 1.00 0.00 38 THR A CA 13
ATOM 19951 C C . THR A 1 38 ? -2.803 15.791 1.177 1.00 0.00 38 THR A C 13
ATOM 19952 O O . THR A 1 38 ? -3.765 16.003 0.438 1.00 0.00 38 THR A O 13
ATOM 19963 N N . PRO A 1 39 ? -1.708 15.140 0.755 1.00 0.00 39 PRO A N 13
ATOM 19964 C CA . PRO A 1 39 ? -1.567 14.631 -0.612 1.00 0.00 39 PRO A CA 13
ATOM 19965 C C . PRO A 1 39 ? -2.493 13.452 -0.890 1.00 0.00 39 PRO A C 13
ATOM 19966 O O . PRO A 1 39 ? -2.600 12.530 -0.080 1.00 0.00 39 PRO A O 13
ATOM 19977 N N . ASP A 1 40 ? -3.160 13.487 -2.038 1.00 0.00 40 ASP A N 13
ATOM 19978 C CA . ASP A 1 40 ? -4.076 12.421 -2.423 1.00 0.00 40 ASP A CA 13
ATOM 19979 C C . ASP A 1 40 ? -3.403 11.446 -3.385 1.00 0.00 40 ASP A C 13
ATOM 19980 O O . ASP A 1 40 ? -3.285 11.719 -4.580 1.00 0.00 40 ASP A O 13
ATOM 19989 N N . LEU A 1 41 ? -2.962 10.311 -2.855 1.00 0.00 41 LEU A N 13
ATOM 19990 C CA . LEU A 1 41 ? -2.299 9.295 -3.666 1.00 0.00 41 LEU A CA 13
ATOM 19991 C C . LEU A 1 41 ? -3.277 8.197 -4.071 1.00 0.00 41 LEU A C 13
ATOM 19992 O O . LEU A 1 41 ? -4.329 8.030 -3.453 1.00 0.00 41 LEU A O 13
ATOM 20008 N N . SER A 1 42 ? -2.921 7.449 -5.110 1.00 0.00 42 SER A N 13
ATOM 20009 C CA . SER A 1 42 ? -3.768 6.367 -5.598 1.00 0.00 42 SER A CA 13
ATOM 20010 C C . SER A 1 42 ? -2.954 5.095 -5.815 1.00 0.00 42 SER A C 13
ATOM 20011 O O . SER A 1 42 ? -1.918 5.114 -6.480 1.00 0.00 42 SER A O 13
ATOM 20019 N N . TRP A 1 43 ? -3.430 3.992 -5.249 1.00 0.00 43 TRP A N 13
ATOM 20020 C CA . TRP A 1 43 ? -2.747 2.710 -5.380 1.00 0.00 43 TRP A CA 13
ATOM 20021 C C . TRP A 1 43 ? -2.940 2.130 -6.777 1.00 0.00 43 TRP A C 13
ATOM 20022 O O . TRP A 1 43 ? -4.013 2.254 -7.367 1.00 0.00 43 TRP A O 13
ATOM 20043 N N . GLN A 1 44 ? -1.894 1.498 -7.300 1.00 0.00 44 GLN A N 13
ATOM 20044 C CA . GLN A 1 44 ? -1.950 0.901 -8.629 1.00 0.00 44 GLN A CA 13
ATOM 20045 C C . GLN A 1 44 ? -1.119 -0.377 -8.686 1.00 0.00 44 GLN A C 13
ATOM 20046 O O . GLN A 1 44 ? 0.071 -0.371 -8.370 1.00 0.00 44 GLN A O 13
ATOM 20060 N N . LEU A 1 45 ? -1.754 -1.472 -9.091 1.00 0.00 45 LEU A N 13
ATOM 20061 C CA . LEU A 1 45 ? -1.074 -2.759 -9.189 1.00 0.00 45 LEU A CA 13
ATOM 20062 C C . LEU A 1 45 ? -1.041 -3.248 -10.634 1.00 0.00 45 LEU A C 13
ATOM 20063 O O . LEU A 1 45 ? -2.078 -3.350 -11.289 1.00 0.00 45 LEU A O 13
ATOM 20079 N N . ASP A 1 46 ? 0.157 -3.550 -11.123 1.00 0.00 46 ASP A N 13
ATOM 20080 C CA . ASP A 1 46 ? 0.325 -4.032 -12.489 1.00 0.00 46 ASP A CA 13
ATOM 20081 C C . ASP A 1 46 ? -0.219 -3.020 -13.493 1.00 0.00 46 ASP A C 13
ATOM 20082 O O . ASP A 1 46 ? -0.845 -3.391 -14.485 1.00 0.00 46 ASP A O 13
ATOM 20091 N N . GLY A 1 47 ? 0.025 -1.741 -13.227 1.00 0.00 47 GLY A N 13
ATOM 20092 C CA . GLY A 1 47 ? -0.448 -0.695 -14.116 1.00 0.00 47 GLY A CA 13
ATOM 20093 C C . GLY A 1 47 ? -1.961 -0.605 -14.151 1.00 0.00 47 GLY A C 13
ATOM 20094 O O . GLY A 1 47 ? -2.549 -0.300 -15.189 1.00 0.00 47 GLY A O 13
ATOM 20098 N N . LYS A 1 48 ? -2.595 -0.873 -13.015 1.00 0.00 48 LYS A N 13
ATOM 20099 C CA . LYS A 1 48 ? -4.049 -0.821 -12.918 1.00 0.00 48 LYS A CA 13
ATOM 20100 C C . LYS A 1 48 ? -4.485 -0.262 -11.568 1.00 0.00 48 LYS A C 13
ATOM 20101 O O . LYS A 1 48 ? -3.859 -0.507 -10.536 1.00 0.00 48 LYS A O 13
ATOM 20120 N N . PRO A 1 49 ? -5.585 0.506 -11.572 1.00 0.00 49 PRO A N 13
ATOM 20121 C CA . PRO A 1 49 ? -6.130 1.114 -10.355 1.00 0.00 49 PRO A CA 13
ATOM 20122 C C . PRO A 1 49 ? -6.736 0.081 -9.412 1.00 0.00 49 PRO A C 13
ATOM 20123 O O . PRO A 1 49 ? -7.808 -0.464 -9.678 1.00 0.00 49 PRO A O 13
ATOM 20134 N N . VAL A 1 50 ? -6.044 -0.186 -8.309 1.00 0.00 50 VAL A N 13
ATOM 20135 C CA . VAL A 1 50 ? -6.516 -1.154 -7.325 1.00 0.00 50 VAL A CA 13
ATOM 20136 C C . VAL A 1 50 ? -7.606 -0.555 -6.444 1.00 0.00 50 VAL A C 13
ATOM 20137 O O . VAL A 1 50 ? -7.433 0.520 -5.868 1.00 0.00 50 VAL A O 13
ATOM 20150 N N . ARG A 1 51 ? -8.730 -1.257 -6.343 1.00 0.00 51 ARG A N 13
ATOM 20151 C CA . ARG A 1 51 ? -9.849 -0.794 -5.532 1.00 0.00 51 ARG A CA 13
ATOM 20152 C C . ARG A 1 51 ? -10.021 -1.668 -4.293 1.00 0.00 51 ARG A C 13
ATOM 20153 O O . ARG A 1 51 ? -9.733 -2.865 -4.303 1.00 0.00 51 ARG A O 13
ATOM 20174 N N . PRO A 1 52 ? -10.501 -1.058 -3.199 1.00 0.00 52 PRO A N 13
ATOM 20175 C CA . PRO A 1 52 ? -10.722 -1.761 -1.932 1.00 0.00 52 PRO A CA 13
ATOM 20176 C C . PRO A 1 52 ? -11.883 -2.747 -2.011 1.00 0.00 52 PRO A C 13
ATOM 20177 O O . PRO A 1 52 ? -13.014 -2.365 -2.312 1.00 0.00 52 PRO A O 13
ATOM 20188 N N . ASP A 1 53 ? -11.596 -4.015 -1.738 1.00 0.00 53 ASP A N 13
ATOM 20189 C CA . ASP A 1 53 ? -12.617 -5.055 -1.777 1.00 0.00 53 ASP A CA 13
ATOM 20190 C C . ASP A 1 53 ? -12.691 -5.793 -0.444 1.00 0.00 53 ASP A C 13
ATOM 20191 O O . ASP A 1 53 ? -11.940 -5.495 0.485 1.00 0.00 53 ASP A O 13
ATOM 20200 N N . SER A 1 54 ? -13.601 -6.758 -0.357 1.00 0.00 54 SER A N 13
ATOM 20201 C CA . SER A 1 54 ? -13.777 -7.536 0.863 1.00 0.00 54 SER A CA 13
ATOM 20202 C C . SER A 1 54 ? -12.429 -7.987 1.419 1.00 0.00 54 SER A C 13
ATOM 20203 O O . SER A 1 54 ? -12.274 -8.175 2.625 1.00 0.00 54 SER A O 13
ATOM 20211 N N . ALA A 1 55 ? -11.457 -8.159 0.529 1.00 0.00 55 ALA A N 13
ATOM 20212 C CA . ALA A 1 55 ? -10.122 -8.586 0.928 1.00 0.00 55 ALA A CA 13
ATOM 20213 C C . ALA A 1 55 ? -9.203 -7.388 1.139 1.00 0.00 55 ALA A C 13
ATOM 20214 O O . ALA A 1 55 ? -8.585 -7.245 2.195 1.00 0.00 55 ALA A O 13
ATOM 20221 N N . HIS A 1 56 ? -9.116 -6.529 0.128 1.00 0.00 56 HIS A N 13
ATOM 20222 C CA . HIS A 1 56 ? -8.272 -5.342 0.204 1.00 0.00 56 HIS A CA 13
ATOM 20223 C C . HIS A 1 56 ? -8.975 -4.222 0.964 1.00 0.00 56 HIS A C 13
ATOM 20224 O O . HIS A 1 56 ? -10.015 -3.723 0.535 1.00 0.00 56 HIS A O 13
ATOM 20238 N N . LYS A 1 57 ? -8.400 -3.831 2.097 1.00 0.00 57 LYS A N 13
ATOM 20239 C CA . LYS A 1 57 ? -8.970 -2.770 2.918 1.00 0.00 57 LYS A CA 13
ATOM 20240 C C . LYS A 1 57 ? -8.036 -1.566 2.977 1.00 0.00 57 LYS A C 13
ATOM 20241 O O . LYS A 1 57 ? -6.950 -1.639 3.551 1.00 0.00 57 LYS A O 13
ATOM 20260 N N . MET A 1 58 ? -8.466 -0.459 2.380 1.00 0.00 58 MET A N 13
ATOM 20261 C CA . MET A 1 58 ? -7.668 0.762 2.368 1.00 0.00 58 MET A CA 13
ATOM 20262 C C . MET A 1 58 ? -8.063 1.681 3.519 1.00 0.00 58 MET A C 13
ATOM 20263 O O . MET A 1 58 ? -9.242 1.984 3.709 1.00 0.00 58 MET A O 13
ATOM 20277 N N . LEU A 1 59 ? -7.071 2.123 4.285 1.00 0.00 59 LEU A N 13
ATOM 20278 C CA . LEU A 1 59 ? -7.315 3.008 5.418 1.00 0.00 59 LEU A CA 13
ATOM 20279 C C . LEU A 1 59 ? -6.702 4.383 5.177 1.00 0.00 59 LEU A C 13
ATOM 20280 O O . LEU A 1 59 ? -5.570 4.496 4.706 1.00 0.00 59 LEU A O 13
ATOM 20296 N N . VAL A 1 60 ? -7.456 5.428 5.504 1.00 0.00 60 VAL A N 13
ATOM 20297 C CA . VAL A 1 60 ? -6.986 6.796 5.326 1.00 0.00 60 VAL A CA 13
ATOM 20298 C C . VAL A 1 60 ? -6.987 7.554 6.649 1.00 0.00 60 VAL A C 13
ATOM 20299 O O . VAL A 1 60 ? -8.038 7.967 7.139 1.00 0.00 60 VAL A O 13
ATOM 20312 N N . ARG A 1 61 ? -5.801 7.734 7.222 1.00 0.00 61 ARG A N 13
ATOM 20313 C CA . ARG A 1 61 ? -5.665 8.442 8.490 1.00 0.00 61 ARG A CA 13
ATOM 20314 C C . ARG A 1 61 ? -5.671 9.952 8.272 1.00 0.00 61 ARG A C 13
ATOM 20315 O O . ARG A 1 61 ? -5.326 10.435 7.194 1.00 0.00 61 ARG A O 13
ATOM 20336 N N . GLU A 1 62 ? -6.065 10.693 9.303 1.00 0.00 62 GLU A N 13
ATOM 20337 C CA . GLU A 1 62 ? -6.117 12.148 9.223 1.00 0.00 62 GLU A CA 13
ATOM 20338 C C . GLU A 1 62 ? -4.713 12.744 9.246 1.00 0.00 62 GLU A C 13
ATOM 20339 O O . GLU A 1 62 ? -4.520 13.917 8.931 1.00 0.00 62 GLU A O 13
ATOM 20351 N N . ASN A 1 63 ? -3.735 11.926 9.623 1.00 0.00 63 ASN A N 13
ATOM 20352 C CA . ASN A 1 63 ? -2.348 12.373 9.689 1.00 0.00 63 ASN A CA 13
ATOM 20353 C C . ASN A 1 63 ? -1.632 12.120 8.365 1.00 0.00 63 ASN A C 13
ATOM 20354 O O . ASN A 1 63 ? -0.458 12.452 8.210 1.00 0.00 63 ASN A O 13
ATOM 20365 N N . GLY A 1 64 ? -2.350 11.532 7.413 1.00 0.00 64 GLY A N 13
ATOM 20366 C CA . GLY A 1 64 ? -1.767 11.246 6.115 1.00 0.00 64 GLY A CA 13
ATOM 20367 C C . GLY A 1 64 ? -1.160 9.859 6.045 1.00 0.00 64 GLY A C 13
ATOM 20368 O O . GLY A 1 64 ? -0.624 9.459 5.012 1.00 0.00 64 GLY A O 13
ATOM 20372 N N . VAL A 1 65 ? -1.243 9.122 7.148 1.00 0.00 65 VAL A N 13
ATOM 20373 C CA . VAL A 1 65 ? -0.697 7.771 7.208 1.00 0.00 65 VAL A CA 13
ATOM 20374 C C . VAL A 1 65 ? -1.587 6.784 6.461 1.00 0.00 65 VAL A C 13
ATOM 20375 O O . VAL A 1 65 ? -2.631 6.368 6.966 1.00 0.00 65 VAL A O 13
ATOM 20388 N N . HIS A 1 66 ? -1.168 6.413 5.256 1.00 0.00 66 HIS A N 13
ATOM 20389 C CA . HIS A 1 66 ? -1.928 5.473 4.439 1.00 0.00 66 HIS A CA 13
ATOM 20390 C C . HIS A 1 66 ? -1.432 4.046 4.650 1.00 0.00 66 HIS A C 13
ATOM 20391 O O . HIS A 1 66 ? -0.235 3.812 4.816 1.00 0.00 66 HIS A O 13
ATOM 20405 N N . SER A 1 67 ? -2.360 3.095 4.642 1.00 0.00 67 SER A N 13
ATOM 20406 C CA . SER A 1 67 ? -2.018 1.691 4.837 1.00 0.00 67 SER A CA 13
ATOM 20407 C C . SER A 1 67 ? -2.918 0.790 3.997 1.00 0.00 67 SER A C 13
ATOM 20408 O O . SER A 1 67 ? -4.108 1.063 3.831 1.00 0.00 67 SER A O 13
ATOM 20416 N N . LEU A 1 68 ? -2.343 -0.284 3.470 1.00 0.00 68 LEU A N 13
ATOM 20417 C CA . LEU A 1 68 ? -3.092 -1.227 2.646 1.00 0.00 68 LEU A CA 13
ATOM 20418 C C . LEU A 1 68 ? -3.047 -2.629 3.245 1.00 0.00 68 LEU A C 13
ATOM 20419 O O . LEU A 1 68 ? -2.017 -3.302 3.198 1.00 0.00 68 LEU A O 13
ATOM 20435 N N . ILE A 1 69 ? -4.171 -3.063 3.806 1.00 0.00 69 ILE A N 13
ATOM 20436 C CA . ILE A 1 69 ? -4.260 -4.387 4.411 1.00 0.00 69 ILE A CA 13
ATOM 20437 C C . ILE A 1 69 ? -5.066 -5.339 3.534 1.00 0.00 69 ILE A C 13
ATOM 20438 O O . ILE A 1 69 ? -6.264 -5.143 3.325 1.00 0.00 69 ILE A O 13
ATOM 20454 N N . ILE A 1 70 ? -4.401 -6.371 3.024 1.00 0.00 70 ILE A N 13
ATOM 20455 C CA . ILE A 1 70 ? -5.056 -7.355 2.172 1.00 0.00 70 ILE A CA 13
ATOM 20456 C C . ILE A 1 70 ? -5.222 -8.686 2.897 1.00 0.00 70 ILE A C 13
ATOM 20457 O O . ILE A 1 70 ? -4.240 -9.341 3.246 1.00 0.00 70 ILE A O 13
ATOM 20473 N N . GLU A 1 71 ? -6.472 -9.081 3.120 1.00 0.00 71 GLU A N 13
ATOM 20474 C CA . GLU A 1 71 ? -6.766 -10.336 3.803 1.00 0.00 71 GLU A CA 13
ATOM 20475 C C . GLU A 1 71 ? -8.162 -10.837 3.444 1.00 0.00 71 GLU A C 13
ATOM 20476 O O . GLU A 1 71 ? -9.164 -10.146 3.630 1.00 0.00 71 GLU A O 13
ATOM 20488 N N . PRO A 1 72 ? -8.230 -12.068 2.916 1.00 0.00 72 PRO A N 13
ATOM 20489 C CA . PRO A 1 72 ? -7.045 -12.899 2.689 1.00 0.00 72 PRO A CA 13
ATOM 20490 C C . PRO A 1 72 ? -6.165 -12.360 1.566 1.00 0.00 72 PRO A C 13
ATOM 20491 O O . PRO A 1 72 ? -6.386 -11.257 1.066 1.00 0.00 72 PRO A O 13
ATOM 20502 N N . VAL A 1 73 ? -5.166 -13.145 1.174 1.00 0.00 73 VAL A N 13
ATOM 20503 C CA . VAL A 1 73 ? -4.254 -12.747 0.109 1.00 0.00 73 VAL A CA 13
ATOM 20504 C C . VAL A 1 73 ? -4.212 -13.794 -0.999 1.00 0.00 73 VAL A C 13
ATOM 20505 O O . VAL A 1 73 ? -4.410 -14.984 -0.752 1.00 0.00 73 VAL A O 13
ATOM 20518 N N . THR A 1 74 ? -3.953 -13.343 -2.223 1.00 0.00 74 THR A N 13
ATOM 20519 C CA . THR A 1 74 ? -3.886 -14.240 -3.369 1.00 0.00 74 THR A CA 13
ATOM 20520 C C . THR A 1 74 ? -2.646 -13.963 -4.212 1.00 0.00 74 THR A C 13
ATOM 20521 O O . THR A 1 74 ? -2.075 -12.874 -4.154 1.00 0.00 74 THR A O 13
ATOM 20532 N N . SER A 1 75 ? -2.235 -14.954 -4.996 1.00 0.00 75 SER A N 13
ATOM 20533 C CA . SER A 1 75 ? -1.060 -14.818 -5.849 1.00 0.00 75 SER A CA 13
ATOM 20534 C C . SER A 1 75 ? -1.163 -13.569 -6.720 1.00 0.00 75 SER A C 13
ATOM 20535 O O . SER A 1 75 ? -0.152 -12.990 -7.116 1.00 0.00 75 SER A O 13
ATOM 20543 N N . ARG A 1 76 ? -2.393 -13.161 -7.014 1.00 0.00 76 ARG A N 13
ATOM 20544 C CA . ARG A 1 76 ? -2.630 -11.982 -7.838 1.00 0.00 76 ARG A CA 13
ATOM 20545 C C . ARG A 1 76 ? -2.127 -10.721 -7.142 1.00 0.00 76 ARG A C 13
ATOM 20546 O O . ARG A 1 76 ? -1.661 -9.785 -7.792 1.00 0.00 76 ARG A O 13
ATOM 20567 N N . ASP A 1 77 ? -2.224 -10.704 -5.817 1.00 0.00 77 ASP A N 13
ATOM 20568 C CA . ASP A 1 77 ? -1.778 -9.559 -5.032 1.00 0.00 77 ASP A CA 13
ATOM 20569 C C . ASP A 1 77 ? -0.274 -9.352 -5.179 1.00 0.00 77 ASP A C 13
ATOM 20570 O O . ASP A 1 77 ? 0.231 -8.245 -4.996 1.00 0.00 77 ASP A O 13
ATOM 20579 N N . ALA A 1 78 ? 0.437 -10.426 -5.510 1.00 0.00 78 ALA A N 13
ATOM 20580 C CA . ALA A 1 78 ? 1.883 -10.362 -5.682 1.00 0.00 78 ALA A CA 13
ATOM 20581 C C . ALA A 1 78 ? 2.252 -9.578 -6.936 1.00 0.00 78 ALA A C 13
ATOM 20582 O O . ALA A 1 78 ? 1.980 -10.012 -8.054 1.00 0.00 78 ALA A O 13
ATOM 20589 N N . GLY A 1 79 ? 2.873 -8.418 -6.742 1.00 0.00 79 GLY A N 13
ATOM 20590 C CA . GLY A 1 79 ? 3.269 -7.591 -7.867 1.00 0.00 79 GLY A CA 13
ATOM 20591 C C . GLY A 1 79 ? 4.036 -6.357 -7.438 1.00 0.00 79 GLY A C 13
ATOM 20592 O O . GLY A 1 79 ? 4.639 -6.334 -6.364 1.00 0.00 79 GLY A O 13
ATOM 20596 N N . ILE A 1 80 ? 4.016 -5.327 -8.278 1.00 0.00 80 ILE A N 13
ATOM 20597 C CA . ILE A 1 80 ? 4.715 -4.084 -7.979 1.00 0.00 80 ILE A CA 13
ATOM 20598 C C . ILE A 1 80 ? 3.731 -2.954 -7.696 1.00 0.00 80 ILE A C 13
ATOM 20599 O O . ILE A 1 80 ? 3.200 -2.333 -8.617 1.00 0.00 80 ILE A O 13
ATOM 20615 N N . TYR A 1 81 ? 3.494 -2.691 -6.415 1.00 0.00 81 TYR A N 13
ATOM 20616 C CA . TYR A 1 81 ? 2.574 -1.636 -6.009 1.00 0.00 81 TYR A CA 13
ATOM 20617 C C . TYR A 1 81 ? 3.196 -0.259 -6.222 1.00 0.00 81 TYR A C 13
ATOM 20618 O O . TYR A 1 81 ? 4.290 0.024 -5.734 1.00 0.00 81 TYR A O 13
ATOM 20636 N N . THR A 1 82 ? 2.488 0.596 -6.954 1.00 0.00 82 THR A N 13
ATOM 20637 C CA . THR A 1 82 ? 2.969 1.944 -7.232 1.00 0.00 82 THR A CA 13
ATOM 20638 C C . THR A 1 82 ? 1.919 2.988 -6.870 1.00 0.00 82 THR A C 13
ATOM 20639 O O . THR A 1 82 ? 0.750 2.858 -7.235 1.00 0.00 82 THR A O 13
ATOM 20650 N N . CYS A 1 83 ? 2.343 4.022 -6.152 1.00 0.00 83 CYS A N 13
ATOM 20651 C CA . CYS A 1 83 ? 1.438 5.089 -5.741 1.00 0.00 83 CYS A CA 13
ATOM 20652 C C . CYS A 1 83 ? 1.935 6.444 -6.235 1.00 0.00 83 CYS A C 13
ATOM 20653 O O . CYS A 1 83 ? 3.138 6.661 -6.376 1.00 0.00 83 CYS A O 13
ATOM 20661 N N . ILE A 1 84 ? 1.000 7.351 -6.498 1.00 0.00 84 ILE A N 13
ATOM 20662 C CA . ILE A 1 84 ? 1.343 8.684 -6.977 1.00 0.00 84 ILE A CA 13
ATOM 20663 C C . ILE A 1 84 ? 0.613 9.760 -6.180 1.00 0.00 84 ILE A C 13
ATOM 20664 O O . ILE A 1 84 ? -0.570 10.015 -6.403 1.00 0.00 84 ILE A O 13
ATOM 20680 N N . ALA A 1 85 ? 1.326 10.388 -5.252 1.00 0.00 85 ALA A N 13
ATOM 20681 C CA . ALA A 1 85 ? 0.747 11.439 -4.424 1.00 0.00 85 ALA A CA 13
ATOM 20682 C C . ALA A 1 85 ? 0.912 12.806 -5.079 1.00 0.00 85 ALA A C 13
ATOM 20683 O O . ALA A 1 85 ? 2.009 13.366 -5.105 1.00 0.00 85 ALA A O 13
ATOM 20690 N N . THR A 1 86 ? -0.184 13.341 -5.608 1.00 0.00 86 THR A N 13
ATOM 20691 C CA . THR A 1 86 ? -0.161 14.642 -6.264 1.00 0.00 86 THR A CA 13
ATOM 20692 C C . THR A 1 86 ? -0.878 15.693 -5.426 1.00 0.00 86 THR A C 13
ATOM 20693 O O . THR A 1 86 ? -2.080 15.591 -5.181 1.00 0.00 86 THR A O 13
ATOM 20704 N N . ASN A 1 87 ? -0.134 16.704 -4.990 1.00 0.00 87 ASN A N 13
ATOM 20705 C CA . ASN A 1 87 ? -0.701 17.776 -4.178 1.00 0.00 87 ASN A CA 13
ATOM 20706 C C . ASN A 1 87 ? -0.553 19.124 -4.878 1.00 0.00 87 ASN A C 13
ATOM 20707 O O . ASN A 1 87 ? -0.097 19.196 -6.019 1.00 0.00 87 ASN A O 13
ATOM 20718 N N . ARG A 1 88 ? -0.941 20.189 -4.185 1.00 0.00 88 ARG A N 13
ATOM 20719 C CA . ARG A 1 88 ? -0.852 21.535 -4.739 1.00 0.00 88 ARG A CA 13
ATOM 20720 C C . ARG A 1 88 ? 0.600 21.916 -5.012 1.00 0.00 88 ARG A C 13
ATOM 20721 O O . ARG A 1 88 ? 0.895 22.628 -5.971 1.00 0.00 88 ARG A O 13
ATOM 20742 N N . ALA A 1 89 ? 1.502 21.436 -4.162 1.00 0.00 89 ALA A N 13
ATOM 20743 C CA . ALA A 1 89 ? 2.923 21.725 -4.313 1.00 0.00 89 ALA A CA 13
ATOM 20744 C C . ALA A 1 89 ? 3.506 20.998 -5.520 1.00 0.00 89 ALA A C 13
ATOM 20745 O O . ALA A 1 89 ? 3.989 21.626 -6.461 1.00 0.00 89 ALA A O 13
ATOM 20752 N N . GLY A 1 90 ? 3.457 19.670 -5.486 1.00 0.00 90 GLY A N 13
ATOM 20753 C CA . GLY A 1 90 ? 3.985 18.880 -6.583 1.00 0.00 90 GLY A CA 13
ATOM 20754 C C . GLY A 1 90 ? 3.406 17.479 -6.620 1.00 0.00 90 GLY A C 13
ATOM 20755 O O . GLY A 1 90 ? 2.222 17.283 -6.345 1.00 0.00 90 GLY A O 13
ATOM 20759 N N . GLN A 1 91 ? 4.242 16.504 -6.961 1.00 0.00 91 GLN A N 13
ATOM 20760 C CA . GLN A 1 91 ? 3.804 15.115 -7.035 1.00 0.00 91 GLN A CA 13
ATOM 20761 C C . GLN A 1 91 ? 4.985 14.163 -6.872 1.00 0.00 91 GLN A C 13
ATOM 20762 O O . GLN A 1 91 ? 6.092 14.448 -7.328 1.00 0.00 91 GLN A O 13
ATOM 20776 N N . ASN A 1 92 ? 4.741 13.031 -6.219 1.00 0.00 92 ASN A N 13
ATOM 20777 C CA . ASN A 1 92 ? 5.785 12.038 -5.996 1.00 0.00 92 ASN A CA 13
ATOM 20778 C C . ASN A 1 92 ? 5.209 10.626 -6.033 1.00 0.00 92 ASN A C 13
ATOM 20779 O O . ASN A 1 92 ? 4.073 10.396 -5.618 1.00 0.00 92 ASN A O 13
ATOM 20790 N N . SER A 1 93 ? 6.000 9.682 -6.533 1.00 0.00 93 SER A N 13
ATOM 20791 C CA . SER A 1 93 ? 5.568 8.293 -6.628 1.00 0.00 93 SER A CA 13
ATOM 20792 C C . SER A 1 93 ? 6.658 7.349 -6.127 1.00 0.00 93 SER A C 13
ATOM 20793 O O . SER A 1 93 ? 7.834 7.710 -6.080 1.00 0.00 93 SER A O 13
ATOM 20801 N N . PHE A 1 94 ? 6.258 6.139 -5.753 1.00 0.00 94 PHE A N 13
ATOM 20802 C CA . PHE A 1 94 ? 7.199 5.143 -5.254 1.00 0.00 94 PHE A CA 13
ATOM 20803 C C . PHE A 1 94 ? 6.698 3.730 -5.541 1.00 0.00 94 PHE A C 13
ATOM 20804 O O . PHE A 1 94 ? 5.510 3.441 -5.402 1.00 0.00 94 PHE A O 13
ATOM 20821 N N . SER A 1 95 ? 7.614 2.854 -5.943 1.00 0.00 95 SER A N 13
ATOM 20822 C CA . SER A 1 95 ? 7.266 1.473 -6.254 1.00 0.00 95 SER A CA 13
ATOM 20823 C C . SER A 1 95 ? 7.858 0.518 -5.222 1.00 0.00 95 SER A C 13
ATOM 20824 O O . SER A 1 95 ? 8.916 0.782 -4.649 1.00 0.00 95 SER A O 13
ATOM 20832 N N . LEU A 1 96 ? 7.167 -0.592 -4.989 1.00 0.00 96 LEU A N 13
ATOM 20833 C CA . LEU A 1 96 ? 7.622 -1.589 -4.025 1.00 0.00 96 LEU A CA 13
ATOM 20834 C C . LEU A 1 96 ? 7.403 -3.001 -4.558 1.00 0.00 96 LEU A C 13
ATOM 20835 O O . LEU A 1 96 ? 6.623 -3.210 -5.486 1.00 0.00 96 LEU A O 13
ATOM 20851 N N . GLU A 1 97 ? 8.096 -3.967 -3.962 1.00 0.00 97 GLU A N 13
ATOM 20852 C CA . GLU A 1 97 ? 7.976 -5.360 -4.376 1.00 0.00 97 GLU A CA 13
ATOM 20853 C C . GLU A 1 97 ? 7.241 -6.180 -3.320 1.00 0.00 97 GLU A C 13
ATOM 20854 O O . GLU A 1 97 ? 7.384 -5.939 -2.120 1.00 0.00 97 GLU A O 13
ATOM 20866 N N . LEU A 1 98 ? 6.454 -7.149 -3.773 1.00 0.00 98 LEU A N 13
ATOM 20867 C CA . LEU A 1 98 ? 5.696 -8.006 -2.869 1.00 0.00 98 LEU A CA 13
ATOM 20868 C C . LEU A 1 98 ? 5.630 -9.435 -3.398 1.00 0.00 98 LEU A C 13
ATOM 20869 O O . LEU A 1 98 ? 4.914 -9.720 -4.358 1.00 0.00 98 LEU A O 13
ATOM 20885 N N . VAL A 1 99 ? 6.381 -10.330 -2.765 1.00 0.00 99 VAL A N 13
ATOM 20886 C CA . VAL A 1 99 ? 6.406 -11.731 -3.170 1.00 0.00 99 VAL A CA 13
ATOM 20887 C C . VAL A 1 99 ? 5.344 -12.536 -2.429 1.00 0.00 99 VAL A C 13
ATOM 20888 O O . VAL A 1 99 ? 5.115 -12.333 -1.237 1.00 0.00 99 VAL A O 13
ATOM 20901 N N . VAL A 1 100 ? 4.698 -13.452 -3.144 1.00 0.00 100 VAL A N 13
ATOM 20902 C CA . VAL A 1 100 ? 3.661 -14.290 -2.554 1.00 0.00 100 VAL A CA 13
ATOM 20903 C C . VAL A 1 100 ? 3.974 -15.769 -2.749 1.00 0.00 100 VAL A C 13
ATOM 20904 O O . VAL A 1 100 ? 4.173 -16.230 -3.873 1.00 0.00 100 VAL A O 13
ATOM 20917 N N . ALA A 1 101 ? 4.015 -16.510 -1.646 1.00 0.00 101 ALA A N 13
ATOM 20918 C CA . ALA A 1 101 ? 4.300 -17.938 -1.695 1.00 0.00 101 ALA A CA 13
ATOM 20919 C C . ALA A 1 101 ? 3.014 -18.757 -1.662 1.00 0.00 101 ALA A C 13
ATOM 20920 O O . ALA A 1 101 ? 2.190 -18.599 -0.762 1.00 0.00 101 ALA A O 13
ATOM 20927 N N . ALA A 1 102 ? 2.849 -19.631 -2.650 1.00 0.00 102 ALA A N 13
ATOM 20928 C CA . ALA A 1 102 ? 1.663 -20.475 -2.733 1.00 0.00 102 ALA A CA 13
ATOM 20929 C C . ALA A 1 102 ? 1.484 -21.295 -1.460 1.00 0.00 102 ALA A C 13
ATOM 20930 O O . ALA A 1 102 ? 2.446 -21.561 -0.739 1.00 0.00 102 ALA A O 13
ATOM 20937 N N . LYS A 1 103 ? 0.246 -21.694 -1.189 1.00 0.00 103 LYS A N 13
ATOM 20938 C CA . LYS A 1 103 ? -0.061 -22.485 -0.003 1.00 0.00 103 LYS A CA 13
ATOM 20939 C C . LYS A 1 103 ? 0.050 -23.977 -0.301 1.00 0.00 103 LYS A C 13
ATOM 20940 O O . LYS A 1 103 ? 0.764 -24.704 0.388 1.00 0.00 103 LYS A O 13
ATOM 20959 N N . GLU A 1 104 ? -0.660 -24.425 -1.332 1.00 0.00 104 GLU A N 13
ATOM 20960 C CA . GLU A 1 104 ? -0.639 -25.830 -1.720 1.00 0.00 104 GLU A CA 13
ATOM 20961 C C . GLU A 1 104 ? -1.339 -26.035 -3.060 1.00 0.00 104 GLU A C 13
ATOM 20962 O O . GLU A 1 104 ? -2.339 -25.381 -3.356 1.00 0.00 104 GLU A O 13
ATOM 20974 N N . SER A 1 105 ? -0.807 -26.948 -3.866 1.00 0.00 105 SER A N 13
ATOM 20975 C CA . SER A 1 105 ? -1.377 -27.237 -5.176 1.00 0.00 105 SER A CA 13
ATOM 20976 C C . SER A 1 105 ? -2.007 -28.626 -5.200 1.00 0.00 105 SER A C 13
ATOM 20977 O O . SER A 1 105 ? -1.652 -29.495 -4.405 1.00 0.00 105 SER A O 13
ATOM 20985 N N . GLY A 1 106 ? -2.946 -28.828 -6.120 1.00 0.00 106 GLY A N 13
ATOM 20986 C CA . GLY A 1 106 ? -3.612 -30.112 -6.231 1.00 0.00 106 GLY A CA 13
ATOM 20987 C C . GLY A 1 106 ? -3.502 -30.703 -7.623 1.00 0.00 106 GLY A C 13
ATOM 20988 O O . GLY A 1 106 ? -3.473 -29.988 -8.624 1.00 0.00 106 GLY A O 13
ATOM 20992 N N . PRO A 1 107 ? -3.438 -32.041 -7.698 1.00 0.00 107 PRO A N 13
ATOM 20993 C CA . PRO A 1 107 ? -3.328 -32.758 -8.973 1.00 0.00 107 PRO A CA 13
ATOM 20994 C C . PRO A 1 107 ? -4.609 -32.675 -9.796 1.00 0.00 107 PRO A C 13
ATOM 20995 O O . PRO A 1 107 ? -4.631 -33.056 -10.966 1.00 0.00 107 PRO A O 13
ATOM 21006 N N . SER A 1 108 ? -5.674 -32.175 -9.177 1.00 0.00 108 SER A N 13
ATOM 21007 C CA . SER A 1 108 ? -6.960 -32.046 -9.852 1.00 0.00 108 SER A CA 13
ATOM 21008 C C . SER A 1 108 ? -7.196 -30.607 -10.300 1.00 0.00 108 SER A C 13
ATOM 21009 O O . SER A 1 108 ? -7.032 -29.668 -9.522 1.00 0.00 108 SER A O 13
ATOM 21017 N N . SER A 1 109 ? -7.581 -30.443 -11.562 1.00 0.00 109 SER A N 13
ATOM 21018 C CA . SER A 1 109 ? -7.836 -29.119 -12.117 1.00 0.00 109 SER A CA 13
ATOM 21019 C C . SER A 1 109 ? -9.190 -29.076 -12.819 1.00 0.00 109 SER A C 13
ATOM 21020 O O . SER A 1 109 ? -9.745 -30.111 -13.186 1.00 0.00 109 SER A O 13
ATOM 21028 N N . GLY A 1 110 ? -9.717 -27.869 -13.003 1.00 0.00 110 GLY A N 13
ATOM 21029 C CA . GLY A 1 110 ? -11.001 -27.711 -13.660 1.00 0.00 110 GLY A CA 13
ATOM 21030 C C . GLY A 1 110 ? -12.034 -28.700 -13.157 1.00 0.00 110 GLY A C 13
ATOM 21031 O O . GLY A 1 110 ? -13.107 -28.308 -12.698 1.00 0.00 110 GLY A O 13
ATOM 21035 N N . GLY A 1 1 ? 7.908 38.055 3.954 1.00 0.00 1 GLY A N 14
ATOM 21036 C CA . GLY A 1 1 ? 7.445 39.428 3.886 1.00 0.00 1 GLY A CA 14
ATOM 21037 C C . GLY A 1 1 ? 6.010 39.533 3.408 1.00 0.00 1 GLY A C 14
ATOM 21038 O O . GLY A 1 1 ? 5.753 39.961 2.283 1.00 0.00 1 GLY A O 14
ATOM 21042 N N . SER A 1 2 ? 5.073 39.140 4.264 1.00 0.00 2 SER A N 14
ATOM 21043 C CA . SER A 1 2 ? 3.656 39.186 3.921 1.00 0.00 2 SER A CA 14
ATOM 21044 C C . SER A 1 2 ? 3.363 38.317 2.702 1.00 0.00 2 SER A C 14
ATOM 21045 O O . SER A 1 2 ? 2.619 38.715 1.806 1.00 0.00 2 SER A O 14
ATOM 21053 N N . SER A 1 3 ? 3.955 37.127 2.677 1.00 0.00 3 SER A N 14
ATOM 21054 C CA . SER A 1 3 ? 3.762 36.201 1.566 1.00 0.00 3 SER A CA 14
ATOM 21055 C C . SER A 1 3 ? 2.538 35.321 1.800 1.00 0.00 3 SER A C 14
ATOM 21056 O O . SER A 1 3 ? 1.575 35.361 1.036 1.00 0.00 3 SER A O 14
ATOM 21064 N N . GLY A 1 4 ? 2.585 34.524 2.864 1.00 0.00 4 GLY A N 14
ATOM 21065 C CA . GLY A 1 4 ? 1.475 33.644 3.180 1.00 0.00 4 GLY A CA 14
ATOM 21066 C C . GLY A 1 4 ? 1.658 32.252 2.608 1.00 0.00 4 GLY A C 14
ATOM 21067 O O . GLY A 1 4 ? 1.475 31.257 3.310 1.00 0.00 4 GLY A O 14
ATOM 21071 N N . SER A 1 5 ? 2.017 32.181 1.331 1.00 0.00 5 SER A N 14
ATOM 21072 C CA . SER A 1 5 ? 2.218 30.900 0.663 1.00 0.00 5 SER A CA 14
ATOM 21073 C C . SER A 1 5 ? 2.830 29.880 1.619 1.00 0.00 5 SER A C 14
ATOM 21074 O O . SER A 1 5 ? 3.795 30.174 2.323 1.00 0.00 5 SER A O 14
ATOM 21082 N N . SER A 1 6 ? 2.259 28.680 1.637 1.00 0.00 6 SER A N 14
ATOM 21083 C CA . SER A 1 6 ? 2.744 27.616 2.508 1.00 0.00 6 SER A CA 14
ATOM 21084 C C . SER A 1 6 ? 2.411 26.244 1.928 1.00 0.00 6 SER A C 14
ATOM 21085 O O . SER A 1 6 ? 1.287 25.999 1.492 1.00 0.00 6 SER A O 14
ATOM 21093 N N . GLY A 1 7 ? 3.398 25.354 1.926 1.00 0.00 7 GLY A N 14
ATOM 21094 C CA . GLY A 1 7 ? 3.191 24.018 1.397 1.00 0.00 7 GLY A CA 14
ATOM 21095 C C . GLY A 1 7 ? 4.468 23.201 1.369 1.00 0.00 7 GLY A C 14
ATOM 21096 O O . GLY A 1 7 ? 5.566 23.755 1.326 1.00 0.00 7 GLY A O 14
ATOM 21100 N N . PHE A 1 8 ? 4.324 21.881 1.396 1.00 0.00 8 PHE A N 14
ATOM 21101 C CA . PHE A 1 8 ? 5.475 20.986 1.376 1.00 0.00 8 PHE A CA 14
ATOM 21102 C C . PHE A 1 8 ? 5.331 19.938 0.276 1.00 0.00 8 PHE A C 14
ATOM 21103 O O . PHE A 1 8 ? 4.274 19.325 0.123 1.00 0.00 8 PHE A O 14
ATOM 21120 N N . ARG A 1 9 ? 6.400 19.739 -0.487 1.00 0.00 9 ARG A N 14
ATOM 21121 C CA . ARG A 1 9 ? 6.393 18.767 -1.574 1.00 0.00 9 ARG A CA 14
ATOM 21122 C C . ARG A 1 9 ? 6.041 17.376 -1.057 1.00 0.00 9 ARG A C 14
ATOM 21123 O O . ARG A 1 9 ? 6.474 16.958 0.017 1.00 0.00 9 ARG A O 14
ATOM 21144 N N . PRO A 1 10 ? 5.236 16.640 -1.838 1.00 0.00 10 PRO A N 14
ATOM 21145 C CA . PRO A 1 10 ? 4.808 15.285 -1.480 1.00 0.00 10 PRO A CA 14
ATOM 21146 C C . PRO A 1 10 ? 5.953 14.279 -1.545 1.00 0.00 10 PRO A C 14
ATOM 21147 O O . PRO A 1 10 ? 6.451 13.960 -2.624 1.00 0.00 10 PRO A O 14
ATOM 21158 N N . HIS A 1 11 ? 6.365 13.783 -0.382 1.00 0.00 11 HIS A N 14
ATOM 21159 C CA . HIS A 1 11 ? 7.450 12.812 -0.307 1.00 0.00 11 HIS A CA 14
ATOM 21160 C C . HIS A 1 11 ? 7.176 11.772 0.775 1.00 0.00 11 HIS A C 14
ATOM 21161 O O . HIS A 1 11 ? 6.863 12.116 1.915 1.00 0.00 11 HIS A O 14
ATOM 21175 N N . PHE A 1 12 ? 7.294 10.500 0.410 1.00 0.00 12 PHE A N 14
ATOM 21176 C CA . PHE A 1 12 ? 7.057 9.410 1.350 1.00 0.00 12 PHE A CA 14
ATOM 21177 C C . PHE A 1 12 ? 8.227 9.264 2.320 1.00 0.00 12 PHE A C 14
ATOM 21178 O O . PHE A 1 12 ? 9.295 8.773 1.953 1.00 0.00 12 PHE A O 14
ATOM 21195 N N . LEU A 1 13 ? 8.017 9.695 3.559 1.00 0.00 13 LEU A N 14
ATOM 21196 C CA . LEU A 1 13 ? 9.053 9.613 4.583 1.00 0.00 13 LEU A CA 14
ATOM 21197 C C . LEU A 1 13 ? 9.402 8.160 4.889 1.00 0.00 13 LEU A C 14
ATOM 21198 O O . LEU A 1 13 ? 10.575 7.791 4.934 1.00 0.00 13 LEU A O 14
ATOM 21214 N N . GLN A 1 14 ? 8.376 7.341 5.097 1.00 0.00 14 GLN A N 14
ATOM 21215 C CA . GLN A 1 14 ? 8.575 5.928 5.397 1.00 0.00 14 GLN A CA 14
ATOM 21216 C C . GLN A 1 14 ? 7.856 5.049 4.380 1.00 0.00 14 GLN A C 14
ATOM 21217 O O . GLN A 1 14 ? 6.629 5.063 4.290 1.00 0.00 14 GLN A O 14
ATOM 21231 N N . ALA A 1 15 ? 8.629 4.284 3.616 1.00 0.00 15 ALA A N 14
ATOM 21232 C CA . ALA A 1 15 ? 8.066 3.397 2.606 1.00 0.00 15 ALA A CA 14
ATOM 21233 C C . ALA A 1 15 ? 8.548 1.964 2.803 1.00 0.00 15 ALA A C 14
ATOM 21234 O O . ALA A 1 15 ? 9.687 1.715 3.198 1.00 0.00 15 ALA A O 14
ATOM 21241 N N . PRO A 1 16 ? 7.662 0.996 2.524 1.00 0.00 16 PRO A N 14
ATOM 21242 C CA . PRO A 1 16 ? 7.975 -0.429 2.664 1.00 0.00 16 PRO A CA 14
ATOM 21243 C C . PRO A 1 16 ? 8.976 -0.908 1.618 1.00 0.00 16 PRO A C 14
ATOM 21244 O O . PRO A 1 16 ? 9.455 -0.125 0.799 1.00 0.00 16 PRO A O 14
ATOM 21255 N N . GLY A 1 17 ? 9.287 -2.200 1.651 1.00 0.00 17 GLY A N 14
ATOM 21256 C CA . GLY A 1 17 ? 10.229 -2.761 0.700 1.00 0.00 17 GLY A CA 14
ATOM 21257 C C . GLY A 1 17 ? 9.817 -4.138 0.219 1.00 0.00 17 GLY A C 14
ATOM 21258 O O . GLY A 1 17 ? 8.651 -4.367 -0.102 1.00 0.00 17 GLY A O 14
ATOM 21262 N N . ASP A 1 18 ? 10.775 -5.056 0.167 1.00 0.00 18 ASP A N 14
ATOM 21263 C CA . ASP A 1 18 ? 10.506 -6.418 -0.280 1.00 0.00 18 ASP A CA 14
ATOM 21264 C C . ASP A 1 18 ? 9.989 -7.275 0.872 1.00 0.00 18 ASP A C 14
ATOM 21265 O O . ASP A 1 18 ? 10.741 -7.636 1.778 1.00 0.00 18 ASP A O 14
ATOM 21274 N N . LEU A 1 19 ? 8.701 -7.597 0.831 1.00 0.00 19 LEU A N 14
ATOM 21275 C CA . LEU A 1 19 ? 8.082 -8.412 1.871 1.00 0.00 19 LEU A CA 14
ATOM 21276 C C . LEU A 1 19 ? 7.722 -9.795 1.338 1.00 0.00 19 LEU A C 14
ATOM 21277 O O . LEU A 1 19 ? 7.604 -9.995 0.128 1.00 0.00 19 LEU A O 14
ATOM 21293 N N . THR A 1 20 ? 7.545 -10.747 2.249 1.00 0.00 20 THR A N 14
ATOM 21294 C CA . THR A 1 20 ? 7.197 -12.111 1.871 1.00 0.00 20 THR A CA 14
ATOM 21295 C C . THR A 1 20 ? 6.084 -12.659 2.757 1.00 0.00 20 THR A C 14
ATOM 21296 O O . THR A 1 20 ? 6.225 -12.726 3.978 1.00 0.00 20 THR A O 14
ATOM 21307 N N . VAL A 1 21 ? 4.978 -13.053 2.134 1.00 0.00 21 VAL A N 14
ATOM 21308 C CA . VAL A 1 21 ? 3.841 -13.598 2.866 1.00 0.00 21 VAL A CA 14
ATOM 21309 C C . VAL A 1 21 ? 3.274 -14.827 2.165 1.00 0.00 21 VAL A C 14
ATOM 21310 O O . VAL A 1 21 ? 3.325 -14.933 0.940 1.00 0.00 21 VAL A O 14
ATOM 21323 N N . GLN A 1 22 ? 2.734 -15.754 2.951 1.00 0.00 22 GLN A N 14
ATOM 21324 C CA . GLN A 1 22 ? 2.157 -16.976 2.404 1.00 0.00 22 GLN A CA 14
ATOM 21325 C C . GLN A 1 22 ? 0.709 -16.753 1.982 1.00 0.00 22 GLN A C 14
ATOM 21326 O O . GLN A 1 22 ? 0.026 -15.879 2.513 1.00 0.00 22 GLN A O 14
ATOM 21340 N N . GLU A 1 23 ? 0.248 -17.550 1.022 1.00 0.00 23 GLU A N 14
ATOM 21341 C CA . GLU A 1 23 ? -1.119 -17.438 0.528 1.00 0.00 23 GLU A CA 14
ATOM 21342 C C . GLU A 1 23 ? -2.124 -17.748 1.634 1.00 0.00 23 GLU A C 14
ATOM 21343 O O . GLU A 1 23 ? -2.082 -18.814 2.245 1.00 0.00 23 GLU A O 14
ATOM 21355 N N . GLY A 1 24 ? -3.028 -16.806 1.885 1.00 0.00 24 GLY A N 14
ATOM 21356 C CA . GLY A 1 24 ? -4.031 -16.996 2.917 1.00 0.00 24 GLY A CA 14
ATOM 21357 C C . GLY A 1 24 ? -3.625 -16.380 4.241 1.00 0.00 24 GLY A C 14
ATOM 21358 O O . GLY A 1 24 ? -4.292 -16.576 5.257 1.00 0.00 24 GLY A O 14
ATOM 21362 N N . LYS A 1 25 ? -2.526 -15.633 4.232 1.00 0.00 25 LYS A N 14
ATOM 21363 C CA . LYS A 1 25 ? -2.030 -14.986 5.440 1.00 0.00 25 LYS A CA 14
ATOM 21364 C C . LYS A 1 25 ? -2.347 -13.494 5.428 1.00 0.00 25 LYS A C 14
ATOM 21365 O O . LYS A 1 25 ? -2.845 -12.963 4.434 1.00 0.00 25 LYS A O 14
ATOM 21384 N N . LEU A 1 26 ? -2.054 -12.822 6.536 1.00 0.00 26 LEU A N 14
ATOM 21385 C CA . LEU A 1 26 ? -2.307 -11.390 6.652 1.00 0.00 26 LEU A CA 14
ATOM 21386 C C . LEU A 1 26 ? -1.122 -10.584 6.131 1.00 0.00 26 LEU A C 14
ATOM 21387 O O . LEU A 1 26 ? 0.015 -10.787 6.558 1.00 0.00 26 LEU A O 14
ATOM 21403 N N . CYS A 1 27 ? -1.396 -9.669 5.208 1.00 0.00 27 CYS A N 14
ATOM 21404 C CA . CYS A 1 27 ? -0.352 -8.830 4.630 1.00 0.00 27 CYS A CA 14
ATOM 21405 C C . CYS A 1 27 ? -0.705 -7.352 4.763 1.00 0.00 27 CYS A C 14
ATOM 21406 O O . CYS A 1 27 ? -1.520 -6.827 4.004 1.00 0.00 27 CYS A O 14
ATOM 21414 N N . ARG A 1 28 ? -0.088 -6.687 5.735 1.00 0.00 28 ARG A N 14
ATOM 21415 C CA . ARG A 1 28 ? -0.339 -5.271 5.970 1.00 0.00 28 ARG A CA 14
ATOM 21416 C C . ARG A 1 28 ? 0.828 -4.422 5.475 1.00 0.00 28 ARG A C 14
ATOM 21417 O O . ARG A 1 28 ? 1.960 -4.896 5.388 1.00 0.00 28 ARG A O 14
ATOM 21438 N N . MET A 1 29 ? 0.543 -3.165 5.151 1.00 0.00 29 MET A N 14
ATOM 21439 C CA . MET A 1 29 ? 1.570 -2.250 4.665 1.00 0.00 29 MET A CA 14
ATOM 21440 C C . MET A 1 29 ? 1.395 -0.863 5.275 1.00 0.00 29 MET A C 14
ATOM 21441 O O . MET A 1 29 ? 0.273 -0.422 5.526 1.00 0.00 29 MET A O 14
ATOM 21455 N N . ASP A 1 30 ? 2.509 -0.180 5.511 1.00 0.00 30 ASP A N 14
ATOM 21456 C CA . ASP A 1 30 ? 2.478 1.158 6.090 1.00 0.00 30 ASP A CA 14
ATOM 21457 C C . ASP A 1 30 ? 3.256 2.144 5.224 1.00 0.00 30 ASP A C 14
ATOM 21458 O O . ASP A 1 30 ? 4.381 1.865 4.807 1.00 0.00 30 ASP A O 14
ATOM 21467 N N . CYS A 1 31 ? 2.650 3.295 4.958 1.00 0.00 31 CYS A N 14
ATOM 21468 C CA . CYS A 1 31 ? 3.286 4.322 4.139 1.00 0.00 31 CYS A CA 14
ATOM 21469 C C . CYS A 1 31 ? 2.857 5.716 4.586 1.00 0.00 31 CYS A C 14
ATOM 21470 O O . CYS A 1 31 ? 1.665 6.004 4.699 1.00 0.00 31 CYS A O 14
ATOM 21478 N N . LYS A 1 32 ? 3.836 6.577 4.841 1.00 0.00 32 LYS A N 14
ATOM 21479 C CA . LYS A 1 32 ? 3.562 7.941 5.277 1.00 0.00 32 LYS A CA 14
ATOM 21480 C C . LYS A 1 32 ? 4.092 8.952 4.265 1.00 0.00 32 LYS A C 14
ATOM 21481 O O . LYS A 1 32 ? 5.222 8.836 3.791 1.00 0.00 32 LYS A O 14
ATOM 21500 N N . VAL A 1 33 ? 3.269 9.944 3.940 1.00 0.00 33 VAL A N 14
ATOM 21501 C CA . VAL A 1 33 ? 3.657 10.977 2.986 1.00 0.00 33 VAL A CA 14
ATOM 21502 C C . VAL A 1 33 ? 3.355 12.369 3.531 1.00 0.00 33 VAL A C 14
ATOM 21503 O O . VAL A 1 33 ? 2.233 12.654 3.949 1.00 0.00 33 VAL A O 14
ATOM 21516 N N . SER A 1 34 ? 4.365 13.233 3.523 1.00 0.00 34 SER A N 14
ATOM 21517 C CA . SER A 1 34 ? 4.210 14.595 4.020 1.00 0.00 34 SER A CA 14
ATOM 21518 C C . SER A 1 34 ? 3.745 15.529 2.907 1.00 0.00 34 SER A C 14
ATOM 21519 O O . SER A 1 34 ? 3.919 15.240 1.724 1.00 0.00 34 SER A O 14
ATOM 21527 N N . GLY A 1 35 ? 3.150 16.653 3.296 1.00 0.00 35 GLY A N 14
ATOM 21528 C CA . GLY A 1 35 ? 2.668 17.613 2.321 1.00 0.00 35 GLY A CA 14
ATOM 21529 C C . GLY A 1 35 ? 1.526 18.456 2.853 1.00 0.00 35 GLY A C 14
ATOM 21530 O O . GLY A 1 35 ? 0.741 17.998 3.684 1.00 0.00 35 GLY A O 14
ATOM 21534 N N . LEU A 1 36 ? 1.433 19.692 2.375 1.00 0.00 36 LEU A N 14
ATOM 21535 C CA . LEU A 1 36 ? 0.379 20.603 2.809 1.00 0.00 36 LEU A CA 14
ATOM 21536 C C . LEU A 1 36 ? -0.195 21.375 1.625 1.00 0.00 36 LEU A C 14
ATOM 21537 O O . LEU A 1 36 ? 0.522 22.050 0.886 1.00 0.00 36 LEU A O 14
ATOM 21553 N N . PRO A 1 37 ? -1.520 21.276 1.441 1.00 0.00 37 PRO A N 14
ATOM 21554 C CA . PRO A 1 37 ? -2.384 20.476 2.314 1.00 0.00 37 PRO A CA 14
ATOM 21555 C C . PRO A 1 37 ? -2.150 18.978 2.145 1.00 0.00 37 PRO A C 14
ATOM 21556 O O . PRO A 1 37 ? -1.207 18.558 1.473 1.00 0.00 37 PRO A O 14
ATOM 21567 N N . THR A 1 38 ? -3.014 18.176 2.758 1.00 0.00 38 THR A N 14
ATOM 21568 C CA . THR A 1 38 ? -2.902 16.725 2.676 1.00 0.00 38 THR A CA 14
ATOM 21569 C C . THR A 1 38 ? -2.699 16.270 1.236 1.00 0.00 38 THR A C 14
ATOM 21570 O O . THR A 1 38 ? -3.510 16.548 0.352 1.00 0.00 38 THR A O 14
ATOM 21581 N N . PRO A 1 39 ? -1.592 15.553 0.991 1.00 0.00 39 PRO A N 14
ATOM 21582 C CA . PRO A 1 39 ? -1.258 15.043 -0.342 1.00 0.00 39 PRO A CA 14
ATOM 21583 C C . PRO A 1 39 ? -2.197 13.928 -0.788 1.00 0.00 39 PRO A C 14
ATOM 21584 O O . PRO A 1 39 ? -2.378 12.936 -0.081 1.00 0.00 39 PRO A O 14
ATOM 21595 N N . ASP A 1 40 ? -2.791 14.096 -1.964 1.00 0.00 40 ASP A N 14
ATOM 21596 C CA . ASP A 1 40 ? -3.711 13.102 -2.505 1.00 0.00 40 ASP A CA 14
ATOM 21597 C C . ASP A 1 40 ? -2.963 12.070 -3.345 1.00 0.00 40 ASP A C 14
ATOM 21598 O O . ASP A 1 40 ? -2.381 12.400 -4.379 1.00 0.00 40 ASP A O 14
ATOM 21607 N N . LEU A 1 41 ? -2.984 10.821 -2.894 1.00 0.00 41 LEU A N 14
ATOM 21608 C CA . LEU A 1 41 ? -2.307 9.740 -3.603 1.00 0.00 41 LEU A CA 14
ATOM 21609 C C . LEU A 1 41 ? -3.297 8.656 -4.014 1.00 0.00 41 LEU A C 14
ATOM 21610 O O . LEU A 1 41 ? -4.396 8.565 -3.468 1.00 0.00 41 LEU A O 14
ATOM 21626 N N . SER A 1 42 ? -2.899 7.834 -4.980 1.00 0.00 42 SER A N 14
ATOM 21627 C CA . SER A 1 42 ? -3.752 6.755 -5.466 1.00 0.00 42 SER A CA 14
ATOM 21628 C C . SER A 1 42 ? -2.960 5.459 -5.609 1.00 0.00 42 SER A C 14
ATOM 21629 O O . SER A 1 42 ? -1.819 5.464 -6.070 1.00 0.00 42 SER A O 14
ATOM 21637 N N . TRP A 1 43 ? -3.575 4.351 -5.211 1.00 0.00 43 TRP A N 14
ATOM 21638 C CA . TRP A 1 43 ? -2.928 3.047 -5.294 1.00 0.00 43 TRP A CA 14
ATOM 21639 C C . TRP A 1 43 ? -3.043 2.471 -6.702 1.00 0.00 43 TRP A C 14
ATOM 21640 O O . TRP A 1 43 ? -4.103 2.535 -7.323 1.00 0.00 43 TRP A O 14
ATOM 21661 N N . GLN A 1 44 ? -1.945 1.910 -7.198 1.00 0.00 44 GLN A N 14
ATOM 21662 C CA . GLN A 1 44 ? -1.924 1.324 -8.533 1.00 0.00 44 GLN A CA 14
ATOM 21663 C C . GLN A 1 44 ? -1.302 -0.068 -8.507 1.00 0.00 44 GLN A C 14
ATOM 21664 O O . GLN A 1 44 ? -0.357 -0.323 -7.760 1.00 0.00 44 GLN A O 14
ATOM 21678 N N . LEU A 1 45 ? -1.839 -0.966 -9.326 1.00 0.00 45 LEU A N 14
ATOM 21679 C CA . LEU A 1 45 ? -1.338 -2.334 -9.396 1.00 0.00 45 LEU A CA 14
ATOM 21680 C C . LEU A 1 45 ? -1.091 -2.749 -10.843 1.00 0.00 45 LEU A C 14
ATOM 21681 O O . LEU A 1 45 ? -2.030 -2.893 -11.627 1.00 0.00 45 LEU A O 14
ATOM 21697 N N . ASP A 1 46 ? 0.177 -2.943 -11.189 1.00 0.00 46 ASP A N 14
ATOM 21698 C CA . ASP A 1 46 ? 0.547 -3.345 -12.541 1.00 0.00 46 ASP A CA 14
ATOM 21699 C C . ASP A 1 46 ? -0.043 -2.390 -13.574 1.00 0.00 46 ASP A C 14
ATOM 21700 O O . ASP A 1 46 ? -0.367 -2.790 -14.691 1.00 0.00 46 ASP A O 14
ATOM 21709 N N . GLY A 1 47 ? -0.180 -1.124 -13.191 1.00 0.00 47 GLY A N 14
ATOM 21710 C CA . GLY A 1 47 ? -0.732 -0.131 -14.094 1.00 0.00 47 GLY A CA 14
ATOM 21711 C C . GLY A 1 47 ? -2.247 -0.136 -14.105 1.00 0.00 47 GLY A C 14
ATOM 21712 O O . GLY A 1 47 ? -2.868 -0.109 -15.168 1.00 0.00 47 GLY A O 14
ATOM 21716 N N . LYS A 1 48 ? -2.846 -0.173 -12.920 1.00 0.00 48 LYS A N 14
ATOM 21717 C CA . LYS A 1 48 ? -4.299 -0.182 -12.796 1.00 0.00 48 LYS A CA 14
ATOM 21718 C C . LYS A 1 48 ? -4.732 0.347 -11.432 1.00 0.00 48 LYS A C 14
ATOM 21719 O O . LYS A 1 48 ? -4.100 0.085 -10.409 1.00 0.00 48 LYS A O 14
ATOM 21738 N N . PRO A 1 49 ? -5.836 1.109 -11.416 1.00 0.00 49 PRO A N 14
ATOM 21739 C CA . PRO A 1 49 ? -6.379 1.689 -10.184 1.00 0.00 49 PRO A CA 14
ATOM 21740 C C . PRO A 1 49 ? -6.975 0.632 -9.259 1.00 0.00 49 PRO A C 14
ATOM 21741 O O . PRO A 1 49 ? -8.126 0.228 -9.423 1.00 0.00 49 PRO A O 14
ATOM 21752 N N . VAL A 1 50 ? -6.184 0.189 -8.287 1.00 0.00 50 VAL A N 14
ATOM 21753 C CA . VAL A 1 50 ? -6.634 -0.820 -7.336 1.00 0.00 50 VAL A CA 14
ATOM 21754 C C . VAL A 1 50 ? -7.716 -0.264 -6.416 1.00 0.00 50 VAL A C 14
ATOM 21755 O O . VAL A 1 50 ? -7.617 0.866 -5.937 1.00 0.00 50 VAL A O 14
ATOM 21768 N N . ARG A 1 51 ? -8.748 -1.065 -6.174 1.00 0.00 51 ARG A N 14
ATOM 21769 C CA . ARG A 1 51 ? -9.849 -0.653 -5.312 1.00 0.00 51 ARG A CA 14
ATOM 21770 C C . ARG A 1 51 ? -9.978 -1.586 -4.111 1.00 0.00 51 ARG A C 14
ATOM 21771 O O . ARG A 1 51 ? -9.604 -2.757 -4.161 1.00 0.00 51 ARG A O 14
ATOM 21792 N N . PRO A 1 52 ? -10.521 -1.055 -3.005 1.00 0.00 52 PRO A N 14
ATOM 21793 C CA . PRO A 1 52 ? -10.712 -1.822 -1.771 1.00 0.00 52 PRO A CA 14
ATOM 21794 C C . PRO A 1 52 ? -11.796 -2.886 -1.911 1.00 0.00 52 PRO A C 14
ATOM 21795 O O . PRO A 1 52 ? -12.981 -2.567 -2.017 1.00 0.00 52 PRO A O 14
ATOM 21806 N N . ASP A 1 53 ? -11.383 -4.148 -1.910 1.00 0.00 53 ASP A N 14
ATOM 21807 C CA . ASP A 1 53 ? -12.320 -5.259 -2.035 1.00 0.00 53 ASP A CA 14
ATOM 21808 C C . ASP A 1 53 ? -12.272 -6.152 -0.800 1.00 0.00 53 ASP A C 14
ATOM 21809 O O . ASP A 1 53 ? -11.444 -5.955 0.090 1.00 0.00 53 ASP A O 14
ATOM 21818 N N . SER A 1 54 ? -13.167 -7.134 -0.750 1.00 0.00 54 SER A N 14
ATOM 21819 C CA . SER A 1 54 ? -13.230 -8.055 0.378 1.00 0.00 54 SER A CA 14
ATOM 21820 C C . SER A 1 54 ? -11.830 -8.424 0.857 1.00 0.00 54 SER A C 14
ATOM 21821 O O . SER A 1 54 ? -11.582 -8.539 2.057 1.00 0.00 54 SER A O 14
ATOM 21829 N N . ALA A 1 55 ? -10.916 -8.608 -0.090 1.00 0.00 55 ALA A N 14
ATOM 21830 C CA . ALA A 1 55 ? -9.540 -8.962 0.233 1.00 0.00 55 ALA A CA 14
ATOM 21831 C C . ALA A 1 55 ? -8.688 -7.716 0.448 1.00 0.00 55 ALA A C 14
ATOM 21832 O O . ALA A 1 55 ? -8.060 -7.553 1.495 1.00 0.00 55 ALA A O 14
ATOM 21839 N N . HIS A 1 56 ? -8.671 -6.838 -0.550 1.00 0.00 56 HIS A N 14
ATOM 21840 C CA . HIS A 1 56 ? -7.895 -5.605 -0.470 1.00 0.00 56 HIS A CA 14
ATOM 21841 C C . HIS A 1 56 ? -8.620 -4.561 0.376 1.00 0.00 56 HIS A C 14
ATOM 21842 O O . HIS A 1 56 ? -9.664 -4.042 -0.019 1.00 0.00 56 HIS A O 14
ATOM 21856 N N . LYS A 1 57 ? -8.059 -4.259 1.541 1.00 0.00 57 LYS A N 14
ATOM 21857 C CA . LYS A 1 57 ? -8.649 -3.277 2.443 1.00 0.00 57 LYS A CA 14
ATOM 21858 C C . LYS A 1 57 ? -7.743 -2.059 2.592 1.00 0.00 57 LYS A C 14
ATOM 21859 O O . LYS A 1 57 ? -6.572 -2.186 2.949 1.00 0.00 57 LYS A O 14
ATOM 21878 N N . MET A 1 58 ? -8.293 -0.881 2.317 1.00 0.00 58 MET A N 14
ATOM 21879 C CA . MET A 1 58 ? -7.533 0.359 2.423 1.00 0.00 58 MET A CA 14
ATOM 21880 C C . MET A 1 58 ? -7.930 1.134 3.675 1.00 0.00 58 MET A C 14
ATOM 21881 O O . MET A 1 58 ? -9.084 1.092 4.105 1.00 0.00 58 MET A O 14
ATOM 21895 N N . LEU A 1 59 ? -6.967 1.841 4.258 1.00 0.00 59 LEU A N 14
ATOM 21896 C CA . LEU A 1 59 ? -7.216 2.626 5.462 1.00 0.00 59 LEU A CA 14
ATOM 21897 C C . LEU A 1 59 ? -6.693 4.049 5.302 1.00 0.00 59 LEU A C 14
ATOM 21898 O O . LEU A 1 59 ? -5.760 4.297 4.538 1.00 0.00 59 LEU A O 14
ATOM 21914 N N . VAL A 1 60 ? -7.299 4.982 6.030 1.00 0.00 60 VAL A N 14
ATOM 21915 C CA . VAL A 1 60 ? -6.893 6.381 5.971 1.00 0.00 60 VAL A CA 14
ATOM 21916 C C . VAL A 1 60 ? -6.916 7.019 7.356 1.00 0.00 60 VAL A C 14
ATOM 21917 O O . VAL A 1 60 ? -7.961 7.083 8.003 1.00 0.00 60 VAL A O 14
ATOM 21930 N N . ARG A 1 61 ? -5.757 7.489 7.804 1.00 0.00 61 ARG A N 14
ATOM 21931 C CA . ARG A 1 61 ? -5.644 8.121 9.113 1.00 0.00 61 ARG A CA 14
ATOM 21932 C C . ARG A 1 61 ? -6.074 9.584 9.050 1.00 0.00 61 ARG A C 14
ATOM 21933 O O . ARG A 1 61 ? -6.033 10.207 7.989 1.00 0.00 61 ARG A O 14
ATOM 21954 N N . GLU A 1 62 ? -6.487 10.124 10.192 1.00 0.00 62 GLU A N 14
ATOM 21955 C CA . GLU A 1 62 ? -6.926 11.513 10.264 1.00 0.00 62 GLU A CA 14
ATOM 21956 C C . GLU A 1 62 ? -5.781 12.464 9.927 1.00 0.00 62 GLU A C 14
ATOM 21957 O O . GLU A 1 62 ? -5.981 13.670 9.792 1.00 0.00 62 GLU A O 14
ATOM 21969 N N . ASN A 1 63 ? -4.580 11.910 9.794 1.00 0.00 63 ASN A N 14
ATOM 21970 C CA . ASN A 1 63 ? -3.402 12.709 9.474 1.00 0.00 63 ASN A CA 14
ATOM 21971 C C . ASN A 1 63 ? -3.084 12.636 7.984 1.00 0.00 63 ASN A C 14
ATOM 21972 O O . ASN A 1 63 ? -2.692 13.629 7.373 1.00 0.00 63 ASN A O 14
ATOM 21983 N N . GLY A 1 64 ? -3.257 11.452 7.404 1.00 0.00 64 GLY A N 14
ATOM 21984 C CA . GLY A 1 64 ? -2.985 11.271 5.990 1.00 0.00 64 GLY A CA 14
ATOM 21985 C C . GLY A 1 64 ? -2.336 9.934 5.691 1.00 0.00 64 GLY A C 14
ATOM 21986 O O . GLY A 1 64 ? -2.613 9.319 4.661 1.00 0.00 64 GLY A O 14
ATOM 21990 N N . VAL A 1 65 ? -1.469 9.483 6.592 1.00 0.00 65 VAL A N 14
ATOM 21991 C CA . VAL A 1 65 ? -0.779 8.211 6.419 1.00 0.00 65 VAL A CA 14
ATOM 21992 C C . VAL A 1 65 ? -1.716 7.150 5.854 1.00 0.00 65 VAL A C 14
ATOM 21993 O O . VAL A 1 65 ? -2.773 6.873 6.422 1.00 0.00 65 VAL A O 14
ATOM 22006 N N . HIS A 1 66 ? -1.322 6.557 4.731 1.00 0.00 66 HIS A N 14
ATOM 22007 C CA . HIS A 1 66 ? -2.126 5.524 4.088 1.00 0.00 66 HIS A CA 14
ATOM 22008 C C . HIS A 1 66 ? -1.572 4.136 4.392 1.00 0.00 66 HIS A C 14
ATOM 22009 O O . HIS A 1 66 ? -0.387 3.981 4.687 1.00 0.00 66 HIS A O 14
ATOM 22023 N N . SER A 1 67 ? -2.437 3.129 4.320 1.00 0.00 67 SER A N 14
ATOM 22024 C CA . SER A 1 67 ? -2.035 1.754 4.592 1.00 0.00 67 SER A CA 14
ATOM 22025 C C . SER A 1 67 ? -2.904 0.770 3.815 1.00 0.00 67 SER A C 14
ATOM 22026 O O . SER A 1 67 ? -4.132 0.867 3.823 1.00 0.00 67 SER A O 14
ATOM 22034 N N . LEU A 1 68 ? -2.258 -0.177 3.143 1.00 0.00 68 LEU A N 14
ATOM 22035 C CA . LEU A 1 68 ? -2.970 -1.180 2.360 1.00 0.00 68 LEU A CA 14
ATOM 22036 C C . LEU A 1 68 ? -2.850 -2.559 3.002 1.00 0.00 68 LEU A C 14
ATOM 22037 O O . LEU A 1 68 ? -1.763 -3.134 3.060 1.00 0.00 68 LEU A O 14
ATOM 22053 N N . ILE A 1 69 ? -3.973 -3.083 3.481 1.00 0.00 69 ILE A N 14
ATOM 22054 C CA . ILE A 1 69 ? -3.993 -4.395 4.116 1.00 0.00 69 ILE A CA 14
ATOM 22055 C C . ILE A 1 69 ? -4.721 -5.415 3.246 1.00 0.00 69 ILE A C 14
ATOM 22056 O O . ILE A 1 69 ? -5.907 -5.262 2.954 1.00 0.00 69 ILE A O 14
ATOM 22072 N N . ILE A 1 70 ? -4.002 -6.455 2.837 1.00 0.00 70 ILE A N 14
ATOM 22073 C CA . ILE A 1 70 ? -4.581 -7.502 2.004 1.00 0.00 70 ILE A CA 14
ATOM 22074 C C . ILE A 1 70 ? -4.830 -8.771 2.811 1.00 0.00 70 ILE A C 14
ATOM 22075 O O . ILE A 1 70 ? -3.907 -9.341 3.391 1.00 0.00 70 ILE A O 14
ATOM 22091 N N . GLU A 1 71 ? -6.085 -9.210 2.840 1.00 0.00 71 GLU A N 14
ATOM 22092 C CA . GLU A 1 71 ? -6.456 -10.414 3.575 1.00 0.00 71 GLU A CA 14
ATOM 22093 C C . GLU A 1 71 ? -7.819 -10.929 3.124 1.00 0.00 71 GLU A C 14
ATOM 22094 O O . GLU A 1 71 ? -8.825 -10.220 3.172 1.00 0.00 71 GLU A O 14
ATOM 22106 N N . PRO A 1 72 ? -7.855 -12.192 2.674 1.00 0.00 72 PRO A N 14
ATOM 22107 C CA . PRO A 1 72 ? -6.664 -13.044 2.612 1.00 0.00 72 PRO A CA 14
ATOM 22108 C C . PRO A 1 72 ? -5.680 -12.587 1.541 1.00 0.00 72 PRO A C 14
ATOM 22109 O O . PRO A 1 72 ? -5.868 -11.544 0.915 1.00 0.00 72 PRO A O 14
ATOM 22120 N N . VAL A 1 73 ? -4.629 -13.375 1.335 1.00 0.00 73 VAL A N 14
ATOM 22121 C CA . VAL A 1 73 ? -3.615 -13.052 0.338 1.00 0.00 73 VAL A CA 14
ATOM 22122 C C . VAL A 1 73 ? -3.525 -14.140 -0.726 1.00 0.00 73 VAL A C 14
ATOM 22123 O O . VAL A 1 73 ? -3.442 -15.328 -0.411 1.00 0.00 73 VAL A O 14
ATOM 22136 N N . THR A 1 74 ? -3.540 -13.727 -1.989 1.00 0.00 74 THR A N 14
ATOM 22137 C CA . THR A 1 74 ? -3.461 -14.666 -3.101 1.00 0.00 74 THR A CA 14
ATOM 22138 C C . THR A 1 74 ? -2.429 -14.215 -4.129 1.00 0.00 74 THR A C 14
ATOM 22139 O O . THR A 1 74 ? -1.937 -13.088 -4.075 1.00 0.00 74 THR A O 14
ATOM 22150 N N . SER A 1 75 ? -2.106 -15.101 -5.065 1.00 0.00 75 SER A N 14
ATOM 22151 C CA . SER A 1 75 ? -1.130 -14.795 -6.104 1.00 0.00 75 SER A CA 14
ATOM 22152 C C . SER A 1 75 ? -1.516 -13.523 -6.854 1.00 0.00 75 SER A C 14
ATOM 22153 O O . SER A 1 75 ? -0.698 -12.934 -7.561 1.00 0.00 75 SER A O 14
ATOM 22161 N N . ARG A 1 76 ? -2.768 -13.107 -6.695 1.00 0.00 76 ARG A N 14
ATOM 22162 C CA . ARG A 1 76 ? -3.264 -11.907 -7.358 1.00 0.00 76 ARG A CA 14
ATOM 22163 C C . ARG A 1 76 ? -2.694 -10.651 -6.706 1.00 0.00 76 ARG A C 14
ATOM 22164 O O . ARG A 1 76 ? -2.403 -9.666 -7.384 1.00 0.00 76 ARG A O 14
ATOM 22185 N N . ASP A 1 77 ? -2.537 -10.694 -5.388 1.00 0.00 77 ASP A N 14
ATOM 22186 C CA . ASP A 1 77 ? -2.002 -9.560 -4.644 1.00 0.00 77 ASP A CA 14
ATOM 22187 C C . ASP A 1 77 ? -0.520 -9.362 -4.948 1.00 0.00 77 ASP A C 14
ATOM 22188 O O . ASP A 1 77 ? 0.042 -8.299 -4.684 1.00 0.00 77 ASP A O 14
ATOM 22197 N N . ALA A 1 78 ? 0.108 -10.394 -5.502 1.00 0.00 78 ALA A N 14
ATOM 22198 C CA . ALA A 1 78 ? 1.524 -10.334 -5.842 1.00 0.00 78 ALA A CA 14
ATOM 22199 C C . ALA A 1 78 ? 1.752 -9.499 -7.098 1.00 0.00 78 ALA A C 14
ATOM 22200 O O . ALA A 1 78 ? 1.290 -9.853 -8.182 1.00 0.00 78 ALA A O 14
ATOM 22207 N N . GLY A 1 79 ? 2.467 -8.389 -6.944 1.00 0.00 79 GLY A N 14
ATOM 22208 C CA . GLY A 1 79 ? 2.742 -7.521 -8.074 1.00 0.00 79 GLY A CA 14
ATOM 22209 C C . GLY A 1 79 ? 3.476 -6.258 -7.670 1.00 0.00 79 GLY A C 14
ATOM 22210 O O . GLY A 1 79 ? 3.902 -6.120 -6.523 1.00 0.00 79 GLY A O 14
ATOM 22214 N N . ILE A 1 80 ? 3.626 -5.335 -8.614 1.00 0.00 80 ILE A N 14
ATOM 22215 C CA . ILE A 1 80 ? 4.314 -4.078 -8.350 1.00 0.00 80 ILE A CA 14
ATOM 22216 C C . ILE A 1 80 ? 3.329 -2.985 -7.949 1.00 0.00 80 ILE A C 14
ATOM 22217 O O . ILE A 1 80 ? 2.633 -2.421 -8.793 1.00 0.00 80 ILE A O 14
ATOM 22233 N N . TYR A 1 81 ? 3.276 -2.691 -6.654 1.00 0.00 81 TYR A N 14
ATOM 22234 C CA . TYR A 1 81 ? 2.375 -1.666 -6.140 1.00 0.00 81 TYR A CA 14
ATOM 22235 C C . TYR A 1 81 ? 3.012 -0.283 -6.237 1.00 0.00 81 TYR A C 14
ATOM 22236 O O . TYR A 1 81 ? 3.982 0.019 -5.541 1.00 0.00 81 TYR A O 14
ATOM 22254 N N . THR A 1 82 ? 2.458 0.556 -7.107 1.00 0.00 82 THR A N 14
ATOM 22255 C CA . THR A 1 82 ? 2.970 1.907 -7.297 1.00 0.00 82 THR A CA 14
ATOM 22256 C C . THR A 1 82 ? 1.949 2.950 -6.855 1.00 0.00 82 THR A C 14
ATOM 22257 O O . THR A 1 82 ? 0.742 2.751 -7.001 1.00 0.00 82 THR A O 14
ATOM 22268 N N . CYS A 1 83 ? 2.439 4.060 -6.316 1.00 0.00 83 CYS A N 14
ATOM 22269 C CA . CYS A 1 83 ? 1.568 5.134 -5.853 1.00 0.00 83 CYS A CA 14
ATOM 22270 C C . CYS A 1 83 ? 2.075 6.490 -6.333 1.00 0.00 83 CYS A C 14
ATOM 22271 O O . CYS A 1 83 ? 3.265 6.660 -6.602 1.00 0.00 83 CYS A O 14
ATOM 22279 N N . ILE A 1 84 ? 1.165 7.452 -6.440 1.00 0.00 84 ILE A N 14
ATOM 22280 C CA . ILE A 1 84 ? 1.520 8.793 -6.888 1.00 0.00 84 ILE A CA 14
ATOM 22281 C C . ILE A 1 84 ? 0.870 9.856 -6.010 1.00 0.00 84 ILE A C 14
ATOM 22282 O O . ILE A 1 84 ? -0.323 10.134 -6.133 1.00 0.00 84 ILE A O 14
ATOM 22298 N N . ALA A 1 85 ? 1.663 10.449 -5.123 1.00 0.00 85 ALA A N 14
ATOM 22299 C CA . ALA A 1 85 ? 1.166 11.486 -4.227 1.00 0.00 85 ALA A CA 14
ATOM 22300 C C . ALA A 1 85 ? 1.283 12.866 -4.864 1.00 0.00 85 ALA A C 14
ATOM 22301 O O . ALA A 1 85 ? 2.383 13.388 -5.044 1.00 0.00 85 ALA A O 14
ATOM 22308 N N . THR A 1 86 ? 0.140 13.453 -5.206 1.00 0.00 86 THR A N 14
ATOM 22309 C CA . THR A 1 86 ? 0.114 14.772 -5.826 1.00 0.00 86 THR A CA 14
ATOM 22310 C C . THR A 1 86 ? -0.456 15.816 -4.872 1.00 0.00 86 THR A C 14
ATOM 22311 O O . THR A 1 86 ? -1.630 15.763 -4.508 1.00 0.00 86 THR A O 14
ATOM 22322 N N . ASN A 1 87 ? 0.383 16.767 -4.473 1.00 0.00 87 ASN A N 14
ATOM 22323 C CA . ASN A 1 87 ? -0.038 17.825 -3.562 1.00 0.00 87 ASN A CA 14
ATOM 22324 C C . ASN A 1 87 ? 0.062 19.192 -4.231 1.00 0.00 87 ASN A C 14
ATOM 22325 O O . ASN A 1 87 ? 0.731 19.346 -5.253 1.00 0.00 87 ASN A O 14
ATOM 22336 N N . ARG A 1 88 ? -0.608 20.181 -3.648 1.00 0.00 88 ARG A N 14
ATOM 22337 C CA . ARG A 1 88 ? -0.595 21.535 -4.189 1.00 0.00 88 ARG A CA 14
ATOM 22338 C C . ARG A 1 88 ? 0.831 21.987 -4.488 1.00 0.00 88 ARG A C 14
ATOM 22339 O O . ARG A 1 88 ? 1.050 22.892 -5.293 1.00 0.00 88 ARG A O 14
ATOM 22360 N N . ALA A 1 89 ? 1.798 21.351 -3.834 1.00 0.00 89 ALA A N 14
ATOM 22361 C CA . ALA A 1 89 ? 3.203 21.687 -4.031 1.00 0.00 89 ALA A CA 14
ATOM 22362 C C . ALA A 1 89 ? 3.763 20.999 -5.272 1.00 0.00 89 ALA A C 14
ATOM 22363 O O . ALA A 1 89 ? 4.213 21.657 -6.208 1.00 0.00 89 ALA A O 14
ATOM 22370 N N . GLY A 1 90 ? 3.731 19.669 -5.271 1.00 0.00 90 GLY A N 14
ATOM 22371 C CA . GLY A 1 90 ? 4.240 18.915 -6.401 1.00 0.00 90 GLY A CA 14
ATOM 22372 C C . GLY A 1 90 ? 3.645 17.523 -6.483 1.00 0.00 90 GLY A C 14
ATOM 22373 O O . GLY A 1 90 ? 2.486 17.315 -6.126 1.00 0.00 90 GLY A O 14
ATOM 22377 N N . GLN A 1 91 ? 4.440 16.568 -6.957 1.00 0.00 91 GLN A N 14
ATOM 22378 C CA . GLN A 1 91 ? 3.984 15.190 -7.087 1.00 0.00 91 GLN A CA 14
ATOM 22379 C C . GLN A 1 91 ? 5.156 14.218 -7.005 1.00 0.00 91 GLN A C 14
ATOM 22380 O O . GLN A 1 91 ? 6.263 14.527 -7.447 1.00 0.00 91 GLN A O 14
ATOM 22394 N N . ASN A 1 92 ? 4.906 13.043 -6.438 1.00 0.00 92 ASN A N 14
ATOM 22395 C CA . ASN A 1 92 ? 5.942 12.026 -6.297 1.00 0.00 92 ASN A CA 14
ATOM 22396 C C . ASN A 1 92 ? 5.344 10.625 -6.380 1.00 0.00 92 ASN A C 14
ATOM 22397 O O . ASN A 1 92 ? 4.130 10.450 -6.273 1.00 0.00 92 ASN A O 14
ATOM 22408 N N . SER A 1 93 ? 6.205 9.630 -6.569 1.00 0.00 93 SER A N 14
ATOM 22409 C CA . SER A 1 93 ? 5.762 8.244 -6.669 1.00 0.00 93 SER A CA 14
ATOM 22410 C C . SER A 1 93 ? 6.862 7.288 -6.218 1.00 0.00 93 SER A C 14
ATOM 22411 O O . SER A 1 93 ? 8.028 7.670 -6.114 1.00 0.00 93 SER A O 14
ATOM 22419 N N . PHE A 1 94 ? 6.482 6.043 -5.951 1.00 0.00 94 PHE A N 14
ATOM 22420 C CA . PHE A 1 94 ? 7.434 5.031 -5.510 1.00 0.00 94 PHE A CA 14
ATOM 22421 C C . PHE A 1 94 ? 6.963 3.633 -5.900 1.00 0.00 94 PHE A C 14
ATOM 22422 O O . PHE A 1 94 ? 5.767 3.395 -6.071 1.00 0.00 94 PHE A O 14
ATOM 22439 N N . SER A 1 95 ? 7.912 2.713 -6.041 1.00 0.00 95 SER A N 14
ATOM 22440 C CA . SER A 1 95 ? 7.595 1.340 -6.415 1.00 0.00 95 SER A CA 14
ATOM 22441 C C . SER A 1 95 ? 7.933 0.376 -5.282 1.00 0.00 95 SER A C 14
ATOM 22442 O O . SER A 1 95 ? 8.671 0.720 -4.357 1.00 0.00 95 SER A O 14
ATOM 22450 N N . LEU A 1 96 ? 7.388 -0.833 -5.360 1.00 0.00 96 LEU A N 14
ATOM 22451 C CA . LEU A 1 96 ? 7.631 -1.849 -4.342 1.00 0.00 96 LEU A CA 14
ATOM 22452 C C . LEU A 1 96 ? 7.325 -3.243 -4.879 1.00 0.00 96 LEU A C 14
ATOM 22453 O O . LEU A 1 96 ? 6.591 -3.395 -5.855 1.00 0.00 96 LEU A O 14
ATOM 22469 N N . GLU A 1 97 ? 7.891 -4.259 -4.234 1.00 0.00 97 GLU A N 14
ATOM 22470 C CA . GLU A 1 97 ? 7.677 -5.640 -4.647 1.00 0.00 97 GLU A CA 14
ATOM 22471 C C . GLU A 1 97 ? 7.145 -6.479 -3.488 1.00 0.00 97 GLU A C 14
ATOM 22472 O O . GLU A 1 97 ? 7.637 -6.385 -2.363 1.00 0.00 97 GLU A O 14
ATOM 22484 N N . LEU A 1 98 ? 6.139 -7.298 -3.772 1.00 0.00 98 LEU A N 14
ATOM 22485 C CA . LEU A 1 98 ? 5.539 -8.154 -2.754 1.00 0.00 98 LEU A CA 14
ATOM 22486 C C . LEU A 1 98 ? 5.590 -9.619 -3.175 1.00 0.00 98 LEU A C 14
ATOM 22487 O O . LEU A 1 98 ? 4.905 -10.030 -4.112 1.00 0.00 98 LEU A O 14
ATOM 22503 N N . VAL A 1 99 ? 6.404 -10.403 -2.475 1.00 0.00 99 VAL A N 14
ATOM 22504 C CA . VAL A 1 99 ? 6.541 -11.823 -2.774 1.00 0.00 99 VAL A CA 14
ATOM 22505 C C . VAL A 1 99 ? 5.499 -12.646 -2.026 1.00 0.00 99 VAL A C 14
ATOM 22506 O O . VAL A 1 99 ? 5.338 -12.509 -0.813 1.00 0.00 99 VAL A O 14
ATOM 22519 N N . VAL A 1 100 ? 4.792 -13.502 -2.757 1.00 0.00 100 VAL A N 14
ATOM 22520 C CA . VAL A 1 100 ? 3.765 -14.349 -2.162 1.00 0.00 100 VAL A CA 14
ATOM 22521 C C . VAL A 1 100 ? 3.990 -15.815 -2.514 1.00 0.00 100 VAL A C 14
ATOM 22522 O O . VAL A 1 100 ? 4.187 -16.161 -3.679 1.00 0.00 100 VAL A O 14
ATOM 22535 N N . ALA A 1 101 ? 3.960 -16.673 -1.500 1.00 0.00 101 ALA A N 14
ATOM 22536 C CA . ALA A 1 101 ? 4.158 -18.103 -1.703 1.00 0.00 101 ALA A CA 14
ATOM 22537 C C . ALA A 1 101 ? 2.833 -18.855 -1.642 1.00 0.00 101 ALA A C 14
ATOM 22538 O O . ALA A 1 101 ? 2.166 -18.874 -0.608 1.00 0.00 101 ALA A O 14
ATOM 22545 N N . ALA A 1 102 ? 2.457 -19.472 -2.757 1.00 0.00 102 ALA A N 14
ATOM 22546 C CA . ALA A 1 102 ? 1.212 -20.227 -2.830 1.00 0.00 102 ALA A CA 14
ATOM 22547 C C . ALA A 1 102 ? 1.137 -21.271 -1.722 1.00 0.00 102 ALA A C 14
ATOM 22548 O O . ALA A 1 102 ? 2.128 -21.933 -1.410 1.00 0.00 102 ALA A O 14
ATOM 22555 N N . LYS A 1 103 ? -0.043 -21.415 -1.130 1.00 0.00 103 LYS A N 14
ATOM 22556 C CA . LYS A 1 103 ? -0.248 -22.380 -0.056 1.00 0.00 103 LYS A CA 14
ATOM 22557 C C . LYS A 1 103 ? -0.227 -23.807 -0.595 1.00 0.00 103 LYS A C 14
ATOM 22558 O O . LYS A 1 103 ? 0.446 -24.677 -0.044 1.00 0.00 103 LYS A O 14
ATOM 22577 N N . GLU A 1 104 ? -0.967 -24.038 -1.674 1.00 0.00 104 GLU A N 14
ATOM 22578 C CA . GLU A 1 104 ? -1.032 -25.359 -2.287 1.00 0.00 104 GLU A CA 14
ATOM 22579 C C . GLU A 1 104 ? -1.054 -25.253 -3.809 1.00 0.00 104 GLU A C 14
ATOM 22580 O O . GLU A 1 104 ? -1.261 -24.174 -4.364 1.00 0.00 104 GLU A O 14
ATOM 22592 N N . SER A 1 105 ? -0.840 -26.381 -4.479 1.00 0.00 105 SER A N 14
ATOM 22593 C CA . SER A 1 105 ? -0.831 -26.415 -5.936 1.00 0.00 105 SER A CA 14
ATOM 22594 C C . SER A 1 105 ? -1.860 -27.411 -6.463 1.00 0.00 105 SER A C 14
ATOM 22595 O O . SER A 1 105 ? -2.594 -27.121 -7.407 1.00 0.00 105 SER A O 14
ATOM 22603 N N . GLY A 1 106 ? -1.908 -28.586 -5.844 1.00 0.00 106 GLY A N 14
ATOM 22604 C CA . GLY A 1 106 ? -2.850 -29.608 -6.263 1.00 0.00 106 GLY A CA 14
ATOM 22605 C C . GLY A 1 106 ? -4.268 -29.305 -5.821 1.00 0.00 106 GLY A C 14
ATOM 22606 O O . GLY A 1 106 ? -4.548 -28.260 -5.234 1.00 0.00 106 GLY A O 14
ATOM 22610 N N . PRO A 1 107 ? -5.192 -30.234 -6.107 1.00 0.00 107 PRO A N 14
ATOM 22611 C CA . PRO A 1 107 ? -6.604 -30.084 -5.745 1.00 0.00 107 PRO A CA 14
ATOM 22612 C C . PRO A 1 107 ? -6.831 -30.181 -4.240 1.00 0.00 107 PRO A C 14
ATOM 22613 O O . PRO A 1 107 ? -5.881 -30.299 -3.466 1.00 0.00 107 PRO A O 14
ATOM 22624 N N . SER A 1 108 ? -8.095 -30.130 -3.832 1.00 0.00 108 SER A N 14
ATOM 22625 C CA . SER A 1 108 ? -8.445 -30.209 -2.419 1.00 0.00 108 SER A CA 14
ATOM 22626 C C . SER A 1 108 ? -9.743 -30.987 -2.223 1.00 0.00 108 SER A C 14
ATOM 22627 O O . SER A 1 108 ? -10.520 -31.165 -3.161 1.00 0.00 108 SER A O 14
ATOM 22635 N N . SER A 1 109 ? -9.970 -31.449 -0.998 1.00 0.00 109 SER A N 14
ATOM 22636 C CA . SER A 1 109 ? -11.171 -32.212 -0.679 1.00 0.00 109 SER A CA 14
ATOM 22637 C C . SER A 1 109 ? -12.149 -31.371 0.136 1.00 0.00 109 SER A C 14
ATOM 22638 O O . SER A 1 109 ? -11.935 -31.125 1.323 1.00 0.00 109 SER A O 14
ATOM 22646 N N . GLY A 1 110 ? -13.224 -30.931 -0.511 1.00 0.00 110 GLY A N 14
ATOM 22647 C CA . GLY A 1 110 ? -14.219 -30.121 0.168 1.00 0.00 110 GLY A CA 14
ATOM 22648 C C . GLY A 1 110 ? -14.260 -28.698 -0.350 1.00 0.00 110 GLY A C 14
ATOM 22649 O O . GLY A 1 110 ? -13.493 -28.332 -1.240 1.00 0.00 110 GLY A O 14
ATOM 22653 N N . GLY A 1 1 ? 14.145 36.269 -0.587 1.00 0.00 1 GLY A N 15
ATOM 22654 C CA . GLY A 1 1 ? 14.605 36.493 0.771 1.00 0.00 1 GLY A CA 15
ATOM 22655 C C . GLY A 1 1 ? 13.924 35.580 1.772 1.00 0.00 1 GLY A C 15
ATOM 22656 O O . GLY A 1 1 ? 14.582 34.791 2.450 1.00 0.00 1 GLY A O 15
ATOM 22660 N N . SER A 1 2 ? 12.603 35.688 1.866 1.00 0.00 2 SER A N 15
ATOM 22661 C CA . SER A 1 2 ? 11.833 34.870 2.795 1.00 0.00 2 SER A CA 15
ATOM 22662 C C . SER A 1 2 ? 11.597 33.475 2.224 1.00 0.00 2 SER A C 15
ATOM 22663 O O . SER A 1 2 ? 11.787 32.471 2.909 1.00 0.00 2 SER A O 15
ATOM 22671 N N . SER A 1 3 ? 11.180 33.422 0.963 1.00 0.00 3 SER A N 15
ATOM 22672 C CA . SER A 1 3 ? 10.913 32.152 0.298 1.00 0.00 3 SER A CA 15
ATOM 22673 C C . SER A 1 3 ? 9.946 31.303 1.118 1.00 0.00 3 SER A C 15
ATOM 22674 O O . SER A 1 3 ? 10.126 30.093 1.253 1.00 0.00 3 SER A O 15
ATOM 22682 N N . GLY A 1 4 ? 8.919 31.947 1.664 1.00 0.00 4 GLY A N 15
ATOM 22683 C CA . GLY A 1 4 ? 7.939 31.236 2.465 1.00 0.00 4 GLY A CA 15
ATOM 22684 C C . GLY A 1 4 ? 6.576 31.188 1.803 1.00 0.00 4 GLY A C 15
ATOM 22685 O O . GLY A 1 4 ? 6.174 32.132 1.123 1.00 0.00 4 GLY A O 15
ATOM 22689 N N . SER A 1 5 ? 5.863 30.083 2.001 1.00 0.00 5 SER A N 15
ATOM 22690 C CA . SER A 1 5 ? 4.539 29.913 1.414 1.00 0.00 5 SER A CA 15
ATOM 22691 C C . SER A 1 5 ? 3.851 28.672 1.975 1.00 0.00 5 SER A C 15
ATOM 22692 O O . SER A 1 5 ? 4.509 27.736 2.429 1.00 0.00 5 SER A O 15
ATOM 22700 N N . SER A 1 6 ? 2.523 28.673 1.941 1.00 0.00 6 SER A N 15
ATOM 22701 C CA . SER A 1 6 ? 1.744 27.550 2.450 1.00 0.00 6 SER A CA 15
ATOM 22702 C C . SER A 1 6 ? 1.768 26.383 1.468 1.00 0.00 6 SER A C 15
ATOM 22703 O O . SER A 1 6 ? 1.524 26.556 0.274 1.00 0.00 6 SER A O 15
ATOM 22711 N N . GLY A 1 7 ? 2.065 25.193 1.980 1.00 0.00 7 GLY A N 15
ATOM 22712 C CA . GLY A 1 7 ? 2.116 24.014 1.135 1.00 0.00 7 GLY A CA 15
ATOM 22713 C C . GLY A 1 7 ? 3.522 23.468 0.986 1.00 0.00 7 GLY A C 15
ATOM 22714 O O . GLY A 1 7 ? 4.492 24.226 0.977 1.00 0.00 7 GLY A O 15
ATOM 22718 N N . PHE A 1 8 ? 3.634 22.149 0.871 1.00 0.00 8 PHE A N 15
ATOM 22719 C CA . PHE A 1 8 ? 4.933 21.502 0.724 1.00 0.00 8 PHE A CA 15
ATOM 22720 C C . PHE A 1 8 ? 4.873 20.393 -0.323 1.00 0.00 8 PHE A C 15
ATOM 22721 O O . PHE A 1 8 ? 3.794 19.926 -0.687 1.00 0.00 8 PHE A O 15
ATOM 22738 N N . ARG A 1 9 ? 6.041 19.979 -0.804 1.00 0.00 9 ARG A N 15
ATOM 22739 C CA . ARG A 1 9 ? 6.122 18.927 -1.810 1.00 0.00 9 ARG A CA 15
ATOM 22740 C C . ARG A 1 9 ? 5.896 17.555 -1.183 1.00 0.00 9 ARG A C 15
ATOM 22741 O O . ARG A 1 9 ? 6.374 17.260 -0.087 1.00 0.00 9 ARG A O 15
ATOM 22762 N N . PRO A 1 10 ? 5.148 16.696 -1.891 1.00 0.00 10 PRO A N 15
ATOM 22763 C CA . PRO A 1 10 ? 4.841 15.341 -1.423 1.00 0.00 10 PRO A CA 15
ATOM 22764 C C . PRO A 1 10 ? 6.067 14.433 -1.430 1.00 0.00 10 PRO A C 15
ATOM 22765 O O . PRO A 1 10 ? 6.720 14.264 -2.460 1.00 0.00 10 PRO A O 15
ATOM 22776 N N . HIS A 1 11 ? 6.374 13.852 -0.275 1.00 0.00 11 HIS A N 15
ATOM 22777 C CA . HIS A 1 11 ? 7.521 12.960 -0.150 1.00 0.00 11 HIS A CA 15
ATOM 22778 C C . HIS A 1 11 ? 7.271 11.899 0.918 1.00 0.00 11 HIS A C 15
ATOM 22779 O O . HIS A 1 11 ? 7.073 12.218 2.091 1.00 0.00 11 HIS A O 15
ATOM 22793 N N . PHE A 1 12 ? 7.279 10.636 0.504 1.00 0.00 12 PHE A N 15
ATOM 22794 C CA . PHE A 1 12 ? 7.051 9.528 1.424 1.00 0.00 12 PHE A CA 15
ATOM 22795 C C . PHE A 1 12 ? 8.198 9.406 2.423 1.00 0.00 12 PHE A C 15
ATOM 22796 O O . PHE A 1 12 ? 9.293 8.962 2.077 1.00 0.00 12 PHE A O 15
ATOM 22813 N N . LEU A 1 13 ? 7.938 9.804 3.664 1.00 0.00 13 LEU A N 15
ATOM 22814 C CA . LEU A 1 13 ? 8.948 9.740 4.715 1.00 0.00 13 LEU A CA 15
ATOM 22815 C C . LEU A 1 13 ? 9.287 8.293 5.057 1.00 0.00 13 LEU A C 15
ATOM 22816 O O . LEU A 1 13 ? 10.450 7.953 5.273 1.00 0.00 13 LEU A O 15
ATOM 22832 N N . GLN A 1 14 ? 8.264 7.445 5.102 1.00 0.00 14 GLN A N 15
ATOM 22833 C CA . GLN A 1 14 ? 8.455 6.034 5.416 1.00 0.00 14 GLN A CA 15
ATOM 22834 C C . GLN A 1 14 ? 7.865 5.149 4.323 1.00 0.00 14 GLN A C 15
ATOM 22835 O O . GLN A 1 14 ? 6.653 5.131 4.112 1.00 0.00 14 GLN A O 15
ATOM 22849 N N . ALA A 1 15 ? 8.731 4.415 3.632 1.00 0.00 15 ALA A N 15
ATOM 22850 C CA . ALA A 1 15 ? 8.296 3.526 2.562 1.00 0.00 15 ALA A CA 15
ATOM 22851 C C . ALA A 1 15 ? 8.617 2.072 2.892 1.00 0.00 15 ALA A C 15
ATOM 22852 O O . ALA A 1 15 ? 9.640 1.760 3.501 1.00 0.00 15 ALA A O 15
ATOM 22859 N N . PRO A 1 16 ? 7.722 1.161 2.481 1.00 0.00 16 PRO A N 15
ATOM 22860 C CA . PRO A 1 16 ? 7.889 -0.276 2.723 1.00 0.00 16 PRO A CA 15
ATOM 22861 C C . PRO A 1 16 ? 9.024 -0.874 1.899 1.00 0.00 16 PRO A C 15
ATOM 22862 O O . PRO A 1 16 ? 9.792 -0.152 1.265 1.00 0.00 16 PRO A O 15
ATOM 22873 N N . GLY A 1 17 ? 9.123 -2.200 1.913 1.00 0.00 17 GLY A N 15
ATOM 22874 C CA . GLY A 1 17 ? 10.167 -2.874 1.163 1.00 0.00 17 GLY A CA 15
ATOM 22875 C C . GLY A 1 17 ? 9.731 -4.233 0.653 1.00 0.00 17 GLY A C 15
ATOM 22876 O O . GLY A 1 17 ? 8.538 -4.534 0.613 1.00 0.00 17 GLY A O 15
ATOM 22880 N N . ASP A 1 18 ? 10.698 -5.054 0.260 1.00 0.00 18 ASP A N 15
ATOM 22881 C CA . ASP A 1 18 ? 10.407 -6.389 -0.250 1.00 0.00 18 ASP A CA 15
ATOM 22882 C C . ASP A 1 18 ? 9.969 -7.319 0.877 1.00 0.00 18 ASP A C 15
ATOM 22883 O O . ASP A 1 18 ? 10.775 -7.711 1.722 1.00 0.00 18 ASP A O 15
ATOM 22892 N N . LEU A 1 19 ? 8.687 -7.667 0.885 1.00 0.00 19 LEU A N 15
ATOM 22893 C CA . LEU A 1 19 ? 8.141 -8.550 1.909 1.00 0.00 19 LEU A CA 15
ATOM 22894 C C . LEU A 1 19 ? 7.728 -9.890 1.309 1.00 0.00 19 LEU A C 15
ATOM 22895 O O . LEU A 1 19 ? 7.583 -10.021 0.093 1.00 0.00 19 LEU A O 15
ATOM 22911 N N . THR A 1 20 ? 7.538 -10.885 2.170 1.00 0.00 20 THR A N 15
ATOM 22912 C CA . THR A 1 20 ? 7.140 -12.215 1.726 1.00 0.00 20 THR A CA 15
ATOM 22913 C C . THR A 1 20 ? 5.976 -12.747 2.554 1.00 0.00 20 THR A C 15
ATOM 22914 O O . THR A 1 20 ? 6.124 -13.026 3.744 1.00 0.00 20 THR A O 15
ATOM 22925 N N . VAL A 1 21 ? 4.818 -12.885 1.918 1.00 0.00 21 VAL A N 15
ATOM 22926 C CA . VAL A 1 21 ? 3.628 -13.385 2.596 1.00 0.00 21 VAL A CA 15
ATOM 22927 C C . VAL A 1 21 ? 2.999 -14.539 1.823 1.00 0.00 21 VAL A C 15
ATOM 22928 O O . VAL A 1 21 ? 2.804 -14.453 0.611 1.00 0.00 21 VAL A O 15
ATOM 22941 N N . GLN A 1 22 ? 2.684 -15.617 2.533 1.00 0.00 22 GLN A N 15
ATOM 22942 C CA . GLN A 1 22 ? 2.077 -16.789 1.913 1.00 0.00 22 GLN A CA 15
ATOM 22943 C C . GLN A 1 22 ? 0.631 -16.509 1.517 1.00 0.00 22 GLN A C 15
ATOM 22944 O O . GLN A 1 22 ? -0.012 -15.620 2.074 1.00 0.00 22 GLN A O 15
ATOM 22958 N N . GLU A 1 23 ? 0.128 -17.273 0.553 1.00 0.00 23 GLU A N 15
ATOM 22959 C CA . GLU A 1 23 ? -1.242 -17.104 0.082 1.00 0.00 23 GLU A CA 15
ATOM 22960 C C . GLU A 1 23 ? -2.242 -17.486 1.170 1.00 0.00 23 GLU A C 15
ATOM 22961 O O . GLU A 1 23 ? -2.109 -18.527 1.813 1.00 0.00 23 GLU A O 15
ATOM 22973 N N . GLY A 1 24 ? -3.243 -16.635 1.371 1.00 0.00 24 GLY A N 15
ATOM 22974 C CA . GLY A 1 24 ? -4.251 -16.899 2.382 1.00 0.00 24 GLY A CA 15
ATOM 22975 C C . GLY A 1 24 ? -3.823 -16.437 3.761 1.00 0.00 24 GLY A C 15
ATOM 22976 O O . GLY A 1 24 ? -4.396 -16.853 4.768 1.00 0.00 24 GLY A O 15
ATOM 22980 N N . LYS A 1 25 ? -2.813 -15.575 3.808 1.00 0.00 25 LYS A N 15
ATOM 22981 C CA . LYS A 1 25 ? -2.308 -15.056 5.073 1.00 0.00 25 LYS A CA 15
ATOM 22982 C C . LYS A 1 25 ? -2.600 -13.564 5.204 1.00 0.00 25 LYS A C 15
ATOM 22983 O O . LYS A 1 25 ? -3.081 -12.931 4.264 1.00 0.00 25 LYS A O 15
ATOM 23002 N N . LEU A 1 26 ? -2.305 -13.009 6.374 1.00 0.00 26 LEU A N 15
ATOM 23003 C CA . LEU A 1 26 ? -2.534 -11.591 6.628 1.00 0.00 26 LEU A CA 15
ATOM 23004 C C . LEU A 1 26 ? -1.382 -10.749 6.090 1.00 0.00 26 LEU A C 15
ATOM 23005 O O . LEU A 1 26 ? -0.215 -11.020 6.376 1.00 0.00 26 LEU A O 15
ATOM 23021 N N . CYS A 1 27 ? -1.717 -9.726 5.312 1.00 0.00 27 CYS A N 15
ATOM 23022 C CA . CYS A 1 27 ? -0.711 -8.842 4.734 1.00 0.00 27 CYS A CA 15
ATOM 23023 C C . CYS A 1 27 ? -0.984 -7.389 5.109 1.00 0.00 27 CYS A C 15
ATOM 23024 O O . CYS A 1 27 ? -2.029 -6.836 4.768 1.00 0.00 27 CYS A O 15
ATOM 23032 N N . ARG A 1 28 ? -0.038 -6.777 5.814 1.00 0.00 28 ARG A N 15
ATOM 23033 C CA . ARG A 1 28 ? -0.177 -5.389 6.237 1.00 0.00 28 ARG A CA 15
ATOM 23034 C C . ARG A 1 28 ? 0.856 -4.503 5.547 1.00 0.00 28 ARG A C 15
ATOM 23035 O O . ARG A 1 28 ? 1.884 -4.986 5.074 1.00 0.00 28 ARG A O 15
ATOM 23056 N N . MET A 1 29 ? 0.574 -3.206 5.494 1.00 0.00 29 MET A N 15
ATOM 23057 C CA . MET A 1 29 ? 1.479 -2.253 4.863 1.00 0.00 29 MET A CA 15
ATOM 23058 C C . MET A 1 29 ? 1.360 -0.878 5.512 1.00 0.00 29 MET A C 15
ATOM 23059 O O . MET A 1 29 ? 0.266 -0.443 5.871 1.00 0.00 29 MET A O 15
ATOM 23073 N N . ASP A 1 30 ? 2.492 -0.198 5.659 1.00 0.00 30 ASP A N 15
ATOM 23074 C CA . ASP A 1 30 ? 2.515 1.129 6.265 1.00 0.00 30 ASP A CA 15
ATOM 23075 C C . ASP A 1 30 ? 3.433 2.066 5.487 1.00 0.00 30 ASP A C 15
ATOM 23076 O O . ASP A 1 30 ? 4.520 1.673 5.060 1.00 0.00 30 ASP A O 15
ATOM 23085 N N . CYS A 1 31 ? 2.989 3.304 5.305 1.00 0.00 31 CYS A N 15
ATOM 23086 C CA . CYS A 1 31 ? 3.770 4.297 4.576 1.00 0.00 31 CYS A CA 15
ATOM 23087 C C . CYS A 1 31 ? 3.380 5.711 4.996 1.00 0.00 31 CYS A C 15
ATOM 23088 O O . CYS A 1 31 ? 2.197 6.040 5.083 1.00 0.00 31 CYS A O 15
ATOM 23096 N N . LYS A 1 32 ? 4.383 6.543 5.257 1.00 0.00 32 LYS A N 15
ATOM 23097 C CA . LYS A 1 32 ? 4.147 7.921 5.668 1.00 0.00 32 LYS A CA 15
ATOM 23098 C C . LYS A 1 32 ? 4.467 8.890 4.534 1.00 0.00 32 LYS A C 15
ATOM 23099 O O . LYS A 1 32 ? 5.463 8.729 3.829 1.00 0.00 32 LYS A O 15
ATOM 23118 N N . VAL A 1 33 ? 3.617 9.898 4.365 1.00 0.00 33 VAL A N 15
ATOM 23119 C CA . VAL A 1 33 ? 3.811 10.894 3.318 1.00 0.00 33 VAL A CA 15
ATOM 23120 C C . VAL A 1 33 ? 3.405 12.283 3.799 1.00 0.00 33 VAL A C 15
ATOM 23121 O O . VAL A 1 33 ? 2.304 12.475 4.315 1.00 0.00 33 VAL A O 15
ATOM 23134 N N . SER A 1 34 ? 4.302 13.249 3.627 1.00 0.00 34 SER A N 15
ATOM 23135 C CA . SER A 1 34 ? 4.038 14.620 4.046 1.00 0.00 34 SER A CA 15
ATOM 23136 C C . SER A 1 34 ? 3.471 15.442 2.892 1.00 0.00 34 SER A C 15
ATOM 23137 O O . SER A 1 34 ? 3.477 15.004 1.743 1.00 0.00 34 SER A O 15
ATOM 23145 N N . GLY A 1 35 ? 2.982 16.637 3.210 1.00 0.00 35 GLY A N 15
ATOM 23146 C CA . GLY A 1 35 ? 2.417 17.501 2.190 1.00 0.00 35 GLY A CA 15
ATOM 23147 C C . GLY A 1 35 ? 1.173 18.223 2.666 1.00 0.00 35 GLY A C 15
ATOM 23148 O O . GLY A 1 35 ? 0.358 17.657 3.397 1.00 0.00 35 GLY A O 15
ATOM 23152 N N . LEU A 1 36 ? 1.024 19.477 2.254 1.00 0.00 36 LEU A N 15
ATOM 23153 C CA . LEU A 1 36 ? -0.131 20.279 2.644 1.00 0.00 36 LEU A CA 15
ATOM 23154 C C . LEU A 1 36 ? -0.711 21.019 1.443 1.00 0.00 36 LEU A C 15
ATOM 23155 O O . LEU A 1 36 ? -0.020 21.765 0.749 1.00 0.00 36 LEU A O 15
ATOM 23171 N N . PRO A 1 37 ? -2.012 20.811 1.192 1.00 0.00 37 PRO A N 15
ATOM 23172 C CA . PRO A 1 37 ? -2.845 19.925 2.010 1.00 0.00 37 PRO A CA 15
ATOM 23173 C C . PRO A 1 37 ? -2.475 18.456 1.834 1.00 0.00 37 PRO A C 15
ATOM 23174 O O . PRO A 1 37 ? -1.543 18.123 1.102 1.00 0.00 37 PRO A O 15
ATOM 23185 N N . THR A 1 38 ? -3.213 17.580 2.510 1.00 0.00 38 THR A N 15
ATOM 23186 C CA . THR A 1 38 ? -2.962 16.147 2.429 1.00 0.00 38 THR A CA 15
ATOM 23187 C C . THR A 1 38 ? -2.753 15.707 0.984 1.00 0.00 38 THR A C 15
ATOM 23188 O O . THR A 1 38 ? -3.592 15.933 0.113 1.00 0.00 38 THR A O 15
ATOM 23199 N N . PRO A 1 39 ? -1.606 15.061 0.722 1.00 0.00 39 PRO A N 15
ATOM 23200 C CA . PRO A 1 39 ? -1.261 14.574 -0.616 1.00 0.00 39 PRO A CA 15
ATOM 23201 C C . PRO A 1 39 ? -2.134 13.402 -1.050 1.00 0.00 39 PRO A C 15
ATOM 23202 O O . PRO A 1 39 ? -2.151 12.355 -0.403 1.00 0.00 39 PRO A O 15
ATOM 23213 N N . ASP A 1 40 ? -2.859 13.585 -2.149 1.00 0.00 40 ASP A N 15
ATOM 23214 C CA . ASP A 1 40 ? -3.734 12.541 -2.670 1.00 0.00 40 ASP A CA 15
ATOM 23215 C C . ASP A 1 40 ? -2.931 11.481 -3.418 1.00 0.00 40 ASP A C 15
ATOM 23216 O O . ASP A 1 40 ? -2.455 11.717 -4.529 1.00 0.00 40 ASP A O 15
ATOM 23225 N N . LEU A 1 41 ? -2.782 10.315 -2.800 1.00 0.00 41 LEU A N 15
ATOM 23226 C CA . LEU A 1 41 ? -2.034 9.218 -3.406 1.00 0.00 41 LEU A CA 15
ATOM 23227 C C . LEU A 1 41 ? -2.976 8.119 -3.888 1.00 0.00 41 LEU A C 15
ATOM 23228 O O . LEU A 1 41 ? -4.052 7.918 -3.325 1.00 0.00 41 LEU A O 15
ATOM 23244 N N . SER A 1 42 ? -2.562 7.408 -4.933 1.00 0.00 42 SER A N 15
ATOM 23245 C CA . SER A 1 42 ? -3.369 6.330 -5.492 1.00 0.00 42 SER A CA 15
ATOM 23246 C C . SER A 1 42 ? -2.595 5.015 -5.489 1.00 0.00 42 SER A C 15
ATOM 23247 O O . SER A 1 42 ? -1.365 5.006 -5.539 1.00 0.00 42 SER A O 15
ATOM 23255 N N . TRP A 1 43 ? -3.325 3.907 -5.430 1.00 0.00 43 TRP A N 15
ATOM 23256 C CA . TRP A 1 43 ? -2.708 2.586 -5.421 1.00 0.00 43 TRP A CA 15
ATOM 23257 C C . TRP A 1 43 ? -2.847 1.911 -6.781 1.00 0.00 43 TRP A C 15
ATOM 23258 O O . TRP A 1 43 ? -3.957 1.713 -7.274 1.00 0.00 43 TRP A O 15
ATOM 23279 N N . GLN A 1 44 ? -1.714 1.559 -7.381 1.00 0.00 44 GLN A N 15
ATOM 23280 C CA . GLN A 1 44 ? -1.711 0.906 -8.684 1.00 0.00 44 GLN A CA 15
ATOM 23281 C C . GLN A 1 44 ? -1.066 -0.473 -8.601 1.00 0.00 44 GLN A C 15
ATOM 23282 O O . GLN A 1 44 ? -0.007 -0.639 -7.993 1.00 0.00 44 GLN A O 15
ATOM 23296 N N . LEU A 1 45 ? -1.709 -1.460 -9.216 1.00 0.00 45 LEU A N 15
ATOM 23297 C CA . LEU A 1 45 ? -1.197 -2.826 -9.211 1.00 0.00 45 LEU A CA 15
ATOM 23298 C C . LEU A 1 45 ? -1.029 -3.349 -10.634 1.00 0.00 45 LEU A C 15
ATOM 23299 O O . LEU A 1 45 ? -2.005 -3.511 -11.366 1.00 0.00 45 LEU A O 15
ATOM 23315 N N . ASP A 1 46 ? 0.215 -3.613 -11.018 1.00 0.00 46 ASP A N 15
ATOM 23316 C CA . ASP A 1 46 ? 0.512 -4.121 -12.353 1.00 0.00 46 ASP A CA 15
ATOM 23317 C C . ASP A 1 46 ? -0.094 -3.220 -13.424 1.00 0.00 46 ASP A C 15
ATOM 23318 O O . ASP A 1 46 ? -0.416 -3.674 -14.522 1.00 0.00 46 ASP A O 15
ATOM 23327 N N . GLY A 1 47 ? -0.248 -1.941 -13.097 1.00 0.00 47 GLY A N 15
ATOM 23328 C CA . GLY A 1 47 ? -0.817 -0.997 -14.042 1.00 0.00 47 GLY A CA 15
ATOM 23329 C C . GLY A 1 47 ? -2.333 -1.010 -14.033 1.00 0.00 47 GLY A C 15
ATOM 23330 O O . GLY A 1 47 ? -2.968 -0.956 -15.086 1.00 0.00 47 GLY A O 15
ATOM 23334 N N . LYS A 1 48 ? -2.915 -1.083 -12.841 1.00 0.00 48 LYS A N 15
ATOM 23335 C CA . LYS A 1 48 ? -4.366 -1.104 -12.698 1.00 0.00 48 LYS A CA 15
ATOM 23336 C C . LYS A 1 48 ? -4.791 -0.478 -11.374 1.00 0.00 48 LYS A C 15
ATOM 23337 O O . LYS A 1 48 ? -4.158 -0.673 -10.336 1.00 0.00 48 LYS A O 15
ATOM 23356 N N . PRO A 1 49 ? -5.890 0.290 -11.407 1.00 0.00 49 PRO A N 15
ATOM 23357 C CA . PRO A 1 49 ? -6.425 0.958 -10.216 1.00 0.00 49 PRO A CA 15
ATOM 23358 C C . PRO A 1 49 ? -7.025 -0.028 -9.219 1.00 0.00 49 PRO A C 15
ATOM 23359 O O . PRO A 1 49 ? -8.148 -0.501 -9.397 1.00 0.00 49 PRO A O 15
ATOM 23370 N N . VAL A 1 50 ? -6.270 -0.333 -8.169 1.00 0.00 50 VAL A N 15
ATOM 23371 C CA . VAL A 1 50 ? -6.728 -1.261 -7.142 1.00 0.00 50 VAL A CA 15
ATOM 23372 C C . VAL A 1 50 ? -7.884 -0.670 -6.343 1.00 0.00 50 VAL A C 15
ATOM 23373 O O . VAL A 1 50 ? -7.742 0.372 -5.704 1.00 0.00 50 VAL A O 15
ATOM 23386 N N . ARG A 1 51 ? -9.029 -1.344 -6.384 1.00 0.00 51 ARG A N 15
ATOM 23387 C CA . ARG A 1 51 ? -10.211 -0.885 -5.664 1.00 0.00 51 ARG A CA 15
ATOM 23388 C C . ARG A 1 51 ? -10.405 -1.678 -4.375 1.00 0.00 51 ARG A C 15
ATOM 23389 O O . ARG A 1 51 ? -10.064 -2.858 -4.286 1.00 0.00 51 ARG A O 15
ATOM 23410 N N . PRO A 1 52 ? -10.966 -1.017 -3.352 1.00 0.00 52 PRO A N 15
ATOM 23411 C CA . PRO A 1 52 ? -11.217 -1.641 -2.049 1.00 0.00 52 PRO A CA 15
ATOM 23412 C C . PRO A 1 52 ? -12.328 -2.684 -2.111 1.00 0.00 52 PRO A C 15
ATOM 23413 O O . PRO A 1 52 ? -13.427 -2.407 -2.591 1.00 0.00 52 PRO A O 15
ATOM 23424 N N . ASP A 1 53 ? -12.033 -3.884 -1.623 1.00 0.00 53 ASP A N 15
ATOM 23425 C CA . ASP A 1 53 ? -13.008 -4.969 -1.622 1.00 0.00 53 ASP A CA 15
ATOM 23426 C C . ASP A 1 53 ? -12.938 -5.761 -0.320 1.00 0.00 53 ASP A C 15
ATOM 23427 O O . ASP A 1 53 ? -12.087 -5.501 0.532 1.00 0.00 53 ASP A O 15
ATOM 23436 N N . SER A 1 54 ? -13.838 -6.727 -0.171 1.00 0.00 54 SER A N 15
ATOM 23437 C CA . SER A 1 54 ? -13.882 -7.554 1.029 1.00 0.00 54 SER A CA 15
ATOM 23438 C C . SER A 1 54 ? -12.478 -7.988 1.441 1.00 0.00 54 SER A C 15
ATOM 23439 O O . SER A 1 54 ? -12.226 -8.283 2.609 1.00 0.00 54 SER A O 15
ATOM 23447 N N . ALA A 1 55 ? -11.569 -8.023 0.473 1.00 0.00 55 ALA A N 15
ATOM 23448 C CA . ALA A 1 55 ? -10.190 -8.419 0.734 1.00 0.00 55 ALA A CA 15
ATOM 23449 C C . ALA A 1 55 ? -9.298 -7.199 0.936 1.00 0.00 55 ALA A C 15
ATOM 23450 O O . ALA A 1 55 ? -8.619 -7.075 1.956 1.00 0.00 55 ALA A O 15
ATOM 23457 N N . HIS A 1 56 ? -9.302 -6.299 -0.043 1.00 0.00 56 HIS A N 15
ATOM 23458 C CA . HIS A 1 56 ? -8.493 -5.088 0.028 1.00 0.00 56 HIS A CA 15
ATOM 23459 C C . HIS A 1 56 ? -9.118 -4.071 0.979 1.00 0.00 56 HIS A C 15
ATOM 23460 O O . HIS A 1 56 ? -10.254 -3.639 0.783 1.00 0.00 56 HIS A O 15
ATOM 23474 N N . LYS A 1 57 ? -8.370 -3.694 2.009 1.00 0.00 57 LYS A N 15
ATOM 23475 C CA . LYS A 1 57 ? -8.849 -2.728 2.990 1.00 0.00 57 LYS A CA 15
ATOM 23476 C C . LYS A 1 57 ? -7.860 -1.577 3.149 1.00 0.00 57 LYS A C 15
ATOM 23477 O O . LYS A 1 57 ? -6.718 -1.780 3.558 1.00 0.00 57 LYS A O 15
ATOM 23496 N N . MET A 1 58 ? -8.309 -0.369 2.825 1.00 0.00 58 MET A N 15
ATOM 23497 C CA . MET A 1 58 ? -7.463 0.815 2.934 1.00 0.00 58 MET A CA 15
ATOM 23498 C C . MET A 1 58 ? -7.710 1.538 4.254 1.00 0.00 58 MET A C 15
ATOM 23499 O O . MET A 1 58 ? -8.792 1.441 4.835 1.00 0.00 58 MET A O 15
ATOM 23513 N N . LEU A 1 59 ? -6.701 2.264 4.723 1.00 0.00 59 LEU A N 15
ATOM 23514 C CA . LEU A 1 59 ? -6.808 3.005 5.975 1.00 0.00 59 LEU A CA 15
ATOM 23515 C C . LEU A 1 59 ? -5.931 4.252 5.947 1.00 0.00 59 LEU A C 15
ATOM 23516 O O . LEU A 1 59 ? -4.745 4.183 5.626 1.00 0.00 59 LEU A O 15
ATOM 23532 N N . VAL A 1 60 ? -6.522 5.393 6.287 1.00 0.00 60 VAL A N 15
ATOM 23533 C CA . VAL A 1 60 ? -5.794 6.656 6.304 1.00 0.00 60 VAL A CA 15
ATOM 23534 C C . VAL A 1 60 ? -6.053 7.422 7.597 1.00 0.00 60 VAL A C 15
ATOM 23535 O O . VAL A 1 60 ? -7.195 7.754 7.916 1.00 0.00 60 VAL A O 15
ATOM 23548 N N . ARG A 1 61 ? -4.985 7.700 8.337 1.00 0.00 61 ARG A N 15
ATOM 23549 C CA . ARG A 1 61 ? -5.097 8.427 9.596 1.00 0.00 61 ARG A CA 15
ATOM 23550 C C . ARG A 1 61 ? -5.418 9.898 9.348 1.00 0.00 61 ARG A C 15
ATOM 23551 O O . ARG A 1 61 ? -5.636 10.312 8.210 1.00 0.00 61 ARG A O 15
ATOM 23572 N N . GLU A 1 62 ? -5.445 10.682 10.422 1.00 0.00 62 GLU A N 15
ATOM 23573 C CA . GLU A 1 62 ? -5.741 12.106 10.319 1.00 0.00 62 GLU A CA 15
ATOM 23574 C C . GLU A 1 62 ? -4.470 12.938 10.467 1.00 0.00 62 GLU A C 15
ATOM 23575 O O . GLU A 1 62 ? -4.527 14.159 10.607 1.00 0.00 62 GLU A O 15
ATOM 23587 N N . ASN A 1 63 ? -3.323 12.266 10.435 1.00 0.00 63 ASN A N 15
ATOM 23588 C CA . ASN A 1 63 ? -2.038 12.943 10.566 1.00 0.00 63 ASN A CA 15
ATOM 23589 C C . ASN A 1 63 ? -1.244 12.859 9.266 1.00 0.00 63 ASN A C 15
ATOM 23590 O O . ASN A 1 63 ? -0.357 13.674 9.015 1.00 0.00 63 ASN A O 15
ATOM 23601 N N . GLY A 1 64 ? -1.571 11.868 8.442 1.00 0.00 64 GLY A N 15
ATOM 23602 C CA . GLY A 1 64 ? -0.880 11.697 7.178 1.00 0.00 64 GLY A CA 15
ATOM 23603 C C . GLY A 1 64 ? -0.202 10.346 7.066 1.00 0.00 64 GLY A C 15
ATOM 23604 O O . GLY A 1 64 ? 1.025 10.261 7.007 1.00 0.00 64 GLY A O 15
ATOM 23608 N N . VAL A 1 65 ? -1.001 9.284 7.038 1.00 0.00 65 VAL A N 15
ATOM 23609 C CA . VAL A 1 65 ? -0.471 7.930 6.934 1.00 0.00 65 VAL A CA 15
ATOM 23610 C C . VAL A 1 65 ? -1.476 6.996 6.268 1.00 0.00 65 VAL A C 15
ATOM 23611 O O . VAL A 1 65 ? -2.633 6.914 6.682 1.00 0.00 65 VAL A O 15
ATOM 23624 N N . HIS A 1 66 ? -1.026 6.293 5.233 1.00 0.00 66 HIS A N 15
ATOM 23625 C CA . HIS A 1 66 ? -1.886 5.363 4.510 1.00 0.00 66 HIS A CA 15
ATOM 23626 C C . HIS A 1 66 ? -1.456 3.921 4.757 1.00 0.00 66 HIS A C 15
ATOM 23627 O O . HIS A 1 66 ? -0.265 3.628 4.869 1.00 0.00 66 HIS A O 15
ATOM 23641 N N . SER A 1 67 ? -2.432 3.023 4.842 1.00 0.00 67 SER A N 15
ATOM 23642 C CA . SER A 1 67 ? -2.155 1.612 5.080 1.00 0.00 67 SER A CA 15
ATOM 23643 C C . SER A 1 67 ? -3.023 0.729 4.189 1.00 0.00 67 SER A C 15
ATOM 23644 O O . SER A 1 67 ? -4.237 0.920 4.100 1.00 0.00 67 SER A O 15
ATOM 23652 N N . LEU A 1 68 ? -2.393 -0.238 3.532 1.00 0.00 68 LEU A N 15
ATOM 23653 C CA . LEU A 1 68 ? -3.107 -1.152 2.647 1.00 0.00 68 LEU A CA 15
ATOM 23654 C C . LEU A 1 68 ? -3.184 -2.550 3.254 1.00 0.00 68 LEU A C 15
ATOM 23655 O O . LEU A 1 68 ? -2.265 -3.355 3.099 1.00 0.00 68 LEU A O 15
ATOM 23671 N N . ILE A 1 69 ? -4.284 -2.830 3.943 1.00 0.00 69 ILE A N 15
ATOM 23672 C CA . ILE A 1 69 ? -4.482 -4.131 4.570 1.00 0.00 69 ILE A CA 15
ATOM 23673 C C . ILE A 1 69 ? -5.167 -5.103 3.616 1.00 0.00 69 ILE A C 15
ATOM 23674 O O . ILE A 1 69 ? -6.322 -4.906 3.237 1.00 0.00 69 ILE A O 15
ATOM 23690 N N . ILE A 1 70 ? -4.449 -6.154 3.233 1.00 0.00 70 ILE A N 15
ATOM 23691 C CA . ILE A 1 70 ? -4.990 -7.158 2.326 1.00 0.00 70 ILE A CA 15
ATOM 23692 C C . ILE A 1 70 ? -5.187 -8.493 3.037 1.00 0.00 70 ILE A C 15
ATOM 23693 O O . ILE A 1 70 ? -4.238 -9.072 3.563 1.00 0.00 70 ILE A O 15
ATOM 23709 N N . GLU A 1 71 ? -6.426 -8.975 3.047 1.00 0.00 71 GLU A N 15
ATOM 23710 C CA . GLU A 1 71 ? -6.747 -10.242 3.693 1.00 0.00 71 GLU A CA 15
ATOM 23711 C C . GLU A 1 71 ? -8.141 -10.717 3.296 1.00 0.00 71 GLU A C 15
ATOM 23712 O O . GLU A 1 71 ? -9.137 -10.016 3.471 1.00 0.00 71 GLU A O 15
ATOM 23724 N N . PRO A 1 72 ? -8.215 -11.939 2.746 1.00 0.00 72 PRO A N 15
ATOM 23725 C CA . PRO A 1 72 ? -7.036 -12.783 2.532 1.00 0.00 72 PRO A CA 15
ATOM 23726 C C . PRO A 1 72 ? -6.125 -12.238 1.437 1.00 0.00 72 PRO A C 15
ATOM 23727 O O . PRO A 1 72 ? -6.336 -11.137 0.930 1.00 0.00 72 PRO A O 15
ATOM 23738 N N . VAL A 1 73 ? -5.110 -13.018 1.075 1.00 0.00 73 VAL A N 15
ATOM 23739 C CA . VAL A 1 73 ? -4.167 -12.614 0.039 1.00 0.00 73 VAL A CA 15
ATOM 23740 C C . VAL A 1 73 ? -4.141 -13.624 -1.103 1.00 0.00 73 VAL A C 15
ATOM 23741 O O . VAL A 1 73 ? -4.045 -14.831 -0.878 1.00 0.00 73 VAL A O 15
ATOM 23754 N N . THR A 1 74 ? -4.226 -13.121 -2.331 1.00 0.00 74 THR A N 15
ATOM 23755 C CA . THR A 1 74 ? -4.213 -13.979 -3.510 1.00 0.00 74 THR A CA 15
ATOM 23756 C C . THR A 1 74 ? -2.938 -13.777 -4.322 1.00 0.00 74 THR A C 15
ATOM 23757 O O . THR A 1 74 ? -2.232 -12.783 -4.150 1.00 0.00 74 THR A O 15
ATOM 23768 N N . SER A 1 75 ? -2.650 -14.725 -5.208 1.00 0.00 75 SER A N 15
ATOM 23769 C CA . SER A 1 75 ? -1.458 -14.652 -6.045 1.00 0.00 75 SER A CA 15
ATOM 23770 C C . SER A 1 75 ? -1.441 -13.359 -6.854 1.00 0.00 75 SER A C 15
ATOM 23771 O O . SER A 1 75 ? -0.380 -12.874 -7.246 1.00 0.00 75 SER A O 15
ATOM 23779 N N . ARG A 1 76 ? -2.624 -12.807 -7.100 1.00 0.00 76 ARG A N 15
ATOM 23780 C CA . ARG A 1 76 ? -2.747 -11.571 -7.864 1.00 0.00 76 ARG A CA 15
ATOM 23781 C C . ARG A 1 76 ? -2.106 -10.405 -7.117 1.00 0.00 76 ARG A C 15
ATOM 23782 O O . ARG A 1 76 ? -1.561 -9.486 -7.729 1.00 0.00 76 ARG A O 15
ATOM 23803 N N . ASP A 1 77 ? -2.175 -10.449 -5.791 1.00 0.00 77 ASP A N 15
ATOM 23804 C CA . ASP A 1 77 ? -1.602 -9.396 -4.960 1.00 0.00 77 ASP A CA 15
ATOM 23805 C C . ASP A 1 77 ? -0.103 -9.264 -5.209 1.00 0.00 77 ASP A C 15
ATOM 23806 O O . ASP A 1 77 ? 0.501 -8.239 -4.892 1.00 0.00 77 ASP A O 15
ATOM 23815 N N . ALA A 1 78 ? 0.492 -10.308 -5.777 1.00 0.00 78 ALA A N 15
ATOM 23816 C CA . ALA A 1 78 ? 1.920 -10.308 -6.069 1.00 0.00 78 ALA A CA 15
ATOM 23817 C C . ALA A 1 78 ? 2.234 -9.426 -7.273 1.00 0.00 78 ALA A C 15
ATOM 23818 O O . ALA A 1 78 ? 1.802 -9.707 -8.390 1.00 0.00 78 ALA A O 15
ATOM 23825 N N . GLY A 1 79 ? 2.989 -8.357 -7.037 1.00 0.00 79 GLY A N 15
ATOM 23826 C CA . GLY A 1 79 ? 3.347 -7.450 -8.112 1.00 0.00 79 GLY A CA 15
ATOM 23827 C C . GLY A 1 79 ? 4.018 -6.188 -7.606 1.00 0.00 79 GLY A C 15
ATOM 23828 O O . GLY A 1 79 ? 4.346 -6.083 -6.424 1.00 0.00 79 GLY A O 15
ATOM 23832 N N . ILE A 1 80 ? 4.223 -5.229 -8.503 1.00 0.00 80 ILE A N 15
ATOM 23833 C CA . ILE A 1 80 ? 4.859 -3.969 -8.141 1.00 0.00 80 ILE A CA 15
ATOM 23834 C C . ILE A 1 80 ? 3.823 -2.870 -7.932 1.00 0.00 80 ILE A C 15
ATOM 23835 O O . ILE A 1 80 ? 3.180 -2.420 -8.881 1.00 0.00 80 ILE A O 15
ATOM 23851 N N . TYR A 1 81 ? 3.668 -2.440 -6.685 1.00 0.00 81 TYR A N 15
ATOM 23852 C CA . TYR A 1 81 ? 2.709 -1.394 -6.351 1.00 0.00 81 TYR A CA 15
ATOM 23853 C C . TYR A 1 81 ? 3.300 -0.011 -6.607 1.00 0.00 81 TYR A C 15
ATOM 23854 O O . TYR A 1 81 ? 4.258 0.400 -5.951 1.00 0.00 81 TYR A O 15
ATOM 23872 N N . THR A 1 82 ? 2.722 0.704 -7.567 1.00 0.00 82 THR A N 15
ATOM 23873 C CA . THR A 1 82 ? 3.190 2.040 -7.912 1.00 0.00 82 THR A CA 15
ATOM 23874 C C . THR A 1 82 ? 2.298 3.112 -7.295 1.00 0.00 82 THR A C 15
ATOM 23875 O O . THR A 1 82 ? 1.162 3.312 -7.727 1.00 0.00 82 THR A O 15
ATOM 23886 N N . CYS A 1 83 ? 2.820 3.798 -6.284 1.00 0.00 83 CYS A N 15
ATOM 23887 C CA . CYS A 1 83 ? 2.070 4.850 -5.607 1.00 0.00 83 CYS A CA 15
ATOM 23888 C C . CYS A 1 83 ? 2.456 6.225 -6.145 1.00 0.00 83 CYS A C 15
ATOM 23889 O O . CYS A 1 83 ? 3.632 6.502 -6.380 1.00 0.00 83 CYS A O 15
ATOM 23897 N N . ILE A 1 84 ? 1.457 7.080 -6.338 1.00 0.00 84 ILE A N 15
ATOM 23898 C CA . ILE A 1 84 ? 1.692 8.425 -6.849 1.00 0.00 84 ILE A CA 15
ATOM 23899 C C . ILE A 1 84 ? 0.925 9.463 -6.037 1.00 0.00 84 ILE A C 15
ATOM 23900 O O . ILE A 1 84 ? -0.285 9.617 -6.193 1.00 0.00 84 ILE A O 15
ATOM 23916 N N . ALA A 1 85 ? 1.639 10.173 -5.170 1.00 0.00 85 ALA A N 15
ATOM 23917 C CA . ALA A 1 85 ? 1.027 11.200 -4.336 1.00 0.00 85 ALA A CA 15
ATOM 23918 C C . ALA A 1 85 ? 1.172 12.580 -4.968 1.00 0.00 85 ALA A C 15
ATOM 23919 O O . ALA A 1 85 ? 2.270 13.135 -5.028 1.00 0.00 85 ALA A O 15
ATOM 23926 N N . THR A 1 86 ? 0.058 13.131 -5.440 1.00 0.00 86 THR A N 15
ATOM 23927 C CA . THR A 1 86 ? 0.062 14.445 -6.069 1.00 0.00 86 THR A CA 15
ATOM 23928 C C . THR A 1 86 ? -0.600 15.486 -5.173 1.00 0.00 86 THR A C 15
ATOM 23929 O O . THR A 1 86 ? -1.795 15.408 -4.894 1.00 0.00 86 THR A O 15
ATOM 23940 N N . ASN A 1 87 ? 0.186 16.460 -4.726 1.00 0.00 87 ASN A N 15
ATOM 23941 C CA . ASN A 1 87 ? -0.325 17.518 -3.861 1.00 0.00 87 ASN A CA 15
ATOM 23942 C C . ASN A 1 87 ? -0.241 18.875 -4.553 1.00 0.00 87 ASN A C 15
ATOM 23943 O O . ASN A 1 87 ? 0.597 19.085 -5.431 1.00 0.00 87 ASN A O 15
ATOM 23954 N N . ARG A 1 88 ? -1.113 19.793 -4.151 1.00 0.00 88 ARG A N 15
ATOM 23955 C CA . ARG A 1 88 ? -1.138 21.130 -4.733 1.00 0.00 88 ARG A CA 15
ATOM 23956 C C . ARG A 1 88 ? 0.278 21.637 -4.989 1.00 0.00 88 ARG A C 15
ATOM 23957 O O . ARG A 1 88 ? 0.520 22.373 -5.945 1.00 0.00 88 ARG A O 15
ATOM 23978 N N . ALA A 1 89 ? 1.209 21.239 -4.129 1.00 0.00 89 ALA A N 15
ATOM 23979 C CA . ALA A 1 89 ? 2.600 21.652 -4.263 1.00 0.00 89 ALA A CA 15
ATOM 23980 C C . ALA A 1 89 ? 3.275 20.937 -5.429 1.00 0.00 89 ALA A C 15
ATOM 23981 O O . ALA A 1 89 ? 3.736 21.572 -6.376 1.00 0.00 89 ALA A O 15
ATOM 23988 N N . GLY A 1 90 ? 3.330 19.611 -5.351 1.00 0.00 90 GLY A N 15
ATOM 23989 C CA . GLY A 1 90 ? 3.952 18.831 -6.406 1.00 0.00 90 GLY A CA 15
ATOM 23990 C C . GLY A 1 90 ? 3.422 17.412 -6.468 1.00 0.00 90 GLY A C 15
ATOM 23991 O O . GLY A 1 90 ? 2.235 17.177 -6.243 1.00 0.00 90 GLY A O 15
ATOM 23995 N N . GLN A 1 91 ? 4.303 16.466 -6.774 1.00 0.00 91 GLN A N 15
ATOM 23996 C CA . GLN A 1 91 ? 3.916 15.063 -6.867 1.00 0.00 91 GLN A CA 15
ATOM 23997 C C . GLN A 1 91 ? 5.139 14.155 -6.799 1.00 0.00 91 GLN A C 15
ATOM 23998 O O . GLN A 1 91 ? 6.231 14.536 -7.220 1.00 0.00 91 GLN A O 15
ATOM 24012 N N . ASN A 1 92 ? 4.948 12.953 -6.266 1.00 0.00 92 ASN A N 15
ATOM 24013 C CA . ASN A 1 92 ? 6.037 11.990 -6.142 1.00 0.00 92 ASN A CA 15
ATOM 24014 C C . ASN A 1 92 ? 5.573 10.590 -6.533 1.00 0.00 92 ASN A C 15
ATOM 24015 O O . ASN A 1 92 ? 4.386 10.361 -6.764 1.00 0.00 92 ASN A O 15
ATOM 24026 N N . SER A 1 93 ? 6.517 9.658 -6.604 1.00 0.00 93 SER A N 15
ATOM 24027 C CA . SER A 1 93 ? 6.206 8.281 -6.970 1.00 0.00 93 SER A CA 15
ATOM 24028 C C . SER A 1 93 ? 7.169 7.309 -6.295 1.00 0.00 93 SER A C 15
ATOM 24029 O O . SER A 1 93 ? 8.300 7.666 -5.963 1.00 0.00 93 SER A O 15
ATOM 24037 N N . PHE A 1 94 ? 6.712 6.077 -6.094 1.00 0.00 94 PHE A N 15
ATOM 24038 C CA . PHE A 1 94 ? 7.531 5.052 -5.458 1.00 0.00 94 PHE A CA 15
ATOM 24039 C C . PHE A 1 94 ? 6.958 3.662 -5.713 1.00 0.00 94 PHE A C 15
ATOM 24040 O O . PHE A 1 94 ? 5.749 3.449 -5.613 1.00 0.00 94 PHE A O 15
ATOM 24057 N N . SER A 1 95 ? 7.833 2.718 -6.043 1.00 0.00 95 SER A N 15
ATOM 24058 C CA . SER A 1 95 ? 7.414 1.348 -6.317 1.00 0.00 95 SER A CA 15
ATOM 24059 C C . SER A 1 95 ? 7.992 0.386 -5.283 1.00 0.00 95 SER A C 15
ATOM 24060 O O . SER A 1 95 ? 9.038 0.650 -4.689 1.00 0.00 95 SER A O 15
ATOM 24068 N N . LEU A 1 96 ? 7.304 -0.730 -5.074 1.00 0.00 96 LEU A N 15
ATOM 24069 C CA . LEU A 1 96 ? 7.747 -1.733 -4.112 1.00 0.00 96 LEU A CA 15
ATOM 24070 C C . LEU A 1 96 ? 7.472 -3.142 -4.628 1.00 0.00 96 LEU A C 15
ATOM 24071 O O . LEU A 1 96 ? 6.547 -3.356 -5.411 1.00 0.00 96 LEU A O 15
ATOM 24087 N N . GLU A 1 97 ? 8.281 -4.098 -4.183 1.00 0.00 97 GLU A N 15
ATOM 24088 C CA . GLU A 1 97 ? 8.123 -5.487 -4.600 1.00 0.00 97 GLU A CA 15
ATOM 24089 C C . GLU A 1 97 ? 7.412 -6.301 -3.523 1.00 0.00 97 GLU A C 15
ATOM 24090 O O . GLU A 1 97 ? 7.639 -6.104 -2.328 1.00 0.00 97 GLU A O 15
ATOM 24102 N N . LEU A 1 98 ? 6.549 -7.214 -3.954 1.00 0.00 98 LEU A N 15
ATOM 24103 C CA . LEU A 1 98 ? 5.803 -8.059 -3.027 1.00 0.00 98 LEU A CA 15
ATOM 24104 C C . LEU A 1 98 ? 5.735 -9.496 -3.534 1.00 0.00 98 LEU A C 15
ATOM 24105 O O . LEU A 1 98 ? 5.134 -9.772 -4.572 1.00 0.00 98 LEU A O 15
ATOM 24121 N N . VAL A 1 99 ? 6.355 -10.409 -2.793 1.00 0.00 99 VAL A N 15
ATOM 24122 C CA . VAL A 1 99 ? 6.363 -11.819 -3.166 1.00 0.00 99 VAL A CA 15
ATOM 24123 C C . VAL A 1 99 ? 5.262 -12.585 -2.440 1.00 0.00 99 VAL A C 15
ATOM 24124 O O . VAL A 1 99 ? 4.923 -12.273 -1.299 1.00 0.00 99 VAL A O 15
ATOM 24137 N N . VAL A 1 100 ? 4.707 -13.589 -3.111 1.00 0.00 100 VAL A N 15
ATOM 24138 C CA . VAL A 1 100 ? 3.645 -14.402 -2.530 1.00 0.00 100 VAL A CA 15
ATOM 24139 C C . VAL A 1 100 ? 3.918 -15.888 -2.731 1.00 0.00 100 VAL A C 15
ATOM 24140 O O . VAL A 1 100 ? 3.933 -16.380 -3.860 1.00 0.00 100 VAL A O 15
ATOM 24153 N N . ALA A 1 101 ? 4.132 -16.600 -1.629 1.00 0.00 101 ALA A N 15
ATOM 24154 C CA . ALA A 1 101 ? 4.402 -18.031 -1.685 1.00 0.00 101 ALA A CA 15
ATOM 24155 C C . ALA A 1 101 ? 3.107 -18.835 -1.642 1.00 0.00 101 ALA A C 15
ATOM 24156 O O . ALA A 1 101 ? 2.346 -18.753 -0.679 1.00 0.00 101 ALA A O 15
ATOM 24163 N N . ALA A 1 102 ? 2.864 -19.613 -2.692 1.00 0.00 102 ALA A N 15
ATOM 24164 C CA . ALA A 1 102 ? 1.662 -20.433 -2.773 1.00 0.00 102 ALA A CA 15
ATOM 24165 C C . ALA A 1 102 ? 1.536 -21.344 -1.557 1.00 0.00 102 ALA A C 15
ATOM 24166 O O . ALA A 1 102 ? 2.522 -21.634 -0.880 1.00 0.00 102 ALA A O 15
ATOM 24173 N N . LYS A 1 103 ? 0.315 -21.792 -1.284 1.00 0.00 103 LYS A N 15
ATOM 24174 C CA . LYS A 1 103 ? 0.058 -22.671 -0.149 1.00 0.00 103 LYS A CA 15
ATOM 24175 C C . LYS A 1 103 ? 0.353 -24.124 -0.508 1.00 0.00 103 LYS A C 15
ATOM 24176 O O . LYS A 1 103 ? 0.211 -24.528 -1.662 1.00 0.00 103 LYS A O 15
ATOM 24195 N N . GLU A 1 104 ? 0.762 -24.904 0.488 1.00 0.00 104 GLU A N 15
ATOM 24196 C CA . GLU A 1 104 ? 1.076 -26.312 0.275 1.00 0.00 104 GLU A CA 15
ATOM 24197 C C . GLU A 1 104 ? -0.178 -27.173 0.397 1.00 0.00 104 GLU A C 15
ATOM 24198 O O . GLU A 1 104 ? -1.108 -26.834 1.128 1.00 0.00 104 GLU A O 15
ATOM 24210 N N . SER A 1 105 ? -0.196 -28.288 -0.327 1.00 0.00 105 SER A N 15
ATOM 24211 C CA . SER A 1 105 ? -1.337 -29.196 -0.304 1.00 0.00 105 SER A CA 15
ATOM 24212 C C . SER A 1 105 ? -0.876 -30.643 -0.156 1.00 0.00 105 SER A C 15
ATOM 24213 O O . SER A 1 105 ? -0.143 -31.161 -0.996 1.00 0.00 105 SER A O 15
ATOM 24221 N N . GLY A 1 106 ? -1.314 -31.289 0.920 1.00 0.00 106 GLY A N 15
ATOM 24222 C CA . GLY A 1 106 ? -0.937 -32.670 1.160 1.00 0.00 106 GLY A CA 15
ATOM 24223 C C . GLY A 1 106 ? -0.956 -33.029 2.633 1.00 0.00 106 GLY A C 15
ATOM 24224 O O . GLY A 1 106 ? -1.127 -32.171 3.500 1.00 0.00 106 GLY A O 15
ATOM 24228 N N . PRO A 1 107 ? -0.780 -34.324 2.933 1.00 0.00 107 PRO A N 15
ATOM 24229 C CA . PRO A 1 107 ? -0.775 -34.824 4.311 1.00 0.00 107 PRO A CA 15
ATOM 24230 C C . PRO A 1 107 ? 0.460 -34.375 5.085 1.00 0.00 107 PRO A C 15
ATOM 24231 O O . PRO A 1 107 ? 0.528 -34.527 6.305 1.00 0.00 107 PRO A O 15
ATOM 24242 N N . SER A 1 108 ? 1.433 -33.821 4.370 1.00 0.00 108 SER A N 15
ATOM 24243 C CA . SER A 1 108 ? 2.667 -33.353 4.990 1.00 0.00 108 SER A CA 15
ATOM 24244 C C . SER A 1 108 ? 2.370 -32.564 6.261 1.00 0.00 108 SER A C 15
ATOM 24245 O O . SER A 1 108 ? 1.632 -31.579 6.235 1.00 0.00 108 SER A O 15
ATOM 24253 N N . SER A 1 109 ? 2.952 -33.003 7.373 1.00 0.00 109 SER A N 15
ATOM 24254 C CA . SER A 1 109 ? 2.748 -32.340 8.655 1.00 0.00 109 SER A CA 15
ATOM 24255 C C . SER A 1 109 ? 4.061 -31.778 9.191 1.00 0.00 109 SER A C 15
ATOM 24256 O O . SER A 1 109 ? 4.140 -30.610 9.571 1.00 0.00 109 SER A O 15
ATOM 24264 N N . GLY A 1 110 ? 5.091 -32.618 9.219 1.00 0.00 110 GLY A N 15
ATOM 24265 C CA . GLY A 1 110 ? 6.387 -32.188 9.710 1.00 0.00 110 GLY A CA 15
ATOM 24266 C C . GLY A 1 110 ? 7.529 -32.699 8.854 1.00 0.00 110 GLY A C 15
ATOM 24267 O O . GLY A 1 110 ? 7.880 -32.087 7.846 1.00 0.00 110 GLY A O 15
ATOM 24271 N N . GLY A 1 1 ? 4.230 39.417 13.790 1.00 0.00 1 GLY A N 16
ATOM 24272 C CA . GLY A 1 1 ? 5.312 39.453 12.823 1.00 0.00 1 GLY A CA 16
ATOM 24273 C C . GLY A 1 1 ? 4.841 39.154 11.414 1.00 0.00 1 GLY A C 16
ATOM 24274 O O . GLY A 1 1 ? 4.498 40.065 10.660 1.00 0.00 1 GLY A O 16
ATOM 24278 N N . SER A 1 2 ? 4.825 37.874 11.057 1.00 0.00 2 SER A N 16
ATOM 24279 C CA . SER A 1 2 ? 4.398 37.457 9.726 1.00 0.00 2 SER A CA 16
ATOM 24280 C C . SER A 1 2 ? 4.025 35.978 9.714 1.00 0.00 2 SER A C 16
ATOM 24281 O O . SER A 1 2 ? 4.540 35.190 10.507 1.00 0.00 2 SER A O 16
ATOM 24289 N N . SER A 1 3 ? 3.127 35.608 8.807 1.00 0.00 3 SER A N 16
ATOM 24290 C CA . SER A 1 3 ? 2.681 34.224 8.692 1.00 0.00 3 SER A CA 16
ATOM 24291 C C . SER A 1 3 ? 3.333 33.541 7.493 1.00 0.00 3 SER A C 16
ATOM 24292 O O . SER A 1 3 ? 3.416 34.115 6.408 1.00 0.00 3 SER A O 16
ATOM 24300 N N . GLY A 1 4 ? 3.793 32.311 7.699 1.00 0.00 4 GLY A N 16
ATOM 24301 C CA . GLY A 1 4 ? 4.431 31.569 6.627 1.00 0.00 4 GLY A CA 16
ATOM 24302 C C . GLY A 1 4 ? 4.257 30.071 6.775 1.00 0.00 4 GLY A C 16
ATOM 24303 O O . GLY A 1 4 ? 5.035 29.414 7.466 1.00 0.00 4 GLY A O 16
ATOM 24307 N N . SER A 1 5 ? 3.232 29.529 6.125 1.00 0.00 5 SER A N 16
ATOM 24308 C CA . SER A 1 5 ? 2.954 28.099 6.192 1.00 0.00 5 SER A CA 16
ATOM 24309 C C . SER A 1 5 ? 2.831 27.503 4.793 1.00 0.00 5 SER A C 16
ATOM 24310 O O . SER A 1 5 ? 1.907 26.740 4.510 1.00 0.00 5 SER A O 16
ATOM 24318 N N . SER A 1 6 ? 3.769 27.858 3.920 1.00 0.00 6 SER A N 16
ATOM 24319 C CA . SER A 1 6 ? 3.764 27.363 2.549 1.00 0.00 6 SER A CA 16
ATOM 24320 C C . SER A 1 6 ? 3.684 25.840 2.522 1.00 0.00 6 SER A C 16
ATOM 24321 O O . SER A 1 6 ? 4.225 25.163 3.395 1.00 0.00 6 SER A O 16
ATOM 24329 N N . GLY A 1 7 ? 3.005 25.307 1.511 1.00 0.00 7 GLY A N 16
ATOM 24330 C CA . GLY A 1 7 ? 2.865 23.867 1.387 1.00 0.00 7 GLY A CA 16
ATOM 24331 C C . GLY A 1 7 ? 4.202 23.164 1.263 1.00 0.00 7 GLY A C 16
ATOM 24332 O O . GLY A 1 7 ? 5.233 23.805 1.056 1.00 0.00 7 GLY A O 16
ATOM 24336 N N . PHE A 1 8 ? 4.187 21.841 1.390 1.00 0.00 8 PHE A N 16
ATOM 24337 C CA . PHE A 1 8 ? 5.408 21.050 1.292 1.00 0.00 8 PHE A CA 16
ATOM 24338 C C . PHE A 1 8 ? 5.254 19.936 0.261 1.00 0.00 8 PHE A C 16
ATOM 24339 O O . PHE A 1 8 ? 4.189 19.329 0.143 1.00 0.00 8 PHE A O 16
ATOM 24356 N N . ARG A 1 9 ? 6.323 19.673 -0.482 1.00 0.00 9 ARG A N 16
ATOM 24357 C CA . ARG A 1 9 ? 6.307 18.634 -1.504 1.00 0.00 9 ARG A CA 16
ATOM 24358 C C . ARG A 1 9 ? 6.006 17.270 -0.889 1.00 0.00 9 ARG A C 16
ATOM 24359 O O . ARG A 1 9 ? 6.497 16.926 0.187 1.00 0.00 9 ARG A O 16
ATOM 24380 N N . PRO A 1 10 ? 5.180 16.475 -1.585 1.00 0.00 10 PRO A N 16
ATOM 24381 C CA . PRO A 1 10 ? 4.795 15.137 -1.126 1.00 0.00 10 PRO A CA 16
ATOM 24382 C C . PRO A 1 10 ? 5.955 14.149 -1.185 1.00 0.00 10 PRO A C 16
ATOM 24383 O O . PRO A 1 10 ? 6.295 13.639 -2.253 1.00 0.00 10 PRO A O 16
ATOM 24394 N N . HIS A 1 11 ? 6.558 13.881 -0.031 1.00 0.00 11 HIS A N 16
ATOM 24395 C CA . HIS A 1 11 ? 7.680 12.952 0.048 1.00 0.00 11 HIS A CA 16
ATOM 24396 C C . HIS A 1 11 ? 7.422 11.878 1.100 1.00 0.00 11 HIS A C 16
ATOM 24397 O O . HIS A 1 11 ? 7.158 12.183 2.263 1.00 0.00 11 HIS A O 16
ATOM 24411 N N . PHE A 1 12 ? 7.499 10.618 0.683 1.00 0.00 12 PHE A N 16
ATOM 24412 C CA . PHE A 1 12 ? 7.272 9.498 1.589 1.00 0.00 12 PHE A CA 16
ATOM 24413 C C . PHE A 1 12 ? 8.377 9.414 2.638 1.00 0.00 12 PHE A C 16
ATOM 24414 O O . PHE A 1 12 ? 9.524 9.093 2.323 1.00 0.00 12 PHE A O 16
ATOM 24431 N N . LEU A 1 13 ? 8.024 9.704 3.885 1.00 0.00 13 LEU A N 16
ATOM 24432 C CA . LEU A 1 13 ? 8.985 9.662 4.981 1.00 0.00 13 LEU A CA 16
ATOM 24433 C C . LEU A 1 13 ? 9.430 8.230 5.261 1.00 0.00 13 LEU A C 16
ATOM 24434 O O . LEU A 1 13 ? 10.599 7.980 5.553 1.00 0.00 13 LEU A O 16
ATOM 24450 N N . GLN A 1 14 ? 8.490 7.295 5.168 1.00 0.00 14 GLN A N 16
ATOM 24451 C CA . GLN A 1 14 ? 8.786 5.888 5.410 1.00 0.00 14 GLN A CA 16
ATOM 24452 C C . GLN A 1 14 ? 7.975 4.993 4.479 1.00 0.00 14 GLN A C 16
ATOM 24453 O O . GLN A 1 14 ? 6.747 5.065 4.448 1.00 0.00 14 GLN A O 16
ATOM 24467 N N . ALA A 1 15 ? 8.670 4.151 3.721 1.00 0.00 15 ALA A N 16
ATOM 24468 C CA . ALA A 1 15 ? 8.014 3.241 2.790 1.00 0.00 15 ALA A CA 16
ATOM 24469 C C . ALA A 1 15 ? 8.599 1.837 2.892 1.00 0.00 15 ALA A C 16
ATOM 24470 O O . ALA A 1 15 ? 9.795 1.651 3.115 1.00 0.00 15 ALA A O 16
ATOM 24477 N N . PRO A 1 16 ? 7.736 0.823 2.725 1.00 0.00 16 PRO A N 16
ATOM 24478 C CA . PRO A 1 16 ? 8.145 -0.583 2.794 1.00 0.00 16 PRO A CA 16
ATOM 24479 C C . PRO A 1 16 ? 9.010 -0.994 1.607 1.00 0.00 16 PRO A C 16
ATOM 24480 O O . PRO A 1 16 ? 9.339 -0.173 0.752 1.00 0.00 16 PRO A O 16
ATOM 24491 N N . GLY A 1 17 ? 9.376 -2.272 1.562 1.00 0.00 17 GLY A N 16
ATOM 24492 C CA . GLY A 1 17 ? 10.199 -2.770 0.475 1.00 0.00 17 GLY A CA 16
ATOM 24493 C C . GLY A 1 17 ? 9.816 -4.174 0.054 1.00 0.00 17 GLY A C 16
ATOM 24494 O O . GLY A 1 17 ? 8.635 -4.478 -0.118 1.00 0.00 17 GLY A O 16
ATOM 24498 N N . ASP A 1 18 ? 10.816 -5.033 -0.115 1.00 0.00 18 ASP A N 16
ATOM 24499 C CA . ASP A 1 18 ? 10.578 -6.413 -0.520 1.00 0.00 18 ASP A CA 16
ATOM 24500 C C . ASP A 1 18 ? 10.036 -7.236 0.645 1.00 0.00 18 ASP A C 16
ATOM 24501 O O . ASP A 1 18 ? 10.786 -7.638 1.536 1.00 0.00 18 ASP A O 16
ATOM 24510 N N . LEU A 1 19 ? 8.731 -7.481 0.633 1.00 0.00 19 LEU A N 16
ATOM 24511 C CA . LEU A 1 19 ? 8.088 -8.255 1.689 1.00 0.00 19 LEU A CA 16
ATOM 24512 C C . LEU A 1 19 ? 7.727 -9.653 1.197 1.00 0.00 19 LEU A C 16
ATOM 24513 O O . LEU A 1 19 ? 7.593 -9.885 -0.005 1.00 0.00 19 LEU A O 16
ATOM 24529 N N . THR A 1 20 ? 7.569 -10.582 2.135 1.00 0.00 20 THR A N 16
ATOM 24530 C CA . THR A 1 20 ? 7.222 -11.957 1.798 1.00 0.00 20 THR A CA 16
ATOM 24531 C C . THR A 1 20 ? 6.074 -12.463 2.664 1.00 0.00 20 THR A C 16
ATOM 24532 O O . THR A 1 20 ? 6.178 -12.499 3.890 1.00 0.00 20 THR A O 16
ATOM 24543 N N . VAL A 1 21 ? 4.980 -12.853 2.019 1.00 0.00 21 VAL A N 16
ATOM 24544 C CA . VAL A 1 21 ? 3.812 -13.359 2.731 1.00 0.00 21 VAL A CA 16
ATOM 24545 C C . VAL A 1 21 ? 3.179 -14.529 1.986 1.00 0.00 21 VAL A C 16
ATOM 24546 O O . VAL A 1 21 ? 2.908 -14.441 0.789 1.00 0.00 21 VAL A O 16
ATOM 24559 N N . GLN A 1 22 ? 2.944 -15.623 2.704 1.00 0.00 22 GLN A N 16
ATOM 24560 C CA . GLN A 1 22 ? 2.342 -16.811 2.110 1.00 0.00 22 GLN A CA 16
ATOM 24561 C C . GLN A 1 22 ? 0.896 -16.544 1.705 1.00 0.00 22 GLN A C 16
ATOM 24562 O O . GLN A 1 22 ? 0.285 -15.576 2.157 1.00 0.00 22 GLN A O 16
ATOM 24576 N N . GLU A 1 23 ? 0.356 -17.408 0.852 1.00 0.00 23 GLU A N 16
ATOM 24577 C CA . GLU A 1 23 ? -1.018 -17.264 0.386 1.00 0.00 23 GLU A CA 16
ATOM 24578 C C . GLU A 1 23 ? -2.007 -17.552 1.512 1.00 0.00 23 GLU A C 16
ATOM 24579 O O . GLU A 1 23 ? -1.930 -18.588 2.171 1.00 0.00 23 GLU A O 16
ATOM 24591 N N . GLY A 1 24 ? -2.937 -16.626 1.726 1.00 0.00 24 GLY A N 16
ATOM 24592 C CA . GLY A 1 24 ? -3.928 -16.798 2.773 1.00 0.00 24 GLY A CA 16
ATOM 24593 C C . GLY A 1 24 ? -3.506 -16.160 4.081 1.00 0.00 24 GLY A C 16
ATOM 24594 O O . GLY A 1 24 ? -4.184 -16.305 5.099 1.00 0.00 24 GLY A O 16
ATOM 24598 N N . LYS A 1 25 ? -2.381 -15.453 4.057 1.00 0.00 25 LYS A N 16
ATOM 24599 C CA . LYS A 1 25 ? -1.868 -14.790 5.250 1.00 0.00 25 LYS A CA 16
ATOM 24600 C C . LYS A 1 25 ? -2.202 -13.302 5.232 1.00 0.00 25 LYS A C 16
ATOM 24601 O O . LYS A 1 25 ? -2.696 -12.778 4.232 1.00 0.00 25 LYS A O 16
ATOM 24620 N N . LEU A 1 26 ? -1.928 -12.625 6.341 1.00 0.00 26 LEU A N 16
ATOM 24621 C CA . LEU A 1 26 ? -2.198 -11.196 6.452 1.00 0.00 26 LEU A CA 16
ATOM 24622 C C . LEU A 1 26 ? -1.040 -10.378 5.890 1.00 0.00 26 LEU A C 16
ATOM 24623 O O . LEU A 1 26 ? 0.116 -10.586 6.258 1.00 0.00 26 LEU A O 16
ATOM 24639 N N . CYS A 1 27 ? -1.359 -9.446 4.998 1.00 0.00 27 CYS A N 16
ATOM 24640 C CA . CYS A 1 27 ? -0.345 -8.595 4.386 1.00 0.00 27 CYS A CA 16
ATOM 24641 C C . CYS A 1 27 ? -0.662 -7.121 4.616 1.00 0.00 27 CYS A C 16
ATOM 24642 O O . CYS A 1 27 ? -1.533 -6.552 3.956 1.00 0.00 27 CYS A O 16
ATOM 24650 N N . ARG A 1 28 ? 0.049 -6.507 5.556 1.00 0.00 28 ARG A N 16
ATOM 24651 C CA . ARG A 1 28 ? -0.158 -5.100 5.875 1.00 0.00 28 ARG A CA 16
ATOM 24652 C C . ARG A 1 28 ? 0.938 -4.236 5.258 1.00 0.00 28 ARG A C 16
ATOM 24653 O O . ARG A 1 28 ? 2.061 -4.695 5.049 1.00 0.00 28 ARG A O 16
ATOM 24674 N N . MET A 1 29 ? 0.603 -2.983 4.968 1.00 0.00 29 MET A N 16
ATOM 24675 C CA . MET A 1 29 ? 1.559 -2.054 4.376 1.00 0.00 29 MET A CA 16
ATOM 24676 C C . MET A 1 29 ? 1.434 -0.670 5.004 1.00 0.00 29 MET A C 16
ATOM 24677 O O . MET A 1 29 ? 0.395 -0.019 4.891 1.00 0.00 29 MET A O 16
ATOM 24691 N N . ASP A 1 30 ? 2.497 -0.227 5.666 1.00 0.00 30 ASP A N 16
ATOM 24692 C CA . ASP A 1 30 ? 2.505 1.080 6.312 1.00 0.00 30 ASP A CA 16
ATOM 24693 C C . ASP A 1 30 ? 3.326 2.081 5.504 1.00 0.00 30 ASP A C 16
ATOM 24694 O O . ASP A 1 30 ? 4.535 1.916 5.337 1.00 0.00 30 ASP A O 16
ATOM 24703 N N . CYS A 1 31 ? 2.660 3.116 5.003 1.00 0.00 31 CYS A N 16
ATOM 24704 C CA . CYS A 1 31 ? 3.328 4.142 4.210 1.00 0.00 31 CYS A CA 16
ATOM 24705 C C . CYS A 1 31 ? 2.967 5.536 4.711 1.00 0.00 31 CYS A C 16
ATOM 24706 O O . CYS A 1 31 ? 1.792 5.863 4.881 1.00 0.00 31 CYS A O 16
ATOM 24714 N N . LYS A 1 32 ? 3.986 6.356 4.947 1.00 0.00 32 LYS A N 16
ATOM 24715 C CA . LYS A 1 32 ? 3.778 7.716 5.430 1.00 0.00 32 LYS A CA 16
ATOM 24716 C C . LYS A 1 32 ? 4.227 8.737 4.389 1.00 0.00 32 LYS A C 16
ATOM 24717 O O . LYS A 1 32 ? 5.177 8.502 3.643 1.00 0.00 32 LYS A O 16
ATOM 24736 N N . VAL A 1 33 ? 3.537 9.873 4.345 1.00 0.00 33 VAL A N 16
ATOM 24737 C CA . VAL A 1 33 ? 3.867 10.931 3.397 1.00 0.00 33 VAL A CA 16
ATOM 24738 C C . VAL A 1 33 ? 3.651 12.308 4.015 1.00 0.00 33 VAL A C 16
ATOM 24739 O O . VAL A 1 33 ? 2.568 12.615 4.511 1.00 0.00 33 VAL A O 16
ATOM 24752 N N . SER A 1 34 ? 4.691 13.135 3.980 1.00 0.00 34 SER A N 16
ATOM 24753 C CA . SER A 1 34 ? 4.617 14.480 4.539 1.00 0.00 34 SER A CA 16
ATOM 24754 C C . SER A 1 34 ? 4.306 15.504 3.452 1.00 0.00 34 SER A C 16
ATOM 24755 O O . SER A 1 34 ? 4.944 15.523 2.401 1.00 0.00 34 SER A O 16
ATOM 24763 N N . GLY A 1 35 ? 3.319 16.355 3.715 1.00 0.00 35 GLY A N 16
ATOM 24764 C CA . GLY A 1 35 ? 2.938 17.371 2.751 1.00 0.00 35 GLY A CA 16
ATOM 24765 C C . GLY A 1 35 ? 1.667 18.096 3.144 1.00 0.00 35 GLY A C 16
ATOM 24766 O O . GLY A 1 35 ? 0.839 17.559 3.882 1.00 0.00 35 GLY A O 16
ATOM 24770 N N . LEU A 1 36 ? 1.510 19.320 2.653 1.00 0.00 36 LEU A N 16
ATOM 24771 C CA . LEU A 1 36 ? 0.331 20.123 2.959 1.00 0.00 36 LEU A CA 16
ATOM 24772 C C . LEU A 1 36 ? -0.117 20.921 1.738 1.00 0.00 36 LEU A C 16
ATOM 24773 O O . LEU A 1 36 ? 0.688 21.543 1.044 1.00 0.00 36 LEU A O 16
ATOM 24789 N N . PRO A 1 37 ? -1.431 20.905 1.469 1.00 0.00 37 PRO A N 16
ATOM 24790 C CA . PRO A 1 37 ? -2.397 20.167 2.288 1.00 0.00 37 PRO A CA 16
ATOM 24791 C C . PRO A 1 37 ? -2.249 18.656 2.139 1.00 0.00 37 PRO A C 16
ATOM 24792 O O . PRO A 1 37 ? -1.239 18.168 1.631 1.00 0.00 37 PRO A O 16
ATOM 24803 N N . THR A 1 38 ? -3.262 17.920 2.585 1.00 0.00 38 THR A N 16
ATOM 24804 C CA . THR A 1 38 ? -3.244 16.465 2.502 1.00 0.00 38 THR A CA 16
ATOM 24805 C C . THR A 1 38 ? -3.016 15.999 1.069 1.00 0.00 38 THR A C 16
ATOM 24806 O O . THR A 1 38 ? -3.861 16.174 0.191 1.00 0.00 38 THR A O 16
ATOM 24817 N N . PRO A 1 39 ? -1.846 15.390 0.823 1.00 0.00 39 PRO A N 16
ATOM 24818 C CA . PRO A 1 39 ? -1.480 14.885 -0.504 1.00 0.00 39 PRO A CA 16
ATOM 24819 C C . PRO A 1 39 ? -2.309 13.671 -0.911 1.00 0.00 39 PRO A C 16
ATOM 24820 O O . PRO A 1 39 ? -2.272 12.632 -0.252 1.00 0.00 39 PRO A O 16
ATOM 24831 N N . ASP A 1 40 ? -3.056 13.810 -2.000 1.00 0.00 40 ASP A N 16
ATOM 24832 C CA . ASP A 1 40 ? -3.894 12.724 -2.497 1.00 0.00 40 ASP A CA 16
ATOM 24833 C C . ASP A 1 40 ? -3.066 11.719 -3.291 1.00 0.00 40 ASP A C 16
ATOM 24834 O O . ASP A 1 40 ? -2.374 12.083 -4.243 1.00 0.00 40 ASP A O 16
ATOM 24843 N N . LEU A 1 41 ? -3.141 10.454 -2.894 1.00 0.00 41 LEU A N 16
ATOM 24844 C CA . LEU A 1 41 ? -2.397 9.395 -3.568 1.00 0.00 41 LEU A CA 16
ATOM 24845 C C . LEU A 1 41 ? -3.329 8.269 -4.005 1.00 0.00 41 LEU A C 16
ATOM 24846 O O . LEU A 1 41 ? -4.365 8.031 -3.384 1.00 0.00 41 LEU A O 16
ATOM 24862 N N . SER A 1 42 ? -2.952 7.577 -5.076 1.00 0.00 42 SER A N 16
ATOM 24863 C CA . SER A 1 42 ? -3.754 6.477 -5.597 1.00 0.00 42 SER A CA 16
ATOM 24864 C C . SER A 1 42 ? -2.927 5.198 -5.691 1.00 0.00 42 SER A C 16
ATOM 24865 O O . SER A 1 42 ? -1.750 5.233 -6.052 1.00 0.00 42 SER A O 16
ATOM 24873 N N . TRP A 1 43 ? -3.550 4.072 -5.363 1.00 0.00 43 TRP A N 16
ATOM 24874 C CA . TRP A 1 43 ? -2.872 2.782 -5.410 1.00 0.00 43 TRP A CA 16
ATOM 24875 C C . TRP A 1 43 ? -3.048 2.125 -6.775 1.00 0.00 43 TRP A C 16
ATOM 24876 O O . TRP A 1 43 ? -4.111 2.221 -7.387 1.00 0.00 43 TRP A O 16
ATOM 24897 N N . GLN A 1 44 ? -1.999 1.457 -7.245 1.00 0.00 44 GLN A N 16
ATOM 24898 C CA . GLN A 1 44 ? -2.039 0.784 -8.538 1.00 0.00 44 GLN A CA 16
ATOM 24899 C C . GLN A 1 44 ? -1.262 -0.527 -8.493 1.00 0.00 44 GLN A C 16
ATOM 24900 O O . GLN A 1 44 ? -0.082 -0.551 -8.138 1.00 0.00 44 GLN A O 16
ATOM 24914 N N . LEU A 1 45 ? -1.929 -1.617 -8.856 1.00 0.00 45 LEU A N 16
ATOM 24915 C CA . LEU A 1 45 ? -1.301 -2.934 -8.857 1.00 0.00 45 LEU A CA 16
ATOM 24916 C C . LEU A 1 45 ? -1.140 -3.459 -10.280 1.00 0.00 45 LEU A C 16
ATOM 24917 O O . LEU A 1 45 ? -2.115 -3.582 -11.021 1.00 0.00 45 LEU A O 16
ATOM 24933 N N . ASP A 1 46 ? 0.097 -3.769 -10.654 1.00 0.00 46 ASP A N 16
ATOM 24934 C CA . ASP A 1 46 ? 0.386 -4.284 -11.987 1.00 0.00 46 ASP A CA 16
ATOM 24935 C C . ASP A 1 46 ? 0.030 -3.255 -13.056 1.00 0.00 46 ASP A C 16
ATOM 24936 O O . ASP A 1 46 ? -0.368 -3.609 -14.165 1.00 0.00 46 ASP A O 16
ATOM 24945 N N . GLY A 1 47 ? 0.177 -1.979 -12.714 1.00 0.00 47 GLY A N 16
ATOM 24946 C CA . GLY A 1 47 ? -0.134 -0.918 -13.655 1.00 0.00 47 GLY A CA 16
ATOM 24947 C C . GLY A 1 47 ? -1.626 -0.703 -13.814 1.00 0.00 47 GLY A C 16
ATOM 24948 O O . GLY A 1 47 ? -2.074 -0.109 -14.794 1.00 0.00 47 GLY A O 16
ATOM 24952 N N . LYS A 1 48 ? -2.398 -1.189 -12.848 1.00 0.00 48 LYS A N 16
ATOM 24953 C CA . LYS A 1 48 ? -3.849 -1.048 -12.884 1.00 0.00 48 LYS A CA 16
ATOM 24954 C C . LYS A 1 48 ? -4.371 -0.454 -11.580 1.00 0.00 48 LYS A C 16
ATOM 24955 O O . LYS A 1 48 ? -3.767 -0.602 -10.517 1.00 0.00 48 LYS A O 16
ATOM 24974 N N . PRO A 1 49 ? -5.520 0.233 -11.659 1.00 0.00 49 PRO A N 16
ATOM 24975 C CA . PRO A 1 49 ? -6.149 0.861 -10.494 1.00 0.00 49 PRO A CA 16
ATOM 24976 C C . PRO A 1 49 ? -6.715 -0.165 -9.518 1.00 0.00 49 PRO A C 16
ATOM 24977 O O . PRO A 1 49 ? -7.752 -0.776 -9.777 1.00 0.00 49 PRO A O 16
ATOM 24988 N N . VAL A 1 50 ? -6.029 -0.348 -8.394 1.00 0.00 50 VAL A N 16
ATOM 24989 C CA . VAL A 1 50 ? -6.465 -1.299 -7.379 1.00 0.00 50 VAL A CA 16
ATOM 24990 C C . VAL A 1 50 ? -7.608 -0.729 -6.547 1.00 0.00 50 VAL A C 16
ATOM 24991 O O . VAL A 1 50 ? -7.460 0.306 -5.896 1.00 0.00 50 VAL A O 16
ATOM 25004 N N . ARG A 1 51 ? -8.749 -1.411 -6.572 1.00 0.00 51 ARG A N 16
ATOM 25005 C CA . ARG A 1 51 ? -9.918 -0.972 -5.821 1.00 0.00 51 ARG A CA 16
ATOM 25006 C C . ARG A 1 51 ? -10.119 -1.831 -4.576 1.00 0.00 51 ARG A C 16
ATOM 25007 O O . ARG A 1 51 ? -9.791 -3.018 -4.551 1.00 0.00 51 ARG A O 16
ATOM 25028 N N . PRO A 1 52 ? -10.670 -1.220 -3.517 1.00 0.00 52 PRO A N 16
ATOM 25029 C CA . PRO A 1 52 ? -10.927 -1.910 -2.249 1.00 0.00 52 PRO A CA 16
ATOM 25030 C C . PRO A 1 52 ? -12.049 -2.936 -2.365 1.00 0.00 52 PRO A C 16
ATOM 25031 O O . PRO A 1 52 ? -13.083 -2.673 -2.979 1.00 0.00 52 PRO A O 16
ATOM 25042 N N . ASP A 1 53 ? -11.839 -4.105 -1.770 1.00 0.00 53 ASP A N 16
ATOM 25043 C CA . ASP A 1 53 ? -12.834 -5.171 -1.805 1.00 0.00 53 ASP A CA 16
ATOM 25044 C C . ASP A 1 53 ? -12.968 -5.835 -0.439 1.00 0.00 53 ASP A C 16
ATOM 25045 O O . ASP A 1 53 ? -12.293 -5.452 0.517 1.00 0.00 53 ASP A O 16
ATOM 25054 N N . SER A 1 54 ? -13.843 -6.831 -0.353 1.00 0.00 54 SER A N 16
ATOM 25055 C CA . SER A 1 54 ? -14.069 -7.545 0.898 1.00 0.00 54 SER A CA 16
ATOM 25056 C C . SER A 1 54 ? -12.746 -7.980 1.522 1.00 0.00 54 SER A C 16
ATOM 25057 O O . SER A 1 54 ? -12.648 -8.156 2.736 1.00 0.00 54 SER A O 16
ATOM 25065 N N . ALA A 1 55 ? -11.731 -8.151 0.682 1.00 0.00 55 ALA A N 16
ATOM 25066 C CA . ALA A 1 55 ? -10.413 -8.562 1.149 1.00 0.00 55 ALA A CA 16
ATOM 25067 C C . ALA A 1 55 ? -9.479 -7.364 1.283 1.00 0.00 55 ALA A C 16
ATOM 25068 O O . ALA A 1 55 ? -8.903 -7.129 2.346 1.00 0.00 55 ALA A O 16
ATOM 25075 N N . HIS A 1 56 ? -9.332 -6.610 0.199 1.00 0.00 56 HIS A N 16
ATOM 25076 C CA . HIS A 1 56 ? -8.467 -5.435 0.196 1.00 0.00 56 HIS A CA 16
ATOM 25077 C C . HIS A 1 56 ? -9.141 -4.262 0.901 1.00 0.00 56 HIS A C 16
ATOM 25078 O O . HIS A 1 56 ? -10.227 -3.830 0.512 1.00 0.00 56 HIS A O 16
ATOM 25092 N N . LYS A 1 57 ? -8.491 -3.751 1.941 1.00 0.00 57 LYS A N 16
ATOM 25093 C CA . LYS A 1 57 ? -9.026 -2.628 2.702 1.00 0.00 57 LYS A CA 16
ATOM 25094 C C . LYS A 1 57 ? -7.988 -1.519 2.836 1.00 0.00 57 LYS A C 16
ATOM 25095 O O . LYS A 1 57 ? -6.904 -1.733 3.378 1.00 0.00 57 LYS A O 16
ATOM 25114 N N . MET A 1 58 ? -8.329 -0.333 2.342 1.00 0.00 58 MET A N 16
ATOM 25115 C CA . MET A 1 58 ? -7.426 0.811 2.410 1.00 0.00 58 MET A CA 16
ATOM 25116 C C . MET A 1 58 ? -7.844 1.767 3.522 1.00 0.00 58 MET A C 16
ATOM 25117 O O . MET A 1 58 ? -9.032 2.032 3.713 1.00 0.00 58 MET A O 16
ATOM 25131 N N . LEU A 1 59 ? -6.862 2.283 4.252 1.00 0.00 59 LEU A N 16
ATOM 25132 C CA . LEU A 1 59 ? -7.128 3.211 5.346 1.00 0.00 59 LEU A CA 16
ATOM 25133 C C . LEU A 1 59 ? -6.593 4.603 5.022 1.00 0.00 59 LEU A C 16
ATOM 25134 O O . LEU A 1 59 ? -5.582 4.745 4.334 1.00 0.00 59 LEU A O 16
ATOM 25150 N N . VAL A 1 60 ? -7.275 5.626 5.526 1.00 0.00 60 VAL A N 16
ATOM 25151 C CA . VAL A 1 60 ? -6.866 7.006 5.294 1.00 0.00 60 VAL A CA 16
ATOM 25152 C C . VAL A 1 60 ? -6.802 7.787 6.601 1.00 0.00 60 VAL A C 16
ATOM 25153 O O . VAL A 1 60 ? -7.822 8.251 7.110 1.00 0.00 60 VAL A O 16
ATOM 25166 N N . ARG A 1 61 ? -5.595 7.930 7.140 1.00 0.00 61 ARG A N 16
ATOM 25167 C CA . ARG A 1 61 ? -5.397 8.655 8.389 1.00 0.00 61 ARG A CA 16
ATOM 25168 C C . ARG A 1 61 ? -5.233 10.150 8.130 1.00 0.00 61 ARG A C 16
ATOM 25169 O O . ARG A 1 61 ? -4.263 10.579 7.505 1.00 0.00 61 ARG A O 16
ATOM 25190 N N . GLU A 1 62 ? -6.189 10.938 8.613 1.00 0.00 62 GLU A N 16
ATOM 25191 C CA . GLU A 1 62 ? -6.150 12.384 8.432 1.00 0.00 62 GLU A CA 16
ATOM 25192 C C . GLU A 1 62 ? -4.716 12.901 8.486 1.00 0.00 62 GLU A C 16
ATOM 25193 O O . GLU A 1 62 ? -4.254 13.578 7.568 1.00 0.00 62 GLU A O 16
ATOM 25205 N N . ASN A 1 63 ? -4.016 12.577 9.568 1.00 0.00 63 ASN A N 16
ATOM 25206 C CA . ASN A 1 63 ? -2.634 13.009 9.743 1.00 0.00 63 ASN A CA 16
ATOM 25207 C C . ASN A 1 63 ? -1.884 12.984 8.414 1.00 0.00 63 ASN A C 16
ATOM 25208 O O . ASN A 1 63 ? -1.312 13.988 7.993 1.00 0.00 63 ASN A O 16
ATOM 25219 N N . GLY A 1 64 ? -1.892 11.827 7.758 1.00 0.00 64 GLY A N 16
ATOM 25220 C CA . GLY A 1 64 ? -1.210 11.692 6.485 1.00 0.00 64 GLY A CA 16
ATOM 25221 C C . GLY A 1 64 ? -0.485 10.367 6.353 1.00 0.00 64 GLY A C 16
ATOM 25222 O O . GLY A 1 64 ? 0.644 10.315 5.866 1.00 0.00 64 GLY A O 16
ATOM 25226 N N . VAL A 1 65 ? -1.135 9.293 6.789 1.00 0.00 65 VAL A N 16
ATOM 25227 C CA . VAL A 1 65 ? -0.545 7.962 6.717 1.00 0.00 65 VAL A CA 16
ATOM 25228 C C . VAL A 1 65 ? -1.519 6.961 6.107 1.00 0.00 65 VAL A C 16
ATOM 25229 O O . VAL A 1 65 ? -2.557 6.651 6.693 1.00 0.00 65 VAL A O 16
ATOM 25242 N N . HIS A 1 66 ? -1.179 6.457 4.925 1.00 0.00 66 HIS A N 16
ATOM 25243 C CA . HIS A 1 66 ? -2.023 5.489 4.234 1.00 0.00 66 HIS A CA 16
ATOM 25244 C C . HIS A 1 66 ? -1.547 4.065 4.500 1.00 0.00 66 HIS A C 16
ATOM 25245 O O . HIS A 1 66 ? -0.364 3.832 4.750 1.00 0.00 66 HIS A O 16
ATOM 25259 N N . SER A 1 67 ? -2.476 3.115 4.445 1.00 0.00 67 SER A N 16
ATOM 25260 C CA . SER A 1 67 ? -2.151 1.714 4.686 1.00 0.00 67 SER A CA 16
ATOM 25261 C C . SER A 1 67 ? -3.020 0.800 3.826 1.00 0.00 67 SER A C 16
ATOM 25262 O O . SER A 1 67 ? -4.241 0.951 3.777 1.00 0.00 67 SER A O 16
ATOM 25270 N N . LEU A 1 68 ? -2.381 -0.147 3.149 1.00 0.00 68 LEU A N 16
ATOM 25271 C CA . LEU A 1 68 ? -3.093 -1.087 2.290 1.00 0.00 68 LEU A CA 16
ATOM 25272 C C . LEU A 1 68 ? -3.088 -2.488 2.893 1.00 0.00 68 LEU A C 16
ATOM 25273 O O . LEU A 1 68 ? -2.147 -3.257 2.693 1.00 0.00 68 LEU A O 16
ATOM 25289 N N . ILE A 1 69 ? -4.145 -2.813 3.630 1.00 0.00 69 ILE A N 16
ATOM 25290 C CA . ILE A 1 69 ? -4.263 -4.123 4.259 1.00 0.00 69 ILE A CA 16
ATOM 25291 C C . ILE A 1 69 ? -4.972 -5.112 3.340 1.00 0.00 69 ILE A C 16
ATOM 25292 O O . ILE A 1 69 ? -6.067 -4.841 2.847 1.00 0.00 69 ILE A O 16
ATOM 25308 N N . ILE A 1 70 ? -4.341 -6.260 3.117 1.00 0.00 70 ILE A N 16
ATOM 25309 C CA . ILE A 1 70 ? -4.913 -7.291 2.260 1.00 0.00 70 ILE A CA 16
ATOM 25310 C C . ILE A 1 70 ? -5.115 -8.594 3.027 1.00 0.00 70 ILE A C 16
ATOM 25311 O O . ILE A 1 70 ? -4.167 -9.154 3.577 1.00 0.00 70 ILE A O 16
ATOM 25327 N N . GLU A 1 71 ? -6.355 -9.070 3.057 1.00 0.00 71 GLU A N 16
ATOM 25328 C CA . GLU A 1 71 ? -6.681 -10.308 3.756 1.00 0.00 71 GLU A CA 16
ATOM 25329 C C . GLU A 1 71 ? -8.065 -10.811 3.355 1.00 0.00 71 GLU A C 16
ATOM 25330 O O . GLU A 1 71 ? -9.066 -10.103 3.464 1.00 0.00 71 GLU A O 16
ATOM 25342 N N . PRO A 1 72 ? -8.123 -12.064 2.879 1.00 0.00 72 PRO A N 16
ATOM 25343 C CA . PRO A 1 72 ? -6.938 -12.916 2.744 1.00 0.00 72 PRO A CA 16
ATOM 25344 C C . PRO A 1 72 ? -6.001 -12.435 1.641 1.00 0.00 72 PRO A C 16
ATOM 25345 O O . PRO A 1 72 ? -6.181 -11.350 1.089 1.00 0.00 72 PRO A O 16
ATOM 25356 N N . VAL A 1 73 ? -5.001 -13.251 1.323 1.00 0.00 73 VAL A N 16
ATOM 25357 C CA . VAL A 1 73 ? -4.038 -12.910 0.283 1.00 0.00 73 VAL A CA 16
ATOM 25358 C C . VAL A 1 73 ? -4.001 -13.979 -0.804 1.00 0.00 73 VAL A C 16
ATOM 25359 O O . VAL A 1 73 ? -3.973 -15.175 -0.514 1.00 0.00 73 VAL A O 16
ATOM 25372 N N . THR A 1 74 ? -3.999 -13.539 -2.058 1.00 0.00 74 THR A N 16
ATOM 25373 C CA . THR A 1 74 ? -3.966 -14.457 -3.190 1.00 0.00 74 THR A CA 16
ATOM 25374 C C . THR A 1 74 ? -2.742 -14.209 -4.064 1.00 0.00 74 THR A C 16
ATOM 25375 O O . THR A 1 74 ? -2.049 -13.204 -3.907 1.00 0.00 74 THR A O 16
ATOM 25386 N N . SER A 1 75 ? -2.481 -15.131 -4.985 1.00 0.00 75 SER A N 16
ATOM 25387 C CA . SER A 1 75 ? -1.338 -15.013 -5.882 1.00 0.00 75 SER A CA 16
ATOM 25388 C C . SER A 1 75 ? -1.452 -13.761 -6.747 1.00 0.00 75 SER A C 16
ATOM 25389 O O . SER A 1 75 ? -0.460 -13.278 -7.293 1.00 0.00 75 SER A O 16
ATOM 25397 N N . ARG A 1 76 ? -2.669 -13.242 -6.866 1.00 0.00 76 ARG A N 16
ATOM 25398 C CA . ARG A 1 76 ? -2.915 -12.047 -7.665 1.00 0.00 76 ARG A CA 16
ATOM 25399 C C . ARG A 1 76 ? -2.372 -10.804 -6.966 1.00 0.00 76 ARG A C 16
ATOM 25400 O O . ARG A 1 76 ? -2.067 -9.801 -7.610 1.00 0.00 76 ARG A O 16
ATOM 25421 N N . ASP A 1 77 ? -2.255 -10.879 -5.645 1.00 0.00 77 ASP A N 16
ATOM 25422 C CA . ASP A 1 77 ? -1.749 -9.761 -4.858 1.00 0.00 77 ASP A CA 16
ATOM 25423 C C . ASP A 1 77 ? -0.248 -9.585 -5.066 1.00 0.00 77 ASP A C 16
ATOM 25424 O O . ASP A 1 77 ? 0.293 -8.498 -4.868 1.00 0.00 77 ASP A O 16
ATOM 25433 N N . ALA A 1 78 ? 0.419 -10.662 -5.468 1.00 0.00 78 ALA A N 16
ATOM 25434 C CA . ALA A 1 78 ? 1.857 -10.627 -5.704 1.00 0.00 78 ALA A CA 16
ATOM 25435 C C . ALA A 1 78 ? 2.192 -9.772 -6.922 1.00 0.00 78 ALA A C 16
ATOM 25436 O O . ALA A 1 78 ? 1.680 -10.004 -8.016 1.00 0.00 78 ALA A O 16
ATOM 25443 N N . GLY A 1 79 ? 3.055 -8.780 -6.723 1.00 0.00 79 GLY A N 16
ATOM 25444 C CA . GLY A 1 79 ? 3.443 -7.905 -7.814 1.00 0.00 79 GLY A CA 16
ATOM 25445 C C . GLY A 1 79 ? 3.957 -6.564 -7.327 1.00 0.00 79 GLY A C 16
ATOM 25446 O O . GLY A 1 79 ? 4.111 -6.351 -6.124 1.00 0.00 79 GLY A O 16
ATOM 25450 N N . ILE A 1 80 ? 4.224 -5.660 -8.263 1.00 0.00 80 ILE A N 16
ATOM 25451 C CA . ILE A 1 80 ? 4.724 -4.334 -7.922 1.00 0.00 80 ILE A CA 16
ATOM 25452 C C . ILE A 1 80 ? 3.579 -3.339 -7.761 1.00 0.00 80 ILE A C 16
ATOM 25453 O O . ILE A 1 80 ? 2.717 -3.223 -8.632 1.00 0.00 80 ILE A O 16
ATOM 25469 N N . TYR A 1 81 ? 3.579 -2.622 -6.643 1.00 0.00 81 TYR A N 16
ATOM 25470 C CA . TYR A 1 81 ? 2.540 -1.636 -6.368 1.00 0.00 81 TYR A CA 16
ATOM 25471 C C . TYR A 1 81 ? 3.045 -0.222 -6.637 1.00 0.00 81 TYR A C 16
ATOM 25472 O O . TYR A 1 81 ? 4.000 0.239 -6.011 1.00 0.00 81 TYR A O 16
ATOM 25490 N N . THR A 1 82 ? 2.396 0.462 -7.574 1.00 0.00 82 THR A N 16
ATOM 25491 C CA . THR A 1 82 ? 2.778 1.824 -7.928 1.00 0.00 82 THR A CA 16
ATOM 25492 C C . THR A 1 82 ? 1.840 2.842 -7.291 1.00 0.00 82 THR A C 16
ATOM 25493 O O . THR A 1 82 ? 0.618 2.697 -7.352 1.00 0.00 82 THR A O 16
ATOM 25504 N N . CYS A 1 83 ? 2.417 3.871 -6.681 1.00 0.00 83 CYS A N 16
ATOM 25505 C CA . CYS A 1 83 ? 1.631 4.914 -6.032 1.00 0.00 83 CYS A CA 16
ATOM 25506 C C . CYS A 1 83 ? 2.147 6.298 -6.409 1.00 0.00 83 CYS A C 16
ATOM 25507 O O . CYS A 1 83 ? 3.350 6.495 -6.589 1.00 0.00 83 CYS A O 16
ATOM 25515 N N . ILE A 1 84 ? 1.232 7.254 -6.528 1.00 0.00 84 ILE A N 16
ATOM 25516 C CA . ILE A 1 84 ? 1.596 8.620 -6.884 1.00 0.00 84 ILE A CA 16
ATOM 25517 C C . ILE A 1 84 ? 0.853 9.630 -6.017 1.00 0.00 84 ILE A C 16
ATOM 25518 O O . ILE A 1 84 ? -0.376 9.703 -6.045 1.00 0.00 84 ILE A O 16
ATOM 25534 N N . ALA A 1 85 ? 1.606 10.410 -5.248 1.00 0.00 85 ALA A N 16
ATOM 25535 C CA . ALA A 1 85 ? 1.020 11.419 -4.376 1.00 0.00 85 ALA A CA 16
ATOM 25536 C C . ALA A 1 85 ? 1.132 12.810 -4.992 1.00 0.00 85 ALA A C 16
ATOM 25537 O O . ALA A 1 85 ? 2.225 13.364 -5.105 1.00 0.00 85 ALA A O 16
ATOM 25544 N N . THR A 1 86 ? -0.007 13.369 -5.391 1.00 0.00 86 THR A N 16
ATOM 25545 C CA . THR A 1 86 ? -0.036 14.693 -5.998 1.00 0.00 86 THR A CA 16
ATOM 25546 C C . THR A 1 86 ? -0.717 15.703 -5.081 1.00 0.00 86 THR A C 16
ATOM 25547 O O . THR A 1 86 ? -1.910 15.595 -4.800 1.00 0.00 86 THR A O 16
ATOM 25558 N N . ASN A 1 87 ? 0.049 16.685 -4.617 1.00 0.00 87 ASN A N 16
ATOM 25559 C CA . ASN A 1 87 ? -0.481 17.715 -3.730 1.00 0.00 87 ASN A CA 16
ATOM 25560 C C . ASN A 1 87 ? -0.328 19.099 -4.353 1.00 0.00 87 ASN A C 16
ATOM 25561 O O . ASN A 1 87 ? 0.102 19.232 -5.499 1.00 0.00 87 ASN A O 16
ATOM 25572 N N . ARG A 1 88 ? -0.684 20.128 -3.590 1.00 0.00 88 ARG A N 16
ATOM 25573 C CA . ARG A 1 88 ? -0.587 21.502 -4.067 1.00 0.00 88 ARG A CA 16
ATOM 25574 C C . ARG A 1 88 ? 0.841 21.830 -4.493 1.00 0.00 88 ARG A C 16
ATOM 25575 O O . ARG A 1 88 ? 1.059 22.498 -5.503 1.00 0.00 88 ARG A O 16
ATOM 25596 N N . ALA A 1 89 ? 1.809 21.356 -3.715 1.00 0.00 89 ALA A N 16
ATOM 25597 C CA . ALA A 1 89 ? 3.215 21.598 -4.013 1.00 0.00 89 ALA A CA 16
ATOM 25598 C C . ALA A 1 89 ? 3.602 20.996 -5.360 1.00 0.00 89 ALA A C 16
ATOM 25599 O O . ALA A 1 89 ? 3.935 21.716 -6.300 1.00 0.00 89 ALA A O 16
ATOM 25606 N N . GLY A 1 90 ? 3.558 19.670 -5.445 1.00 0.00 90 GLY A N 16
ATOM 25607 C CA . GLY A 1 90 ? 3.908 18.994 -6.681 1.00 0.00 90 GLY A CA 16
ATOM 25608 C C . GLY A 1 90 ? 3.324 17.598 -6.763 1.00 0.00 90 GLY A C 16
ATOM 25609 O O . GLY A 1 90 ? 2.119 17.411 -6.593 1.00 0.00 90 GLY A O 16
ATOM 25613 N N . GLN A 1 91 ? 4.179 16.615 -7.025 1.00 0.00 91 GLN A N 16
ATOM 25614 C CA . GLN A 1 91 ? 3.739 15.228 -7.132 1.00 0.00 91 GLN A CA 16
ATOM 25615 C C . GLN A 1 91 ? 4.918 14.271 -6.987 1.00 0.00 91 GLN A C 16
ATOM 25616 O O . GLN A 1 91 ? 6.029 14.570 -7.421 1.00 0.00 91 GLN A O 16
ATOM 25630 N N . ASN A 1 92 ? 4.666 13.119 -6.374 1.00 0.00 92 ASN A N 16
ATOM 25631 C CA . ASN A 1 92 ? 5.706 12.118 -6.171 1.00 0.00 92 ASN A CA 16
ATOM 25632 C C . ASN A 1 92 ? 5.153 10.710 -6.371 1.00 0.00 92 ASN A C 16
ATOM 25633 O O . ASN A 1 92 ? 3.943 10.518 -6.483 1.00 0.00 92 ASN A O 16
ATOM 25644 N N . SER A 1 93 ? 6.049 9.729 -6.415 1.00 0.00 93 SER A N 16
ATOM 25645 C CA . SER A 1 93 ? 5.652 8.339 -6.604 1.00 0.00 93 SER A CA 16
ATOM 25646 C C . SER A 1 93 ? 6.686 7.391 -6.005 1.00 0.00 93 SER A C 16
ATOM 25647 O O . SER A 1 93 ? 7.831 7.776 -5.763 1.00 0.00 93 SER A O 16
ATOM 25655 N N . PHE A 1 94 ? 6.276 6.150 -5.769 1.00 0.00 94 PHE A N 16
ATOM 25656 C CA . PHE A 1 94 ? 7.166 5.146 -5.197 1.00 0.00 94 PHE A CA 16
ATOM 25657 C C . PHE A 1 94 ? 6.685 3.738 -5.534 1.00 0.00 94 PHE A C 16
ATOM 25658 O O . PHE A 1 94 ? 5.501 3.426 -5.404 1.00 0.00 94 PHE A O 16
ATOM 25675 N N . SER A 1 95 ? 7.613 2.891 -5.970 1.00 0.00 95 SER A N 16
ATOM 25676 C CA . SER A 1 95 ? 7.284 1.517 -6.331 1.00 0.00 95 SER A CA 16
ATOM 25677 C C . SER A 1 95 ? 7.929 0.531 -5.361 1.00 0.00 95 SER A C 16
ATOM 25678 O O . SER A 1 95 ? 8.983 0.807 -4.786 1.00 0.00 95 SER A O 16
ATOM 25686 N N . LEU A 1 96 ? 7.289 -0.619 -5.183 1.00 0.00 96 LEU A N 16
ATOM 25687 C CA . LEU A 1 96 ? 7.798 -1.647 -4.282 1.00 0.00 96 LEU A CA 16
ATOM 25688 C C . LEU A 1 96 ? 7.449 -3.041 -4.794 1.00 0.00 96 LEU A C 16
ATOM 25689 O O . LEU A 1 96 ? 6.504 -3.210 -5.564 1.00 0.00 96 LEU A O 16
ATOM 25705 N N . GLU A 1 97 ? 8.216 -4.035 -4.359 1.00 0.00 97 GLU A N 16
ATOM 25706 C CA . GLU A 1 97 ? 7.986 -5.415 -4.773 1.00 0.00 97 GLU A CA 16
ATOM 25707 C C . GLU A 1 97 ? 7.340 -6.219 -3.648 1.00 0.00 97 GLU A C 16
ATOM 25708 O O . GLU A 1 97 ? 7.580 -5.961 -2.468 1.00 0.00 97 GLU A O 16
ATOM 25720 N N . LEU A 1 98 ? 6.520 -7.195 -4.023 1.00 0.00 98 LEU A N 16
ATOM 25721 C CA . LEU A 1 98 ? 5.838 -8.038 -3.047 1.00 0.00 98 LEU A CA 16
ATOM 25722 C C . LEU A 1 98 ? 5.769 -9.483 -3.530 1.00 0.00 98 LEU A C 16
ATOM 25723 O O . LEU A 1 98 ? 5.153 -9.777 -4.555 1.00 0.00 98 LEU A O 16
ATOM 25739 N N . VAL A 1 99 ? 6.402 -10.382 -2.784 1.00 0.00 99 VAL A N 16
ATOM 25740 C CA . VAL A 1 99 ? 6.410 -11.798 -3.134 1.00 0.00 99 VAL A CA 16
ATOM 25741 C C . VAL A 1 99 ? 5.354 -12.564 -2.346 1.00 0.00 99 VAL A C 16
ATOM 25742 O O . VAL A 1 99 ? 5.093 -12.263 -1.181 1.00 0.00 99 VAL A O 16
ATOM 25755 N N . VAL A 1 100 ? 4.749 -13.558 -2.989 1.00 0.00 100 VAL A N 16
ATOM 25756 C CA . VAL A 1 100 ? 3.722 -14.370 -2.348 1.00 0.00 100 VAL A CA 16
ATOM 25757 C C . VAL A 1 100 ? 3.920 -15.850 -2.655 1.00 0.00 100 VAL A C 16
ATOM 25758 O O . VAL A 1 100 ? 3.855 -16.269 -3.810 1.00 0.00 100 VAL A O 16
ATOM 25771 N N . ALA A 1 101 ? 4.162 -16.638 -1.612 1.00 0.00 101 ALA A N 16
ATOM 25772 C CA . ALA A 1 101 ? 4.367 -18.072 -1.770 1.00 0.00 101 ALA A CA 16
ATOM 25773 C C . ALA A 1 101 ? 3.052 -18.833 -1.638 1.00 0.00 101 ALA A C 16
ATOM 25774 O O . ALA A 1 101 ? 2.222 -18.514 -0.787 1.00 0.00 101 ALA A O 16
ATOM 25781 N N . ALA A 1 102 ? 2.868 -19.839 -2.487 1.00 0.00 102 ALA A N 16
ATOM 25782 C CA . ALA A 1 102 ? 1.654 -20.646 -2.463 1.00 0.00 102 ALA A CA 16
ATOM 25783 C C . ALA A 1 102 ? 1.541 -21.430 -1.161 1.00 0.00 102 ALA A C 16
ATOM 25784 O O . ALA A 1 102 ? 2.474 -21.458 -0.357 1.00 0.00 102 ALA A O 16
ATOM 25791 N N . LYS A 1 103 ? 0.392 -22.066 -0.956 1.00 0.00 103 LYS A N 16
ATOM 25792 C CA . LYS A 1 103 ? 0.156 -22.852 0.249 1.00 0.00 103 LYS A CA 16
ATOM 25793 C C . LYS A 1 103 ? 0.513 -24.317 0.022 1.00 0.00 103 LYS A C 16
ATOM 25794 O O . LYS A 1 103 ? 0.714 -24.747 -1.113 1.00 0.00 103 LYS A O 16
ATOM 25813 N N . GLU A 1 104 ? 0.588 -25.079 1.109 1.00 0.00 104 GLU A N 16
ATOM 25814 C CA . GLU A 1 104 ? 0.919 -26.496 1.026 1.00 0.00 104 GLU A CA 16
ATOM 25815 C C . GLU A 1 104 ? 0.241 -27.144 -0.178 1.00 0.00 104 GLU A C 16
ATOM 25816 O O . GLU A 1 104 ? 0.883 -27.840 -0.965 1.00 0.00 104 GLU A O 16
ATOM 25828 N N . SER A 1 105 ? -1.060 -26.911 -0.313 1.00 0.00 105 SER A N 16
ATOM 25829 C CA . SER A 1 105 ? -1.827 -27.475 -1.418 1.00 0.00 105 SER A CA 16
ATOM 25830 C C . SER A 1 105 ? -3.174 -26.773 -1.558 1.00 0.00 105 SER A C 16
ATOM 25831 O O . SER A 1 105 ? -3.960 -26.718 -0.613 1.00 0.00 105 SER A O 16
ATOM 25839 N N . GLY A 1 106 ? -3.434 -26.236 -2.746 1.00 0.00 106 GLY A N 16
ATOM 25840 C CA . GLY A 1 106 ? -4.686 -25.544 -2.990 1.00 0.00 106 GLY A CA 16
ATOM 25841 C C . GLY A 1 106 ? -5.893 -26.379 -2.611 1.00 0.00 106 GLY A C 16
ATOM 25842 O O . GLY A 1 106 ? -5.858 -27.609 -2.641 1.00 0.00 106 GLY A O 16
ATOM 25846 N N . PRO A 1 107 ? -6.993 -25.704 -2.243 1.00 0.00 107 PRO A N 16
ATOM 25847 C CA . PRO A 1 107 ? -8.236 -26.372 -1.849 1.00 0.00 107 PRO A CA 16
ATOM 25848 C C . PRO A 1 107 ? -8.928 -27.051 -3.026 1.00 0.00 107 PRO A C 16
ATOM 25849 O O . PRO A 1 107 ? -9.553 -28.100 -2.870 1.00 0.00 107 PRO A O 16
ATOM 25860 N N . SER A 1 108 ? -8.812 -26.446 -4.204 1.00 0.00 108 SER A N 16
ATOM 25861 C CA . SER A 1 108 ? -9.430 -26.992 -5.407 1.00 0.00 108 SER A CA 16
ATOM 25862 C C . SER A 1 108 ? -9.415 -28.517 -5.382 1.00 0.00 108 SER A C 16
ATOM 25863 O O . SER A 1 108 ? -8.370 -29.141 -5.567 1.00 0.00 108 SER A O 16
ATOM 25871 N N . SER A 1 109 ? -10.581 -29.110 -5.151 1.00 0.00 109 SER A N 16
ATOM 25872 C CA . SER A 1 109 ? -10.703 -30.563 -5.098 1.00 0.00 109 SER A CA 16
ATOM 25873 C C . SER A 1 109 ? -11.568 -31.078 -6.244 1.00 0.00 109 SER A C 16
ATOM 25874 O O . SER A 1 109 ? -12.468 -30.386 -6.717 1.00 0.00 109 SER A O 16
ATOM 25882 N N . GLY A 1 110 ? -11.287 -32.300 -6.687 1.00 0.00 110 GLY A N 16
ATOM 25883 C CA . GLY A 1 110 ? -12.047 -32.888 -7.774 1.00 0.00 110 GLY A CA 16
ATOM 25884 C C . GLY A 1 110 ? -12.115 -31.985 -8.989 1.00 0.00 110 GLY A C 16
ATOM 25885 O O . GLY A 1 110 ? -13.169 -31.846 -9.609 1.00 0.00 110 GLY A O 16
ATOM 25889 N N . GLY A 1 1 ? -2.528 33.550 9.459 1.00 0.00 1 GLY A N 17
ATOM 25890 C CA . GLY A 1 1 ? -2.460 34.101 8.119 1.00 0.00 1 GLY A CA 17
ATOM 25891 C C . GLY A 1 1 ? -3.519 33.525 7.200 1.00 0.00 1 GLY A C 17
ATOM 25892 O O . GLY A 1 1 ? -3.686 32.308 7.121 1.00 0.00 1 GLY A O 17
ATOM 25896 N N . SER A 1 2 ? -4.238 34.400 6.505 1.00 0.00 2 SER A N 17
ATOM 25897 C CA . SER A 1 2 ? -5.291 33.971 5.592 1.00 0.00 2 SER A CA 17
ATOM 25898 C C . SER A 1 2 ? -4.724 33.693 4.203 1.00 0.00 2 SER A C 17
ATOM 25899 O O . SER A 1 2 ? -3.998 34.513 3.641 1.00 0.00 2 SER A O 17
ATOM 25907 N N . SER A 1 3 ? -5.062 32.530 3.655 1.00 0.00 3 SER A N 17
ATOM 25908 C CA . SER A 1 3 ? -4.585 32.141 2.333 1.00 0.00 3 SER A CA 17
ATOM 25909 C C . SER A 1 3 ? -3.067 32.263 2.246 1.00 0.00 3 SER A C 17
ATOM 25910 O O . SER A 1 3 ? -2.530 32.773 1.263 1.00 0.00 3 SER A O 17
ATOM 25918 N N . GLY A 1 4 ? -2.381 31.791 3.282 1.00 0.00 4 GLY A N 17
ATOM 25919 C CA . GLY A 1 4 ? -0.931 31.857 3.304 1.00 0.00 4 GLY A CA 17
ATOM 25920 C C . GLY A 1 4 ? -0.297 30.542 3.713 1.00 0.00 4 GLY A C 17
ATOM 25921 O O . GLY A 1 4 ? 0.421 30.476 4.710 1.00 0.00 4 GLY A O 17
ATOM 25925 N N . SER A 1 5 ? -0.565 29.493 2.943 1.00 0.00 5 SER A N 17
ATOM 25926 C CA . SER A 1 5 ? -0.020 28.172 3.234 1.00 0.00 5 SER A CA 17
ATOM 25927 C C . SER A 1 5 ? 1.113 27.827 2.272 1.00 0.00 5 SER A C 17
ATOM 25928 O O . SER A 1 5 ? 0.875 27.415 1.136 1.00 0.00 5 SER A O 17
ATOM 25936 N N . SER A 1 6 ? 2.347 27.999 2.735 1.00 0.00 6 SER A N 17
ATOM 25937 C CA . SER A 1 6 ? 3.518 27.711 1.915 1.00 0.00 6 SER A CA 17
ATOM 25938 C C . SER A 1 6 ? 3.386 26.349 1.239 1.00 0.00 6 SER A C 17
ATOM 25939 O O . SER A 1 6 ? 3.822 26.162 0.104 1.00 0.00 6 SER A O 17
ATOM 25947 N N . GLY A 1 7 ? 2.781 25.400 1.947 1.00 0.00 7 GLY A N 17
ATOM 25948 C CA . GLY A 1 7 ? 2.603 24.068 1.401 1.00 0.00 7 GLY A CA 17
ATOM 25949 C C . GLY A 1 7 ? 3.912 23.317 1.263 1.00 0.00 7 GLY A C 17
ATOM 25950 O O . GLY A 1 7 ? 4.960 23.920 1.028 1.00 0.00 7 GLY A O 17
ATOM 25954 N N . PHE A 1 8 ? 3.854 21.998 1.411 1.00 0.00 8 PHE A N 17
ATOM 25955 C CA . PHE A 1 8 ? 5.046 21.164 1.304 1.00 0.00 8 PHE A CA 17
ATOM 25956 C C . PHE A 1 8 ? 4.904 20.155 0.168 1.00 0.00 8 PHE A C 17
ATOM 25957 O O . PHE A 1 8 ? 3.794 19.760 -0.191 1.00 0.00 8 PHE A O 17
ATOM 25974 N N . ARG A 1 9 ? 6.035 19.743 -0.395 1.00 0.00 9 ARG A N 17
ATOM 25975 C CA . ARG A 1 9 ? 6.037 18.782 -1.492 1.00 0.00 9 ARG A CA 17
ATOM 25976 C C . ARG A 1 9 ? 5.743 17.374 -0.982 1.00 0.00 9 ARG A C 17
ATOM 25977 O O . ARG A 1 9 ? 6.228 16.955 0.069 1.00 0.00 9 ARG A O 17
ATOM 25998 N N . PRO A 1 10 ? 4.930 16.627 -1.742 1.00 0.00 10 PRO A N 17
ATOM 25999 C CA . PRO A 1 10 ? 4.553 15.255 -1.387 1.00 0.00 10 PRO A CA 17
ATOM 26000 C C . PRO A 1 10 ? 5.721 14.283 -1.509 1.00 0.00 10 PRO A C 17
ATOM 26001 O O . PRO A 1 10 ? 6.091 13.876 -2.612 1.00 0.00 10 PRO A O 17
ATOM 26012 N N . HIS A 1 11 ? 6.299 13.914 -0.371 1.00 0.00 11 HIS A N 17
ATOM 26013 C CA . HIS A 1 11 ? 7.426 12.988 -0.351 1.00 0.00 11 HIS A CA 17
ATOM 26014 C C . HIS A 1 11 ? 7.235 11.923 0.725 1.00 0.00 11 HIS A C 17
ATOM 26015 O O . HIS A 1 11 ? 6.858 12.229 1.856 1.00 0.00 11 HIS A O 17
ATOM 26029 N N . PHE A 1 12 ? 7.496 10.671 0.364 1.00 0.00 12 PHE A N 17
ATOM 26030 C CA . PHE A 1 12 ? 7.351 9.560 1.298 1.00 0.00 12 PHE A CA 17
ATOM 26031 C C . PHE A 1 12 ? 8.567 9.456 2.213 1.00 0.00 12 PHE A C 17
ATOM 26032 O O . PHE A 1 12 ? 9.667 9.127 1.768 1.00 0.00 12 PHE A O 17
ATOM 26049 N N . LEU A 1 13 ? 8.361 9.741 3.494 1.00 0.00 13 LEU A N 17
ATOM 26050 C CA . LEU A 1 13 ? 9.441 9.681 4.474 1.00 0.00 13 LEU A CA 17
ATOM 26051 C C . LEU A 1 13 ? 9.780 8.235 4.823 1.00 0.00 13 LEU A C 17
ATOM 26052 O O . LEU A 1 13 ? 10.950 7.865 4.904 1.00 0.00 13 LEU A O 17
ATOM 26068 N N . GLN A 1 14 ? 8.747 7.423 5.026 1.00 0.00 14 GLN A N 17
ATOM 26069 C CA . GLN A 1 14 ? 8.937 6.017 5.364 1.00 0.00 14 GLN A CA 17
ATOM 26070 C C . GLN A 1 14 ? 8.193 5.116 4.383 1.00 0.00 14 GLN A C 17
ATOM 26071 O O . GLN A 1 14 ? 6.965 5.134 4.318 1.00 0.00 14 GLN A O 17
ATOM 26085 N N . ALA A 1 15 ? 8.947 4.330 3.621 1.00 0.00 15 ALA A N 17
ATOM 26086 C CA . ALA A 1 15 ? 8.360 3.421 2.645 1.00 0.00 15 ALA A CA 17
ATOM 26087 C C . ALA A 1 15 ? 8.770 1.979 2.922 1.00 0.00 15 ALA A C 17
ATOM 26088 O O . ALA A 1 15 ? 9.880 1.699 3.373 1.00 0.00 15 ALA A O 17
ATOM 26095 N N . PRO A 1 16 ? 7.853 1.039 2.646 1.00 0.00 16 PRO A N 17
ATOM 26096 C CA . PRO A 1 16 ? 8.097 -0.391 2.858 1.00 0.00 16 PRO A CA 17
ATOM 26097 C C . PRO A 1 16 ? 9.116 -0.957 1.875 1.00 0.00 16 PRO A C 17
ATOM 26098 O O . PRO A 1 16 ? 9.681 -0.227 1.063 1.00 0.00 16 PRO A O 17
ATOM 26109 N N . GLY A 1 17 ? 9.345 -2.264 1.955 1.00 0.00 17 GLY A N 17
ATOM 26110 C CA . GLY A 1 17 ? 10.296 -2.906 1.066 1.00 0.00 17 GLY A CA 17
ATOM 26111 C C . GLY A 1 17 ? 9.787 -4.230 0.532 1.00 0.00 17 GLY A C 17
ATOM 26112 O O . GLY A 1 17 ? 8.582 -4.418 0.366 1.00 0.00 17 GLY A O 17
ATOM 26116 N N . ASP A 1 18 ? 10.707 -5.149 0.260 1.00 0.00 18 ASP A N 17
ATOM 26117 C CA . ASP A 1 18 ? 10.345 -6.463 -0.260 1.00 0.00 18 ASP A CA 17
ATOM 26118 C C . ASP A 1 18 ? 9.874 -7.381 0.863 1.00 0.00 18 ASP A C 17
ATOM 26119 O O . ASP A 1 18 ? 10.682 -7.901 1.634 1.00 0.00 18 ASP A O 17
ATOM 26128 N N . LEU A 1 19 ? 8.563 -7.576 0.950 1.00 0.00 19 LEU A N 17
ATOM 26129 C CA . LEU A 1 19 ? 7.984 -8.431 1.980 1.00 0.00 19 LEU A CA 17
ATOM 26130 C C . LEU A 1 19 ? 7.557 -9.774 1.397 1.00 0.00 19 LEU A C 17
ATOM 26131 O O . LEU A 1 19 ? 7.324 -9.895 0.193 1.00 0.00 19 LEU A O 17
ATOM 26147 N N . THR A 1 20 ? 7.455 -10.782 2.258 1.00 0.00 20 THR A N 17
ATOM 26148 C CA . THR A 1 20 ? 7.056 -12.116 1.828 1.00 0.00 20 THR A CA 17
ATOM 26149 C C . THR A 1 20 ? 5.898 -12.641 2.670 1.00 0.00 20 THR A C 17
ATOM 26150 O O . THR A 1 20 ? 6.011 -12.767 3.889 1.00 0.00 20 THR A O 17
ATOM 26161 N N . VAL A 1 21 ? 4.785 -12.947 2.011 1.00 0.00 21 VAL A N 17
ATOM 26162 C CA . VAL A 1 21 ? 3.606 -13.461 2.699 1.00 0.00 21 VAL A CA 17
ATOM 26163 C C . VAL A 1 21 ? 2.941 -14.572 1.894 1.00 0.00 21 VAL A C 17
ATOM 26164 O O . VAL A 1 21 ? 2.577 -14.380 0.735 1.00 0.00 21 VAL A O 17
ATOM 26177 N N . GLN A 1 22 ? 2.786 -15.735 2.519 1.00 0.00 22 GLN A N 17
ATOM 26178 C CA . GLN A 1 22 ? 2.165 -16.879 1.860 1.00 0.00 22 GLN A CA 17
ATOM 26179 C C . GLN A 1 22 ? 0.706 -16.588 1.528 1.00 0.00 22 GLN A C 17
ATOM 26180 O O . GLN A 1 22 ? 0.037 -15.835 2.235 1.00 0.00 22 GLN A O 17
ATOM 26194 N N . GLU A 1 23 ? 0.219 -17.190 0.447 1.00 0.00 23 GLU A N 17
ATOM 26195 C CA . GLU A 1 23 ? -1.162 -16.994 0.021 1.00 0.00 23 GLU A CA 17
ATOM 26196 C C . GLU A 1 23 ? -2.132 -17.325 1.151 1.00 0.00 23 GLU A C 17
ATOM 26197 O O . GLU A 1 23 ? -1.902 -18.248 1.932 1.00 0.00 23 GLU A O 17
ATOM 26209 N N . GLY A 1 24 ? -3.220 -16.565 1.232 1.00 0.00 24 GLY A N 17
ATOM 26210 C CA . GLY A 1 24 ? -4.209 -16.792 2.269 1.00 0.00 24 GLY A CA 17
ATOM 26211 C C . GLY A 1 24 ? -3.768 -16.257 3.618 1.00 0.00 24 GLY A C 17
ATOM 26212 O O . GLY A 1 24 ? -4.151 -16.789 4.660 1.00 0.00 24 GLY A O 17
ATOM 26216 N N . LYS A 1 25 ? -2.959 -15.203 3.599 1.00 0.00 25 LYS A N 17
ATOM 26217 C CA . LYS A 1 25 ? -2.465 -14.596 4.828 1.00 0.00 25 LYS A CA 17
ATOM 26218 C C . LYS A 1 25 ? -2.721 -13.092 4.834 1.00 0.00 25 LYS A C 17
ATOM 26219 O O . LYS A 1 25 ? -3.116 -12.516 3.819 1.00 0.00 25 LYS A O 17
ATOM 26238 N N . LEU A 1 26 ? -2.491 -12.461 5.980 1.00 0.00 26 LEU A N 17
ATOM 26239 C CA . LEU A 1 26 ? -2.696 -11.023 6.117 1.00 0.00 26 LEU A CA 17
ATOM 26240 C C . LEU A 1 26 ? -1.437 -10.255 5.726 1.00 0.00 26 LEU A C 17
ATOM 26241 O O . LEU A 1 26 ? -0.346 -10.538 6.223 1.00 0.00 26 LEU A O 17
ATOM 26257 N N . CYS A 1 27 ? -1.597 -9.283 4.836 1.00 0.00 27 CYS A N 17
ATOM 26258 C CA . CYS A 1 27 ? -0.473 -8.472 4.379 1.00 0.00 27 CYS A CA 17
ATOM 26259 C C . CYS A 1 27 ? -0.686 -7.002 4.727 1.00 0.00 27 CYS A C 17
ATOM 26260 O O . CYS A 1 27 ? -1.437 -6.297 4.053 1.00 0.00 27 CYS A O 17
ATOM 26268 N N . ARG A 1 28 ? -0.023 -6.548 5.785 1.00 0.00 28 ARG A N 17
ATOM 26269 C CA . ARG A 1 28 ? -0.142 -5.163 6.224 1.00 0.00 28 ARG A CA 17
ATOM 26270 C C . ARG A 1 28 ? 1.018 -4.323 5.697 1.00 0.00 28 ARG A C 17
ATOM 26271 O O . ARG A 1 28 ? 2.128 -4.824 5.518 1.00 0.00 28 ARG A O 17
ATOM 26292 N N . MET A 1 29 ? 0.752 -3.045 5.449 1.00 0.00 29 MET A N 17
ATOM 26293 C CA . MET A 1 29 ? 1.775 -2.136 4.943 1.00 0.00 29 MET A CA 17
ATOM 26294 C C . MET A 1 29 ? 1.555 -0.722 5.471 1.00 0.00 29 MET A C 17
ATOM 26295 O O . MET A 1 29 ? 0.430 -0.222 5.484 1.00 0.00 29 MET A O 17
ATOM 26309 N N . ASP A 1 30 ? 2.635 -0.084 5.906 1.00 0.00 30 ASP A N 17
ATOM 26310 C CA . ASP A 1 30 ? 2.560 1.273 6.435 1.00 0.00 30 ASP A CA 17
ATOM 26311 C C . ASP A 1 30 ? 3.346 2.243 5.558 1.00 0.00 30 ASP A C 17
ATOM 26312 O O . ASP A 1 30 ? 4.480 1.962 5.168 1.00 0.00 30 ASP A O 17
ATOM 26321 N N . CYS A 1 31 ? 2.736 3.382 5.250 1.00 0.00 31 CYS A N 17
ATOM 26322 C CA . CYS A 1 31 ? 3.378 4.392 4.417 1.00 0.00 31 CYS A CA 17
ATOM 26323 C C . CYS A 1 31 ? 3.007 5.797 4.881 1.00 0.00 31 CYS A C 17
ATOM 26324 O O . CYS A 1 31 ? 1.837 6.092 5.126 1.00 0.00 31 CYS A O 17
ATOM 26332 N N . LYS A 1 32 ? 4.010 6.659 5.003 1.00 0.00 32 LYS A N 17
ATOM 26333 C CA . LYS A 1 32 ? 3.790 8.033 5.439 1.00 0.00 32 LYS A CA 17
ATOM 26334 C C . LYS A 1 32 ? 4.263 9.022 4.378 1.00 0.00 32 LYS A C 17
ATOM 26335 O O . LYS A 1 32 ? 5.312 8.833 3.762 1.00 0.00 32 LYS A O 17
ATOM 26354 N N . VAL A 1 33 ? 3.482 10.078 4.171 1.00 0.00 33 VAL A N 17
ATOM 26355 C CA . VAL A 1 33 ? 3.822 11.099 3.186 1.00 0.00 33 VAL A CA 17
ATOM 26356 C C . VAL A 1 33 ? 3.524 12.496 3.718 1.00 0.00 33 VAL A C 17
ATOM 26357 O O . VAL A 1 33 ? 2.409 12.779 4.157 1.00 0.00 33 VAL A O 17
ATOM 26370 N N . SER A 1 34 ? 4.527 13.366 3.675 1.00 0.00 34 SER A N 17
ATOM 26371 C CA . SER A 1 34 ? 4.374 14.735 4.156 1.00 0.00 34 SER A CA 17
ATOM 26372 C C . SER A 1 34 ? 3.914 15.657 3.031 1.00 0.00 34 SER A C 17
ATOM 26373 O O . SER A 1 34 ? 4.376 15.549 1.896 1.00 0.00 34 SER A O 17
ATOM 26381 N N . GLY A 1 35 ? 2.999 16.566 3.356 1.00 0.00 35 GLY A N 17
ATOM 26382 C CA . GLY A 1 35 ? 2.491 17.494 2.363 1.00 0.00 35 GLY A CA 17
ATOM 26383 C C . GLY A 1 35 ? 1.273 18.254 2.850 1.00 0.00 35 GLY A C 17
ATOM 26384 O O . GLY A 1 35 ? 0.465 17.724 3.613 1.00 0.00 35 GLY A O 17
ATOM 26388 N N . LEU A 1 36 ? 1.141 19.501 2.410 1.00 0.00 36 LEU A N 17
ATOM 26389 C CA . LEU A 1 36 ? 0.014 20.337 2.807 1.00 0.00 36 LEU A CA 17
ATOM 26390 C C . LEU A 1 36 ? -0.552 21.093 1.609 1.00 0.00 36 LEU A C 17
ATOM 26391 O O . LEU A 1 36 ? 0.155 21.825 0.916 1.00 0.00 36 LEU A O 17
ATOM 26407 N N . PRO A 1 37 ? -1.858 20.915 1.360 1.00 0.00 37 PRO A N 17
ATOM 26408 C CA . PRO A 1 37 ? -2.709 20.046 2.178 1.00 0.00 37 PRO A CA 17
ATOM 26409 C C . PRO A 1 37 ? -2.373 18.570 1.997 1.00 0.00 37 PRO A C 17
ATOM 26410 O O . PRO A 1 37 ? -1.356 18.222 1.397 1.00 0.00 37 PRO A O 17
ATOM 26421 N N . THR A 1 38 ? -3.235 17.703 2.520 1.00 0.00 38 THR A N 17
ATOM 26422 C CA . THR A 1 38 ? -3.030 16.264 2.417 1.00 0.00 38 THR A CA 17
ATOM 26423 C C . THR A 1 38 ? -2.840 15.838 0.966 1.00 0.00 38 THR A C 17
ATOM 26424 O O . THR A 1 38 ? -3.694 16.068 0.110 1.00 0.00 38 THR A O 17
ATOM 26435 N N . PRO A 1 39 ? -1.695 15.202 0.680 1.00 0.00 39 PRO A N 17
ATOM 26436 C CA . PRO A 1 39 ? -1.367 14.729 -0.668 1.00 0.00 39 PRO A CA 17
ATOM 26437 C C . PRO A 1 39 ? -2.241 13.556 -1.099 1.00 0.00 39 PRO A C 17
ATOM 26438 O O . PRO A 1 39 ? -2.410 12.589 -0.356 1.00 0.00 39 PRO A O 17
ATOM 26449 N N . ASP A 1 40 ? -2.792 13.648 -2.304 1.00 0.00 40 ASP A N 17
ATOM 26450 C CA . ASP A 1 40 ? -3.648 12.593 -2.835 1.00 0.00 40 ASP A CA 17
ATOM 26451 C C . ASP A 1 40 ? -2.817 11.510 -3.516 1.00 0.00 40 ASP A C 17
ATOM 26452 O O . ASP A 1 40 ? -2.095 11.778 -4.477 1.00 0.00 40 ASP A O 17
ATOM 26461 N N . LEU A 1 41 ? -2.922 10.286 -3.010 1.00 0.00 41 LEU A N 17
ATOM 26462 C CA . LEU A 1 41 ? -2.179 9.161 -3.569 1.00 0.00 41 LEU A CA 17
ATOM 26463 C C . LEU A 1 41 ? -3.121 8.027 -3.960 1.00 0.00 41 LEU A C 17
ATOM 26464 O O . LEU A 1 41 ? -4.141 7.801 -3.309 1.00 0.00 41 LEU A O 17
ATOM 26480 N N . SER A 1 42 ? -2.770 7.315 -5.026 1.00 0.00 42 SER A N 17
ATOM 26481 C CA . SER A 1 42 ? -3.585 6.204 -5.505 1.00 0.00 42 SER A CA 17
ATOM 26482 C C . SER A 1 42 ? -2.743 4.941 -5.661 1.00 0.00 42 SER A C 17
ATOM 26483 O O . SER A 1 42 ? -1.592 4.998 -6.094 1.00 0.00 42 SER A O 17
ATOM 26491 N N . TRP A 1 43 ? -3.327 3.802 -5.304 1.00 0.00 43 TRP A N 17
ATOM 26492 C CA . TRP A 1 43 ? -2.632 2.524 -5.404 1.00 0.00 43 TRP A CA 17
ATOM 26493 C C . TRP A 1 43 ? -2.796 1.921 -6.795 1.00 0.00 43 TRP A C 17
ATOM 26494 O O . TRP A 1 43 ? -3.898 1.895 -7.342 1.00 0.00 43 TRP A O 17
ATOM 26515 N N . GLN A 1 44 ? -1.694 1.440 -7.360 1.00 0.00 44 GLN A N 17
ATOM 26516 C CA . GLN A 1 44 ? -1.718 0.838 -8.688 1.00 0.00 44 GLN A CA 17
ATOM 26517 C C . GLN A 1 44 ? -1.082 -0.548 -8.670 1.00 0.00 44 GLN A C 17
ATOM 26518 O O . GLN A 1 44 ? 0.063 -0.711 -8.246 1.00 0.00 44 GLN A O 17
ATOM 26532 N N . LEU A 1 45 ? -1.830 -1.543 -9.131 1.00 0.00 45 LEU A N 17
ATOM 26533 C CA . LEU A 1 45 ? -1.339 -2.917 -9.168 1.00 0.00 45 LEU A CA 17
ATOM 26534 C C . LEU A 1 45 ? -1.228 -3.417 -10.604 1.00 0.00 45 LEU A C 17
ATOM 26535 O O . LEU A 1 45 ? -2.236 -3.653 -11.270 1.00 0.00 45 LEU A O 17
ATOM 26551 N N . ASP A 1 46 ? 0.004 -3.579 -11.075 1.00 0.00 46 ASP A N 17
ATOM 26552 C CA . ASP A 1 46 ? 0.247 -4.055 -12.432 1.00 0.00 46 ASP A CA 17
ATOM 26553 C C . ASP A 1 46 ? -0.271 -3.054 -13.460 1.00 0.00 46 ASP A C 17
ATOM 26554 O O . ASP A 1 46 ? -0.818 -3.437 -14.493 1.00 0.00 46 ASP A O 17
ATOM 26563 N N . GLY A 1 47 ? -0.094 -1.769 -13.169 1.00 0.00 47 GLY A N 17
ATOM 26564 C CA . GLY A 1 47 ? -0.550 -0.733 -14.077 1.00 0.00 47 GLY A CA 17
ATOM 26565 C C . GLY A 1 47 ? -2.061 -0.616 -14.110 1.00 0.00 47 GLY A C 17
ATOM 26566 O O . GLY A 1 47 ? -2.650 -0.371 -15.164 1.00 0.00 47 GLY A O 17
ATOM 26570 N N . LYS A 1 48 ? -2.693 -0.792 -12.955 1.00 0.00 48 LYS A N 17
ATOM 26571 C CA . LYS A 1 48 ? -4.145 -0.705 -12.855 1.00 0.00 48 LYS A CA 17
ATOM 26572 C C . LYS A 1 48 ? -4.565 -0.178 -11.486 1.00 0.00 48 LYS A C 17
ATOM 26573 O O . LYS A 1 48 ? -3.948 -0.476 -10.463 1.00 0.00 48 LYS A O 17
ATOM 26592 N N . PRO A 1 49 ? -5.641 0.622 -11.465 1.00 0.00 49 PRO A N 17
ATOM 26593 C CA . PRO A 1 49 ? -6.169 1.206 -10.228 1.00 0.00 49 PRO A CA 17
ATOM 26594 C C . PRO A 1 49 ? -6.807 0.160 -9.320 1.00 0.00 49 PRO A C 17
ATOM 26595 O O . PRO A 1 49 ? -7.952 -0.241 -9.527 1.00 0.00 49 PRO A O 17
ATOM 26606 N N . VAL A 1 50 ? -6.059 -0.278 -8.312 1.00 0.00 50 VAL A N 17
ATOM 26607 C CA . VAL A 1 50 ? -6.552 -1.276 -7.371 1.00 0.00 50 VAL A CA 17
ATOM 26608 C C . VAL A 1 50 ? -7.672 -0.710 -6.506 1.00 0.00 50 VAL A C 17
ATOM 26609 O O . VAL A 1 50 ? -7.555 0.389 -5.963 1.00 0.00 50 VAL A O 17
ATOM 26622 N N . ARG A 1 51 ? -8.757 -1.467 -6.380 1.00 0.00 51 ARG A N 17
ATOM 26623 C CA . ARG A 1 51 ? -9.898 -1.040 -5.580 1.00 0.00 51 ARG A CA 17
ATOM 26624 C C . ARG A 1 51 ? -10.058 -1.922 -4.346 1.00 0.00 51 ARG A C 17
ATOM 26625 O O . ARG A 1 51 ? -9.815 -3.129 -4.379 1.00 0.00 51 ARG A O 17
ATOM 26646 N N . PRO A 1 52 ? -10.476 -1.308 -3.229 1.00 0.00 52 PRO A N 17
ATOM 26647 C CA . PRO A 1 52 ? -10.677 -2.018 -1.963 1.00 0.00 52 PRO A CA 17
ATOM 26648 C C . PRO A 1 52 ? -11.876 -2.960 -2.010 1.00 0.00 52 PRO A C 17
ATOM 26649 O O . PRO A 1 52 ? -12.877 -2.672 -2.666 1.00 0.00 52 PRO A O 17
ATOM 26660 N N . ASP A 1 53 ? -11.766 -4.085 -1.312 1.00 0.00 53 ASP A N 17
ATOM 26661 C CA . ASP A 1 53 ? -12.842 -5.068 -1.274 1.00 0.00 53 ASP A CA 17
ATOM 26662 C C . ASP A 1 53 ? -12.841 -5.824 0.052 1.00 0.00 53 ASP A C 17
ATOM 26663 O O . ASP A 1 53 ? -11.948 -5.643 0.879 1.00 0.00 53 ASP A O 17
ATOM 26672 N N . SER A 1 54 ? -13.848 -6.669 0.246 1.00 0.00 54 SER A N 17
ATOM 26673 C CA . SER A 1 54 ? -13.966 -7.449 1.473 1.00 0.00 54 SER A CA 17
ATOM 26674 C C . SER A 1 54 ? -12.590 -7.850 1.996 1.00 0.00 54 SER A C 17
ATOM 26675 O O . SER A 1 54 ? -12.346 -7.843 3.202 1.00 0.00 54 SER A O 17
ATOM 26683 N N . ALA A 1 55 ? -11.694 -8.199 1.078 1.00 0.00 55 ALA A N 17
ATOM 26684 C CA . ALA A 1 55 ? -10.342 -8.601 1.445 1.00 0.00 55 ALA A CA 17
ATOM 26685 C C . ALA A 1 55 ? -9.410 -7.396 1.512 1.00 0.00 55 ALA A C 17
ATOM 26686 O O . ALA A 1 55 ? -8.713 -7.192 2.507 1.00 0.00 55 ALA A O 17
ATOM 26693 N N . HIS A 1 56 ? -9.401 -6.601 0.447 1.00 0.00 56 HIS A N 17
ATOM 26694 C CA . HIS A 1 56 ? -8.553 -5.415 0.386 1.00 0.00 56 HIS A CA 17
ATOM 26695 C C . HIS A 1 56 ? -9.182 -4.257 1.154 1.00 0.00 56 HIS A C 17
ATOM 26696 O O . HIS A 1 56 ? -10.211 -3.715 0.750 1.00 0.00 56 HIS A O 17
ATOM 26710 N N . LYS A 1 57 ? -8.558 -3.883 2.266 1.00 0.00 57 LYS A N 17
ATOM 26711 C CA . LYS A 1 57 ? -9.055 -2.789 3.092 1.00 0.00 57 LYS A CA 17
ATOM 26712 C C . LYS A 1 57 ? -8.035 -1.658 3.168 1.00 0.00 57 LYS A C 17
ATOM 26713 O O . LYS A 1 57 ? -6.949 -1.825 3.722 1.00 0.00 57 LYS A O 17
ATOM 26732 N N . MET A 1 58 ? -8.393 -0.506 2.611 1.00 0.00 58 MET A N 17
ATOM 26733 C CA . MET A 1 58 ? -7.509 0.654 2.619 1.00 0.00 58 MET A CA 17
ATOM 26734 C C . MET A 1 58 ? -7.820 1.567 3.801 1.00 0.00 58 MET A C 17
ATOM 26735 O O . MET A 1 58 ? -8.961 1.991 3.987 1.00 0.00 58 MET A O 17
ATOM 26749 N N . LEU A 1 59 ? -6.799 1.865 4.597 1.00 0.00 59 LEU A N 17
ATOM 26750 C CA . LEU A 1 59 ? -6.964 2.727 5.762 1.00 0.00 59 LEU A CA 17
ATOM 26751 C C . LEU A 1 59 ? -6.394 4.117 5.495 1.00 0.00 59 LEU A C 17
ATOM 26752 O O . LEU A 1 59 ? -5.414 4.268 4.765 1.00 0.00 59 LEU A O 17
ATOM 26768 N N . VAL A 1 60 ? -7.012 5.130 6.094 1.00 0.00 60 VAL A N 17
ATOM 26769 C CA . VAL A 1 60 ? -6.565 6.507 5.925 1.00 0.00 60 VAL A CA 17
ATOM 26770 C C . VAL A 1 60 ? -6.378 7.194 7.273 1.00 0.00 60 VAL A C 17
ATOM 26771 O O . VAL A 1 60 ? -7.343 7.641 7.892 1.00 0.00 60 VAL A O 17
ATOM 26784 N N . ARG A 1 61 ? -5.129 7.275 7.721 1.00 0.00 61 ARG A N 17
ATOM 26785 C CA . ARG A 1 61 ? -4.815 7.908 8.997 1.00 0.00 61 ARG A CA 17
ATOM 26786 C C . ARG A 1 61 ? -4.491 9.386 8.805 1.00 0.00 61 ARG A C 17
ATOM 26787 O O . ARG A 1 61 ? -4.375 9.864 7.677 1.00 0.00 61 ARG A O 17
ATOM 26808 N N . GLU A 1 62 ? -4.346 10.104 9.915 1.00 0.00 62 GLU A N 17
ATOM 26809 C CA . GLU A 1 62 ? -4.037 11.528 9.868 1.00 0.00 62 GLU A CA 17
ATOM 26810 C C . GLU A 1 62 ? -2.548 11.753 9.620 1.00 0.00 62 GLU A C 17
ATOM 26811 O O . GLU A 1 62 ? -1.777 10.802 9.502 1.00 0.00 62 GLU A O 17
ATOM 26823 N N . ASN A 1 63 ? -2.152 13.020 9.540 1.00 0.00 63 ASN A N 17
ATOM 26824 C CA . ASN A 1 63 ? -0.757 13.371 9.304 1.00 0.00 63 ASN A CA 17
ATOM 26825 C C . ASN A 1 63 ? -0.259 12.772 7.992 1.00 0.00 63 ASN A C 17
ATOM 26826 O O . ASN A 1 63 ? 0.929 12.494 7.835 1.00 0.00 63 ASN A O 17
ATOM 26837 N N . GLY A 1 64 ? -1.178 12.577 7.051 1.00 0.00 64 GLY A N 17
ATOM 26838 C CA . GLY A 1 64 ? -0.814 12.014 5.764 1.00 0.00 64 GLY A CA 17
ATOM 26839 C C . GLY A 1 64 ? -0.316 10.586 5.876 1.00 0.00 64 GLY A C 17
ATOM 26840 O O . GLY A 1 64 ? 0.631 10.196 5.193 1.00 0.00 64 GLY A O 17
ATOM 26844 N N . VAL A 1 65 ? -0.955 9.805 6.741 1.00 0.00 65 VAL A N 17
ATOM 26845 C CA . VAL A 1 65 ? -0.571 8.413 6.941 1.00 0.00 65 VAL A CA 17
ATOM 26846 C C . VAL A 1 65 ? -1.605 7.466 6.342 1.00 0.00 65 VAL A C 17
ATOM 26847 O O . VAL A 1 65 ? -2.789 7.532 6.674 1.00 0.00 65 VAL A O 17
ATOM 26860 N N . HIS A 1 66 ? -1.150 6.584 5.458 1.00 0.00 66 HIS A N 17
ATOM 26861 C CA . HIS A 1 66 ? -2.036 5.621 4.813 1.00 0.00 66 HIS A CA 17
ATOM 26862 C C . HIS A 1 66 ? -1.531 4.196 5.018 1.00 0.00 66 HIS A C 17
ATOM 26863 O O . HIS A 1 66 ? -0.401 3.985 5.457 1.00 0.00 66 HIS A O 17
ATOM 26877 N N . SER A 1 67 ? -2.377 3.222 4.697 1.00 0.00 67 SER A N 17
ATOM 26878 C CA . SER A 1 67 ? -2.019 1.817 4.850 1.00 0.00 67 SER A CA 17
ATOM 26879 C C . SER A 1 67 ? -2.888 0.935 3.960 1.00 0.00 67 SER A C 17
ATOM 26880 O O . SER A 1 67 ? -4.061 1.230 3.728 1.00 0.00 67 SER A O 17
ATOM 26888 N N . LEU A 1 68 ? -2.304 -0.150 3.462 1.00 0.00 68 LEU A N 17
ATOM 26889 C CA . LEU A 1 68 ? -3.023 -1.078 2.596 1.00 0.00 68 LEU A CA 17
ATOM 26890 C C . LEU A 1 68 ? -3.023 -2.484 3.186 1.00 0.00 68 LEU A C 17
ATOM 26891 O O . LEU A 1 68 ? -2.034 -3.210 3.085 1.00 0.00 68 LEU A O 17
ATOM 26907 N N . ILE A 1 69 ? -4.139 -2.863 3.800 1.00 0.00 69 ILE A N 17
ATOM 26908 C CA . ILE A 1 69 ? -4.269 -4.184 4.402 1.00 0.00 69 ILE A CA 17
ATOM 26909 C C . ILE A 1 69 ? -4.986 -5.148 3.463 1.00 0.00 69 ILE A C 17
ATOM 26910 O O . ILE A 1 69 ? -6.036 -4.824 2.908 1.00 0.00 69 ILE A O 17
ATOM 26926 N N . ILE A 1 70 ? -4.413 -6.335 3.293 1.00 0.00 70 ILE A N 17
ATOM 26927 C CA . ILE A 1 70 ? -4.999 -7.348 2.424 1.00 0.00 70 ILE A CA 17
ATOM 26928 C C . ILE A 1 70 ? -5.115 -8.688 3.142 1.00 0.00 70 ILE A C 17
ATOM 26929 O O . ILE A 1 70 ? -4.115 -9.257 3.579 1.00 0.00 70 ILE A O 17
ATOM 26945 N N . GLU A 1 71 ? -6.342 -9.186 3.258 1.00 0.00 71 GLU A N 17
ATOM 26946 C CA . GLU A 1 71 ? -6.587 -10.461 3.923 1.00 0.00 71 GLU A CA 17
ATOM 26947 C C . GLU A 1 71 ? -7.992 -10.973 3.616 1.00 0.00 71 GLU A C 17
ATOM 26948 O O . GLU A 1 71 ? -8.993 -10.305 3.874 1.00 0.00 71 GLU A O 17
ATOM 26960 N N . PRO A 1 72 ? -8.069 -12.186 3.051 1.00 0.00 72 PRO A N 17
ATOM 26961 C CA . PRO A 1 72 ? -6.883 -12.990 2.738 1.00 0.00 72 PRO A CA 17
ATOM 26962 C C . PRO A 1 72 ? -6.069 -12.401 1.592 1.00 0.00 72 PRO A C 17
ATOM 26963 O O . PRO A 1 72 ? -6.366 -11.311 1.102 1.00 0.00 72 PRO A O 17
ATOM 26974 N N . VAL A 1 73 ? -5.039 -13.127 1.169 1.00 0.00 73 VAL A N 17
ATOM 26975 C CA . VAL A 1 73 ? -4.181 -12.676 0.079 1.00 0.00 73 VAL A CA 17
ATOM 26976 C C . VAL A 1 73 ? -4.167 -13.686 -1.062 1.00 0.00 73 VAL A C 17
ATOM 26977 O O . VAL A 1 73 ? -4.214 -14.896 -0.838 1.00 0.00 73 VAL A O 17
ATOM 26990 N N . THR A 1 74 ? -4.102 -13.181 -2.291 1.00 0.00 74 THR A N 17
ATOM 26991 C CA . THR A 1 74 ? -4.082 -14.038 -3.469 1.00 0.00 74 THR A CA 17
ATOM 26992 C C . THR A 1 74 ? -2.797 -13.846 -4.268 1.00 0.00 74 THR A C 17
ATOM 26993 O O . THR A 1 74 ? -2.150 -12.802 -4.178 1.00 0.00 74 THR A O 17
ATOM 27004 N N . SER A 1 75 ? -2.434 -14.858 -5.049 1.00 0.00 75 SER A N 17
ATOM 27005 C CA . SER A 1 75 ? -1.225 -14.800 -5.862 1.00 0.00 75 SER A CA 17
ATOM 27006 C C . SER A 1 75 ? -1.231 -13.565 -6.758 1.00 0.00 75 SER A C 17
ATOM 27007 O O . SER A 1 75 ? -0.181 -13.112 -7.215 1.00 0.00 75 SER A O 17
ATOM 27015 N N . ARG A 1 76 ? -2.420 -13.026 -7.004 1.00 0.00 76 ARG A N 17
ATOM 27016 C CA . ARG A 1 76 ? -2.564 -11.845 -7.846 1.00 0.00 76 ARG A CA 17
ATOM 27017 C C . ARG A 1 76 ? -1.978 -10.614 -7.160 1.00 0.00 76 ARG A C 17
ATOM 27018 O O . ARG A 1 76 ? -1.299 -9.804 -7.791 1.00 0.00 76 ARG A O 17
ATOM 27039 N N . ASP A 1 77 ? -2.248 -10.480 -5.866 1.00 0.00 77 ASP A N 17
ATOM 27040 C CA . ASP A 1 77 ? -1.747 -9.349 -5.094 1.00 0.00 77 ASP A CA 17
ATOM 27041 C C . ASP A 1 77 ? -0.234 -9.218 -5.239 1.00 0.00 77 ASP A C 17
ATOM 27042 O O . ASP A 1 77 ? 0.339 -8.168 -4.950 1.00 0.00 77 ASP A O 17
ATOM 27051 N N . ALA A 1 78 ? 0.407 -10.293 -5.687 1.00 0.00 78 ALA A N 17
ATOM 27052 C CA . ALA A 1 78 ? 1.853 -10.298 -5.871 1.00 0.00 78 ALA A CA 17
ATOM 27053 C C . ALA A 1 78 ? 2.248 -9.539 -7.133 1.00 0.00 78 ALA A C 17
ATOM 27054 O O . ALA A 1 78 ? 1.930 -9.956 -8.246 1.00 0.00 78 ALA A O 17
ATOM 27061 N N . GLY A 1 79 ? 2.944 -8.420 -6.952 1.00 0.00 79 GLY A N 17
ATOM 27062 C CA . GLY A 1 79 ? 3.371 -7.620 -8.085 1.00 0.00 79 GLY A CA 17
ATOM 27063 C C . GLY A 1 79 ? 4.117 -6.370 -7.664 1.00 0.00 79 GLY A C 17
ATOM 27064 O O . GLY A 1 79 ? 4.758 -6.346 -6.613 1.00 0.00 79 GLY A O 17
ATOM 27068 N N . ILE A 1 80 ? 4.034 -5.329 -8.485 1.00 0.00 80 ILE A N 17
ATOM 27069 C CA . ILE A 1 80 ? 4.708 -4.070 -8.192 1.00 0.00 80 ILE A CA 17
ATOM 27070 C C . ILE A 1 80 ? 3.700 -2.948 -7.961 1.00 0.00 80 ILE A C 17
ATOM 27071 O O . ILE A 1 80 ? 2.959 -2.569 -8.868 1.00 0.00 80 ILE A O 17
ATOM 27087 N N . TYR A 1 81 ? 3.680 -2.421 -6.741 1.00 0.00 81 TYR A N 17
ATOM 27088 C CA . TYR A 1 81 ? 2.763 -1.343 -6.390 1.00 0.00 81 TYR A CA 17
ATOM 27089 C C . TYR A 1 81 ? 3.405 0.019 -6.633 1.00 0.00 81 TYR A C 17
ATOM 27090 O O . TYR A 1 81 ? 4.385 0.383 -5.982 1.00 0.00 81 TYR A O 17
ATOM 27108 N N . THR A 1 82 ? 2.845 0.770 -7.576 1.00 0.00 82 THR A N 17
ATOM 27109 C CA . THR A 1 82 ? 3.361 2.092 -7.907 1.00 0.00 82 THR A CA 17
ATOM 27110 C C . THR A 1 82 ? 2.367 3.183 -7.526 1.00 0.00 82 THR A C 17
ATOM 27111 O O . THR A 1 82 ? 1.447 3.491 -8.285 1.00 0.00 82 THR A O 17
ATOM 27122 N N . CYS A 1 83 ? 2.557 3.763 -6.346 1.00 0.00 83 CYS A N 17
ATOM 27123 C CA . CYS A 1 83 ? 1.675 4.820 -5.864 1.00 0.00 83 CYS A CA 17
ATOM 27124 C C . CYS A 1 83 ? 2.174 6.191 -6.310 1.00 0.00 83 CYS A C 17
ATOM 27125 O O . CYS A 1 83 ? 3.369 6.383 -6.536 1.00 0.00 83 CYS A O 17
ATOM 27133 N N . ILE A 1 84 ? 1.252 7.139 -6.436 1.00 0.00 84 ILE A N 17
ATOM 27134 C CA . ILE A 1 84 ? 1.599 8.491 -6.856 1.00 0.00 84 ILE A CA 17
ATOM 27135 C C . ILE A 1 84 ? 0.858 9.532 -6.024 1.00 0.00 84 ILE A C 17
ATOM 27136 O O . ILE A 1 84 ? -0.339 9.753 -6.209 1.00 0.00 84 ILE A O 17
ATOM 27152 N N . ALA A 1 85 ? 1.578 10.170 -5.107 1.00 0.00 85 ALA A N 17
ATOM 27153 C CA . ALA A 1 85 ? 0.990 11.191 -4.249 1.00 0.00 85 ALA A CA 17
ATOM 27154 C C . ALA A 1 85 ? 1.152 12.580 -4.857 1.00 0.00 85 ALA A C 17
ATOM 27155 O O . ALA A 1 85 ? 2.242 13.153 -4.842 1.00 0.00 85 ALA A O 17
ATOM 27162 N N . THR A 1 86 ? 0.061 13.116 -5.395 1.00 0.00 86 THR A N 17
ATOM 27163 C CA . THR A 1 86 ? 0.082 14.437 -6.011 1.00 0.00 86 THR A CA 17
ATOM 27164 C C . THR A 1 86 ? -0.621 15.465 -5.132 1.00 0.00 86 THR A C 17
ATOM 27165 O O . THR A 1 86 ? -1.823 15.369 -4.889 1.00 0.00 86 THR A O 17
ATOM 27176 N N . ASN A 1 87 ? 0.136 16.450 -4.659 1.00 0.00 87 ASN A N 17
ATOM 27177 C CA . ASN A 1 87 ? -0.416 17.496 -3.807 1.00 0.00 87 ASN A CA 17
ATOM 27178 C C . ASN A 1 87 ? -0.431 18.838 -4.534 1.00 0.00 87 ASN A C 17
ATOM 27179 O O . ASN A 1 87 ? -0.062 18.925 -5.705 1.00 0.00 87 ASN A O 17
ATOM 27190 N N . ARG A 1 88 ? -0.860 19.881 -3.830 1.00 0.00 88 ARG A N 17
ATOM 27191 C CA . ARG A 1 88 ? -0.924 21.218 -4.408 1.00 0.00 88 ARG A CA 17
ATOM 27192 C C . ARG A 1 88 ? 0.469 21.715 -4.783 1.00 0.00 88 ARG A C 17
ATOM 27193 O O . ARG A 1 88 ? 0.632 22.472 -5.740 1.00 0.00 88 ARG A O 17
ATOM 27214 N N . ALA A 1 89 ? 1.470 21.285 -4.023 1.00 0.00 89 ALA A N 17
ATOM 27215 C CA . ALA A 1 89 ? 2.848 21.685 -4.276 1.00 0.00 89 ALA A CA 17
ATOM 27216 C C . ALA A 1 89 ? 3.436 20.915 -5.454 1.00 0.00 89 ALA A C 17
ATOM 27217 O O . ALA A 1 89 ? 3.862 21.507 -6.444 1.00 0.00 89 ALA A O 17
ATOM 27224 N N . GLY A 1 90 ? 3.456 19.590 -5.338 1.00 0.00 90 GLY A N 17
ATOM 27225 C CA . GLY A 1 90 ? 3.994 18.761 -6.401 1.00 0.00 90 GLY A CA 17
ATOM 27226 C C . GLY A 1 90 ? 3.419 17.359 -6.390 1.00 0.00 90 GLY A C 17
ATOM 27227 O O . GLY A 1 90 ? 2.246 17.165 -6.072 1.00 0.00 90 GLY A O 17
ATOM 27231 N N . GLN A 1 91 ? 4.246 16.379 -6.740 1.00 0.00 91 GLN A N 17
ATOM 27232 C CA . GLN A 1 91 ? 3.811 14.988 -6.771 1.00 0.00 91 GLN A CA 17
ATOM 27233 C C . GLN A 1 91 ? 5.009 14.043 -6.782 1.00 0.00 91 GLN A C 17
ATOM 27234 O O . GLN A 1 91 ? 6.066 14.373 -7.317 1.00 0.00 91 GLN A O 17
ATOM 27248 N N . ASN A 1 92 ? 4.835 12.868 -6.187 1.00 0.00 92 ASN A N 17
ATOM 27249 C CA . ASN A 1 92 ? 5.902 11.875 -6.127 1.00 0.00 92 ASN A CA 17
ATOM 27250 C C . ASN A 1 92 ? 5.337 10.462 -6.235 1.00 0.00 92 ASN A C 17
ATOM 27251 O O . ASN A 1 92 ? 4.136 10.248 -6.068 1.00 0.00 92 ASN A O 17
ATOM 27262 N N . SER A 1 93 ? 6.211 9.501 -6.513 1.00 0.00 93 SER A N 17
ATOM 27263 C CA . SER A 1 93 ? 5.800 8.108 -6.646 1.00 0.00 93 SER A CA 17
ATOM 27264 C C . SER A 1 93 ? 6.873 7.170 -6.100 1.00 0.00 93 SER A C 17
ATOM 27265 O O . SER A 1 93 ? 8.027 7.563 -5.927 1.00 0.00 93 SER A O 17
ATOM 27273 N N . PHE A 1 94 ? 6.483 5.929 -5.830 1.00 0.00 94 PHE A N 17
ATOM 27274 C CA . PHE A 1 94 ? 7.410 4.934 -5.303 1.00 0.00 94 PHE A CA 17
ATOM 27275 C C . PHE A 1 94 ? 6.930 3.521 -5.620 1.00 0.00 94 PHE A C 17
ATOM 27276 O O . PHE A 1 94 ? 5.745 3.213 -5.492 1.00 0.00 94 PHE A O 17
ATOM 27293 N N . SER A 1 95 ? 7.859 2.666 -6.036 1.00 0.00 95 SER A N 17
ATOM 27294 C CA . SER A 1 95 ? 7.531 1.287 -6.377 1.00 0.00 95 SER A CA 17
ATOM 27295 C C . SER A 1 95 ? 8.086 0.323 -5.333 1.00 0.00 95 SER A C 17
ATOM 27296 O O . SER A 1 95 ? 9.158 0.548 -4.771 1.00 0.00 95 SER A O 17
ATOM 27304 N N . LEU A 1 96 ? 7.347 -0.752 -5.078 1.00 0.00 96 LEU A N 17
ATOM 27305 C CA . LEU A 1 96 ? 7.764 -1.752 -4.101 1.00 0.00 96 LEU A CA 17
ATOM 27306 C C . LEU A 1 96 ? 7.523 -3.162 -4.629 1.00 0.00 96 LEU A C 17
ATOM 27307 O O . LEU A 1 96 ? 6.720 -3.365 -5.539 1.00 0.00 96 LEU A O 17
ATOM 27323 N N . GLU A 1 97 ? 8.221 -4.133 -4.049 1.00 0.00 97 GLU A N 17
ATOM 27324 C CA . GLU A 1 97 ? 8.081 -5.525 -4.461 1.00 0.00 97 GLU A CA 17
ATOM 27325 C C . GLU A 1 97 ? 7.388 -6.346 -3.378 1.00 0.00 97 GLU A C 17
ATOM 27326 O O . GLU A 1 97 ? 7.702 -6.223 -2.193 1.00 0.00 97 GLU A O 17
ATOM 27338 N N . LEU A 1 98 ? 6.442 -7.183 -3.793 1.00 0.00 98 LEU A N 17
ATOM 27339 C CA . LEU A 1 98 ? 5.703 -8.024 -2.859 1.00 0.00 98 LEU A CA 17
ATOM 27340 C C . LEU A 1 98 ? 5.627 -9.462 -3.364 1.00 0.00 98 LEU A C 17
ATOM 27341 O O . LEU A 1 98 ? 4.919 -9.756 -4.327 1.00 0.00 98 LEU A O 17
ATOM 27357 N N . VAL A 1 99 ? 6.359 -10.354 -2.706 1.00 0.00 99 VAL A N 17
ATOM 27358 C CA . VAL A 1 99 ? 6.373 -11.762 -3.086 1.00 0.00 99 VAL A CA 17
ATOM 27359 C C . VAL A 1 99 ? 5.325 -12.551 -2.309 1.00 0.00 99 VAL A C 17
ATOM 27360 O O . VAL A 1 99 ? 5.173 -12.379 -1.099 1.00 0.00 99 VAL A O 17
ATOM 27373 N N . VAL A 1 100 ? 4.603 -13.418 -3.011 1.00 0.00 100 VAL A N 17
ATOM 27374 C CA . VAL A 1 100 ? 3.570 -14.236 -2.388 1.00 0.00 100 VAL A CA 17
ATOM 27375 C C . VAL A 1 100 ? 3.743 -15.708 -2.745 1.00 0.00 100 VAL A C 17
ATOM 27376 O O . VAL A 1 100 ? 3.660 -16.088 -3.912 1.00 0.00 100 VAL A O 17
ATOM 27389 N N . ALA A 1 101 ? 3.985 -16.532 -1.731 1.00 0.00 101 ALA A N 17
ATOM 27390 C CA . ALA A 1 101 ? 4.168 -17.964 -1.937 1.00 0.00 101 ALA A CA 17
ATOM 27391 C C . ALA A 1 101 ? 2.841 -18.707 -1.832 1.00 0.00 101 ALA A C 17
ATOM 27392 O O . ALA A 1 101 ? 2.194 -18.697 -0.786 1.00 0.00 101 ALA A O 17
ATOM 27399 N N . ALA A 1 102 ? 2.441 -19.352 -2.924 1.00 0.00 102 ALA A N 17
ATOM 27400 C CA . ALA A 1 102 ? 1.192 -20.102 -2.953 1.00 0.00 102 ALA A CA 17
ATOM 27401 C C . ALA A 1 102 ? 1.016 -20.926 -1.682 1.00 0.00 102 ALA A C 17
ATOM 27402 O O . ALA A 1 102 ? 1.991 -21.394 -1.093 1.00 0.00 102 ALA A O 17
ATOM 27409 N N . LYS A 1 103 ? -0.233 -21.099 -1.262 1.00 0.00 103 LYS A N 17
ATOM 27410 C CA . LYS A 1 103 ? -0.538 -21.867 -0.061 1.00 0.00 103 LYS A CA 17
ATOM 27411 C C . LYS A 1 103 ? -0.701 -23.347 -0.389 1.00 0.00 103 LYS A C 17
ATOM 27412 O O . LYS A 1 103 ? -1.355 -23.707 -1.367 1.00 0.00 103 LYS A O 17
ATOM 27431 N N . GLU A 1 104 ? -0.104 -24.201 0.437 1.00 0.00 104 GLU A N 17
ATOM 27432 C CA . GLU A 1 104 ? -0.185 -25.643 0.234 1.00 0.00 104 GLU A CA 17
ATOM 27433 C C . GLU A 1 104 ? -1.628 -26.128 0.345 1.00 0.00 104 GLU A C 17
ATOM 27434 O O . GLU A 1 104 ? -2.376 -25.690 1.219 1.00 0.00 104 GLU A O 17
ATOM 27446 N N . SER A 1 105 ? -2.012 -27.033 -0.549 1.00 0.00 105 SER A N 17
ATOM 27447 C CA . SER A 1 105 ? -3.366 -27.575 -0.556 1.00 0.00 105 SER A CA 17
ATOM 27448 C C . SER A 1 105 ? -3.476 -28.773 0.382 1.00 0.00 105 SER A C 17
ATOM 27449 O O . SER A 1 105 ? -3.125 -29.895 0.018 1.00 0.00 105 SER A O 17
ATOM 27457 N N . GLY A 1 106 ? -3.967 -28.527 1.593 1.00 0.00 106 GLY A N 17
ATOM 27458 C CA . GLY A 1 106 ? -4.115 -29.594 2.565 1.00 0.00 106 GLY A CA 17
ATOM 27459 C C . GLY A 1 106 ? -5.567 -29.886 2.888 1.00 0.00 106 GLY A C 17
ATOM 27460 O O . GLY A 1 106 ? -6.115 -29.400 3.878 1.00 0.00 106 GLY A O 17
ATOM 27464 N N . PRO A 1 107 ? -6.215 -30.697 2.039 1.00 0.00 107 PRO A N 17
ATOM 27465 C CA . PRO A 1 107 ? -7.621 -31.071 2.218 1.00 0.00 107 PRO A CA 17
ATOM 27466 C C . PRO A 1 107 ? -7.828 -31.995 3.413 1.00 0.00 107 PRO A C 17
ATOM 27467 O O . PRO A 1 107 ? -8.956 -32.208 3.857 1.00 0.00 107 PRO A O 17
ATOM 27478 N N . SER A 1 108 ? -6.731 -32.541 3.930 1.00 0.00 108 SER A N 17
ATOM 27479 C CA . SER A 1 108 ? -6.793 -33.446 5.071 1.00 0.00 108 SER A CA 17
ATOM 27480 C C . SER A 1 108 ? -7.771 -32.929 6.122 1.00 0.00 108 SER A C 17
ATOM 27481 O O . SER A 1 108 ? -7.609 -31.828 6.649 1.00 0.00 108 SER A O 17
ATOM 27489 N N . SER A 1 109 ? -8.788 -33.731 6.421 1.00 0.00 109 SER A N 17
ATOM 27490 C CA . SER A 1 109 ? -9.795 -33.354 7.406 1.00 0.00 109 SER A CA 17
ATOM 27491 C C . SER A 1 109 ? -9.140 -32.868 8.695 1.00 0.00 109 SER A C 17
ATOM 27492 O O . SER A 1 109 ? -8.029 -33.275 9.031 1.00 0.00 109 SER A O 17
ATOM 27500 N N . GLY A 1 110 ? -9.838 -31.993 9.413 1.00 0.00 110 GLY A N 17
ATOM 27501 C CA . GLY A 1 110 ? -9.309 -31.465 10.657 1.00 0.00 110 GLY A CA 17
ATOM 27502 C C . GLY A 1 110 ? -9.583 -32.375 11.837 1.00 0.00 110 GLY A C 17
ATOM 27503 O O . GLY A 1 110 ? -9.358 -33.583 11.763 1.00 0.00 110 GLY A O 17
ATOM 27507 N N . GLY A 1 1 ? 19.061 26.517 -9.496 1.00 0.00 1 GLY A N 18
ATOM 27508 C CA . GLY A 1 1 ? 17.641 26.816 -9.472 1.00 0.00 1 GLY A CA 18
ATOM 27509 C C . GLY A 1 1 ? 17.038 26.658 -8.090 1.00 0.00 1 GLY A C 18
ATOM 27510 O O . GLY A 1 1 ? 17.327 25.691 -7.386 1.00 0.00 1 GLY A O 18
ATOM 27514 N N . SER A 1 2 ? 16.199 27.612 -7.700 1.00 0.00 2 SER A N 18
ATOM 27515 C CA . SER A 1 2 ? 15.558 27.578 -6.390 1.00 0.00 2 SER A CA 18
ATOM 27516 C C . SER A 1 2 ? 14.109 28.047 -6.482 1.00 0.00 2 SER A C 18
ATOM 27517 O O . SER A 1 2 ? 13.702 28.649 -7.475 1.00 0.00 2 SER A O 18
ATOM 27525 N N . SER A 1 3 ? 13.336 27.766 -5.438 1.00 0.00 3 SER A N 18
ATOM 27526 C CA . SER A 1 3 ? 11.931 28.155 -5.401 1.00 0.00 3 SER A CA 18
ATOM 27527 C C . SER A 1 3 ? 11.425 28.225 -3.964 1.00 0.00 3 SER A C 18
ATOM 27528 O O . SER A 1 3 ? 12.097 27.781 -3.034 1.00 0.00 3 SER A O 18
ATOM 27536 N N . GLY A 1 4 ? 10.233 28.788 -3.790 1.00 0.00 4 GLY A N 18
ATOM 27537 C CA . GLY A 1 4 ? 9.655 28.908 -2.463 1.00 0.00 4 GLY A CA 18
ATOM 27538 C C . GLY A 1 4 ? 8.140 28.914 -2.490 1.00 0.00 4 GLY A C 18
ATOM 27539 O O . GLY A 1 4 ? 7.507 29.841 -1.984 1.00 0.00 4 GLY A O 18
ATOM 27543 N N . SER A 1 5 ? 7.555 27.878 -3.082 1.00 0.00 5 SER A N 18
ATOM 27544 C CA . SER A 1 5 ? 6.104 27.770 -3.177 1.00 0.00 5 SER A CA 18
ATOM 27545 C C . SER A 1 5 ? 5.517 27.189 -1.894 1.00 0.00 5 SER A C 18
ATOM 27546 O O . SER A 1 5 ? 6.140 26.358 -1.234 1.00 0.00 5 SER A O 18
ATOM 27554 N N . SER A 1 6 ? 4.313 27.634 -1.548 1.00 0.00 6 SER A N 18
ATOM 27555 C CA . SER A 1 6 ? 3.642 27.163 -0.342 1.00 0.00 6 SER A CA 18
ATOM 27556 C C . SER A 1 6 ? 3.559 25.639 -0.327 1.00 0.00 6 SER A C 18
ATOM 27557 O O . SER A 1 6 ? 3.989 24.974 -1.268 1.00 0.00 6 SER A O 18
ATOM 27565 N N . GLY A 1 7 ? 3.001 25.094 0.749 1.00 0.00 7 GLY A N 18
ATOM 27566 C CA . GLY A 1 7 ? 2.870 23.653 0.868 1.00 0.00 7 GLY A CA 18
ATOM 27567 C C . GLY A 1 7 ? 4.211 22.947 0.864 1.00 0.00 7 GLY A C 18
ATOM 27568 O O . GLY A 1 7 ? 5.250 23.573 0.647 1.00 0.00 7 GLY A O 18
ATOM 27572 N N . PHE A 1 8 ? 4.191 21.641 1.106 1.00 0.00 8 PHE A N 18
ATOM 27573 C CA . PHE A 1 8 ? 5.416 20.849 1.132 1.00 0.00 8 PHE A CA 18
ATOM 27574 C C . PHE A 1 8 ? 5.350 19.712 0.117 1.00 0.00 8 PHE A C 18
ATOM 27575 O O . PHE A 1 8 ? 4.467 18.858 0.182 1.00 0.00 8 PHE A O 18
ATOM 27592 N N . ARG A 1 9 ? 6.291 19.710 -0.822 1.00 0.00 9 ARG A N 18
ATOM 27593 C CA . ARG A 1 9 ? 6.340 18.680 -1.853 1.00 0.00 9 ARG A CA 18
ATOM 27594 C C . ARG A 1 9 ? 6.006 17.311 -1.269 1.00 0.00 9 ARG A C 18
ATOM 27595 O O . ARG A 1 9 ? 6.432 16.956 -0.169 1.00 0.00 9 ARG A O 18
ATOM 27616 N N . PRO A 1 10 ? 5.225 16.521 -2.021 1.00 0.00 10 PRO A N 18
ATOM 27617 C CA . PRO A 1 10 ? 4.816 15.178 -1.598 1.00 0.00 10 PRO A CA 18
ATOM 27618 C C . PRO A 1 10 ? 5.979 14.192 -1.597 1.00 0.00 10 PRO A C 18
ATOM 27619 O O . PRO A 1 10 ? 6.394 13.704 -2.649 1.00 0.00 10 PRO A O 18
ATOM 27630 N N . HIS A 1 11 ? 6.502 13.902 -0.410 1.00 0.00 11 HIS A N 18
ATOM 27631 C CA . HIS A 1 11 ? 7.617 12.972 -0.272 1.00 0.00 11 HIS A CA 18
ATOM 27632 C C . HIS A 1 11 ? 7.328 11.933 0.807 1.00 0.00 11 HIS A C 18
ATOM 27633 O O . HIS A 1 11 ? 6.852 12.266 1.893 1.00 0.00 11 HIS A O 18
ATOM 27647 N N . PHE A 1 12 ? 7.618 10.672 0.501 1.00 0.00 12 PHE A N 18
ATOM 27648 C CA . PHE A 1 12 ? 7.388 9.584 1.444 1.00 0.00 12 PHE A CA 18
ATOM 27649 C C . PHE A 1 12 ? 8.568 9.433 2.400 1.00 0.00 12 PHE A C 18
ATOM 27650 O O . PHE A 1 12 ? 9.628 8.933 2.021 1.00 0.00 12 PHE A O 18
ATOM 27667 N N . LEU A 1 13 ? 8.377 9.869 3.640 1.00 0.00 13 LEU A N 18
ATOM 27668 C CA . LEU A 1 13 ? 9.425 9.784 4.651 1.00 0.00 13 LEU A CA 18
ATOM 27669 C C . LEU A 1 13 ? 9.776 8.330 4.951 1.00 0.00 13 LEU A C 18
ATOM 27670 O O . LEU A 1 13 ? 10.949 7.961 4.992 1.00 0.00 13 LEU A O 18
ATOM 27686 N N . GLN A 1 14 ? 8.750 7.510 5.156 1.00 0.00 14 GLN A N 18
ATOM 27687 C CA . GLN A 1 14 ? 8.950 6.096 5.450 1.00 0.00 14 GLN A CA 18
ATOM 27688 C C . GLN A 1 14 ? 8.204 5.220 4.449 1.00 0.00 14 GLN A C 18
ATOM 27689 O O . GLN A 1 14 ? 6.974 5.219 4.407 1.00 0.00 14 GLN A O 18
ATOM 27703 N N . ALA A 1 15 ? 8.957 4.478 3.643 1.00 0.00 15 ALA A N 18
ATOM 27704 C CA . ALA A 1 15 ? 8.367 3.597 2.643 1.00 0.00 15 ALA A CA 18
ATOM 27705 C C . ALA A 1 15 ? 8.873 2.168 2.803 1.00 0.00 15 ALA A C 18
ATOM 27706 O O . ALA A 1 15 ? 10.039 1.928 3.118 1.00 0.00 15 ALA A O 18
ATOM 27713 N N . PRO A 1 16 ? 7.978 1.194 2.583 1.00 0.00 16 PRO A N 18
ATOM 27714 C CA . PRO A 1 16 ? 8.312 -0.229 2.697 1.00 0.00 16 PRO A CA 18
ATOM 27715 C C . PRO A 1 16 ? 9.242 -0.698 1.583 1.00 0.00 16 PRO A C 18
ATOM 27716 O O . PRO A 1 16 ? 9.698 0.100 0.766 1.00 0.00 16 PRO A O 18
ATOM 27727 N N . GLY A 1 17 ? 9.519 -1.998 1.557 1.00 0.00 17 GLY A N 18
ATOM 27728 C CA . GLY A 1 17 ? 10.394 -2.550 0.539 1.00 0.00 17 GLY A CA 18
ATOM 27729 C C . GLY A 1 17 ? 9.892 -3.874 -0.001 1.00 0.00 17 GLY A C 18
ATOM 27730 O O . GLY A 1 17 ? 8.867 -3.927 -0.681 1.00 0.00 17 GLY A O 18
ATOM 27734 N N . ASP A 1 18 ? 10.615 -4.947 0.302 1.00 0.00 18 ASP A N 18
ATOM 27735 C CA . ASP A 1 18 ? 10.237 -6.278 -0.158 1.00 0.00 18 ASP A CA 18
ATOM 27736 C C . ASP A 1 18 ? 9.675 -7.111 0.990 1.00 0.00 18 ASP A C 18
ATOM 27737 O O . ASP A 1 18 ? 10.251 -7.157 2.078 1.00 0.00 18 ASP A O 18
ATOM 27746 N N . LEU A 1 19 ? 8.546 -7.766 0.741 1.00 0.00 19 LEU A N 18
ATOM 27747 C CA . LEU A 1 19 ? 7.905 -8.596 1.754 1.00 0.00 19 LEU A CA 18
ATOM 27748 C C . LEU A 1 19 ? 7.589 -9.983 1.202 1.00 0.00 19 LEU A C 18
ATOM 27749 O O . LEU A 1 19 ? 7.553 -10.186 -0.012 1.00 0.00 19 LEU A O 18
ATOM 27765 N N . THR A 1 20 ? 7.357 -10.934 2.101 1.00 0.00 20 THR A N 18
ATOM 27766 C CA . THR A 1 20 ? 7.043 -12.301 1.704 1.00 0.00 20 THR A CA 18
ATOM 27767 C C . THR A 1 20 ? 5.895 -12.864 2.534 1.00 0.00 20 THR A C 18
ATOM 27768 O O . THR A 1 20 ? 6.042 -13.108 3.732 1.00 0.00 20 THR A O 18
ATOM 27779 N N . VAL A 1 21 ? 4.750 -13.069 1.890 1.00 0.00 21 VAL A N 18
ATOM 27780 C CA . VAL A 1 21 ? 3.577 -13.605 2.569 1.00 0.00 21 VAL A CA 18
ATOM 27781 C C . VAL A 1 21 ? 3.032 -14.829 1.840 1.00 0.00 21 VAL A C 18
ATOM 27782 O O . VAL A 1 21 ? 2.956 -14.849 0.612 1.00 0.00 21 VAL A O 18
ATOM 27795 N N . GLN A 1 22 ? 2.655 -15.848 2.607 1.00 0.00 22 GLN A N 18
ATOM 27796 C CA . GLN A 1 22 ? 2.118 -17.076 2.034 1.00 0.00 22 GLN A CA 18
ATOM 27797 C C . GLN A 1 22 ? 0.651 -16.904 1.656 1.00 0.00 22 GLN A C 18
ATOM 27798 O O . GLN A 1 22 ? -0.164 -16.478 2.474 1.00 0.00 22 GLN A O 18
ATOM 27812 N N . GLU A 1 23 ? 0.321 -17.239 0.412 1.00 0.00 23 GLU A N 18
ATOM 27813 C CA . GLU A 1 23 ? -1.049 -17.120 -0.073 1.00 0.00 23 GLU A CA 18
ATOM 27814 C C . GLU A 1 23 ? -2.048 -17.452 1.031 1.00 0.00 23 GLU A C 18
ATOM 27815 O O . GLU A 1 23 ? -1.853 -18.395 1.797 1.00 0.00 23 GLU A O 18
ATOM 27827 N N . GLY A 1 24 ? -3.119 -16.669 1.108 1.00 0.00 24 GLY A N 18
ATOM 27828 C CA . GLY A 1 24 ? -4.133 -16.894 2.121 1.00 0.00 24 GLY A CA 18
ATOM 27829 C C . GLY A 1 24 ? -3.691 -16.434 3.496 1.00 0.00 24 GLY A C 18
ATOM 27830 O O . GLY A 1 24 ? -4.077 -17.018 4.509 1.00 0.00 24 GLY A O 18
ATOM 27834 N N . LYS A 1 25 ? -2.877 -15.385 3.534 1.00 0.00 25 LYS A N 18
ATOM 27835 C CA . LYS A 1 25 ? -2.380 -14.845 4.794 1.00 0.00 25 LYS A CA 18
ATOM 27836 C C . LYS A 1 25 ? -2.652 -13.347 4.890 1.00 0.00 25 LYS A C 18
ATOM 27837 O O . LYS A 1 25 ? -3.116 -12.728 3.932 1.00 0.00 25 LYS A O 18
ATOM 27856 N N . LEU A 1 26 ? -2.358 -12.771 6.050 1.00 0.00 26 LEU A N 18
ATOM 27857 C CA . LEU A 1 26 ? -2.568 -11.344 6.270 1.00 0.00 26 LEU A CA 18
ATOM 27858 C C . LEU A 1 26 ? -1.370 -10.535 5.784 1.00 0.00 26 LEU A C 18
ATOM 27859 O O . LEU A 1 26 ? -0.223 -10.854 6.102 1.00 0.00 26 LEU A O 18
ATOM 27875 N N . CYS A 1 27 ? -1.643 -9.487 5.015 1.00 0.00 27 CYS A N 18
ATOM 27876 C CA . CYS A 1 27 ? -0.587 -8.631 4.486 1.00 0.00 27 CYS A CA 18
ATOM 27877 C C . CYS A 1 27 ? -0.881 -7.163 4.775 1.00 0.00 27 CYS A C 18
ATOM 27878 O O . CYS A 1 27 ? -1.769 -6.566 4.166 1.00 0.00 27 CYS A O 18
ATOM 27886 N N . ARG A 1 28 ? -0.132 -6.587 5.709 1.00 0.00 28 ARG A N 18
ATOM 27887 C CA . ARG A 1 28 ? -0.315 -5.189 6.081 1.00 0.00 28 ARG A CA 18
ATOM 27888 C C . ARG A 1 28 ? 0.889 -4.352 5.659 1.00 0.00 28 ARG A C 18
ATOM 27889 O O . ARG A 1 28 ? 2.024 -4.828 5.673 1.00 0.00 28 ARG A O 18
ATOM 27910 N N . MET A 1 29 ? 0.633 -3.103 5.282 1.00 0.00 29 MET A N 18
ATOM 27911 C CA . MET A 1 29 ? 1.695 -2.200 4.857 1.00 0.00 29 MET A CA 18
ATOM 27912 C C . MET A 1 29 ? 1.421 -0.776 5.329 1.00 0.00 29 MET A C 18
ATOM 27913 O O . MET A 1 29 ? 0.291 -0.293 5.250 1.00 0.00 29 MET A O 18
ATOM 27927 N N . ASP A 1 30 ? 2.460 -0.110 5.821 1.00 0.00 30 ASP A N 18
ATOM 27928 C CA . ASP A 1 30 ? 2.330 1.259 6.306 1.00 0.00 30 ASP A CA 18
ATOM 27929 C C . ASP A 1 30 ? 3.242 2.200 5.526 1.00 0.00 30 ASP A C 18
ATOM 27930 O O . ASP A 1 30 ? 4.367 1.841 5.174 1.00 0.00 30 ASP A O 18
ATOM 27939 N N . CYS A 1 31 ? 2.751 3.405 5.258 1.00 0.00 31 CYS A N 18
ATOM 27940 C CA . CYS A 1 31 ? 3.521 4.398 4.518 1.00 0.00 31 CYS A CA 18
ATOM 27941 C C . CYS A 1 31 ? 3.253 5.802 5.050 1.00 0.00 31 CYS A C 18
ATOM 27942 O O . CYS A 1 31 ? 2.111 6.162 5.336 1.00 0.00 31 CYS A O 18
ATOM 27950 N N . LYS A 1 32 ? 4.314 6.590 5.184 1.00 0.00 32 LYS A N 18
ATOM 27951 C CA . LYS A 1 32 ? 4.195 7.955 5.683 1.00 0.00 32 LYS A CA 18
ATOM 27952 C C . LYS A 1 32 ? 4.642 8.961 4.628 1.00 0.00 32 LYS A C 18
ATOM 27953 O O . LYS A 1 32 ? 5.783 8.926 4.165 1.00 0.00 32 LYS A O 18
ATOM 27972 N N . VAL A 1 33 ? 3.737 9.859 4.252 1.00 0.00 33 VAL A N 18
ATOM 27973 C CA . VAL A 1 33 ? 4.039 10.877 3.252 1.00 0.00 33 VAL A CA 18
ATOM 27974 C C . VAL A 1 33 ? 3.666 12.268 3.754 1.00 0.00 33 VAL A C 18
ATOM 27975 O O . VAL A 1 33 ? 2.532 12.506 4.168 1.00 0.00 33 VAL A O 18
ATOM 27988 N N . SER A 1 34 ? 4.629 13.183 3.714 1.00 0.00 34 SER A N 18
ATOM 27989 C CA . SER A 1 34 ? 4.404 14.550 4.168 1.00 0.00 34 SER A CA 18
ATOM 27990 C C . SER A 1 34 ? 3.993 15.448 3.005 1.00 0.00 34 SER A C 18
ATOM 27991 O O . SER A 1 34 ? 4.426 15.250 1.871 1.00 0.00 34 SER A O 18
ATOM 27999 N N . GLY A 1 35 ? 3.153 16.437 3.297 1.00 0.00 35 GLY A N 18
ATOM 28000 C CA . GLY A 1 35 ? 2.697 17.350 2.266 1.00 0.00 35 GLY A CA 18
ATOM 28001 C C . GLY A 1 35 ? 1.561 18.237 2.739 1.00 0.00 35 GLY A C 18
ATOM 28002 O O . GLY A 1 35 ? 0.847 17.894 3.681 1.00 0.00 35 GLY A O 18
ATOM 28006 N N . LEU A 1 36 ? 1.394 19.381 2.084 1.00 0.00 36 LEU A N 18
ATOM 28007 C CA . LEU A 1 36 ? 0.338 20.321 2.443 1.00 0.00 36 LEU A CA 18
ATOM 28008 C C . LEU A 1 36 ? -0.218 21.014 1.204 1.00 0.00 36 LEU A C 18
ATOM 28009 O O . LEU A 1 36 ? 0.510 21.637 0.431 1.00 0.00 36 LEU A O 18
ATOM 28025 N N . PRO A 1 37 ? -1.541 20.907 1.010 1.00 0.00 37 PRO A N 18
ATOM 28026 C CA . PRO A 1 37 ? -2.418 20.168 1.923 1.00 0.00 37 PRO A CA 18
ATOM 28027 C C . PRO A 1 37 ? -2.188 18.662 1.857 1.00 0.00 37 PRO A C 18
ATOM 28028 O O . PRO A 1 37 ? -1.316 18.188 1.127 1.00 0.00 37 PRO A O 18
ATOM 28039 N N . THR A 1 38 ? -2.975 17.913 2.623 1.00 0.00 38 THR A N 18
ATOM 28040 C CA . THR A 1 38 ? -2.856 16.461 2.651 1.00 0.00 38 THR A CA 18
ATOM 28041 C C . THR A 1 38 ? -2.730 15.892 1.243 1.00 0.00 38 THR A C 18
ATOM 28042 O O . THR A 1 38 ? -3.612 16.056 0.399 1.00 0.00 38 THR A O 18
ATOM 28053 N N . PRO A 1 39 ? -1.608 15.206 0.979 1.00 0.00 39 PRO A N 18
ATOM 28054 C CA . PRO A 1 39 ? -1.340 14.597 -0.327 1.00 0.00 39 PRO A CA 18
ATOM 28055 C C . PRO A 1 39 ? -2.251 13.407 -0.609 1.00 0.00 39 PRO A C 18
ATOM 28056 O O . PRO A 1 39 ? -2.346 12.481 0.196 1.00 0.00 39 PRO A O 18
ATOM 28067 N N . ASP A 1 40 ? -2.919 13.439 -1.757 1.00 0.00 40 ASP A N 18
ATOM 28068 C CA . ASP A 1 40 ? -3.822 12.362 -2.147 1.00 0.00 40 ASP A CA 18
ATOM 28069 C C . ASP A 1 40 ? -3.142 11.411 -3.127 1.00 0.00 40 ASP A C 18
ATOM 28070 O O . ASP A 1 40 ? -2.957 11.739 -4.300 1.00 0.00 40 ASP A O 18
ATOM 28079 N N . LEU A 1 41 ? -2.772 10.232 -2.640 1.00 0.00 41 LEU A N 18
ATOM 28080 C CA . LEU A 1 41 ? -2.111 9.233 -3.473 1.00 0.00 41 LEU A CA 18
ATOM 28081 C C . LEU A 1 41 ? -3.066 8.096 -3.820 1.00 0.00 41 LEU A C 18
ATOM 28082 O O . LEU A 1 41 ? -4.015 7.823 -3.085 1.00 0.00 41 LEU A O 18
ATOM 28098 N N . SER A 1 42 ? -2.807 7.434 -4.943 1.00 0.00 42 SER A N 18
ATOM 28099 C CA . SER A 1 42 ? -3.645 6.327 -5.389 1.00 0.00 42 SER A CA 18
ATOM 28100 C C . SER A 1 42 ? -2.818 5.057 -5.566 1.00 0.00 42 SER A C 18
ATOM 28101 O O . SER A 1 42 ? -1.714 5.093 -6.110 1.00 0.00 42 SER A O 18
ATOM 28109 N N . TRP A 1 43 ? -3.360 3.937 -5.102 1.00 0.00 43 TRP A N 18
ATOM 28110 C CA . TRP A 1 43 ? -2.673 2.655 -5.207 1.00 0.00 43 TRP A CA 18
ATOM 28111 C C . TRP A 1 43 ? -2.947 2.000 -6.557 1.00 0.00 43 TRP A C 18
ATOM 28112 O O . TRP A 1 43 ? -4.097 1.899 -6.985 1.00 0.00 43 TRP A O 18
ATOM 28133 N N . GLN A 1 44 ? -1.885 1.557 -7.222 1.00 0.00 44 GLN A N 18
ATOM 28134 C CA . GLN A 1 44 ? -2.013 0.913 -8.523 1.00 0.00 44 GLN A CA 18
ATOM 28135 C C . GLN A 1 44 ? -1.366 -0.468 -8.513 1.00 0.00 44 GLN A C 18
ATOM 28136 O O . GLN A 1 44 ? -0.188 -0.611 -8.182 1.00 0.00 44 GLN A O 18
ATOM 28150 N N . LEU A 1 45 ? -2.142 -1.483 -8.877 1.00 0.00 45 LEU A N 18
ATOM 28151 C CA . LEU A 1 45 ? -1.644 -2.854 -8.910 1.00 0.00 45 LEU A CA 18
ATOM 28152 C C . LEU A 1 45 ? -1.547 -3.363 -10.344 1.00 0.00 45 LEU A C 18
ATOM 28153 O O . LEU A 1 45 ? -2.561 -3.566 -11.012 1.00 0.00 45 LEU A O 18
ATOM 28169 N N . ASP A 1 46 ? -0.320 -3.570 -10.811 1.00 0.00 46 ASP A N 18
ATOM 28170 C CA . ASP A 1 46 ? -0.090 -4.060 -12.165 1.00 0.00 46 ASP A CA 18
ATOM 28171 C C . ASP A 1 46 ? -0.719 -3.126 -13.195 1.00 0.00 46 ASP A C 18
ATOM 28172 O O . ASP A 1 46 ? -1.354 -3.575 -14.149 1.00 0.00 46 ASP A O 18
ATOM 28181 N N . GLY A 1 47 ? -0.539 -1.824 -12.994 1.00 0.00 47 GLY A N 18
ATOM 28182 C CA . GLY A 1 47 ? -1.096 -0.848 -13.912 1.00 0.00 47 GLY A CA 18
ATOM 28183 C C . GLY A 1 47 ? -2.611 -0.822 -13.882 1.00 0.00 47 GLY A C 18
ATOM 28184 O O . GLY A 1 47 ? -3.259 -0.692 -14.921 1.00 0.00 47 GLY A O 18
ATOM 28188 N N . LYS A 1 48 ? -3.180 -0.947 -12.688 1.00 0.00 48 LYS A N 18
ATOM 28189 C CA . LYS A 1 48 ? -4.629 -0.938 -12.525 1.00 0.00 48 LYS A CA 18
ATOM 28190 C C . LYS A 1 48 ? -5.022 -0.318 -11.188 1.00 0.00 48 LYS A C 18
ATOM 28191 O O . LYS A 1 48 ? -4.329 -0.464 -10.181 1.00 0.00 48 LYS A O 18
ATOM 28210 N N . PRO A 1 49 ? -6.161 0.391 -11.176 1.00 0.00 49 PRO A N 18
ATOM 28211 C CA . PRO A 1 49 ? -6.672 1.046 -9.968 1.00 0.00 49 PRO A CA 18
ATOM 28212 C C . PRO A 1 49 ? -7.170 0.044 -8.932 1.00 0.00 49 PRO A C 18
ATOM 28213 O O . PRO A 1 49 ? -8.200 -0.602 -9.122 1.00 0.00 49 PRO A O 18
ATOM 28224 N N . VAL A 1 50 ? -6.431 -0.081 -7.834 1.00 0.00 50 VAL A N 18
ATOM 28225 C CA . VAL A 1 50 ? -6.798 -1.003 -6.766 1.00 0.00 50 VAL A CA 18
ATOM 28226 C C . VAL A 1 50 ? -7.656 -0.311 -5.713 1.00 0.00 50 VAL A C 18
ATOM 28227 O O . VAL A 1 50 ? -7.208 0.623 -5.048 1.00 0.00 50 VAL A O 18
ATOM 28240 N N . ARG A 1 51 ? -8.892 -0.777 -5.566 1.00 0.00 51 ARG A N 18
ATOM 28241 C CA . ARG A 1 51 ? -9.814 -0.202 -4.593 1.00 0.00 51 ARG A CA 18
ATOM 28242 C C . ARG A 1 51 ? -10.254 -1.251 -3.576 1.00 0.00 51 ARG A C 18
ATOM 28243 O O . ARG A 1 51 ? -10.285 -2.449 -3.857 1.00 0.00 51 ARG A O 18
ATOM 28264 N N . PRO A 1 52 ? -10.603 -0.791 -2.365 1.00 0.00 52 PRO A N 18
ATOM 28265 C CA . PRO A 1 52 ? -11.048 -1.672 -1.282 1.00 0.00 52 PRO A CA 18
ATOM 28266 C C . PRO A 1 52 ? -12.420 -2.279 -1.554 1.00 0.00 52 PRO A C 18
ATOM 28267 O O . PRO A 1 52 ? -13.427 -1.572 -1.586 1.00 0.00 52 PRO A O 18
ATOM 28278 N N . ASP A 1 53 ? -12.452 -3.593 -1.750 1.00 0.00 53 ASP A N 18
ATOM 28279 C CA . ASP A 1 53 ? -13.701 -4.296 -2.018 1.00 0.00 53 ASP A CA 18
ATOM 28280 C C . ASP A 1 53 ? -14.064 -5.220 -0.860 1.00 0.00 53 ASP A C 18
ATOM 28281 O O . ASP A 1 53 ? -15.024 -4.972 -0.131 1.00 0.00 53 ASP A O 18
ATOM 28290 N N . SER A 1 54 ? -13.290 -6.289 -0.698 1.00 0.00 54 SER A N 18
ATOM 28291 C CA . SER A 1 54 ? -13.533 -7.254 0.368 1.00 0.00 54 SER A CA 18
ATOM 28292 C C . SER A 1 54 ? -12.239 -7.589 1.102 1.00 0.00 54 SER A C 18
ATOM 28293 O O . SER A 1 54 ? -12.132 -7.400 2.314 1.00 0.00 54 SER A O 18
ATOM 28301 N N . ALA A 1 55 ? -11.257 -8.089 0.359 1.00 0.00 55 ALA A N 18
ATOM 28302 C CA . ALA A 1 55 ? -9.968 -8.449 0.938 1.00 0.00 55 ALA A CA 18
ATOM 28303 C C . ALA A 1 55 ? -9.095 -7.217 1.144 1.00 0.00 55 ALA A C 18
ATOM 28304 O O . ALA A 1 55 ? -8.393 -7.101 2.149 1.00 0.00 55 ALA A O 18
ATOM 28311 N N . HIS A 1 56 ? -9.142 -6.297 0.185 1.00 0.00 56 HIS A N 18
ATOM 28312 C CA . HIS A 1 56 ? -8.354 -5.072 0.262 1.00 0.00 56 HIS A CA 18
ATOM 28313 C C . HIS A 1 56 ? -9.007 -4.064 1.202 1.00 0.00 56 HIS A C 18
ATOM 28314 O O . HIS A 1 56 ? -10.190 -3.747 1.067 1.00 0.00 56 HIS A O 18
ATOM 28328 N N . LYS A 1 57 ? -8.231 -3.562 2.157 1.00 0.00 57 LYS A N 18
ATOM 28329 C CA . LYS A 1 57 ? -8.733 -2.590 3.120 1.00 0.00 57 LYS A CA 18
ATOM 28330 C C . LYS A 1 57 ? -7.822 -1.367 3.184 1.00 0.00 57 LYS A C 18
ATOM 28331 O O . LYS A 1 57 ? -6.723 -1.429 3.733 1.00 0.00 57 LYS A O 18
ATOM 28350 N N . MET A 1 58 ? -8.289 -0.258 2.619 1.00 0.00 58 MET A N 18
ATOM 28351 C CA . MET A 1 58 ? -7.517 0.979 2.615 1.00 0.00 58 MET A CA 18
ATOM 28352 C C . MET A 1 58 ? -7.937 1.886 3.767 1.00 0.00 58 MET A C 18
ATOM 28353 O O . MET A 1 58 ? -9.105 2.258 3.884 1.00 0.00 58 MET A O 18
ATOM 28367 N N . LEU A 1 59 ? -6.978 2.239 4.616 1.00 0.00 59 LEU A N 18
ATOM 28368 C CA . LEU A 1 59 ? -7.248 3.102 5.760 1.00 0.00 59 LEU A CA 18
ATOM 28369 C C . LEU A 1 59 ? -6.778 4.528 5.489 1.00 0.00 59 LEU A C 18
ATOM 28370 O O . LEU A 1 59 ? -5.749 4.742 4.849 1.00 0.00 59 LEU A O 18
ATOM 28386 N N . VAL A 1 60 ? -7.538 5.500 5.984 1.00 0.00 60 VAL A N 18
ATOM 28387 C CA . VAL A 1 60 ? -7.198 6.906 5.798 1.00 0.00 60 VAL A CA 18
ATOM 28388 C C . VAL A 1 60 ? -7.098 7.628 7.137 1.00 0.00 60 VAL A C 18
ATOM 28389 O O . VAL A 1 60 ? -8.111 7.988 7.737 1.00 0.00 60 VAL A O 18
ATOM 28402 N N . ARG A 1 61 ? -5.869 7.838 7.600 1.00 0.00 61 ARG A N 18
ATOM 28403 C CA . ARG A 1 61 ? -5.637 8.517 8.868 1.00 0.00 61 ARG A CA 18
ATOM 28404 C C . ARG A 1 61 ? -5.726 10.031 8.699 1.00 0.00 61 ARG A C 18
ATOM 28405 O O . ARG A 1 61 ? -5.643 10.546 7.584 1.00 0.00 61 ARG A O 18
ATOM 28426 N N . GLU A 1 62 ? -5.896 10.737 9.812 1.00 0.00 62 GLU A N 18
ATOM 28427 C CA . GLU A 1 62 ? -5.997 12.192 9.786 1.00 0.00 62 GLU A CA 18
ATOM 28428 C C . GLU A 1 62 ? -4.628 12.829 9.568 1.00 0.00 62 GLU A C 18
ATOM 28429 O O . GLU A 1 62 ? -4.365 13.417 8.520 1.00 0.00 62 GLU A O 18
ATOM 28441 N N . ASN A 1 63 ? -3.759 12.707 10.566 1.00 0.00 63 ASN A N 18
ATOM 28442 C CA . ASN A 1 63 ? -2.417 13.271 10.485 1.00 0.00 63 ASN A CA 18
ATOM 28443 C C . ASN A 1 63 ? -1.859 13.146 9.070 1.00 0.00 63 ASN A C 18
ATOM 28444 O O . ASN A 1 63 ? -1.392 14.123 8.487 1.00 0.00 63 ASN A O 18
ATOM 28455 N N . GLY A 1 64 ? -1.912 11.935 8.524 1.00 0.00 64 GLY A N 18
ATOM 28456 C CA . GLY A 1 64 ? -1.409 11.703 7.183 1.00 0.00 64 GLY A CA 18
ATOM 28457 C C . GLY A 1 64 ? -0.677 10.382 7.058 1.00 0.00 64 GLY A C 18
ATOM 28458 O O . GLY A 1 64 ? 0.553 10.347 7.001 1.00 0.00 64 GLY A O 18
ATOM 28462 N N . VAL A 1 65 ? -1.433 9.290 7.016 1.00 0.00 65 VAL A N 18
ATOM 28463 C CA . VAL A 1 65 ? -0.849 7.959 6.898 1.00 0.00 65 VAL A CA 18
ATOM 28464 C C . VAL A 1 65 ? -1.832 6.982 6.262 1.00 0.00 65 VAL A C 18
ATOM 28465 O O . VAL A 1 65 ? -2.912 6.734 6.797 1.00 0.00 65 VAL A O 18
ATOM 28478 N N . HIS A 1 66 ? -1.449 6.429 5.115 1.00 0.00 66 HIS A N 18
ATOM 28479 C CA . HIS A 1 66 ? -2.296 5.477 4.405 1.00 0.00 66 HIS A CA 18
ATOM 28480 C C . HIS A 1 66 ? -1.779 4.052 4.582 1.00 0.00 66 HIS A C 18
ATOM 28481 O O . HIS A 1 66 ? -0.574 3.808 4.527 1.00 0.00 66 HIS A O 18
ATOM 28495 N N . SER A 1 67 ? -2.698 3.116 4.795 1.00 0.00 67 SER A N 18
ATOM 28496 C CA . SER A 1 67 ? -2.335 1.717 4.985 1.00 0.00 67 SER A CA 18
ATOM 28497 C C . SER A 1 67 ? -3.134 0.816 4.048 1.00 0.00 67 SER A C 18
ATOM 28498 O O . SER A 1 67 ? -4.321 1.045 3.810 1.00 0.00 67 SER A O 18
ATOM 28506 N N . LEU A 1 68 ? -2.475 -0.209 3.519 1.00 0.00 68 LEU A N 18
ATOM 28507 C CA . LEU A 1 68 ? -3.123 -1.146 2.607 1.00 0.00 68 LEU A CA 18
ATOM 28508 C C . LEU A 1 68 ? -3.097 -2.562 3.173 1.00 0.00 68 LEU A C 18
ATOM 28509 O O . LEU A 1 68 ? -2.103 -3.276 3.038 1.00 0.00 68 LEU A O 18
ATOM 28525 N N . ILE A 1 69 ? -4.196 -2.962 3.804 1.00 0.00 69 ILE A N 18
ATOM 28526 C CA . ILE A 1 69 ? -4.299 -4.294 4.386 1.00 0.00 69 ILE A CA 18
ATOM 28527 C C . ILE A 1 69 ? -5.032 -5.249 3.449 1.00 0.00 69 ILE A C 18
ATOM 28528 O O . ILE A 1 69 ? -6.173 -4.998 3.060 1.00 0.00 69 ILE A O 18
ATOM 28544 N N . ILE A 1 70 ? -4.369 -6.344 3.093 1.00 0.00 70 ILE A N 18
ATOM 28545 C CA . ILE A 1 70 ? -4.959 -7.337 2.204 1.00 0.00 70 ILE A CA 18
ATOM 28546 C C . ILE A 1 70 ? -5.112 -8.682 2.907 1.00 0.00 70 ILE A C 18
ATOM 28547 O O . ILE A 1 70 ? -4.128 -9.286 3.333 1.00 0.00 70 ILE A O 18
ATOM 28563 N N . GLU A 1 71 ? -6.353 -9.145 3.024 1.00 0.00 71 GLU A N 18
ATOM 28564 C CA . GLU A 1 71 ? -6.634 -10.419 3.674 1.00 0.00 71 GLU A CA 18
ATOM 28565 C C . GLU A 1 71 ? -8.062 -10.874 3.384 1.00 0.00 71 GLU A C 18
ATOM 28566 O O . GLU A 1 71 ? -9.032 -10.158 3.633 1.00 0.00 71 GLU A O 18
ATOM 28578 N N . PRO A 1 72 ? -8.194 -12.095 2.844 1.00 0.00 72 PRO A N 18
ATOM 28579 C CA . PRO A 1 72 ? -7.047 -12.957 2.543 1.00 0.00 72 PRO A CA 18
ATOM 28580 C C . PRO A 1 72 ? -6.213 -12.426 1.382 1.00 0.00 72 PRO A C 18
ATOM 28581 O O . PRO A 1 72 ? -6.526 -11.385 0.804 1.00 0.00 72 PRO A O 18
ATOM 28592 N N . VAL A 1 73 ? -5.150 -13.149 1.044 1.00 0.00 73 VAL A N 18
ATOM 28593 C CA . VAL A 1 73 ? -4.272 -12.752 -0.050 1.00 0.00 73 VAL A CA 18
ATOM 28594 C C . VAL A 1 73 ? -4.260 -13.802 -1.154 1.00 0.00 73 VAL A C 18
ATOM 28595 O O . VAL A 1 73 ? -4.455 -14.991 -0.899 1.00 0.00 73 VAL A O 18
ATOM 28608 N N . THR A 1 74 ? -4.030 -13.356 -2.385 1.00 0.00 74 THR A N 18
ATOM 28609 C CA . THR A 1 74 ? -3.993 -14.257 -3.531 1.00 0.00 74 THR A CA 18
ATOM 28610 C C . THR A 1 74 ? -2.739 -14.033 -4.367 1.00 0.00 74 THR A C 18
ATOM 28611 O O . THR A 1 74 ? -2.173 -12.940 -4.373 1.00 0.00 74 THR A O 18
ATOM 28622 N N . SER A 1 75 ? -2.310 -15.073 -5.074 1.00 0.00 75 SER A N 18
ATOM 28623 C CA . SER A 1 75 ? -1.120 -14.990 -5.912 1.00 0.00 75 SER A CA 18
ATOM 28624 C C . SER A 1 75 ? -1.074 -13.660 -6.659 1.00 0.00 75 SER A C 18
ATOM 28625 O O . SER A 1 75 ? 0.000 -13.118 -6.918 1.00 0.00 75 SER A O 18
ATOM 28633 N N . ARG A 1 76 ? -2.248 -13.141 -7.003 1.00 0.00 76 ARG A N 18
ATOM 28634 C CA . ARG A 1 76 ? -2.343 -11.876 -7.721 1.00 0.00 76 ARG A CA 18
ATOM 28635 C C . ARG A 1 76 ? -1.696 -10.748 -6.922 1.00 0.00 76 ARG A C 18
ATOM 28636 O O . ARG A 1 76 ? -0.936 -9.946 -7.465 1.00 0.00 76 ARG A O 18
ATOM 28657 N N . ASP A 1 77 ? -2.005 -10.691 -5.631 1.00 0.00 77 ASP A N 18
ATOM 28658 C CA . ASP A 1 77 ? -1.453 -9.662 -4.758 1.00 0.00 77 ASP A CA 18
ATOM 28659 C C . ASP A 1 77 ? 0.030 -9.447 -5.040 1.00 0.00 77 ASP A C 18
ATOM 28660 O O . ASP A 1 77 ? 0.552 -8.346 -4.868 1.00 0.00 77 ASP A O 18
ATOM 28669 N N . ALA A 1 78 ? 0.704 -10.507 -5.474 1.00 0.00 78 ALA A N 18
ATOM 28670 C CA . ALA A 1 78 ? 2.127 -10.434 -5.782 1.00 0.00 78 ALA A CA 18
ATOM 28671 C C . ALA A 1 78 ? 2.375 -9.610 -7.041 1.00 0.00 78 ALA A C 18
ATOM 28672 O O . ALA A 1 78 ? 2.017 -10.021 -8.144 1.00 0.00 78 ALA A O 18
ATOM 28679 N N . GLY A 1 79 ? 2.992 -8.444 -6.869 1.00 0.00 79 GLY A N 18
ATOM 28680 C CA . GLY A 1 79 ? 3.276 -7.581 -8.000 1.00 0.00 79 GLY A CA 18
ATOM 28681 C C . GLY A 1 79 ? 4.037 -6.333 -7.600 1.00 0.00 79 GLY A C 18
ATOM 28682 O O . GLY A 1 79 ? 4.684 -6.302 -6.553 1.00 0.00 79 GLY A O 18
ATOM 28686 N N . ILE A 1 80 ? 3.962 -5.303 -8.436 1.00 0.00 80 ILE A N 18
ATOM 28687 C CA . ILE A 1 80 ? 4.650 -4.047 -8.163 1.00 0.00 80 ILE A CA 18
ATOM 28688 C C . ILE A 1 80 ? 3.658 -2.937 -7.831 1.00 0.00 80 ILE A C 18
ATOM 28689 O O . ILE A 1 80 ? 3.011 -2.382 -8.720 1.00 0.00 80 ILE A O 18
ATOM 28705 N N . TYR A 1 81 ? 3.545 -2.617 -6.547 1.00 0.00 81 TYR A N 18
ATOM 28706 C CA . TYR A 1 81 ? 2.632 -1.574 -6.097 1.00 0.00 81 TYR A CA 18
ATOM 28707 C C . TYR A 1 81 ? 3.243 -0.191 -6.298 1.00 0.00 81 TYR A C 18
ATOM 28708 O O . TYR A 1 81 ? 4.303 0.119 -5.753 1.00 0.00 81 TYR A O 18
ATOM 28726 N N . THR A 1 82 ? 2.566 0.640 -7.085 1.00 0.00 82 THR A N 18
ATOM 28727 C CA . THR A 1 82 ? 3.041 1.990 -7.360 1.00 0.00 82 THR A CA 18
ATOM 28728 C C . THR A 1 82 ? 2.026 3.033 -6.904 1.00 0.00 82 THR A C 18
ATOM 28729 O O . THR A 1 82 ? 0.862 2.997 -7.304 1.00 0.00 82 THR A O 18
ATOM 28740 N N . CYS A 1 83 ? 2.475 3.961 -6.066 1.00 0.00 83 CYS A N 18
ATOM 28741 C CA . CYS A 1 83 ? 1.606 5.015 -5.555 1.00 0.00 83 CYS A CA 18
ATOM 28742 C C . CYS A 1 83 ? 2.088 6.387 -6.013 1.00 0.00 83 CYS A C 18
ATOM 28743 O O . CYS A 1 83 ? 3.290 6.655 -6.044 1.00 0.00 83 CYS A O 18
ATOM 28751 N N . ILE A 1 84 ? 1.144 7.252 -6.370 1.00 0.00 84 ILE A N 18
ATOM 28752 C CA . ILE A 1 84 ? 1.474 8.596 -6.827 1.00 0.00 84 ILE A CA 18
ATOM 28753 C C . ILE A 1 84 ? 0.750 9.651 -5.998 1.00 0.00 84 ILE A C 18
ATOM 28754 O O . ILE A 1 84 ? -0.454 9.854 -6.147 1.00 0.00 84 ILE A O 18
ATOM 28770 N N . ALA A 1 85 ? 1.494 10.322 -5.124 1.00 0.00 85 ALA A N 18
ATOM 28771 C CA . ALA A 1 85 ? 0.924 11.360 -4.274 1.00 0.00 85 ALA A CA 18
ATOM 28772 C C . ALA A 1 85 ? 1.020 12.729 -4.939 1.00 0.00 85 ALA A C 18
ATOM 28773 O O . ALA A 1 85 ? 2.113 13.266 -5.124 1.00 0.00 85 ALA A O 18
ATOM 28780 N N . THR A 1 86 ? -0.131 13.289 -5.298 1.00 0.00 86 THR A N 18
ATOM 28781 C CA . THR A 1 86 ? -0.176 14.595 -5.944 1.00 0.00 86 THR A CA 18
ATOM 28782 C C . THR A 1 86 ? -0.857 15.627 -5.052 1.00 0.00 86 THR A C 18
ATOM 28783 O O . THR A 1 86 ? -2.057 15.542 -4.794 1.00 0.00 86 THR A O 18
ATOM 28794 N N . ASN A 1 87 ? -0.084 16.601 -4.585 1.00 0.00 87 ASN A N 18
ATOM 28795 C CA . ASN A 1 87 ? -0.614 17.650 -3.721 1.00 0.00 87 ASN A CA 18
ATOM 28796 C C . ASN A 1 87 ? -0.447 19.022 -4.367 1.00 0.00 87 ASN A C 18
ATOM 28797 O O . ASN A 1 87 ? 0.009 19.133 -5.505 1.00 0.00 87 ASN A O 18
ATOM 28808 N N . ARG A 1 88 ? -0.819 20.065 -3.632 1.00 0.00 88 ARG A N 18
ATOM 28809 C CA . ARG A 1 88 ? -0.712 21.430 -4.133 1.00 0.00 88 ARG A CA 18
ATOM 28810 C C . ARG A 1 88 ? 0.718 21.739 -4.568 1.00 0.00 88 ARG A C 18
ATOM 28811 O O . ARG A 1 88 ? 0.941 22.382 -5.592 1.00 0.00 88 ARG A O 18
ATOM 28832 N N . ALA A 1 89 ? 1.683 21.276 -3.780 1.00 0.00 89 ALA A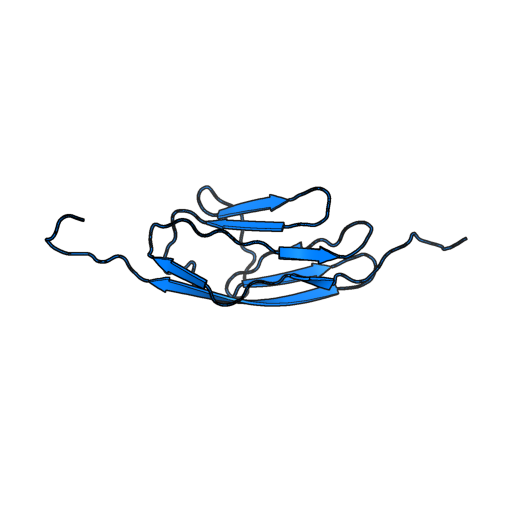 N 18
ATOM 28833 C CA . ALA A 1 89 ? 3.091 21.501 -4.084 1.00 0.00 89 ALA A CA 18
ATOM 28834 C C . ALA A 1 89 ? 3.469 20.883 -5.426 1.00 0.00 89 ALA A C 18
ATOM 28835 O O . ALA A 1 89 ? 3.807 21.592 -6.373 1.00 0.00 89 ALA A O 18
ATOM 28842 N N . GLY A 1 90 ? 3.410 19.557 -5.500 1.00 0.00 90 GLY A N 18
ATOM 28843 C CA . GLY A 1 90 ? 3.750 18.867 -6.730 1.00 0.00 90 GLY A CA 18
ATOM 28844 C C . GLY A 1 90 ? 3.211 17.450 -6.768 1.00 0.00 90 GLY A C 18
ATOM 28845 O O . GLY A 1 90 ? 2.023 17.226 -6.541 1.00 0.00 90 GLY A O 18
ATOM 28849 N N . GLN A 1 91 ? 4.087 16.493 -7.057 1.00 0.00 91 GLN A N 18
ATOM 28850 C CA . GLN A 1 91 ? 3.691 15.092 -7.127 1.00 0.00 91 GLN A CA 18
ATOM 28851 C C . GLN A 1 91 ? 4.910 14.178 -7.053 1.00 0.00 91 GLN A C 18
ATOM 28852 O O . GLN A 1 91 ? 5.998 14.542 -7.496 1.00 0.00 91 GLN A O 18
ATOM 28866 N N . ASN A 1 92 ? 4.718 12.989 -6.491 1.00 0.00 92 ASN A N 18
ATOM 28867 C CA . ASN A 1 92 ? 5.803 12.022 -6.359 1.00 0.00 92 ASN A CA 18
ATOM 28868 C C . ASN A 1 92 ? 5.304 10.605 -6.627 1.00 0.00 92 ASN A C 18
ATOM 28869 O O . ASN A 1 92 ? 4.102 10.371 -6.746 1.00 0.00 92 ASN A O 18
ATOM 28880 N N . SER A 1 93 ? 6.238 9.663 -6.719 1.00 0.00 93 SER A N 18
ATOM 28881 C CA . SER A 1 93 ? 5.894 8.270 -6.976 1.00 0.00 93 SER A CA 18
ATOM 28882 C C . SER A 1 93 ? 6.899 7.332 -6.315 1.00 0.00 93 SER A C 18
ATOM 28883 O O . SER A 1 93 ? 8.032 7.720 -6.027 1.00 0.00 93 SER A O 18
ATOM 28891 N N . PHE A 1 94 ? 6.477 6.094 -6.078 1.00 0.00 94 PHE A N 18
ATOM 28892 C CA . PHE A 1 94 ? 7.339 5.099 -5.450 1.00 0.00 94 PHE A CA 18
ATOM 28893 C C . PHE A 1 94 ? 6.816 3.689 -5.703 1.00 0.00 94 PHE A C 18
ATOM 28894 O O . PHE A 1 94 ? 5.622 3.423 -5.562 1.00 0.00 94 PHE A O 18
ATOM 28911 N N . SER A 1 95 ? 7.718 2.788 -6.079 1.00 0.00 95 SER A N 18
ATOM 28912 C CA . SER A 1 95 ? 7.348 1.405 -6.357 1.00 0.00 95 SER A CA 18
ATOM 28913 C C . SER A 1 95 ? 7.913 0.468 -5.294 1.00 0.00 95 SER A C 18
ATOM 28914 O O . SER A 1 95 ? 8.811 0.838 -4.536 1.00 0.00 95 SER A O 18
ATOM 28922 N N . LEU A 1 96 ? 7.380 -0.748 -5.243 1.00 0.00 96 LEU A N 18
ATOM 28923 C CA . LEU A 1 96 ? 7.829 -1.741 -4.273 1.00 0.00 96 LEU A CA 18
ATOM 28924 C C . LEU A 1 96 ? 7.539 -3.155 -4.766 1.00 0.00 96 LEU A C 18
ATOM 28925 O O . LEU A 1 96 ? 6.710 -3.354 -5.654 1.00 0.00 96 LEU A O 18
ATOM 28941 N N . GLU A 1 97 ? 8.226 -4.132 -4.183 1.00 0.00 97 GLU A N 18
ATOM 28942 C CA . GLU A 1 97 ? 8.040 -5.527 -4.563 1.00 0.00 97 GLU A CA 18
ATOM 28943 C C . GLU A 1 97 ? 7.393 -6.319 -3.430 1.00 0.00 97 GLU A C 18
ATOM 28944 O O . GLU A 1 97 ? 7.654 -6.066 -2.253 1.00 0.00 97 GLU A O 18
ATOM 28956 N N . LEU A 1 98 ? 6.548 -7.277 -3.793 1.00 0.00 98 LEU A N 18
ATOM 28957 C CA . LEU A 1 98 ? 5.862 -8.106 -2.808 1.00 0.00 98 LEU A CA 18
ATOM 28958 C C . LEU A 1 98 ? 5.845 -9.568 -3.244 1.00 0.00 98 LEU A C 18
ATOM 28959 O O . LEU A 1 98 ? 5.131 -9.940 -4.175 1.00 0.00 98 LEU A O 18
ATOM 28975 N N . VAL A 1 99 ? 6.634 -10.392 -2.562 1.00 0.00 99 VAL A N 18
ATOM 28976 C CA . VAL A 1 99 ? 6.707 -11.814 -2.876 1.00 0.00 99 VAL A CA 18
ATOM 28977 C C . VAL A 1 99 ? 5.602 -12.591 -2.169 1.00 0.00 99 VAL A C 18
ATOM 28978 O O . VAL A 1 99 ? 5.310 -12.348 -0.997 1.00 0.00 99 VAL A O 18
ATOM 28991 N N . VAL A 1 100 ? 4.991 -13.527 -2.887 1.00 0.00 100 VAL A N 18
ATOM 28992 C CA . VAL A 1 100 ? 3.918 -14.341 -2.328 1.00 0.00 100 VAL A CA 18
ATOM 28993 C C . VAL A 1 100 ? 4.145 -15.821 -2.616 1.00 0.00 100 VAL A C 18
ATOM 28994 O O . VAL A 1 100 ? 4.212 -16.236 -3.772 1.00 0.00 100 VAL A O 18
ATOM 29007 N N . ALA A 1 101 ? 4.263 -16.613 -1.555 1.00 0.00 101 ALA A N 18
ATOM 29008 C CA . ALA A 1 101 ? 4.480 -18.048 -1.693 1.00 0.00 101 ALA A CA 18
ATOM 29009 C C . ALA A 1 101 ? 3.155 -18.798 -1.780 1.00 0.00 101 ALA A C 18
ATOM 29010 O O . ALA A 1 101 ? 2.324 -18.715 -0.876 1.00 0.00 101 ALA A O 18
ATOM 29017 N N . ALA A 1 102 ? 2.964 -19.528 -2.874 1.00 0.00 102 ALA A N 18
ATOM 29018 C CA . ALA A 1 102 ? 1.741 -20.293 -3.078 1.00 0.00 102 ALA A CA 18
ATOM 29019 C C . ALA A 1 102 ? 1.664 -21.473 -2.114 1.00 0.00 102 ALA A C 18
ATOM 29020 O O . ALA A 1 102 ? 2.687 -21.994 -1.671 1.00 0.00 102 ALA A O 18
ATOM 29027 N N . LYS A 1 103 ? 0.443 -21.889 -1.793 1.00 0.00 103 LYS A N 18
ATOM 29028 C CA . LYS A 1 103 ? 0.232 -23.007 -0.882 1.00 0.00 103 LYS A CA 18
ATOM 29029 C C . LYS A 1 103 ? 1.001 -24.240 -1.346 1.00 0.00 103 LYS A C 18
ATOM 29030 O O . LYS A 1 103 ? 1.409 -25.069 -0.533 1.00 0.00 103 LYS A O 18
ATOM 29049 N N . GLU A 1 104 ? 1.196 -24.352 -2.656 1.00 0.00 104 GLU A N 18
ATOM 29050 C CA . GLU A 1 104 ? 1.917 -25.484 -3.226 1.00 0.00 104 GLU A CA 18
ATOM 29051 C C . GLU A 1 104 ? 3.275 -25.659 -2.552 1.00 0.00 104 GLU A C 18
ATOM 29052 O O . GLU A 1 104 ? 3.933 -24.682 -2.195 1.00 0.00 104 GLU A O 18
ATOM 29064 N N . SER A 1 105 ? 3.688 -26.911 -2.382 1.00 0.00 105 SER A N 18
ATOM 29065 C CA . SER A 1 105 ? 4.965 -27.215 -1.747 1.00 0.00 105 SER A CA 18
ATOM 29066 C C . SER A 1 105 ? 6.116 -27.046 -2.734 1.00 0.00 105 SER A C 18
ATOM 29067 O O . SER A 1 105 ? 6.131 -27.664 -3.799 1.00 0.00 105 SER A O 18
ATOM 29075 N N . GLY A 1 106 ? 7.080 -26.205 -2.372 1.00 0.00 106 GLY A N 18
ATOM 29076 C CA . GLY A 1 106 ? 8.222 -25.969 -3.236 1.00 0.00 106 GLY A CA 18
ATOM 29077 C C . GLY A 1 106 ? 9.428 -25.456 -2.475 1.00 0.00 106 GLY A C 18
ATOM 29078 O O . GLY A 1 106 ? 9.303 -24.756 -1.470 1.00 0.00 106 GLY A O 18
ATOM 29082 N N . PRO A 1 107 ? 10.630 -25.807 -2.957 1.00 0.00 107 PRO A N 18
ATOM 29083 C CA . PRO A 1 107 ? 11.887 -25.389 -2.330 1.00 0.00 107 PRO A CA 18
ATOM 29084 C C . PRO A 1 107 ? 12.148 -23.896 -2.494 1.00 0.00 107 PRO A C 18
ATOM 29085 O O . PRO A 1 107 ? 11.466 -23.217 -3.262 1.00 0.00 107 PRO A O 18
ATOM 29096 N N . SER A 1 108 ? 13.141 -23.390 -1.770 1.00 0.00 108 SER A N 18
ATOM 29097 C CA . SER A 1 108 ? 13.491 -21.976 -1.833 1.00 0.00 108 SER A CA 18
ATOM 29098 C C . SER A 1 108 ? 12.238 -21.105 -1.806 1.00 0.00 108 SER A C 18
ATOM 29099 O O . SER A 1 108 ? 12.140 -20.116 -2.533 1.00 0.00 108 SER A O 18
ATOM 29107 N N . SER A 1 109 ? 11.282 -21.480 -0.962 1.00 0.00 109 SER A N 18
ATOM 29108 C CA . SER A 1 109 ? 10.034 -20.737 -0.842 1.00 0.00 109 SER A CA 18
ATOM 29109 C C . SER A 1 109 ? 9.213 -20.842 -2.123 1.00 0.00 109 SER A C 18
ATOM 29110 O O . SER A 1 109 ? 8.603 -19.869 -2.565 1.00 0.00 109 SER A O 18
ATOM 29118 N N . GLY A 1 110 ? 9.203 -22.032 -2.716 1.00 0.00 110 GLY A N 18
ATOM 29119 C CA . GLY A 1 110 ? 8.455 -22.244 -3.942 1.00 0.00 110 GLY A CA 18
ATOM 29120 C C . GLY A 1 110 ? 9.032 -21.475 -5.114 1.00 0.00 110 GLY A C 18
ATOM 29121 O O . GLY A 1 110 ? 8.342 -20.664 -5.732 1.00 0.00 110 GLY A O 18
ATOM 29125 N N . GLY A 1 1 ? -3.826 36.356 7.256 1.00 0.00 1 GLY A N 19
ATOM 29126 C CA . GLY A 1 1 ? -2.809 37.379 7.415 1.00 0.00 1 GLY A CA 19
ATOM 29127 C C . GLY A 1 1 ? -1.631 36.901 8.242 1.00 0.00 1 GLY A C 19
ATOM 29128 O O . GLY A 1 1 ? -0.502 36.850 7.754 1.00 0.00 1 GLY A O 19
ATOM 29132 N N . SER A 1 2 ? -1.893 36.552 9.497 1.00 0.00 2 SER A N 19
ATOM 29133 C CA . SER A 1 2 ? -0.845 36.082 10.395 1.00 0.00 2 SER A CA 19
ATOM 29134 C C . SER A 1 2 ? -0.626 34.580 10.234 1.00 0.00 2 SER A C 19
ATOM 29135 O O . SER A 1 2 ? 0.506 34.120 10.082 1.00 0.00 2 SER A O 19
ATOM 29143 N N . SER A 1 3 ? -1.717 33.822 10.270 1.00 0.00 3 SER A N 19
ATOM 29144 C CA . SER A 1 3 ? -1.645 32.372 10.133 1.00 0.00 3 SER A CA 19
ATOM 29145 C C . SER A 1 3 ? -2.011 31.942 8.716 1.00 0.00 3 SER A C 19
ATOM 29146 O O . SER A 1 3 ? -2.909 32.509 8.095 1.00 0.00 3 SER A O 19
ATOM 29154 N N . GLY A 1 4 ? -1.307 30.934 8.210 1.00 0.00 4 GLY A N 19
ATOM 29155 C CA . GLY A 1 4 ? -1.571 30.444 6.869 1.00 0.00 4 GLY A CA 19
ATOM 29156 C C . GLY A 1 4 ? -0.359 29.780 6.246 1.00 0.00 4 GLY A C 19
ATOM 29157 O O . GLY A 1 4 ? 0.094 30.181 5.174 1.00 0.00 4 GLY A O 19
ATOM 29161 N N . SER A 1 5 ? 0.168 28.762 6.919 1.00 0.00 5 SER A N 19
ATOM 29162 C CA . SER A 1 5 ? 1.338 28.045 6.427 1.00 0.00 5 SER A CA 19
ATOM 29163 C C . SER A 1 5 ? 1.157 27.647 4.965 1.00 0.00 5 SER A C 19
ATOM 29164 O O . SER A 1 5 ? 0.041 27.642 4.446 1.00 0.00 5 SER A O 19
ATOM 29172 N N . SER A 1 6 ? 2.263 27.313 4.307 1.00 0.00 6 SER A N 19
ATOM 29173 C CA . SER A 1 6 ? 2.228 26.918 2.904 1.00 0.00 6 SER A CA 19
ATOM 29174 C C . SER A 1 6 ? 2.312 25.401 2.766 1.00 0.00 6 SER A C 19
ATOM 29175 O O . SER A 1 6 ? 2.602 24.693 3.730 1.00 0.00 6 SER A O 19
ATOM 29183 N N . GLY A 1 7 ? 2.057 24.908 1.557 1.00 0.00 7 GLY A N 19
ATOM 29184 C CA . GLY A 1 7 ? 2.110 23.478 1.313 1.00 0.00 7 GLY A CA 19
ATOM 29185 C C . GLY A 1 7 ? 3.524 22.979 1.094 1.00 0.00 7 GLY A C 19
ATOM 29186 O O . GLY A 1 7 ? 4.399 23.736 0.674 1.00 0.00 7 GLY A O 19
ATOM 29190 N N . PHE A 1 8 ? 3.749 21.701 1.380 1.00 0.00 8 PHE A N 19
ATOM 29191 C CA . PHE A 1 8 ? 5.068 21.101 1.215 1.00 0.00 8 PHE A CA 19
ATOM 29192 C C . PHE A 1 8 ? 5.024 19.961 0.202 1.00 0.00 8 PHE A C 19
ATOM 29193 O O . PHE A 1 8 ? 4.093 19.155 0.199 1.00 0.00 8 PHE A O 19
ATOM 29210 N N . ARG A 1 9 ? 6.036 19.901 -0.657 1.00 0.00 9 ARG A N 19
ATOM 29211 C CA . ARG A 1 9 ? 6.113 18.861 -1.676 1.00 0.00 9 ARG A CA 19
ATOM 29212 C C . ARG A 1 9 ? 5.825 17.488 -1.075 1.00 0.00 9 ARG A C 19
ATOM 29213 O O . ARG A 1 9 ? 6.267 17.161 0.026 1.00 0.00 9 ARG A O 19
ATOM 29234 N N . PRO A 1 10 ? 5.066 16.666 -1.814 1.00 0.00 10 PRO A N 19
ATOM 29235 C CA . PRO A 1 10 ? 4.703 15.315 -1.374 1.00 0.00 10 PRO A CA 19
ATOM 29236 C C . PRO A 1 10 ? 5.896 14.367 -1.367 1.00 0.00 10 PRO A C 19
ATOM 29237 O O . PRO A 1 10 ? 6.443 14.033 -2.419 1.00 0.00 10 PRO A O 19
ATOM 29248 N N . HIS A 1 11 ? 6.296 13.935 -0.175 1.00 0.00 11 HIS A N 19
ATOM 29249 C CA . HIS A 1 11 ? 7.426 13.023 -0.032 1.00 0.00 11 HIS A CA 19
ATOM 29250 C C . HIS A 1 11 ? 7.121 11.938 0.996 1.00 0.00 11 HIS A C 19
ATOM 29251 O O . HIS A 1 11 ? 6.602 12.220 2.076 1.00 0.00 11 HIS A O 19
ATOM 29265 N N . PHE A 1 12 ? 7.446 10.696 0.653 1.00 0.00 12 PHE A N 19
ATOM 29266 C CA . PHE A 1 12 ? 7.205 9.568 1.545 1.00 0.00 12 PHE A CA 19
ATOM 29267 C C . PHE A 1 12 ? 8.375 9.375 2.506 1.00 0.00 12 PHE A C 19
ATOM 29268 O O . PHE A 1 12 ? 9.454 8.935 2.107 1.00 0.00 12 PHE A O 19
ATOM 29285 N N . LEU A 1 13 ? 8.154 9.709 3.772 1.00 0.00 13 LEU A N 19
ATOM 29286 C CA . LEU A 1 13 ? 9.189 9.573 4.791 1.00 0.00 13 LEU A CA 19
ATOM 29287 C C . LEU A 1 13 ? 9.613 8.116 4.947 1.00 0.00 13 LEU A C 19
ATOM 29288 O O . LEU A 1 13 ? 10.803 7.810 5.014 1.00 0.00 13 LEU A O 19
ATOM 29304 N N . GLN A 1 14 ? 8.630 7.222 5.002 1.00 0.00 14 GLN A N 19
ATOM 29305 C CA . GLN A 1 14 ? 8.902 5.797 5.149 1.00 0.00 14 GLN A CA 19
ATOM 29306 C C . GLN A 1 14 ? 8.190 4.994 4.065 1.00 0.00 14 GLN A C 19
ATOM 29307 O O . GLN A 1 14 ? 6.982 5.125 3.874 1.00 0.00 14 GLN A O 19
ATOM 29321 N N . ALA A 1 15 ? 8.949 4.162 3.359 1.00 0.00 15 ALA A N 19
ATOM 29322 C CA . ALA A 1 15 ? 8.390 3.335 2.295 1.00 0.00 15 ALA A CA 19
ATOM 29323 C C . ALA A 1 15 ? 8.791 1.874 2.467 1.00 0.00 15 ALA A C 19
ATOM 29324 O O . ALA A 1 15 ? 9.897 1.557 2.906 1.00 0.00 15 ALA A O 19
ATOM 29331 N N . PRO A 1 16 ? 7.873 0.962 2.116 1.00 0.00 16 PRO A N 19
ATOM 29332 C CA . PRO A 1 16 ? 8.109 -0.480 2.223 1.00 0.00 16 PRO A CA 19
ATOM 29333 C C . PRO A 1 16 ? 9.133 -0.977 1.208 1.00 0.00 16 PRO A C 19
ATOM 29334 O O . PRO A 1 16 ? 9.641 -0.206 0.396 1.00 0.00 16 PRO A O 19
ATOM 29345 N N . GLY A 1 17 ? 9.432 -2.272 1.261 1.00 0.00 17 GLY A N 19
ATOM 29346 C CA . GLY A 1 17 ? 10.394 -2.849 0.341 1.00 0.00 17 GLY A CA 19
ATOM 29347 C C . GLY A 1 17 ? 9.995 -4.238 -0.120 1.00 0.00 17 GLY A C 19
ATOM 29348 O O . GLY A 1 17 ? 8.854 -4.462 -0.521 1.00 0.00 17 GLY A O 19
ATOM 29352 N N . ASP A 1 18 ? 10.939 -5.171 -0.063 1.00 0.00 18 ASP A N 19
ATOM 29353 C CA . ASP A 1 18 ? 10.681 -6.545 -0.478 1.00 0.00 18 ASP A CA 19
ATOM 29354 C C . ASP A 1 18 ? 10.102 -7.361 0.674 1.00 0.00 18 ASP A C 19
ATOM 29355 O O . ASP A 1 18 ? 10.827 -7.776 1.580 1.00 0.00 18 ASP A O 19
ATOM 29364 N N . LEU A 1 19 ? 8.794 -7.587 0.634 1.00 0.00 19 LEU A N 19
ATOM 29365 C CA . LEU A 1 19 ? 8.118 -8.353 1.675 1.00 0.00 19 LEU A CA 19
ATOM 29366 C C . LEU A 1 19 ? 7.685 -9.719 1.152 1.00 0.00 19 LEU A C 19
ATOM 29367 O O . LEU A 1 19 ? 7.540 -9.917 -0.054 1.00 0.00 19 LEU A O 19
ATOM 29383 N N . THR A 1 20 ? 7.480 -10.660 2.069 1.00 0.00 20 THR A N 19
ATOM 29384 C CA . THR A 1 20 ? 7.063 -12.007 1.701 1.00 0.00 20 THR A CA 19
ATOM 29385 C C . THR A 1 20 ? 5.937 -12.500 2.603 1.00 0.00 20 THR A C 19
ATOM 29386 O O . THR A 1 20 ? 6.073 -12.525 3.826 1.00 0.00 20 THR A O 19
ATOM 29397 N N . VAL A 1 21 ? 4.823 -12.891 1.991 1.00 0.00 21 VAL A N 19
ATOM 29398 C CA . VAL A 1 21 ? 3.673 -13.385 2.738 1.00 0.00 21 VAL A CA 19
ATOM 29399 C C . VAL A 1 21 ? 3.056 -14.602 2.057 1.00 0.00 21 VAL A C 19
ATOM 29400 O O . VAL A 1 21 ? 2.738 -14.564 0.869 1.00 0.00 21 VAL A O 19
ATOM 29413 N N . GLN A 1 22 ? 2.890 -15.678 2.818 1.00 0.00 22 GLN A N 19
ATOM 29414 C CA . GLN A 1 22 ? 2.311 -16.907 2.287 1.00 0.00 22 GLN A CA 19
ATOM 29415 C C . GLN A 1 22 ? 0.830 -16.719 1.973 1.00 0.00 22 GLN A C 19
ATOM 29416 O O . GLN A 1 22 ? 0.101 -16.081 2.732 1.00 0.00 22 GLN A O 19
ATOM 29430 N N . GLU A 1 23 ? 0.393 -17.278 0.849 1.00 0.00 23 GLU A N 19
ATOM 29431 C CA . GLU A 1 23 ? -1.001 -17.170 0.435 1.00 0.00 23 GLU A CA 19
ATOM 29432 C C . GLU A 1 23 ? -1.939 -17.547 1.578 1.00 0.00 23 GLU A C 19
ATOM 29433 O O . GLU A 1 23 ? -1.724 -18.541 2.269 1.00 0.00 23 GLU A O 19
ATOM 29445 N N . GLY A 1 24 ? -2.981 -16.743 1.770 1.00 0.00 24 GLY A N 19
ATOM 29446 C CA . GLY A 1 24 ? -3.936 -17.007 2.830 1.00 0.00 24 GLY A CA 19
ATOM 29447 C C . GLY A 1 24 ? -3.482 -16.461 4.169 1.00 0.00 24 GLY A C 19
ATOM 29448 O O . GLY A 1 24 ? -3.807 -17.018 5.218 1.00 0.00 24 GLY A O 19
ATOM 29452 N N . LYS A 1 25 ? -2.726 -15.369 4.135 1.00 0.00 25 LYS A N 19
ATOM 29453 C CA . LYS A 1 25 ? -2.225 -14.746 5.355 1.00 0.00 25 LYS A CA 19
ATOM 29454 C C . LYS A 1 25 ? -2.563 -13.259 5.385 1.00 0.00 25 LYS A C 19
ATOM 29455 O O . LYS A 1 25 ? -3.053 -12.703 4.401 1.00 0.00 25 LYS A O 19
ATOM 29474 N N . LEU A 1 26 ? -2.297 -12.620 6.519 1.00 0.00 26 LEU A N 19
ATOM 29475 C CA . LEU A 1 26 ? -2.572 -11.196 6.676 1.00 0.00 26 LEU A CA 19
ATOM 29476 C C . LEU A 1 26 ? -1.435 -10.355 6.104 1.00 0.00 26 LEU A C 19
ATOM 29477 O O . LEU A 1 26 ? -0.261 -10.618 6.369 1.00 0.00 26 LEU A O 19
ATOM 29493 N N . CYS A 1 27 ? -1.790 -9.343 5.320 1.00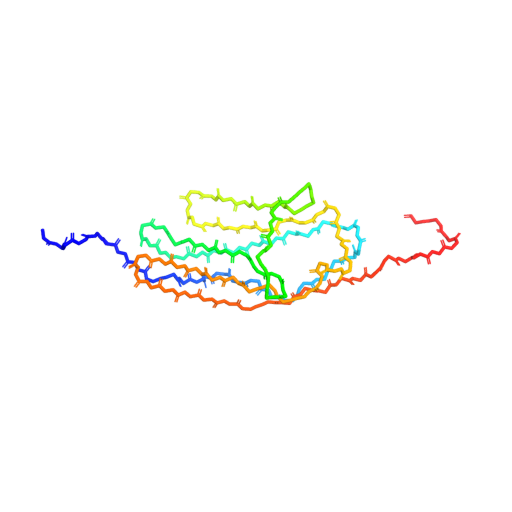 0.00 27 CYS A N 19
ATOM 29494 C CA . CYS A 1 27 ? -0.799 -8.463 4.712 1.00 0.00 27 CYS A CA 19
ATOM 29495 C C . CYS A 1 27 ? -1.121 -7.000 5.000 1.00 0.00 27 CYS A C 19
ATOM 29496 O O . CYS A 1 27 ? -2.252 -6.553 4.805 1.00 0.00 27 CYS A O 19
ATOM 29504 N N . ARG A 1 28 ? -0.121 -6.261 5.468 1.00 0.00 28 ARG A N 19
ATOM 29505 C CA . ARG A 1 28 ? -0.299 -4.849 5.786 1.00 0.00 28 ARG A CA 19
ATOM 29506 C C . ARG A 1 28 ? 0.904 -4.032 5.324 1.00 0.00 28 ARG A C 19
ATOM 29507 O O . ARG A 1 28 ? 2.051 -4.443 5.500 1.00 0.00 28 ARG A O 19
ATOM 29528 N N . MET A 1 29 ? 0.634 -2.873 4.732 1.00 0.00 29 MET A N 19
ATOM 29529 C CA . MET A 1 29 ? 1.694 -1.998 4.245 1.00 0.00 29 MET A CA 19
ATOM 29530 C C . MET A 1 29 ? 1.646 -0.644 4.945 1.00 0.00 29 MET A C 19
ATOM 29531 O O . MET A 1 29 ? 0.598 0.000 5.000 1.00 0.00 29 MET A O 19
ATOM 29545 N N . ASP A 1 30 ? 2.785 -0.218 5.479 1.00 0.00 30 ASP A N 19
ATOM 29546 C CA . ASP A 1 30 ? 2.873 1.060 6.175 1.00 0.00 30 ASP A CA 19
ATOM 29547 C C . ASP A 1 30 ? 3.692 2.063 5.369 1.00 0.00 30 ASP A C 19
ATOM 29548 O O . ASP A 1 30 ? 4.820 1.775 4.965 1.00 0.00 30 ASP A O 19
ATOM 29557 N N . CYS A 1 31 ? 3.119 3.238 5.139 1.00 0.00 31 CYS A N 19
ATOM 29558 C CA . CYS A 1 31 ? 3.796 4.284 4.379 1.00 0.00 31 CYS A CA 19
ATOM 29559 C C . CYS A 1 31 ? 3.300 5.665 4.795 1.00 0.00 31 CYS A C 19
ATOM 29560 O O . CYS A 1 31 ? 2.097 5.925 4.816 1.00 0.00 31 CYS A O 19
ATOM 29568 N N . LYS A 1 32 ? 4.236 6.548 5.127 1.00 0.00 32 LYS A N 19
ATOM 29569 C CA . LYS A 1 32 ? 3.897 7.904 5.543 1.00 0.00 32 LYS A CA 19
ATOM 29570 C C . LYS A 1 32 ? 4.312 8.918 4.482 1.00 0.00 32 LYS A C 19
ATOM 29571 O O . LYS A 1 32 ? 5.293 8.717 3.766 1.00 0.00 32 LYS A O 19
ATOM 29590 N N . VAL A 1 33 ? 3.560 10.010 4.388 1.00 0.00 33 VAL A N 19
ATOM 29591 C CA . VAL A 1 33 ? 3.852 11.058 3.416 1.00 0.00 33 VAL A CA 19
ATOM 29592 C C . VAL A 1 33 ? 3.666 12.442 4.028 1.00 0.00 33 VAL A C 19
ATOM 29593 O O . VAL A 1 33 ? 2.614 12.747 4.590 1.00 0.00 33 VAL A O 19
ATOM 29606 N N . SER A 1 34 ? 4.694 13.276 3.915 1.00 0.00 34 SER A N 19
ATOM 29607 C CA . SER A 1 34 ? 4.646 14.628 4.460 1.00 0.00 34 SER A CA 19
ATOM 29608 C C . SER A 1 34 ? 4.220 15.630 3.391 1.00 0.00 34 SER A C 19
ATOM 29609 O O . SER A 1 34 ? 4.850 15.737 2.339 1.00 0.00 34 SER A O 19
ATOM 29617 N N . GLY A 1 35 ? 3.145 16.362 3.668 1.00 0.00 35 GLY A N 19
ATOM 29618 C CA . GLY A 1 35 ? 2.653 17.345 2.722 1.00 0.00 35 GLY A CA 19
ATOM 29619 C C . GLY A 1 35 ? 1.446 18.099 3.244 1.00 0.00 35 GLY A C 19
ATOM 29620 O O . GLY A 1 35 ? 0.772 17.642 4.168 1.00 0.00 35 GLY A O 19
ATOM 29624 N N . LEU A 1 36 ? 1.173 19.257 2.653 1.00 0.00 36 LEU A N 19
ATOM 29625 C CA . LEU A 1 36 ? 0.039 20.077 3.065 1.00 0.00 36 LEU A CA 19
ATOM 29626 C C . LEU A 1 36 ? -0.505 20.885 1.891 1.00 0.00 36 LEU A C 19
ATOM 29627 O O . LEU A 1 36 ? 0.226 21.602 1.208 1.00 0.00 36 LEU A O 19
ATOM 29643 N N . PRO A 1 37 ? -1.819 20.768 1.650 1.00 0.00 37 PRO A N 19
ATOM 29644 C CA . PRO A 1 37 ? -2.699 19.917 2.457 1.00 0.00 37 PRO A CA 19
ATOM 29645 C C . PRO A 1 37 ? -2.428 18.432 2.239 1.00 0.00 37 PRO A C 19
ATOM 29646 O O . PRO A 1 37 ? -1.392 18.053 1.691 1.00 0.00 37 PRO A O 19
ATOM 29657 N N . THR A 1 38 ? -3.366 17.594 2.670 1.00 0.00 38 THR A N 19
ATOM 29658 C CA . THR A 1 38 ? -3.228 16.151 2.523 1.00 0.00 38 THR A CA 19
ATOM 29659 C C . THR A 1 38 ? -3.000 15.766 1.066 1.00 0.00 38 THR A C 19
ATOM 29660 O O . THR A 1 38 ? -3.844 15.993 0.199 1.00 0.00 38 THR A O 19
ATOM 29671 N N . PRO A 1 39 ? -1.832 15.169 0.787 1.00 0.00 39 PRO A N 19
ATOM 29672 C CA . PRO A 1 39 ? -1.466 14.739 -0.566 1.00 0.00 39 PRO A CA 19
ATOM 29673 C C . PRO A 1 39 ? -2.299 13.553 -1.042 1.00 0.00 39 PRO A C 19
ATOM 29674 O O . PRO A 1 39 ? -2.312 12.497 -0.409 1.00 0.00 39 PRO A O 19
ATOM 29685 N N . ASP A 1 40 ? -2.992 13.734 -2.161 1.00 0.00 40 ASP A N 19
ATOM 29686 C CA . ASP A 1 40 ? -3.826 12.678 -2.723 1.00 0.00 40 ASP A CA 19
ATOM 29687 C C . ASP A 1 40 ? -2.975 11.644 -3.453 1.00 0.00 40 ASP A C 19
ATOM 29688 O O . ASP A 1 40 ? -2.260 11.970 -4.401 1.00 0.00 40 ASP A O 19
ATOM 29697 N N . LEU A 1 41 ? -3.056 10.396 -3.004 1.00 0.00 41 LEU A N 19
ATOM 29698 C CA . LEU A 1 41 ? -2.292 9.313 -3.614 1.00 0.00 41 LEU A CA 19
ATOM 29699 C C . LEU A 1 41 ? -3.216 8.197 -4.093 1.00 0.00 41 LEU A C 19
ATOM 29700 O O . LEU A 1 41 ? -4.251 7.930 -3.482 1.00 0.00 41 LEU A O 19
ATOM 29716 N N . SER A 1 42 ? -2.834 7.549 -5.188 1.00 0.00 42 SER A N 19
ATOM 29717 C CA . SER A 1 42 ? -3.629 6.463 -5.750 1.00 0.00 42 SER A CA 19
ATOM 29718 C C . SER A 1 42 ? -2.820 5.171 -5.808 1.00 0.00 42 SER A C 19
ATOM 29719 O O . SER A 1 42 ? -1.612 5.193 -6.042 1.00 0.00 42 SER A O 19
ATOM 29727 N N . TRP A 1 43 ? -3.495 4.048 -5.593 1.00 0.00 43 TRP A N 19
ATOM 29728 C CA . TRP A 1 43 ? -2.839 2.745 -5.621 1.00 0.00 43 TRP A CA 19
ATOM 29729 C C . TRP A 1 43 ? -3.028 2.069 -6.975 1.00 0.00 43 TRP A C 19
ATOM 29730 O O . TRP A 1 43 ? -4.143 1.996 -7.491 1.00 0.00 43 TRP A O 19
ATOM 29751 N N . GLN A 1 44 ? -1.932 1.577 -7.543 1.00 0.00 44 GLN A N 19
ATOM 29752 C CA . GLN A 1 44 ? -1.979 0.908 -8.838 1.00 0.00 44 GLN A CA 19
ATOM 29753 C C . GLN A 1 44 ? -1.302 -0.457 -8.770 1.00 0.00 44 GLN A C 19
ATOM 29754 O O . GLN A 1 44 ? -0.137 -0.566 -8.385 1.00 0.00 44 GLN A O 19
ATOM 29768 N N . LEU A 1 45 ? -2.039 -1.497 -9.145 1.00 0.00 45 LEU A N 19
ATOM 29769 C CA . LEU A 1 45 ? -1.510 -2.856 -9.126 1.00 0.00 45 LEU A CA 19
ATOM 29770 C C . LEU A 1 45 ? -1.360 -3.402 -10.542 1.00 0.00 45 LEU A C 19
ATOM 29771 O O . LEU A 1 45 ? -2.349 -3.621 -11.241 1.00 0.00 45 LEU A O 19
ATOM 29787 N N . ASP A 1 46 ? -0.118 -3.621 -10.958 1.00 0.00 46 ASP A N 19
ATOM 29788 C CA . ASP A 1 46 ? 0.162 -4.144 -12.290 1.00 0.00 46 ASP A CA 19
ATOM 29789 C C . ASP A 1 46 ? -0.373 -3.205 -13.366 1.00 0.00 46 ASP A C 19
ATOM 29790 O O . ASP A 1 46 ? -0.904 -3.648 -14.384 1.00 0.00 46 ASP A O 19
ATOM 29799 N N . GLY A 1 47 ? -0.229 -1.904 -13.134 1.00 0.00 47 GLY A N 19
ATOM 29800 C CA . GLY A 1 47 ? -0.704 -0.922 -14.092 1.00 0.00 47 GLY A CA 19
ATOM 29801 C C . GLY A 1 47 ? -2.217 -0.871 -14.168 1.00 0.00 47 GLY A C 19
ATOM 29802 O O . GLY A 1 47 ? -2.788 -0.768 -15.254 1.00 0.00 47 GLY A O 19
ATOM 29806 N N . LYS A 1 48 ? -2.869 -0.946 -13.013 1.00 0.00 48 LYS A N 19
ATOM 29807 C CA . LYS A 1 48 ? -4.325 -0.908 -12.952 1.00 0.00 48 LYS A CA 19
ATOM 29808 C C . LYS A 1 48 ? -4.799 -0.329 -11.624 1.00 0.00 48 LYS A C 19
ATOM 29809 O O . LYS A 1 48 ? -4.145 -0.467 -10.590 1.00 0.00 48 LYS A O 19
ATOM 29828 N N . PRO A 1 49 ? -5.965 0.334 -11.649 1.00 0.00 49 PRO A N 19
ATOM 29829 C CA . PRO A 1 49 ? -6.553 0.946 -10.453 1.00 0.00 49 PRO A CA 19
ATOM 29830 C C . PRO A 1 49 ? -7.054 -0.094 -9.457 1.00 0.00 49 PRO A C 19
ATOM 29831 O O . PRO A 1 49 ? -8.036 -0.792 -9.713 1.00 0.00 49 PRO A O 19
ATOM 29842 N N . VAL A 1 50 ? -6.374 -0.192 -8.319 1.00 0.00 50 VAL A N 19
ATOM 29843 C CA . VAL A 1 50 ? -6.752 -1.145 -7.283 1.00 0.00 50 VAL A CA 19
ATOM 29844 C C . VAL A 1 50 ? -7.785 -0.547 -6.335 1.00 0.00 50 VAL A C 19
ATOM 29845 O O . VAL A 1 50 ? -7.523 0.454 -5.667 1.00 0.00 50 VAL A O 19
ATOM 29858 N N . ARG A 1 51 ? -8.959 -1.167 -6.281 1.00 0.00 51 ARG A N 19
ATOM 29859 C CA . ARG A 1 51 ? -10.033 -0.695 -5.415 1.00 0.00 51 ARG A CA 19
ATOM 29860 C C . ARG A 1 51 ? -10.197 -1.609 -4.204 1.00 0.00 51 ARG A C 19
ATOM 29861 O O . ARG A 1 51 ? -9.947 -2.813 -4.267 1.00 0.00 51 ARG A O 19
ATOM 29882 N N . PRO A 1 52 ? -10.625 -1.026 -3.075 1.00 0.00 52 PRO A N 19
ATOM 29883 C CA . PRO A 1 52 ? -10.832 -1.769 -1.829 1.00 0.00 52 PRO A CA 19
ATOM 29884 C C . PRO A 1 52 ? -12.025 -2.715 -1.909 1.00 0.00 52 PRO A C 19
ATOM 29885 O O . PRO A 1 52 ? -13.150 -2.290 -2.171 1.00 0.00 52 PRO A O 19
ATOM 29896 N N . ASP A 1 53 ? -11.772 -4.000 -1.682 1.00 0.00 53 ASP A N 19
ATOM 29897 C CA . ASP A 1 53 ? -12.827 -5.006 -1.727 1.00 0.00 53 ASP A CA 19
ATOM 29898 C C . ASP A 1 53 ? -12.914 -5.762 -0.405 1.00 0.00 53 ASP A C 19
ATOM 29899 O O . ASP A 1 53 ? -12.190 -5.458 0.543 1.00 0.00 53 ASP A O 19
ATOM 29908 N N . SER A 1 54 ? -13.805 -6.746 -0.350 1.00 0.00 54 SER A N 19
ATOM 29909 C CA . SER A 1 54 ? -13.990 -7.542 0.858 1.00 0.00 54 SER A CA 19
ATOM 29910 C C . SER A 1 54 ? -12.646 -7.969 1.439 1.00 0.00 54 SER A C 19
ATOM 29911 O O . SER A 1 54 ? -12.476 -8.035 2.656 1.00 0.00 54 SER A O 19
ATOM 29919 N N . ALA A 1 55 ? -11.693 -8.258 0.559 1.00 0.00 55 ALA A N 19
ATOM 29920 C CA . ALA A 1 55 ? -10.363 -8.677 0.983 1.00 0.00 55 ALA A CA 19
ATOM 29921 C C . ALA A 1 55 ? -9.425 -7.481 1.107 1.00 0.00 55 ALA A C 19
ATOM 29922 O O . ALA A 1 55 ? -8.753 -7.309 2.125 1.00 0.00 55 ALA A O 19
ATOM 29929 N N . HIS A 1 56 ? -9.382 -6.657 0.065 1.00 0.00 56 HIS A N 19
ATOM 29930 C CA . HIS A 1 56 ? -8.525 -5.477 0.058 1.00 0.00 56 HIS A CA 19
ATOM 29931 C C . HIS A 1 56 ? -9.223 -4.295 0.726 1.00 0.00 56 HIS A C 19
ATOM 29932 O O . HIS A 1 56 ? -10.239 -3.803 0.235 1.00 0.00 56 HIS A O 19
ATOM 29946 N N . LYS A 1 57 ? -8.671 -3.845 1.847 1.00 0.00 57 LYS A N 19
ATOM 29947 C CA . LYS A 1 57 ? -9.238 -2.721 2.583 1.00 0.00 57 LYS A CA 19
ATOM 29948 C C . LYS A 1 57 ? -8.180 -1.656 2.851 1.00 0.00 57 LYS A C 19
ATOM 29949 O O . LYS A 1 57 ? -7.204 -1.902 3.558 1.00 0.00 57 LYS A O 19
ATOM 29968 N N . MET A 1 58 ? -8.382 -0.472 2.283 1.00 0.00 58 MET A N 19
ATOM 29969 C CA . MET A 1 58 ? -7.446 0.632 2.463 1.00 0.00 58 MET A CA 19
ATOM 29970 C C . MET A 1 58 ? -7.916 1.568 3.571 1.00 0.00 58 MET A C 19
ATOM 29971 O O . MET A 1 58 ? -9.115 1.801 3.734 1.00 0.00 58 MET A O 19
ATOM 29985 N N . LEU A 1 59 ? -6.967 2.103 4.331 1.00 0.00 59 LEU A N 19
ATOM 29986 C CA . LEU A 1 59 ? -7.285 3.015 5.424 1.00 0.00 59 LEU A CA 19
ATOM 29987 C C . LEU A 1 59 ? -6.710 4.403 5.160 1.00 0.00 59 LEU A C 19
ATOM 29988 O O . LEU A 1 59 ? -5.610 4.540 4.625 1.00 0.00 59 LEU A O 19
ATOM 30004 N N . VAL A 1 60 ? -7.462 5.431 5.541 1.00 0.00 60 VAL A N 19
ATOM 30005 C CA . VAL A 1 60 ? -7.026 6.809 5.349 1.00 0.00 60 VAL A CA 19
ATOM 30006 C C . VAL A 1 60 ? -7.138 7.607 6.643 1.00 0.00 60 VAL A C 19
ATOM 30007 O O . VAL A 1 60 ? -8.211 8.103 6.988 1.00 0.00 60 VAL A O 19
ATOM 30020 N N . ARG A 1 61 ? -6.023 7.727 7.356 1.00 0.00 61 ARG A N 19
ATOM 30021 C CA . ARG A 1 61 ? -5.995 8.463 8.614 1.00 0.00 61 ARG A CA 19
ATOM 30022 C C . ARG A 1 61 ? -5.895 9.965 8.362 1.00 0.00 61 ARG A C 19
ATOM 30023 O O . ARG A 1 61 ? -5.041 10.420 7.602 1.00 0.00 61 ARG A O 19
ATOM 30044 N N . GLU A 1 62 ? -6.773 10.728 9.006 1.00 0.00 62 GLU A N 19
ATOM 30045 C CA . GLU A 1 62 ? -6.783 12.178 8.850 1.00 0.00 62 GLU A CA 19
ATOM 30046 C C . GLU A 1 62 ? -5.366 12.741 8.909 1.00 0.00 62 GLU A C 19
ATOM 30047 O O . GLU A 1 62 ? -5.017 13.651 8.159 1.00 0.00 62 GLU A O 19
ATOM 30059 N N . ASN A 1 63 ? -4.555 12.193 9.809 1.00 0.00 63 ASN A N 19
ATOM 30060 C CA . ASN A 1 63 ? -3.177 12.642 9.968 1.00 0.00 63 ASN A CA 19
ATOM 30061 C C . ASN A 1 63 ? -2.445 12.639 8.629 1.00 0.00 63 ASN A C 19
ATOM 30062 O O . ASN A 1 63 ? -1.723 13.580 8.303 1.00 0.00 63 ASN A O 19
ATOM 30073 N N . GLY A 1 64 ? -2.640 11.574 7.857 1.00 0.00 64 GLY A N 19
ATOM 30074 C CA . GLY A 1 64 ? -1.993 11.469 6.562 1.00 0.00 64 GLY A CA 19
ATOM 30075 C C . GLY A 1 64 ? -1.320 10.126 6.357 1.00 0.00 64 GLY A C 19
ATOM 30076 O O . GLY A 1 64 ? -0.841 9.824 5.265 1.00 0.00 64 GLY A O 19
ATOM 30080 N N . VAL A 1 65 ? -1.283 9.318 7.412 1.00 0.00 65 VAL A N 19
ATOM 30081 C CA . VAL A 1 65 ? -0.663 8.000 7.344 1.00 0.00 65 VAL A CA 19
ATOM 30082 C C . VAL A 1 65 ? -1.552 7.013 6.595 1.00 0.00 65 VAL A C 19
ATOM 30083 O O . VAL A 1 65 ? -2.649 6.682 7.047 1.00 0.00 65 VAL A O 19
ATOM 30096 N N . HIS A 1 66 ? -1.072 6.545 5.447 1.00 0.00 66 HIS A N 19
ATOM 30097 C CA . HIS A 1 66 ? -1.822 5.594 4.635 1.00 0.00 66 HIS A CA 19
ATOM 30098 C C . HIS A 1 66 ? -1.308 4.174 4.847 1.00 0.00 66 HIS A C 19
ATOM 30099 O O . HIS A 1 66 ? -0.147 3.970 5.201 1.00 0.00 66 HIS A O 19
ATOM 30113 N N . SER A 1 67 ? -2.181 3.195 4.629 1.00 0.00 67 SER A N 19
ATOM 30114 C CA . SER A 1 67 ? -1.816 1.793 4.801 1.00 0.00 67 SER A CA 19
ATOM 30115 C C . SER A 1 67 ? -2.729 0.890 3.978 1.00 0.00 67 SER A C 19
ATOM 30116 O O . SER A 1 67 ? -3.936 1.122 3.890 1.00 0.00 67 SER A O 19
ATOM 30124 N N . LEU A 1 68 ? -2.146 -0.142 3.378 1.00 0.00 68 LEU A N 19
ATOM 30125 C CA . LEU A 1 68 ? -2.905 -1.082 2.562 1.00 0.00 68 LEU A CA 19
ATOM 30126 C C . LEU A 1 68 ? -2.942 -2.462 3.212 1.00 0.00 68 LEU A C 19
ATOM 30127 O O . LEU A 1 68 ? -1.904 -3.094 3.408 1.00 0.00 68 LEU A O 19
ATOM 30143 N N . ILE A 1 69 ? -4.144 -2.922 3.543 1.00 0.00 69 ILE A N 19
ATOM 30144 C CA . ILE A 1 69 ? -4.316 -4.228 4.168 1.00 0.00 69 ILE A CA 19
ATOM 30145 C C . ILE A 1 69 ? -5.099 -5.172 3.262 1.00 0.00 69 ILE A C 19
ATOM 30146 O O . ILE A 1 69 ? -6.104 -4.785 2.665 1.00 0.00 69 ILE A O 19
ATOM 30162 N N . ILE A 1 70 ? -4.632 -6.413 3.165 1.00 0.00 70 ILE A N 19
ATOM 30163 C CA . ILE A 1 70 ? -5.291 -7.413 2.334 1.00 0.00 70 ILE A CA 19
ATOM 30164 C C . ILE A 1 70 ? -5.410 -8.745 3.068 1.00 0.00 70 ILE A C 19
ATOM 30165 O O . ILE A 1 70 ? -4.412 -9.311 3.512 1.00 0.00 70 ILE A O 19
ATOM 30181 N N . GLU A 1 71 ? -6.638 -9.240 3.189 1.00 0.00 71 GLU A N 19
ATOM 30182 C CA . GLU A 1 71 ? -6.886 -10.506 3.868 1.00 0.00 71 GLU A CA 19
ATOM 30183 C C . GLU A 1 71 ? -8.248 -11.074 3.478 1.00 0.00 71 GLU A C 19
ATOM 30184 O O . GLU A 1 71 ? -9.283 -10.422 3.614 1.00 0.00 71 GLU A O 19
ATOM 30196 N N . PRO A 1 72 ? -8.248 -12.320 2.981 1.00 0.00 72 PRO A N 19
ATOM 30197 C CA . PRO A 1 72 ? -7.022 -13.107 2.815 1.00 0.00 72 PRO A CA 19
ATOM 30198 C C . PRO A 1 72 ? -6.129 -12.560 1.706 1.00 0.00 72 PRO A C 19
ATOM 30199 O O . PRO A 1 72 ? -6.389 -11.489 1.157 1.00 0.00 72 PRO A O 19
ATOM 30210 N N . VAL A 1 73 ? -5.075 -13.302 1.381 1.00 0.00 73 VAL A N 19
ATOM 30211 C CA . VAL A 1 73 ? -4.144 -12.892 0.337 1.00 0.00 73 VAL A CA 19
ATOM 30212 C C . VAL A 1 73 ? -4.036 -13.955 -0.751 1.00 0.00 73 VAL A C 19
ATOM 30213 O O . VAL A 1 73 ? -3.959 -15.150 -0.463 1.00 0.00 73 VAL A O 19
ATOM 30226 N N . THR A 1 74 ? -4.030 -13.512 -2.005 1.00 0.00 74 THR A N 19
ATOM 30227 C CA . THR A 1 74 ? -3.932 -14.425 -3.137 1.00 0.00 74 THR A CA 19
ATOM 30228 C C . THR A 1 74 ? -2.710 -14.110 -3.992 1.00 0.00 74 THR A C 19
ATOM 30229 O O . THR A 1 74 ? -1.921 -13.224 -3.663 1.00 0.00 74 THR A O 19
ATOM 30240 N N . SER A 1 75 ? -2.559 -14.841 -5.091 1.00 0.00 75 SER A N 19
ATOM 30241 C CA . SER A 1 75 ? -1.430 -14.642 -5.993 1.00 0.00 75 SER A CA 19
ATOM 30242 C C . SER A 1 75 ? -1.518 -13.284 -6.682 1.00 0.00 75 SER A C 19
ATOM 30243 O O . SER A 1 75 ? -0.503 -12.706 -7.073 1.00 0.00 75 SER A O 19
ATOM 30251 N N . ARG A 1 76 ? -2.739 -12.779 -6.826 1.00 0.00 76 ARG A N 19
ATOM 30252 C CA . ARG A 1 76 ? -2.961 -11.489 -7.469 1.00 0.00 76 ARG A CA 19
ATOM 30253 C C . ARG A 1 76 ? -2.343 -10.360 -6.650 1.00 0.00 76 ARG A C 19
ATOM 30254 O O . ARG A 1 76 ? -2.050 -9.286 -7.176 1.00 0.00 76 ARG A O 19
ATOM 30275 N N . ASP A 1 77 ? -2.149 -10.610 -5.360 1.00 0.00 77 ASP A N 19
ATOM 30276 C CA . ASP A 1 77 ? -1.565 -9.615 -4.467 1.00 0.00 77 ASP A CA 19
ATOM 30277 C C . ASP A 1 77 ? -0.083 -9.418 -4.768 1.00 0.00 77 ASP A C 19
ATOM 30278 O O . ASP A 1 77 ? 0.506 -8.403 -4.399 1.00 0.00 77 ASP A O 19
ATOM 30287 N N . ALA A 1 78 ? 0.515 -10.398 -5.439 1.00 0.00 78 ALA A N 19
ATOM 30288 C CA . ALA A 1 78 ? 1.928 -10.332 -5.790 1.00 0.00 78 ALA A CA 19
ATOM 30289 C C . ALA A 1 78 ? 2.144 -9.490 -7.043 1.00 0.00 78 ALA A C 19
ATOM 30290 O O . ALA A 1 78 ? 1.528 -9.733 -8.080 1.00 0.00 78 ALA A O 19
ATOM 30297 N N . GLY A 1 79 ? 3.023 -8.497 -6.939 1.00 0.00 79 GLY A N 19
ATOM 30298 C CA . GLY A 1 79 ? 3.303 -7.634 -8.072 1.00 0.00 79 GLY A CA 19
ATOM 30299 C C . GLY A 1 79 ? 4.040 -6.371 -7.670 1.00 0.00 79 GLY A C 19
ATOM 30300 O O . GLY A 1 79 ? 4.762 -6.357 -6.673 1.00 0.00 79 GLY A O 19
ATOM 30304 N N . ILE A 1 80 ? 3.858 -5.310 -8.448 1.00 0.00 80 ILE A N 19
ATOM 30305 C CA . ILE A 1 80 ? 4.512 -4.037 -8.167 1.00 0.00 80 ILE A CA 19
ATOM 30306 C C . ILE A 1 80 ? 3.488 -2.946 -7.873 1.00 0.00 80 ILE A C 19
ATOM 30307 O O . ILE A 1 80 ? 2.783 -2.484 -8.770 1.00 0.00 80 ILE A O 19
ATOM 30323 N N . TYR A 1 81 ? 3.414 -2.538 -6.611 1.00 0.00 81 TYR A N 19
ATOM 30324 C CA . TYR A 1 81 ? 2.475 -1.501 -6.198 1.00 0.00 81 TYR A CA 19
ATOM 30325 C C . TYR A 1 81 ? 3.057 -0.112 -6.443 1.00 0.00 81 TYR A C 19
ATOM 30326 O O . TYR A 1 81 ? 4.055 0.274 -5.833 1.00 0.00 81 TYR A O 19
ATOM 30344 N N . THR A 1 82 ? 2.423 0.638 -7.340 1.00 0.00 82 THR A N 19
ATOM 30345 C CA . THR A 1 82 ? 2.876 1.984 -7.667 1.00 0.00 82 THR A CA 19
ATOM 30346 C C . THR A 1 82 ? 1.982 3.037 -7.021 1.00 0.00 82 THR A C 19
ATOM 30347 O O . THR A 1 82 ? 0.765 3.032 -7.210 1.00 0.00 82 THR A O 19
ATOM 30358 N N . CYS A 1 83 ? 2.593 3.937 -6.259 1.00 0.00 83 CYS A N 19
ATOM 30359 C CA . CYS A 1 83 ? 1.852 4.997 -5.585 1.00 0.00 83 CYS A CA 19
ATOM 30360 C C . CYS A 1 83 ? 2.320 6.371 -6.053 1.00 0.00 83 CYS A C 19
ATOM 30361 O O . CYS A 1 83 ? 3.516 6.604 -6.226 1.00 0.00 83 CYS A O 19
ATOM 30369 N N . ILE A 1 84 ? 1.369 7.276 -6.258 1.00 0.00 84 ILE A N 19
ATOM 30370 C CA . ILE A 1 84 ? 1.684 8.626 -6.707 1.00 0.00 84 ILE A CA 19
ATOM 30371 C C . ILE A 1 84 ? 0.885 9.666 -5.928 1.00 0.00 84 ILE A C 19
ATOM 30372 O O . ILE A 1 84 ? -0.317 9.823 -6.136 1.00 0.00 84 ILE A O 19
ATOM 30388 N N . ALA A 1 85 ? 1.563 10.374 -5.030 1.00 0.00 85 ALA A N 19
ATOM 30389 C CA . ALA A 1 85 ? 0.918 11.401 -4.222 1.00 0.00 85 ALA A CA 19
ATOM 30390 C C . ALA A 1 85 ? 1.050 12.774 -4.872 1.00 0.00 85 ALA A C 19
ATOM 30391 O O . ALA A 1 85 ? 2.144 13.335 -4.945 1.00 0.00 85 ALA A O 19
ATOM 30398 N N . THR A 1 86 ? -0.071 13.311 -5.343 1.00 0.00 86 THR A N 19
ATOM 30399 C CA . THR A 1 86 ? -0.079 14.618 -5.989 1.00 0.00 86 THR A CA 19
ATOM 30400 C C . THR A 1 86 ? -0.673 15.680 -5.071 1.00 0.00 86 THR A C 19
ATOM 30401 O O . THR A 1 86 ? -1.853 15.627 -4.726 1.00 0.00 86 THR A O 19
ATOM 30412 N N . ASN A 1 87 ? 0.152 16.646 -4.679 1.00 0.00 87 ASN A N 19
ATOM 30413 C CA . ASN A 1 87 ? -0.292 17.722 -3.801 1.00 0.00 87 ASN A CA 19
ATOM 30414 C C . ASN A 1 87 ? -0.142 19.078 -4.483 1.00 0.00 87 ASN A C 19
ATOM 30415 O O . ASN A 1 87 ? 0.591 19.213 -5.463 1.00 0.00 87 ASN A O 19
ATOM 30426 N N . ARG A 1 88 ? -0.840 20.079 -3.957 1.00 0.00 88 ARG A N 19
ATOM 30427 C CA . ARG A 1 88 ? -0.785 21.425 -4.515 1.00 0.00 88 ARG A CA 19
ATOM 30428 C C . ARG A 1 88 ? 0.661 21.883 -4.687 1.00 0.00 88 ARG A C 19
ATOM 30429 O O . ARG A 1 88 ? 0.950 22.771 -5.489 1.00 0.00 88 ARG A O 19
ATOM 30450 N N . ALA A 1 89 ? 1.564 21.272 -3.927 1.00 0.00 89 ALA A N 19
ATOM 30451 C CA . ALA A 1 89 ? 2.979 21.616 -3.996 1.00 0.00 89 ALA A CA 19
ATOM 30452 C C . ALA A 1 89 ? 3.660 20.907 -5.162 1.00 0.00 89 ALA A C 19
ATOM 30453 O O . ALA A 1 89 ? 4.253 21.547 -6.029 1.00 0.00 89 ALA A O 19
ATOM 30460 N N . GLY A 1 90 ? 3.571 19.581 -5.176 1.00 0.00 90 GLY A N 19
ATOM 30461 C CA . GLY A 1 90 ? 4.184 18.807 -6.239 1.00 0.00 90 GLY A CA 19
ATOM 30462 C C . GLY A 1 90 ? 3.621 17.403 -6.334 1.00 0.00 90 GLY A C 19
ATOM 30463 O O . GLY A 1 90 ? 2.429 17.190 -6.111 1.00 0.00 90 GLY A O 19
ATOM 30467 N N . GLN A 1 91 ? 4.478 16.444 -6.668 1.00 0.00 91 GLN A N 19
ATOM 30468 C CA . GLN A 1 91 ? 4.057 15.054 -6.794 1.00 0.00 91 GLN A CA 19
ATOM 30469 C C . GLN A 1 91 ? 5.258 14.115 -6.740 1.00 0.00 91 GLN A C 19
ATOM 30470 O O . GLN A 1 91 ? 6.340 14.447 -7.221 1.00 0.00 91 GLN A O 19
ATOM 30484 N N . ASN A 1 92 ? 5.058 12.940 -6.151 1.00 0.00 92 ASN A N 19
ATOM 30485 C CA . ASN A 1 92 ? 6.125 11.953 -6.034 1.00 0.00 92 ASN A CA 19
ATOM 30486 C C . ASN A 1 92 ? 5.601 10.549 -6.322 1.00 0.00 92 ASN A C 19
ATOM 30487 O O . ASN A 1 92 ? 4.400 10.294 -6.238 1.00 0.00 92 ASN A O 19
ATOM 30498 N N . SER A 1 93 ? 6.511 9.642 -6.661 1.00 0.00 93 SER A N 19
ATOM 30499 C CA . SER A 1 93 ? 6.141 8.264 -6.964 1.00 0.00 93 SER A CA 19
ATOM 30500 C C . SER A 1 93 ? 7.204 7.293 -6.460 1.00 0.00 93 SER A C 19
ATOM 30501 O O . SER A 1 93 ? 8.385 7.634 -6.378 1.00 0.00 93 SER A O 19
ATOM 30509 N N . PHE A 1 94 ? 6.777 6.080 -6.124 1.00 0.00 94 PHE A N 19
ATOM 30510 C CA . PHE A 1 94 ? 7.691 5.058 -5.627 1.00 0.00 94 PHE A CA 19
ATOM 30511 C C . PHE A 1 94 ? 7.152 3.660 -5.917 1.00 0.00 94 PHE A C 19
ATOM 30512 O O . PHE A 1 94 ? 5.952 3.410 -5.806 1.00 0.00 94 PHE A O 19
ATOM 30529 N N . SER A 1 95 ? 8.049 2.752 -6.290 1.00 0.00 95 SER A N 19
ATOM 30530 C CA . SER A 1 95 ? 7.665 1.380 -6.600 1.00 0.00 95 SER A CA 19
ATOM 30531 C C . SER A 1 95 ? 8.178 0.418 -5.533 1.00 0.00 95 SER A C 19
ATOM 30532 O O . SER A 1 95 ? 9.146 0.711 -4.830 1.00 0.00 95 SER A O 19
ATOM 30540 N N . LEU A 1 96 ? 7.523 -0.732 -5.419 1.00 0.00 96 LEU A N 19
ATOM 30541 C CA . LEU A 1 96 ? 7.912 -1.740 -4.438 1.00 0.00 96 LEU A CA 19
ATOM 30542 C C . LEU A 1 96 ? 7.618 -3.144 -4.955 1.00 0.00 96 LEU A C 19
ATOM 30543 O O . LEU A 1 96 ? 6.852 -3.319 -5.902 1.00 0.00 96 LEU A O 19
ATOM 30559 N N . GLU A 1 97 ? 8.229 -4.142 -4.323 1.00 0.00 97 GLU A N 19
ATOM 30560 C CA . GLU A 1 97 ? 8.031 -5.531 -4.719 1.00 0.00 97 GLU A CA 19
ATOM 30561 C C . GLU A 1 97 ? 7.465 -6.351 -3.563 1.00 0.00 97 GLU A C 19
ATOM 30562 O O . GLU A 1 97 ? 7.796 -6.116 -2.400 1.00 0.00 97 GLU A O 19
ATOM 30574 N N . LEU A 1 98 ? 6.609 -7.313 -3.891 1.00 0.00 98 LEU A N 19
ATOM 30575 C CA . LEU A 1 98 ? 5.996 -8.168 -2.880 1.00 0.00 98 LEU A CA 19
ATOM 30576 C C . LEU A 1 98 ? 5.920 -9.613 -3.363 1.00 0.00 98 LEU A C 19
ATOM 30577 O O . LEU A 1 98 ? 5.243 -9.915 -4.346 1.00 0.00 98 LEU A O 19
ATOM 30593 N N . VAL A 1 99 ? 6.617 -10.502 -2.665 1.00 0.00 99 VAL A N 19
ATOM 30594 C CA . VAL A 1 99 ? 6.626 -11.917 -3.020 1.00 0.00 99 VAL A CA 19
ATOM 30595 C C . VAL A 1 99 ? 5.540 -12.679 -2.269 1.00 0.00 99 VAL A C 19
ATOM 30596 O O . VAL A 1 99 ? 5.371 -12.510 -1.061 1.00 0.00 99 VAL A O 19
ATOM 30609 N N . VAL A 1 100 ? 4.807 -13.519 -2.992 1.00 0.00 100 VAL A N 19
ATOM 30610 C CA . VAL A 1 100 ? 3.737 -14.309 -2.393 1.00 0.00 100 VAL A CA 19
ATOM 30611 C C . VAL A 1 100 ? 3.918 -15.793 -2.692 1.00 0.00 100 VAL A C 19
ATOM 30612 O O . VAL A 1 100 ? 3.874 -16.214 -3.847 1.00 0.00 100 VAL A O 19
ATOM 30625 N N . ALA A 1 101 ? 4.121 -16.582 -1.642 1.00 0.00 101 ALA A N 19
ATOM 30626 C CA . ALA A 1 101 ? 4.306 -18.020 -1.791 1.00 0.00 101 ALA A CA 19
ATOM 30627 C C . ALA A 1 101 ? 2.970 -18.754 -1.739 1.00 0.00 101 ALA A C 19
ATOM 30628 O O . ALA A 1 101 ? 2.273 -18.724 -0.725 1.00 0.00 101 ALA A O 19
ATOM 30635 N N . ALA A 1 102 ? 2.618 -19.411 -2.839 1.00 0.00 102 ALA A N 19
ATOM 30636 C CA . ALA A 1 102 ? 1.366 -20.153 -2.918 1.00 0.00 102 ALA A CA 19
ATOM 30637 C C . ALA A 1 102 ? 1.101 -20.922 -1.629 1.00 0.00 102 ALA A C 19
ATOM 30638 O O . ALA A 1 102 ? 2.026 -21.231 -0.876 1.00 0.00 102 ALA A O 19
ATOM 30645 N N . LYS A 1 103 ? -0.167 -21.228 -1.378 1.00 0.00 103 LYS A N 19
ATOM 30646 C CA . LYS A 1 103 ? -0.555 -21.962 -0.179 1.00 0.00 103 LYS A CA 19
ATOM 30647 C C . LYS A 1 103 ? -0.009 -23.385 -0.211 1.00 0.00 103 LYS A C 19
ATOM 30648 O O . LYS A 1 103 ? 0.674 -23.819 0.716 1.00 0.00 103 LYS A O 19
ATOM 30667 N N . GLU A 1 104 ? -0.313 -24.107 -1.286 1.00 0.00 104 GLU A N 19
ATOM 30668 C CA . GLU A 1 104 ? 0.149 -25.481 -1.438 1.00 0.00 104 GLU A CA 19
ATOM 30669 C C . GLU A 1 104 ? 0.376 -25.820 -2.909 1.00 0.00 104 GLU A C 19
ATOM 30670 O O . GLU A 1 104 ? -0.309 -25.299 -3.789 1.00 0.00 104 GLU A O 19
ATOM 30682 N N . SER A 1 105 ? 1.342 -26.696 -3.167 1.00 0.00 105 SER A N 19
ATOM 30683 C CA . SER A 1 105 ? 1.662 -27.101 -4.530 1.00 0.00 105 SER A CA 19
ATOM 30684 C C . SER A 1 105 ? 1.451 -28.600 -4.715 1.00 0.00 105 SER A C 19
ATOM 30685 O O . SER A 1 105 ? 2.251 -29.413 -4.254 1.00 0.00 105 SER A O 19
ATOM 30693 N N . GLY A 1 106 ? 0.366 -28.959 -5.395 1.00 0.00 106 GLY A N 19
ATOM 30694 C CA . GLY A 1 106 ? 0.067 -30.360 -5.630 1.00 0.00 106 GLY A CA 19
ATOM 30695 C C . GLY A 1 106 ? -1.242 -30.558 -6.367 1.00 0.00 106 GLY A C 19
ATOM 30696 O O . GLY A 1 106 ? -2.298 -30.742 -5.762 1.00 0.00 106 GLY A O 19
ATOM 30700 N N . PRO A 1 107 ? -1.183 -30.521 -7.707 1.00 0.00 107 PRO A N 19
ATOM 30701 C CA . PRO A 1 107 ? -2.365 -30.694 -8.556 1.00 0.00 107 PRO A CA 19
ATOM 30702 C C . PRO A 1 107 ? -2.898 -32.123 -8.522 1.00 0.00 107 PRO A C 19
ATOM 30703 O O . PRO A 1 107 ? -2.508 -32.961 -9.334 1.00 0.00 107 PRO A O 19
ATOM 30714 N N . SER A 1 108 ? -3.794 -32.393 -7.577 1.00 0.00 108 SER A N 19
ATOM 30715 C CA . SER A 1 108 ? -4.378 -33.721 -7.436 1.00 0.00 108 SER A CA 19
ATOM 30716 C C . SER A 1 108 ? -5.810 -33.632 -6.915 1.00 0.00 108 SER A C 19
ATOM 30717 O O . SER A 1 108 ? -6.063 -33.053 -5.858 1.00 0.00 108 SER A O 19
ATOM 30725 N N . SER A 1 109 ? -6.743 -34.209 -7.665 1.00 0.00 109 SER A N 19
ATOM 30726 C CA . SER A 1 109 ? -8.150 -34.192 -7.283 1.00 0.00 109 SER A CA 19
ATOM 30727 C C . SER A 1 109 ? -8.816 -35.527 -7.603 1.00 0.00 109 SER A C 19
ATOM 30728 O O . SER A 1 109 ? -8.400 -36.237 -8.518 1.00 0.00 109 SER A O 19
ATOM 30736 N N . GLY A 1 110 ? -9.853 -35.861 -6.841 1.00 0.00 110 GLY A N 19
ATOM 30737 C CA . GLY A 1 110 ? -10.561 -37.110 -7.059 1.00 0.00 110 GLY A CA 19
ATOM 30738 C C . GLY A 1 110 ? -9.742 -38.319 -6.653 1.00 0.00 110 GLY A C 19
ATOM 30739 O O . GLY A 1 110 ? -9.991 -39.430 -7.119 1.00 0.00 110 GLY A O 19
ATOM 30743 N N . GLY A 1 1 ? 6.676 24.019 13.416 1.00 0.00 1 GLY A N 20
ATOM 30744 C CA . GLY A 1 1 ? 7.724 24.943 13.025 1.00 0.00 1 GLY A CA 20
ATOM 30745 C C . GLY A 1 1 ? 7.175 26.223 12.425 1.00 0.00 1 GLY A C 20
ATOM 30746 O O . GLY A 1 1 ? 7.117 27.255 13.093 1.00 0.00 1 GLY A O 20
ATOM 30750 N N . SER A 1 2 ? 6.771 26.156 11.160 1.00 0.00 2 SER A N 20
ATOM 30751 C CA . SER A 1 2 ? 6.229 27.319 10.469 1.00 0.00 2 SER A CA 20
ATOM 30752 C C . SER A 1 2 ? 5.049 26.925 9.585 1.00 0.00 2 SER A C 20
ATOM 30753 O O . SER A 1 2 ? 4.897 25.760 9.217 1.00 0.00 2 SER A O 20
ATOM 30761 N N . SER A 1 3 ? 4.217 27.905 9.248 1.00 0.00 3 SER A N 20
ATOM 30762 C CA . SER A 1 3 ? 3.048 27.661 8.410 1.00 0.00 3 SER A CA 20
ATOM 30763 C C . SER A 1 3 ? 3.333 28.034 6.959 1.00 0.00 3 SER A C 20
ATOM 30764 O O . SER A 1 3 ? 3.394 29.212 6.609 1.00 0.00 3 SER A O 20
ATOM 30772 N N . GLY A 1 4 ? 3.507 27.020 6.116 1.00 0.00 4 GLY A N 20
ATOM 30773 C CA . GLY A 1 4 ? 3.783 27.261 4.712 1.00 0.00 4 GLY A CA 20
ATOM 30774 C C . GLY A 1 4 ? 2.590 27.841 3.978 1.00 0.00 4 GLY A C 20
ATOM 30775 O O . GLY A 1 4 ? 1.443 27.533 4.302 1.00 0.00 4 GLY A O 20
ATOM 30779 N N . SER A 1 5 ? 2.861 28.684 2.987 1.00 0.00 5 SER A N 20
ATOM 30780 C CA . SER A 1 5 ? 1.800 29.313 2.208 1.00 0.00 5 SER A CA 20
ATOM 30781 C C . SER A 1 5 ? 1.551 28.548 0.912 1.00 0.00 5 SER A C 20
ATOM 30782 O O . SER A 1 5 ? 0.410 28.236 0.572 1.00 0.00 5 SER A O 20
ATOM 30790 N N . SER A 1 6 ? 2.627 28.248 0.193 1.00 0.00 6 SER A N 20
ATOM 30791 C CA . SER A 1 6 ? 2.527 27.522 -1.068 1.00 0.00 6 SER A CA 20
ATOM 30792 C C . SER A 1 6 ? 2.296 26.034 -0.821 1.00 0.00 6 SER A C 20
ATOM 30793 O O . SER A 1 6 ? 1.468 25.406 -1.479 1.00 0.00 6 SER A O 20
ATOM 30801 N N . GLY A 1 7 ? 3.036 25.477 0.132 1.00 0.00 7 GLY A N 20
ATOM 30802 C CA . GLY A 1 7 ? 2.898 24.068 0.450 1.00 0.00 7 GLY A CA 20
ATOM 30803 C C . GLY A 1 7 ? 4.224 23.334 0.419 1.00 0.00 7 GLY A C 20
ATOM 30804 O O . GLY A 1 7 ? 5.280 23.951 0.274 1.00 0.00 7 GLY A O 20
ATOM 30808 N N . PHE A 1 8 ? 4.172 22.014 0.558 1.00 0.00 8 PHE A N 20
ATOM 30809 C CA . PHE A 1 8 ? 5.378 21.195 0.548 1.00 0.00 8 PHE A CA 20
ATOM 30810 C C . PHE A 1 8 ? 5.171 19.930 -0.280 1.00 0.00 8 PHE A C 20
ATOM 30811 O O . PHE A 1 8 ? 4.158 19.244 -0.141 1.00 0.00 8 PHE A O 20
ATOM 30828 N N . ARG A 1 9 ? 6.137 19.628 -1.141 1.00 0.00 9 ARG A N 20
ATOM 30829 C CA . ARG A 1 9 ? 6.060 18.447 -1.992 1.00 0.00 9 ARG A CA 20
ATOM 30830 C C . ARG A 1 9 ? 5.833 17.190 -1.159 1.00 0.00 9 ARG A C 20
ATOM 30831 O O . ARG A 1 9 ? 6.254 17.095 -0.005 1.00 0.00 9 ARG A O 20
ATOM 30852 N N . PRO A 1 10 ? 5.152 16.200 -1.754 1.00 0.00 10 PRO A N 20
ATOM 30853 C CA . PRO A 1 10 ? 4.853 14.930 -1.085 1.00 0.00 10 PRO A CA 20
ATOM 30854 C C . PRO A 1 10 ? 6.100 14.078 -0.876 1.00 0.00 10 PRO A C 20
ATOM 30855 O O . PRO A 1 10 ? 6.614 13.471 -1.816 1.00 0.00 10 PRO A O 20
ATOM 30866 N N . HIS A 1 11 ? 6.582 14.036 0.362 1.00 0.00 11 HIS A N 20
ATOM 30867 C CA . HIS A 1 11 ? 7.769 13.256 0.695 1.00 0.00 11 HIS A CA 20
ATOM 30868 C C . HIS A 1 11 ? 7.422 12.119 1.651 1.00 0.00 11 HIS A C 20
ATOM 30869 O O . HIS A 1 11 ? 6.932 12.351 2.756 1.00 0.00 11 HIS A O 20
ATOM 30883 N N . PHE A 1 12 ? 7.678 10.889 1.217 1.00 0.00 12 PHE A N 20
ATOM 30884 C CA . PHE A 1 12 ? 7.392 9.715 2.034 1.00 0.00 12 PHE A CA 20
ATOM 30885 C C . PHE A 1 12 ? 8.464 9.520 3.102 1.00 0.00 12 PHE A C 20
ATOM 30886 O O . PHE A 1 12 ? 9.584 9.102 2.805 1.00 0.00 12 PHE A O 20
ATOM 30903 N N . LEU A 1 13 ? 8.113 9.827 4.346 1.00 0.00 13 LEU A N 20
ATOM 30904 C CA . LEU A 1 13 ? 9.045 9.687 5.460 1.00 0.00 13 LEU A CA 20
ATOM 30905 C C . LEU A 1 13 ? 9.517 8.243 5.597 1.00 0.00 13 LEU A C 20
ATOM 30906 O O . LEU A 1 13 ? 10.716 7.977 5.673 1.00 0.00 13 LEU A O 20
ATOM 30922 N N . GLN A 1 14 ? 8.565 7.315 5.625 1.00 0.00 14 GLN A N 20
ATOM 30923 C CA . GLN A 1 14 ? 8.884 5.898 5.751 1.00 0.00 14 GLN A CA 20
ATOM 30924 C C . GLN A 1 14 ? 8.108 5.072 4.730 1.00 0.00 14 GLN A C 20
ATOM 30925 O O . GLN A 1 14 ? 6.884 4.973 4.799 1.00 0.00 14 GLN A O 20
ATOM 30939 N N . ALA A 1 15 ? 8.829 4.482 3.782 1.00 0.00 15 ALA A N 20
ATOM 30940 C CA . ALA A 1 15 ? 8.208 3.663 2.748 1.00 0.00 15 ALA A CA 20
ATOM 30941 C C . ALA A 1 15 ? 8.651 2.208 2.860 1.00 0.00 15 ALA A C 20
ATOM 30942 O O . ALA A 1 15 ? 9.794 1.907 3.205 1.00 0.00 15 ALA A O 20
ATOM 30949 N N . PRO A 1 16 ? 7.727 1.283 2.561 1.00 0.00 16 PRO A N 20
ATOM 30950 C CA . PRO A 1 16 ? 7.999 -0.156 2.621 1.00 0.00 16 PRO A CA 20
ATOM 30951 C C . PRO A 1 16 ? 8.952 -0.612 1.521 1.00 0.00 16 PRO A C 20
ATOM 30952 O O . PRO A 1 16 ? 9.416 0.194 0.716 1.00 0.00 16 PRO A O 20
ATOM 30963 N N . GLY A 1 17 ? 9.240 -1.910 1.494 1.00 0.00 17 GLY A N 20
ATOM 30964 C CA . GLY A 1 17 ? 10.136 -2.450 0.488 1.00 0.00 17 GLY A CA 20
ATOM 30965 C C . GLY A 1 17 ? 9.698 -3.814 -0.006 1.00 0.00 17 GLY A C 20
ATOM 30966 O O . GLY A 1 17 ? 8.625 -3.955 -0.592 1.00 0.00 17 GLY A O 20
ATOM 30970 N N . ASP A 1 18 ? 10.531 -4.822 0.230 1.00 0.00 18 ASP A N 20
ATOM 30971 C CA . ASP A 1 18 ? 10.224 -6.183 -0.195 1.00 0.00 18 ASP A CA 20
ATOM 30972 C C . ASP A 1 18 ? 9.667 -7.002 0.965 1.00 0.00 18 ASP A C 20
ATOM 30973 O O . ASP A 1 18 ? 10.214 -6.987 2.069 1.00 0.00 18 ASP A O 20
ATOM 30982 N N . LEU A 1 19 ? 8.577 -7.716 0.708 1.00 0.00 19 LEU A N 20
ATOM 30983 C CA . LEU A 1 19 ? 7.944 -8.541 1.731 1.00 0.00 19 LEU A CA 20
ATOM 30984 C C . LEU A 1 19 ? 7.660 -9.943 1.200 1.00 0.00 19 LEU A C 20
ATOM 30985 O O . LEU A 1 19 ? 7.682 -10.178 -0.008 1.00 0.00 19 LEU A O 20
ATOM 31001 N N . THR A 1 20 ? 7.390 -10.872 2.112 1.00 0.00 20 THR A N 20
ATOM 31002 C CA . THR A 1 20 ? 7.100 -12.250 1.737 1.00 0.00 20 THR A CA 20
ATOM 31003 C C . THR A 1 20 ? 5.907 -12.793 2.515 1.00 0.00 20 THR A C 20
ATOM 31004 O O . THR A 1 20 ? 5.999 -13.045 3.716 1.00 0.00 20 THR A O 20
ATOM 31015 N N . VAL A 1 21 ? 4.786 -12.970 1.822 1.00 0.00 21 VAL A N 20
ATOM 31016 C CA . VAL A 1 21 ? 3.574 -13.485 2.448 1.00 0.00 21 VAL A CA 20
ATOM 31017 C C . VAL A 1 21 ? 2.974 -14.624 1.631 1.00 0.00 21 VAL A C 20
ATOM 31018 O O . VAL A 1 21 ? 2.656 -14.455 0.454 1.00 0.00 21 VAL A O 20
ATOM 31031 N N . GLN A 1 22 ? 2.823 -15.783 2.264 1.00 0.00 22 GLN A N 20
ATOM 31032 C CA . GLN A 1 22 ? 2.261 -16.950 1.595 1.00 0.00 22 GLN A CA 20
ATOM 31033 C C . GLN A 1 22 ? 0.771 -16.762 1.331 1.00 0.00 22 GLN A C 20
ATOM 31034 O O . GLN A 1 22 ? 0.049 -16.210 2.162 1.00 0.00 22 GLN A O 20
ATOM 31048 N N . GLU A 1 23 ? 0.317 -17.224 0.171 1.00 0.00 23 GLU A N 20
ATOM 31049 C CA . GLU A 1 23 ? -1.088 -17.105 -0.202 1.00 0.00 23 GLU A CA 20
ATOM 31050 C C . GLU A 1 23 ? -1.994 -17.492 0.964 1.00 0.00 23 GLU A C 20
ATOM 31051 O O . GLU A 1 23 ? -1.743 -18.475 1.660 1.00 0.00 23 GLU A O 20
ATOM 31063 N N . GLY A 1 24 ? -3.050 -16.711 1.170 1.00 0.00 24 GLY A N 20
ATOM 31064 C CA . GLY A 1 24 ? -3.978 -16.987 2.251 1.00 0.00 24 GLY A CA 20
ATOM 31065 C C . GLY A 1 24 ? -3.456 -16.520 3.596 1.00 0.00 24 GLY A C 20
ATOM 31066 O O . GLY A 1 24 ? -3.737 -17.132 4.627 1.00 0.00 24 GLY A O 20
ATOM 31070 N N . LYS A 1 25 ? -2.691 -15.433 3.587 1.00 0.00 25 LYS A N 20
ATOM 31071 C CA . LYS A 1 25 ? -2.127 -14.884 4.815 1.00 0.00 25 LYS A CA 20
ATOM 31072 C C . LYS A 1 25 ? -2.441 -13.397 4.940 1.00 0.00 25 LYS A C 20
ATOM 31073 O O . LYS A 1 25 ? -2.992 -12.789 4.020 1.00 0.00 25 LYS A O 20
ATOM 31092 N N . LEU A 1 26 ? -2.087 -12.816 6.081 1.00 0.00 26 LEU A N 20
ATOM 31093 C CA . LEU A 1 26 ? -2.330 -11.398 6.325 1.00 0.00 26 LEU A CA 20
ATOM 31094 C C . LEU A 1 26 ? -1.200 -10.546 5.756 1.00 0.00 26 LEU A C 20
ATOM 31095 O O . LEU A 1 26 ? -0.024 -10.808 6.011 1.00 0.00 26 LEU A O 20
ATOM 31111 N N . CYS A 1 27 ? -1.564 -9.527 4.987 1.00 0.00 27 CYS A N 20
ATOM 31112 C CA . CYS A 1 27 ? -0.581 -8.635 4.383 1.00 0.00 27 CYS A CA 20
ATOM 31113 C C . CYS A 1 27 ? -0.885 -7.180 4.723 1.00 0.00 27 CYS A C 20
ATOM 31114 O O . CYS A 1 27 ? -1.930 -6.649 4.346 1.00 0.00 27 CYS A O 20
ATOM 31122 N N . ARG A 1 28 ? 0.034 -6.541 5.440 1.00 0.00 28 ARG A N 20
ATOM 31123 C CA . ARG A 1 28 ? -0.137 -5.148 5.834 1.00 0.00 28 ARG A CA 20
ATOM 31124 C C . ARG A 1 28 ? 1.093 -4.323 5.467 1.00 0.00 28 ARG A C 20
ATOM 31125 O O . ARG A 1 28 ? 2.221 -4.811 5.531 1.00 0.00 28 ARG A O 20
ATOM 31146 N N . MET A 1 29 ? 0.867 -3.072 5.081 1.00 0.00 29 MET A N 20
ATOM 31147 C CA . MET A 1 29 ? 1.958 -2.180 4.704 1.00 0.00 29 MET A CA 20
ATOM 31148 C C . MET A 1 29 ? 1.609 -0.730 5.024 1.00 0.00 29 MET A C 20
ATOM 31149 O O . MET A 1 29 ? 0.656 -0.175 4.476 1.00 0.00 29 MET A O 20
ATOM 31163 N N . ASP A 1 30 ? 2.386 -0.122 5.913 1.00 0.00 30 ASP A N 20
ATOM 31164 C CA . ASP A 1 30 ? 2.160 1.265 6.305 1.00 0.00 30 ASP A CA 20
ATOM 31165 C C . ASP A 1 30 ? 3.126 2.198 5.582 1.00 0.00 30 ASP A C 20
ATOM 31166 O O . ASP A 1 30 ? 4.242 1.807 5.238 1.00 0.00 30 ASP A O 20
ATOM 31175 N N . CYS A 1 31 ? 2.689 3.432 5.355 1.00 0.00 31 CYS A N 20
ATOM 31176 C CA . CYS A 1 31 ? 3.514 4.421 4.671 1.00 0.00 31 CYS A CA 20
ATOM 31177 C C . CYS A 1 31 ? 3.050 5.837 4.999 1.00 0.00 31 CYS A C 20
ATOM 31178 O O . CYS A 1 31 ? 1.861 6.146 4.922 1.00 0.00 31 CYS A O 20
ATOM 31186 N N . LYS A 1 32 ? 3.997 6.693 5.367 1.00 0.00 32 LYS A N 20
ATOM 31187 C CA . LYS A 1 32 ? 3.687 8.077 5.708 1.00 0.00 32 LYS A CA 20
ATOM 31188 C C . LYS A 1 32 ? 4.212 9.031 4.641 1.00 0.00 32 LYS A C 20
ATOM 31189 O O . LYS A 1 32 ? 5.225 8.760 3.995 1.00 0.00 32 LYS A O 20
ATOM 31208 N N . VAL A 1 33 ? 3.518 10.150 4.460 1.00 0.00 33 VAL A N 20
ATOM 31209 C CA . VAL A 1 33 ? 3.915 11.146 3.472 1.00 0.00 33 VAL A CA 20
ATOM 31210 C C . VAL A 1 33 ? 3.584 12.555 3.949 1.00 0.00 33 VAL A C 20
ATOM 31211 O O . VAL A 1 33 ? 2.447 12.845 4.321 1.00 0.00 33 VAL A O 20
ATOM 31224 N N . SER A 1 34 ? 4.585 13.430 3.935 1.00 0.00 34 SER A N 20
ATOM 31225 C CA . SER A 1 34 ? 4.401 14.810 4.369 1.00 0.00 34 SER A CA 20
ATOM 31226 C C . SER A 1 34 ? 3.948 15.689 3.207 1.00 0.00 34 SER A C 20
ATOM 31227 O O . SER A 1 34 ? 4.248 15.407 2.048 1.00 0.00 34 SER A O 20
ATOM 31235 N N . GLY A 1 35 ? 3.224 16.756 3.529 1.00 0.00 35 GLY A N 20
ATOM 31236 C CA . GLY A 1 35 ? 2.741 17.661 2.502 1.00 0.00 35 GLY A CA 20
ATOM 31237 C C . GLY A 1 35 ? 1.537 18.464 2.956 1.00 0.00 35 GLY A C 20
ATOM 31238 O O . GLY A 1 35 ? 0.834 18.069 3.887 1.00 0.00 35 GLY A O 20
ATOM 31242 N N . LEU A 1 36 ? 1.301 19.594 2.300 1.00 0.00 36 LEU A N 20
ATOM 31243 C CA . LEU A 1 36 ? 0.175 20.456 2.642 1.00 0.00 36 LEU A CA 20
ATOM 31244 C C . LEU A 1 36 ? -0.351 21.182 1.408 1.00 0.00 36 LEU A C 20
ATOM 31245 O O . LEU A 1 36 ? 0.383 21.882 0.710 1.00 0.00 36 LEU A O 20
ATOM 31261 N N . PRO A 1 37 ? -1.652 21.014 1.132 1.00 0.00 37 PRO A N 20
ATOM 31262 C CA . PRO A 1 37 ? -2.535 20.182 1.955 1.00 0.00 37 PRO A CA 20
ATOM 31263 C C . PRO A 1 37 ? -2.216 18.696 1.829 1.00 0.00 37 PRO A C 20
ATOM 31264 O O . PRO A 1 37 ? -1.270 18.310 1.141 1.00 0.00 37 PRO A O 20
ATOM 31275 N N . THR A 1 38 ? -3.011 17.866 2.496 1.00 0.00 38 THR A N 20
ATOM 31276 C CA . THR A 1 38 ? -2.813 16.423 2.459 1.00 0.00 38 THR A CA 20
ATOM 31277 C C . THR A 1 38 ? -2.695 15.920 1.025 1.00 0.00 38 THR A C 20
ATOM 31278 O O . THR A 1 38 ? -3.600 16.086 0.207 1.00 0.00 38 THR A O 20
ATOM 31289 N N . PRO A 1 39 ? -1.554 15.290 0.709 1.00 0.00 39 PRO A N 20
ATOM 31290 C CA . PRO A 1 39 ? -1.291 14.750 -0.628 1.00 0.00 39 PRO A CA 20
ATOM 31291 C C . PRO A 1 39 ? -2.162 13.539 -0.944 1.00 0.00 39 PRO A C 20
ATOM 31292 O O . PRO A 1 39 ? -2.236 12.593 -0.159 1.00 0.00 39 PRO A O 20
ATOM 31303 N N . ASP A 1 40 ? -2.819 13.574 -2.098 1.00 0.00 40 ASP A N 20
ATOM 31304 C CA . ASP A 1 40 ? -3.684 12.477 -2.519 1.00 0.00 40 ASP A CA 20
ATOM 31305 C C . ASP A 1 40 ? -2.919 11.485 -3.389 1.00 0.00 40 ASP A C 20
ATOM 31306 O O . ASP A 1 40 ? -2.403 11.841 -4.450 1.00 0.00 40 ASP A O 20
ATOM 31315 N N . LEU A 1 41 ? -2.847 10.239 -2.934 1.00 0.00 41 LEU A N 20
ATOM 31316 C CA . LEU A 1 41 ? -2.144 9.194 -3.670 1.00 0.00 41 LEU A CA 20
ATOM 31317 C C . LEU A 1 41 ? -3.085 8.046 -4.019 1.00 0.00 41 LEU A C 20
ATOM 31318 O O . LEU A 1 41 ? -3.967 7.693 -3.236 1.00 0.00 41 LEU A O 20
ATOM 31334 N N . SER A 1 42 ? -2.890 7.465 -5.198 1.00 0.00 42 SER A N 20
ATOM 31335 C CA . SER A 1 42 ? -3.723 6.358 -5.652 1.00 0.00 42 SER A CA 20
ATOM 31336 C C . SER A 1 42 ? -2.905 5.075 -5.767 1.00 0.00 42 SER A C 20
ATOM 31337 O O . SER A 1 42 ? -1.777 5.087 -6.260 1.00 0.00 42 SER A O 20
ATOM 31345 N N . TRP A 1 43 ? -3.482 3.970 -5.307 1.00 0.00 43 TRP A N 20
ATOM 31346 C CA . TRP A 1 43 ? -2.807 2.678 -5.357 1.00 0.00 43 TRP A CA 20
ATOM 31347 C C . TRP A 1 43 ? -2.886 2.077 -6.756 1.00 0.00 43 TRP A C 20
ATOM 31348 O O . TRP A 1 43 ? -3.863 2.285 -7.476 1.00 0.00 43 TRP A O 20
ATOM 31369 N N . GLN A 1 44 ? -1.853 1.331 -7.134 1.00 0.00 44 GLN A N 20
ATOM 31370 C CA . GLN A 1 44 ? -1.807 0.700 -8.448 1.00 0.00 44 GLN A CA 20
ATOM 31371 C C . GLN A 1 44 ? -1.148 -0.673 -8.370 1.00 0.00 44 GLN A C 20
ATOM 31372 O O . GLN A 1 44 ? -0.016 -0.804 -7.904 1.00 0.00 44 GLN A O 20
ATOM 31386 N N . LEU A 1 45 ? -1.864 -1.694 -8.829 1.00 0.00 45 LEU A N 20
ATOM 31387 C CA . LEU A 1 45 ? -1.349 -3.058 -8.811 1.00 0.00 45 LEU A CA 20
ATOM 31388 C C . LEU A 1 45 ? -1.152 -3.585 -10.229 1.00 0.00 45 LEU A C 20
ATOM 31389 O O . LEU A 1 45 ? -2.022 -3.431 -11.086 1.00 0.00 45 LEU A O 20
ATOM 31405 N N . ASP A 1 46 ? -0.003 -4.208 -10.469 1.00 0.00 46 ASP A N 20
ATOM 31406 C CA . ASP A 1 46 ? 0.307 -4.760 -11.782 1.00 0.00 46 ASP A CA 20
ATOM 31407 C C . ASP A 1 46 ? -0.215 -3.853 -12.891 1.00 0.00 46 ASP A C 20
ATOM 31408 O O . ASP A 1 46 ? -0.739 -4.325 -13.899 1.00 0.00 46 ASP A O 20
ATOM 31417 N N . GLY A 1 47 ? -0.070 -2.545 -12.696 1.00 0.00 47 GLY A N 20
ATOM 31418 C CA . GLY A 1 47 ? -0.534 -1.592 -13.687 1.00 0.00 47 GLY A CA 20
ATOM 31419 C C . GLY A 1 47 ? -2.043 -1.588 -13.827 1.00 0.00 47 GLY A C 20
ATOM 31420 O O . GLY A 1 47 ? -2.572 -1.547 -14.938 1.00 0.00 47 GLY A O 20
ATOM 31424 N N . LYS A 1 48 ? -2.740 -1.633 -12.696 1.00 0.00 48 LYS A N 20
ATOM 31425 C CA . LYS A 1 48 ? -4.198 -1.634 -12.695 1.00 0.00 48 LYS A CA 20
ATOM 31426 C C . LYS A 1 48 ? -4.742 -0.978 -11.430 1.00 0.00 48 LYS A C 20
ATOM 31427 O O . LYS A 1 48 ? -4.116 -1.002 -10.371 1.00 0.00 48 LYS A O 20
ATOM 31446 N N . PRO A 1 49 ? -5.938 -0.379 -11.541 1.00 0.00 49 PRO A N 20
ATOM 31447 C CA . PRO A 1 49 ? -6.593 0.293 -10.415 1.00 0.00 49 PRO A CA 20
ATOM 31448 C C . PRO A 1 49 ? -7.074 -0.691 -9.353 1.00 0.00 49 PRO A C 20
ATOM 31449 O O . PRO A 1 49 ? -8.056 -1.406 -9.554 1.00 0.00 49 PRO A O 20
ATOM 31460 N N . VAL A 1 50 ? -6.377 -0.721 -8.222 1.00 0.00 50 VAL A N 20
ATOM 31461 C CA . VAL A 1 50 ? -6.734 -1.616 -7.127 1.00 0.00 50 VAL A CA 20
ATOM 31462 C C . VAL A 1 50 ? -7.836 -1.014 -6.263 1.00 0.00 50 VAL A C 20
ATOM 31463 O O . VAL A 1 50 ? -7.611 -0.042 -5.541 1.00 0.00 50 VAL A O 20
ATOM 31476 N N . ARG A 1 51 ? -9.027 -1.599 -6.339 1.00 0.00 51 ARG A N 20
ATOM 31477 C CA . ARG A 1 51 ? -10.165 -1.119 -5.564 1.00 0.00 51 ARG A CA 20
ATOM 31478 C C . ARG A 1 51 ? -10.328 -1.929 -4.281 1.00 0.00 51 ARG A C 20
ATOM 31479 O O . ARG A 1 51 ? -10.014 -3.119 -4.225 1.00 0.00 51 ARG A O 20
ATOM 31500 N N . PRO A 1 52 ? -10.831 -1.272 -3.226 1.00 0.00 52 PRO A N 20
ATOM 31501 C CA . PRO A 1 52 ? -11.047 -1.911 -1.925 1.00 0.00 52 PRO A CA 20
ATOM 31502 C C . PRO A 1 52 ? -12.186 -2.925 -1.959 1.00 0.00 52 PRO A C 20
ATOM 31503 O O . PRO A 1 52 ? -13.312 -2.596 -2.334 1.00 0.00 52 PRO A O 20
ATOM 31514 N N . ASP A 1 53 ? -11.886 -4.158 -1.566 1.00 0.00 53 ASP A N 20
ATOM 31515 C CA . ASP A 1 53 ? -12.886 -5.220 -1.550 1.00 0.00 53 ASP A CA 20
ATOM 31516 C C . ASP A 1 53 ? -12.950 -5.885 -0.179 1.00 0.00 53 ASP A C 20
ATOM 31517 O O . ASP A 1 53 ? -12.273 -5.464 0.759 1.00 0.00 53 ASP A O 20
ATOM 31526 N N . SER A 1 54 ? -13.771 -6.925 -0.070 1.00 0.00 54 SER A N 20
ATOM 31527 C CA . SER A 1 54 ? -13.928 -7.646 1.188 1.00 0.00 54 SER A CA 20
ATOM 31528 C C . SER A 1 54 ? -12.570 -8.035 1.765 1.00 0.00 54 SER A C 20
ATOM 31529 O O . SER A 1 54 ? -12.404 -8.130 2.980 1.00 0.00 54 SER A O 20
ATOM 31537 N N . ALA A 1 55 ? -11.602 -8.258 0.882 1.00 0.00 55 ALA A N 20
ATOM 31538 C CA . ALA A 1 55 ? -10.258 -8.635 1.302 1.00 0.00 55 ALA A CA 20
ATOM 31539 C C . ALA A 1 55 ? -9.313 -7.438 1.258 1.00 0.00 55 ALA A C 20
ATOM 31540 O O . ALA A 1 55 ? -8.521 -7.226 2.177 1.00 0.00 55 ALA A O 20
ATOM 31547 N N . HIS A 1 56 ? -9.402 -6.660 0.185 1.00 0.00 56 HIS A N 20
ATOM 31548 C CA . HIS A 1 56 ? -8.554 -5.484 0.021 1.00 0.00 56 HIS A CA 20
ATOM 31549 C C . HIS A 1 56 ? -9.182 -4.265 0.691 1.00 0.00 56 HIS A C 20
ATOM 31550 O O . HIS A 1 56 ? -10.228 -3.778 0.263 1.00 0.00 56 HIS A O 20
ATOM 31564 N N . LYS A 1 57 ? -8.536 -3.777 1.745 1.00 0.00 57 LYS A N 20
ATOM 31565 C CA . LYS A 1 57 ? -9.029 -2.614 2.474 1.00 0.00 57 LYS A CA 20
ATOM 31566 C C . LYS A 1 57 ? -7.958 -1.532 2.561 1.00 0.00 57 LYS A C 20
ATOM 31567 O O . LYS A 1 57 ? -6.769 -1.830 2.677 1.00 0.00 57 LYS A O 20
ATOM 31586 N N . MET A 1 58 ? -8.387 -0.275 2.506 1.00 0.00 58 MET A N 20
ATOM 31587 C CA . MET A 1 58 ? -7.464 0.851 2.581 1.00 0.00 58 MET A CA 20
ATOM 31588 C C . MET A 1 58 ? -7.716 1.677 3.839 1.00 0.00 58 MET A C 20
ATOM 31589 O O . MET A 1 58 ? -8.851 1.788 4.304 1.00 0.00 58 MET A O 20
ATOM 31603 N N . LEU A 1 59 ? -6.651 2.254 4.385 1.00 0.00 59 LEU A N 20
ATOM 31604 C CA . LEU A 1 59 ? -6.757 3.070 5.589 1.00 0.00 59 LEU A CA 20
ATOM 31605 C C . LEU A 1 59 ? -5.853 4.296 5.498 1.00 0.00 59 LEU A C 20
ATOM 31606 O O . LEU A 1 59 ? -4.661 4.181 5.211 1.00 0.00 59 LEU A O 20
ATOM 31622 N N . VAL A 1 60 ? -6.427 5.468 5.747 1.00 0.00 60 VAL A N 20
ATOM 31623 C CA . VAL A 1 60 ? -5.673 6.715 5.696 1.00 0.00 60 VAL A CA 20
ATOM 31624 C C . VAL A 1 60 ? -6.008 7.609 6.885 1.00 0.00 60 VAL A C 20
ATOM 31625 O O . VAL A 1 60 ? -7.131 8.098 7.010 1.00 0.00 60 VAL A O 20
ATOM 31638 N N . ARG A 1 61 ? -5.027 7.819 7.756 1.00 0.00 61 ARG A N 20
ATOM 31639 C CA . ARG A 1 61 ? -5.218 8.654 8.936 1.00 0.00 61 ARG A CA 20
ATOM 31640 C C . ARG A 1 61 ? -4.591 10.030 8.735 1.00 0.00 61 ARG A C 20
ATOM 31641 O O . ARG A 1 61 ? -4.051 10.327 7.670 1.00 0.00 61 ARG A O 20
ATOM 31662 N N . GLU A 1 62 ? -4.668 10.866 9.766 1.00 0.00 62 GLU A N 20
ATOM 31663 C CA . GLU A 1 62 ? -4.109 12.211 9.701 1.00 0.00 62 GLU A CA 20
ATOM 31664 C C . GLU A 1 62 ? -2.588 12.175 9.825 1.00 0.00 62 GLU A C 20
ATOM 31665 O O . GLU A 1 62 ? -2.007 11.147 10.169 1.00 0.00 62 GLU A O 20
ATOM 31677 N N . ASN A 1 63 ? -1.951 13.306 9.541 1.00 0.00 63 ASN A N 20
ATOM 31678 C CA . ASN A 1 63 ? -0.498 13.404 9.619 1.00 0.00 63 ASN A CA 20
ATOM 31679 C C . ASN A 1 63 ? 0.162 12.635 8.478 1.00 0.00 63 ASN A C 20
ATOM 31680 O O . ASN A 1 63 ? 1.278 12.135 8.616 1.00 0.00 63 ASN A O 20
ATOM 31691 N N . GLY A 1 64 ? -0.537 12.544 7.351 1.00 0.00 64 GLY A N 20
ATOM 31692 C CA . GLY A 1 64 ? -0.004 11.834 6.203 1.00 0.00 64 GLY A CA 20
ATOM 31693 C C . GLY A 1 64 ? 0.287 10.377 6.506 1.00 0.00 64 GLY A C 20
ATOM 31694 O O . GLY A 1 64 ? 1.441 9.994 6.697 1.00 0.00 64 GLY A O 20
ATOM 31698 N N . VAL A 1 65 ? -0.762 9.563 6.550 1.00 0.00 65 VAL A N 20
ATOM 31699 C CA . VAL A 1 65 ? -0.614 8.140 6.833 1.00 0.00 65 VAL A CA 20
ATOM 31700 C C . VAL A 1 65 ? -1.493 7.302 5.911 1.00 0.00 65 VAL A C 20
ATOM 31701 O O . VAL A 1 65 ? -2.683 7.577 5.751 1.00 0.00 65 VAL A O 20
ATOM 31714 N N . HIS A 1 66 ? -0.899 6.278 5.306 1.00 0.00 66 HIS A N 20
ATOM 31715 C CA . HIS A 1 66 ? -1.629 5.398 4.400 1.00 0.00 66 HIS A CA 20
ATOM 31716 C C . HIS A 1 66 ? -1.176 3.950 4.566 1.00 0.00 66 HIS A C 20
ATOM 31717 O O . HIS A 1 66 ? 0.018 3.655 4.521 1.00 0.00 66 HIS A O 20
ATOM 31731 N N . SER A 1 67 ? -2.137 3.053 4.760 1.00 0.00 67 SER A N 20
ATOM 31732 C CA . SER A 1 67 ? -1.836 1.637 4.938 1.00 0.00 67 SER A CA 20
ATOM 31733 C C . SER A 1 67 ? -2.764 0.774 4.088 1.00 0.00 67 SER A C 20
ATOM 31734 O O . SER A 1 67 ? -3.959 1.050 3.976 1.00 0.00 67 SER A O 20
ATOM 31742 N N . LEU A 1 68 ? -2.205 -0.273 3.491 1.00 0.00 68 LEU A N 20
ATOM 31743 C CA . LEU A 1 68 ? -2.981 -1.178 2.650 1.00 0.00 68 LEU A CA 20
ATOM 31744 C C . LEU A 1 68 ? -3.003 -2.584 3.241 1.00 0.00 68 LEU A C 20
ATOM 31745 O O . LEU A 1 68 ? -2.005 -3.303 3.196 1.00 0.00 68 LEU A O 20
ATOM 31761 N N . ILE A 1 69 ? -4.149 -2.970 3.792 1.00 0.00 69 ILE A N 20
ATOM 31762 C CA . ILE A 1 69 ? -4.302 -4.292 4.389 1.00 0.00 69 ILE A CA 20
ATOM 31763 C C . ILE A 1 69 ? -5.089 -5.221 3.471 1.00 0.00 69 ILE A C 20
ATOM 31764 O O . ILE A 1 69 ? -6.109 -4.830 2.901 1.00 0.00 69 ILE A O 20
ATOM 31780 N N . ILE A 1 70 ? -4.611 -6.453 3.334 1.00 0.00 70 ILE A N 20
ATOM 31781 C CA . ILE A 1 70 ? -5.271 -7.439 2.488 1.00 0.00 70 ILE A CA 20
ATOM 31782 C C . ILE A 1 70 ? -5.396 -8.780 3.201 1.00 0.00 70 ILE A C 20
ATOM 31783 O O . ILE A 1 70 ? -4.405 -9.338 3.673 1.00 0.00 70 ILE A O 20
ATOM 31799 N N . GLU A 1 71 ? -6.620 -9.294 3.275 1.00 0.00 71 GLU A N 20
ATOM 31800 C CA . GLU A 1 71 ? -6.873 -10.572 3.931 1.00 0.00 71 GLU A CA 20
ATOM 31801 C C . GLU A 1 71 ? -8.256 -11.106 3.566 1.00 0.00 71 GLU A C 20
ATOM 31802 O O . GLU A 1 71 ? -9.275 -10.441 3.753 1.00 0.00 71 GLU A O 20
ATOM 31814 N N . PRO A 1 72 ? -8.292 -12.335 3.032 1.00 0.00 72 PRO A N 20
ATOM 31815 C CA . PRO A 1 72 ? -7.086 -13.136 2.805 1.00 0.00 72 PRO A CA 20
ATOM 31816 C C . PRO A 1 72 ? -6.217 -12.570 1.686 1.00 0.00 72 PRO A C 20
ATOM 31817 O O . PRO A 1 72 ? -6.412 -11.436 1.249 1.00 0.00 72 PRO A O 20
ATOM 31828 N N . VAL A 1 73 ? -5.257 -13.367 1.228 1.00 0.00 73 VAL A N 20
ATOM 31829 C CA . VAL A 1 73 ? -4.360 -12.946 0.159 1.00 0.00 73 VAL A CA 20
ATOM 31830 C C . VAL A 1 73 ? -4.315 -13.979 -0.961 1.00 0.00 73 VAL A C 20
ATOM 31831 O O . VAL A 1 73 ? -4.427 -15.181 -0.717 1.00 0.00 73 VAL A O 20
ATOM 31844 N N . THR A 1 74 ? -4.151 -13.504 -2.192 1.00 0.00 74 THR A N 20
ATOM 31845 C CA . THR A 1 74 ? -4.093 -14.386 -3.350 1.00 0.00 74 THR A CA 20
ATOM 31846 C C . THR A 1 74 ? -2.800 -14.181 -4.133 1.00 0.00 74 THR A C 20
ATOM 31847 O O . THR A 1 74 ? -1.997 -13.308 -3.805 1.00 0.00 74 THR A O 20
ATOM 31858 N N . SER A 1 75 ? -2.606 -14.992 -5.168 1.00 0.00 75 SER A N 20
ATOM 31859 C CA . SER A 1 75 ? -1.409 -14.901 -5.996 1.00 0.00 75 SER A CA 20
ATOM 31860 C C . SER A 1 75 ? -1.417 -13.621 -6.825 1.00 0.00 75 SER A C 20
ATOM 31861 O O . SER A 1 75 ? -0.369 -13.139 -7.253 1.00 0.00 75 SER A O 20
ATOM 31869 N N . ARG A 1 76 ? -2.609 -13.075 -7.048 1.00 0.00 76 ARG A N 20
ATOM 31870 C CA . ARG A 1 76 ? -2.755 -11.852 -7.827 1.00 0.00 76 ARG A CA 20
ATOM 31871 C C . ARG A 1 76 ? -2.206 -10.651 -7.062 1.00 0.00 76 ARG A C 20
ATOM 31872 O O . ARG A 1 76 ? -1.737 -9.683 -7.660 1.00 0.00 76 ARG A O 20
ATOM 31893 N N . ASP A 1 77 ? -2.270 -10.722 -5.737 1.00 0.00 77 ASP A N 20
ATOM 31894 C CA . ASP A 1 77 ? -1.779 -9.641 -4.889 1.00 0.00 77 ASP A CA 20
ATOM 31895 C C . ASP A 1 77 ? -0.282 -9.427 -5.093 1.00 0.00 77 ASP A C 20
ATOM 31896 O O . ASP A 1 77 ? 0.240 -8.343 -4.838 1.00 0.00 77 ASP A O 20
ATOM 31905 N N . ALA A 1 78 ? 0.402 -10.469 -5.555 1.00 0.00 78 ALA A N 20
ATOM 31906 C CA . ALA A 1 78 ? 1.838 -10.395 -5.794 1.00 0.00 78 ALA A CA 20
ATOM 31907 C C . ALA A 1 78 ? 2.146 -9.544 -7.022 1.00 0.00 78 ALA A C 20
ATOM 31908 O O . ALA A 1 78 ? 1.668 -9.825 -8.120 1.00 0.00 78 ALA A O 20
ATOM 31915 N N . GLY A 1 79 ? 2.949 -8.502 -6.827 1.00 0.00 79 GLY A N 20
ATOM 31916 C CA . GLY A 1 79 ? 3.307 -7.626 -7.927 1.00 0.00 79 GLY A CA 20
ATOM 31917 C C . GLY A 1 79 ? 4.066 -6.397 -7.467 1.00 0.00 79 GLY A C 20
ATOM 31918 O O . GLY A 1 79 ? 4.730 -6.422 -6.430 1.00 0.00 79 GLY A O 20
ATOM 31922 N N . ILE A 1 80 ? 3.969 -5.320 -8.239 1.00 0.00 80 ILE A N 20
ATOM 31923 C CA . ILE A 1 80 ? 4.653 -4.077 -7.905 1.00 0.00 80 ILE A CA 20
ATOM 31924 C C . ILE A 1 80 ? 3.656 -2.980 -7.549 1.00 0.00 80 ILE A C 20
ATOM 31925 O O . ILE A 1 80 ? 3.069 -2.351 -8.429 1.00 0.00 80 ILE A O 20
ATOM 31941 N N . TYR A 1 81 ? 3.470 -2.755 -6.253 1.00 0.00 81 TYR A N 20
ATOM 31942 C CA . TYR A 1 81 ? 2.543 -1.734 -5.780 1.00 0.00 81 TYR A CA 20
ATOM 31943 C C . TYR A 1 81 ? 3.164 -0.344 -5.884 1.00 0.00 81 TYR A C 20
ATOM 31944 O O . TYR A 1 81 ? 4.102 -0.013 -5.157 1.00 0.00 81 TYR A O 20
ATOM 31962 N N . THR A 1 82 ? 2.634 0.468 -6.793 1.00 0.00 82 THR A N 20
ATOM 31963 C CA . THR A 1 82 ? 3.134 1.822 -6.994 1.00 0.00 82 THR A CA 20
ATOM 31964 C C . THR A 1 82 ? 2.076 2.859 -6.634 1.00 0.00 82 THR A C 20
ATOM 31965 O O . THR A 1 82 ? 0.901 2.700 -6.965 1.00 0.00 82 THR A O 20
ATOM 31976 N N . CYS A 1 83 ? 2.501 3.919 -5.956 1.00 0.00 83 CYS A N 20
ATOM 31977 C CA . CYS A 1 83 ? 1.588 4.983 -5.552 1.00 0.00 83 CYS A CA 20
ATOM 31978 C C . CYS A 1 83 ? 2.082 6.339 -6.044 1.00 0.00 83 CYS A C 20
ATOM 31979 O O . CYS A 1 83 ? 3.287 6.580 -6.125 1.00 0.00 83 CYS A O 20
ATOM 31987 N N . ILE A 1 84 ? 1.144 7.221 -6.372 1.00 0.00 84 ILE A N 20
ATOM 31988 C CA . ILE A 1 84 ? 1.485 8.553 -6.857 1.00 0.00 84 ILE A CA 20
ATOM 31989 C C . ILE A 1 84 ? 0.713 9.628 -6.099 1.00 0.00 84 ILE A C 20
ATOM 31990 O O . ILE A 1 84 ? -0.472 9.847 -6.348 1.00 0.00 84 ILE A O 20
ATOM 32006 N N . ALA A 1 85 ? 1.394 10.297 -5.175 1.00 0.00 85 ALA A N 20
ATOM 32007 C CA . ALA A 1 85 ? 0.774 11.352 -4.384 1.00 0.00 85 ALA A CA 20
ATOM 32008 C C . ALA A 1 85 ? 0.962 12.715 -5.042 1.00 0.00 85 ALA A C 20
ATOM 32009 O O . ALA A 1 85 ? 2.074 13.240 -5.101 1.00 0.00 85 ALA A O 20
ATOM 32016 N N . THR A 1 86 ? -0.133 13.284 -5.536 1.00 0.00 86 THR A N 20
ATOM 32017 C CA . THR A 1 86 ? -0.089 14.585 -6.192 1.00 0.00 86 THR A CA 20
ATOM 32018 C C . THR A 1 86 ? -0.861 15.630 -5.394 1.00 0.00 86 THR A C 20
ATOM 32019 O O . THR A 1 86 ? -2.076 15.526 -5.231 1.00 0.00 86 THR A O 20
ATOM 32030 N N . ASN A 1 87 ? -0.147 16.636 -4.900 1.00 0.00 87 ASN A N 20
ATOM 32031 C CA . ASN A 1 87 ? -0.767 17.701 -4.119 1.00 0.00 87 ASN A CA 20
ATOM 32032 C C . ASN A 1 87 ? -0.582 19.053 -4.800 1.00 0.00 87 ASN A C 20
ATOM 32033 O O . ASN A 1 87 ? 0.016 19.143 -5.872 1.00 0.00 87 ASN A O 20
ATOM 32044 N N . ARG A 1 88 ? -1.098 20.103 -4.169 1.00 0.00 88 ARG A N 20
ATOM 32045 C CA . ARG A 1 88 ? -0.990 21.451 -4.713 1.00 0.00 88 ARG A CA 20
ATOM 32046 C C . ARG A 1 88 ? 0.462 21.793 -5.036 1.00 0.00 88 ARG A C 20
ATOM 32047 O O . ARG A 1 88 ? 0.755 22.377 -6.079 1.00 0.00 88 ARG A O 20
ATOM 32068 N N . ALA A 1 89 ? 1.365 21.425 -4.134 1.00 0.00 89 ALA A N 20
ATOM 32069 C CA . ALA A 1 89 ? 2.786 21.690 -4.323 1.00 0.00 89 ALA A CA 20
ATOM 32070 C C . ALA A 1 89 ? 3.317 20.980 -5.564 1.00 0.00 89 ALA A C 20
ATOM 32071 O O . ALA A 1 89 ? 3.731 21.621 -6.529 1.00 0.00 89 ALA A O 20
ATOM 32078 N N . GLY A 1 90 ? 3.303 19.651 -5.530 1.00 0.00 90 GLY A N 20
ATOM 32079 C CA . GLY A 1 90 ? 3.787 18.875 -6.657 1.00 0.00 90 GLY A CA 20
ATOM 32080 C C . GLY A 1 90 ? 3.252 17.457 -6.658 1.00 0.00 90 GLY A C 20
ATOM 32081 O O . GLY A 1 90 ? 2.064 17.235 -6.422 1.00 0.00 90 GLY A O 20
ATOM 32085 N N . GLN A 1 91 ? 4.129 16.495 -6.924 1.00 0.00 91 GLN A N 20
ATOM 32086 C CA . GLN A 1 91 ? 3.737 15.091 -6.956 1.00 0.00 91 GLN A CA 20
ATOM 32087 C C . GLN A 1 91 ? 4.955 14.182 -6.826 1.00 0.00 91 GLN A C 20
ATOM 32088 O O . GLN A 1 91 ? 6.081 14.595 -7.100 1.00 0.00 91 GLN A O 20
ATOM 32102 N N . ASN A 1 92 ? 4.721 12.943 -6.405 1.00 0.00 92 ASN A N 20
ATOM 32103 C CA . ASN A 1 92 ? 5.799 11.976 -6.237 1.00 0.00 92 ASN A CA 20
ATOM 32104 C C . ASN A 1 92 ? 5.332 10.571 -6.605 1.00 0.00 92 ASN A C 20
ATOM 32105 O O . ASN A 1 92 ? 4.150 10.347 -6.866 1.00 0.00 92 ASN A O 20
ATOM 32116 N N . SER A 1 93 ? 6.269 9.628 -6.624 1.00 0.00 93 SER A N 20
ATOM 32117 C CA . SER A 1 93 ? 5.954 8.245 -6.962 1.00 0.00 93 SER A CA 20
ATOM 32118 C C . SER A 1 93 ? 6.947 7.287 -6.311 1.00 0.00 93 SER A C 20
ATOM 32119 O O . SER A 1 93 ? 8.112 7.627 -6.105 1.00 0.00 93 SER A O 20
ATOM 32127 N N . PHE A 1 94 ? 6.475 6.087 -5.987 1.00 0.00 94 PHE A N 20
ATOM 32128 C CA . PHE A 1 94 ? 7.320 5.079 -5.357 1.00 0.00 94 PHE A CA 20
ATOM 32129 C C . PHE A 1 94 ? 6.792 3.675 -5.639 1.00 0.00 94 PHE A C 20
ATOM 32130 O O . PHE A 1 94 ? 5.595 3.414 -5.517 1.00 0.00 94 PHE A O 20
ATOM 32147 N N . SER A 1 95 ? 7.694 2.774 -6.016 1.00 0.00 95 SER A N 20
ATOM 32148 C CA . SER A 1 95 ? 7.319 1.398 -6.319 1.00 0.00 95 SER A CA 20
ATOM 32149 C C . SER A 1 95 ? 7.915 0.435 -5.296 1.00 0.00 95 SER A C 20
ATOM 32150 O O . SER A 1 95 ? 8.970 0.700 -4.717 1.00 0.00 95 SER A O 20
ATOM 32158 N N . LEU A 1 96 ? 7.233 -0.683 -5.078 1.00 0.00 96 LEU A N 20
ATOM 32159 C CA . LEU A 1 96 ? 7.693 -1.688 -4.126 1.00 0.00 96 LEU A CA 20
ATOM 32160 C C . LEU A 1 96 ? 7.479 -3.095 -4.672 1.00 0.00 96 LEU A C 20
ATOM 32161 O O . LEU A 1 96 ? 6.696 -3.299 -5.599 1.00 0.00 96 LEU A O 20
ATOM 32177 N N . GLU A 1 97 ? 8.180 -4.063 -4.090 1.00 0.00 97 GLU A N 20
ATOM 32178 C CA . GLU A 1 97 ? 8.065 -5.452 -4.519 1.00 0.00 97 GLU A CA 20
ATOM 32179 C C . GLU A 1 97 ? 7.411 -6.304 -3.435 1.00 0.00 97 GLU A C 20
ATOM 32180 O O . GLU A 1 97 ? 7.641 -6.096 -2.243 1.00 0.00 97 GLU A O 20
ATOM 32192 N N . LEU A 1 98 ? 6.594 -7.263 -3.857 1.00 0.00 98 LEU A N 20
ATOM 32193 C CA . LEU A 1 98 ? 5.905 -8.147 -2.923 1.00 0.00 98 LEU A CA 20
ATOM 32194 C C . LEU A 1 98 ? 5.868 -9.577 -3.454 1.00 0.00 98 LEU A C 20
ATOM 32195 O O . LEU A 1 98 ? 5.276 -9.847 -4.499 1.00 0.00 98 LEU A O 20
ATOM 32211 N N . VAL A 1 99 ? 6.502 -10.490 -2.725 1.00 0.00 99 VAL A N 20
ATOM 32212 C CA . VAL A 1 99 ? 6.538 -11.893 -3.119 1.00 0.00 99 VAL A CA 20
ATOM 32213 C C . VAL A 1 99 ? 5.462 -12.695 -2.397 1.00 0.00 99 VAL A C 20
ATOM 32214 O O . VAL A 1 99 ? 5.298 -12.582 -1.182 1.00 0.00 99 VAL A O 20
ATOM 32227 N N . VAL A 1 100 ? 4.730 -13.508 -3.153 1.00 0.00 100 VAL A N 20
ATOM 32228 C CA . VAL A 1 100 ? 3.670 -14.332 -2.585 1.00 0.00 100 VAL A CA 20
ATOM 32229 C C . VAL A 1 100 ? 3.907 -15.809 -2.875 1.00 0.00 100 VAL A C 20
ATOM 32230 O O . VAL A 1 100 ? 3.929 -16.229 -4.031 1.00 0.00 100 VAL A O 20
ATOM 32243 N N . ALA A 1 101 ? 4.083 -16.594 -1.817 1.00 0.00 101 ALA A N 20
ATOM 32244 C CA . ALA A 1 101 ? 4.316 -18.026 -1.958 1.00 0.00 101 ALA A CA 20
ATOM 32245 C C . ALA A 1 101 ? 3.001 -18.799 -1.953 1.00 0.00 101 ALA A C 20
ATOM 32246 O O . ALA A 1 101 ? 2.262 -18.779 -0.969 1.00 0.00 101 ALA A O 20
ATOM 32253 N N . ALA A 1 102 ? 2.716 -19.478 -3.059 1.00 0.00 102 ALA A N 20
ATOM 32254 C CA . ALA A 1 102 ? 1.491 -20.258 -3.182 1.00 0.00 102 ALA A CA 20
ATOM 32255 C C . ALA A 1 102 ? 1.345 -21.237 -2.022 1.00 0.00 102 ALA A C 20
ATOM 32256 O O . ALA A 1 102 ? 2.324 -21.838 -1.576 1.00 0.00 102 ALA A O 20
ATOM 32263 N N . LYS A 1 103 ? 0.119 -21.395 -1.537 1.00 0.00 103 LYS A N 20
ATOM 32264 C CA . LYS A 1 103 ? -0.156 -22.302 -0.429 1.00 0.00 103 LYS A CA 20
ATOM 32265 C C . LYS A 1 103 ? -0.264 -23.742 -0.919 1.00 0.00 103 LYS A C 20
ATOM 32266 O O . LYS A 1 103 ? -1.364 -24.266 -1.094 1.00 0.00 103 LYS A O 20
ATOM 32285 N N . GLU A 1 104 ? 0.884 -24.376 -1.137 1.00 0.00 104 GLU A N 20
ATOM 32286 C CA . GLU A 1 104 ? 0.916 -25.756 -1.606 1.00 0.00 104 GLU A CA 20
ATOM 32287 C C . GLU A 1 104 ? -0.249 -26.555 -1.029 1.00 0.00 104 GLU A C 20
ATOM 32288 O O . GLU A 1 104 ? -0.191 -27.027 0.106 1.00 0.00 104 GLU A O 20
ATOM 32300 N N . SER A 1 105 ? -1.308 -26.700 -1.820 1.00 0.00 105 SER A N 20
ATOM 32301 C CA . SER A 1 105 ? -2.490 -27.437 -1.387 1.00 0.00 105 SER A CA 20
ATOM 32302 C C . SER A 1 105 ? -2.249 -28.941 -1.460 1.00 0.00 105 SER A C 20
ATOM 32303 O O . SER A 1 105 ? -1.857 -29.469 -2.500 1.00 0.00 105 SER A O 20
ATOM 32311 N N . GLY A 1 106 ? -2.486 -29.627 -0.346 1.00 0.00 106 GLY A N 20
ATOM 32312 C CA . GLY A 1 106 ? -2.289 -31.064 -0.303 1.00 0.00 106 GLY A CA 20
ATOM 32313 C C . GLY A 1 106 ? -3.246 -31.752 0.651 1.00 0.00 106 GLY A C 20
ATOM 32314 O O . GLY A 1 106 ? -4.235 -32.360 0.241 1.00 0.00 106 GLY A O 20
ATOM 32318 N N . PRO A 1 107 ? -2.952 -31.662 1.957 1.00 0.00 107 PRO A N 20
ATOM 32319 C CA . PRO A 1 107 ? -3.780 -32.276 2.998 1.00 0.00 107 PRO A CA 20
ATOM 32320 C C . PRO A 1 107 ? -5.128 -31.579 3.153 1.00 0.00 107 PRO A C 20
ATOM 32321 O O . PRO A 1 107 ? -5.974 -32.010 3.937 1.00 0.00 107 PRO A O 20
ATOM 32332 N N . SER A 1 108 ? -5.321 -30.501 2.401 1.00 0.00 108 SER A N 20
ATOM 32333 C CA . SER A 1 108 ? -6.565 -29.742 2.457 1.00 0.00 108 SER A CA 20
ATOM 32334 C C . SER A 1 108 ? -7.698 -30.506 1.780 1.00 0.00 108 SER A C 20
ATOM 32335 O O . SER A 1 108 ? -7.595 -30.888 0.614 1.00 0.00 108 SER A O 20
ATOM 32343 N N . SER A 1 109 ? -8.780 -30.726 2.520 1.00 0.00 109 SER A N 20
ATOM 32344 C CA . SER A 1 109 ? -9.933 -31.448 1.993 1.00 0.00 109 SER A CA 20
ATOM 32345 C C . SER A 1 109 ? -10.891 -30.497 1.282 1.00 0.00 109 SER A C 20
ATOM 32346 O O . SER A 1 109 ? -11.548 -30.870 0.311 1.00 0.00 109 SER A O 20
ATOM 32354 N N . GLY A 1 110 ? -10.966 -29.264 1.775 1.00 0.00 110 GLY A N 20
ATOM 32355 C CA . GLY A 1 110 ? -11.846 -28.278 1.176 1.00 0.00 110 GLY A CA 20
ATOM 32356 C C . GLY A 1 110 ? -12.104 -27.098 2.093 1.00 0.00 110 GLY A C 20
ATOM 32357 O O . GLY A 1 110 ? -13.158 -26.468 2.022 1.00 0.00 110 GLY A O 20
#

Organism: Homo sapiens (NCBI:txid9606)

Foldseek 3Di:
DDDDDQKDEWDKPDFDAEDEEAQQDKDKTKIFIDMPPAWDKAKAFPRHHDDADPFWDWDADPRGMIMIIGGRGHQSNFGKIKMWTQDSNGIDMDIYGYHYHYPPDDPDPD

Secondary structure (DSSP, 8-state):
--SS------EEEE---EEEEESSS-B--EEEEE-SS--EEE-BBSSSB----SSEEEEE-TTS-EEEEESS--GGG-SBB-EEEE-SS-EEEE--EEEEEPP--SSS--

Sequence (110 aa):
GSSGSSGFRPHFLQAPGDLTVQEGKLCRMDCKVSGLPTPDLSWQLDGKPVRPDSAHKMLVRENGVHSLIIEPVTSRDAGIYTCIATNRAGQNSFSLELVVAAKESGPSSGGSSGSSGFRPHFLQAPGDLTVQEGKLCRMDCKVSGLPTPDLSWQLDGKPVRPDSAHKMLVRENGVHSLIIEPVTSRDAGIYTCIATNRAGQNSFSLELVVAAKESGPSSGGSSGSSGFRPHFLQAPGDLTVQEGKLCRMDCKVSGLPTPDLSWQLDGKPVRPDSAHKMLVRENGVHSLIIEPVTSRDAGIYTCIATNRAGQNSFSLELVVAAKESGPSSGGSSGSSGFRPHFLQAPGDLTVQEGKLCRMDCKVSGLPTPDLSWQLDGKPVRPDSAHKMLVRENGVHSLIIEPVTSRDAGIYTCIATNRAGQNSFSLELVVAAKESGPSSGGSSGSSGFRPHFLQAPGDLTVQEGKLCRMDCKVSGLPTPDLSWQLDGKPVRPDSAHKMLVRENGVHSLIIEPVTSRDAGIYTCIATNRAGQNSFSLELVVAAKESGPSSGGSSGSSGFRPHFLQAPGDLTVQEGKLCRMDCKVSGLPTPDLSWQLDGKPVRPDSAHKMLVRENGVHSLIIEPVTSRDAGIYTCIATNRAGQNSFSLELVVAAKESGPSSGGSSGSSGFRPHFLQAPGDLTVQEGKLCRMDCKVSGLPTPDLSWQLDGKPVRPDSAHKMLVRENGVHSLIIEPVTSRDAGIYTCIATNRAGQNSFSLELVVAAKESGPSSGGSSGSSGFRPHFLQAPGDLTVQEGKLCRMDCKVSGLPTPDLSWQLDGKPVRPDSAHKMLVRENGVHSLIIEPVTSRDAGIYTCIATNRAGQNSFSLELVVAAKESGPSSGGSSGSSGFRPHFLQAPGDLTVQEGKLCRMDCKVSGLPTPDLSWQLDGKPVRPDSAHKMLVRENGVHSLIIEPVTSRDAGIYTCIATNRAGQNSFSLELVVAAKESGPSSGGSSGSSGFRPHFLQAPGDLTVQEGKLCRMDCKVSGLPTPDLSWQLDGKPVRPDSAHKMLVRENGVHSLIIEPVTSRDAGIYTCIATNRAGQNSFSLELVVAAKESGPSSGGSSGSSGFRPHFLQAPGDLTVQEGKLCRMDCKVSGLPTPDLSWQLDGKPVRPDSAHKMLVRENGVHSLIIEPVTSRDAGIYTCIATNRAGQNSFSLELVVAAKESGPSSGGSSGSSGFRPHFLQAPGDLTVQEGKLCRMDCKVSGLPTPDLSWQLDGKPVRPDSAHKMLVRENGVHSLIIEPVTSRDAGIYTCIATNRAGQNSFSLELVVAAKESGPSSGGSSGSSGFRPHFLQAPGDLTVQEGKLCRMDCKVSGLPTPDLSWQLDGKPVRPDSAHKMLVRENGVHSLIIEPVTSRDAGIYTCIATNRAGQNSFSLELVVAAKESGPSSGGSSGSSGFRPHFLQAPGDLTVQEGKLCRMDCKVSGLPTPDLSWQLDGKPVRPDSAHKMLVRENGVHSLIIEPVTSRDAGIYTCIATNRAGQNSFSLELVVAAKESGPSSGGSSGSSGFRPHFLQAPGDLTVQEGKLCRMDCKVSGLPTPDLSWQLDGKPVRPDSAHKMLVRENGVHSLIIEPVTSRDAGIYTCIATNRAGQNSFSLELVVAAKESGPSSGGSSGSSGFRPHFLQAPGDLTVQEGKLCRMDCKVSGLPTPDLSWQLDGKPVRPDSAHKMLVRENGVHSLIIEPVTSRDAGIYTCIATNRAGQNSFSLELVVAAKESGPSSGGSSGSSGFRPHFLQAPGDLTVQEGKLCRMDCKVSGLPTPDLSWQLDGKPVRPDSAHKMLVRENGVHSLIIEPVTSRDAGIYTCIATNRAGQNSFSLELVVAAKESGPSSGGSSGSSGFRPHFLQAPGDLTVQEGKLCRMDCKVSGLPTPDLSWQLDGKPVRPDSAHKMLVRENGVHSLIIEPVTSRDAGIYTCIATNRAGQNSFSLELVVAAKESGPSSGGSSGSSGFRPHFLQAPGDLTVQEGKLCRMDCKVSGLPTPDLSWQLDGKPVRPDSAHKMLVRENGVHSLIIEPVTSRDAGIYTCIATNRAGQNSFSLELVVAAKESGPSSGGSSGSSGFRPHFLQAPGDLTVQEGKLCRMDCKVSGLPTPDLSWQLDGKPVRPDSAHKMLVRENGVHSLIIEPVTSRDAGIYTCIATNRAGQNSFSLELVVAAKESGPSSG

InterPro domains:
  IPR003598 Immunoglobulin subtype 2 [SM00408] (283-351)
  IPR003598 Immunoglobulin subtype 2 [SM00408] (453-528)
  IPR003598 Immunoglobulin subtype 2 [SM00408] (1013-1082)
  IPR003598 Immunoglobulin subtype 2 [SM00408] (1147-1215)
  IPR003598 Immunoglobulin subtype 2 [SM00408] (1246-1315)
  IPR003599 Immunoglobulin domain subtype [SM00409] (277-362)
  IPR003599 Immunoglobulin domain subtype [SM00409] (447-539)
  IPR003599 Immunoglobulin domain subtype [SM00409] (1007-1093)
  IPR003599 Immunoglobulin domain subtype [SM00409] (1141-1226)
  IPR003599 Immunoglobulin domain subtype [SM00409] (1240-1326)
  IPR007110 Immunoglobulin-like domain [PS50835] (271-360)
  IPR007110 Immunoglobulin-like domain [PS50835] (440-539)
  IPR007110 Immunoglobulin-like domain [PS50835] (1001-1085)
  IPR007110 Immunoglobulin-like domain [PS50835] (1135-1226)
  IPR007110 Immunoglobulin-like domain [PS50835] (1233-1324)
  IPR013098 Immunoglobulin I-set [PF07679] (271-360)
  IPR013098 Immunoglobulin I-set [PF07679] (441-538)
  IPR013098 Immunoglobulin I-set [PF07679] (1001-1092)
  IPR013098 Immunoglobulin I-set [PF07679] (1135-1225)
  IPR013098 Immunoglobulin I-set [PF07679] (1234-1325)

Nearest PDB structures (foldseek):
  2dm3-assembly1_A  TM=9.200E-01  e=9.523E-20  Homo sapiens
  2kdg-assembly1_A  TM=9.324E-01  e=4.032E-12  Homo sapiens
  1u2h-assembly1_A-2  TM=9.496E-01  e=1.848E-09  Homo sapiens
  1tlk-assembly1_A-2  TM=9.474E-01  e=2.565E-09  Meleagris gallopavo
  1g1c-assembly2_B  TM=9.037E-01  e=4.198E-09  Homo sapiens

Radius of gyration: 16.88 Å; Cα contacts (8 Å, |Δi|>4): 246; chains: 1; bounding box: 24×73×24 Å